Protein 6WGE (pdb70)

Secondary structure (DSSP, 8-state):
-EEEEEEEESBSS--SEEEPPPP-SEEE----TTS--HHHHHHHHHHT---GGGGT-STTTTTBTTTTTT----S--EEEEEEEETTTEEE-EEEEEETTEEEEEESS-EE-HHHHHHHHHHHT--TTT--SB--TTHHHHHHT--HHHHHHHHHHHTT-STTHHHHHHHHHHHHHHHHHHHHHHHHHHHHHHHHHH--HHHHHHHHHHHHHHHHHHHHHHHHHHHHHHHHHHHHHHHHHHHHHHHHHHHHHHTTSSS--EEEEESSTTSGGGS-EEEEE--SSS----TTTS-HHHHHHHHHHHHHHHHHHS--SEEEEE---SS--HHHHHHHHHHHHHHHTTS-EEEEE--SHHHHSS-SEEEEEEEE-SSS-EEEEEEEE-SSS--/--EEEEEEESSSS-SEE---PPP-SS-EEE---TTS-SHHHHHHHHHHH-GGGTT--HHHHHTSS---SSS----EEEEEEE--TT--SSS--SSEEEEEEE-SS-EEEEETTEE--SSHHHHHHHHHT--TT--TTEE-TT-SGGGTSS-HHHHHHHHHHHHT-SHHHHHHHHHHHHHHHHHHHHHHHHHHHHHHHHHHHHHHHHHHHHHHHHHHHHHHHHHHHHHHHHHHHHHT--HHHHHHHHHHHH-----TTTTT-----SSHHHHHHHHHHHHHHHTTT--BTHHHHHHHHHHHHHHHHHHHHHHHHHHHHHHHHHHHHHHHHHHHHHHHHHHHHHHHHHHHHHHSSS-EEEEEE-------EEEEEE-SSSSS----SSS--HHHHHHHHHHHHHHHHHHS--SEEEESSGGGSS-HHHHHHHHHHHHHHTTTSEEEEE-SSGGGGGS-S---EEEEETTEEEEE---HHHHHIIIII--S--/--STTHHHHHHHHT-SS--HHHHHHS--HHHHHHHHTT-TT--HHHHHHHHHHHHHHHHHHHHHHHHHHHHHHHHHT--B-----TTB-SSSTTS-PPPP--HHHHHHHHHHHHHTTT-SS-EEHHHHTTT--HHHHHHHHHHHHHHHHTTSEEEE--SSSS--EEEE-TT---/----TTHHHHHHHHHHHHHHHHH-----HHHHHHHHHIIIIIHHHHTSSS-HHHHHHHHHHHHHHHTTTTT-----HHHHHHHHHHHHHHHHHHHHHHHHSSS---TTSS-HHHHHHHHHHHHHHIIIIIHHHH-TTT--HHHHHHHHHHHHHHHHHHHHHHHS---HHHHHHHHHHHHGGGGSSS-HHHHHHHHHHHHHHHHH-TTSHHHHHHHHHTTSTTS---STTS--B-----B-SHHHHHHHHHHHTT----HHHHHHHHHHHHHHHHHHHHHHHHHHS--SS---HHHHHHHHHHHHHTSS-TT-TTHHHHHHHHHHHHHHHHSSSSS-SHHHHHHHHHHHHHHHHHHHHHHHHT--HHHHHHHHHHHHHHHHHHHSTTHHHHHHHHHHHHHHHHHHHHH--HHHHHHHHHHHHHHHHHHHT-----HHHHHHHHHHHHHHSTTGGGHHHHHHHHHHHTSSS-HHHHHHHHHHHHHHHHHSSTTTTSHHHHHHHHHHHTBSSHHHHHHHHHHHHHHHHHSSSS-TTTHHHHHGGG--SSSHHHHHHHHHHHHHHHHSTT-TTHHHHHHHHHHGGGS-SHHHHHHHHHHHHHT-S---SS-HHHHHHHHHHHHHHHHHHTTT-SHHHHHHHHHHHHT--S-TT-HHHHHHHHHHHHHHHHHHHH---HHHHHHHHHHHHHHHHH-SGGGSTTHHHHHHHHH---SSHHHHHHHHHHHHHHHHHGGGSSS--HHHHHHHHHHHHHHHTTS-HHHHHHHHHHHHHHHHHT---HHHHHHHHHHHHHHHHHHHHHHHS-TT-SSHHHHHHHHHHHHHHHHHHHHHS---SHHHH-SS---HHHHHHHHHHHHHS-SSSHHHHHHHHHHHHHHHH-GGGGGSHHHHHHHHHHSSS--S-SHHHHHHHHHHHHHHHHHHHHHHHHHS--TTTGGGS-SS----TTTTHHHHHHHHHHHHHHHTTS-SSSHHHHHHHHHHHHHHTTT-S-STTSSHHHHHTT--SSHHHHHHHHHHHHHHHHH-SSHHHHSSHHHHHHHHHHHHHH---TTHHHHHHH-S-HHHHHHHHHHHHHHHTSS----HHHHHHHHHHHHH----SSHHHHHHHHHHHHHHHHHHHHHHHHHHH--HHHHHHHHHHHHHHHHHHHHHHHHT--HHHHHH--TTS-SSSS-PPPP--TT---HHHHHHHHHHHHTT---SSHHHHHHHHHHHHHHHHHHT--

Structure (mmCIF, N/CA/C/O backbone):
data_6WGE
#
_entry.id   6WGE
#
_cell.length_a   1.00
_cell.length_b   1.00
_cell.length_c   1.00
_cell.angle_alpha   90.00
_cell.angle_beta   90.00
_cell.angle_gamma   90.00
#
_symmetry.space_group_name_H-M   'P 1'
#
loop_
_entity.id
_entity.type
_entity.pdbx_description
1 polymer 'Structural maintenance of chromosomes protein 1A'
2 polymer 'Structural maintenance of chromosomes protein 3'
3 polymer 'Double-strand-break repair protein rad21 homolog'
4 polymer 'Nipped-B-like protein'
5 polymer 'DNA (43-MER)'
6 polymer 'DNA (43-MER)'
7 non-polymer 'PHOSPHOAMINOPHOSPHONIC ACID-ADENYLATE ESTER'
8 non-polymer 'MAGNESIUM ION'
#
loop_
_atom_site.group_PDB
_atom_site.id
_atom_site.type_symbol
_atom_site.label_atom_id
_atom_site.label_alt_id
_atom_site.label_comp_id
_atom_site.label_asym_id
_atom_site.label_entity_id
_atom_site.label_seq_id
_atom_site.pdbx_PDB_ins_code
_atom_site.Cartn_x
_atom_site.Cartn_y
_atom_site.Cartn_z
_atom_site.occupancy
_atom_site.B_iso_or_equiv
_atom_site.auth_seq_id
_atom_site.auth_comp_id
_atom_site.auth_asym_id
_atom_site.auth_atom_id
_atom_site.pdbx_PDB_model_num
ATOM 1 N N . GLY A 1 2 ? 133.87500 176.96100 92.81500 1.000 66.87237 2 GLY A N 1
ATOM 2 C CA . GLY A 1 2 ? 133.17000 178.22800 92.84600 1.000 66.87237 2 GLY A CA 1
ATOM 3 C C . GLY A 1 2 ? 133.42500 179.00100 94.11900 1.000 66.87237 2 GLY A C 1
ATOM 4 O O . GLY A 1 2 ? 134.45800 178.81800 94.75600 1.000 66.87237 2 GLY A O 1
ATOM 5 N N . PHE A 1 3 ? 132.47800 179.85300 94.49800 1.000 62.31935 3 PHE A N 1
ATOM 6 C CA . PHE A 1 3 ? 132.62900 180.69000 95.68000 1.000 62.31935 3 PHE A CA 1
ATOM 7 C C . PHE A 1 3 ? 131.24800 181.18400 96.09800 1.000 62.31935 3 PHE A C 1
ATOM 8 O O . PHE A 1 3 ? 130.22600 180.76500 95.54600 1.000 62.31935 3 PHE A O 1
ATOM 16 N N . LEU A 1 4 ? 131.22300 182.08200 97.07700 1.000 54.90098 4 LEU A N 1
ATOM 17 C CA . LEU A 1 4 ? 130.00200 182.57600 97.71000 1.000 54.90098 4 LEU A CA 1
ATOM 18 C C . LEU A 1 4 ? 129.72600 183.98600 97.20800 1.000 54.90098 4 LEU A C 1
ATOM 19 O O . LEU A 1 4 ? 130.36700 184.94100 97.64800 1.000 54.90098 4 LEU A O 1
ATOM 24 N N . LYS A 1 5 ? 128.76800 184.11600 96.29000 1.000 60.57843 5 LYS A N 1
ATOM 25 C CA . LYS A 1 5 ? 128.55800 185.38900 95.60700 1.000 60.57843 5 LYS A CA 1
ATOM 26 C C . LYS A 1 5 ? 127.99300 186.44500 96.54800 1.000 60.57843 5 LYS A C 1
ATOM 27 O O . LYS A 1 5 ? 128.63900 187.46500 96.81200 1.000 60.57843 5 LYS A O 1
ATOM 33 N N . LEU A 1 6 ? 126.79300 186.21500 97.07200 1.000 57.22932 6 LEU A N 1
ATOM 34 C CA . LEU A 1 6 ? 126.15400 187.15100 97.98800 1.000 57.22932 6 LEU A CA 1
ATOM 35 C C . LEU A 1 6 ? 125.06200 186.41300 98.74000 1.000 57.22932 6 LEU A C 1
ATOM 36 O O . LEU A 1 6 ? 124.63000 185.33300 98.33500 1.000 57.22932 6 LEU A O 1
ATOM 41 N N . ILE A 1 7 ? 124.61600 187.00600 99.84400 1.000 51.90451 7 ILE A N 1
ATOM 42 C CA . ILE A 1 7 ? 123.54400 186.39200 100.61700 1.000 51.90451 7 ILE A CA 1
ATOM 43 C C . ILE A 1 7 ? 122.39900 187.37700 100.78000 1.000 51.90451 7 ILE A C 1
ATOM 44 O O . ILE A 1 7 ? 122.44500 188.49300 100.25400 1.000 51.90451 7 ILE A O 1
ATOM 49 N N . GLU A 1 8 ? 121.36000 186.96400 101.50000 1.000 57.32175 8 GLU A N 1
ATOM 50 C CA . GLU A 1 8 ? 120.15700 187.76900 101.64100 1.000 57.32175 8 GLU A CA 1
ATOM 51 C C . GLU A 1 8 ? 119.50400 187.46600 102.97600 1.000 57.32175 8 GLU A C 1
ATOM 52 O O . GLU A 1 8 ? 119.26000 186.30100 103.28800 1.000 57.32175 8 GLU A O 1
ATOM 58 N N . ILE A 1 9 ? 119.22200 188.50500 103.75600 1.000 51.30578 9 ILE A N 1
ATOM 59 C CA . ILE A 1 9 ? 118.67200 188.33200 105.09100 1.000 51.30578 9 ILE A CA 1
ATOM 60 C C . ILE A 1 9 ? 117.28000 188.94500 105.11200 1.000 51.30578 9 ILE A C 1
ATOM 61 O O . ILE A 1 9 ? 116.96100 189.84000 104.32900 1.000 51.30578 9 ILE A O 1
ATOM 66 N N . GLU A 1 10 ? 116.45300 188.46300 106.03600 1.000 55.21761 10 GLU A N 1
ATOM 67 C CA . GLU A 1 10 ? 115.13000 189.03700 106.26700 1.000 55.21761 10 GLU A CA 1
ATOM 68 C C . GLU A 1 10 ? 114.66500 188.63200 107.65500 1.000 55.21761 10 GLU A C 1
ATOM 69 O O . GLU A 1 10 ? 114.48900 187.43900 107.91900 1.000 55.21761 10 GLU A O 1
ATOM 75 N N . ASN A 1 11 ? 114.50100 189.61900 108.54200 1.000 51.98643 11 ASN A N 1
ATOM 76 C CA . ASN A 1 11 ? 113.98800 189.46600 109.90400 1.000 51.98643 11 ASN A CA 1
ATOM 77 C C . ASN A 1 11 ? 114.82900 188.56800 110.80200 1.000 51.98643 11 ASN A C 1
ATOM 78 O O . ASN A 1 11 ? 114.47000 188.34800 111.96100 1.000 51.98643 11 ASN A O 1
ATOM 83 N N . PHE A 1 12 ? 115.94300 188.05200 110.30200 1.000 47.28266 12 PHE A N 1
ATOM 84 C CA . PHE A 1 12 ? 116.71300 187.04500 111.01500 1.000 47.28266 12 PHE A CA 1
ATOM 85 C C . PHE A 1 12 ? 117.77200 187.72000 111.87300 1.000 47.28266 12 PHE A C 1
ATOM 86 O O . PHE A 1 12 ? 118.74000 188.27300 111.34300 1.000 47.28266 12 PHE A O 1
ATOM 94 N N . LYS A 1 13 ? 117.57000 187.68600 113.19200 1.000 47.00214 13 LYS A N 1
ATOM 95 C CA . LYS A 1 13 ? 118.59300 187.95900 114.20300 1.000 47.00214 13 LYS A CA 1
ATOM 96 C C . LYS A 1 13 ? 119.23700 189.33400 113.99900 1.000 47.00214 13 LYS A C 1
ATOM 97 O O . LYS A 1 13 ? 120.38000 189.46400 113.56600 1.000 47.00214 13 LYS A O 1
ATOM 103 N N . SER A 1 14 ? 118.41400 190.35600 114.23300 1.000 46.76766 14 SER A N 1
ATOM 104 C CA . SER A 1 14 ? 118.83000 191.75900 114.22700 1.000 46.76766 14 SER A CA 1
ATOM 105 C C . SER A 1 14 ? 119.26000 192.21900 112.84100 1.000 46.76766 14 SER A C 1
ATOM 106 O O . SER A 1 14 ? 120.22500 192.96600 112.69900 1.000 46.76766 14 SER A O 1
ATOM 109 N N . TYR A 1 15 ? 118.52700 191.79500 111.81600 1.000 46.08357 15 TYR A N 1
ATOM 110 C CA . TYR A 1 15 ? 118.64400 192.35700 110.47200 1.000 46.08357 15 TYR A CA 1
ATOM 111 C C . TYR A 1 15 ? 117.22800 192.59200 109.96200 1.000 46.08357 15 TYR A C 1
ATOM 112 O O . TYR A 1 15 ? 116.65700 191.72700 109.29700 1.000 46.08357 15 TYR A O 1
ATOM 121 N N . LYS A 1 16 ? 116.65500 193.74600 110.27100 1.000 51.03543 16 LYS A N 1
ATOM 122 C CA . LYS A 1 16 ? 115.28800 193.99400 109.85000 1.000 51.03543 16 LYS A CA 1
ATOM 123 C C . LYS A 1 16 ? 115.25100 194.30500 108.35900 1.000 51.03543 16 LYS A C 1
ATOM 124 O O . LYS A 1 16 ? 116.24900 194.70600 107.76300 1.000 51.03543 16 LYS A O 1
ATOM 130 N N . GLY A 1 17 ? 114.07700 194.12000 107.75900 1.000 53.54919 17 GLY A N 1
ATOM 131 C CA . GLY A 1 17 ? 113.88500 194.41900 106.35100 1.000 53.54919 17 GLY A CA 1
ATOM 132 C C . GLY A 1 17 ? 114.68500 193.57500 105.37700 1.000 53.54919 17 GLY A C 1
ATOM 133 O O . GLY A 1 17 ? 115.40200 192.65700 105.77900 1.000 53.54919 17 GLY A O 1
ATOM 134 N N . ARG A 1 18 ? 114.54600 193.85700 104.08500 1.000 57.50974 18 ARG A N 1
ATOM 135 C CA . ARG A 1 18 ? 115.29200 193.16800 103.04100 1.000 57.50974 18 ARG A CA 1
ATOM 136 C C . ARG A 1 18 ? 116.50100 194.00900 102.66500 1.000 57.50974 18 ARG A C 1
ATOM 137 O O . ARG A 1 18 ? 116.35600 195.17900 102.30200 1.000 57.50974 18 ARG A O 1
ATOM 145 N N . GLN A 1 19 ? 117.68700 193.41400 102.74000 1.000 52.47517 19 GLN A N 1
ATOM 146 C CA . GLN A 1 19 ? 118.87800 194.07700 102.24000 1.000 52.47517 19 GLN A CA 1
ATOM 147 C C . GLN A 1 19 ? 119.80700 193.02800 101.66400 1.000 52.47517 19 GLN A C 1
ATOM 148 O O . GLN A 1 19 ? 119.80700 191.87400 102.09400 1.000 52.47517 19 GLN A O 1
ATOM 154 N N . ILE A 1 20 ? 120.60600 193.44600 100.69500 1.000 51.74457 20 ILE A N 1
ATOM 155 C CA . ILE A 1 20 ? 121.53700 192.56300 100.01500 1.000 51.74457 20 ILE A CA 1
ATOM 156 C C . ILE A 1 20 ? 122.92100 192.84600 100.56800 1.000 51.74457 20 ILE A C 1
ATOM 157 O O . ILE A 1 20 ? 123.45100 193.94900 100.40400 1.000 51.74457 20 ILE A O 1
ATOM 162 N N . ILE A 1 21 ? 123.49500 191.86100 101.25700 1.000 54.18243 21 ILE A N 1
ATOM 163 C CA . ILE A 1 21 ? 124.92100 191.89800 101.53200 1.000 54.18243 21 ILE A CA 1
ATOM 164 C C . ILE A 1 21 ? 125.64900 191.90300 100.20300 1.000 54.18243 21 ILE A C 1
ATOM 165 O O . ILE A 1 21 ? 125.33000 191.11100 99.30900 1.000 54.18243 21 ILE A O 1
ATOM 170 N N . GLY A 1 22 ? 126.60300 192.81900 100.05100 1.000 60.07385 22 GLY A N 1
ATOM 171 C CA . GLY A 1 22 ? 127.32500 193.00200 98.81100 1.000 60.07385 22 GLY A CA 1
ATOM 172 C C . GLY A 1 22 ? 128.01900 191.75600 98.29800 1.000 60.07385 22 GLY A C 1
ATOM 173 O O . GLY A 1 22 ? 128.18600 190.77000 99.02000 1.000 60.07385 22 GLY A O 1
ATOM 174 N N . PRO A 1 23 ? 128.41500 191.77000 97.03000 1.000 61.59923 23 PRO A N 1
ATOM 175 C CA . PRO A 1 23 ? 129.14300 190.62400 96.48000 1.000 61.59923 23 PRO A CA 1
ATOM 176 C C . PRO A 1 23 ? 130.49100 190.46500 97.15800 1.000 61.59923 23 PRO A C 1
ATOM 177 O O . PRO A 1 23 ? 131.16800 191.44500 97.47100 1.000 61.59923 23 PRO A O 1
ATOM 181 N N . PHE A 1 24 ? 130.87000 189.21500 97.39300 1.000 54.09005 24 PHE A N 1
ATOM 182 C CA . PHE A 1 24 ? 132.12100 188.90900 98.07000 1.000 54.09005 24 PHE A CA 1
ATOM 183 C C . PHE A 1 24 ? 133.22700 188.70100 97.04900 1.000 54.09005 24 PHE A C 1
ATOM 184 O O . PHE A 1 24 ? 133.04000 187.99900 96.05200 1.000 54.09005 24 PHE A O 1
ATOM 192 N N . GLN A 1 25 ? 134.37800 189.29800 97.30900 1.000 56.90466 25 GLN A N 1
ATOM 193 C CA . GLN A 1 25 ? 135.55200 189.09800 96.48000 1.000 56.90466 25 GLN A CA 1
ATOM 194 C C . GLN A 1 25 ? 136.32500 187.89400 97.01200 1.000 56.90466 25 GLN A C 1
ATOM 195 O O . GLN A 1 25 ? 135.80100 187.09500 97.79200 1.000 56.90466 25 GLN A O 1
ATOM 201 N N . ARG A 1 26 ? 137.57800 187.73900 96.58000 1.000 50.83972 26 ARG A N 1
ATOM 202 C CA . ARG A 1 26 ? 138.35500 186.56800 96.97100 1.000 50.83972 26 ARG A CA 1
ATOM 203 C C . ARG A 1 26 ? 138.68700 186.56200 98.45600 1.000 50.83972 26 ARG A C 1
ATOM 204 O O . ARG A 1 26 ? 138.75900 185.49000 99.06300 1.000 50.83972 26 ARG A O 1
ATOM 212 N N . PHE A 1 27 ? 138.88500 187.73200 99.06400 1.000 45.80658 27 PHE A N 1
ATOM 213 C CA . PHE A 1 27 ? 139.32400 187.78300 100.45700 1.000 45.80658 27 PHE A CA 1
ATOM 214 C C . PHE A 1 27 ? 138.89400 189.13400 101.02400 1.000 45.80658 27 PHE A C 1
ATOM 215 O O . PHE A 1 27 ? 139.54000 190.14800 100.75400 1.000 45.80658 27 PHE A O 1
ATOM 223 N N . THR A 1 28 ? 137.79600 189.14000 101.77600 1.000 44.74243 28 THR A N 1
ATOM 224 C CA . THR A 1 28 ? 137.20000 190.36900 102.27400 1.000 44.74243 28 THR A CA 1
ATOM 225 C C . THR A 1 28 ? 137.40900 190.48000 103.77600 1.000 44.74243 28 THR A C 1
ATOM 226 O O . THR A 1 28 ? 138.09400 189.66300 104.38800 1.000 44.74243 28 THR A O 1
ATOM 230 N N . ALA A 1 29 ? 136.79600 191.49400 104.37600 1.000 41.20428 29 ALA A N 1
ATOM 231 C CA . ALA A 1 29 ? 136.86600 191.68300 105.81600 1.000 41.20428 29 ALA A CA 1
ATOM 232 C C . ALA A 1 29 ? 135.64500 192.47000 106.25600 1.000 41.20428 29 ALA A C 1
ATOM 233 O O . ALA A 1 29 ? 135.09100 193.25100 105.48400 1.000 41.20428 29 ALA A O 1
ATOM 235 N N . ILE A 1 30 ? 135.23300 192.26500 107.50300 1.000 36.80398 30 ILE A N 1
ATOM 236 C CA . ILE A 1 30 ? 133.95000 192.75800 107.99900 1.000 36.80398 30 ILE A CA 1
ATOM 237 C C . ILE A 1 30 ? 134.24200 193.55200 109.26900 1.000 36.80398 30 ILE A C 1
ATOM 238 O O . ILE A 1 30 ? 134.23300 193.00900 110.37500 1.000 36.80398 30 ILE A O 1
ATOM 243 N N . ILE A 1 31 ? 134.50700 194.83800 109.12100 1.000 39.59648 31 ILE A N 1
ATOM 244 C CA . ILE A 1 31 ? 134.90200 195.66400 110.25100 1.000 39.59648 31 ILE A CA 1
ATOM 245 C C . ILE A 1 31 ? 133.68100 196.36400 110.82500 1.000 39.59648 31 ILE A C 1
ATOM 246 O O . ILE A 1 31 ? 132.63100 196.45600 110.19000 1.000 39.59648 31 ILE A O 1
ATOM 251 N N . GLY A 1 32 ? 133.82300 196.87000 112.04400 1.000 43.25188 32 GLY A N 1
ATOM 252 C CA . GLY A 1 32 ? 132.75900 197.60900 112.67800 1.000 43.25188 32 GLY A CA 1
ATOM 253 C C . GLY A 1 32 ? 132.90000 197.68300 114.18400 1.000 43.25188 32 GLY A C 1
ATOM 254 O O . GLY A 1 32 ? 133.47500 196.79800 114.82100 1.000 43.25188 32 GLY A O 1
ATOM 255 N N . PRO A 1 33 ? 132.36800 198.74400 114.78000 1.000 46.63715 33 PRO A N 1
ATOM 256 C CA . PRO A 1 33 ? 132.50400 198.93800 116.22500 1.000 46.63715 33 PRO A CA 1
ATOM 257 C C . PRO A 1 33 ? 131.61600 197.97200 116.98600 1.000 46.63715 33 PRO A C 1
ATOM 258 O O . PRO A 1 33 ? 130.75200 197.31600 116.40800 1.000 46.63715 33 PRO A O 1
ATOM 262 N N . ASN A 1 34 ? 131.86900 197.86900 118.29500 1.000 49.21565 34 ASN A N 1
ATOM 263 C CA . ASN A 1 34 ? 131.21300 196.87200 119.13700 1.000 49.21565 34 ASN A CA 1
ATOM 264 C C . ASN A 1 34 ? 129.69800 196.99500 119.09300 1.000 49.21565 34 ASN A C 1
ATOM 265 O O . ASN A 1 34 ? 129.14300 198.07200 118.88100 1.000 49.21565 34 ASN A O 1
ATOM 270 N N . GLY A 1 35 ? 129.02900 195.86700 119.29500 1.000 45.25568 35 GLY A N 1
ATOM 271 C CA . GLY A 1 35 ? 127.58200 195.82100 119.30100 1.000 45.25568 35 GLY A CA 1
ATOM 272 C C . GLY A 1 35 ? 126.88200 196.15800 118.00100 1.000 45.25568 35 GLY A C 1
ATOM 273 O O . GLY A 1 35 ? 125.65000 196.17500 117.95300 1.000 45.25568 35 GLY A O 1
ATOM 274 N N . SER A 1 36 ? 127.63900 196.44700 116.94300 1.000 46.15956 36 SER A N 1
ATOM 275 C CA . SER A 1 36 ? 127.02600 196.72300 115.65400 1.000 46.15956 36 SER A CA 1
ATOM 276 C C . SER A 1 36 ? 126.35600 195.49900 115.06200 1.000 46.15956 36 SER A C 1
ATOM 277 O O . SER A 1 36 ? 125.51700 195.63900 114.17100 1.000 46.15956 36 SER A O 1
ATOM 280 N N . GLY A 1 37 ? 126.70300 194.30800 115.52200 1.000 44.32460 37 GLY A N 1
ATOM 281 C CA . GLY A 1 37 ? 126.09200 193.13300 114.95400 1.000 44.32460 37 GLY A CA 1
ATOM 282 C C . GLY A 1 37 ? 126.68200 192.70800 113.63100 1.000 44.32460 37 GLY A C 1
ATOM 283 O O . GLY A 1 37 ? 126.01000 192.79100 112.60000 1.000 44.32460 37 GLY A O 1
ATOM 284 N N . LYS A 1 38 ? 127.94600 192.28900 113.63100 1.000 42.39946 38 LYS A N 1
ATOM 285 C CA . LYS A 1 38 ? 128.53500 191.67800 112.44800 1.000 42.39946 38 LYS A CA 1
ATOM 286 C C . LYS A 1 38 ? 128.78500 190.18900 112.59200 1.000 42.39946 38 LYS A C 1
ATOM 287 O O . LYS A 1 38 ? 128.64400 189.46000 111.60900 1.000 42.39946 38 LYS A O 1
ATOM 293 N N . SER A 1 39 ? 129.10400 189.71800 113.79800 1.000 45.44755 39 SER A N 1
ATOM 294 C CA . SER A 1 39 ? 129.41600 188.30700 113.99000 1.000 45.44755 39 SER A CA 1
ATOM 295 C C . SER A 1 39 ? 128.21000 187.42200 113.74600 1.000 45.44755 39 SER A C 1
ATOM 296 O O . SER A 1 39 ? 128.36400 186.29200 113.27000 1.000 45.44755 39 SER A O 1
ATOM 299 N N . ASN A 1 40 ? 127.00600 187.94200 113.94800 1.000 44.36535 40 ASN A N 1
ATOM 300 C CA . ASN A 1 40 ? 125.84800 187.12300 113.64900 1.000 44.36535 40 ASN A CA 1
ATOM 301 C C . ASN A 1 40 ? 125.61200 186.99200 112.15900 1.000 44.36535 40 ASN A C 1
ATOM 302 O O . ASN A 1 40 ? 124.91400 186.06100 111.74400 1.000 44.36535 40 ASN A O 1
ATOM 307 N N . LEU A 1 41 ? 126.16800 187.90400 111.35800 1.000 41.82466 41 LEU A N 1
ATOM 308 C CA . LEU A 1 41 ? 126.18800 187.68100 109.91900 1.000 41.82466 41 LEU A CA 1
ATOM 309 C C . LEU A 1 41 ? 126.90400 186.37400 109.61600 1.000 41.82466 41 LEU A C 1
ATOM 310 O O . LEU A 1 41 ? 126.46200 185.60100 108.75700 1.000 41.82466 41 LEU A O 1
ATOM 315 N N . MET A 1 42 ? 128.01400 186.11600 110.32000 1.000 44.71324 42 MET A N 1
ATOM 316 C CA . MET A 1 42 ? 128.65200 184.80700 110.25700 1.000 44.71324 42 MET A CA 1
ATOM 317 C C . MET A 1 42 ? 127.67400 183.71000 110.64400 1.000 44.71324 42 MET A C 1
ATOM 318 O O . MET A 1 42 ? 127.60000 182.67600 109.97100 1.000 44.71324 42 MET A O 1
ATOM 323 N N . ASP A 1 43 ? 126.90800 183.93100 111.71900 1.000 46.39133 43 ASP A N 1
ATOM 324 C CA . ASP A 1 43 ? 125.81800 183.02900 112.08100 1.000 46.39133 43 ASP A CA 1
ATOM 325 C C . ASP A 1 43 ? 124.86200 182.80800 110.92200 1.000 46.39133 43 ASP A C 1
ATOM 326 O O . ASP A 1 43 ? 124.39900 181.68300 110.70400 1.000 46.39133 43 ASP A O 1
ATOM 331 N N . ALA A 1 44 ? 124.55500 183.87200 110.17500 1.000 42.43368 44 ALA A N 1
ATOM 332 C CA . ALA A 1 44 ? 123.73800 183.73800 108.97600 1.000 42.43368 44 ALA A CA 1
ATOM 333 C C . ALA A 1 44 ? 124.35600 182.74000 108.00900 1.000 42.43368 44 ALA A C 1
ATOM 334 O O . ALA A 1 44 ? 123.67500 181.83300 107.51900 1.000 42.43368 44 ALA A O 1
ATOM 336 N N . ILE A 1 45 ? 125.65900 182.87700 107.75100 1.000 40.62766 45 ILE A N 1
ATOM 337 C CA . ILE A 1 45 ? 126.36800 181.90400 106.92600 1.000 40.62766 45 ILE A CA 1
ATOM 338 C C . ILE A 1 45 ? 126.33200 180.53900 107.59300 1.000 40.62766 45 ILE A C 1
ATOM 339 O O . ILE A 1 45 ? 126.17400 179.50400 106.93400 1.000 40.62766 45 ILE A O 1
ATOM 344 N N . SER A 1 46 ? 126.42000 180.52100 108.91900 1.000 46.89310 46 SER A N 1
ATOM 345 C CA . SER A 1 46 ? 126.32300 179.28200 109.66600 1.000 46.89310 46 SER A CA 1
ATOM 346 C C . SER A 1 46 ? 124.90600 178.73500 109.72700 1.000 46.89310 46 SER A C 1
ATOM 347 O O . SER A 1 46 ? 124.71900 177.62000 110.21700 1.000 46.89310 46 SER A O 1
ATOM 350 N N . PHE A 1 47 ? 123.90900 179.47500 109.25000 1.000 48.66079 47 PHE A N 1
ATOM 351 C CA . PHE A 1 47 ? 122.52700 179.02000 109.32800 1.000 48.66079 47 PHE A CA 1
ATOM 352 C C . PHE A 1 47 ? 122.02300 178.46100 108.00800 1.000 48.66079 47 PHE A C 1
ATOM 353 O O . PHE A 1 47 ? 121.22700 177.52100 108.00700 1.000 48.66079 47 PHE A O 1
ATOM 361 N N . VAL A 1 48 ? 122.46000 179.03700 106.88800 1.000 47.46737 48 VAL A N 1
ATOM 362 C CA . VAL A 1 48 ? 122.15100 178.48100 105.57200 1.000 47.46737 48 VAL A CA 1
ATOM 363 C C . VAL A 1 48 ? 122.66600 177.05300 105.46300 1.000 47.46737 48 VAL A C 1
ATOM 364 O O . VAL A 1 48 ? 121.94000 176.13900 105.05800 1.000 47.46737 48 VAL A O 1
ATOM 368 N N . LEU A 1 49 ? 123.91800 176.83500 105.85300 1.000 50.40394 49 LEU A N 1
ATOM 369 C CA . LEU A 1 49 ? 124.56500 175.54000 105.71200 1.000 50.40394 49 LEU A CA 1
ATOM 370 C C . LEU A 1 49 ? 124.10800 174.52500 106.74400 1.000 50.40394 49 LEU A C 1
ATOM 371 O O . LEU A 1 49 ? 124.58800 173.38900 106.72400 1.000 50.40394 49 LEU A O 1
ATOM 376 N N . GLY A 1 50 ? 123.21500 174.90100 107.64800 1.000 64.53790 50 GLY A N 1
ATOM 377 C CA . GLY A 1 50 ? 122.73700 173.97500 108.64800 1.000 64.53790 50 GLY A CA 1
ATOM 378 C C . GLY A 1 50 ? 123.68500 173.89200 109.81800 1.000 64.53790 50 GLY A C 1
ATOM 379 O O . GLY A 1 50 ? 124.87000 173.60000 109.64200 1.000 64.53790 50 GLY A O 1
ATOM 380 N N . GLU A 1 51 ? 123.16500 174.13100 111.01700 1.000 74.92821 51 GLU A N 1
ATOM 381 C CA . GLU A 1 51 ? 123.93000 174.06500 112.25200 1.000 74.92821 51 GLU A CA 1
ATOM 382 C C . GLU A 1 51 ? 122.94700 173.93700 113.39700 1.000 74.92821 51 GLU A C 1
ATOM 383 O O . GLU A 1 51 ? 121.88800 174.56600 113.37300 1.000 74.92821 51 GLU A O 1
ATOM 389 N N . LYS A 1 52 ? 123.28000 173.07800 114.35500 1.000 82.64338 52 LYS A N 1
ATOM 390 C CA . LYS A 1 52 ? 122.44700 172.89200 115.53300 1.000 82.64338 52 LYS A CA 1
ATOM 391 C C . LYS A 1 52 ? 122.25900 174.21800 116.25500 1.000 82.64338 52 LYS A C 1
ATOM 392 O O . LYS A 1 52 ? 123.13900 175.08100 116.24500 1.000 82.64338 52 LYS A O 1
ATOM 398 N N . THR A 1 53 ? 121.08300 174.38700 116.86200 1.000 72.32956 53 THR A N 1
ATOM 399 C CA . THR A 1 53 ? 120.73200 175.67900 117.43900 1.000 72.32956 53 THR A CA 1
ATOM 400 C C . THR A 1 53 ? 121.61900 176.05100 118.62000 1.000 72.32956 53 THR A C 1
ATOM 401 O O . THR A 1 53 ? 121.83300 177.24100 118.86700 1.000 72.32956 53 THR A O 1
ATOM 405 N N . SER A 1 54 ? 122.15100 175.06200 119.34500 1.000 67.16649 54 SER A N 1
ATOM 406 C CA . SER A 1 54 ? 122.96300 175.35100 120.52200 1.000 67.16649 54 SER A CA 1
ATOM 407 C C . SER A 1 54 ? 124.23800 176.09700 120.15500 1.000 67.16649 54 SER A C 1
ATOM 408 O O . SER A 1 54 ? 124.75000 176.88000 120.96100 1.000 67.16649 54 SER A O 1
ATOM 411 N N . ASN A 1 55 ? 124.76100 175.87700 118.95000 1.000 63.14150 55 ASN A N 1
ATOM 412 C CA . ASN A 1 55 ? 125.93400 176.61300 118.50700 1.000 63.14150 55 ASN A CA 1
ATOM 413 C C . ASN A 1 55 ? 125.59700 178.00200 118.00100 1.000 63.14150 55 ASN A C 1
ATOM 414 O O . ASN A 1 55 ? 126.50500 178.82300 117.85200 1.000 63.14150 55 ASN A O 1
ATOM 419 N N . LEU A 1 56 ? 124.32900 178.29400 117.74300 1.000 54.45526 56 LEU A N 1
ATOM 420 C CA . LEU A 1 56 ? 123.92900 179.62900 117.33000 1.000 54.45526 56 LEU A CA 1
ATOM 421 C C . LEU A 1 56 ? 123.72600 180.56500 118.49600 1.000 54.45526 56 LEU A C 1
ATOM 422 O O . LEU A 1 56 ? 123.02700 181.56800 118.33400 1.000 54.45526 56 LEU A O 1
ATOM 427 N N . ARG A 1 57 ? 124.30600 180.23200 119.65300 1.000 53.37838 57 ARG A N 1
ATOM 428 C CA . ARG A 1 57 ? 124.23200 180.93000 120.93600 1.000 53.37838 57 ARG A CA 1
ATOM 429 C C . ARG A 1 57 ? 122.84600 181.46100 121.28000 1.000 53.37838 57 ARG A C 1
ATOM 430 O O . ARG A 1 57 ? 122.71200 182.50900 121.91800 1.000 53.37838 57 ARG A O 1
ATOM 438 N N . VAL A 1 58 ? 121.81000 180.71200 120.92800 1.000 55.62025 58 VAL A N 1
ATOM 439 C CA . VAL A 1 58 ? 120.47000 181.01700 121.40300 1.000 55.62025 58 VAL A CA 1
ATOM 440 C C . VAL A 1 58 ? 119.67500 179.72200 121.47300 1.000 55.62025 58 VAL A C 1
ATOM 441 O O . VAL A 1 58 ? 119.73600 178.88100 120.57200 1.000 55.62025 58 VAL A O 1
ATOM 445 N N . LYS A 1 59 ? 119.01700 179.51600 122.60300 1.000 69.01816 59 LYS A N 1
ATOM 446 C CA . LYS A 1 59 ? 118.19400 178.34000 122.81000 1.000 69.01816 59 LYS A CA 1
ATOM 447 C C . LYS A 1 59 ? 116.93700 178.42800 121.93200 1.000 69.01816 59 LYS A C 1
ATOM 448 O O . LYS A 1 59 ? 116.67900 179.43900 121.28100 1.000 69.01816 59 LYS A O 1
ATOM 454 N N . THR A 1 60 ? 116.22100 177.30300 121.83100 1.000 82.94122 60 THR A N 1
ATOM 455 C CA . THR A 1 60 ? 114.82200 177.11200 121.41900 1.000 82.94122 60 THR A CA 1
ATOM 456 C C . THR A 1 60 ? 114.47600 177.43200 119.96400 1.000 82.94122 60 THR A C 1
ATOM 457 O O . THR A 1 60 ? 113.34800 177.16000 119.54300 1.000 82.94122 60 THR A O 1
ATOM 461 N N . LEU A 1 61 ? 115.40700 178.00000 119.19100 1.000 73.91167 61 LEU A N 1
ATOM 462 C CA . LEU A 1 61 ? 115.26400 178.26100 117.75200 1.000 73.91167 61 LEU A CA 1
ATOM 463 C C . LEU A 1 61 ? 114.11400 179.21300 117.39800 1.000 73.91167 61 LEU A C 1
ATOM 464 O O . LEU A 1 61 ? 113.92600 179.55800 116.22900 1.000 73.91167 61 LEU A O 1
ATOM 469 N N . ARG A 1 62 ? 113.38700 179.72200 118.38400 1.000 61.45209 62 ARG A N 1
ATOM 470 C CA . ARG A 1 62 ? 112.36700 180.71400 118.09700 1.000 61.45209 62 ARG A CA 1
ATOM 471 C C . ARG A 1 62 ? 112.85500 182.12200 118.36300 1.000 61.45209 62 ARG A C 1
ATOM 472 O O . ARG A 1 62 ? 112.29900 183.07300 117.81000 1.000 61.45209 62 ARG A O 1
ATOM 480 N N . ASP A 1 63 ? 113.88500 182.27500 119.17900 1.000 59.52514 63 ASP A N 1
ATOM 481 C CA . ASP A 1 63 ? 114.47200 183.57900 119.42400 1.000 59.52514 63 ASP A CA 1
ATOM 482 C C . ASP A 1 63 ? 115.36800 184.05200 118.28300 1.000 59.52514 63 ASP A C 1
ATOM 483 O O . ASP A 1 63 ? 116.10300 185.02800 118.45300 1.000 59.52514 63 ASP A O 1
ATOM 488 N N . LEU A 1 64 ? 115.33800 183.38600 117.13300 1.000 51.57090 64 LEU A N 1
ATOM 489 C CA . LEU A 1 64 ? 116.06500 183.89000 115.98000 1.000 51.57090 64 LEU A CA 1
ATOM 490 C C . LEU A 1 64 ? 115.36500 185.09800 115.38400 1.000 51.57090 64 LEU A C 1
ATOM 491 O O . LEU A 1 64 ? 116.02800 186.05200 114.96600 1.000 51.57090 64 LEU A O 1
ATOM 496 N N . ILE A 1 65 ? 114.03400 185.04800 115.28900 1.000 52.14082 65 ILE A N 1
ATOM 497 C CA . ILE A 1 65 ? 113.27200 186.13000 114.67800 1.000 52.14082 65 ILE A CA 1
ATOM 498 C C . ILE A 1 65 ? 113.51800 187.42600 115.43800 1.000 52.14082 65 ILE A C 1
ATOM 499 O O . ILE A 1 65 ? 113.67300 187.42300 116.66400 1.000 52.14082 65 ILE A O 1
ATOM 504 N N . HIS A 1 66 ? 113.61500 188.52700 114.68800 1.000 52.71364 66 HIS A N 1
ATOM 505 C CA . HIS A 1 66 ? 113.99500 189.84100 115.20000 1.000 52.71364 66 HIS A CA 1
ATOM 506 C C . HIS A 1 66 ? 113.12800 190.25800 116.37800 1.000 52.71364 66 HIS A C 1
ATOM 507 O O . HIS A 1 66 ? 111.90000 190.23100 116.30300 1.000 52.71364 66 HIS A O 1
ATOM 514 N N . GLY A 1 67 ? 113.78100 190.65200 117.46600 1.000 56.09111 67 GLY A N 1
ATOM 515 C CA . GLY A 1 67 ? 113.10900 191.31700 118.55600 1.000 56.09111 67 GLY A CA 1
ATOM 516 C C . GLY A 1 67 ? 112.60100 190.41500 119.65100 1.000 56.09111 67 GLY A C 1
ATOM 517 O O . GLY A 1 67 ? 112.03900 190.91900 120.62900 1.000 56.09111 67 GLY A O 1
ATOM 518 N N . ALA A 1 68 ? 112.75900 189.10500 119.51500 1.000 57.09095 68 ALA A N 1
ATOM 519 C CA . ALA A 1 68 ? 112.39000 188.20700 120.60500 1.000 57.09095 68 ALA A CA 1
ATOM 520 C C . ALA A 1 68 ? 113.16000 188.43100 121.90800 1.000 57.09095 68 ALA A C 1
ATOM 521 O O . ALA A 1 68 ? 112.50900 188.39100 122.96600 1.000 57.09095 68 ALA A O 1
ATOM 523 N N . PRO A 1 69 ? 114.49200 188.62500 121.93800 1.000 61.95805 69 PRO A N 1
ATOM 524 C CA . PRO A 1 69 ? 115.15800 188.79100 123.24400 1.000 61.95805 69 PRO A CA 1
ATOM 525 C C . PRO A 1 69 ? 114.74600 190.03600 124.00000 1.000 61.95805 69 PRO A C 1
ATOM 526 O O . PRO A 1 69 ? 114.89400 190.07400 125.22600 1.000 61.95805 69 PRO A O 1
ATOM 530 N N . VAL A 1 70 ? 114.24300 191.05800 123.31600 1.000 65.85912 70 VAL A N 1
ATOM 531 C CA . VAL A 1 70 ? 113.74700 192.23400 124.01400 1.000 65.85912 70 VAL A CA 1
ATOM 532 C C . VAL A 1 70 ? 112.37700 191.95400 124.61600 1.000 65.85912 70 VAL A C 1
ATOM 533 O O . VAL A 1 70 ? 112.12800 192.24500 125.79100 1.000 65.85912 70 VAL A O 1
ATOM 537 N N . GLY A 1 71 ? 111.48000 191.35600 123.83800 1.000 65.45519 71 GLY A N 1
ATOM 538 C CA . GLY A 1 71 ? 110.17500 191.00100 124.35500 1.000 65.45519 71 GLY A CA 1
ATOM 539 C C . GLY A 1 71 ? 109.03700 191.09400 123.36200 1.000 65.45519 71 GLY A C 1
ATOM 540 O O . GLY A 1 71 ? 107.94800 190.58100 123.62500 1.000 65.45519 71 GLY A O 1
ATOM 541 N N . LYS A 1 72 ? 109.26400 191.73300 122.22100 1.000 63.88909 72 LYS A N 1
ATOM 542 C CA . LYS A 1 72 ? 108.23000 191.89600 121.20000 1.000 63.88909 72 LYS A CA 1
ATOM 543 C C . LYS A 1 72 ? 108.75700 191.47700 119.83600 1.000 63.88909 72 LYS A C 1
ATOM 544 O O . LYS A 1 72 ? 109.66700 192.13900 119.29700 1.000 63.88909 72 LYS A O 1
ATOM 550 N N . PRO A 1 73 ? 108.24000 190.40000 119.24700 1.000 63.76037 73 PRO A N 1
ATOM 551 C CA . PRO A 1 73 ? 108.72900 189.96900 117.93100 1.000 63.76037 73 PRO A CA 1
ATOM 552 C C . PRO A 1 73 ? 108.34000 190.92500 116.81800 1.000 63.76037 73 PRO A C 1
ATOM 553 O O . PRO A 1 73 ? 107.69900 191.95100 117.06100 1.000 63.76037 73 PRO A O 1
ATOM 557 N N . ALA A 1 74 ? 108.71400 190.59500 115.58900 1.000 68.09318 74 ALA A N 1
ATOM 558 C CA . ALA A 1 74 ? 108.38400 191.42000 114.43500 1.000 68.09318 74 ALA A CA 1
ATOM 559 C C . ALA A 1 74 ? 107.44900 190.73400 113.45900 1.000 68.09318 74 ALA A C 1
ATOM 560 O O . ALA A 1 74 ? 106.56200 191.38300 112.90300 1.000 68.09318 74 ALA A O 1
ATOM 562 N N . ALA A 1 75 ? 107.63100 189.43900 113.23900 1.000 71.22634 75 ALA A N 1
ATOM 563 C CA . ALA A 1 75 ? 106.74800 188.64900 112.39300 1.000 71.22634 75 ALA A CA 1
ATOM 564 C C . ALA A 1 75 ? 106.80400 187.21200 112.89200 1.000 71.22634 75 ALA A C 1
ATOM 565 O O . ALA A 1 75 ? 107.20400 186.95500 114.03100 1.000 71.22634 75 ALA A O 1
ATOM 567 N N . ASN A 1 76 ? 106.38900 186.27600 112.05000 1.000 72.76232 76 ASN A N 1
ATOM 568 C CA . ASN A 1 76 ? 106.53500 184.85200 112.32100 1.000 72.76232 76 ASN A CA 1
ATOM 569 C C . ASN A 1 76 ? 107.20700 184.15700 111.14400 1.000 72.76232 76 ASN A C 1
ATOM 570 O O . ASN A 1 76 ? 106.78500 183.09300 110.68800 1.000 72.76232 76 ASN A O 1
ATOM 575 N N . ARG A 1 77 ? 108.28400 184.76100 110.64500 1.000 70.08186 77 ARG A N 1
ATOM 576 C CA . ARG A 1 77 ? 109.05500 184.21100 109.54200 1.000 70.08186 77 ARG A CA 1
ATOM 577 C C . ARG A 1 77 ? 110.51300 184.61600 109.67800 1.000 70.08186 77 ARG A C 1
ATOM 578 O O . ARG A 1 77 ? 110.88700 185.40000 110.55300 1.000 70.08186 77 ARG A O 1
ATOM 586 N N . ALA A 1 78 ? 111.32900 184.06400 108.78200 1.000 63.24086 78 ALA A N 1
ATOM 587 C CA . ALA A 1 78 ? 112.70300 184.47800 108.53900 1.000 63.24086 78 ALA A CA 1
ATOM 588 C C . ALA A 1 78 ? 113.11800 183.88700 107.20400 1.000 63.24086 78 ALA A C 1
ATOM 589 O O . ALA A 1 78 ? 112.53500 182.90900 106.73500 1.000 63.24086 78 ALA A O 1
ATOM 591 N N . PHE A 1 79 ? 114.13400 184.48400 106.59700 1.000 58.95141 79 PHE A N 1
ATOM 592 C CA . PHE A 1 79 ? 114.46400 184.14600 105.21700 1.000 58.95141 79 PHE A CA 1
ATOM 593 C C . PHE A 1 79 ? 115.92900 184.45600 104.96800 1.000 58.95141 79 PHE A C 1
ATOM 594 O O . PHE A 1 79 ? 116.29500 185.62500 104.83400 1.000 58.95141 79 PHE A O 1
ATOM 602 N N . VAL A 1 80 ? 116.75600 183.41700 104.90100 1.000 53.00839 80 VAL A N 1
ATOM 603 C CA . VAL A 1 80 ? 118.18500 183.55800 104.66300 1.000 53.00839 80 VAL A CA 1
ATOM 604 C C . VAL A 1 80 ? 118.52700 182.72200 103.44200 1.000 53.00839 80 VAL A C 1
ATOM 605 O O . VAL A 1 80 ? 118.05600 181.58800 103.31600 1.000 53.00839 80 VAL A O 1
ATOM 609 N N . SER A 1 81 ? 119.35600 183.26500 102.55300 1.000 55.04818 81 SER A N 1
ATOM 610 C CA . SER A 1 81 ? 119.57700 182.61300 101.26800 1.000 55.04818 81 SER A CA 1
ATOM 611 C C . SER A 1 81 ? 120.83400 183.15000 100.61100 1.000 55.04818 81 SER A C 1
ATOM 612 O O . SER A 1 81 ? 120.99500 184.36500 100.50000 1.000 55.04818 81 SER A O 1
ATOM 615 N N . MET A 1 82 ? 121.68900 182.25000 100.13800 1.000 61.40326 82 MET A N 1
ATOM 616 C CA . MET A 1 82 ? 122.89000 182.60500 99.39600 1.000 61.40326 82 MET A CA 1
ATOM 617 C C . MET A 1 82 ? 122.71000 182.26100 97.92800 1.000 61.40326 82 MET A C 1
ATOM 618 O O . MET A 1 82 ? 121.69700 181.69500 97.51800 1.000 61.40326 82 MET A O 1
ATOM 623 N N . VAL A 1 83 ? 123.72000 182.60400 97.13200 1.000 64.47380 83 VAL A N 1
ATOM 624 C CA . VAL A 1 83 ? 123.75500 182.24000 95.72000 1.000 64.47380 83 VAL A CA 1
ATOM 625 C C . VAL A 1 83 ? 125.14500 181.71900 95.36500 1.000 64.47380 83 VAL A C 1
ATOM 626 O O . VAL A 1 83 ? 126.07900 182.48400 95.11400 1.000 64.47380 83 VAL A O 1
ATOM 630 N N . TYR A 1 84 ? 125.30200 180.40300 95.36800 1.000 70.14198 84 TYR A N 1
ATOM 631 C CA . TYR A 1 84 ? 126.59200 179.82300 95.03400 1.000 70.14198 84 TYR A CA 1
ATOM 632 C C . TYR A 1 84 ? 126.81800 179.92200 93.53400 1.000 70.14198 84 TYR A C 1
ATOM 633 O O . TYR A 1 84 ? 125.97700 179.48700 92.74500 1.000 70.14198 84 TYR A O 1
ATOM 642 N N . SER A 1 85 ? 127.94900 180.49900 93.13500 1.000 77.10717 85 SER A N 1
ATOM 643 C CA . SER A 1 85 ? 128.26300 180.70000 91.72600 1.000 77.10717 85 SER A CA 1
ATOM 644 C C . SER A 1 85 ? 129.59600 180.05400 91.39100 1.000 77.10717 85 SER A C 1
ATOM 645 O O . SER A 1 85 ? 130.63300 180.45200 91.92900 1.000 77.10717 85 SER A O 1
ATOM 648 N N . GLU A 1 86 ? 129.56700 179.07700 90.49100 1.000 96.66070 86 GLU A N 1
ATOM 649 C CA . GLU A 1 86 ? 130.76200 178.43400 89.97000 1.000 96.66070 86 GLU A CA 1
ATOM 650 C C . GLU A 1 86 ? 130.80400 178.61700 88.46100 1.000 96.66070 86 GLU A C 1
ATOM 651 O O . GLU A 1 86 ? 129.86000 179.12800 87.85300 1.000 96.66070 86 GLU A O 1
ATOM 657 N N . GLU A 1 87 ? 131.93000 178.22000 87.87000 1.000 107.05299 87 GLU A N 1
ATOM 658 C CA . GLU A 1 87 ? 132.13900 178.39100 86.43900 1.000 107.05299 87 GLU A CA 1
ATOM 659 C C . GLU A 1 87 ? 131.11000 177.60200 85.63600 1.000 107.05299 87 GLU A C 1
ATOM 660 O O . GLU A 1 87 ? 130.68100 176.51500 86.02800 1.000 107.05299 87 GLU A O 1
ATOM 666 N N . GLY A 1 88 ? 130.71300 178.16700 84.50000 1.000 112.10181 88 GLY A N 1
ATOM 667 C CA . GLY A 1 88 ? 129.68400 177.57700 83.66300 1.000 112.10181 88 GLY A CA 1
ATOM 668 C C . GLY A 1 88 ? 128.45900 178.44600 83.46300 1.000 112.10181 88 GLY A C 1
ATOM 669 O O . GLY A 1 88 ? 127.51700 178.00300 82.79000 1.000 112.10181 88 GLY A O 1
ATOM 670 N N . ALA A 1 89 ? 128.42400 179.64000 84.06500 1.000 112.26182 89 ALA A N 1
ATOM 671 C CA . ALA A 1 89 ? 127.38200 180.65200 83.84900 1.000 112.26182 89 ALA A CA 1
ATOM 672 C C . ALA A 1 89 ? 126.00300 180.17300 84.30200 1.000 112.26182 89 ALA A C 1
ATOM 673 O O . ALA A 1 89 ? 124.98300 180.49300 83.69100 1.000 112.26182 89 ALA A O 1
ATOM 675 N N . GLU A 1 90 ? 125.97000 179.40200 85.38300 1.000 103.43235 90 GLU A N 1
ATOM 676 C CA . GLU A 1 90 ? 124.73400 179.09300 86.08200 1.000 103.43235 90 GLU A CA 1
ATOM 677 C C . GLU A 1 90 ? 124.87900 179.54500 87.52600 1.000 103.43235 90 GLU A C 1
ATOM 678 O O . GLU A 1 90 ? 125.98500 179.81700 88.00100 1.000 103.43235 90 GLU A O 1
ATOM 684 N N . ASP A 1 91 ? 123.75100 179.65000 88.22400 1.000 90.03520 91 ASP A N 1
ATOM 685 C CA . ASP A 1 91 ? 123.75700 180.12500 89.60000 1.000 90.03520 91 ASP A CA 1
ATOM 686 C C . ASP A 1 91 ? 122.71300 179.37300 90.40300 1.000 90.03520 91 ASP A C 1
ATOM 687 O O . ASP A 1 91 ? 121.54400 179.32600 90.01500 1.000 90.03520 91 ASP A O 1
ATOM 692 N N . ARG A 1 92 ? 123.13600 178.79100 91.51600 1.000 69.65933 92 ARG A N 1
ATOM 693 C CA . ARG A 1 92 ? 122.24900 178.03300 92.38200 1.000 69.65933 92 ARG A CA 1
ATOM 694 C C . ARG A 1 92 ? 121.93200 178.86900 93.61100 1.000 69.65933 92 ARG A C 1
ATOM 695 O O . ARG A 1 92 ? 122.79300 179.59600 94.10800 1.000 69.65933 92 ARG A O 1
ATOM 703 N N . THR A 1 93 ? 120.69300 178.77500 94.09700 1.000 63.65504 93 THR A N 1
ATOM 704 C CA . THR A 1 93 ? 120.23500 179.58500 95.22400 1.000 63.65504 93 THR A CA 1
ATOM 705 C C . THR A 1 93 ? 119.68500 178.67200 96.30600 1.000 63.65504 93 THR A C 1
ATOM 706 O O . THR A 1 93 ? 118.57600 178.14500 96.17200 1.000 63.65504 93 THR A O 1
ATOM 710 N N . PHE A 1 94 ? 120.44200 178.50500 97.38200 1.000 58.75043 94 PHE A N 1
ATOM 711 C CA . PHE A 1 94 ? 119.98900 177.76500 98.54900 1.000 58.75043 94 PHE A CA 1
ATOM 712 C C . PHE A 1 94 ? 119.26000 178.71800 99.47900 1.000 58.75043 94 PHE A C 1
ATOM 713 O O . PHE A 1 94 ? 119.50800 179.92200 99.46600 1.000 58.75043 94 PHE A O 1
ATOM 721 N N . ALA A 1 95 ? 118.35400 178.17800 100.28800 1.000 55.40329 95 ALA A N 1
ATOM 722 C CA . ALA A 1 95 ? 117.69600 178.98800 101.30200 1.000 55.40329 95 ALA A CA 1
ATOM 723 C C . ALA A 1 95 ? 117.38400 178.11100 102.50300 1.000 55.40329 95 ALA A C 1
ATOM 724 O O . ALA A 1 95 ? 117.59500 176.89800 102.47600 1.000 55.40329 95 ALA A O 1
ATOM 726 N N . ARG A 1 96 ? 116.87000 178.73600 103.56300 1.000 53.21975 96 ARG A N 1
ATOM 727 C CA . ARG A 1 96 ? 116.33800 177.99500 104.70500 1.000 53.21975 96 ARG A CA 1
ATOM 728 C C . ARG A 1 96 ? 115.40800 178.91900 105.47400 1.000 53.21975 96 ARG A C 1
ATOM 729 O O . ARG A 1 96 ? 115.87900 179.84300 106.14100 1.000 53.21975 96 ARG A O 1
ATOM 737 N N . VAL A 1 97 ? 114.10500 178.67000 105.39200 1.000 64.52081 97 VAL A N 1
ATOM 738 C CA . VAL A 1 97 ? 113.09300 179.52100 106.00500 1.000 64.52081 97 VAL A CA 1
ATOM 739 C C . VAL A 1 97 ? 112.56100 178.80500 107.23600 1.000 64.52081 97 VAL A C 1
ATOM 740 O O . VAL A 1 97 ? 112.47500 177.57400 107.25200 1.000 64.52081 97 VAL A O 1
ATOM 744 N N . ILE A 1 98 ? 112.25500 179.56000 108.28800 1.000 65.07439 98 ILE A N 1
ATOM 745 C CA . ILE A 1 98 ? 111.69000 178.99800 109.50700 1.000 65.07439 98 ILE A CA 1
ATOM 746 C C . ILE A 1 98 ? 110.27000 179.51300 109.67800 1.000 65.07439 98 ILE A C 1
ATOM 747 O O . ILE A 1 98 ? 109.98700 180.69200 109.43400 1.000 65.07439 98 ILE A O 1
ATOM 752 N N . VAL A 1 99 ? 109.36400 178.61200 110.04500 1.000 68.22336 99 VAL A N 1
ATOM 753 C CA . VAL A 1 99 ? 107.96600 178.95400 110.28000 1.000 68.22336 99 VAL A CA 1
ATOM 754 C C . VAL A 1 99 ? 107.51900 178.28100 111.56900 1.000 68.22336 99 VAL A C 1
ATOM 755 O O . VAL A 1 99 ? 107.71200 177.07300 111.74600 1.000 68.22336 99 VAL A O 1
ATOM 759 N N . GLY A 1 100 ? 106.93500 179.06800 112.47100 1.000 66.05952 100 GLY A N 1
ATOM 760 C CA . GLY A 1 100 ? 106.50800 178.56500 113.76000 1.000 66.05952 100 GLY A CA 1
ATOM 761 C C . GLY A 1 100 ? 107.67600 178.01100 114.54200 1.000 66.05952 100 GLY A C 1
ATOM 762 O O . GLY A 1 100 ? 108.49500 178.76100 115.07800 1.000 66.05952 100 GLY A O 1
ATOM 763 N N . GLY A 1 101 ? 107.75000 176.68900 114.61900 1.000 73.05409 101 GLY A N 1
ATOM 764 C CA . GLY A 1 101 ? 108.91100 176.02800 115.16900 1.000 73.05409 101 GLY A CA 1
ATOM 765 C C . GLY A 1 101 ? 109.71300 175.33800 114.08700 1.000 73.05409 101 GLY A C 1
ATOM 766 O O . GLY A 1 101 ? 110.94100 175.26300 114.16500 1.000 73.05409 101 GLY A O 1
ATOM 767 N N . SER A 1 102 ? 109.02600 174.83100 113.06800 1.000 77.73000 102 SER A N 1
ATOM 768 C CA . SER A 1 102 ? 109.66900 174.01900 112.04700 1.000 77.73000 102 SER A CA 1
ATOM 769 C C . SER A 1 102 ? 110.51000 174.87600 111.10200 1.000 77.73000 102 SER A C 1
ATOM 770 O O . SER A 1 102 ? 110.46600 176.11000 111.11700 1.000 77.73000 102 SER A O 1
ATOM 773 N N . SER A 1 103 ? 111.26300 174.19100 110.24400 1.000 78.32181 103 SER A N 1
ATOM 774 C CA . SER A 1 103 ? 112.13500 174.83400 109.27200 1.000 78.32181 103 SER A CA 1
ATOM 775 C C . SER A 1 103 ? 112.08300 174.06800 107.96000 1.000 78.32181 103 SER A C 1
ATOM 776 O O . SER A 1 103 ? 112.18500 172.83900 107.95600 1.000 78.32181 103 SER A O 1
ATOM 779 N N . GLU A 1 104 ? 111.93200 174.79000 106.85400 1.000 73.14097 104 GLU A N 1
ATOM 780 C CA . GLU A 1 104 ? 111.82600 174.20100 105.52900 1.000 73.14097 104 GLU A CA 1
ATOM 781 C C . GLU A 1 104 ? 112.91900 174.75300 104.62400 1.000 73.14097 104 GLU A C 1
ATOM 782 O O . GLU A 1 104 ? 113.29700 175.92700 104.72100 1.000 73.14097 104 GLU A O 1
ATOM 788 N N . TYR A 1 105 ? 113.43900 173.89100 103.75700 1.000 63.29103 105 TYR A N 1
ATOM 789 C CA . TYR A 1 105 ? 114.57600 174.19900 102.90600 1.000 63.29103 105 TYR A CA 1
ATOM 790 C C . TYR A 1 105 ? 114.12400 174.36900 101.46500 1.000 63.29103 105 TYR A C 1
ATOM 791 O O . TYR A 1 105 ? 113.18800 173.71000 101.01100 1.000 63.29103 105 TYR A O 1
ATOM 800 N N . LYS A 1 106 ? 114.80600 175.25200 100.74500 1.000 63.33603 106 LYS A N 1
ATOM 801 C CA . LYS A 1 106 ? 114.45900 175.54000 99.36400 1.000 63.33603 106 LYS A CA 1
ATOM 802 C C . LYS A 1 106 ? 115.71100 175.59400 98.50900 1.000 63.33603 106 LYS A C 1
ATOM 803 O O . LYS A 1 106 ? 116.74100 176.13000 98.93000 1.000 63.33603 106 LYS A O 1
ATOM 809 N N . ILE A 1 107 ? 115.60900 175.04700 97.30400 1.000 60.23243 107 ILE A N 1
ATOM 810 C CA . ILE A 1 107 ? 116.63600 175.17700 96.28100 1.000 60.23243 107 ILE A CA 1
ATOM 811 C C . ILE A 1 107 ? 115.96700 175.74200 95.04400 1.000 60.23243 107 ILE A C 1
ATOM 812 O O . ILE A 1 107 ? 115.01400 175.14500 94.53100 1.000 60.23243 107 ILE A O 1
ATOM 817 N N . ASN A 1 108 ? 116.47200 176.88200 94.56600 1.000 65.46048 108 ASN A N 1
ATOM 818 C CA . ASN A 1 108 ? 115.98100 177.54900 93.35400 1.000 65.46048 108 ASN A CA 1
ATOM 819 C C . ASN A 1 108 ? 114.47500 177.80100 93.40200 1.000 65.46048 108 ASN A C 1
ATOM 820 O O . ASN A 1 108 ? 113.78400 177.70500 92.38600 1.000 65.46048 108 ASN A O 1
ATOM 825 N N . ASN A 1 109 ? 113.97200 178.10000 94.60400 1.000 65.99199 109 ASN A N 1
ATOM 826 C CA . ASN A 1 109 ? 112.54400 178.29500 94.87200 1.000 65.99199 109 ASN A CA 1
ATOM 827 C C . ASN A 1 109 ? 111.74600 177.04700 94.50500 1.000 65.99199 109 ASN A C 1
ATOM 828 O O . ASN A 1 109 ? 110.77800 177.09400 93.74500 1.000 65.99199 109 ASN A O 1
ATOM 833 N N . LYS A 1 110 ? 112.17900 175.91500 95.05200 1.000 65.37980 110 LYS A N 1
ATOM 834 C CA . LYS A 1 110 ? 111.46500 174.64600 94.96200 1.000 65.37980 110 LYS A CA 1
ATOM 835 C C . LYS A 1 110 ? 111.59400 173.98800 96.32200 1.000 65.37980 110 LYS A C 1
ATOM 836 O O . LYS A 1 110 ? 112.71300 173.82200 96.81000 1.000 65.37980 110 LYS A O 1
ATOM 842 N N . VAL A 1 111 ? 110.46600 173.67900 96.96100 1.000 62.67402 111 VAL A N 1
ATOM 843 C CA . VAL A 1 111 ? 110.51600 173.05700 98.27900 1.000 62.67402 111 VAL A CA 1
ATOM 844 C C . VAL A 1 111 ? 111.12300 171.66700 98.15100 1.000 62.67402 111 VAL A C 1
ATOM 845 O O . VAL A 1 111 ? 110.75300 170.89000 97.26200 1.000 62.67402 111 VAL A O 1
ATOM 849 N N . VAL A 1 112 ? 112.07500 171.35300 99.03200 1.000 65.28974 112 VAL A N 1
ATOM 850 C CA . VAL A 1 112 ? 112.76000 170.06900 99.04400 1.000 65.28974 112 VAL A CA 1
ATOM 851 C C . VAL A 1 112 ? 112.70900 169.58400 100.49200 1.000 65.28974 112 VAL A C 1
ATOM 852 O O . VAL A 1 112 ? 112.29400 170.31200 101.39200 1.000 65.28974 112 VAL A O 1
ATOM 856 N N . GLN A 1 113 ? 113.12600 168.34500 100.71300 1.000 80.58700 113 GLN A N 1
ATOM 857 C CA . GLN A 1 113 ? 113.23400 167.74800 102.03300 1.000 80.58700 113 GLN A CA 1
ATOM 858 C C . GLN A 1 113 ? 114.70800 167.71200 102.43500 1.000 80.58700 113 GLN A C 1
ATOM 859 O O . GLN A 1 113 ? 115.59400 167.78100 101.58000 1.000 80.58700 113 GLN A O 1
ATOM 865 N N . LEU A 1 114 ? 114.94900 167.63900 103.75500 1.000 77.36785 114 LEU A N 1
ATOM 866 C CA . LEU A 1 114 ? 116.27800 167.84100 104.34300 1.000 77.36785 114 LEU A CA 1
ATOM 867 C C . LEU A 1 114 ? 117.36100 166.98300 103.70100 1.000 77.36785 114 LEU A C 1
ATOM 868 O O . LEU A 1 114 ? 118.46700 167.47100 103.43800 1.000 77.36785 114 LEU A O 1
ATOM 873 N N . HIS A 1 115 ? 117.06500 165.70400 103.46100 1.000 83.24805 115 HIS A N 1
ATOM 874 C CA . HIS A 1 115 ? 118.08900 164.76400 103.01600 1.000 83.24805 115 HIS A CA 1
ATOM 875 C C . HIS A 1 115 ? 118.66700 165.15000 101.65800 1.000 83.24805 115 HIS A C 1
ATOM 876 O O . HIS A 1 115 ? 119.88700 165.08900 101.45800 1.000 83.24805 115 HIS A O 1
ATOM 883 N N . GLU A 1 116 ? 117.81200 165.55400 100.71600 1.000 82.78174 116 GLU A N 1
ATOM 884 C CA . GLU A 1 116 ? 118.30300 165.93700 99.39700 1.000 82.78174 116 GLU A CA 1
ATOM 885 C C . GLU A 1 116 ? 119.10300 167.23100 99.45900 1.000 82.78174 116 GLU A C 1
ATOM 886 O O . GLU A 1 116 ? 120.09600 167.38300 98.74200 1.000 82.78174 116 GLU A O 1
ATOM 892 N N . TYR A 1 117 ? 118.66800 168.17600 100.29400 1.000 70.42009 117 TYR A N 1
ATOM 893 C CA . TYR A 1 117 ? 119.42600 169.40100 100.54100 1.000 70.42009 117 TYR A CA 1
ATOM 894 C C . TYR A 1 117 ? 120.82900 169.08500 101.04700 1.000 70.42009 117 TYR A C 1
ATOM 895 O O . TYR A 1 117 ? 121.83000 169.60900 100.53100 1.000 70.42009 117 TYR A O 1
ATOM 904 N N . SER A 1 118 ? 120.90600 168.23600 102.07600 1.000 75.24509 118 SER A N 1
ATOM 905 C CA . SER A 1 118 ? 122.17900 167.77000 102.61200 1.000 75.24509 118 SER A CA 1
ATOM 906 C C . SER A 1 118 ? 123.04800 167.16500 101.52400 1.000 75.24509 118 SER A C 1
ATOM 907 O O . SER A 1 118 ? 124.20400 167.55700 101.35800 1.000 75.24509 118 SER A O 1
ATOM 910 N N . GLU A 1 119 ? 122.50200 166.19300 100.78700 1.000 80.71337 119 GLU A N 1
ATOM 911 C CA . GLU A 1 119 ? 123.26100 165.49300 99.75300 1.000 80.71337 119 GLU A CA 1
ATOM 912 C C . GLU A 1 119 ? 123.74600 166.44500 98.66700 1.000 80.71337 119 GLU A C 1
ATOM 913 O O . GLU A 1 119 ? 124.84700 166.27500 98.13300 1.000 80.71337 119 GLU A O 1
ATOM 919 N N . GLU A 1 120 ? 122.93800 167.45000 98.32700 1.000 74.91045 120 GLU A N 1
ATOM 920 C CA . GLU A 1 120 ? 123.36200 168.46400 97.36900 1.000 74.91045 120 GLU A CA 1
ATOM 921 C C . GLU A 1 120 ? 124.57600 169.22600 97.88400 1.000 74.91045 120 GLU A C 1
ATOM 922 O O . GLU A 1 120 ? 125.55200 169.44900 97.14900 1.000 74.91045 120 GLU A O 1
ATOM 928 N N . LEU A 1 121 ? 124.52400 169.64300 99.15200 1.000 71.79324 121 LEU A N 1
ATOM 929 C CA . LEU A 1 121 ? 125.67400 170.31600 99.74900 1.000 71.79324 121 LEU A CA 1
ATOM 930 C C . LEU A 1 121 ? 126.90200 169.41300 99.76200 1.000 71.79324 121 LEU A C 1
ATOM 931 O O . LEU A 1 121 ? 128.01000 169.86200 99.44900 1.000 71.79324 121 LEU A O 1
ATOM 936 N N . GLU A 1 122 ? 126.72800 168.14500 100.14700 1.000 73.96820 122 GLU A N 1
ATOM 937 C CA . GLU A 1 122 ? 127.84100 167.19600 100.15400 1.000 73.96820 122 GLU A CA 1
ATOM 938 C C . GLU A 1 122 ? 128.42000 167.00700 98.76100 1.000 73.96820 122 GLU A C 1
ATOM 939 O O . GLU A 1 122 ? 129.62000 166.75000 98.61700 1.000 73.96820 122 GLU A O 1
ATOM 945 N N . LYS A 1 123 ? 127.57500 167.09400 97.73500 1.000 71.54940 123 LYS A N 1
ATOM 946 C CA . LYS A 1 123 ? 128.07100 167.09500 96.36600 1.000 71.54940 123 LYS A CA 1
ATOM 947 C C . LYS A 1 123 ? 128.95300 168.30800 96.13800 1.000 71.54940 123 LYS A C 1
ATOM 948 O O . LYS A 1 123 ? 130.01500 168.20400 95.51500 1.000 71.54940 123 LYS A O 1
ATOM 954 N N . LEU A 1 124 ? 128.52000 169.47100 96.63200 1.000 65.12368 124 LEU A N 1
ATOM 955 C CA . LEU A 1 124 ? 129.35200 170.66800 96.52300 1.000 65.12368 124 LEU A CA 1
ATOM 956 C C . LEU A 1 124 ? 130.65400 170.52900 97.30300 1.000 65.12368 124 LEU A C 1
ATOM 957 O O . LEU A 1 124 ? 131.70800 170.98200 96.84300 1.000 65.12368 124 LEU A O 1
ATOM 962 N N . GLY A 1 125 ? 130.60100 169.94000 98.49700 1.000 66.57861 125 GLY A N 1
ATOM 963 C CA . GLY A 1 125 ? 131.80600 169.76000 99.28800 1.000 66.57861 125 GLY A CA 1
ATOM 964 C C . GLY A 1 125 ? 131.79600 170.38500 100.66900 1.000 66.57861 125 GLY A C 1
ATOM 965 O O . GLY A 1 125 ? 132.81900 170.90100 101.12300 1.000 66.57861 125 GLY A O 1
ATOM 966 N N . ILE A 1 126 ? 130.65500 170.34800 101.34800 1.000 61.02289 126 ILE A N 1
ATOM 967 C CA . ILE A 1 126 ? 130.50100 170.92800 102.67800 1.000 61.02289 126 ILE A CA 1
ATOM 968 C C . ILE A 1 126 ? 129.99700 169.84100 103.61600 1.000 61.02289 126 ILE A C 1
ATOM 969 O O . ILE A 1 126 ? 128.79100 169.59000 103.69800 1.000 61.02289 126 ILE A O 1
ATOM 974 N N . LEU A 1 127 ? 130.90900 169.19200 104.33200 1.000 66.00135 127 LEU A N 1
ATOM 975 C CA . LEU A 1 127 ? 130.53500 168.13200 105.26700 1.000 66.00135 127 LEU A CA 1
ATOM 976 C C . LEU A 1 127 ? 129.95600 168.80000 106.50800 1.000 66.00135 127 LEU A C 1
ATOM 977 O O . LEU A 1 127 ? 130.67800 169.14100 107.44600 1.000 66.00135 127 LEU A O 1
ATOM 982 N N . ILE A 1 128 ? 128.62400 168.94400 106.51600 1.000 66.71794 128 ILE A N 1
ATOM 983 C CA . ILE A 1 128 ? 127.94100 169.86500 107.43000 1.000 66.71794 128 ILE A CA 1
ATOM 984 C C . ILE A 1 128 ? 128.13600 169.46600 108.89200 1.000 66.71794 128 ILE A C 1
ATOM 985 O O . ILE A 1 128 ? 128.32900 170.32600 109.76000 1.000 66.71794 128 ILE A O 1
ATOM 990 N N . LYS A 1 129 ? 128.09000 168.17000 109.19200 1.000 69.33592 129 LYS A N 1
ATOM 991 C CA . LYS A 1 129 ? 128.26800 167.71800 110.56300 1.000 69.33592 129 LYS A CA 1
ATOM 992 C C . LYS A 1 129 ? 129.73300 167.73900 110.97100 1.000 69.33592 129 LYS A C 1
ATOM 993 O O . LYS A 1 129 ? 130.03600 167.81100 112.16800 1.000 69.33592 129 LYS A O 1
ATOM 999 N N . ALA A 1 130 ? 130.64400 167.71300 109.99600 1.000 69.27742 130 ALA A N 1
ATOM 1000 C CA . ALA A 1 130 ? 132.06900 167.69300 110.30100 1.000 69.27742 130 ALA A CA 1
ATOM 1001 C C . ALA A 1 130 ? 132.51000 168.99600 110.94800 1.000 69.27742 130 ALA A C 1
ATOM 1002 O O . ALA A 1 130 ? 133.17600 168.98100 111.99000 1.000 69.27742 130 ALA A O 1
ATOM 1004 N N . ARG A 1 131 ? 132.14100 170.13100 110.34300 1.000 66.16947 131 ARG A N 1
ATOM 1005 C CA . ARG A 1 131 ? 132.44500 171.47100 110.85300 1.000 66.16947 131 ARG A CA 1
ATOM 1006 C C . ARG A 1 131 ? 133.96200 171.66900 110.97300 1.000 66.16947 131 ARG A C 1
ATOM 1007 O O . ARG A 1 131 ? 134.55900 171.63600 112.05100 1.000 66.16947 131 ARG A O 1
ATOM 1015 N N . ASN A 1 132 ? 134.59300 171.75200 109.80600 1.000 51.62331 132 ASN A N 1
ATOM 1016 C CA . ASN A 1 132 ? 136.02600 171.98700 109.73700 1.000 51.62331 132 ASN A CA 1
ATOM 1017 C C . ASN A 1 132 ? 136.40700 173.35300 109.17800 1.000 51.62331 132 ASN A C 1
ATOM 1018 O O . ASN A 1 132 ? 137.57100 173.55700 108.83200 1.000 51.62331 132 ASN A O 1
ATOM 1023 N N . PHE A 1 133 ? 135.46500 174.28300 109.05700 1.000 45.78437 133 PHE A N 1
ATOM 1024 C CA . PHE A 1 133 ? 135.78000 175.56300 108.44200 1.000 45.78437 133 PHE A CA 1
ATOM 1025 C C . PHE A 1 133 ? 135.06700 176.75100 109.07000 1.000 45.78437 133 PHE A C 1
ATOM 1026 O O . PHE A 1 133 ? 135.30200 177.88100 108.63500 1.000 45.78437 133 PHE A O 1
ATOM 1034 N N . LEU A 1 134 ? 134.23500 176.54200 110.08600 1.000 42.49734 134 LEU A N 1
ATOM 1035 C CA . LEU A 1 134 ? 133.57700 177.61900 110.81300 1.000 42.49734 134 LEU A CA 1
ATOM 1036 C C . LEU A 1 134 ? 134.23400 177.79900 112.16600 1.000 42.49734 134 LEU A C 1
ATOM 1037 O O . LEU A 1 134 ? 134.24300 176.87400 112.98300 1.000 42.49734 134 LEU A O 1
ATOM 1042 N N . VAL A 1 135 ? 134.74600 178.99200 112.41800 1.000 42.93109 135 VAL A N 1
ATOM 1043 C CA . VAL A 1 135 ? 135.41500 179.28900 113.66900 1.000 42.93109 135 VAL A CA 1
ATOM 1044 C C . VAL A 1 135 ? 134.63400 180.37800 114.38100 1.000 42.93109 135 VAL A C 1
ATOM 1045 O O . VAL A 1 135 ? 134.43900 181.46700 113.83300 1.000 42.93109 135 VAL A O 1
ATOM 1049 N N . PHE A 1 136 ? 134.23100 180.10900 115.61000 1.000 46.72898 136 PHE A N 1
ATOM 1050 C CA . PHE A 1 136 ? 133.53600 181.08500 116.42900 1.000 46.72898 136 PHE A CA 1
ATOM 1051 C C . PHE A 1 136 ? 134.58200 181.90000 117.18600 1.000 46.72898 136 PHE A C 1
ATOM 1052 O O . PHE A 1 136 ? 135.78200 181.70500 116.99400 1.000 46.72898 136 PHE A O 1
ATOM 1060 N N . GLN A 1 137 ? 134.12800 182.86300 118.00100 1.000 47.88844 137 GLN A N 1
ATOM 1061 C CA . GLN A 1 137 ? 135.04400 183.77400 118.69400 1.000 47.88844 137 GLN A CA 1
ATOM 1062 C C . GLN A 1 137 ? 136.08800 183.03600 119.53000 1.000 47.88844 137 GLN A C 1
ATOM 1063 O O . GLN A 1 137 ? 137.28500 183.32200 119.42600 1.000 47.88844 137 GLN A O 1
ATOM 1069 N N . GLY A 1 138 ? 135.66800 182.09600 120.36500 1.000 44.24960 138 GLY A N 1
ATOM 1070 C CA . GLY A 1 138 ? 136.61100 181.41300 121.22500 1.000 44.24960 138 GLY A CA 1
ATOM 1071 C C . GLY A 1 138 ? 137.03500 180.03900 120.75900 1.000 44.24960 138 GLY A C 1
ATOM 1072 O O . GLY A 1 138 ? 137.85500 179.40100 121.42100 1.000 44.24960 138 GLY A O 1
ATOM 1073 N N . ALA A 1 139 ? 136.49100 179.56700 119.63900 1.000 48.12023 139 ALA A N 1
ATOM 1074 C CA . ALA A 1 139 ? 136.74800 178.21300 119.14900 1.000 48.12023 139 ALA A CA 1
ATOM 1075 C C . ALA A 1 139 ? 138.19900 177.96300 118.74000 1.000 48.12023 139 ALA A C 1
ATOM 1076 O O . ALA A 1 139 ? 138.69200 176.83400 118.87700 1.000 48.12023 139 ALA A O 1
ATOM 1078 N N . VAL A 1 140 ? 138.86800 178.97200 118.16800 1.000 40.34983 140 VAL A N 1
ATOM 1079 C CA . VAL A 1 140 ? 140.19800 178.76600 117.59000 1.000 40.34983 140 VAL A CA 1
ATOM 1080 C C . VAL A 1 140 ? 141.19200 178.27000 118.63200 1.000 40.34983 140 VAL A C 1
ATOM 1081 O O . VAL A 1 140 ? 141.95700 177.33700 118.37300 1.000 40.34983 140 VAL A O 1
ATOM 1085 N N . GLU A 1 141 ? 141.17800 178.85100 119.82700 1.000 45.03481 141 GLU A N 1
ATOM 1086 C CA . GLU A 1 141 ? 142.04800 178.35900 120.89000 1.000 45.03481 141 GLU A CA 1
ATOM 1087 C C . GLU A 1 141 ? 141.66400 176.93400 121.27300 1.000 45.03481 141 GLU A C 1
ATOM 1088 O O . GLU A 1 141 ? 142.52900 176.09500 121.53500 1.000 45.03481 141 GLU A O 1
ATOM 1094 N N . SER A 1 142 ? 140.36000 176.65900 121.31000 1.000 44.86927 142 SER A N 1
ATOM 1095 C CA . SER A 1 142 ? 139.82500 175.36500 121.72700 1.000 44.86927 142 SER A CA 1
ATOM 1096 C C . SER A 1 142 ? 140.26500 174.22700 120.81500 1.000 44.86927 142 SER A C 1
ATOM 1097 O O . SER A 1 142 ? 140.41900 173.09300 121.28000 1.000 44.86927 142 SER A O 1
ATOM 1100 N N . ILE A 1 143 ? 140.38400 174.48500 119.50900 1.000 41.00588 143 ILE A N 1
ATOM 1101 C CA . ILE A 1 143 ? 140.69200 173.42300 118.54400 1.000 41.00588 143 ILE A CA 1
ATOM 1102 C C . ILE A 1 143 ? 142.02000 172.74300 118.87800 1.000 41.00588 143 ILE A C 1
ATOM 1103 O O . ILE A 1 143 ? 142.14700 171.51600 118.78200 1.000 41.00588 143 ILE A O 1
ATOM 1108 N N . ALA A 1 144 ? 143.02200 173.52300 119.27400 1.000 38.39582 144 ALA A N 1
ATOM 1109 C CA . ALA A 1 144 ? 144.32500 172.96600 119.62700 1.000 38.39582 144 ALA A CA 1
ATOM 1110 C C . ALA A 1 144 ? 144.25300 172.05300 120.84900 1.000 38.39582 144 ALA A C 1
ATOM 1111 O O . ALA A 1 144 ? 144.92800 171.02200 120.89500 1.000 38.39582 144 ALA A O 1
ATOM 1113 N N . MET A 1 145 ? 143.43700 172.39300 121.84000 1.000 42.73900 145 MET A N 1
ATOM 1114 C CA . MET A 1 145 ? 143.40800 171.64800 123.09200 1.000 42.73900 145 MET A CA 1
ATOM 1115 C C . MET A 1 145 ? 142.31000 170.59800 123.16000 1.000 42.73900 145 MET A C 1
ATOM 1116 O O . MET A 1 145 ? 142.02300 170.09900 124.25100 1.000 42.73900 145 MET A O 1
ATOM 1121 N N . LYS A 1 146 ? 141.65800 170.30000 122.04100 1.000 48.42537 146 LYS A N 1
ATOM 1122 C CA . LYS A 1 146 ? 140.54900 169.35600 122.01400 1.000 48.42537 146 LYS A CA 1
ATOM 1123 C C . LYS A 1 146 ? 140.99800 167.97700 122.47700 1.000 48.42537 146 LYS A C 1
ATOM 1124 O O . LYS A 1 146 ? 142.11900 167.55400 122.18600 1.000 48.42537 146 LYS A O 1
ATOM 1130 N N . ASN A 1 147 ? 140.15300 167.30400 123.25400 1.000 52.20852 147 ASN A N 1
ATOM 1131 C CA . ASN A 1 147 ? 140.52100 165.98900 123.76000 1.000 52.20852 147 ASN A CA 1
ATOM 1132 C C . ASN A 1 147 ? 140.66800 165.01800 122.59000 1.000 52.20852 147 ASN A C 1
ATOM 1133 O O . ASN A 1 147 ? 139.91800 165.12300 121.61400 1.000 52.20852 147 ASN A O 1
ATOM 1138 N N . PRO A 1 148 ? 141.64700 164.10200 122.63800 1.000 45.32824 148 PRO A N 1
ATOM 1139 C CA . PRO A 1 148 ? 141.88900 163.15200 121.53200 1.000 45.32824 148 PRO A CA 1
ATOM 1140 C C . PRO A 1 148 ? 140.66500 162.42800 120.98800 1.000 45.32824 148 PRO A C 1
ATOM 1141 O O . PRO A 1 148 ? 140.61200 162.13100 119.78500 1.000 45.32824 148 PRO A O 1
ATOM 1145 N N . LYS A 1 149 ? 139.68200 162.14100 121.84100 1.000 51.97549 149 LYS A N 1
ATOM 1146 C CA . LYS A 1 149 ? 138.49200 161.41800 121.40800 1.000 51.97549 149 LYS A CA 1
ATOM 1147 C C . LYS A 1 149 ? 137.71300 162.22000 120.37400 1.000 51.97549 149 LYS A C 1
ATOM 1148 O O . LYS A 1 149 ? 137.31600 161.68600 119.33100 1.000 51.97549 149 LYS A O 1
ATOM 1154 N N . GLU A 1 150 ? 137.44900 163.49500 120.66800 1.000 52.62936 150 GLU A N 1
ATOM 1155 C CA . GLU A 1 150 ? 136.74500 164.34900 119.71700 1.000 52.62936 150 GLU A CA 1
ATOM 1156 C C . GLU A 1 150 ? 137.51200 164.47300 118.40700 1.000 52.62936 150 GLU A C 1
ATOM 1157 O O . GLU A 1 150 ? 136.90600 164.57200 117.33500 1.000 52.62936 150 GLU A O 1
ATOM 1163 N N . ARG A 1 151 ? 138.84500 164.49400 118.47100 1.000 43.72560 151 ARG A N 1
ATOM 1164 C CA . ARG A 1 151 ? 139.62100 164.59100 117.24200 1.000 43.72560 151 ARG A CA 1
ATOM 1165 C C . ARG A 1 151 ? 139.47100 163.32900 116.40500 1.000 43.72560 151 ARG A C 1
ATOM 1166 O O . ARG A 1 151 ? 139.36700 163.40500 115.17400 1.000 43.72560 151 ARG A O 1
ATOM 1174 N N . THR A 1 152 ? 139.45300 162.15900 117.05500 1.000 47.55876 152 THR A N 1
ATOM 1175 C CA . THR A 1 152 ? 139.16700 160.92100 116.33100 1.000 47.55876 152 THR A CA 1
ATOM 1176 C C . THR A 1 152 ? 137.78000 160.97000 115.71000 1.000 47.55876 152 THR A C 1
ATOM 1177 O O . THR A 1 152 ? 137.58700 160.54300 114.56600 1.000 47.55876 152 THR A O 1
ATOM 1181 N N . ALA A 1 153 ? 136.81300 161.51300 116.45100 1.000 47.01946 153 ALA A N 1
ATOM 1182 C CA . ALA A 1 153 ? 135.45100 161.66300 115.94300 1.000 47.01946 153 ALA A CA 1
ATOM 1183 C C . ALA A 1 153 ? 135.42400 162.50600 114.67500 1.000 47.01946 153 ALA A C 1
ATOM 1184 O O . ALA A 1 153 ? 134.80100 162.12600 113.67900 1.000 47.01946 153 ALA A O 1
ATOM 1186 N N . LEU A 1 154 ? 136.08100 163.66600 114.70900 1.000 50.00423 154 LEU A N 1
ATOM 1187 C CA . LEU A 1 154 ? 136.14900 164.53800 113.53900 1.000 50.00423 154 LEU A CA 1
ATOM 1188 C C . LEU A 1 154 ? 136.80500 163.83300 112.35700 1.000 50.00423 154 LEU A C 1
ATOM 1189 O O . LEU A 1 154 ? 136.29300 163.88200 111.23000 1.000 50.00423 154 LEU A O 1
ATOM 1194 N N . PHE A 1 155 ? 137.94900 163.18300 112.59400 1.000 49.61087 155 PHE A N 1
ATOM 1195 C CA . PHE A 1 155 ? 138.67100 162.52900 111.50700 1.000 49.61087 155 PHE A CA 1
ATOM 1196 C C . PHE A 1 155 ? 137.89200 161.36200 110.92900 1.000 49.61087 155 PHE A C 1
ATOM 1197 O O . PHE A 1 155 ? 138.06200 161.02600 109.75300 1.000 49.61087 155 PHE A O 1
ATOM 1205 N N . GLU A 1 156 ? 137.04500 160.73200 111.73500 1.000 57.77482 156 GLU A N 1
ATOM 1206 C CA . GLU A 1 156 ? 136.19300 159.67200 111.22700 1.000 57.77482 156 GLU A CA 1
ATOM 1207 C C . GLU A 1 156 ? 134.99600 160.23300 110.48500 1.000 57.77482 156 GLU A C 1
ATOM 1208 O O . GLU A 1 156 ? 134.50500 159.60600 109.54200 1.000 57.77482 156 GLU A O 1
ATOM 1214 N N . GLU A 1 157 ? 134.51600 161.40200 110.90000 1.000 58.62680 157 GLU A N 1
ATOM 1215 C CA . GLU A 1 157 ? 133.36400 162.00600 110.24500 1.000 58.62680 157 GLU A CA 1
ATOM 1216 C C . GLU A 1 157 ? 133.71700 162.49600 108.84900 1.000 58.62680 157 GLU A C 1
ATOM 1217 O O . GLU A 1 157 ? 133.00500 162.20000 107.88400 1.000 58.62680 157 GLU A O 1
ATOM 1223 N N . ILE A 1 158 ? 134.79900 163.27300 108.73000 1.000 54.45383 158 ILE A N 1
ATOM 1224 C CA . ILE A 1 158 ? 135.14700 163.90500 107.45600 1.000 54.45383 158 ILE A CA 1
ATOM 1225 C C . ILE A 1 158 ? 135.43600 162.86800 106.37300 1.000 54.45383 158 ILE A C 1
ATOM 1226 O O . ILE A 1 158 ? 135.19200 163.11100 105.18700 1.000 54.45383 158 ILE A O 1
ATOM 1231 N N . SER A 1 159 ? 135.89600 161.68400 106.75700 1.000 58.53076 159 SER A N 1
ATOM 1232 C CA . SER A 1 159 ? 136.47700 160.74600 105.81300 1.000 58.53076 159 SER A CA 1
ATOM 1233 C C . SER A 1 159 ? 135.51600 159.65300 105.37900 1.000 58.53076 159 SER A C 1
ATOM 1234 O O . SER A 1 159 ? 135.95900 158.67700 104.76800 1.000 58.53076 159 SER A O 1
ATOM 1237 N N . ARG A 1 160 ? 134.23100 159.77000 105.72600 1.000 63.74009 160 ARG A N 1
ATOM 1238 C CA . ARG A 1 160 ? 133.17100 158.82300 105.37400 1.000 63.74009 160 ARG A CA 1
ATOM 1239 C C . ARG A 1 160 ? 133.37400 157.44800 106.01800 1.000 63.74009 160 ARG A C 1
ATOM 1240 O O . ARG A 1 160 ? 132.79900 156.45200 105.57100 1.000 63.74009 160 ARG A O 1
ATOM 1248 N N . SER A 1 161 ? 134.18700 157.35200 107.06700 1.000 60.83387 161 SER A N 1
ATOM 1249 C CA . SER A 1 161 ? 134.39300 156.08700 107.75400 1.000 60.83387 161 SER A CA 1
ATOM 1250 C C . SER A 1 161 ? 133.67000 156.01700 109.08600 1.000 60.83387 161 SER A C 1
ATOM 1251 O O . SER A 1 161 ? 134.04800 155.21600 109.94400 1.000 60.83387 161 SER A O 1
ATOM 1254 N N . GLY A 1 162 ? 132.63400 156.81800 109.27300 1.000 64.79847 162 GLY A N 1
ATOM 1255 C CA . GLY A 1 162 ? 131.87000 156.75700 110.50000 1.000 64.79847 162 GLY A CA 1
ATOM 1256 C C . GLY A 1 162 ? 130.57300 156.01200 110.29700 1.000 64.79847 162 GLY A C 1
ATOM 1257 O O . GLY A 1 162 ? 129.98600 155.48500 111.24600 1.000 64.79847 162 GLY A O 1
ATOM 1258 N N . GLU A 1 163 ? 130.11800 155.97200 109.04300 1.000 72.45100 163 GLU A N 1
ATOM 1259 C CA . GLU A 1 163 ? 128.86400 155.30700 108.70800 1.000 72.45100 163 GLU A CA 1
ATOM 1260 C C . GLU A 1 163 ? 128.95200 153.80100 108.90800 1.000 72.45100 163 GLU A C 1
ATOM 1261 O O . GLU A 1 163 ? 127.93500 153.14900 109.16700 1.000 72.45100 163 GLU A O 1
ATOM 1267 N N . LEU A 1 164 ? 130.15300 153.23800 108.81000 1.000 66.90826 164 LEU A N 1
ATOM 1268 C CA . LEU A 1 164 ? 130.36400 151.79900 108.86400 1.000 66.90826 164 LEU A CA 1
ATOM 1269 C C . LEU A 1 164 ? 130.55700 151.28700 110.28300 1.000 66.90826 164 LEU A C 1
ATOM 1270 O O . LEU A 1 164 ? 131.24100 150.27800 110.48200 1.000 66.90826 164 LEU A O 1
ATOM 1275 N N . ALA A 1 165 ? 129.98000 151.95900 111.27700 1.000 73.65184 165 ALA A N 1
ATOM 1276 C CA . ALA A 1 165 ? 130.22700 151.60600 112.67200 1.000 73.65184 165 ALA A CA 1
ATOM 1277 C C . ALA A 1 165 ? 129.40500 150.39900 113.11600 1.000 73.65184 165 ALA A C 1
ATOM 1278 O O . ALA A 1 165 ? 129.96200 149.38300 113.55900 1.000 73.65184 165 ALA A O 1
ATOM 1280 N N . GLN A 1 166 ? 128.07400 150.52700 113.03800 1.000 77.22633 166 GLN A N 1
ATOM 1281 C CA . GLN A 1 166 ? 127.15700 149.51900 113.57000 1.000 77.22633 166 GLN A CA 1
ATOM 1282 C C . GLN A 1 166 ? 127.39700 148.15300 112.94500 1.000 77.22633 166 GLN A C 1
ATOM 1283 O O . GLN A 1 166 ? 127.40900 147.13200 113.64500 1.000 77.22633 166 GLN A O 1
ATOM 1289 N N . GLU A 1 167 ? 127.55100 148.12300 111.62100 1.000 80.19396 167 GLU A N 1
ATOM 1290 C CA . GLU A 1 167 ? 127.93600 146.91200 110.90600 1.000 80.19396 167 GLU A CA 1
ATOM 1291 C C . GLU A 1 167 ? 129.16500 146.26800 111.53500 1.000 80.19396 167 GLU A C 1
ATOM 1292 O O . GLU A 1 167 ? 129.16300 145.06900 111.85600 1.000 80.19396 167 GLU A O 1
ATOM 1298 N N . TYR A 1 168 ? 130.21500 147.07200 111.73700 1.000 73.03556 168 TYR A N 1
ATOM 1299 C CA . TYR A 1 168 ? 131.47600 146.58600 112.28600 1.000 73.03556 168 TYR A CA 1
ATOM 1300 C C . TYR A 1 168 ? 131.27100 145.93400 113.64900 1.000 73.03556 168 TYR A C 1
ATOM 1301 O O . TYR A 1 168 ? 131.57800 144.75000 113.82900 1.000 73.03556 168 TYR A O 1
ATOM 1310 N N . ASP A 1 169 ? 130.77500 146.69000 114.63500 1.000 79.06132 169 ASP A N 1
ATOM 1311 C CA . ASP A 1 169 ? 130.78200 146.10400 115.97600 1.000 79.06132 169 ASP A CA 1
ATOM 1312 C C . ASP A 1 169 ? 129.71200 145.02800 116.14500 1.000 79.06132 169 ASP A C 1
ATOM 1313 O O . ASP A 1 169 ? 129.87300 144.15000 117.00300 1.000 79.06132 169 ASP A O 1
ATOM 1318 N N . LYS A 1 170 ? 128.64000 145.05600 115.34500 1.000 79.40255 170 LYS A N 1
ATOM 1319 C CA . LYS A 1 170 ? 127.71400 143.92800 115.31900 1.000 79.40255 170 LYS A CA 1
ATOM 1320 C C . LYS A 1 170 ? 128.42500 142.65700 114.87200 1.000 79.40255 170 LYS A C 1
ATOM 1321 O O . LYS A 1 170 ? 128.28700 141.59600 115.50300 1.000 79.40255 170 LYS A O 1
ATOM 1327 N N . ARG A 1 171 ? 129.19300 142.75000 113.77900 1.000 78.95379 171 ARG A N 1
ATOM 1328 C CA . ARG A 1 171 ? 130.01200 141.62600 113.33600 1.000 78.95379 171 ARG A CA 1
ATOM 1329 C C . ARG A 1 171 ? 130.98400 141.17600 114.42100 1.000 78.95379 171 ARG A C 1
ATOM 1330 O O . ARG A 1 171 ? 131.22100 139.97300 114.59900 1.000 78.95379 171 ARG A O 1
ATOM 1338 N N . LYS A 1 172 ? 131.56000 142.13900 115.14200 1.000 76.12624 172 LYS A N 1
ATOM 1339 C CA . LYS A 1 172 ? 132.49300 141.83800 116.22500 1.000 76.12624 172 LYS A CA 1
ATOM 1340 C C . LYS A 1 172 ? 131.83500 140.98600 117.30700 1.000 76.12624 172 LYS A C 1
ATOM 1341 O O . LYS A 1 172 ? 132.39300 139.96600 117.73700 1.000 76.12624 172 LYS A O 1
ATOM 1347 N N . LYS A 1 173 ? 130.66300 141.41700 117.78000 1.000 77.34061 173 LYS A N 1
ATOM 1348 C CA . LYS A 1 173 ? 129.93200 140.65500 118.79100 1.000 77.34061 173 LYS A CA 1
ATOM 1349 C C . LYS A 1 173 ? 129.59400 139.25500 118.29800 1.000 77.34061 173 LYS A C 1
ATOM 1350 O O . LYS A 1 173 ? 129.71700 138.27700 119.05300 1.000 77.34061 173 LYS A O 1
ATOM 1356 N N . GLU A 1 174 ? 129.15200 139.14600 117.04000 1.000 77.17174 174 GLU A N 1
ATOM 1357 C CA . GLU A 1 174 ? 128.83500 137.84200 116.46000 1.000 77.17174 174 GLU A CA 1
ATOM 1358 C C . GLU A 1 174 ? 130.03100 136.89700 116.52100 1.000 77.17174 174 GLU A C 1
ATOM 1359 O O . GLU A 1 174 ? 129.91700 135.75400 116.99200 1.000 77.17174 174 GLU A O 1
ATOM 1365 N N . MET A 1 175 ? 131.19400 137.36700 116.06400 1.000 77.07541 175 MET A N 1
ATOM 1366 C CA . MET A 1 175 ? 132.35300 136.48300 116.02000 1.000 77.07541 175 MET A CA 1
ATOM 1367 C C . MET A 1 175 ? 132.85700 136.13800 117.42000 1.000 77.07541 175 MET A C 1
ATOM 1368 O O . MET A 1 175 ? 133.29700 135.00600 117.64900 1.000 77.07541 175 MET A O 1
ATOM 1373 N N . VAL A 1 176 ? 132.78200 137.07100 118.37800 1.000 77.48578 176 VAL A N 1
ATOM 1374 C CA . VAL A 1 176 ? 133.26100 136.73800 119.72000 1.000 77.48578 176 VAL A CA 1
ATOM 1375 C C . VAL A 1 176 ? 132.35200 135.69600 120.37400 1.000 77.48578 176 VAL A C 1
ATOM 1376 O O . VAL A 1 176 ? 132.83500 134.77800 121.05700 1.000 77.48578 176 VAL A O 1
ATOM 1380 N N . LYS A 1 177 ? 131.03400 135.79300 120.14100 1.000 78.82238 177 LYS A N 1
ATOM 1381 C CA . LYS A 1 177 ? 130.11300 134.78100 120.65000 1.000 78.82238 177 LYS A CA 1
ATOM 1382 C C . LYS A 1 177 ? 130.42400 133.41400 120.05500 1.000 78.82238 177 LYS A C 1
ATOM 1383 O O . LYS A 1 177 ? 130.48500 132.40500 120.77600 1.000 78.82238 177 LYS A O 1
ATOM 1389 N N . ALA A 1 178 ? 130.62300 133.37200 118.73200 1.000 83.54685 178 ALA A N 1
ATOM 1390 C CA . ALA A 1 178 ? 130.92100 132.10900 118.05900 1.000 83.54685 178 ALA A CA 1
ATOM 1391 C C . ALA A 1 178 ? 132.20600 131.47800 118.58700 1.000 83.54685 178 ALA A C 1
ATOM 1392 O O . ALA A 1 178 ? 132.26200 130.25900 118.80600 1.000 83.54685 178 ALA A O 1
ATOM 1394 N N . GLU A 1 179 ? 133.24500 132.29100 118.80400 1.000 88.50481 179 GLU A N 1
ATOM 1395 C CA . GLU A 1 179 ? 134.51200 131.75300 119.29600 1.000 88.50481 179 GLU A CA 1
ATOM 1396 C C . GLU A 1 179 ? 134.37400 131.18300 120.70200 1.000 88.50481 179 GLU A C 1
ATOM 1397 O O . GLU A 1 179 ? 134.88100 130.08400 120.98700 1.000 88.50481 179 GLU A O 1
ATOM 1403 N N . GLU A 1 180 ? 133.72600 131.93400 121.60200 1.000 94.08462 180 GLU A N 1
ATOM 1404 C CA . GLU A 1 180 ? 133.45400 131.42800 122.94600 1.000 94.08462 180 GLU A CA 1
ATOM 1405 C C . GLU A 1 180 ? 132.73400 130.08500 122.91000 1.000 94.08462 180 GLU A C 1
ATOM 1406 O O . GLU A 1 180 ? 133.10100 129.14800 123.63400 1.000 94.08462 180 GLU A O 1
ATOM 1412 N N . ASP A 1 181 ? 131.71700 129.96600 122.05000 1.000 95.32912 181 ASP A N 1
ATOM 1413 C CA . ASP A 1 181 ? 130.93800 128.73000 122.02200 1.000 95.32912 181 ASP A CA 1
ATOM 1414 C C . ASP A 1 181 ? 131.74800 127.56100 121.46700 1.000 95.32912 181 ASP A C 1
ATOM 1415 O O . ASP A 1 181 ? 131.59400 126.42200 121.93300 1.000 95.32912 181 ASP A O 1
ATOM 1420 N N . THR A 1 182 ? 132.59800 127.81700 120.46700 1.000 93.48855 182 THR A N 1
ATOM 1421 C CA . THR A 1 182 ? 133.47900 126.76400 119.96400 1.000 93.48855 182 THR A CA 1
ATOM 1422 C C . THR A 1 182 ? 134.40100 126.24700 121.05700 1.000 93.48855 182 THR A C 1
ATOM 1423 O O . THR A 1 182 ? 134.59800 125.03300 121.19200 1.000 93.48855 182 THR A O 1
ATOM 1427 N N . GLN A 1 183 ? 135.00000 127.16000 121.83000 1.000 94.19209 183 GLN A N 1
ATOM 1428 C CA . GLN A 1 183 ? 135.86800 126.72700 122.92400 1.000 94.19209 183 GLN A CA 1
ATOM 1429 C C . GLN A 1 183 ? 135.09700 125.90400 123.94700 1.000 94.19209 183 GLN A C 1
ATOM 1430 O O . GLN A 1 183 ? 135.60100 124.88400 124.44400 1.000 94.19209 183 GLN A O 1
ATOM 1436 N N . PHE A 1 184 ? 133.88700 126.35900 124.29300 1.000 96.43371 184 PHE A N 1
ATOM 1437 C CA . PHE A 1 184 ? 133.03300 125.64500 125.24200 1.000 96.43371 184 PHE A CA 1
ATOM 1438 C C . PHE A 1 184 ? 132.78700 124.21100 124.78700 1.000 96.43371 184 PHE A C 1
ATOM 1439 O O . PHE A 1 184 ? 132.97900 123.25600 125.55500 1.000 96.43371 184 PHE A O 1
ATOM 1447 N N . ASN A 1 185 ? 132.36600 124.04800 123.53200 1.000 99.63980 185 ASN A N 1
ATOM 1448 C CA . ASN A 1 185 ? 132.07500 122.71700 123.01300 1.000 99.63980 185 ASN A CA 1
ATOM 1449 C C . ASN A 1 185 ? 133.32300 121.84700 122.95000 1.000 99.63980 185 ASN A C 1
ATOM 1450 O O . ASN A 1 185 ? 133.25400 120.64800 123.24400 1.000 99.63980 185 ASN A O 1
ATOM 1455 N N . TYR A 1 186 ? 134.45900 122.42000 122.53500 1.000 100.03438 186 TYR A N 1
ATOM 1456 C CA . TYR A 1 186 ? 135.70700 121.66000 122.48900 1.000 100.03438 186 TYR A CA 1
ATOM 1457 C C . TYR A 1 186 ? 136.06100 121.10400 123.85700 1.000 100.03438 186 TYR A C 1
ATOM 1458 O O . TYR A 1 186 ? 136.38600 119.91700 123.99200 1.000 100.03438 186 TYR A O 1
ATOM 1467 N N . HIS A 1 187 ? 135.99200 121.94300 124.89000 1.000 99.37829 187 HIS A N 1
ATOM 1468 C CA . HIS A 1 187 ? 136.40000 121.46800 126.20500 1.000 99.37829 187 HIS A CA 1
ATOM 1469 C C . HIS A 1 187 ? 135.40400 120.45900 126.76600 1.000 99.37829 187 HIS A C 1
ATOM 1470 O O . HIS A 1 187 ? 135.80500 119.50200 127.44500 1.000 99.37829 187 HIS A O 1
ATOM 1477 N N . ARG A 1 188 ? 134.10600 120.64900 126.49700 1.000 101.82783 188 ARG A N 1
ATOM 1478 C CA . ARG A 1 188 ? 133.11200 119.67500 126.95100 1.000 101.82783 188 ARG A CA 1
ATOM 1479 C C . ARG A 1 188 ? 133.31900 118.31900 126.28900 1.000 101.82783 188 ARG A C 1
ATOM 1480 O O . ARG A 1 188 ? 133.24600 117.27800 126.95300 1.000 101.82783 188 ARG A O 1
ATOM 1488 N N . LYS A 1 189 ? 133.54500 118.31500 124.97200 1.000 103.68914 189 LYS A N 1
ATOM 1489 C CA . LYS A 1 189 ? 133.83400 117.07300 124.26400 1.000 103.68914 189 LYS A CA 1
ATOM 1490 C C . LYS A 1 189 ? 135.08800 116.40600 124.81200 1.000 103.68914 189 LYS A C 1
ATOM 1491 O O . LYS A 1 189 ? 135.13700 115.17600 124.94000 1.000 103.68914 189 LYS A O 1
ATOM 1497 N N . LYS A 1 190 ? 136.11000 117.20100 125.14200 1.000 107.48556 190 LYS A N 1
ATOM 1498 C CA . LYS A 1 190 ? 137.33400 116.64000 125.70700 1.000 107.48556 190 LYS A CA 1
ATOM 1499 C C . LYS A 1 190 ? 137.06700 115.97200 127.05000 1.000 107.48556 190 LYS A C 1
ATOM 1500 O O . LYS A 1 190 ? 137.54600 114.86100 127.31200 1.000 107.48556 190 LYS A O 1
ATOM 1506 N N . ASN A 1 191 ? 136.30000 116.63400 127.91600 1.000 106.35723 191 ASN A N 1
ATOM 1507 C CA . ASN A 1 191 ? 136.04200 116.05400 129.22900 1.000 106.35723 191 ASN A CA 1
ATOM 1508 C C . ASN A 1 191 ? 135.14600 114.82600 129.14100 1.000 106.35723 191 ASN A C 1
ATOM 1509 O O . ASN A 1 191 ? 135.30400 113.89100 129.93500 1.000 106.35723 191 ASN A O 1
ATOM 1514 N N . ILE A 1 192 ? 134.21400 114.80000 128.18500 1.000 113.01549 192 ILE A N 1
ATOM 1515 C CA . ILE A 1 192 ? 133.39500 113.60600 127.98200 1.000 113.01549 192 ILE A CA 1
ATOM 1516 C C . ILE A 1 192 ? 134.24900 112.45400 127.46600 1.000 113.01549 192 ILE A C 1
ATOM 1517 O O . ILE A 1 192 ? 134.07300 111.30400 127.88300 1.000 113.01549 192 ILE A O 1
ATOM 1522 N N . ALA A 1 193 ? 135.19100 112.74200 126.56200 1.000 114.10683 193 ALA A N 1
ATOM 1523 C CA . ALA A 1 193 ? 136.14300 111.72400 126.12400 1.000 114.10683 193 ALA A CA 1
ATOM 1524 C C . ALA A 1 193 ? 136.94700 111.17000 127.29500 1.000 114.10683 193 ALA A C 1
ATOM 1525 O O . ALA A 1 193 ? 137.17100 109.95500 127.38800 1.000 114.10683 193 ALA A O 1
ATOM 1527 N N . ALA A 1 194 ? 137.39100 112.04900 128.19800 1.000 116.19188 194 ALA A N 1
ATOM 1528 C CA . ALA A 1 194 ? 138.16000 111.60000 129.35700 1.000 116.19188 194 ALA A CA 1
ATOM 1529 C C . ALA A 1 194 ? 137.31400 110.74100 130.28800 1.000 116.19188 194 ALA A C 1
ATOM 1530 O O . ALA A 1 194 ? 137.78500 109.71300 130.79100 1.000 116.19188 194 ALA A O 1
ATOM 1532 N N . GLU A 1 195 ? 136.06300 111.14600 130.53200 1.000 116.78218 195 GLU A N 1
ATOM 1533 C CA . GLU A 1 195 ? 135.17500 110.33800 131.36400 1.000 116.78218 195 GLU A CA 1
ATOM 1534 C C . GLU A 1 195 ? 134.81200 109.01800 130.69200 1.000 116.78218 195 GLU A C 1
ATOM 1535 O O . GLU A 1 195 ? 134.50300 108.03800 131.37900 1.000 116.78218 195 GLU A O 1
ATOM 1541 N N . ARG A 1 196 ? 134.82700 108.97800 129.36000 1.000 114.50105 196 ARG A N 1
ATOM 1542 C CA . ARG A 1 196 ? 134.62600 107.72000 128.65300 1.000 114.50105 196 ARG A CA 1
ATOM 1543 C C . ARG A 1 196 ? 135.81500 106.79300 128.86600 1.000 114.50105 196 ARG A C 1
ATOM 1544 O O . ARG A 1 196 ? 135.64300 105.61200 129.18800 1.000 114.50105 196 ARG A O 1
ATOM 1552 N N . LYS A 1 197 ? 137.03100 107.31700 128.67000 1.000 117.81970 197 LYS A N 1
ATOM 1553 C CA . LYS A 1 197 ? 138.24400 106.51800 128.85400 1.000 117.81970 197 LYS A CA 1
ATOM 1554 C C . LYS A 1 197 ? 138.39700 106.05800 130.30100 1.000 117.81970 197 LYS A C 1
ATOM 1555 O O . LYS A 1 197 ? 138.98900 105.00300 130.55700 1.000 117.81970 197 LYS A O 1
ATOM 1561 N N . GLU A 1 198 ? 137.87000 106.83400 131.25400 1.000 119.51921 198 GLU A N 1
ATOM 1562 C CA . GLU A 1 198 ? 137.83600 106.40200 132.64900 1.000 119.51921 198 GLU A CA 1
ATOM 1563 C C . GLU A 1 198 ? 137.07300 105.08900 132.82100 1.000 119.51921 198 GLU A C 1
ATOM 1564 O O . GLU A 1 198 ? 137.43500 104.26500 133.67100 1.000 119.51921 198 GLU A O 1
ATOM 1570 N N . ALA A 1 199 ? 136.05000 104.85400 132.00400 1.000 117.59662 199 ALA A N 1
ATOM 1571 C CA . ALA A 1 199 ? 135.28400 103.61600 132.07800 1.000 117.59662 199 ALA A CA 1
ATOM 1572 C C . ALA A 1 199 ? 136.03800 102.46700 131.42100 1.000 117.59662 199 ALA A C 1
ATOM 1573 O O . ALA A 1 199 ? 135.58200 101.90300 130.42700 1.000 117.59662 199 ALA A O 1
ATOM 1575 N N . VAL A 1 1034 ? 126.64200 108.02900 127.70900 1.000 131.18012 1034 VAL A N 1
ATOM 1576 C CA . VAL A 1 1034 ? 128.02800 108.40100 127.47000 1.000 131.18012 1034 VAL A CA 1
ATOM 1577 C C . VAL A 1 1034 ? 128.27000 108.52300 125.97000 1.000 131.18012 1034 VAL A C 1
ATOM 1578 O O . VAL A 1 1034 ? 128.87100 109.48700 125.49600 1.000 131.18012 1034 VAL A O 1
ATOM 1582 N N . ARG A 1 1035 ? 127.77100 107.53400 125.22800 1.000 135.59244 1035 ARG A N 1
ATOM 1583 C CA . ARG A 1 1035 ? 127.92500 107.52000 123.77700 1.000 135.59244 1035 ARG A CA 1
ATOM 1584 C C . ARG A 1 1035 ? 127.08400 108.61200 123.11300 1.000 135.59244 1035 ARG A C 1
ATOM 1585 O O . ARG A 1 1035 ? 127.59300 109.38500 122.28500 1.000 135.59244 1035 ARG A O 1
ATOM 1593 N N . ASP A 1 1036 ? 125.79400 108.68300 123.46300 1.000 136.99694 1036 ASP A N 1
ATOM 1594 C CA . ASP A 1 1036 ? 124.88900 109.66800 122.87500 1.000 136.99694 1036 ASP A CA 1
ATOM 1595 C C . ASP A 1 1036 ? 125.32800 111.09100 123.19400 1.000 136.99694 1036 ASP A C 1
ATOM 1596 O O . ASP A 1 1036 ? 125.26200 111.97300 122.33100 1.000 136.99694 1036 ASP A O 1
ATOM 1601 N N . LYS A 1 1037 ? 125.76000 111.33400 124.43600 1.000 129.60526 1037 LYS A N 1
ATOM 1602 C CA . LYS A 1 1037 ? 126.23300 112.66000 124.82100 1.000 129.60526 1037 LYS A CA 1
ATOM 1603 C C . LYS A 1 1037 ? 127.49500 113.03600 124.05800 1.000 129.60526 1037 LYS A C 1
ATOM 1604 O O . LYS A 1 1037 ? 127.66800 114.19900 123.66800 1.000 129.60526 1037 LYS A O 1
ATOM 1610 N N . PHE A 1 1038 ? 128.40200 112.07100 123.87600 1.000 125.23957 1038 PHE A N 1
ATOM 1611 C CA . PHE A 1 1038 ? 129.59200 112.28900 123.06000 1.000 125.23957 1038 PHE A CA 1
ATOM 1612 C C . PHE A 1 1038 ? 129.21400 112.73300 121.65400 1.000 125.23957 1038 PHE A C 1
ATOM 1613 O O . PHE A 1 1038 ? 129.74100 113.73000 121.14600 1.000 125.23957 1038 PHE A O 1
ATOM 1621 N N . GLN A 1 1039 ? 128.28100 112.01600 121.01800 1.000 125.20174 1039 GLN A N 1
ATOM 1622 C CA . GLN A 1 1039 ? 127.90400 112.37100 119.65000 1.000 125.20174 1039 GLN A CA 1
ATOM 1623 C C . GLN A 1 1039 ? 127.17500 113.71200 119.59900 1.000 125.20174 1039 GLN A C 1
ATOM 1624 O O . GLN A 1 1039 ? 127.36600 114.49300 118.65400 1.000 125.20174 1039 GLN A O 1
ATOM 1630 N N . GLU A 1 1040 ? 126.33900 113.98500 120.60800 1.000 124.27656 1040 GLU A N 1
ATOM 1631 C CA . GLU A 1 1040 ? 125.68500 115.28100 120.77000 1.000 124.27656 1040 GLU A CA 1
ATOM 1632 C C . GLU A 1 1040 ? 126.69200 116.42300 120.75900 1.000 124.27656 1040 GLU A C 1
ATOM 1633 O O . GLU A 1 1040 ? 126.63300 117.31600 119.90300 1.000 124.27656 1040 GLU A O 1
ATOM 1639 N N . THR A 1 1041 ? 127.60600 116.41600 121.73600 1.000 117.41257 1041 THR A N 1
ATOM 1640 C CA . THR A 1 1041 ? 128.58500 117.48900 121.84900 1.000 117.41257 1041 THR A CA 1
ATOM 1641 C C . THR A 1 1041 ? 129.49000 117.55900 120.62800 1.000 117.41257 1041 THR A C 1
ATOM 1642 O O . THR A 1 1041 ? 129.91200 118.65300 120.24500 1.000 117.41257 1041 THR A O 1
ATOM 1646 N N . SER A 1 1042 ? 129.77100 116.41900 119.98600 1.000 117.37485 1042 SER A N 1
ATOM 1647 C CA . SER A 1 1042 ? 130.58100 116.42900 118.77000 1.000 117.37485 1042 SER A CA 1
ATOM 1648 C C . SER A 1 1042 ? 129.88900 117.19600 117.65100 1.000 117.37485 1042 SER A C 1
ATOM 1649 O O . SER A 1 1042 ? 130.48800 118.08400 117.02600 1.000 117.37485 1042 SER A O 1
ATOM 1652 N N . ASP A 1 1043 ? 128.62800 116.85200 117.37100 1.000 118.38784 1043 ASP A N 1
ATOM 1653 C CA . ASP A 1 1043 ? 127.88800 117.54400 116.31900 1.000 118.38784 1043 ASP A CA 1
ATOM 1654 C C . ASP A 1 1043 ? 127.72200 119.02800 116.63900 1.000 118.38784 1043 ASP A C 1
ATOM 1655 O O . ASP A 1 1043 ? 127.82100 119.88400 115.74300 1.000 118.38784 1043 ASP A O 1
ATOM 1660 N N . GLU A 1 1044 ? 127.47300 119.34600 117.91400 1.000 110.54394 1044 GLU A N 1
ATOM 1661 C CA . GLU A 1 1044 ? 127.34600 120.73800 118.33500 1.000 110.54394 1044 GLU A CA 1
ATOM 1662 C C . GLU A 1 1044 ? 128.63700 121.50500 118.09200 1.000 110.54394 1044 GLU A C 1
ATOM 1663 O O . GLU A 1 1044 ? 128.61400 122.64000 117.59600 1.000 110.54394 1044 GLU A O 1
ATOM 1669 N N . PHE A 1 1045 ? 129.77000 120.89500 118.44700 1.000 102.91178 1045 PHE A N 1
ATOM 1670 C CA . PHE A 1 1045 ? 131.07500 121.50300 118.22900 1.000 102.91178 1045 PHE A CA 1
ATOM 1671 C C . PHE A 1 1045 ? 131.32700 121.74200 116.74600 1.000 102.91178 1045 PHE A C 1
ATOM 1672 O O . PHE A 1 1045 ? 131.87200 122.78600 116.36000 1.000 102.91178 1045 PHE A O 1
ATOM 1680 N N . GLU A 1 1046 ? 130.90800 120.79600 115.90000 1.000 104.73565 1046 GLU A N 1
ATOM 1681 C CA . GLU A 1 1046 ? 131.06700 120.96600 114.45700 1.000 104.73565 1046 GLU A CA 1
ATOM 1682 C C . GLU A 1 1046 ? 130.27500 122.16700 113.94800 1.000 104.73565 1046 GLU A C 1
ATOM 1683 O O . GLU A 1 1046 ? 130.81400 123.02500 113.23000 1.000 104.73565 1046 GLU A O 1
ATOM 1689 N N . ALA A 1 1047 ? 128.99400 122.24800 114.32700 1.000 96.52472 1047 ALA A N 1
ATOM 1690 C CA . ALA A 1 1047 ? 128.15300 123.35500 113.87500 1.000 96.52472 1047 ALA A CA 1
ATOM 1691 C C . ALA A 1 1047 ? 128.69700 124.69800 114.34800 1.000 96.52472 1047 ALA A C 1
ATOM 1692 O O . ALA A 1 1047 ? 128.73800 125.66900 113.57500 1.000 96.52472 1047 ALA A O 1
ATOM 1694 N N . ALA A 1 1048 ? 129.14000 124.76100 115.60900 1.000 96.21358 1048 ALA A N 1
ATOM 1695 C CA . ALA A 1 1048 ? 129.70000 125.99600 116.14600 1.000 96.21358 1048 ALA A CA 1
ATOM 1696 C C . ALA A 1 1048 ? 130.94700 126.42000 115.38200 1.000 96.21358 1048 ALA A C 1
ATOM 1697 O O . ALA A 1 1048 ? 131.13700 127.61200 115.11100 1.000 96.21358 1048 ALA A O 1
ATOM 1699 N N . ARG A 1 1049 ? 131.81800 125.46200 115.04700 1.000 94.63460 1049 ARG A N 1
ATOM 1700 C CA . ARG A 1 1049 ? 133.00200 125.77500 114.24800 1.000 94.63460 1049 ARG A CA 1
ATOM 1701 C C . ARG A 1 1049 ? 132.63700 126.37300 112.89500 1.000 94.63460 1049 ARG A C 1
ATOM 1702 O O . ARG A 1 1049 ? 133.26900 127.34100 112.44400 1.000 94.63460 1049 ARG A O 1
ATOM 1710 N N . LYS A 1 1050 ? 131.66300 125.76700 112.20600 1.000 90.58442 1050 LYS A N 1
ATOM 1711 C CA . LYS A 1 1050 ? 131.23800 126.29700 110.90800 1.000 90.58442 1050 LYS A CA 1
ATOM 1712 C C . LYS A 1 1050 ? 130.74700 127.73900 111.03000 1.000 90.58442 1050 LYS A C 1
ATOM 1713 O O . LYS A 1 1050 ? 131.10700 128.60200 110.21600 1.000 90.58442 1050 LYS A O 1
ATOM 1719 N N . ARG A 1 1051 ? 129.92600 128.02000 112.05100 1.000 90.75862 1051 ARG A N 1
ATOM 1720 C CA . ARG A 1 1051 ? 129.44300 129.38900 112.25400 1.000 90.75862 1051 ARG A CA 1
ATOM 1721 C C . ARG A 1 1051 ? 130.58600 130.35900 112.56000 1.000 90.75862 1051 ARG A C 1
ATOM 1722 O O . ARG A 1 1051 ? 130.57900 131.51100 112.09700 1.000 90.75862 1051 ARG A O 1
ATOM 1730 N N . ALA A 1 1052 ? 131.57100 129.91300 113.34900 1.000 85.15596 1052 ALA A N 1
ATOM 1731 C CA . ALA A 1 1052 ? 132.72800 130.75100 113.66400 1.000 85.15596 1052 ALA A CA 1
ATOM 1732 C C . ALA A 1 1052 ? 133.49100 131.13600 112.40400 1.000 85.15596 1052 ALA A C 1
ATOM 1733 O O . ALA A 1 1052 ? 133.83700 132.31100 112.20100 1.000 85.15596 1052 ALA A O 1
ATOM 1735 N N . LYS A 1 1053 ? 133.78900 130.14200 111.56300 1.000 81.32047 1053 LYS A N 1
ATOM 1736 C CA . LYS A 1 1053 ? 134.48300 130.41400 110.30900 1.000 81.32047 1053 LYS A CA 1
ATOM 1737 C C . LYS A 1 1053 ? 133.66100 131.34100 109.41900 1.000 81.32047 1053 LYS A C 1
ATOM 1738 O O . LYS A 1 1053 ? 134.22000 132.19100 108.71600 1.000 81.32047 1053 LYS A O 1
ATOM 1744 N N . LYS A 1 1054 ? 132.33000 131.21100 109.45800 1.000 82.40126 1054 LYS A N 1
ATOM 1745 C CA . LYS A 1 1054 ? 131.48200 132.12500 108.69500 1.000 82.40126 1054 LYS A CA 1
ATOM 1746 C C . LYS A 1 1054 ? 131.59300 133.56300 109.20000 1.000 82.40126 1054 LYS A C 1
ATOM 1747 O O . LYS A 1 1054 ? 131.52200 134.50800 108.40700 1.000 82.40126 1054 LYS A O 1
ATOM 1753 N N . ALA A 1 1055 ? 131.76400 133.75200 110.50900 1.000 84.13842 1055 ALA A N 1
ATOM 1754 C CA . ALA A 1 1055 ? 131.88700 135.11200 111.03800 1.000 84.13842 1055 ALA A CA 1
ATOM 1755 C C . ALA A 1 1055 ? 133.24900 135.74400 110.75200 1.000 84.13842 1055 ALA A C 1
ATOM 1756 O O . ALA A 1 1055 ? 133.33300 136.97200 110.53700 1.000 84.13842 1055 ALA A O 1
ATOM 1758 N N . LYS A 1 1056 ? 134.30300 134.92000 110.74500 1.000 84.07245 1056 LYS A N 1
ATOM 1759 C CA . LYS A 1 1056 ? 135.68100 135.41600 110.76000 1.000 84.07245 1056 LYS A CA 1
ATOM 1760 C C . LYS A 1 1056 ? 136.00900 136.28000 109.54100 1.000 84.07245 1056 LYS A C 1
ATOM 1761 O O . LYS A 1 1056 ? 136.42100 137.44300 109.68300 1.000 84.07245 1056 LYS A O 1
ATOM 1767 N N . GLN A 1 1057 ? 135.87200 135.71800 108.33300 1.000 83.90012 1057 GLN A N 1
ATOM 1768 C CA . GLN A 1 1057 ? 136.34600 136.42300 107.14300 1.000 83.90012 1057 GLN A CA 1
ATOM 1769 C C . GLN A 1 1057 ? 135.52500 137.68100 106.88700 1.000 83.90012 1057 GLN A C 1
ATOM 1770 O O . GLN A 1 1057 ? 136.05600 138.67300 106.37500 1.000 83.90012 1057 GLN A O 1
ATOM 1776 N N . ALA A 1 1058 ? 134.24300 137.66900 107.25900 1.000 81.00162 1058 ALA A N 1
ATOM 1777 C CA . ALA A 1 1058 ? 133.40000 138.84000 107.06300 1.000 81.00162 1058 ALA A CA 1
ATOM 1778 C C . ALA A 1 1058 ? 133.84300 139.98700 107.96200 1.000 81.00162 1058 ALA A C 1
ATOM 1779 O O . ALA A 1 1058 ? 133.92300 141.14800 107.51600 1.000 81.00162 1058 ALA A O 1
ATOM 1781 N N . PHE A 1 1059 ? 134.11100 139.68300 109.24200 1.000 73.25579 1059 PHE A N 1
ATOM 1782 C CA . PHE A 1 1059 ? 134.66000 140.70600 110.13100 1.000 73.25579 1059 PHE A CA 1
ATOM 1783 C C . PHE A 1 1059 ? 135.97000 141.25900 109.59100 1.000 73.25579 1059 PHE A C 1
ATOM 1784 O O . PHE A 1 1059 ? 136.20400 142.47700 109.63500 1.000 73.25579 1059 PHE A O 1
ATOM 1792 N N . GLU A 1 1060 ? 136.84500 140.37400 109.10600 1.000 75.64777 1060 GLU A N 1
ATOM 1793 C CA . GLU A 1 1060 ? 138.11800 140.82100 108.55300 1.000 75.64777 1060 GLU A CA 1
ATOM 1794 C C . GLU A 1 1060 ? 137.91500 141.75300 107.36500 1.000 75.64777 1060 GLU A C 1
ATOM 1795 O O . GLU A 1 1060 ? 138.62400 142.76000 107.22800 1.000 75.64777 1060 GLU A O 1
ATOM 1801 N N . GLN A 1 1061 ? 136.92600 141.44900 106.52000 1.000 74.64775 1061 GLN A N 1
ATOM 1802 C CA . GLN A 1 1061 ? 136.62100 142.29000 105.36500 1.000 74.64775 1061 GLN A CA 1
ATOM 1803 C C . GLN A 1 1061 ? 136.22700 143.69900 105.78700 1.000 74.64775 1061 GLN A C 1
ATOM 1804 O O . GLN A 1 1061 ? 136.78500 144.69300 105.29200 1.000 74.64775 1061 GLN A O 1
ATOM 1810 N N . ILE A 1 1062 ? 135.25700 143.80500 106.69800 1.000 68.04742 1062 ILE A N 1
ATOM 1811 C CA . ILE A 1 1062 ? 134.74400 145.13000 107.03900 1.000 68.04742 1062 ILE A CA 1
ATOM 1812 C C . ILE A 1 1062 ? 135.80000 145.95300 107.78400 1.000 68.04742 1062 ILE A C 1
ATOM 1813 O O . ILE A 1 1062 ? 135.92600 147.17400 107.56700 1.000 68.04742 1062 ILE A O 1
ATOM 1818 N N . LYS A 1 1063 ? 136.60300 145.30100 108.63800 1.000 62.45376 1063 LYS A N 1
ATOM 1819 C CA . LYS A 1 1063 ? 137.65800 146.02600 109.33600 1.000 62.45376 1063 LYS A CA 1
ATOM 1820 C C . LYS A 1 1063 ? 138.71900 146.52100 108.36300 1.000 62.45376 1063 LYS A C 1
ATOM 1821 O O . LYS A 1 1063 ? 139.20400 147.65300 108.49700 1.000 62.45376 1063 LYS A O 1
ATOM 1827 N N . LYS A 1 1064 ? 139.07800 145.69700 107.37100 1.000 64.04819 1064 LYS A N 1
ATOM 1828 C CA . LYS A 1 1064 ? 140.01300 146.13900 106.34100 1.000 64.04819 1064 LYS A CA 1
ATOM 1829 C C . LYS A 1 1064 ? 139.49600 147.36500 105.60000 1.000 64.04819 1064 LYS A C 1
ATOM 1830 O O . LYS A 1 1064 ? 140.26700 148.29200 105.31200 1.000 64.04819 1064 LYS A O 1
ATOM 1836 N N . GLU A 1 1065 ? 138.19600 147.38600 105.29100 1.000 65.63064 1065 GLU A N 1
ATOM 1837 C CA . GLU A 1 1065 ? 137.59600 148.54500 104.62400 1.000 65.63064 1065 GLU A CA 1
ATOM 1838 C C . GLU A 1 1065 ? 137.78700 149.82500 105.43300 1.000 65.63064 1065 GLU A C 1
ATOM 1839 O O . GLU A 1 1065 ? 138.33300 150.82900 104.92700 1.000 65.63064 1065 GLU A O 1
ATOM 1845 N N . ARG A 1 1066 ? 137.28900 149.81500 106.67900 1.000 57.74653 1066 ARG A N 1
ATOM 1846 C CA . ARG A 1 1066 ? 137.39700 150.99400 107.53900 1.000 57.74653 1066 ARG A CA 1
ATOM 1847 C C . ARG A 1 1066 ? 138.84300 151.45100 107.68400 1.000 57.74653 1066 ARG A C 1
ATOM 1848 O O . ARG A 1 1066 ? 139.13300 152.65600 107.58900 1.000 57.74653 1066 ARG A O 1
ATOM 1856 N N . PHE A 1 1067 ? 139.75900 150.49900 107.90500 1.000 56.62016 1067 PHE A N 1
ATOM 1857 C CA . PHE A 1 1067 ? 141.16700 150.83400 108.08600 1.000 56.62016 1067 PHE A CA 1
ATOM 1858 C C . PHE A 1 1067 ? 141.72500 151.53600 106.86200 1.000 56.62016 1067 PHE A C 1
ATOM 1859 O O . PHE A 1 1067 ? 142.42100 152.54700 106.99400 1.000 56.62016 1067 PHE A O 1
ATOM 1867 N N . ASP A 1 1068 ? 141.49000 150.97700 105.66900 1.000 54.89027 1068 ASP A N 1
ATOM 1868 C CA . ASP A 1 1068 ? 142.06900 151.54700 104.45400 1.000 54.89027 1068 ASP A CA 1
ATOM 1869 C C . ASP A 1 1068 ? 141.62200 152.99100 104.25600 1.000 54.89027 1068 ASP A C 1
ATOM 1870 O O . ASP A 1 1068 ? 142.45000 153.87900 103.98800 1.000 54.89027 1068 ASP A O 1
ATOM 1875 N N . ARG A 1 1069 ? 140.31600 153.24200 104.39900 1.000 55.02569 1069 ARG A N 1
ATOM 1876 C CA . ARG A 1 1069 ? 139.80500 154.60000 104.20600 1.000 55.02569 1069 ARG A CA 1
ATOM 1877 C C . ARG A 1 1069 ? 140.42800 155.58200 105.19900 1.000 55.02569 1069 ARG A C 1
ATOM 1878 O O . ARG A 1 1069 ? 140.99400 156.62600 104.80500 1.000 55.02569 1069 ARG A O 1
ATOM 1886 N N . PHE A 1 1070 ? 140.29200 155.27300 106.49800 1.000 45.48794 1070 PHE A N 1
ATOM 1887 C CA . PHE A 1 1070 ? 140.83000 156.12600 107.55300 1.000 45.48794 1070 PHE A CA 1
ATOM 1888 C C . PHE A 1 1070 ? 142.31000 156.40900 107.33400 1.000 45.48794 1070 PHE A C 1
ATOM 1889 O O . PHE A 1 1070 ? 142.76400 157.54800 107.50200 1.000 45.48794 1070 PHE A O 1
ATOM 1897 N N . ASN A 1 1071 ? 143.07300 155.38300 106.96200 1.000 52.09017 1071 ASN A N 1
ATOM 1898 C CA . ASN A 1 1071 ? 144.51700 155.52500 106.87300 1.000 52.09017 1071 ASN A CA 1
ATOM 1899 C C . ASN A 1 1071 ? 144.91400 156.43100 105.72100 1.000 52.09017 1071 ASN A C 1
ATOM 1900 O O . ASN A 1 1071 ? 145.84900 157.23000 105.86000 1.000 52.09017 1071 ASN A O 1
ATOM 1905 N N . ALA A 1 1072 ? 144.22400 156.31400 104.57700 1.000 50.07735 1072 ALA A N 1
ATOM 1906 C CA . ALA A 1 1072 ? 144.44300 157.24000 103.46400 1.000 50.07735 1072 ALA A CA 1
ATOM 1907 C C . ALA A 1 1072 ? 144.28700 158.69400 103.90600 1.000 50.07735 1072 ALA A C 1
ATOM 1908 O O . ALA A 1 1072 ? 145.20300 159.52900 103.73000 1.000 50.07735 1072 ALA A O 1
ATOM 1910 N N . CYS A 1 1073 ? 143.12200 159.00000 104.49700 1.000 48.21908 1073 CYS A N 1
ATOM 1911 C CA . CYS A 1 1073 ? 142.85200 160.37000 104.94600 1.000 48.21908 1073 CYS A CA 1
ATOM 1912 C C . CYS A 1 1073 ? 143.91700 160.86400 105.92200 1.000 48.21908 1073 CYS A C 1
ATOM 1913 O O . CYS A 1 1073 ? 144.48000 161.96200 105.75900 1.000 48.21908 1073 CYS A O 1
ATOM 1916 N N . PHE A 1 1074 ? 144.22800 160.04100 106.92100 1.000 42.99071 1074 PHE A N 1
ATOM 1917 C CA . PHE A 1 1074 ? 145.12000 160.45800 107.99200 1.000 42.99071 1074 PHE A CA 1
ATOM 1918 C C . PHE A 1 1074 ? 146.54200 160.70700 107.49400 1.000 42.99071 1074 PHE A C 1
ATOM 1919 O O . PHE A 1 1074 ? 147.19300 161.66400 107.93600 1.000 42.99071 1074 PHE A O 1
ATOM 1927 N N . GLU A 1 1075 ? 147.05800 159.85200 106.59800 1.000 44.83158 1075 GLU A N 1
ATOM 1928 C CA . GLU A 1 1075 ? 148.42800 160.06000 106.13200 1.000 44.83158 1075 GLU A CA 1
ATOM 1929 C C . GLU A 1 1075 ? 148.54500 161.34600 105.32300 1.000 44.83158 1075 GLU A C 1
ATOM 1930 O O . GLU A 1 1075 ? 149.55400 162.07500 105.44300 1.000 44.83158 1075 GLU A O 1
ATOM 1936 N N . SER A 1 1076 ? 147.53300 161.63500 104.48600 1.000 41.51238 1076 SER A N 1
ATOM 1937 C CA . SER A 1 1076 ? 147.55000 162.89700 103.74600 1.000 41.51238 1076 SER A CA 1
ATOM 1938 C C . SER A 1 1076 ? 147.62500 164.08800 104.69700 1.000 41.51238 1076 SER A C 1
ATOM 1939 O O . SER A 1 1076 ? 148.46600 164.99500 104.52600 1.000 41.51238 1076 SER A O 1
ATOM 1942 N N . VAL A 1 1077 ? 146.77900 164.06700 105.73600 1.000 38.13000 1077 VAL A N 1
ATOM 1943 C CA . VAL A 1 1077 ? 146.76500 165.15700 106.71200 1.000 38.13000 1077 VAL A CA 1
ATOM 1944 C C . VAL A 1 1077 ? 148.12000 165.31200 107.39500 1.000 38.13000 1077 VAL A C 1
ATOM 1945 O O . VAL A 1 1077 ? 148.60000 166.43500 107.58000 1.000 38.13000 1077 VAL A O 1
ATOM 1949 N N . ALA A 1 1078 ? 148.75500 164.20000 107.78300 1.000 37.48995 1078 ALA A N 1
ATOM 1950 C CA . ALA A 1 1078 ? 150.00400 164.27800 108.55000 1.000 37.48995 1078 ALA A CA 1
ATOM 1951 C C . ALA A 1 1078 ? 151.13200 164.93200 107.75300 1.000 37.48995 1078 ALA A C 1
ATOM 1952 O O . ALA A 1 1078 ? 151.80800 165.86200 108.24000 1.000 37.48995 1078 ALA A O 1
ATOM 1954 N N . THR A 1 1079 ? 151.37600 164.43800 106.53400 1.000 38.17256 1079 THR A N 1
ATOM 1955 C CA . THR A 1 1079 ? 152.45200 165.02500 105.73300 1.000 38.17256 1079 THR A CA 1
ATOM 1956 C C . THR A 1 1079 ? 152.19700 166.50900 105.46000 1.000 38.17256 1079 THR A C 1
ATOM 1957 O O . THR A 1 1079 ? 153.10400 167.36200 105.61000 1.000 38.17256 1079 THR A O 1
ATOM 1961 N N . ASN A 1 1080 ? 150.95200 166.84700 105.11000 1.000 39.42991 1080 ASN A N 1
ATOM 1962 C CA . ASN A 1 1080 ? 150.69200 168.24100 104.79900 1.000 39.42991 1080 ASN A CA 1
ATOM 1963 C C . ASN A 1 1080 ? 150.76100 169.14600 106.02700 1.000 39.42991 1080 ASN A C 1
ATOM 1964 O O . ASN A 1 1080 ? 151.15500 170.30500 105.88400 1.000 39.42991 1080 ASN A O 1
ATOM 1969 N N . ILE A 1 1081 ? 150.42000 168.66200 107.23300 1.000 30.58855 1081 ILE A N 1
ATOM 1970 C CA . ILE A 1 1081 ? 150.52100 169.54600 108.39800 1.000 30.58855 1081 ILE A CA 1
ATOM 1971 C C . ILE A 1 1081 ? 151.97400 169.87400 108.68800 1.000 30.58855 1081 ILE A C 1
ATOM 1972 O O . ILE A 1 1081 ? 152.29100 171.01600 109.04600 1.000 30.58855 1081 ILE A O 1
ATOM 1977 N N . ASP A 1 1082 ? 152.88300 168.90200 108.53100 1.000 34.72209 1082 ASP A N 1
ATOM 1978 C CA . ASP A 1 1082 ? 154.29200 169.22200 108.77300 1.000 34.72209 1082 ASP A CA 1
ATOM 1979 C C . ASP A 1 1082 ? 154.78000 170.32500 107.83600 1.000 34.72209 1082 ASP A C 1
ATOM 1980 O O . ASP A 1 1082 ? 155.32100 171.35600 108.28900 1.000 34.72209 1082 ASP A O 1
ATOM 1985 N N . GLU A 1 1083 ? 154.54400 170.14900 106.52700 1.000 39.23118 1083 GLU A N 1
ATOM 1986 C CA . GLU A 1 1083 ? 154.97800 171.17700 105.57300 1.000 39.23118 1083 GLU A CA 1
ATOM 1987 C C . GLU A 1 1083 ? 154.30700 172.52800 105.83400 1.000 39.23118 1083 GLU A C 1
ATOM 1988 O O . GLU A 1 1083 ? 154.96900 173.57700 105.79700 1.000 39.23118 1083 GLU A O 1
ATOM 1994 N N . ILE A 1 1084 ? 152.99400 172.51900 106.09300 1.000 31.98690 1084 ILE A N 1
ATOM 1995 C CA . ILE A 1 1084 ? 152.22700 173.74900 106.26800 1.000 31.98690 1084 ILE A CA 1
ATOM 1996 C C . ILE A 1 1084 ? 152.71100 174.52700 107.47800 1.000 31.98690 1084 ILE A C 1
ATOM 1997 O O . ILE A 1 1084 ? 152.84100 175.75400 107.42400 1.000 31.98690 1084 ILE A O 1
ATOM 2002 N N . TYR A 1 1085 ? 152.96700 173.84000 108.59200 1.000 30.50537 1085 TYR A N 1
ATOM 2003 C CA . TYR A 1 1085 ? 153.40600 174.53900 109.79400 1.000 30.50537 1085 TYR A CA 1
ATOM 2004 C C . TYR A 1 1085 ? 154.76700 175.17900 109.58100 1.000 30.50537 1085 TYR A C 1
ATOM 2005 O O . TYR A 1 1085 ? 154.98300 176.33000 109.99500 1.000 30.50537 1085 TYR A O 1
ATOM 2014 N N . LYS A 1 1086 ? 155.68900 174.45900 108.91900 1.000 31.35356 1086 LYS A N 1
ATOM 2015 C CA . LYS A 1 1086 ? 156.97600 175.07700 108.59600 1.000 31.35356 1086 LYS A CA 1
ATOM 2016 C C . LYS A 1 1086 ? 156.79500 176.31700 107.73400 1.000 31.35356 1086 LYS A C 1
ATOM 2017 O O . LYS A 1 1086 ? 157.48500 177.32200 107.93100 1.000 31.35356 1086 LYS A O 1
ATOM 2023 N N . ALA A 1 1087 ? 155.87800 176.26500 106.76800 1.000 34.88792 1087 ALA A N 1
ATOM 2024 C CA . ALA A 1 1087 ? 155.69300 177.41600 105.88900 1.000 34.88792 1087 ALA A CA 1
ATOM 2025 C C . ALA A 1 1087 ? 155.03700 178.58400 106.61700 1.000 34.88792 1087 ALA A C 1
ATOM 2026 O O . ALA A 1 1087 ? 155.38400 179.74500 106.37700 1.000 34.88792 1087 ALA A O 1
ATOM 2028 N N . LEU A 1 1088 ? 154.09100 178.29900 107.50800 1.000 30.54269 1088 LEU A N 1
ATOM 2029 C CA . LEU A 1 1088 ? 153.29400 179.34900 108.13100 1.000 30.54269 1088 LEU A CA 1
ATOM 2030 C C . LEU A 1 1088 ? 154.07400 180.09200 109.19900 1.000 30.54269 1088 LEU A C 1
ATOM 2031 O O . LEU A 1 1088 ? 153.95000 181.31400 109.31800 1.000 30.54269 1088 LEU A O 1
ATOM 2036 N N . SER A 1 1089 ? 154.88800 179.39300 109.98100 1.000 35.71638 1089 SER A N 1
ATOM 2037 C CA . SER A 1 1089 ? 155.63700 180.13400 110.98700 1.000 35.71638 1089 SER A CA 1
ATOM 2038 C C . SER A 1 1089 ? 156.80000 180.93200 110.41200 1.000 35.71638 1089 SER A C 1
ATOM 2039 O O . SER A 1 1089 ? 157.46300 181.63200 111.18000 1.000 35.71638 1089 SER A O 1
ATOM 2042 N N . ARG A 1 1090 ? 157.02300 180.88500 109.09000 1.000 39.36399 1090 ARG A N 1
ATOM 2043 C CA . ARG A 1 1090 ? 158.15100 181.53500 108.40000 1.000 39.36399 1090 ARG A CA 1
ATOM 2044 C C . ARG A 1 1090 ? 159.48300 181.30600 109.09900 1.000 39.36399 1090 ARG A C 1
ATOM 2045 O O . ARG A 1 1090 ? 160.35900 182.17000 109.09900 1.000 39.36399 1090 ARG A O 1
ATOM 2053 N N . ASN A 1 1091 ? 159.63500 180.13000 109.69800 1.000 36.27287 1091 ASN A N 1
ATOM 2054 C CA . ASN A 1 1091 ? 160.88300 179.69900 110.29700 1.000 36.27287 1091 ASN A CA 1
ATOM 2055 C C . ASN A 1 1091 ? 161.24800 178.35800 109.68900 1.000 36.27287 1091 ASN A C 1
ATOM 2056 O O . ASN A 1 1091 ? 160.67400 177.96800 108.67100 1.000 36.27287 1091 ASN A O 1
ATOM 2061 N N . SER A 1 1092 ? 162.20100 177.64900 110.27900 1.000 30.23067 1092 SER A N 1
ATOM 2062 C CA . SER A 1 1092 ? 162.49900 176.30700 109.80100 1.000 30.23067 1092 SER A CA 1
ATOM 2063 C C . SER A 1 1092 ? 162.87900 175.37400 110.93800 1.000 30.23067 1092 SER A C 1
ATOM 2064 O O . SER A 1 1092 ? 163.49800 174.33700 110.69000 1.000 30.23067 1092 SER A O 1
ATOM 2067 N N . SER A 1 1093 ? 162.51700 175.70200 112.17200 1.000 27.67611 1093 SER A N 1
ATOM 2068 C CA . SER A 1 1093 ? 162.86300 174.86200 113.30700 1.000 27.67611 1093 SER A CA 1
ATOM 2069 C C . SER A 1 1093 ? 161.63200 174.36600 114.04000 1.000 27.67611 1093 SER A C 1
ATOM 2070 O O . SER A 1 1093 ? 161.73200 173.94100 115.19100 1.000 27.67611 1093 SER A O 1
ATOM 2073 N N . ALA A 1 1094 ? 160.47500 174.41400 113.40700 1.000 28.73593 1094 ALA A N 1
ATOM 2074 C CA . ALA A 1 1094 ? 159.24500 173.97400 114.03100 1.000 28.73593 1094 ALA A CA 1
ATOM 2075 C C . ALA A 1 1094 ? 158.86600 172.61200 113.48100 1.000 28.73593 1094 ALA A C 1
ATOM 2076 O O . ALA A 1 1094 ? 159.06900 172.33200 112.29900 1.000 28.73593 1094 ALA A O 1
ATOM 2078 N N . GLN A 1 1095 ? 158.33000 171.76100 114.33900 1.000 30.52124 1095 GLN A N 1
ATOM 2079 C CA . GLN A 1 1095 ? 157.76800 170.50000 113.90000 1.000 30.52124 1095 GLN A CA 1
ATOM 2080 C C . GLN A 1 1095 ? 156.36800 170.35900 114.46000 1.000 30.52124 1095 GLN A C 1
ATOM 2081 O O . GLN A 1 1095 ? 156.00200 170.99200 115.45100 1.000 30.52124 1095 GLN A O 1
ATOM 2087 N N . ALA A 1 1096 ? 155.59600 169.49200 113.82500 1.000 29.01048 1096 ALA A N 1
ATOM 2088 C CA . ALA A 1 1096 ? 154.27900 169.14700 114.32900 1.000 29.01048 1096 ALA A CA 1
ATOM 2089 C C . ALA A 1 1096 ? 154.02300 167.69800 113.97600 1.000 29.01048 1096 ALA A C 1
ATOM 2090 O O . ALA A 1 1096 ? 154.08600 167.32600 112.80500 1.000 29.01048 1096 ALA A O 1
ATOM 2092 N N . PHE A 1 1097 ? 153.75700 166.88400 114.97900 1.000 30.55869 1097 PHE A N 1
ATOM 2093 C CA . PHE A 1 1097 ? 153.53500 165.46600 114.78600 1.000 30.55869 1097 PHE A CA 1
ATOM 2094 C C . PHE A 1 1097 ? 152.09100 165.17500 115.13500 1.000 30.55869 1097 PHE A C 1
ATOM 2095 O O . PHE A 1 1097 ? 151.63100 165.51000 116.23400 1.000 30.55869 1097 PHE A O 1
ATOM 2103 N N . LEU A 1 1098 ? 151.38000 164.58300 114.19000 1.000 29.62495 1098 LEU A N 1
ATOM 2104 C CA . LEU A 1 1098 ? 149.97500 164.23600 114.33000 1.000 29.62495 1098 LEU A CA 1
ATOM 2105 C C . LEU A 1 1098 ? 149.92200 162.71600 114.37700 1.000 29.62495 1098 LEU A C 1
ATOM 2106 O O . LEU A 1 1098 ? 149.88900 162.05400 113.34300 1.000 29.62495 1098 LEU A O 1
ATOM 2111 N N . GLY A 1 1099 ? 149.94200 162.16000 115.58300 1.000 34.85137 1099 GLY A N 1
ATOM 2112 C CA . GLY A 1 1099 ? 150.15800 160.74200 115.73500 1.000 34.85137 1099 GLY A CA 1
ATOM 2113 C C . GLY A 1 1099 ? 149.02100 160.01100 116.41200 1.000 34.85137 1099 GLY A C 1
ATOM 2114 O O . GLY A 1 1099 ? 148.41100 160.50200 117.36400 1.000 34.85137 1099 GLY A O 1
ATOM 2115 N N . PRO A 1 1100 ? 148.72300 158.81000 115.93700 1.000 34.62711 1100 PRO A N 1
ATOM 2116 C CA . PRO A 1 1100 ? 147.66400 158.00800 116.54100 1.000 34.62711 1100 PRO A CA 1
ATOM 2117 C C . PRO A 1 1100 ? 148.18800 157.15100 117.67900 1.000 34.62711 1100 PRO A C 1
ATOM 2118 O O . PRO A 1 1100 ? 149.38700 156.92000 117.82500 1.000 34.62711 1100 PRO A O 1
ATOM 2122 N N . GLU A 1 1101 ? 147.25900 156.69200 118.49800 1.000 47.08630 1101 GLU A N 1
ATOM 2123 C CA . GLU A 1 1101 ? 147.52200 155.59500 119.40800 1.000 47.08630 1101 GLU A CA 1
ATOM 2124 C C . GLU A 1 1101 ? 146.89200 154.34100 118.83100 1.000 47.08630 1101 GLU A C 1
ATOM 2125 O O . GLU A 1 1101 ? 145.97700 154.41700 118.01200 1.000 47.08630 1101 GLU A O 1
ATOM 2131 N N . ASN A 1 1102 ? 147.40600 153.18800 119.26100 1.000 53.71515 1102 ASN A N 1
ATOM 2132 C CA . ASN A 1 1102 ? 146.97400 151.86300 118.82500 1.000 53.71515 1102 ASN A CA 1
ATOM 2133 C C . ASN A 1 1102 ? 147.12400 151.75700 117.31300 1.000 53.71515 1102 ASN A C 1
ATOM 2134 O O . ASN A 1 1102 ? 146.11700 151.66400 116.60700 1.000 53.71515 1102 ASN A O 1
ATOM 2139 N N . PRO A 1 1103 ? 148.34400 151.76000 116.77400 1.000 50.94962 1103 PRO A N 1
ATOM 2140 C CA . PRO A 1 1103 ? 148.51500 151.99100 115.33300 1.000 50.94962 1103 PRO A CA 1
ATOM 2141 C C . PRO A 1 1103 ? 148.11300 150.83100 114.43800 1.000 50.94962 1103 PRO A C 1
ATOM 2142 O O . PRO A 1 1103 ? 148.45800 150.82600 113.25500 1.000 50.94962 1103 PRO A O 1
ATOM 2146 N N . GLU A 1 1104 ? 147.40900 149.84100 114.97800 1.000 59.45885 1104 GLU A N 1
ATOM 2147 C CA . GLU A 1 1104 ? 146.82500 148.78900 114.15800 1.000 59.45885 1104 GLU A CA 1
ATOM 2148 C C . GLU A 1 1104 ? 145.38400 149.08600 113.78100 1.000 59.45885 1104 GLU A C 1
ATOM 2149 O O . GLU A 1 1104 ? 144.93500 148.68700 112.70200 1.000 59.45885 1104 GLU A O 1
ATOM 2155 N N . GLU A 1 1105 ? 144.64500 149.76000 114.65700 1.000 61.57958 1105 GLU A N 1
ATOM 2156 C CA . GLU A 1 1105 ? 143.28200 150.20900 114.37400 1.000 61.57958 1105 GLU A CA 1
ATOM 2157 C C . GLU A 1 1105 ? 143.17000 151.64400 114.84700 1.000 61.57958 1105 GLU A C 1
ATOM 2158 O O . GLU A 1 1105 ? 142.67600 151.91200 115.94700 1.000 61.57958 1105 GLU A O 1
ATOM 2164 N N . PRO A 1 1106 ? 143.66200 152.59900 114.05700 1.000 52.96465 1106 PRO A N 1
ATOM 2165 C CA . PRO A 1 1106 ? 143.67600 153.99400 114.51900 1.000 52.96465 1106 PRO A CA 1
ATOM 2166 C C . PRO A 1 1106 ? 142.30400 154.58100 114.76600 1.000 52.96465 1106 PRO A C 1
ATOM 2167 O O . PRO A 1 1106 ? 142.16800 155.46100 115.62200 1.000 52.96465 1106 PRO A O 1
ATOM 2171 N N . TYR A 1 1107 ? 141.27600 154.10000 114.06800 1.000 53.50130 1107 TYR A N 1
ATOM 2172 C CA . TYR A 1 1107 ? 139.93500 154.65100 114.21900 1.000 53.50130 1107 TYR A CA 1
ATOM 2173 C C . TYR A 1 1107 ? 139.30300 154.37200 115.57500 1.000 53.50130 1107 TYR A C 1
ATOM 2174 O O . TYR A 1 1107 ? 138.32800 155.03500 115.93200 1.000 53.50130 1107 TYR A O 1
ATOM 2183 N N . LEU A 1 1108 ? 139.82400 153.42400 116.33500 1.000 51.24955 1108 LEU A N 1
ATOM 2184 C CA . LEU A 1 1108 ? 139.18600 153.03600 117.58100 1.000 51.24955 1108 LEU A CA 1
ATOM 2185 C C . LEU A 1 1108 ? 139.73200 153.76600 118.79800 1.000 51.24955 1108 LEU A C 1
ATOM 2186 O O . LEU A 1 1108 ? 139.09500 153.73700 119.85400 1.000 51.24955 1108 LEU A O 1
ATOM 2191 N N . ASP A 1 1109 ? 140.83100 154.49500 118.66000 1.000 53.39709 1109 ASP A N 1
ATOM 2192 C CA . ASP A 1 1109 ? 141.45300 155.17700 119.78300 1.000 53.39709 1109 ASP A CA 1
ATOM 2193 C C . ASP A 1 1109 ? 141.78400 156.61400 119.41400 1.000 53.39709 1109 ASP A C 1
ATOM 2194 O O . ASP A 1 1109 ? 141.89100 156.97000 118.24000 1.000 53.39709 1109 ASP A O 1
ATOM 2199 N N . GLY A 1 1110 ? 141.91000 157.43800 120.44900 1.000 42.56980 1110 GLY A N 1
ATOM 2200 C CA . GLY A 1 1110 ? 142.18500 158.84500 120.24100 1.000 42.56980 1110 GLY A CA 1
ATOM 2201 C C . GLY A 1 1110 ? 143.51300 159.10100 119.55600 1.000 42.56980 1110 GLY A C 1
ATOM 2202 O O . GLY A 1 1110 ? 144.47100 158.34200 119.69200 1.000 42.56980 1110 GLY A O 1
ATOM 2203 N N . ILE A 1 1111 ? 143.54400 160.19100 118.79300 1.000 36.85128 1111 ILE A N 1
ATOM 2204 C CA . ILE A 1 1111 ? 144.72100 160.65900 118.07500 1.000 36.85128 1111 ILE A CA 1
ATOM 2205 C C . ILE A 1 1111 ? 145.18200 161.91500 118.78300 1.000 36.85128 1111 ILE A C 1
ATOM 2206 O O . ILE A 1 1111 ? 144.36200 162.66900 119.30900 1.000 36.85128 1111 ILE A O 1
ATOM 2211 N N . ASN A 1 1112 ? 146.48300 162.16600 118.79300 1.000 31.46526 1112 ASN A N 1
ATOM 2212 C CA . ASN A 1 1112 ? 146.95000 163.34700 119.49200 1.000 31.46526 1112 ASN A CA 1
ATOM 2213 C C . ASN A 1 1112 ? 147.90600 164.13000 118.61300 1.000 31.46526 1112 ASN A C 1
ATOM 2214 O O . ASN A 1 1112 ? 148.34900 163.67300 117.55600 1.000 31.46526 1112 ASN A O 1
ATOM 2219 N N . TYR A 1 1113 ? 148.22700 165.32200 119.09200 1.000 27.03384 1113 TYR A N 1
ATOM 2220 C CA . TYR A 1 1113 ? 148.81000 166.36700 118.27200 1.000 27.03384 1113 TYR A CA 1
ATOM 2221 C C . TYR A 1 1113 ? 149.82700 167.07100 119.14300 1.000 27.03384 1113 TYR A C 1
ATOM 2222 O O . TYR A 1 1113 ? 149.46200 167.65800 120.16200 1.000 27.03384 1113 TYR A O 1
ATOM 2231 N N . ASN A 1 1114 ? 151.09400 167.00500 118.76000 1.000 28.03568 1114 ASN A N 1
ATOM 2232 C CA . ASN A 1 1114 ? 152.13800 167.63900 119.54600 1.000 28.03568 1114 ASN A CA 1
ATOM 2233 C C . ASN A 1 1114 ? 152.97000 168.50800 118.63200 1.000 28.03568 1114 ASN A C 1
ATOM 2234 O O . ASN A 1 1114 ? 153.47000 168.03600 117.60800 1.000 28.03568 1114 ASN A O 1
ATOM 2239 N N . CYS A 1 1115 ? 153.12200 169.77000 118.99600 1.000 30.26529 1115 CYS A N 1
ATOM 2240 C CA . CYS A 1 1115 ? 153.86800 170.69900 118.17400 1.000 30.26529 1115 CYS A CA 1
ATOM 2241 C C . CYS A 1 1115 ? 155.00700 171.28700 118.98300 1.000 30.26529 1115 CYS A C 1
ATOM 2242 O O . CYS A 1 1115 ? 154.92300 171.41000 120.20500 1.000 30.26529 1115 CYS A O 1
ATOM 2245 N N . VAL A 1 1116 ? 156.06000 171.64700 118.29100 1.000 27.29246 1116 VAL A N 1
ATOM 2246 C CA . VAL A 1 1116 ? 157.19800 172.32100 118.89000 1.000 27.29246 1116 VAL A CA 1
ATOM 2247 C C . VAL A 1 1116 ? 157.09500 173.78800 118.52400 1.000 27.29246 1116 VAL A C 1
ATOM 2248 O O . VAL A 1 1116 ? 156.61300 174.14300 117.44800 1.000 27.29246 1116 VAL A O 1
ATOM 2252 N N . ALA A 1 1117 ? 157.52300 174.64800 119.42600 1.000 26.06129 1117 ALA A N 1
ATOM 2253 C CA . ALA A 1 1117 ? 157.48600 176.08900 119.22800 1.000 26.06129 1117 ALA A CA 1
ATOM 2254 C C . ALA A 1 1117 ? 158.40200 176.50000 118.07900 1.000 26.06129 1117 ALA A C 1
ATOM 2255 O O . ALA A 1 1117 ? 159.17100 175.67000 117.59100 1.000 26.06129 1117 ALA A O 1
ATOM 2257 N N . PRO A 1 1118 ? 158.36400 177.74900 117.61100 1.000 28.41574 1118 PRO A N 1
ATOM 2258 C CA . PRO A 1 1118 ? 159.33600 178.15500 116.58600 1.000 28.41574 1118 PRO A CA 1
ATOM 2259 C C . PRO A 1 1118 ? 160.78000 178.14000 117.04300 1.000 28.41574 1118 PRO A C 1
ATOM 2260 O O . PRO A 1 1118 ? 161.66600 177.90600 116.21700 1.000 28.41574 1118 PRO A O 1
ATOM 2264 N N . GLY A 1 1119 ? 161.06400 178.39500 118.31100 1.000 31.18633 1119 GLY A N 1
ATOM 2265 C CA . GLY A 1 1119 ? 162.45400 178.44800 118.71200 1.000 31.18633 1119 GLY A CA 1
ATOM 2266 C C . GLY A 1 1119 ? 162.77000 177.88200 120.07600 1.000 31.18633 1119 GLY A C 1
ATOM 2267 O O . GLY A 1 1119 ? 163.67900 178.37400 120.74300 1.000 31.18633 1119 GLY A O 1
ATOM 2268 N N . LYS A 1 1120 ? 162.03900 176.86600 120.52200 1.000 31.91673 1120 LYS A N 1
ATOM 2269 C CA . LYS A 1 1120 ? 162.11000 176.42700 121.91200 1.000 31.91673 1120 LYS A CA 1
ATOM 2270 C C . LYS A 1 1120 ? 162.18500 174.90600 121.95500 1.000 31.91673 1120 LYS A C 1
ATOM 2271 O O . LYS A 1 1120 ? 162.39700 174.24200 120.93900 1.000 31.91673 1120 LYS A O 1
ATOM 2277 N N . ARG A 1 1121 ? 162.02700 174.35700 123.15000 1.000 32.76364 1121 ARG A N 1
ATOM 2278 C CA . ARG A 1 1121 ? 162.13200 172.93000 123.39000 1.000 32.76364 1121 ARG A CA 1
ATOM 2279 C C . ARG A 1 1121 ? 160.78200 172.24900 123.20800 1.000 32.76364 1121 ARG A C 1
ATOM 2280 O O . ARG A 1 1121 ? 159.74600 172.89600 123.08800 1.000 32.76364 1121 ARG A O 1
ATOM 2288 N N . PHE A 1 1122 ? 160.79700 170.92200 123.20200 1.000 29.90028 1122 PHE A N 1
ATOM 2289 C CA . PHE A 1 1122 ? 159.56600 170.14500 123.12300 1.000 29.90028 1122 PHE A CA 1
ATOM 2290 C C . PHE A 1 1122 ? 158.86700 170.13200 124.46600 1.000 29.90028 1122 PHE A C 1
ATOM 2291 O O . PHE A 1 1122 ? 159.39400 169.56800 125.42700 1.000 29.90028 1122 PHE A O 1
ATOM 2299 N N . ARG A 1 1123 ? 157.66000 170.67800 124.51600 1.000 40.17453 1123 ARG A N 1
ATOM 2300 C CA . ARG A 1 1123 ? 156.83200 170.68300 125.71100 1.000 40.17453 1123 ARG A CA 1
ATOM 2301 C C . ARG A 1 1123 ? 155.44900 170.16900 125.35500 1.000 40.17453 1123 ARG A C 1
ATOM 2302 O O . ARG A 1 1123 ? 155.05400 170.19900 124.18600 1.000 40.17453 1123 ARG A O 1
ATOM 2310 N N . PRO A 1 1124 ? 154.69900 169.65500 126.33100 1.000 33.31954 1124 PRO A N 1
ATOM 2311 C CA . PRO A 1 1124 ? 153.33600 169.22100 126.03700 1.000 33.31954 1124 PRO A CA 1
ATOM 2312 C C . PRO A 1 1124 ? 152.46100 170.39400 125.65400 1.000 33.31954 1124 PRO A C 1
ATOM 2313 O O . PRO A 1 1124 ? 152.68500 171.53000 126.07900 1.000 33.31954 1124 PRO A O 1
ATOM 2317 N N . MET A 1 1125 ? 151.42800 170.07500 124.87300 1.000 35.21338 1125 MET A N 1
ATOM 2318 C CA . MET A 1 1125 ? 150.57500 171.07400 124.23900 1.000 35.21338 1125 MET A CA 1
ATOM 2319 C C . MET A 1 1125 ? 149.96200 172.03500 125.24400 1.000 35.21338 1125 MET A C 1
ATOM 2320 O O . MET A 1 1125 ? 149.77000 173.21500 124.94100 1.000 35.21338 1125 MET A O 1
ATOM 2325 N N . ASP A 1 1126 ? 149.63600 171.54400 126.43700 1.000 43.78889 1126 ASP A N 1
ATOM 2326 C CA . ASP A 1 1126 ? 149.02500 172.39000 127.45600 1.000 43.78889 1126 ASP A CA 1
ATOM 2327 C C . ASP A 1 1126 ? 149.95000 173.52200 127.89700 1.000 43.78889 1126 ASP A C 1
ATOM 2328 O O . ASP A 1 1126 ? 149.48800 174.63900 128.14900 1.000 43.78889 1126 ASP A O 1
ATOM 2333 N N . ASN A 1 1127 ? 151.25400 173.25500 128.00600 1.000 44.23080 1127 ASN A N 1
ATOM 2334 C CA . ASN A 1 1127 ? 152.17700 174.26300 128.52600 1.000 44.23080 1127 ASN A CA 1
ATOM 2335 C C . ASN A 1 1127 ? 152.31500 175.48900 127.63700 1.000 44.23080 1127 ASN A C 1
ATOM 2336 O O . ASN A 1 1127 ? 152.52700 176.58400 128.16000 1.000 44.23080 1127 ASN A O 1
ATOM 2341 N N . LEU A 1 1128 ? 152.22500 175.32900 126.31800 1.000 35.34809 1128 LEU A N 1
ATOM 2342 C CA . LEU A 1 1128 ? 152.49500 176.41500 125.38100 1.000 35.34809 1128 LEU A CA 1
ATOM 2343 C C . LEU A 1 1128 ? 151.59200 177.61800 125.62400 1.000 35.34809 1128 LEU A C 1
ATOM 2344 O O . LEU A 1 1128 ? 150.45400 177.49200 126.07400 1.000 35.34809 1128 LEU A O 1
ATOM 2349 N N . SER A 1 1129 ? 152.13100 178.79800 125.34800 1.000 43.19368 1129 SER A N 1
ATOM 2350 C CA . SER A 1 1129 ? 151.40400 180.04300 125.51500 1.000 43.19368 1129 SER A CA 1
ATOM 2351 C C . SER A 1 1129 ? 150.33000 180.19400 124.44100 1.000 43.19368 1129 SER A C 1
ATOM 2352 O O . SER A 1 1129 ? 150.29800 179.46000 123.45200 1.000 43.19368 1129 SER A O 1
ATOM 2355 N N . GLY A 1 1130 ? 149.42300 181.15000 124.66800 1.000 36.41629 1130 GLY A N 1
ATOM 2356 C CA . GLY A 1 1130 ? 148.30800 181.35800 123.75000 1.000 36.41629 1130 GLY A CA 1
ATOM 2357 C C . GLY A 1 1130 ? 148.73600 181.72200 122.33900 1.000 36.41629 1130 GLY A C 1
ATOM 2358 O O . GLY A 1 1130 ? 148.10300 181.30800 121.35800 1.000 36.41629 1130 GLY A O 1
ATOM 2359 N N . GLY A 1 1131 ? 149.80900 182.50300 122.22200 1.000 32.83626 1131 GLY A N 1
ATOM 2360 C CA . GLY A 1 1131 ? 150.27200 182.92800 120.91200 1.000 32.83626 1131 GLY A CA 1
ATOM 2361 C C . GLY A 1 1131 ? 150.67100 181.77400 120.01600 1.000 32.83626 1131 GLY A C 1
ATOM 2362 O O . GLY A 1 1131 ? 150.39000 181.78400 118.82000 1.000 32.83626 1131 GLY A O 1
ATOM 2363 N N . GLU A 1 1132 ? 151.34500 180.77300 120.57500 1.000 33.34107 1132 GLU A N 1
ATOM 2364 C CA . GLU A 1 1132 ? 151.64700 179.58200 119.79000 1.000 33.34107 1132 GLU A CA 1
ATOM 2365 C C . GLU A 1 1132 ? 150.40900 178.72100 119.57900 1.000 33.34107 1132 GLU A C 1
ATOM 2366 O O . GLU A 1 1132 ? 150.29500 178.05000 118.54600 1.000 33.34107 1132 GLU A O 1
ATOM 2372 N N . LYS A 1 1133 ? 149.52900 178.65000 120.58400 1.000 29.01085 1133 LYS A N 1
ATOM 2373 C CA . LYS A 1 1133 ? 148.32100 177.83400 120.47600 1.000 29.01085 1133 LYS A CA 1
ATOM 2374 C C . LYS A 1 1133 ? 147.47700 178.22600 119.27100 1.000 29.01085 1133 LYS A C 1
ATOM 2375 O O . LYS A 1 1133 ? 146.99800 177.35400 118.53100 1.000 29.01085 1133 LYS A O 1
ATOM 2381 N N . THR A 1 1134 ? 147.29200 179.52900 119.04600 1.000 24.66144 1134 THR A N 1
ATOM 2382 C CA . THR A 1 1134 ? 146.46000 179.92200 117.91200 1.000 24.66144 1134 THR A CA 1
ATOM 2383 C C . THR A 1 1134 ? 147.12300 179.61000 116.57100 1.000 24.66144 1134 THR A C 1
ATOM 2384 O O . THR A 1 1134 ? 146.42900 179.21800 115.62300 1.000 24.66144 1134 THR A O 1
ATOM 2388 N N . VAL A 1 1135 ? 148.44900 179.71700 116.47600 1.000 26.96014 1135 VAL A N 1
ATOM 2389 C CA . VAL A 1 1135 ? 149.11900 179.36800 115.22900 1.000 26.96014 1135 VAL A CA 1
ATOM 2390 C C . VAL A 1 1135 ? 149.04300 177.86600 114.98800 1.000 26.96014 1135 VAL A C 1
ATOM 2391 O O . VAL A 1 1135 ? 148.86800 177.41300 113.84900 1.000 26.96014 1135 VAL A O 1
ATOM 2395 N N . ALA A 1 1136 ? 149.11800 177.07400 116.05800 1.000 21.78036 1136 ALA A N 1
ATOM 2396 C CA . ALA A 1 1136 ? 148.99200 175.62600 115.92400 1.000 21.78036 1136 ALA A CA 1
ATOM 2397 C C . ALA A 1 1136 ? 147.61800 175.24000 115.40100 1.000 21.78036 1136 ALA A C 1
ATOM 2398 O O . ALA A 1 1136 ? 147.49200 174.39500 114.50400 1.000 21.78036 1136 ALA A O 1
ATOM 2400 N N . ALA A 1 1137 ? 146.57200 175.83300 115.97400 1.000 28.81498 1137 ALA A N 1
ATOM 2401 C CA . ALA A 1 1137 ? 145.22000 175.53800 115.51400 1.000 28.81498 1137 ALA A CA 1
ATOM 2402 C C . ALA A 1 1137 ? 145.01800 175.94800 114.06300 1.000 28.81498 1137 ALA A C 1
ATOM 2403 O O . ALA A 1 1137 ? 144.36200 175.22800 113.29700 1.000 28.81498 1137 ALA A O 1
ATOM 2405 N N . LEU A 1 1138 ? 145.56200 177.10400 113.66800 1.000 21.38851 1138 LEU A N 1
ATOM 2406 C CA . LEU A 1 1138 ? 145.47900 177.50900 112.26800 1.000 21.38851 1138 LEU A CA 1
ATOM 2407 C C . LEU A 1 1138 ? 146.17300 176.50900 111.35500 1.000 21.38851 1138 LEU A C 1
ATOM 2408 O O . LEU A 1 1138 ? 145.67500 176.20700 110.26100 1.000 21.38851 1138 LEU A O 1
ATOM 2413 N N . ALA A 1 1139 ? 147.32500 175.99200 111.78600 1.000 24.60703 1139 ALA A N 1
ATOM 2414 C CA . ALA A 1 1139 ? 148.02700 174.97300 111.01300 1.000 24.60703 1139 ALA A CA 1
ATOM 2415 C C . ALA A 1 1139 ? 147.16700 173.73400 110.81700 1.000 24.60703 1139 ALA A C 1
ATOM 2416 O O . ALA A 1 1139 ? 147.06700 173.20700 109.70100 1.000 24.60703 1139 ALA A O 1
ATOM 2418 N N . LEU A 1 1140 ? 146.55200 173.24800 111.89600 1.000 22.12237 1140 LEU A N 1
ATOM 2419 C CA . LEU A 1 1140 ? 145.71900 172.05100 111.79000 1.000 22.12237 1140 LEU A CA 1
ATOM 2420 C C . LEU A 1 1140 ? 144.54200 172.27000 110.85000 1.000 22.12237 1140 LEU A C 1
ATOM 2421 O O . LEU A 1 1140 ? 144.23000 171.39800 110.02300 1.000 22.12237 1140 LEU A O 1
ATOM 2426 N N . LEU A 1 1141 ? 143.87300 173.42400 110.96900 1.000 24.87240 1141 LEU A N 1
ATOM 2427 C CA . LEU A 1 1141 ? 142.75800 173.74500 110.07900 1.000 24.87240 1141 LEU A CA 1
ATOM 2428 C C . LEU A 1 1141 ? 143.19200 173.72900 108.62400 1.000 24.87240 1141 LEU A C 1
ATOM 2429 O O . LEU A 1 1141 ? 142.53800 173.10700 107.77700 1.000 24.87240 1141 LEU A O 1
ATOM 2434 N N . PHE A 1 1142 ? 144.28200 174.43300 108.31400 1.000 26.78560 1142 PHE A N 1
ATOM 2435 C CA . PHE A 1 1142 ? 144.72000 174.54000 106.92900 1.000 26.78560 1142 PHE A CA 1
ATOM 2436 C C . PHE A 1 1142 ? 145.13900 173.19300 106.36700 1.000 26.78560 1142 PHE A C 1
ATOM 2437 O O . PHE A 1 1142 ? 144.90400 172.92200 105.18900 1.000 26.78560 1142 PHE A O 1
ATOM 2445 N N . ALA A 1 1143 ? 145.72200 172.32500 107.19300 1.000 30.17842 1143 ALA A N 1
ATOM 2446 C CA . ALA A 1 1143 ? 146.07300 170.99000 106.71500 1.000 30.17842 1143 ALA A CA 1
ATOM 2447 C C . ALA A 1 1143 ? 144.83200 170.18000 106.36900 1.000 30.17842 1143 ALA A C 1
ATOM 2448 O O . ALA A 1 1143 ? 144.74100 169.60800 105.26800 1.000 30.17842 1143 ALA A O 1
ATOM 2450 N N . ILE A 1 1144 ? 143.89900 170.07000 107.32800 1.000 32.74175 1144 ILE A N 1
ATOM 2451 C CA . ILE A 1 1144 ? 142.65600 169.32300 107.11800 1.000 32.74175 1144 ILE A CA 1
ATOM 2452 C C . ILE A 1 1144 ? 141.94900 169.79800 105.86100 1.000 32.74175 1144 ILE A C 1
ATOM 2453 O O . ILE A 1 1144 ? 141.48900 168.98800 105.04800 1.000 32.74175 1144 ILE A O 1
ATOM 2458 N N . HIS A 1 1145 ? 141.87500 171.11600 105.66500 1.000 36.43156 1145 HIS A N 1
ATOM 2459 C CA . HIS A 1 1145 ? 141.31400 171.63500 104.42200 1.000 36.43156 1145 HIS A CA 1
ATOM 2460 C C . HIS A 1 1145 ? 142.14500 171.21600 103.21600 1.000 36.43156 1145 HIS A C 1
ATOM 2461 O O . HIS A 1 1145 ? 141.59500 170.89800 102.15700 1.000 36.43156 1145 HIS A O 1
ATOM 2468 N N . SER A 1 1146 ? 143.47300 171.21900 103.35000 1.000 35.30849 1146 SER A N 1
ATOM 2469 C CA . SER A 1 1146 ? 144.34100 170.88800 102.22800 1.000 35.30849 1146 SER A CA 1
ATOM 2470 C C . SER A 1 1146 ? 144.25100 169.43300 101.80700 1.000 35.30849 1146 SER A C 1
ATOM 2471 O O . SER A 1 1146 ? 144.73100 169.09700 100.72200 1.000 35.30849 1146 SER A O 1
ATOM 2474 N N . TYR A 1 1147 ? 143.66600 168.55700 102.61800 1.000 40.75721 1147 TYR A N 1
ATOM 2475 C CA . TYR A 1 1147 ? 143.37700 167.22500 102.09500 1.000 40.75721 1147 TYR A CA 1
ATOM 2476 C C . TYR A 1 1147 ? 142.18400 167.26300 101.14600 1.000 40.75721 1147 TYR A C 1
ATOM 2477 O O . TYR A 1 1147 ? 142.30800 166.93700 99.96100 1.000 40.75721 1147 TYR A O 1
ATOM 2486 N N . LYS A 1 1148 ? 141.01300 167.64600 101.65300 1.000 43.29624 1148 LYS A N 1
ATOM 2487 C CA . LYS A 1 1148 ? 139.78800 167.70300 100.86200 1.000 43.29624 1148 LYS A CA 1
ATOM 2488 C C . LYS A 1 1148 ? 139.29600 169.13900 100.81300 1.000 43.29624 1148 LYS A C 1
ATOM 2489 O O . LYS A 1 1148 ? 138.98800 169.71300 101.87100 1.000 43.29624 1148 LYS A O 1
ATOM 2495 N N . PRO A 1 1149 ? 139.19600 169.74500 99.63500 1.000 44.02438 1149 PRO A N 1
ATOM 2496 C CA . PRO A 1 1149 ? 138.92600 171.18300 99.55000 1.000 44.02438 1149 PRO A CA 1
ATOM 2497 C C . PRO A 1 1149 ? 137.55500 171.56300 100.08400 1.000 44.02438 1149 PRO A C 1
ATOM 2498 O O . PRO A 1 1149 ? 136.63300 170.75300 100.16900 1.000 44.02438 1149 PRO A O 1
ATOM 2502 N N . ALA A 1 1150 ? 137.44700 172.83600 100.45900 1.000 42.48788 1150 ALA A N 1
ATOM 2503 C CA . ALA A 1 1150 ? 136.21700 173.44200 100.90400 1.000 42.48788 1150 ALA A CA 1
ATOM 2504 C C . ALA A 1 1150 ? 136.25600 174.84800 100.32100 1.000 42.48788 1150 ALA A C 1
ATOM 2505 O O . ALA A 1 1150 ? 137.28800 175.52800 100.43500 1.000 42.48788 1150 ALA A O 1
ATOM 2507 N N . PRO A 1 1151 ? 135.17000 175.30200 99.69500 1.000 40.66473 1151 PRO A N 1
ATOM 2508 C CA . PRO A 1 1151 ? 135.23100 176.52500 98.88100 1.000 40.66473 1151 PRO A CA 1
ATOM 2509 C C . PRO A 1 1151 ? 135.54600 177.79700 99.64300 1.000 40.66473 1151 PRO A C 1
ATOM 2510 O O . PRO A 1 1151 ? 135.97800 178.76800 99.01400 1.000 40.66473 1151 PRO A O 1
ATOM 2514 N N . PHE A 1 1152 ? 135.38300 177.82700 100.96200 1.000 42.38622 1152 PHE A N 1
ATOM 2515 C CA . PHE A 1 1152 ? 135.61000 179.06300 101.69700 1.000 42.38622 1152 PHE A CA 1
ATOM 2516 C C . PHE A 1 1152 ? 135.74700 178.76100 103.17900 1.000 42.38622 1152 PHE A C 1
ATOM 2517 O O . PHE A 1 1152 ? 135.33600 177.70500 103.66100 1.000 42.38622 1152 PHE A O 1
ATOM 2525 N N . PHE A 1 1153 ? 136.34600 179.70300 103.88600 1.000 38.66269 1153 PHE A N 1
ATOM 2526 C CA . PHE A 1 1153 ? 136.39500 179.71100 105.34000 1.000 38.66269 1153 PHE A CA 1
ATOM 2527 C C . PHE A 1 1153 ? 135.46100 180.79600 105.85900 1.000 38.66269 1153 PHE A C 1
ATOM 2528 O O . PHE A 1 1153 ? 134.89200 181.56500 105.08800 1.000 38.66269 1153 PHE A O 1
ATOM 2536 N N . VAL A 1 1154 ? 135.32200 180.85800 107.18200 1.000 37.70876 1154 VAL A N 1
ATOM 2537 C CA . VAL A 1 1154 ? 134.78400 182.02100 107.88400 1.000 37.70876 1154 VAL A CA 1
ATOM 2538 C C . VAL A 1 1154 ? 135.58200 182.22000 109.16600 1.000 37.70876 1154 VAL A C 1
ATOM 2539 O O . VAL A 1 1154 ? 135.31100 181.59400 110.19300 1.000 37.70876 1154 VAL A O 1
ATOM 2543 N N . LEU A 1 1155 ? 136.57300 183.09400 109.13100 1.000 40.22646 1155 LEU A N 1
ATOM 2544 C CA . LEU A 1 1155 ? 137.42000 183.28400 110.29500 1.000 40.22646 1155 LEU A CA 1
ATOM 2545 C C . LEU A 1 1155 ? 136.87900 184.44400 111.10800 1.000 40.22646 1155 LEU A C 1
ATOM 2546 O O . LEU A 1 1155 ? 136.66900 185.53700 110.57500 1.000 40.22646 1155 LEU A O 1
ATOM 2551 N N . ASP A 1 1156 ? 136.65800 184.21400 112.39100 1.000 41.29380 1156 ASP A N 1
ATOM 2552 C CA . ASP A 1 1156 ? 136.00700 185.20200 113.24000 1.000 41.29380 1156 ASP A CA 1
ATOM 2553 C C . ASP A 1 1156 ? 136.91300 185.53100 114.41500 1.000 41.29380 1156 ASP A C 1
ATOM 2554 O O . ASP A 1 1156 ? 136.88700 184.83100 115.43100 1.000 41.29380 1156 ASP A O 1
ATOM 2559 N N . GLN A 1 1157 ? 137.68100 186.60900 114.27100 1.000 43.96145 1157 GLN A N 1
ATOM 2560 C CA . GLN A 1 1157 ? 138.62100 187.09300 115.27800 1.000 43.96145 1157 GLN A CA 1
ATOM 2561 C C . GLN A 1 1157 ? 139.58300 185.98800 115.70800 1.000 43.96145 1157 GLN A C 1
ATOM 2562 O O . GLN A 1 1157 ? 139.57900 185.51400 116.84100 1.000 43.96145 1157 GLN A O 1
ATOM 2568 N N . ILE A 1 1158 ? 140.40000 185.57100 114.74400 1.000 39.49669 1158 ILE A N 1
ATOM 2569 C CA . ILE A 1 1158 ? 141.51500 184.70700 115.08400 1.000 39.49669 1158 ILE A CA 1
ATOM 2570 C C . ILE A 1 1158 ? 142.65200 185.49300 115.69900 1.000 39.49669 1158 ILE A C 1
ATOM 2571 O O . ILE A 1 1158 ? 143.44000 184.93000 116.46300 1.000 39.49669 1158 ILE A O 1
ATOM 2576 N N . ASP A 1 1159 ? 142.75400 186.78300 115.40900 1.000 42.98400 1159 ASP A N 1
ATOM 2577 C CA . ASP A 1 1159 ? 143.79000 187.60300 116.01400 1.000 42.98400 1159 ASP A CA 1
ATOM 2578 C C . ASP A 1 1159 ? 143.40400 188.11600 117.39700 1.000 42.98400 1159 ASP A C 1
ATOM 2579 O O . ASP A 1 1159 ? 143.53700 189.30200 117.70200 1.000 42.98400 1159 ASP A O 1
ATOM 2584 N N . ALA A 1 1160 ? 142.97800 187.20500 118.26700 1.000 42.25909 1160 ALA A N 1
ATOM 2585 C CA . ALA A 1 1160 ? 142.59000 187.60200 119.61200 1.000 42.25909 1160 ALA A CA 1
ATOM 2586 C C . ALA A 1 1160 ? 143.80200 188.03300 120.42300 1.000 42.25909 1160 ALA A C 1
ATOM 2587 O O . ALA A 1 1160 ? 143.75600 189.04500 121.12700 1.000 42.25909 1160 ALA A O 1
ATOM 2589 N N . ALA A 1 1161 ? 144.89600 187.28600 120.32700 1.000 42.10025 1161 ALA A N 1
ATOM 2590 C CA . ALA A 1 1161 ? 146.04000 187.49600 121.19000 1.000 42.10025 1161 ALA A CA 1
ATOM 2591 C C . ALA A 1 1161 ? 147.34100 187.70900 120.43600 1.000 42.10025 1161 ALA A C 1
ATOM 2592 O O . ALA A 1 1161 ? 148.38100 187.88500 121.07500 1.000 42.10025 1161 ALA A O 1
ATOM 2594 N N . LEU A 1 1162 ? 147.32500 187.68500 119.11400 1.000 41.15394 1162 LEU A N 1
ATOM 2595 C CA . LEU A 1 1162 ? 148.55900 187.73300 118.35300 1.000 41.15394 1162 LEU A CA 1
ATOM 2596 C C . LEU A 1 1162 ? 149.11400 189.15300 118.33100 1.000 41.15394 1162 LEU A C 1
ATOM 2597 O O . LEU A 1 1162 ? 148.36400 190.12400 118.23500 1.000 41.15394 1162 LEU A O 1
ATOM 2602 N N . ASP A 1 1163 ? 150.43400 189.27000 118.41500 1.000 51.92925 1163 ASP A N 1
ATOM 2603 C CA . ASP A 1 1163 ? 151.11100 190.55300 118.29400 1.000 51.92925 1163 ASP A CA 1
ATOM 2604 C C . ASP A 1 1163 ? 151.17800 191.00500 116.83500 1.000 51.92925 1163 ASP A C 1
ATOM 2605 O O . ASP A 1 1163 ? 150.82900 190.26200 115.91600 1.000 51.92925 1163 ASP A O 1
ATOM 2610 N N . ASN A 1 1164 ? 151.61500 192.25400 116.63600 1.000 54.49081 1164 ASN A N 1
ATOM 2611 C CA . ASN A 1 1164 ? 151.66600 192.84500 115.29900 1.000 54.49081 1164 ASN A CA 1
ATOM 2612 C C . ASN A 1 1164 ? 152.54300 192.04600 114.33400 1.000 54.49081 1164 ASN A C 1
ATOM 2613 O O . ASN A 1 1164 ? 152.21400 191.92100 113.14800 1.000 54.49081 1164 ASN A O 1
ATOM 2618 N N . THR A 1 1165 ? 153.65200 191.48700 114.81100 1.000 46.98862 1165 THR A N 1
ATOM 2619 C CA . THR A 1 1165 ? 154.50400 190.70400 113.92000 1.000 46.98862 1165 THR A CA 1
ATOM 2620 C C . THR A 1 1165 ? 153.82600 189.41100 113.48900 1.000 46.98862 1165 THR A C 1
ATOM 2621 O O . THR A 1 1165 ? 153.78100 189.08800 112.29300 1.000 46.98862 1165 THR A O 1
ATOM 2625 N N . ASN A 1 1166 ? 153.32700 188.63900 114.45200 1.000 44.35963 1166 ASN A N 1
ATOM 2626 C CA . ASN A 1 1166 ? 152.66800 187.38200 114.12000 1.000 44.35963 1166 ASN A CA 1
ATOM 2627 C C . ASN A 1 1166 ? 151.42000 187.60800 113.28600 1.000 44.35963 1166 ASN A C 1
ATOM 2628 O O . ASN A 1 1166 ? 151.12000 186.80800 112.38900 1.000 44.35963 1166 ASN A O 1
ATOM 2633 N N . ILE A 1 1167 ? 150.64700 188.65300 113.59800 1.000 42.21065 1167 ILE A N 1
ATOM 2634 C CA . ILE A 1 1167 ? 149.46800 188.94000 112.78800 1.000 42.21065 1167 ILE A CA 1
ATOM 2635 C C . ILE A 1 1167 ? 149.90300 189.25600 111.36500 1.000 42.21065 1167 ILE A C 1
ATOM 2636 O O . ILE A 1 1167 ? 149.23200 188.87200 110.40300 1.000 42.21065 1167 ILE A O 1
ATOM 2641 N N . GLY A 1 1168 ? 151.02300 189.97400 111.20800 1.000 39.44917 1168 GLY A N 1
ATOM 2642 C CA . GLY A 1 1168 ? 151.52200 190.25000 109.87400 1.000 39.44917 1168 GLY A CA 1
ATOM 2643 C C . GLY A 1 1168 ? 151.87200 188.98000 109.12400 1.000 39.44917 1168 GLY A C 1
ATOM 2644 O O . GLY A 1 1168 ? 151.55100 188.84000 107.94300 1.000 39.44917 1168 GLY A O 1
ATOM 2645 N N . LYS A 1 1169 ? 152.52300 188.03400 109.80800 1.000 37.32644 1169 LYS A N 1
ATOM 2646 C CA . LYS A 1 1169 ? 152.88200 186.76900 109.16500 1.000 37.32644 1169 LYS A CA 1
ATOM 2647 C C . LYS A 1 1169 ? 151.64800 185.98000 108.74500 1.000 37.32644 1169 LYS A C 1
ATOM 2648 O O . LYS A 1 1169 ? 151.58300 185.45600 107.62100 1.000 37.32644 1169 LYS A O 1
ATOM 2654 N N . VAL A 1 1170 ? 150.65300 185.89400 109.63100 1.000 36.81479 1170 VAL A N 1
ATOM 2655 C CA . VAL A 1 1170 ? 149.43700 185.14800 109.31800 1.000 36.81479 1170 VAL A CA 1
ATOM 2656 C C . VAL A 1 1170 ? 148.69200 185.80700 108.16100 1.000 36.81479 1170 VAL A C 1
ATOM 2657 O O . VAL A 1 1170 ? 148.22300 185.12500 107.24000 1.000 36.81479 1170 VAL A O 1
ATOM 2661 N N . ALA A 1 1171 ? 148.60800 187.14200 108.17100 1.000 40.30528 1171 ALA A N 1
ATOM 2662 C CA . ALA A 1 1171 ? 147.93200 187.86800 107.10000 1.000 40.30528 1171 ALA A CA 1
ATOM 2663 C C . ALA A 1 1171 ? 148.63800 187.66300 105.76900 1.000 40.30528 1171 ALA A C 1
ATOM 2664 O O . ALA A 1 1171 ? 147.98500 187.53600 104.72500 1.000 40.30528 1171 ALA A O 1
ATOM 2666 N N . ASN A 1 1172 ? 149.97500 187.67000 105.78300 1.000 41.07097 1172 ASN A N 1
ATOM 2667 C CA . ASN A 1 1172 ? 150.72900 187.43300 104.56000 1.000 41.07097 1172 ASN A CA 1
ATOM 2668 C C . ASN A 1 1172 ? 150.42000 186.05400 104.01100 1.000 41.07097 1172 ASN A C 1
ATOM 2669 O O . ASN A 1 1172 ? 150.26400 185.88800 102.79700 1.000 41.07097 1172 ASN A O 1
ATOM 2674 N N . TYR A 1 1173 ? 150.34800 185.04600 104.89000 1.000 36.70987 1173 TYR A N 1
ATOM 2675 C CA . TYR A 1 1173 ? 150.03200 183.70400 104.41000 1.000 36.70987 1173 TYR A CA 1
ATOM 2676 C C . TYR A 1 1173 ? 148.62500 183.64700 103.82000 1.000 36.70987 1173 TYR A C 1
ATOM 2677 O O . TYR A 1 1173 ? 148.40900 182.99400 102.79000 1.000 36.70987 1173 TYR A O 1
ATOM 2686 N N . ILE A 1 1174 ? 147.65200 184.30000 104.46700 1.000 40.78489 1174 ILE A N 1
ATOM 2687 C CA . ILE A 1 1174 ? 146.28400 184.28000 103.94300 1.000 40.78489 1174 ILE A CA 1
ATOM 2688 C C . ILE A 1 1174 ? 146.23700 184.92800 102.56900 1.000 40.78489 1174 ILE A C 1
ATOM 2689 O O . ILE A 1 1174 ? 145.57400 184.42800 101.65500 1.000 40.78489 1174 ILE A O 1
ATOM 2694 N N . LYS A 1 1175 ? 146.94000 186.04700 102.39900 1.000 45.47779 1175 LYS A N 1
ATOM 2695 C CA . LYS A 1 1175 ? 146.95500 186.70800 101.09800 1.000 45.47779 1175 LYS A CA 1
ATOM 2696 C C . LYS A 1 1175 ? 147.64600 185.84800 100.04800 1.000 45.47779 1175 LYS A C 1
ATOM 2697 O O . LYS A 1 1175 ? 147.17100 185.75100 98.91200 1.000 45.47779 1175 LYS A O 1
ATOM 2703 N N . GLU A 1 1176 ? 148.75400 185.19800 100.41000 1.000 47.31506 1176 GLU A N 1
ATOM 2704 C CA . GLU A 1 1176 ? 149.49000 184.37100 99.46000 1.000 47.31506 1176 GLU A CA 1
ATOM 2705 C C . GLU A 1 1176 ? 148.77900 183.06600 99.14400 1.000 47.31506 1176 GLU A C 1
ATOM 2706 O O . GLU A 1 1176 ? 149.17900 182.37700 98.20200 1.000 47.31506 1176 GLU A O 1
ATOM 2712 N N . GLN A 1 1177 ? 147.74500 182.71000 99.90400 1.000 49.37974 1177 GLN A N 1
ATOM 2713 C CA . GLN A 1 1177 ? 147.01300 181.47400 99.67500 1.000 49.37974 1177 GLN A CA 1
ATOM 2714 C C . GLN A 1 1177 ? 145.61300 181.70700 99.13000 1.000 49.37974 1177 GLN A C 1
ATOM 2715 O O . GLN A 1 1177 ? 145.03600 180.79300 98.53500 1.000 49.37974 1177 GLN A O 1
ATOM 2721 N N . SER A 1 1178 ? 145.07900 182.91700 99.27100 1.000 51.34774 1178 SER A N 1
ATOM 2722 C CA . SER A 1 1178 ? 143.65700 183.16000 99.08500 1.000 51.34774 1178 SER A CA 1
ATOM 2723 C C . SER A 1 1178 ? 143.25100 183.16800 97.62300 1.000 51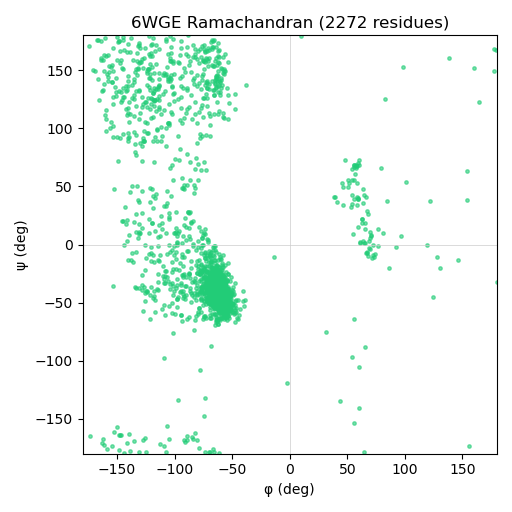.34774 1178 SER A C 1
ATOM 2724 O O . SER A 1 1178 ? 142.07700 182.93400 97.31800 1.000 51.34774 1178 SER A O 1
ATOM 2727 N N . THR A 1 1179 ? 144.18500 183.48700 96.72800 1.000 53.94503 1179 THR A N 1
ATOM 2728 C CA . THR A 1 1179 ? 143.85800 183.68900 95.32000 1.000 53.94503 1179 THR A CA 1
ATOM 2729 C C . THR A 1 1179 ? 143.25800 182.43800 94.67900 1.000 53.94503 1179 THR A C 1
ATOM 2730 O O . THR A 1 1179 ? 142.12800 182.46900 94.18100 1.000 53.94503 1179 THR A O 1
ATOM 2734 N N . CYS A 1 1180 ? 143.98300 181.31800 94.70000 1.000 57.08317 1180 CYS A N 1
ATOM 2735 C CA . CYS A 1 1180 ? 143.62000 180.15700 93.89600 1.000 57.08317 1180 CYS A CA 1
ATOM 2736 C C . CYS A 1 1180 ? 143.34800 178.91700 94.73500 1.000 57.08317 1180 CYS A C 1
ATOM 2737 O O . CYS A 1 1180 ? 143.38300 177.80500 94.20500 1.000 57.08317 1180 CYS A O 1
ATOM 2740 N N . ASN A 1 1181 ? 143.08500 179.06600 96.02400 1.000 54.50736 1181 ASN A N 1
ATOM 2741 C CA . ASN A 1 1181 ? 142.87400 177.88900 96.85400 1.000 54.50736 1181 ASN A CA 1
ATOM 2742 C C . ASN A 1 1181 ? 141.54400 177.88000 97.58700 1.000 54.50736 1181 ASN A C 1
ATOM 2743 O O . ASN A 1 1181 ? 140.89400 176.83200 97.63500 1.000 54.50736 1181 ASN A O 1
ATOM 2748 N N . PHE A 1 1182 ? 141.10600 179.01700 98.12900 1.000 47.79060 1182 PHE A N 1
ATOM 2749 C CA . PHE A 1 1182 ? 139.83300 179.12000 98.83300 1.000 47.79060 1182 PHE A CA 1
ATOM 2750 C C . PHE A 1 1182 ? 139.52100 180.58100 99.09500 1.000 47.79060 1182 PHE A C 1
ATOM 2751 O O . PHE A 1 1182 ? 140.42600 181.39700 99.27100 1.000 47.79060 1182 PHE A O 1
ATOM 2759 N N . GLN A 1 1183 ? 138.23200 180.89600 99.11600 1.000 47.57100 1183 GLN A N 1
ATOM 2760 C CA . GLN A 1 1183 ? 137.77600 182.21300 99.52900 1.000 47.57100 1183 GLN A CA 1
ATOM 2761 C C . GLN A 1 1183 ? 137.80400 182.29400 101.04700 1.000 47.57100 1183 GLN A C 1
ATOM 2762 O O . GLN A 1 1183 ? 137.45900 181.33200 101.73600 1.000 47.57100 1183 GLN A O 1
ATOM 2768 N N . ALA A 1 1184 ? 138.23700 183.43300 101.57700 1.000 41.97187 1184 ALA A N 1
ATOM 2769 C CA . ALA A 1 1184 ? 138.37600 183.58000 103.02000 1.000 41.97187 1184 ALA A CA 1
ATOM 2770 C C . ALA A 1 1184 ? 137.79700 184.91400 103.43700 1.000 41.97187 1184 ALA A C 1
ATOM 2771 O O . ALA A 1 1184 ? 138.21300 185.95100 102.92100 1.000 41.97187 1184 ALA A O 1
ATOM 2773 N N . ILE A 1 1185 ? 136.85500 184.89500 104.37200 1.000 35.37262 1185 ILE A N 1
ATOM 2774 C CA . ILE A 1 1185 ? 136.23700 186.10900 104.88100 1.000 35.37262 1185 ILE A CA 1
ATOM 2775 C C . ILE A 1 1185 ? 136.49400 186.17600 106.37800 1.000 35.37262 1185 ILE A C 1
ATOM 2776 O O . ILE A 1 1185 ? 136.23300 185.21400 107.11000 1.000 35.37262 1185 ILE A O 1
ATOM 2781 N N . VAL A 1 1186 ? 137.05200 187.28900 106.82100 1.000 37.57700 1186 VAL A N 1
ATOM 2782 C CA . VAL A 1 1186 ? 137.52900 187.41800 108.18500 1.000 37.57700 1186 VAL A CA 1
ATOM 2783 C C . VAL A 1 1186 ? 136.78800 188.54700 108.87300 1.000 37.57700 1186 VAL A C 1
ATOM 2784 O O . VAL A 1 1186 ? 136.31100 189.48900 108.23600 1.000 37.57700 1186 VAL A O 1
ATOM 2788 N N . ILE A 1 1187 ? 136.68200 188.43600 110.18700 1.000 37.45554 1187 ILE A N 1
ATOM 2789 C CA . ILE A 1 1187 ? 136.20000 189.51400 111.03700 1.000 37.45554 1187 ILE A CA 1
ATOM 2790 C C . ILE A 1 1187 ? 137.33700 189.88600 111.96900 1.000 37.45554 1187 ILE A C 1
ATOM 2791 O O . ILE A 1 1187 ? 137.84900 189.02700 112.69400 1.000 37.45554 1187 ILE A O 1
ATOM 2796 N N . SER A 1 1188 ? 137.73900 191.15000 111.95700 1.000 40.23928 1188 SER A N 1
ATOM 2797 C CA . SER A 1 1188 ? 138.82500 191.55000 112.83200 1.000 40.23928 1188 SER A CA 1
ATOM 2798 C C . SER A 1 1188 ? 138.71600 193.02100 113.18000 1.000 40.23928 1188 SER A C 1
ATOM 2799 O O . SER A 1 1188 ? 137.93800 193.77100 112.59200 1.000 40.23928 1188 SER A O 1
ATOM 2802 N N . LEU A 1 1189 ? 139.52700 193.41900 114.14900 1.000 43.26148 1189 LEU A N 1
ATOM 2803 C CA . LEU A 1 1189 ? 139.59600 194.78100 114.65100 1.000 43.26148 1189 LEU A CA 1
ATOM 2804 C C . LEU A 1 1189 ? 140.95600 195.42300 114.44500 1.000 43.26148 1189 LEU A C 1
ATOM 2805 O O . LEU A 1 1189 ? 141.02700 196.61600 114.14900 1.000 43.26148 1189 LEU A O 1
ATOM 2810 N N . LYS A 1 1190 ? 142.03800 194.67400 114.64000 1.000 44.84582 1190 LYS A N 1
ATOM 2811 C CA . LYS A 1 1190 ? 143.38000 195.19800 114.42400 1.000 44.84582 1190 LYS A CA 1
ATOM 2812 C C . LYS A 1 1190 ? 143.57400 195.56500 112.96100 1.000 44.84582 1190 LYS A C 1
ATOM 2813 O O . LYS A 1 1190 ? 143.39100 194.72300 112.07800 1.000 44.84582 1190 LYS A O 1
ATOM 2819 N N . GLU A 1 1191 ? 143.92800 196.82900 112.70600 1.000 53.93114 1191 GLU A N 1
ATOM 2820 C CA . GLU A 1 1191 ? 144.02000 197.33000 111.33800 1.000 53.93114 1191 GLU A CA 1
ATOM 2821 C C . GLU A 1 1191 ? 145.08800 196.62600 110.51600 1.000 53.93114 1191 GLU A C 1
ATOM 2822 O O . GLU A 1 1191 ? 145.01300 196.64400 109.28200 1.000 53.93114 1191 GLU A O 1
ATOM 2828 N N . GLU A 1 1192 ? 146.06100 195.98400 111.16000 1.000 52.13345 1192 GLU A N 1
ATOM 2829 C CA . GLU A 1 1192 ? 147.06600 195.23200 110.42600 1.000 52.13345 1192 GLU A CA 1
ATOM 2830 C C . GLU A 1 1192 ? 146.51000 193.96700 109.79400 1.000 52.13345 1192 GLU A C 1
ATOM 2831 O O . GLU A 1 1192 ? 147.22000 193.33000 109.01400 1.000 52.13345 1192 GLU A O 1
ATOM 2837 N N . PHE A 1 1193 ? 145.27500 193.58500 110.10300 1.000 43.46608 1193 PHE A N 1
ATOM 2838 C CA . PHE A 1 1193 ? 144.69900 192.38800 109.51700 1.000 43.46608 1193 PHE A CA 1
ATOM 2839 C C . PHE A 1 1193 ? 143.69800 192.68800 108.41900 1.000 43.46608 1193 PHE A C 1
ATOM 2840 O O . PHE A 1 1193 ? 143.59700 191.91100 107.46900 1.000 43.46608 1193 PHE A O 1
ATOM 2848 N N . TYR A 1 1194 ? 142.94200 193.77700 108.52900 1.000 41.65624 1194 TYR A N 1
ATOM 2849 C CA . TYR A 1 1194 ? 142.04400 194.19100 107.46200 1.000 41.65624 1194 TYR A CA 1
ATOM 2850 C C . TYR A 1 1194 ? 142.65000 195.27000 106.57800 1.000 41.65624 1194 TYR A C 1
ATOM 2851 O O . TYR A 1 1194 ? 141.95600 195.81000 105.71600 1.000 41.65624 1194 TYR A O 1
ATOM 2860 N N . THR A 1 1195 ? 143.92400 195.59700 106.76900 1.000 51.25168 1195 THR A N 1
ATOM 2861 C CA . THR A 1 1195 ? 144.58500 196.48800 105.82900 1.000 51.25168 1195 THR A CA 1
ATOM 2862 C C . THR A 1 1195 ? 145.03700 195.72600 104.59200 1.000 51.25168 1195 THR A C 1
ATOM 2863 O O . THR A 1 1195 ? 144.85100 196.19600 103.46500 1.000 51.25168 1195 THR A O 1
ATOM 2867 N N . LYS A 1 1196 ? 145.59200 194.52700 104.78200 1.000 53.24024 1196 LYS A N 1
ATOM 2868 C CA . LYS A 1 1196 ? 145.94100 193.66200 103.66000 1.000 53.24024 1196 LYS A CA 1
ATOM 2869 C C . LYS A 1 1196 ? 144.72800 193.23000 102.85100 1.000 53.24024 1196 LYS A C 1
ATOM 2870 O O . LYS A 1 1196 ? 144.89500 192.75700 101.72400 1.000 53.24024 1196 LYS A O 1
ATOM 2876 N N . ALA A 1 1197 ? 143.52300 193.35000 103.40600 1.000 53.91331 1197 ALA A N 1
ATOM 2877 C CA . ALA A 1 1197 ? 142.31000 192.95700 102.71000 1.000 53.91331 1197 ALA A CA 1
ATOM 2878 C C . ALA A 1 1197 ? 142.10800 193.78500 101.44500 1.000 53.91331 1197 ALA A C 1
ATOM 2879 O O . ALA A 1 1197 ? 142.73800 194.82000 101.23200 1.000 53.91331 1197 ALA A O 1
ATOM 2881 N N . GLU A 1 1198 ? 141.19100 193.32000 100.60500 1.000 61.53098 1198 GLU A N 1
ATOM 2882 C CA . GLU A 1 1198 ? 140.95500 193.94900 99.32000 1.000 61.53098 1198 GLU A CA 1
ATOM 2883 C C . GLU A 1 1198 ? 139.55800 194.51800 99.15200 1.000 61.53098 1198 GLU A C 1
ATOM 2884 O O . GLU A 1 1198 ? 139.34400 195.30600 98.22600 1.000 61.53098 1198 GLU A O 1
ATOM 2890 N N . SER A 1 1199 ? 138.60900 194.15600 100.00500 1.000 52.85398 1199 SER A N 1
ATOM 2891 C CA . SER A 1 1199 ? 137.27700 194.73600 99.94000 1.000 52.85398 1199 SER A CA 1
ATOM 2892 C C . SER A 1 1199 ? 136.66600 194.67800 101.32500 1.000 52.85398 1199 SER A C 1
ATOM 2893 O O . SER A 1 1199 ? 136.63100 193.61200 101.94100 1.000 52.85398 1199 SER A O 1
ATOM 2896 N N . LEU A 1 1200 ? 136.19200 195.81400 101.81100 1.000 47.35413 1200 LEU A N 1
ATOM 2897 C CA . LEU A 1 1200 ? 135.71200 195.91900 103.17700 1.000 47.35413 1200 LEU A CA 1
ATOM 2898 C C . LEU A 1 1200 ? 134.19600 196.01200 103.18000 1.000 47.35413 1200 LEU A C 1
ATOM 2899 O O . LEU A 1 1200 ? 133.58600 196.48600 102.21900 1.000 47.35413 1200 LEU A O 1
ATOM 2904 N N . ILE A 1 1201 ? 133.58900 195.56300 104.27400 1.000 40.18089 1201 ILE A N 1
ATOM 2905 C CA . ILE A 1 1201 ? 132.13700 195.54200 104.42200 1.000 40.18089 1201 ILE A CA 1
ATOM 2906 C C . ILE A 1 1201 ? 131.82600 196.10500 105.80500 1.000 40.18089 1201 ILE A C 1
ATOM 2907 O O . ILE A 1 1201 ? 131.88000 195.39400 106.81100 1.000 40.18089 1201 ILE A O 1
ATOM 2912 N N . GLY A 1 1202 ? 131.55100 197.40200 105.87100 1.000 46.41384 1202 GLY A N 1
ATOM 2913 C CA . GLY A 1 1202 ? 131.23900 198.02200 107.13700 1.000 46.41384 1202 GLY A CA 1
ATOM 2914 C C . GLY A 1 1202 ? 129.82500 197.69300 107.58700 1.000 46.41384 1202 GLY A C 1
ATOM 2915 O O . GLY A 1 1202 ? 128.90000 197.58200 106.78100 1.000 46.41384 1202 GLY A O 1
ATOM 2916 N N . VAL A 1 1203 ? 129.66800 197.54900 108.90000 1.000 43.02395 1203 VAL A N 1
ATOM 2917 C CA . VAL A 1 1203 ? 128.41800 197.14200 109.53000 1.000 43.02395 1203 VAL A CA 1
ATOM 2918 C C . VAL A 1 1203 ? 128.15700 198.07600 110.70000 1.000 43.02395 1203 VAL A C 1
ATOM 2919 O O . VAL A 1 1203 ? 128.95600 198.12800 111.63900 1.000 43.02395 1203 VAL A O 1
ATOM 2923 N N . TYR A 1 1204 ? 127.04400 198.80300 110.65500 1.000 48.98065 1204 TYR A N 1
ATOM 2924 C CA . TYR A 1 1204 ? 126.79800 199.85900 111.62600 1.000 48.98065 1204 TYR A CA 1
ATOM 2925 C C . TYR A 1 1204 ? 125.40300 199.75900 112.22100 1.000 48.98065 1204 TYR A C 1
ATOM 2926 O O . TYR A 1 1204 ? 124.47400 199.29600 111.55600 1.000 48.98065 1204 TYR A O 1
ATOM 2935 N N . PRO A 1 1205 ? 125.21700 200.21200 113.45800 1.000 51.37604 1205 PRO A N 1
ATOM 2936 C CA . PRO A 1 1205 ? 123.92000 200.07200 114.11500 1.000 51.37604 1205 PRO A CA 1
ATOM 2937 C C . PRO A 1 1205 ? 123.04800 201.30800 113.94500 1.000 51.37604 1205 PRO A C 1
ATOM 2938 O O . PRO A 1 1205 ? 123.49500 202.36500 113.50200 1.000 51.37604 1205 PRO A O 1
ATOM 2942 N N . GLU A 1 1206 ? 121.78400 201.15200 114.32900 1.000 59.47956 1206 GLU A N 1
ATOM 2943 C CA . GLU A 1 1206 ? 120.81600 202.23500 114.39100 1.000 59.47956 1206 GLU A CA 1
ATOM 2944 C C . GLU A 1 1206 ? 119.89600 201.98700 115.57200 1.000 59.47956 1206 GLU A C 1
ATOM 2945 O O . GLU A 1 1206 ? 119.43300 200.85700 115.77700 1.000 59.47956 1206 GLU A O 1
ATOM 2951 N N . GLN A 1 1207 ? 119.65900 203.04300 116.34800 1.000 74.13393 1207 GLN A N 1
ATOM 2952 C CA . GLN A 1 1207 ? 118.77300 202.98400 117.50100 1.000 74.13393 1207 GLN A CA 1
ATOM 2953 C C . GLN A 1 1207 ? 117.34300 202.67200 117.07700 1.000 74.13393 1207 GLN A C 1
ATOM 2954 O O . GLN A 1 1207 ? 116.88100 203.07100 116.00600 1.000 74.13393 1207 GLN A O 1
ATOM 2960 N N . GLY A 1 1208 ? 116.65100 201.93100 117.92700 1.000 83.09776 1208 GLY A N 1
ATOM 2961 C CA . GLY A 1 1208 ? 115.28600 201.53900 117.65400 1.000 83.09776 1208 GLY A CA 1
ATOM 2962 C C . GLY A 1 1208 ? 114.70800 200.83300 118.85700 1.000 83.09776 1208 GLY A C 1
ATOM 2963 O O . GLY A 1 1208 ? 115.23000 200.94100 119.96900 1.000 83.09776 1208 GLY A O 1
ATOM 2964 N N . ASP A 1 1209 ? 113.57700 200.15200 118.63300 1.000 85.77083 1209 ASP A N 1
ATOM 2965 C CA . ASP A 1 1209 ? 113.03000 199.27200 119.66400 1.000 85.77083 1209 ASP A CA 1
ATOM 2966 C C . ASP A 1 1209 ? 114.06000 198.22700 120.08400 1.000 85.77083 1209 ASP A C 1
ATOM 2967 O O . ASP A 1 1209 ? 114.14400 197.86200 121.26000 1.000 85.77083 1209 ASP A O 1
ATOM 2972 N N . CYS A 1 1210 ? 114.83400 197.72100 119.12700 1.000 72.82608 1210 CYS A N 1
ATOM 2973 C CA . CYS A 1 1210 ? 116.06900 197.00500 119.38700 1.000 72.82608 1210 CYS A CA 1
ATOM 2974 C C . CYS A 1 1210 ? 117.08800 197.46300 118.35800 1.000 72.82608 1210 CYS A C 1
ATOM 2975 O O . CYS A 1 1210 ? 116.74000 198.10400 117.36500 1.000 72.82608 1210 CYS A O 1
ATOM 2978 N N . VAL A 1 1211 ? 118.35600 197.15100 118.61400 1.000 57.39618 1211 VAL A N 1
ATOM 2979 C CA . VAL A 1 1211 ? 119.44500 197.65300 117.78100 1.000 57.39618 1211 VAL A CA 1
ATOM 2980 C C . VAL A 1 1211 ? 119.32700 197.06000 116.37500 1.000 57.39618 1211 VAL A C 1
ATOM 2981 O O . VAL A 1 1211 ? 119.43400 195.84800 116.17400 1.000 57.39618 1211 VAL A O 1
ATOM 2985 N N . ILE A 1 1212 ? 119.02800 197.91300 115.40100 1.000 54.00174 1212 ILE A N 1
ATOM 2986 C CA . ILE A 1 1212 ? 118.81600 197.47800 114.02400 1.000 54.00174 1212 ILE A CA 1
ATOM 2987 C C . ILE A 1 1212 ? 120.08100 197.76100 113.23200 1.000 54.00174 1212 ILE A C 1
ATOM 2988 O O . ILE A 1 1212 ? 120.53300 198.90700 113.16700 1.000 54.00174 1212 ILE A O 1
ATOM 2993 N N . SER A 1 1213 ? 120.65300 196.73800 112.61600 1.000 46.75880 1213 SER A N 1
ATOM 2994 C CA . SER A 1 1213 ? 121.94900 196.88700 111.97800 1.000 46.75880 1213 SER A CA 1
ATOM 2995 C C . SER A 1 1213 ? 121.78500 197.02600 110.47600 1.000 46.75880 1213 SER A C 1
ATOM 2996 O O . SER A 1 1213 ? 120.79200 196.59200 109.89600 1.000 46.75880 1213 SER A O 1
ATOM 2999 N N . LYS A 1 1214 ? 122.78400 197.63700 109.84600 1.000 49.69639 1214 LYS A N 1
ATOM 3000 C CA . LYS A 1 1214 ? 122.78700 197.83300 108.40400 1.000 49.69639 1214 LYS A CA 1
ATOM 3001 C C . LYS A 1 1214 ? 124.21600 197.69800 107.89500 1.000 49.69639 1214 LYS A C 1
ATOM 3002 O O . LYS A 1 1214 ? 125.17900 197.71000 108.66600 1.000 49.69639 1214 LYS A O 1
ATOM 3008 N N . VAL A 1 1215 ? 124.34400 197.59000 106.57600 1.000 49.14117 1215 VAL A N 1
ATOM 3009 C CA . VAL A 1 1215 ? 125.58200 197.19200 105.92300 1.000 49.14117 1215 VAL A CA 1
ATOM 3010 C C . VAL A 1 1215 ? 125.88300 198.13600 104.76400 1.000 49.14117 1215 VAL A C 1
ATOM 3011 O O . VAL A 1 1215 ? 124.96900 198.65600 104.11700 1.000 49.14117 1215 VAL A O 1
ATOM 3015 N N . LEU A 1 1216 ? 127.17200 198.38900 104.52000 1.000 50.01457 1216 LEU A N 1
ATOM 3016 C CA . LEU A 1 1216 ? 127.58200 199.11200 103.32000 1.000 50.01457 1216 LEU A CA 1
ATOM 3017 C C . LEU A 1 1216 ? 129.03600 198.79500 103.00200 1.000 50.01457 1216 LEU A C 1
ATOM 3018 O O . LEU A 1 1216 ? 129.85200 198.64200 103.90800 1.000 50.01457 1216 LEU A O 1
ATOM 3023 N N . THR A 1 1217 ? 129.35200 198.70800 101.71200 1.000 58.29497 1217 THR A N 1
ATOM 3024 C CA . THR A 1 1217 ? 130.59700 198.11600 101.25000 1.000 58.29497 1217 THR A CA 1
ATOM 3025 C C . THR A 1 1217 ? 131.61500 199.19000 100.86900 1.000 58.29497 1217 THR A C 1
ATOM 3026 O O . THR A 1 1217 ? 131.33200 200.38800 100.88800 1.000 58.29497 1217 THR A O 1
ATOM 3030 N N . PHE A 1 1218 ? 132.81700 198.74300 100.50100 1.000 58.55164 1218 PHE A N 1
ATOM 3031 C CA . PHE A 1 1218 ? 133.90600 199.65000 100.15700 1.000 58.55164 1218 PHE A CA 1
ATOM 3032 C C . PHE A 1 1218 ? 134.95500 198.86500 99.38300 1.000 58.55164 1218 PHE A C 1
ATOM 3033 O O . PHE A 1 1218 ? 135.33600 197.76700 99.79900 1.000 58.55164 1218 PHE A O 1
ATOM 3041 N N . ASP A 1 1219 ? 135.41900 199.42900 98.27300 1.000 67.43849 1219 ASP A N 1
ATOM 3042 C CA . ASP A 1 1219 ? 136.45100 198.81100 97.45500 1.000 67.43849 1219 ASP A CA 1
ATOM 3043 C C . ASP A 1 1219 ? 137.82600 199.29300 97.89600 1.000 67.43849 1219 ASP A C 1
ATOM 3044 O O . ASP A 1 1219 ? 137.97500 200.39900 98.41800 1.000 67.43849 1219 ASP A O 1
ATOM 3049 N N . LEU A 1 1220 ? 138.83700 198.44400 97.69200 1.000 67.45646 1220 LEU A N 1
ATOM 3050 C CA . LEU A 1 1220 ? 140.17000 198.78700 98.17200 1.000 67.45646 1220 LEU A CA 1
ATOM 3051 C C . LEU A 1 1220 ? 141.27400 198.36400 97.20300 1.000 67.45646 1220 LEU A C 1
ATOM 3052 O O . LEU A 1 1220 ? 142.43400 198.23800 97.61200 1.000 67.45646 1220 LEU A O 1
ATOM 3057 N N . THR A 1 1221 ? 140.96700 198.15400 95.93100 1.000 67.89187 1221 THR A N 1
ATOM 3058 C CA . THR A 1 1221 ? 141.98900 197.80000 94.95700 1.000 67.89187 1221 THR A CA 1
ATOM 3059 C C . THR A 1 1221 ? 142.08500 198.92100 93.91900 1.000 67.89187 1221 THR A C 1
ATOM 3060 O O . THR A 1 1221 ? 142.09500 198.71000 92.70600 1.000 67.89187 1221 THR A O 1
ATOM 3064 N N . LYS A 1 1222 ? 142.06600 200.15500 94.40400 1.000 70.95760 1222 LYS A N 1
ATOM 3065 C CA . LYS A 1 1222 ? 142.42000 201.31300 93.59500 1.000 70.95760 1222 LYS A CA 1
ATOM 3066 C C . LYS A 1 1222 ? 143.26700 202.26500 94.42900 1.000 70.95760 1222 LYS A C 1
ATOM 3067 O O . LYS A 1 1222 ? 143.06000 203.47800 94.44100 1.000 70.95760 1222 LYS A O 1
ATOM 3073 N N . TYR A 1 1223 ? 144.24000 201.71500 95.14600 1.000 75.59060 1223 TYR A N 1
ATOM 3074 C CA . TYR A 1 1223 ? 145.05200 202.50000 96.06100 1.000 75.59060 1223 TYR A CA 1
ATOM 3075 C C . TYR A 1 1223 ? 146.45600 201.92000 96.08900 1.000 75.59060 1223 TYR A C 1
ATOM 3076 O O . TYR A 1 1223 ? 146.65100 200.74400 95.76600 1.000 75.59060 1223 TYR A O 1
ATOM 3085 N N . PRO A 1 1224 ? 147.45300 202.71500 96.45900 1.000 79.62016 1224 PRO A N 1
ATOM 3086 C CA . PRO A 1 1224 ? 148.80600 202.18000 96.61900 1.000 79.62016 1224 PRO A CA 1
ATOM 3087 C C . PRO A 1 1224 ? 148.97900 201.52600 97.98400 1.000 79.62016 1224 PRO A C 1
ATOM 3088 O O . PRO A 1 1224 ? 148.15500 201.69000 98.88300 1.000 79.62016 1224 PRO A O 1
ATOM 3092 N N . ASP A 1 1225 ? 150.10200 200.80900 98.11200 1.000 83.99362 1225 ASP A N 1
ATOM 3093 C CA . ASP A 1 1225 ? 150.53900 199.96900 99.25300 1.000 83.99362 1225 ASP A CA 1
ATOM 3094 C C . ASP A 1 1225 ? 149.58400 199.70900 100.41800 1.000 83.99362 1225 ASP A C 1
ATOM 3095 O O . ASP A 1 1225 ? 150.02400 199.51000 101.54900 1.000 83.99362 1225 ASP A O 1
ATOM 3100 N N . MET B 2 1 ? 148.28300 194.00900 149.88600 1.000 68.83157 1 MET B N 1
ATOM 3101 C CA . MET B 2 1 ? 148.21400 195.40400 150.28600 1.000 68.83157 1 MET B CA 1
ATOM 3102 C C . MET B 2 1 ? 148.87200 196.29100 149.25500 1.000 68.83157 1 MET B C 1
ATOM 3103 O O . MET B 2 1 ? 148.22800 197.13400 148.63900 1.000 68.83157 1 MET B O 1
ATOM 3108 N N . TYR B 2 2 ? 150.17800 196.09900 149.09200 1.000 62.63259 2 TYR B N 1
ATOM 3109 C CA . TYR B 2 2 ? 150.96100 196.90000 148.16000 1.000 62.63259 2 TYR B CA 1
ATOM 3110 C C . TYR B 2 2 ? 152.22100 196.08600 147.87400 1.000 62.63259 2 TYR B C 1
ATOM 3111 O O . TYR B 2 2 ? 153.15400 196.10500 148.67500 1.000 62.63259 2 TYR B O 1
ATOM 3120 N N . ILE B 2 3 ? 152.22300 195.35600 146.76100 1.000 57.61291 3 ILE B N 1
ATOM 3121 C CA . ILE B 2 3 ? 153.25300 194.34900 146.50800 1.000 57.61291 3 ILE B CA 1
ATOM 3122 C C . ILE B 2 3 ? 154.57700 195.06100 146.26000 1.000 57.61291 3 ILE B C 1
ATOM 3123 O O . ILE B 2 3 ? 154.74200 195.73100 145.23900 1.000 57.61291 3 ILE B O 1
ATOM 3128 N N . LYS B 2 4 ? 155.51600 194.94000 147.20000 1.000 61.47760 4 LYS B N 1
ATOM 3129 C CA . LYS B 2 4 ? 156.78100 195.64800 147.04700 1.000 61.47760 4 LYS B CA 1
ATOM 3130 C C . LYS B 2 4 ? 157.60000 195.05100 145.91700 1.000 61.47760 4 LYS B C 1
ATOM 3131 O O . LYS B 2 4 ? 157.92800 195.75300 144.95500 1.000 61.47760 4 LYS B O 1
ATOM 3137 N N . GLN B 2 5 ? 157.88500 193.74400 145.97900 1.000 61.07975 5 GLN B N 1
ATOM 3138 C CA . GLN B 2 5 ? 158.54500 193.07700 144.84900 1.000 61.07975 5 GLN B CA 1
ATOM 3139 C C . GLN B 2 5 ? 158.46300 191.56100 145.00300 1.000 61.07975 5 GLN B C 1
ATOM 3140 O O . GLN B 2 5 ? 157.97600 191.03400 146.01000 1.000 61.07975 5 GLN B O 1
ATOM 3146 N N . VAL B 2 6 ? 158.96300 190.86600 143.97800 1.000 48.56933 6 VAL B N 1
ATOM 3147 C CA . VAL B 2 6 ? 158.86800 189.42000 143.85500 1.000 48.56933 6 VAL B CA 1
ATOM 3148 C C . VAL B 2 6 ? 160.23100 188.86100 143.45700 1.000 48.56933 6 VAL B C 1
ATOM 3149 O O . VAL B 2 6 ? 161.05000 189.54100 142.83200 1.000 48.56933 6 VAL B O 1
ATOM 3153 N N . ILE B 2 7 ? 160.48500 187.61800 143.86800 1.000 49.21665 7 ILE B N 1
ATOM 3154 C CA . ILE B 2 7 ? 161.74400 186.91300 143.66700 1.000 49.21665 7 ILE B CA 1
ATOM 3155 C C . ILE B 2 7 ? 161.39600 185.52000 143.17200 1.000 49.21665 7 ILE B C 1
ATOM 3156 O O . ILE B 2 7 ? 160.53400 184.85800 143.75300 1.000 49.21665 7 ILE B O 1
ATOM 3161 N N . ILE B 2 8 ? 162.05300 185.06800 142.10700 1.000 44.59472 8 ILE B N 1
ATOM 3162 C CA . ILE B 2 8 ? 161.71200 183.80100 141.47100 1.000 44.59472 8 ILE B CA 1
ATOM 3163 C C . ILE B 2 8 ? 163.00200 183.06700 141.14900 1.000 44.59472 8 ILE B C 1
ATOM 3164 O O . ILE B 2 8 ? 163.96900 183.67900 140.68800 1.000 44.59472 8 ILE B O 1
ATOM 3169 N N . GLN B 2 9 ? 163.03000 181.75900 141.40500 1.000 49.00807 9 GLN B N 1
ATOM 3170 C CA . GLN B 2 9 ? 164.14800 180.92400 140.98100 1.000 49.00807 9 GLN B CA 1
ATOM 3171 C C . GLN B 2 9 ? 163.63200 179.58800 140.48600 1.000 49.00807 9 GLN B C 1
ATOM 3172 O O . GLN B 2 9 ? 163.03800 178.82300 141.25600 1.000 49.00807 9 GLN B O 1
ATOM 3178 N N . GLY B 2 10 ? 163.88100 179.31800 139.20800 1.000 45.93761 10 GLY B N 1
ATOM 3179 C CA . GLY B 2 10 ? 163.62600 178.02600 138.61000 1.000 45.93761 10 GLY B CA 1
ATOM 3180 C C . GLY B 2 10 ? 162.17400 177.64400 138.49600 1.000 45.93761 10 GLY B C 1
ATOM 3181 O O . GLY B 2 10 ? 161.86100 176.45200 138.49100 1.000 45.93761 10 GLY B O 1
ATOM 3182 N N . PHE B 2 11 ? 161.27200 178.61500 138.36500 1.000 56.69467 11 PHE B N 1
ATOM 3183 C CA . PHE B 2 11 ? 159.85300 178.28000 138.45300 1.000 56.69467 11 PHE B CA 1
ATOM 3184 C C . PHE B 2 11 ? 159.31600 177.76100 137.12600 1.000 56.69467 11 PHE B C 1
ATOM 3185 O O . PHE B 2 11 ? 159.08600 176.56000 136.96700 1.000 56.69467 11 PHE B O 1
ATOM 3193 N N . ARG B 2 12 ? 159.13600 178.64200 136.15300 1.000 38.13310 12 ARG B N 1
ATOM 3194 C CA . ARG B 2 12 ? 158.57900 178.17100 134.89600 1.000 38.13310 12 ARG B CA 1
ATOM 3195 C C . ARG B 2 12 ? 159.44800 178.52900 133.70800 1.000 38.13310 12 ARG B C 1
ATOM 3196 O O . ARG B 2 12 ? 159.72300 177.68100 132.86900 1.000 38.13310 12 ARG B O 1
ATOM 3204 N N . SER B 2 13 ? 159.87500 179.76900 133.60200 1.000 65.94651 13 SER B N 1
ATOM 3205 C CA . SER B 2 13 ? 160.92200 180.05800 132.63300 1.000 65.94651 13 SER B CA 1
ATOM 3206 C C . SER B 2 13 ? 161.88700 181.09100 133.17800 1.000 65.94651 13 SER B C 1
ATOM 3207 O O . SER B 2 13 ? 162.61000 181.71900 132.40300 1.000 65.94651 13 SER B O 1
ATOM 3210 N N . TYR B 2 14 ? 161.88600 181.30000 134.48100 1.000 41.26722 14 TYR B N 1
ATOM 3211 C CA . TYR B 2 14 ? 162.78200 182.22600 135.15100 1.000 41.26722 14 TYR B CA 1
ATOM 3212 C C . TYR B 2 14 ? 163.82800 181.39100 135.87400 1.000 41.26722 14 TYR B C 1
ATOM 3213 O O . TYR B 2 14 ? 163.53100 180.78400 136.90400 1.000 41.26722 14 TYR B O 1
ATOM 3222 N N . ARG B 2 15 ? 165.04000 181.33100 135.32400 1.000 52.48560 15 ARG B N 1
ATOM 3223 C CA . ARG B 2 15 ? 166.11500 180.59200 135.97600 1.000 52.48560 15 ARG B CA 1
ATOM 3224 C C . ARG B 2 15 ? 166.45300 181.20600 137.31900 1.000 52.48560 15 ARG B C 1
ATOM 3225 O O . ARG B 2 15 ? 166.21000 180.60600 138.36800 1.000 52.48560 15 ARG B O 1
ATOM 3233 N N . ASP B 2 16 ? 166.97500 182.42400 137.28800 1.000 60.74292 16 ASP B N 1
ATOM 3234 C CA . ASP B 2 16 ? 167.42100 183.11500 138.48800 1.000 60.74292 16 ASP B CA 1
ATOM 3235 C C . ASP B 2 16 ? 166.99200 184.56100 138.33100 1.000 60.74292 16 ASP B C 1
ATOM 3236 O O . ASP B 2 16 ? 167.59500 185.30500 137.55600 1.000 60.74292 16 ASP B O 1
ATOM 3241 N N . GLN B 2 17 ? 165.95300 184.95400 139.05100 1.000 56.20515 17 GLN B N 1
ATOM 3242 C CA . GLN B 2 17 ? 165.38600 186.28900 138.92100 1.000 56.20515 17 GLN B CA 1
ATOM 3243 C C . GLN B 2 17 ? 165.59300 187.01500 140.23900 1.000 56.20515 17 GLN B C 1
ATOM 3244 O O . GLN B 2 17 ? 164.83000 186.82200 141.18900 1.000 56.20515 17 GLN B O 1
ATOM 3250 N N . THR B 2 18 ? 166.61500 187.86000 140.28900 1.000 61.26504 18 THR B N 1
ATOM 3251 C CA . THR B 2 18 ? 166.90800 188.64400 141.47800 1.000 61.26504 18 THR B CA 1
ATOM 3252 C C . THR B 2 18 ? 165.98100 189.85500 141.52000 1.000 61.26504 18 THR B C 1
ATOM 3253 O O . THR B 2 18 ? 164.99800 189.94100 140.78100 1.000 61.26504 18 THR B O 1
ATOM 3257 N N . ILE B 2 19 ? 166.28100 190.80100 142.40700 1.000 60.16200 19 ILE B N 1
ATOM 3258 C CA . ILE B 2 19 ? 165.31700 191.83800 142.73700 1.000 60.16200 19 ILE B CA 1
ATOM 3259 C C . ILE B 2 19 ? 165.14600 192.80300 141.57100 1.000 60.16200 19 ILE B C 1
ATOM 3260 O O . ILE B 2 19 ? 166.02300 192.95600 140.71000 1.000 60.16200 19 ILE B O 1
ATOM 3265 N N . VAL B 2 20 ? 163.97200 193.40900 141.52000 1.000 63.24381 20 VAL B N 1
ATOM 3266 C CA . VAL B 2 20 ? 163.58900 194.39800 140.52800 1.000 63.24381 20 VAL B CA 1
ATOM 3267 C C . VAL B 2 20 ? 163.17800 195.64500 141.29700 1.000 63.24381 20 VAL B C 1
ATOM 3268 O O . VAL B 2 20 ? 162.78000 195.54900 142.46400 1.000 63.24381 20 VAL B O 1
ATOM 3272 N N . ASP B 2 21 ? 163.36300 196.81600 140.68100 1.000 64.07033 21 ASP B N 1
ATOM 3273 C CA . ASP B 2 21 ? 162.94400 198.07100 141.28500 1.000 64.07033 21 ASP B CA 1
ATOM 3274 C C . ASP B 2 21 ? 161.46400 197.99500 141.65100 1.000 64.07033 21 ASP B C 1
ATOM 3275 O O . ASP B 2 21 ? 160.66100 197.51400 140.84200 1.000 64.07033 21 ASP B O 1
ATOM 3280 N N . PRO B 2 22 ? 161.07900 198.42900 142.85000 1.000 60.21718 22 PRO B N 1
ATOM 3281 C CA . PRO B 2 22 ? 159.77300 198.05600 143.40300 1.000 60.21718 22 PRO B CA 1
ATOM 3282 C C . PRO B 2 22 ? 158.60700 198.57900 142.58700 1.000 60.21718 22 PRO B C 1
ATOM 3283 O O . PRO B 2 22 ? 158.71500 199.58000 141.87800 1.000 60.21718 22 PRO B O 1
ATOM 3287 N N . PHE B 2 23 ? 157.48400 197.87600 142.69300 1.000 53.76740 23 PHE B N 1
ATOM 3288 C CA . PHE B 2 23 ? 156.26400 198.28700 142.02500 1.000 53.76740 23 PHE B CA 1
ATOM 3289 C C . PHE B 2 23 ? 155.74400 199.59200 142.61900 1.000 53.76740 23 PHE B C 1
ATOM 3290 O O . PHE B 2 23 ? 156.20700 200.06900 143.65600 1.000 53.76740 23 PHE B O 1
ATOM 3298 N N . SER B 2 24 ? 154.75600 200.16600 141.95700 1.000 50.68085 24 SER B N 1
ATOM 3299 C CA . SER B 2 24 ? 154.11600 201.36100 142.46500 1.000 50.68085 24 SER B CA 1
ATOM 3300 C C . SER B 2 24 ? 152.76000 201.00000 143.04700 1.000 50.68085 24 SER B C 1
ATOM 3301 O O . SER B 2 24 ? 152.33700 199.84500 143.03400 1.000 50.68085 24 SER B O 1
ATOM 3304 N N . SER B 2 25 ? 152.06800 202.00700 143.56400 1.000 54.49957 25 SER B N 1
ATOM 3305 C CA . SER B 2 25 ? 150.74800 201.78000 144.12800 1.000 54.49957 25 SER B CA 1
ATOM 3306 C C . SER B 2 25 ? 149.64600 201.85900 143.09200 1.000 54.49957 25 SER B C 1
ATOM 3307 O O . SER B 2 25 ? 148.61600 201.19900 143.24900 1.000 54.49957 25 SER B O 1
ATOM 3310 N N . LYS B 2 26 ? 149.83200 202.64300 142.03600 1.000 53.19825 26 LYS B N 1
ATOM 3311 C CA . LYS B 2 26 ? 148.69300 203.00500 141.20200 1.000 53.19825 26 LYS B CA 1
ATOM 3312 C C . LYS B 2 26 ? 148.45100 202.00900 140.07200 1.000 53.19825 26 LYS B C 1
ATOM 3313 O O . LYS B 2 26 ? 147.42000 201.33300 140.05300 1.000 53.19825 26 LYS B O 1
ATOM 3319 N N . HIS B 2 27 ? 149.39200 201.88400 139.14000 1.000 47.12439 27 HIS B N 1
ATOM 3320 C CA . HIS B 2 27 ? 149.10900 201.12200 137.92500 1.000 47.12439 27 HIS B CA 1
ATOM 3321 C C . HIS B 2 27 ? 150.42000 200.71500 137.26900 1.000 47.12439 27 HIS B C 1
ATOM 3322 O O . HIS B 2 27 ? 151.12900 201.57000 136.73300 1.000 47.12439 27 HIS B O 1
ATOM 3329 N N . ASN B 2 28 ? 150.72400 199.42200 137.28400 1.000 45.28281 28 ASN B N 1
ATOM 3330 C CA . ASN B 2 28 ? 151.97400 198.89900 136.73900 1.000 45.28281 28 ASN B CA 1
ATOM 3331 C C . ASN B 2 28 ? 151.65800 198.00400 135.55100 1.000 45.28281 28 ASN B C 1
ATOM 3332 O O . ASN B 2 28 ? 151.32200 196.83100 135.72900 1.000 45.28281 28 ASN B O 1
ATOM 3337 N N . VAL B 2 29 ? 151.78100 198.53400 134.35200 1.000 37.48073 29 VAL B N 1
ATOM 3338 C CA . VAL B 2 29 ? 151.47500 197.79100 133.13800 1.000 37.48073 29 VAL B CA 1
ATOM 3339 C C . VAL B 2 29 ? 152.72200 197.06100 132.66000 1.000 37.48073 29 VAL B C 1
ATOM 3340 O O . VAL B 2 29 ? 153.82300 197.61500 132.65900 1.000 37.48073 29 VAL B O 1
ATOM 3344 N N . ILE B 2 30 ? 152.55300 195.79500 132.28600 1.000 32.55597 30 ILE B N 1
ATOM 3345 C CA . ILE B 2 30 ? 153.62100 194.95200 131.76500 1.000 32.55597 30 ILE B CA 1
ATOM 3346 C C . ILE B 2 30 ? 153.37000 194.74700 130.28100 1.000 32.55597 30 ILE B C 1
ATOM 3347 O O . ILE B 2 30 ? 152.25000 194.42200 129.88300 1.000 32.55597 30 ILE B O 1
ATOM 3352 N N . VAL B 2 31 ? 154.40400 194.92800 129.46100 1.000 34.25254 31 VAL B N 1
ATOM 3353 C CA . VAL B 2 31 ? 154.32500 194.60100 128.04600 1.000 34.25254 31 VAL B CA 1
ATOM 3354 C C . VAL B 2 31 ? 155.48100 193.67900 127.70200 1.000 34.25254 31 VAL B C 1
ATOM 3355 O O . VAL B 2 31 ? 156.47000 193.58700 128.42900 1.000 34.25254 31 VAL B O 1
ATOM 3359 N N . GLY B 2 32 ? 155.33700 192.97900 126.58300 1.000 39.57014 32 GLY B N 1
ATOM 3360 C CA . GLY B 2 32 ? 156.34700 192.03600 126.14900 1.000 39.57014 32 GLY B CA 1
ATOM 3361 C C . GLY B 2 32 ? 155.95200 191.30300 124.88800 1.000 39.57014 32 GLY B C 1
ATOM 3362 O O . GLY B 2 32 ? 154.76300 191.09400 124.64300 1.000 39.57014 32 GLY B O 1
ATOM 3363 N N . ARG B 2 33 ? 156.94600 190.93100 124.08300 1.000 41.68804 33 ARG B N 1
ATOM 3364 C CA . ARG B 2 33 ? 156.72700 190.28800 122.79400 1.000 41.68804 33 ARG B CA 1
ATOM 3365 C C . ARG B 2 33 ? 155.95300 188.98200 122.95600 1.000 41.68804 33 ARG B C 1
ATOM 3366 O O . ARG B 2 33 ? 156.01600 188.32600 123.99400 1.000 41.68804 33 ARG B O 1
ATOM 3374 N N . ASN B 2 34 ? 155.20000 188.62000 121.92000 1.000 43.86029 34 ASN B N 1
ATOM 3375 C CA . ASN B 2 34 ? 154.30700 187.47000 121.93600 1.000 43.86029 34 ASN B CA 1
ATOM 3376 C C . ASN B 2 34 ? 155.05900 186.16600 122.13800 1.000 43.86029 34 ASN B C 1
ATOM 3377 O O . ASN B 2 34 ? 155.79300 185.72300 121.25500 1.000 43.86029 34 ASN B O 1
ATOM 3382 N N . GLY B 2 35 ? 154.85200 185.52600 123.27900 1.000 42.79396 35 GLY B N 1
ATOM 3383 C CA . GLY B 2 35 ? 155.60600 184.34900 123.64000 1.000 42.79396 35 GLY B CA 1
ATOM 3384 C C . GLY B 2 35 ? 156.79400 184.58500 124.54500 1.000 42.79396 35 GLY B C 1
ATOM 3385 O O . GLY B 2 35 ? 157.56400 183.65000 124.77200 1.000 42.79396 35 GLY B O 1
ATOM 3386 N N . SER B 2 36 ? 156.97300 185.80000 125.06200 1.000 39.78709 36 SER B N 1
ATOM 3387 C CA . SER B 2 36 ? 158.12000 186.08100 125.91500 1.000 39.78709 36 SER B CA 1
ATOM 3388 C C . SER B 2 36 ? 158.00100 185.42100 127.27000 1.000 39.78709 36 SER B C 1
ATOM 3389 O O . SER B 2 36 ? 159.01600 185.08200 127.88200 1.000 39.78709 36 SER B O 1
ATOM 3392 N N . GLY B 2 37 ? 156.78900 185.23900 127.76500 1.000 42.68933 37 GLY B N 1
ATOM 3393 C CA . GLY B 2 37 ? 156.66500 184.81400 129.13700 1.000 42.68933 37 GLY B CA 1
ATOM 3394 C C . GLY B 2 37 ? 156.32300 185.92000 130.11100 1.000 42.68933 37 GLY B C 1
ATOM 3395 O O . GLY B 2 37 ? 157.04400 186.12700 131.08900 1.000 42.68933 37 GLY B O 1
ATOM 3396 N N . LYS B 2 38 ? 155.25000 186.66300 129.85200 1.000 31.77323 38 LYS B N 1
ATOM 3397 C CA . LYS B 2 38 ? 154.76000 187.52900 130.91100 1.000 31.77323 38 LYS B CA 1
ATOM 3398 C C . LYS B 2 38 ? 153.80900 186.78000 131.83200 1.000 31.77323 38 LYS B C 1
ATOM 3399 O O . LYS B 2 38 ? 153.87500 186.96900 133.04300 1.000 31.77323 38 LYS B O 1
ATOM 3405 N N . SER B 2 39 ? 152.91600 185.94900 131.28700 1.000 35.70622 39 SER B N 1
ATOM 3406 C CA . SER B 2 39 ? 151.93400 185.21900 132.09100 1.000 35.70622 39 SER B CA 1
ATOM 3407 C C . SER B 2 39 ? 152.54700 184.40100 133.22100 1.000 35.70622 39 SER B C 1
ATOM 3408 O O . SER B 2 39 ? 151.86600 184.11900 134.21200 1.000 35.70622 39 SER B O 1
ATOM 3411 N N . ASN B 2 40 ? 153.81100 183.99100 133.09700 1.000 41.56603 40 ASN B N 1
ATOM 3412 C CA . ASN B 2 40 ? 154.42000 183.21200 134.17100 1.000 41.56603 40 ASN B CA 1
ATOM 3413 C C . ASN B 2 40 ? 154.64200 184.04900 135.41600 1.000 41.56603 40 ASN B C 1
ATOM 3414 O O . ASN B 2 40 ? 154.68600 183.50400 136.52300 1.000 41.56603 40 ASN B O 1
ATOM 3419 N N . PHE B 2 41 ? 154.80500 185.35800 135.25100 1.000 30.97010 41 PHE B N 1
ATOM 3420 C CA . PHE B 2 41 ? 154.80600 186.26700 136.38700 1.000 30.97010 41 PHE B CA 1
ATOM 3421 C C . PHE B 2 41 ? 153.53600 186.09500 137.21300 1.000 30.97010 41 PHE B C 1
ATOM 3422 O O . PHE B 2 41 ? 153.59000 185.80900 138.41600 1.000 30.97010 41 PHE B O 1
ATOM 3430 N N . PHE B 2 42 ? 152.37900 186.26300 136.57300 1.000 27.07293 42 PHE B N 1
ATOM 3431 C CA . PHE B 2 42 ? 151.11400 186.11900 137.28100 1.000 27.07293 42 PHE B CA 1
ATOM 3432 C C . PHE B 2 42 ? 150.91000 184.69900 137.77700 1.000 27.07293 42 PHE B C 1
ATOM 3433 O O . PHE B 2 42 ? 150.29000 184.49900 138.82400 1.000 27.07293 42 PHE B O 1
ATOM 3441 N N . TYR B 2 43 ? 151.42700 183.70100 137.06100 1.000 38.12498 43 TYR B N 1
ATOM 3442 C CA . TYR B 2 43 ? 151.35300 182.34400 137.59200 1.000 38.12498 43 TYR B CA 1
ATOM 3443 C C . TYR B 2 43 ? 152.18900 182.17600 138.84700 1.000 38.12498 43 TYR B C 1
ATOM 3444 O O . TYR B 2 43 ? 151.80800 181.40600 139.72300 1.000 38.12498 43 TYR B O 1
ATOM 3453 N N . ALA B 2 44 ? 153.30000 182.89500 138.97500 1.000 33.83788 44 ALA B N 1
ATOM 3454 C CA . ALA B 2 44 ? 154.04200 182.87600 140.23400 1.000 33.83788 44 ALA B CA 1
ATOM 3455 C C . ALA B 2 44 ? 153.22500 183.51600 141.35100 1.000 33.83788 44 ALA B C 1
ATOM 3456 O O . ALA B 2 44 ? 152.99700 182.90300 142.40900 1.000 33.83788 44 ALA B O 1
ATOM 3458 N N . ILE B 2 45 ? 152.79500 184.76500 141.12300 1.000 28.05681 45 ILE B N 1
ATOM 3459 C CA . ILE B 2 45 ? 151.98700 185.53400 142.07500 1.000 28.05681 45 ILE B CA 1
ATOM 3460 C C . ILE B 2 45 ? 150.76800 184.74800 142.53800 1.000 28.05681 45 ILE B C 1
ATOM 3461 O O . ILE B 2 45 ? 150.33900 184.86700 143.68900 1.000 28.05681 45 ILE B O 1
ATOM 3466 N N . GLN B 2 46 ? 150.22600 183.89900 141.67700 1.000 35.90237 46 GLN B N 1
ATOM 3467 C CA . GLN B 2 46 ? 149.06900 183.09700 142.02700 1.000 35.90237 46 GLN B CA 1
ATOM 3468 C C . GLN B 2 46 ? 149.46300 181.74600 142.60300 1.000 35.90237 46 GLN B C 1
ATOM 3469 O O . GLN B 2 46 ? 148.71900 181.18000 143.40900 1.000 35.90237 46 GLN B O 1
ATOM 3475 N N . PHE B 2 47 ? 150.64400 181.24200 142.25700 1.000 37.25433 47 PHE B N 1
ATOM 3476 C CA . PHE B 2 47 ? 151.09900 179.97300 142.80200 1.000 37.25433 47 PHE B CA 1
ATOM 3477 C C . PHE B 2 47 ? 151.40000 180.09100 144.27800 1.000 37.25433 47 PHE B C 1
ATOM 3478 O O . PHE B 2 47 ? 151.21800 179.12600 145.02500 1.000 37.25433 47 PHE B O 1
ATOM 3486 N N . VAL B 2 48 ? 151.82800 181.26400 144.72800 1.000 36.85688 48 VAL B N 1
ATOM 3487 C CA . VAL B 2 48 ? 152.06900 181.43100 146.15700 1.000 36.85688 48 VAL B CA 1
ATOM 3488 C C . VAL B 2 48 ? 150.76600 181.71200 146.89900 1.000 36.85688 48 VAL B C 1
ATOM 3489 O O . VAL B 2 48 ? 150.35000 180.93900 147.76800 1.000 36.85688 48 VAL B O 1
ATOM 3493 N N . LEU B 2 49 ? 150.09500 182.81400 146.55800 1.000 38.14023 49 LEU B N 1
ATOM 3494 C CA . LEU B 2 49 ? 149.00300 183.32000 147.37900 1.000 38.14023 49 LEU B CA 1
ATOM 3495 C C . LEU B 2 49 ? 147.69800 182.55800 147.22200 1.000 38.14023 49 LEU B C 1
ATOM 3496 O O . LEU B 2 49 ? 146.83200 182.67300 148.09100 1.000 38.14023 49 LEU B O 1
ATOM 3501 N N . SER B 2 50 ? 147.52600 181.78500 146.15900 1.000 53.09138 50 SER B N 1
ATOM 3502 C CA . SER B 2 50 ? 146.25800 181.12100 145.89200 1.000 53.09138 50 SER B CA 1
ATOM 3503 C C . SER B 2 50 ? 146.45200 179.61800 145.97000 1.000 53.09138 50 SER B C 1
ATOM 3504 O O . SER B 2 50 ? 147.29900 179.05900 145.26900 1.000 53.09138 50 SER B O 1
ATOM 3507 N N . ASP B 2 51 ? 145.64600 178.97000 146.80700 1.000 74.41577 51 ASP B N 1
ATOM 3508 C CA . ASP B 2 51 ? 145.73800 177.53000 147.00900 1.000 74.41577 51 ASP B CA 1
ATOM 3509 C C . ASP B 2 51 ? 145.33400 176.71300 145.78500 1.000 74.41577 51 ASP B C 1
ATOM 3510 O O . ASP B 2 51 ? 145.83200 175.59400 145.62200 1.000 74.41577 51 ASP B O 1
ATOM 3515 N N . GLU B 2 52 ? 144.44000 177.23400 144.93200 1.000 73.59524 52 GLU B N 1
ATOM 3516 C CA . GLU B 2 52 ? 143.83900 176.42500 143.86400 1.000 73.59524 52 GLU B CA 1
ATOM 3517 C C . GLU B 2 52 ? 144.86600 175.81700 142.91200 1.000 73.59524 52 GLU B C 1
ATOM 3518 O O . GLU B 2 52 ? 144.62300 174.73800 142.36200 1.000 73.59524 52 GLU B O 1
ATOM 3524 N N . PHE B 2 53 ? 145.97600 176.51400 142.65600 1.000 69.92193 53 PHE B N 1
ATOM 3525 C CA . PHE B 2 53 ? 146.95800 176.03000 141.69000 1.000 69.92193 53 PHE B CA 1
ATOM 3526 C C . PHE B 2 53 ? 147.55300 174.68900 142.12400 1.000 69.92193 53 PHE B C 1
ATOM 3527 O O . PHE B 2 53 ? 147.76600 173.80100 141.29200 1.000 69.92193 53 PHE B O 1
ATOM 3535 N N . SER B 2 54 ? 147.80600 174.51200 143.41900 1.000 75.68163 54 SER B N 1
ATOM 3536 C CA . SER B 2 54 ? 148.47800 173.30800 143.91500 1.000 75.68163 54 SER B CA 1
ATOM 3537 C C . SER B 2 54 ? 147.49300 172.16700 144.19200 1.000 75.68163 54 SER B C 1
ATOM 3538 O O . SER B 2 54 ? 147.42100 171.61700 145.28900 1.000 75.68163 54 SER B O 1
ATOM 3541 N N . HIS B 2 55 ? 146.71600 171.82200 143.16400 1.000 83.75438 55 HIS B N 1
ATOM 3542 C CA . HIS B 2 55 ? 145.83500 170.65800 143.17700 1.000 83.75438 55 HIS B CA 1
ATOM 3543 C C . HIS B 2 55 ? 146.14000 169.69200 142.03900 1.000 83.75438 55 HIS B C 1
ATOM 3544 O O . HIS B 2 55 ? 145.36800 168.75500 141.80600 1.000 83.75438 55 HIS B O 1
ATOM 3551 N N . LEU B 2 56 ? 147.24900 169.89600 141.33600 1.000 83.78737 56 LEU B N 1
ATOM 3552 C CA . LEU B 2 56 ? 147.64100 169.15500 140.14800 1.000 83.78737 56 LEU B CA 1
ATOM 3553 C C . LEU B 2 56 ? 148.22100 167.77600 140.46000 1.000 83.78737 56 LEU B C 1
ATOM 3554 O O . LEU B 2 56 ? 148.54800 167.43100 141.59800 1.000 83.78737 56 LEU B O 1
ATOM 3559 N N . ARG B 2 57 ? 148.35800 166.99600 139.38800 1.000 84.46895 57 ARG B N 1
ATOM 3560 C CA . ARG B 2 57 ? 148.92600 165.66400 139.41100 1.000 84.46895 57 ARG B CA 1
ATOM 3561 C C . ARG B 2 57 ? 150.43300 165.77300 139.63800 1.000 84.46895 57 ARG B C 1
ATOM 3562 O O . ARG B 2 57 ? 151.01000 166.84200 139.43200 1.000 84.46895 57 ARG B O 1
ATOM 3570 N N . PRO B 2 58 ? 151.08900 164.70200 140.10800 1.000 81.72948 58 PRO B N 1
ATOM 3571 C CA . PRO B 2 58 ? 152.55100 164.77400 140.30100 1.000 81.72948 58 PRO B CA 1
ATOM 3572 C C . PRO B 2 58 ? 153.32200 165.06100 139.02400 1.000 81.72948 58 PRO B C 1
ATOM 3573 O O . PRO B 2 58 ? 154.40000 165.67200 139.08900 1.000 81.72948 58 PRO B O 1
ATOM 3577 N N . GLU B 2 59 ? 152.80000 164.63100 137.87100 1.000 72.28352 59 GLU B N 1
ATOM 3578 C CA . GLU B 2 59 ? 153.44200 164.93800 136.59700 1.000 72.28352 59 GLU B CA 1
ATOM 3579 C C . GLU B 2 59 ? 153.53800 166.43900 136.39100 1.000 72.28352 59 GLU B C 1
ATOM 3580 O O . GLU B 2 59 ? 154.57200 166.93900 135.94000 1.000 72.28352 59 GLU B O 1
ATOM 3586 N N . GLN B 2 60 ? 152.46000 167.16700 136.68900 1.000 71.17371 60 GLN B N 1
ATOM 3587 C CA . GLN B 2 60 ? 152.47400 168.61500 136.51300 1.000 71.17371 60 GLN B CA 1
ATOM 3588 C C . GLN B 2 60 ? 153.50900 169.27200 137.41900 1.000 71.17371 60 GLN B C 1
ATOM 3589 O O . GLN B 2 60 ? 154.18500 170.21900 137.00200 1.000 71.17371 60 GLN B O 1
ATOM 3595 N N . ARG B 2 61 ? 153.64500 168.79000 138.66200 1.000 70.57336 61 ARG B N 1
ATOM 3596 C CA . ARG B 2 61 ? 154.67900 169.31900 139.55000 1.000 70.57336 61 ARG B CA 1
ATOM 3597 C C . ARG B 2 61 ? 156.05900 169.05900 138.97700 1.000 70.57336 61 ARG B C 1
ATOM 3598 O O . ARG B 2 61 ? 156.96000 169.89700 139.09900 1.000 70.57336 61 ARG B O 1
ATOM 3606 N N . LEU B 2 62 ? 156.26100 167.87100 138.41400 1.000 62.63472 62 LEU B N 1
ATOM 3607 C CA . LEU B 2 62 ? 157.53600 167.56400 137.78200 1.000 62.63472 62 LEU B CA 1
ATOM 3608 C C . LEU B 2 62 ? 157.78500 168.49100 136.59700 1.000 62.63472 62 LEU B C 1
ATOM 3609 O O . LEU B 2 62 ? 158.93000 168.85100 136.30900 1.000 62.63472 62 LEU B O 1
ATOM 3614 N N . ALA B 2 63 ? 156.73100 168.84800 135.87700 1.000 56.97771 63 ALA B N 1
ATOM 3615 C CA . ALA B 2 63 ? 156.82600 169.70000 134.70400 1.000 56.97771 63 ALA B CA 1
ATOM 3616 C C . ALA B 2 63 ? 156.78200 171.18300 135.03800 1.000 56.97771 63 ALA B C 1
ATOM 3617 O O . ALA B 2 63 ? 156.75500 172.00400 134.12000 1.000 56.97771 63 ALA B O 1
ATOM 3619 N N . LEU B 2 64 ? 156.76800 171.55100 136.31400 1.000 47.29982 64 LEU B N 1
ATOM 3620 C CA . LEU B 2 64 ? 156.68000 172.95700 136.68000 1.000 47.29982 64 LEU B CA 1
ATOM 3621 C C . LEU B 2 64 ? 158.04000 173.42000 137.19100 1.000 47.29982 64 LEU B C 1
ATOM 3622 O O . LEU B 2 64 ? 158.14900 174.08700 138.22100 1.000 47.29982 64 LEU B O 1
ATOM 3627 N N . LEU B 2 65 ? 159.10000 173.06500 136.47800 1.000 43.57827 65 LEU B N 1
ATOM 3628 C CA . LEU B 2 65 ? 160.44800 173.46000 136.85200 1.000 43.57827 65 LEU B CA 1
ATOM 3629 C C . LEU B 2 65 ? 161.21400 173.80900 135.59100 1.000 43.57827 65 LEU B C 1
ATOM 3630 O O . LEU B 2 65 ? 161.03100 173.16000 134.55900 1.000 43.57827 65 LEU B O 1
ATOM 3635 N N . HIS B 2 66 ? 162.03600 174.85600 135.66900 1.000 42.26688 66 HIS B N 1
ATOM 3636 C CA . HIS B 2 66 ? 162.84700 175.30600 134.54400 1.000 42.26688 66 HIS B CA 1
ATOM 3637 C C . HIS B 2 66 ? 163.72500 174.16800 134.05200 1.000 42.26688 66 HIS B C 1
ATOM 3638 O O . HIS B 2 66 ? 164.67700 173.78600 134.73200 1.000 42.26688 66 HIS B O 1
ATOM 3645 N N . GLU B 2 67 ? 163.42500 173.62200 132.88000 1.000 46.36796 67 GLU B N 1
ATOM 3646 C CA . GLU B 2 67 ? 164.20200 172.52800 132.31700 1.000 46.36796 67 GLU B CA 1
ATOM 3647 C C . GLU B 2 67 ? 165.05700 172.97300 131.13600 1.000 46.36796 67 GLU B C 1
ATOM 3648 O O . GLU B 2 67 ? 165.34100 172.18500 130.23500 1.000 46.36796 67 GLU B O 1
ATOM 3654 N N . GLY B 2 68 ? 165.53500 174.21200 131.16600 1.000 52.72279 68 GLY B N 1
ATOM 3655 C CA . GLY B 2 68 ? 166.15700 174.83400 130.01200 1.000 52.72279 68 GLY B CA 1
ATOM 3656 C C . GLY B 2 68 ? 167.45500 174.24500 129.50000 1.000 52.72279 68 GLY B C 1
ATOM 3657 O O . GLY B 2 68 ? 167.48100 173.65500 128.41700 1.000 52.72279 68 GLY B O 1
ATOM 3658 N N . THR B 2 69 ? 168.53500 174.38600 130.26400 1.000 59.02518 69 THR B N 1
ATOM 3659 C CA . THR B 2 69 ? 169.86400 173.99000 129.82000 1.000 59.02518 69 THR B CA 1
ATOM 3660 C C . THR B 2 69 ? 170.65600 173.52900 131.03100 1.000 59.02518 69 THR B C 1
ATOM 3661 O O . THR B 2 69 ? 170.20500 173.65300 132.17200 1.000 59.02518 69 THR B O 1
ATOM 3665 N N . GLY B 2 70 ? 171.86800 173.03900 130.77200 1.000 67.13462 70 GLY B N 1
ATOM 3666 C CA . GLY B 2 70 ? 172.76200 172.59000 131.81400 1.000 67.13462 70 GLY B CA 1
ATOM 3667 C C . GLY B 2 70 ? 172.16500 171.45500 132.61800 1.000 67.13462 70 GLY B C 1
ATOM 3668 O O . GLY B 2 70 ? 171.51500 170.55600 132.07700 1.000 67.13462 70 GLY B O 1
ATOM 3669 N N . PRO B 2 71 ? 172.37600 171.47400 133.92900 1.000 78.74990 71 PRO B N 1
ATOM 3670 C CA . PRO B 2 71 ? 171.71000 170.49600 134.80200 1.000 78.74990 71 PRO B CA 1
ATOM 3671 C C . PRO B 2 71 ? 170.20300 170.70800 134.86700 1.000 78.74990 71 PRO B C 1
ATOM 3672 O O . PRO B 2 71 ? 169.68400 171.67600 134.30300 1.000 78.74990 71 PRO B O 1
ATOM 3676 N N . ARG B 2 72 ? 169.48500 169.83000 135.56000 1.000 69.69294 72 ARG B N 1
ATOM 3677 C CA . ARG B 2 72 ? 168.05100 169.99000 135.76900 1.000 69.69294 72 ARG B CA 1
ATOM 3678 C C . ARG B 2 72 ? 167.78200 170.23800 137.24700 1.000 69.69294 72 ARG B C 1
ATOM 3679 O O . ARG B 2 72 ? 168.23100 169.46700 138.10100 1.000 69.69294 72 ARG B O 1
ATOM 3687 N N . VAL B 2 73 ? 167.04600 171.31000 137.53900 1.000 63.84149 73 VAL B N 1
ATOM 3688 C CA . VAL B 2 73 ? 166.89200 171.82200 138.89800 1.000 63.84149 73 VAL B CA 1
ATOM 3689 C C . VAL B 2 73 ? 165.96700 170.87800 139.66300 1.000 63.84149 73 VAL B C 1
ATOM 3690 O O . VAL B 2 73 ? 165.30500 170.02700 139.06000 1.000 63.84149 73 VAL B O 1
ATOM 3694 N N . ILE B 2 74 ? 165.92100 170.99500 140.99100 1.000 66.18255 74 ILE B N 1
ATOM 3695 C CA . ILE B 2 74 ? 165.02000 170.17800 141.79400 1.000 66.18255 74 ILE B CA 1
ATOM 3696 C C . ILE B 2 74 ? 164.32000 171.01900 142.85900 1.000 66.18255 74 ILE B C 1
ATOM 3697 O O . ILE B 2 74 ? 163.30600 170.60000 143.42700 1.000 66.18255 74 ILE B O 1
ATOM 3702 N N . SER B 2 75 ? 164.82000 172.22700 143.12000 1.000 61.66495 75 SER B N 1
ATOM 3703 C CA . SER B 2 75 ? 164.31600 173.05000 144.22400 1.000 61.66495 75 SER B CA 1
ATOM 3704 C C . SER B 2 75 ? 163.99800 174.45200 143.72500 1.000 61.66495 75 SER B C 1
ATOM 3705 O O . SER B 2 75 ? 164.83600 175.35200 143.81600 1.000 61.66495 75 SER B O 1
ATOM 3708 N N . ALA B 2 76 ? 162.79100 174.64800 143.22100 1.000 49.82830 76 ALA B N 1
ATOM 3709 C CA . ALA B 2 76 ? 162.40100 175.98800 142.81900 1.000 49.82830 76 ALA B CA 1
ATOM 3710 C C . ALA B 2 76 ? 161.83700 176.74200 144.01100 1.000 49.82830 76 ALA B C 1
ATOM 3711 O O . ALA B 2 76 ? 161.39500 176.14500 144.99500 1.000 49.82830 76 ALA B O 1
ATOM 3713 N N . PHE B 2 77 ? 161.86300 178.07000 143.92900 1.000 43.12873 77 PHE B N 1
ATOM 3714 C CA . PHE B 2 77 ? 161.27900 178.83600 145.02200 1.000 43.12873 77 PHE B CA 1
ATOM 3715 C C . PHE B 2 77 ? 160.81800 180.20100 144.54600 1.000 43.12873 77 PHE B C 1
ATOM 3716 O O . PHE B 2 77 ? 161.48700 180.85800 143.74400 1.000 43.12873 77 PHE B O 1
ATOM 3724 N N . VAL B 2 78 ? 159.66300 180.61600 145.06100 1.000 43.77047 78 VAL B N 1
ATOM 3725 C CA . VAL B 2 78 ? 159.04500 181.89600 144.75100 1.000 43.77047 78 VAL B CA 1
ATOM 3726 C C . VAL B 2 78 ? 158.83500 182.63900 146.05900 1.000 43.77047 78 VAL B C 1
ATOM 3727 O O . VAL B 2 78 ? 158.21000 182.10700 146.98300 1.000 43.77047 78 VAL B O 1
ATOM 3731 N N . GLU B 2 79 ? 159.34400 183.86400 146.13200 1.000 50.48120 79 GLU B N 1
ATOM 3732 C CA . GLU B 2 79 ? 159.22600 184.71400 147.30500 1.000 50.48120 79 GLU B CA 1
ATOM 3733 C C . GLU B 2 79 ? 158.51400 185.99700 146.91200 1.000 50.48120 79 GLU B C 1
ATOM 3734 O O . GLU B 2 79 ? 158.70400 186.50300 145.80800 1.000 50.48120 79 GLU B O 1
ATOM 3740 N N . ILE B 2 80 ? 157.68800 186.51700 147.81300 1.000 53.50917 80 ILE B N 1
ATOM 3741 C CA . ILE B 2 80 ? 157.00400 187.78800 147.62500 1.000 53.50917 80 ILE B CA 1
ATOM 3742 C C . ILE B 2 80 ? 157.21900 188.60300 148.88300 1.000 53.50917 80 ILE B C 1
ATOM 3743 O O . ILE B 2 80 ? 157.02100 188.09200 149.99200 1.000 53.50917 80 ILE B O 1
ATOM 3748 N N . ILE B 2 81 ? 157.61100 189.86400 148.73000 1.000 58.50371 81 ILE B N 1
ATOM 3749 C CA . ILE B 2 81 ? 157.74400 190.74900 149.87400 1.000 58.50371 81 ILE B CA 1
ATOM 3750 C C . ILE B 2 81 ? 156.81100 191.93200 149.66600 1.000 58.50371 81 ILE B C 1
ATOM 3751 O O . ILE B 2 81 ? 156.86700 192.60300 148.62300 1.000 58.50371 81 ILE B O 1
ATOM 3756 N N . PHE B 2 82 ? 155.88000 192.11400 150.60900 1.000 61.90032 82 PHE B N 1
ATOM 3757 C CA . PHE B 2 82 ? 154.96900 193.25200 150.58200 1.000 61.90032 82 PHE B CA 1
ATOM 3758 C C . PHE B 2 82 ? 154.84300 193.85000 151.97400 1.000 61.90032 82 PHE B C 1
ATOM 3759 O O . PHE B 2 82 ? 155.09700 193.18600 152.97800 1.000 61.90032 82 PHE B O 1
ATOM 3767 N N . ASP B 2 83 ? 154.42600 195.11200 152.02100 1.000 74.77239 83 ASP B N 1
ATOM 3768 C CA . ASP B 2 83 ? 154.51000 195.93300 153.22400 1.000 74.77239 83 ASP B CA 1
ATOM 3769 C C . ASP B 2 83 ? 153.12200 196.27600 153.74900 1.000 74.77239 83 ASP B C 1
ATOM 3770 O O . ASP B 2 83 ? 152.35000 196.97400 153.08500 1.000 74.77239 83 ASP B O 1
ATOM 3775 N N . ASN B 2 84 ? 152.80900 195.80000 154.94800 1.000 87.54739 84 ASN B N 1
ATOM 3776 C CA . ASN B 2 84 ? 151.54600 196.15000 155.58900 1.000 87.54739 84 ASN B CA 1
ATOM 3777 C C . ASN B 2 84 ? 151.73700 197.36000 156.51000 1.000 87.54739 84 ASN B C 1
ATOM 3778 O O . ASN B 2 84 ? 151.48200 197.33000 157.71400 1.000 87.54739 84 ASN B O 1
ATOM 3783 N N . SER B 2 85 ? 152.22100 198.44600 155.89400 1.000 89.15638 85 SER B N 1
ATOM 3784 C CA . SER B 2 85 ? 152.36400 199.72100 156.59700 1.000 89.15638 85 SER B CA 1
ATOM 3785 C C . SER B 2 85 ? 151.04500 200.17700 157.20300 1.000 89.15638 85 SER B C 1
ATOM 3786 O O . SER B 2 85 ? 151.02400 200.76500 158.29000 1.000 89.15638 85 SER B O 1
ATOM 3789 N N . ASP B 2 86 ? 149.93400 199.91000 156.52000 1.000 92.83469 86 ASP B N 1
ATOM 3790 C CA . ASP B 2 86 ? 148.60700 200.21800 157.03300 1.000 92.83469 86 ASP B CA 1
ATOM 3791 C C . ASP B 2 86 ? 148.11300 199.19500 158.04400 1.000 92.83469 86 ASP B C 1
ATOM 3792 O O . ASP B 2 86 ? 146.97900 199.32400 158.51900 1.000 92.83469 86 ASP B O 1
ATOM 3797 N N . ASN B 2 87 ? 148.94200 198.20300 158.37900 1.000 91.69300 87 ASN B N 1
ATOM 3798 C CA . ASN B 2 87 ? 148.60100 197.09900 159.28100 1.000 91.69300 87 ASN B CA 1
ATOM 3799 C C . ASN B 2 87 ? 147.32500 196.37500 158.86300 1.000 91.69300 87 ASN B C 1
ATOM 3800 O O . ASN B 2 87 ? 146.56100 195.90200 159.70700 1.000 91.69300 87 ASN B O 1
ATOM 3805 N N . ARG B 2 88 ? 147.06100 196.31500 157.55600 1.000 80.75443 88 ARG B N 1
ATOM 3806 C CA . ARG B 2 88 ? 145.99600 195.44800 157.06800 1.000 80.75443 88 ARG B CA 1
ATOM 3807 C C . ARG B 2 88 ? 146.30500 193.99200 157.39100 1.000 80.75443 88 ARG B C 1
ATOM 3808 O O . ARG B 2 88 ? 145.46300 193.27200 157.93700 1.000 80.75443 88 ARG B O 1
ATOM 3816 N N . LEU B 2 89 ? 147.51300 193.54900 157.07800 1.000 88.21150 89 LEU B N 1
ATOM 3817 C CA . LEU B 2 89 ? 147.97400 192.24800 157.54400 1.000 88.21150 89 LEU B CA 1
ATOM 3818 C C . LEU B 2 89 ? 148.36500 192.36000 159.01500 1.000 88.21150 89 LEU B C 1
ATOM 3819 O O . LEU B 2 89 ? 149.05600 193.31100 159.39100 1.000 88.21150 89 LEU B O 1
ATOM 3824 N N . PRO B 2 90 ? 147.94400 191.42100 159.86900 1.000 97.02441 90 PRO B N 1
ATOM 3825 C CA . PRO B 2 90 ? 148.02600 191.67200 161.32000 1.000 97.02441 90 PRO B CA 1
ATOM 3826 C C . PRO B 2 90 ? 149.42300 191.58400 161.91300 1.000 97.02441 90 PRO B C 1
ATOM 3827 O O . PRO B 2 90 ? 149.74800 192.40100 162.78300 1.000 97.02441 90 PRO B O 1
ATOM 3831 N N . ILE B 2 91 ? 150.22700 190.58700 161.52700 1.000 93.37543 91 ILE B N 1
ATOM 3832 C CA . ILE B 2 91 ? 151.54300 190.39000 162.13400 1.000 93.37543 91 ILE B CA 1
ATOM 3833 C C . ILE B 2 91 ? 152.40400 191.61800 161.87600 1.000 93.37543 91 ILE B C 1
ATOM 3834 O O . ILE B 2 91 ? 152.70900 191.95700 160.72600 1.000 93.37543 91 ILE B O 1
ATOM 3839 N N . ASP B 2 92 ? 152.76300 192.31600 162.95000 1.000 97.70060 92 ASP B N 1
ATOM 3840 C CA . ASP B 2 92 ? 153.37400 193.63500 162.83400 1.000 97.70060 92 ASP B CA 1
ATOM 3841 C C . ASP B 2 92 ? 154.81900 193.49600 162.38600 1.000 97.70060 92 ASP B C 1
ATOM 3842 O O . ASP B 2 92 ? 155.67700 193.04400 163.14900 1.000 97.70060 92 ASP B O 1
ATOM 3847 N N . LYS B 2 93 ? 155.07600 193.89600 161.14800 1.000 88.61034 93 LYS B N 1
ATOM 3848 C CA . LYS B 2 93 ? 156.41000 194.17900 160.65100 1.000 88.61034 93 LYS B CA 1
ATOM 3849 C C . LYS B 2 93 ? 156.26500 195.27800 159.61500 1.000 88.61034 93 LYS B C 1
ATOM 3850 O O . LYS B 2 93 ? 155.16900 195.79400 159.38300 1.000 88.61034 93 LYS B O 1
ATOM 3856 N N . GLU B 2 94 ? 157.37700 195.64600 158.98900 1.000 87.60124 94 GLU B N 1
ATOM 3857 C CA . GLU B 2 94 ? 157.30900 196.64800 157.93900 1.000 87.60124 94 GLU B CA 1
ATOM 3858 C C . GLU B 2 94 ? 157.36400 196.07100 156.53800 1.000 87.60124 94 GLU B C 1
ATOM 3859 O O . GLU B 2 94 ? 156.91500 196.73800 155.60800 1.000 87.60124 94 GLU B O 1
ATOM 3865 N N . GLU B 2 95 ? 157.88800 194.85600 156.36700 1.000 72.25856 95 GLU B N 1
ATOM 3866 C CA . GLU B 2 95 ? 157.94000 194.20200 155.05800 1.000 72.25856 95 GLU B CA 1
ATOM 3867 C C . GLU B 2 95 ? 157.80100 192.70200 155.30700 1.000 72.25856 95 GLU B C 1
ATOM 3868 O O . GLU B 2 95 ? 158.79200 192.00000 155.51200 1.000 72.25856 95 GLU B O 1
ATOM 3874 N N . VAL B 2 96 ? 156.56100 192.22300 155.26800 1.000 62.46897 96 VAL B N 1
ATOM 3875 C CA . VAL B 2 96 ? 156.30400 190.80200 155.43300 1.000 62.46897 96 VAL B CA 1
ATOM 3876 C C . VAL B 2 96 ? 156.76600 190.05200 154.19200 1.000 62.46897 96 VAL B C 1
ATOM 3877 O O . VAL B 2 96 ? 156.50100 190.46700 153.05100 1.000 62.46897 96 VAL B O 1
ATOM 3881 N N . SER B 2 97 ? 157.46100 188.94000 154.41600 1.000 57.65250 97 SER B N 1
ATOM 3882 C CA . SER B 2 97 ? 158.02700 188.10400 153.37000 1.000 57.65250 97 SER B CA 1
ATOM 3883 C C . SER B 2 97 ? 157.36100 186.74000 153.42600 1.000 57.65250 97 SER B C 1
ATOM 3884 O O . SER B 2 97 ? 157.23000 186.16000 154.50500 1.000 57.65250 97 SER B O 1
ATOM 3887 N N . LEU B 2 98 ? 156.95200 186.22500 152.27300 1.000 49.47548 98 LEU B N 1
ATOM 3888 C CA . LEU B 2 98 ? 156.38800 184.88500 152.21500 1.000 49.47548 98 LEU B CA 1
ATOM 3889 C C . LEU B 2 98 ? 156.95800 184.17100 151.00300 1.000 49.47548 98 LEU B C 1
ATOM 3890 O O . LEU B 2 98 ? 156.87600 184.69700 149.89200 1.000 49.47548 98 LEU B O 1
ATOM 3895 N N . ARG B 2 99 ? 157.54400 182.99100 151.20300 1.000 48.79426 99 ARG B N 1
ATOM 3896 C CA . ARG B 2 99 ? 158.05200 182.21100 150.08000 1.000 48.79426 99 ARG B CA 1
ATOM 3897 C C . ARG B 2 99 ? 157.56700 180.77400 150.17600 1.000 48.79426 99 ARG B C 1
ATOM 3898 O O . ARG B 2 99 ? 157.23200 180.28000 151.25300 1.000 48.79426 99 ARG B O 1
ATOM 3906 N N . ARG B 2 100 ? 157.52100 180.10400 149.02700 1.000 48.22819 100 ARG B N 1
ATOM 3907 C CA . ARG B 2 100 ? 157.05400 178.71700 148.94500 1.000 48.22819 100 ARG B CA 1
ATOM 3908 C C . ARG B 2 100 ? 158.08400 177.85500 148.23500 1.000 48.22819 100 ARG B C 1
ATOM 3909 O O . ARG B 2 100 ? 158.07700 177.76500 147.00600 1.000 48.22819 100 ARG B O 1
ATOM 3917 N N . VAL B 2 101 ? 158.99200 177.25600 149.00000 1.000 52.33003 101 VAL B N 1
ATOM 3918 C CA . VAL B 2 101 ? 159.94400 176.32700 148.40800 1.000 52.33003 101 VAL B CA 1
ATOM 3919 C C . VAL B 2 101 ? 159.20300 175.10100 147.89400 1.000 52.33003 101 VAL B C 1
ATOM 3920 O O . VAL B 2 101 ? 158.41300 174.48100 148.62200 1.000 52.33003 101 VAL B O 1
ATOM 3924 N N . ILE B 2 102 ? 159.45700 174.74800 146.63500 1.000 53.35360 102 ILE B N 1
ATOM 3925 C CA . ILE B 2 102 ? 158.82900 173.61600 145.97000 1.000 53.35360 102 ILE B CA 1
ATOM 3926 C C . ILE B 2 102 ? 159.91600 172.66200 145.49200 1.000 53.35360 102 ILE B C 1
ATOM 3927 O O . ILE B 2 102 ? 160.95400 173.08500 144.96400 1.000 53.35360 102 ILE B O 1
ATOM 3932 N N . GLY B 2 103 ? 159.68400 171.37300 145.72200 1.000 64.84862 103 GLY B N 1
ATOM 3933 C CA . GLY B 2 103 ? 160.49000 170.30600 145.17400 1.000 64.84862 103 GLY B CA 1
ATOM 3934 C C . GLY B 2 103 ? 159.56100 169.19700 144.72600 1.000 64.84862 103 GLY B C 1
ATOM 3935 O O . GLY B 2 103 ? 158.34000 169.33500 144.79200 1.000 64.84862 103 GLY B O 1
ATOM 3936 N N . ALA B 2 104 ? 160.15200 168.11000 144.23700 1.000 70.30150 104 ALA B N 1
ATOM 3937 C CA . ALA B 2 104 ? 159.33400 166.98600 143.79900 1.000 70.30150 104 ALA B CA 1
ATOM 3938 C C . ALA B 2 104 ? 158.56600 166.33500 144.94400 1.000 70.30150 104 ALA B C 1
ATOM 3939 O O . ALA B 2 104 ? 157.53800 165.69900 144.69300 1.000 70.30150 104 ALA B O 1
ATOM 3941 N N . LYS B 2 105 ? 159.04000 166.46100 146.18600 1.000 72.32516 105 LYS B N 1
ATOM 3942 C CA . LYS B 2 105 ? 158.36300 165.83400 147.31700 1.000 72.32516 105 LYS B CA 1
ATOM 3943 C C . LYS B 2 105 ? 158.07600 166.80500 148.46000 1.000 72.32516 105 LYS B C 1
ATOM 3944 O O . LYS B 2 105 ? 157.13100 166.59600 149.22400 1.000 72.32516 105 LYS B O 1
ATOM 3950 N N . LYS B 2 106 ? 158.87200 167.86300 148.59100 1.000 73.22136 106 LYS B N 1
ATOM 3951 C CA . LYS B 2 106 ? 158.72800 168.83000 149.67400 1.000 73.22136 106 LYS B CA 1
ATOM 3952 C C . LYS B 2 106 ? 158.01800 170.09100 149.19400 1.000 73.22136 106 LYS B C 1
ATOM 3953 O O . LYS B 2 106 ? 158.40600 170.67800 148.18100 1.000 73.22136 106 LYS B O 1
ATOM 3959 N N . ASP B 2 107 ? 156.98400 170.51100 149.92200 1.000 74.66248 107 ASP B N 1
ATOM 3960 C CA . ASP B 2 107 ? 156.28600 171.76700 149.64800 1.000 74.66248 107 ASP B CA 1
ATOM 3961 C C . ASP B 2 107 ? 156.13100 172.57400 150.93200 1.000 74.66248 107 ASP B C 1
ATOM 3962 O O . ASP B 2 107 ? 155.33400 172.21200 151.80100 1.000 74.66248 107 ASP B O 1
ATOM 3967 N N . GLN B 2 108 ? 156.88100 173.66500 151.06600 1.000 65.99704 108 GLN B N 1
ATOM 3968 C CA . GLN B 2 108 ? 156.96000 174.34500 152.35100 1.000 65.99704 108 GLN B CA 1
ATOM 3969 C C . GLN B 2 108 ? 156.81400 175.85200 152.20700 1.000 65.99704 108 GLN B C 1
ATOM 3970 O O . GLN B 2 108 ? 157.24400 176.44900 151.21500 1.000 65.99704 108 GLN B O 1
ATOM 3976 N N . TYR B 2 109 ? 156.22600 176.45200 153.23900 1.000 62.99483 109 TYR B N 1
ATOM 3977 C CA . TYR B 2 109 ? 155.97400 177.88300 153.36200 1.000 62.99483 109 TYR B CA 1
ATOM 3978 C C . TYR B 2 109 ? 156.88400 178.49400 154.40600 1.000 62.99483 109 TYR B C 1
ATOM 3979 O O . TYR B 2 109 ? 156.78000 178.16500 155.58900 1.000 62.99483 109 TYR B O 1
ATOM 3988 N N . PHE B 2 110 ? 157.76200 179.38200 153.97800 1.000 57.82801 110 PHE B N 1
ATOM 3989 C CA . PHE B 2 110 ? 158.61300 180.12300 154.89800 1.000 57.82801 110 PHE B CA 1
ATOM 3990 C C . PHE B 2 110 ? 158.02300 181.52200 155.03400 1.000 57.82801 110 PHE B C 1
ATOM 3991 O O . PHE B 2 110 ? 158.01700 182.29600 154.06800 1.000 57.82801 110 PHE B O 1
ATOM 3999 N N . LEU B 2 111 ? 157.50400 181.83200 156.22200 1.000 62.64048 111 LEU B N 1
ATOM 4000 C CA . LEU B 2 111 ? 156.98900 183.15700 156.56300 1.000 62.64048 111 LEU B CA 1
ATOM 4001 C C . LEU B 2 111 ? 157.99700 183.82700 157.48600 1.000 62.64048 111 LEU B C 1
ATOM 4002 O O . LEU B 2 111 ? 158.05700 183.50800 158.67700 1.000 62.64048 111 LEU B O 1
ATOM 4007 N N . ASP B 2 112 ? 158.75700 184.77100 156.92900 1.000 70.89162 112 ASP B N 1
ATOM 4008 C CA . ASP B 2 112 ? 159.84800 185.46400 157.62000 1.000 70.89162 112 ASP B CA 1
ATOM 4009 C C . ASP B 2 112 ? 160.80800 184.47300 158.27400 1.000 70.89162 112 ASP B C 1
ATOM 4010 O O . ASP B 2 112 ? 161.06400 184.51300 159.47800 1.000 70.89162 112 ASP B O 1
ATOM 4015 N N . LYS B 2 113 ? 161.28000 183.53100 157.46100 1.000 67.10332 113 LYS B N 1
ATOM 4016 C CA . LYS B 2 113 ? 162.37300 182.60400 157.73500 1.000 67.10332 113 LYS B CA 1
ATOM 4017 C C . LYS B 2 113 ? 162.04100 181.55200 158.78700 1.000 67.10332 113 LYS B C 1
ATOM 4018 O O . LYS B 2 113 ? 162.91800 180.76600 159.15500 1.000 67.10332 113 LYS B O 1
ATOM 4024 N N . LYS B 2 114 ? 160.80600 181.49400 159.27100 1.000 62.57239 114 LYS B N 1
ATOM 4025 C CA . LYS B 2 114 ? 160.36500 180.42500 160.15500 1.000 62.57239 114 LYS B CA 1
ATOM 4026 C C . LYS B 2 114 ? 159.30000 179.60400 159.44600 1.000 62.57239 114 LYS B C 1
ATOM 4027 O O . LYS B 2 114 ? 158.38700 180.17000 158.83900 1.000 62.57239 114 LYS B O 1
ATOM 4033 N N . MET B 2 115 ? 159.43300 178.28000 159.50600 1.000 65.33021 115 MET B N 1
ATOM 4034 C CA . MET B 2 115 ? 158.49400 177.37900 158.85200 1.000 65.33021 115 MET B CA 1
ATOM 4035 C C . MET B 2 115 ? 157.08100 177.55600 159.41500 1.000 65.33021 115 MET B C 1
ATOM 4036 O O . MET B 2 115 ? 156.88100 178.02400 160.53600 1.000 65.33021 115 MET B O 1
ATOM 4041 N N . VAL B 2 116 ? 156.08600 177.18200 158.60300 1.000 66.38869 116 VAL B N 1
ATOM 4042 C CA . VAL B 2 116 ? 154.67000 177.25100 158.93800 1.000 66.38869 116 VAL B CA 1
ATOM 4043 C C . VAL B 2 116 ? 154.09100 175.87800 158.57400 1.000 66.38869 116 VAL B C 1
ATOM 4044 O O . VAL B 2 116 ? 154.81900 174.99800 158.12100 1.000 66.38869 116 VAL B O 1
ATOM 4048 N N . THR B 2 117 ? 152.78400 175.68800 158.76300 1.000 76.70095 117 THR B N 1
ATOM 4049 C CA . THR B 2 117 ? 152.16300 174.37200 158.68600 1.000 76.70095 117 THR B CA 1
ATOM 4050 C C . THR B 2 117 ? 151.04400 174.29400 157.65300 1.000 76.70095 117 THR B C 1
ATOM 4051 O O . THR B 2 117 ? 150.16300 173.43800 157.77700 1.000 76.70095 117 THR B O 1
ATOM 4055 N N . LYS B 2 118 ? 151.03400 175.18900 156.66300 1.000 77.05225 118 LYS B N 1
ATOM 4056 C CA . LYS B 2 118 ? 150.11900 175.22600 155.51700 1.000 77.05225 118 LYS B CA 1
ATOM 4057 C C . LYS B 2 118 ? 148.66200 175.49600 155.90700 1.000 77.05225 118 LYS B C 1
ATOM 4058 O O . LYS B 2 118 ? 147.79800 175.53900 155.02700 1.000 77.05225 118 LYS B O 1
ATOM 4064 N N . ASN B 2 119 ? 148.35700 175.70000 157.18300 1.000 79.05180 119 ASN B N 1
ATOM 4065 C CA . ASN B 2 119 ? 147.01400 176.09100 157.58800 1.000 79.05180 119 ASN B CA 1
ATOM 4066 C C . ASN B 2 119 ? 146.98800 177.44000 158.28200 1.000 79.05180 119 ASN B C 1
ATOM 4067 O O . ASN B 2 119 ? 146.09500 178.25500 158.00600 1.000 79.05180 119 ASN B O 1
ATOM 4072 N N . ASP B 2 120 ? 147.91500 177.66200 159.22200 1.000 82.31326 120 ASP B N 1
ATOM 4073 C CA . ASP B 2 120 ? 148.09600 178.97200 159.83800 1.000 82.31326 120 ASP B CA 1
ATOM 4074 C C . ASP B 2 120 ? 148.24200 180.06200 158.78900 1.000 82.31326 120 ASP B C 1
ATOM 4075 O O . ASP B 2 120 ? 147.66300 181.14500 158.92200 1.000 82.31326 120 ASP B O 1
ATOM 4080 N N . VAL B 2 121 ? 148.98700 179.77700 157.72200 1.000 77.80532 121 VAL B N 1
ATOM 4081 C CA . VAL B 2 121 ? 149.15900 180.74700 156.64800 1.000 77.80532 121 VAL B CA 1
ATOM 4082 C C . VAL B 2 121 ? 147.83500 181.00300 155.93300 1.000 77.80532 121 VAL B C 1
ATOM 4083 O O . VAL B 2 121 ? 147.53400 182.14200 155.55700 1.000 77.80532 121 VAL B O 1
ATOM 4087 N N . MET B 2 122 ? 147.01400 179.96200 155.75600 1.000 81.82869 122 MET B N 1
ATOM 4088 C CA . MET B 2 122 ? 145.72900 180.13700 155.08800 1.000 81.82869 122 MET B CA 1
ATOM 4089 C C . MET B 2 122 ? 144.80500 181.01800 155.91200 1.000 81.82869 122 MET B C 1
ATOM 4090 O O . MET B 2 122 ? 144.18600 181.94600 155.38100 1.000 81.82869 122 MET B O 1
ATOM 4095 N N . ASN B 2 123 ? 144.70400 180.74300 157.21600 1.000 80.26406 123 ASN B N 1
ATOM 4096 C CA . ASN B 2 123 ? 143.87500 181.58000 158.07800 1.000 80.26406 123 ASN B CA 1
ATOM 4097 C C . ASN B 2 123 ? 144.41800 182.99700 158.16200 1.000 80.26406 123 ASN B C 1
ATOM 4098 O O . ASN B 2 123 ? 143.64100 183.95700 158.24900 1.000 80.26406 123 ASN B O 1
ATOM 4103 N N . LEU B 2 124 ? 145.74400 183.14600 158.12000 1.000 77.30128 124 LEU B N 1
ATOM 4104 C CA . LEU B 2 124 ? 146.35500 184.46700 158.08600 1.000 77.30128 124 LEU B CA 1
ATOM 4105 C C . LEU B 2 124 ? 145.91000 185.23900 156.85300 1.000 77.30128 124 LEU B C 1
ATOM 4106 O O . LEU B 2 124 ? 145.45600 186.38500 156.95400 1.000 77.30128 124 LEU B O 1
ATOM 4111 N N . LEU B 2 125 ? 146.05900 184.62700 155.67600 1.000 74.27216 125 LEU B N 1
ATOM 4112 C CA . LEU B 2 125 ? 145.66400 185.27600 154.43000 1.000 74.27216 125 LEU B CA 1
ATOM 4113 C C . LEU B 2 125 ? 144.17300 185.59000 154.41700 1.000 74.27216 125 LEU B C 1
ATOM 4114 O O . LEU B 2 125 ? 143.75700 186.61200 153.86000 1.000 74.27216 125 LEU B O 1
ATOM 4119 N N . GLU B 2 126 ? 143.35500 184.70000 154.98700 1.000 74.57392 126 GLU B N 1
ATOM 4120 C CA . GLU B 2 126 ? 141.93300 184.98500 155.17100 1.000 74.57392 126 GLU B CA 1
ATOM 4121 C C . GLU B 2 126 ? 141.72900 186.27700 155.95100 1.000 74.57392 126 GLU B C 1
ATOM 4122 O O . GLU B 2 126 ? 140.96900 187.15500 155.52900 1.000 74.57392 126 GLU B O 1
ATOM 4128 N N . SER B 2 127 ? 142.36900 186.37900 157.12100 1.000 76.85056 127 SER B N 1
ATOM 4129 C CA . SER B 2 127 ? 142.29100 187.59300 157.93000 1.000 76.85056 127 SER B CA 1
ATOM 4130 C C . SER B 2 127 ? 142.73700 188.82400 157.15200 1.000 76.85056 127 SER B C 1
ATOM 4131 O O . SER B 2 127 ? 142.19400 189.91600 157.34400 1.000 76.85056 127 SER B O 1
ATOM 4134 N N . ALA B 2 128 ? 143.75100 188.67200 156.29800 1.000 76.39927 128 ALA B N 1
ATOM 4135 C CA . ALA B 2 128 ? 144.22200 189.79100 155.48500 1.000 76.39927 128 ALA B CA 1
ATOM 4136 C C . ALA B 2 128 ? 143.15800 190.26700 154.50400 1.000 76.39927 128 ALA B C 1
ATOM 4137 O O . ALA B 2 128 ? 143.04000 191.46900 154.23900 1.000 76.39927 128 ALA B O 1
ATOM 4139 N N . GLY B 2 129 ? 142.38000 189.34100 153.95300 1.000 69.47259 129 GLY B N 1
ATOM 4140 C CA . GLY B 2 129 ? 141.36200 189.68100 152.98000 1.000 69.47259 129 GLY B CA 1
ATOM 4141 C C . GLY B 2 129 ? 141.47200 188.85100 151.72000 1.000 69.47259 129 GLY B C 1
ATOM 4142 O O . GLY B 2 129 ? 140.58000 188.88200 150.87000 1.000 69.47259 129 GLY B O 1
ATOM 4143 N N . PHE B 2 130 ? 142.56800 188.11200 151.58900 1.000 65.53789 130 PHE B N 1
ATOM 4144 C CA . PHE B 2 130 ? 142.73500 187.21100 150.45900 1.000 65.53789 130 PHE B CA 1
ATOM 4145 C C . PHE B 2 130 ? 141.77300 186.04700 150.59200 1.000 65.53789 130 PHE B C 1
ATOM 4146 O O . PHE B 2 130 ? 141.58700 185.50300 151.68200 1.000 65.53789 130 PHE B O 1
ATOM 4154 N N . SER B 2 131 ? 141.15400 185.66300 149.49500 1.000 66.40837 131 SER B N 1
ATOM 4155 C CA . SER B 2 131 ? 140.34200 184.45800 149.48700 1.000 66.40837 131 SER B CA 1
ATOM 4156 C C . SER B 2 131 ? 141.17800 183.42800 148.74600 1.000 66.40837 131 SER B C 1
ATOM 4157 O O . SER B 2 131 ? 141.31400 183.49700 147.52400 1.000 66.40837 131 SER B O 1
ATOM 4160 N N . ARG B 2 132 ? 141.76000 182.49700 149.50300 1.000 75.79509 132 ARG B N 1
ATOM 4161 C CA . ARG B 2 132 ? 142.70200 181.51700 148.96400 1.000 75.79509 132 ARG B CA 1
ATOM 4162 C C . ARG B 2 132 ? 142.14000 180.68400 147.81300 1.000 75.79509 132 ARG B C 1
ATOM 4163 O O . ARG B 2 132 ? 142.90900 180.21900 146.96500 1.000 75.79509 132 ARG B O 1
ATOM 4171 N N . SER B 2 133 ? 140.82600 180.47500 147.75200 1.000 68.59118 133 SER B N 1
ATOM 4172 C CA . SER B 2 133 ? 140.27100 179.61400 146.71800 1.000 68.59118 133 SER B CA 1
ATOM 4173 C C . SER B 2 133 ? 139.54100 180.34200 145.60000 1.000 68.59118 133 SER B C 1
ATOM 4174 O O . SER B 2 133 ? 139.17300 179.69500 144.61500 1.000 68.59118 133 SER B O 1
ATOM 4177 N N . ASN B 2 134 ? 139.31500 181.64600 145.71500 1.000 66.42833 134 ASN B N 1
ATOM 4178 C CA . ASN B 2 134 ? 138.45400 182.34600 144.76100 1.000 66.42833 134 ASN B CA 1
ATOM 4179 C C . ASN B 2 134 ? 139.18900 182.72600 143.48700 1.000 66.42833 134 ASN B C 1
ATOM 4180 O O . ASN B 2 134 ? 140.21000 183.42200 143.55200 1.000 66.42833 134 ASN B O 1
ATOM 4185 N N . PRO B 2 135 ? 138.71400 182.29200 142.32400 1.000 59.67428 135 PRO B N 1
ATOM 4186 C CA . PRO B 2 135 ? 139.21600 182.85900 141.07300 1.000 59.67428 135 PRO B CA 1
ATOM 4187 C C . PRO B 2 135 ? 139.00700 184.36300 140.94700 1.000 59.67428 135 PRO B C 1
ATOM 4188 O O . PRO B 2 135 ? 139.69700 184.97300 140.13000 1.000 59.67428 135 PRO B O 1
ATOM 4192 N N . TYR B 2 136 ? 138.06400 184.96500 141.68200 1.000 47.92383 136 TYR B N 1
ATOM 4193 C CA . TYR B 2 136 ? 137.78100 186.39800 141.58200 1.000 47.92383 136 TYR B CA 1
ATOM 4194 C C . TYR B 2 136 ? 139.04400 187.22500 141.83200 1.000 47.92383 136 TYR B C 1
ATOM 4195 O O . TYR B 2 136 ? 139.97000 186.78600 142.51400 1.000 47.92383 136 TYR B O 1
ATOM 4204 N N . TYR B 2 137 ? 139.09800 188.39600 141.18800 1.000 44.87311 137 TYR B N 1
ATOM 4205 C CA . TYR B 2 137 ? 140.20000 189.36400 141.15400 1.000 44.87311 137 TYR B CA 1
ATOM 4206 C C . TYR B 2 137 ? 141.50200 188.79800 140.60200 1.000 44.87311 137 TYR B C 1
ATOM 4207 O O . TYR B 2 137 ? 142.54100 189.44800 140.69900 1.000 44.87311 137 TYR B O 1
ATOM 4216 N N . ILE B 2 138 ? 141.46600 187.64300 139.94500 1.000 38.10657 138 ILE B N 1
ATOM 4217 C CA . ILE B 2 138 ? 142.60600 187.11900 139.20200 1.000 38.10657 138 ILE B CA 1
ATOM 4218 C C . ILE B 2 138 ? 142.02600 186.48200 137.94800 1.000 38.10657 138 ILE B C 1
ATOM 4219 O O . ILE B 2 138 ? 141.33700 185.46200 138.02800 1.000 38.10657 138 ILE B O 1
ATOM 4224 N N . VAL B 2 139 ? 142.28100 187.08100 136.79700 1.000 32.85909 139 VAL B N 1
ATOM 4225 C CA . VAL B 2 139 ? 141.55600 186.74200 135.58400 1.000 32.85909 139 VAL B CA 1
ATOM 4226 C C . VAL B 2 139 ? 142.54700 186.25300 134.53500 1.000 32.85909 139 VAL B C 1
ATOM 4227 O O . VAL B 2 139 ? 143.36100 187.02300 134.01200 1.000 32.85909 139 VAL B O 1
ATOM 4231 N N . LYS B 2 140 ? 142.50500 184.95500 134.26200 1.000 37.47727 140 LYS B N 1
ATOM 4232 C CA . LYS B 2 140 ? 143.40400 184.35400 133.29400 1.000 37.47727 140 LYS B CA 1
ATOM 4233 C C . LYS B 2 140 ? 143.11900 184.85000 131.89000 1.000 37.47727 140 LYS B C 1
ATOM 4234 O O . LYS B 2 140 ? 142.01400 185.29400 131.57600 1.000 37.47727 140 LYS B O 1
ATOM 4240 N N . GLN B 2 141 ? 144.16500 184.81900 131.07400 1.000 39.10852 141 GLN B N 1
ATOM 4241 C CA . GLN B 2 141 ? 144.14700 185.27500 129.69400 1.000 39.10852 141 GLN B CA 1
ATOM 4242 C C . GLN B 2 141 ? 143.01500 184.62900 128.91300 1.000 39.10852 141 GLN B C 1
ATOM 4243 O O . GLN B 2 141 ? 142.94600 183.40400 128.79800 1.000 39.10852 141 GLN B O 1
ATOM 4249 N N . GLY B 2 142 ? 142.13700 185.46400 128.36400 1.000 41.45909 142 GLY B N 1
ATOM 4250 C CA . GLY B 2 142 ? 141.00400 184.99500 127.58600 1.000 41.45909 142 GLY B CA 1
ATOM 4251 C C . GLY B 2 142 ? 139.93500 184.24200 128.34900 1.000 41.45909 142 GLY B C 1
ATOM 4252 O O . GLY B 2 142 ? 139.22200 183.43300 127.75400 1.000 41.45909 142 GLY B O 1
ATOM 4253 N N . LYS B 2 143 ? 139.78800 184.49100 129.64600 1.000 39.47390 143 LYS B N 1
ATOM 4254 C CA . LYS B 2 143 ? 138.78700 183.80100 130.45300 1.000 39.47390 143 LYS B CA 1
ATOM 4255 C C . LYS B 2 143 ? 137.91600 184.77100 131.23700 1.000 39.47390 143 LYS B C 1
ATOM 4256 O O . LYS B 2 143 ? 137.39800 184.42300 132.29900 1.000 39.47390 143 LYS B O 1
ATOM 4262 N N . ILE B 2 144 ? 137.75000 185.98900 130.74300 1.000 38.43504 144 ILE B N 1
ATOM 4263 C CA . ILE B 2 144 ? 136.94400 186.97400 131.45200 1.000 38.43504 144 ILE B CA 1
ATOM 4264 C C . ILE B 2 144 ? 135.46700 186.85500 131.09000 1.000 38.43504 144 ILE B C 1
ATOM 4265 O O . ILE B 2 144 ? 134.60700 187.00100 131.96400 1.000 38.43504 144 ILE B O 1
ATOM 4270 N N . ASN B 2 145 ? 135.17600 186.56200 129.81400 1.000 41.44186 145 ASN B N 1
ATOM 4271 C CA . ASN B 2 145 ? 133.80800 186.44500 129.31000 1.000 41.44186 145 ASN B CA 1
ATOM 4272 C C . ASN B 2 145 ? 132.94400 185.53200 130.16500 1.000 41.44186 145 ASN B C 1
ATOM 4273 O O . ASN B 2 145 ? 131.76700 185.82500 130.40100 1.000 41.44186 145 ASN B O 1
ATOM 4278 N N . GLN B 2 146 ? 133.51700 184.42700 130.65200 1.000 45.29218 146 GLN B N 1
ATOM 4279 C CA . GLN B 2 146 ? 132.75000 183.43600 131.39900 1.000 45.29218 146 GLN B CA 1
ATOM 4280 C C . GLN B 2 146 ? 132.17400 183.98700 132.69500 1.000 45.29218 146 GLN B C 1
ATOM 4281 O O . GLN B 2 146 ? 131.19900 183.42800 133.20300 1.000 45.29218 146 GLN B O 1
ATOM 4287 N N . MET B 2 147 ? 132.75100 185.05700 133.25000 1.000 45.72751 147 MET B N 1
ATOM 4288 C CA . MET B 2 147 ? 132.17400 185.62700 134.46200 1.000 45.72751 147 MET B CA 1
ATOM 4289 C C . MET B 2 147 ? 130.82400 186.28200 134.19600 1.000 45.72751 147 MET B C 1
ATOM 4290 O O . MET B 2 147 ? 130.03500 186.44700 135.12900 1.000 45.72751 147 MET B O 1
ATOM 4295 N N . ALA B 2 148 ? 130.51900 186.61600 132.94400 1.000 48.35762 148 ALA B N 1
ATOM 4296 C CA . ALA B 2 148 ? 129.22000 187.19600 132.63700 1.000 48.35762 148 ALA B CA 1
ATOM 4297 C C . ALA B 2 148 ? 128.20200 186.14500 132.23300 1.000 48.35762 148 ALA B C 1
ATOM 4298 O O . ALA B 2 148 ? 127.04900 186.21000 132.66200 1.000 48.35762 148 ALA B O 1
ATOM 4300 N N . THR B 2 149 ? 128.59400 185.17700 131.41000 1.000 50.82835 149 THR B N 1
ATOM 4301 C CA . THR B 2 149 ? 127.70300 184.09900 131.01100 1.000 50.82835 149 THR B CA 1
ATOM 4302 C C . THR B 2 149 ? 127.68700 182.94900 132.00900 1.000 50.82835 149 THR B C 1
ATOM 4303 O O . THR B 2 149 ? 127.28700 181.83600 131.65200 1.000 50.82835 149 THR B O 1
ATOM 4307 N N . ALA B 2 150 ? 128.11900 183.18700 133.24200 1.000 53.63012 150 ALA B N 1
ATOM 4308 C CA . ALA B 2 150 ? 128.09500 182.14900 134.25300 1.000 53.63012 150 ALA B CA 1
ATOM 4309 C C . ALA B 2 150 ? 126.66700 181.92400 134.74500 1.000 53.63012 150 ALA B C 1
ATOM 4310 O O . ALA B 2 150 ? 125.86700 182.86000 134.78900 1.000 53.63012 150 ALA B O 1
ATOM 4312 N N . PRO B 2 151 ? 126.31700 180.68900 135.09700 1.000 56.13438 151 PRO B N 1
ATOM 4313 C CA . PRO B 2 151 ? 124.98500 180.43500 135.64500 1.000 56.13438 151 PRO B CA 1
ATOM 4314 C C . PRO B 2 151 ? 124.83500 181.08000 137.01100 1.000 56.13438 151 PRO B C 1
ATOM 4315 O O . PRO B 2 151 ? 125.81700 181.31200 137.71900 1.000 56.13438 151 PRO B O 1
ATOM 4319 N N . ASP B 2 152 ? 123.57700 181.37000 137.36000 1.000 62.00553 152 ASP B N 1
ATOM 4320 C CA . ASP B 2 152 ? 123.25000 182.26900 138.46600 1.000 62.00553 152 ASP B CA 1
ATOM 4321 C C . ASP B 2 152 ? 123.82200 181.79600 139.79500 1.000 62.00553 152 ASP B C 1
ATOM 4322 O O . ASP B 2 152 ? 124.32800 182.60800 140.58000 1.000 62.00553 152 ASP B O 1
ATOM 4327 N N . SER B 2 153 ? 123.70800 180.49600 140.07400 1.000 63.67739 153 SER B N 1
ATOM 4328 C CA . SER B 2 153 ? 124.10000 179.94000 141.36600 1.000 63.67739 153 SER B CA 1
ATOM 4329 C C . SER B 2 153 ? 125.55800 180.23500 141.69700 1.000 63.67739 153 SER B C 1
ATOM 4330 O O . SER B 2 153 ? 125.89300 180.54100 142.85000 1.000 63.67739 153 SER B O 1
ATOM 4333 N N . GLN B 2 154 ? 126.43900 180.14300 140.70000 1.000 62.26583 154 GLN B N 1
ATOM 4334 C CA . GLN B 2 154 ? 127.84400 180.45900 140.92500 1.000 62.26583 154 GLN B CA 1
ATOM 4335 C C . GLN B 2 154 ? 128.02300 181.91900 141.30800 1.000 62.26583 154 GLN B C 1
ATOM 4336 O O . GLN B 2 154 ? 128.83800 182.24800 142.17900 1.000 62.26583 154 GLN B O 1
ATOM 4342 N N . ARG B 2 155 ? 127.26200 182.80900 140.67400 1.000 51.93440 155 ARG B N 1
ATOM 4343 C CA . ARG B 2 155 ? 127.35300 184.21800 141.01900 1.000 51.93440 155 ARG B CA 1
ATOM 4344 C C . ARG B 2 155 ? 126.81800 184.47300 142.41900 1.000 51.93440 155 ARG B C 1
ATOM 4345 O O . ARG B 2 155 ? 127.33200 185.34700 143.12600 1.000 51.93440 155 ARG B O 1
ATOM 4353 N N . LEU B 2 156 ? 125.81500 183.70400 142.84700 1.000 58.73255 156 LEU B N 1
ATOM 4354 C CA . LEU B 2 156 ? 125.34200 183.82400 144.22300 1.000 58.73255 156 LEU B CA 1
ATOM 4355 C C . LEU B 2 156 ? 126.41300 183.38900 145.21000 1.000 58.73255 156 LEU B C 1
ATOM 4356 O O . LEU B 2 156 ? 126.60400 184.03500 146.24400 1.000 58.73255 156 LEU B O 1
ATOM 4361 N N . LYS B 2 157 ? 127.10200 182.28600 144.91600 1.000 55.10837 157 LYS B N 1
ATOM 4362 C CA . LYS B 2 157 ? 128.19400 181.84800 145.78200 1.000 55.10837 157 LYS B CA 1
ATOM 4363 C C . LYS B 2 157 ? 129.29300 182.90000 145.85800 1.000 55.10837 157 LYS B C 1
ATOM 4364 O O . LYS B 2 157 ? 129.84400 183.16300 146.93800 1.000 55.10837 157 LYS B O 1
ATOM 4370 N N . LEU B 2 158 ? 129.61400 183.51700 144.71800 1.000 53.26370 158 LEU B N 1
ATOM 4371 C CA . LEU B 2 158 ? 130.59000 184.60200 144.69200 1.000 53.26370 158 LEU B CA 1
ATOM 4372 C C . LEU B 2 158 ? 130.15600 185.75700 145.58500 1.000 53.26370 158 LEU B C 1
ATOM 4373 O O . LEU B 2 158 ? 130.94900 186.27400 146.37900 1.000 53.26370 158 LEU B O 1
ATOM 4378 N N . LEU B 2 159 ? 128.89000 186.16100 145.47900 1.000 52.65864 159 LEU B N 1
ATOM 4379 C CA . LEU B 2 159 ? 128.39500 187.27700 146.28000 1.000 52.65864 159 LEU B CA 1
ATOM 4380 C C . LEU B 2 159 ? 128.37200 186.93600 147.76600 1.000 52.65864 159 LEU B C 1
ATOM 4381 O O . LEU B 2 159 ? 128.67900 187.78900 148.61000 1.000 52.65864 159 LEU B O 1
ATOM 4386 N N . ARG B 2 160 ? 127.97400 185.70600 148.09900 1.000 53.04483 160 ARG B N 1
ATOM 4387 C CA . ARG B 2 160 ? 127.97600 185.25700 149.48600 1.000 53.04483 160 ARG B CA 1
ATOM 4388 C C . ARG B 2 160 ? 129.37400 185.31600 150.07900 1.000 53.04483 160 ARG B C 1
ATOM 4389 O O . ARG B 2 160 ? 129.54800 185.74400 151.22500 1.000 53.04483 160 ARG B O 1
ATOM 4397 N N . GLU B 2 161 ? 130.38100 184.88700 149.31600 1.000 58.19190 161 GLU B N 1
ATOM 4398 C CA . GLU B 2 161 ? 131.75700 185.02900 149.78300 1.000 58.19190 161 GLU B CA 1
ATOM 4399 C C . GLU B 2 161 ? 132.12900 186.49600 149.95000 1.000 58.19190 161 GLU B C 1
ATOM 4400 O O . GLU B 2 161 ? 132.81400 186.85700 150.91300 1.000 58.19190 161 GLU B O 1
ATOM 4406 N N . VAL B 2 162 ? 131.73900 187.34100 148.98600 1.000 52.39517 162 VAL B N 1
ATOM 4407 C CA . VAL B 2 162 ? 132.00200 188.78000 149.06300 1.000 52.39517 162 VAL B CA 1
ATOM 4408 C C . VAL B 2 162 ? 131.47200 189.35400 150.37000 1.000 52.39517 162 VAL B C 1
ATOM 4409 O O . VAL B 2 162 ? 132.11600 190.19900 151.00500 1.000 52.39517 162 VAL B O 1
ATOM 4413 N N . ALA B 2 163 ? 130.31500 188.86200 150.81900 1.000 60.23322 163 ALA B N 1
ATOM 4414 C CA . ALA B 2 163 ? 129.78200 189.25900 152.11800 1.000 60.23322 163 ALA B CA 1
ATOM 4415 C C . ALA B 2 163 ? 130.67600 188.84800 153.28000 1.000 60.23322 163 ALA B C 1
ATOM 4416 O O . ALA B 2 163 ? 130.57900 189.43800 154.36000 1.000 60.23322 163 ALA B O 1
ATOM 4418 N N . GLY B 2 164 ? 131.53300 187.85100 153.08900 1.000 60.28795 164 GLY B N 1
ATOM 4419 C CA . GLY B 2 164 ? 132.38900 187.37900 154.15900 1.000 60.28795 164 GLY B CA 1
ATOM 4420 C C . GLY B 2 164 ? 131.72100 186.36700 155.05800 1.000 60.28795 164 GLY B C 1
ATOM 4421 O O . GLY B 2 164 ? 131.93500 186.38700 156.27300 1.000 60.28795 164 GLY B O 1
ATOM 4422 N N . THR B 2 165 ? 130.90300 185.48200 154.49700 1.000 59.43115 165 THR B N 1
ATOM 4423 C CA . THR B 2 165 ? 130.11700 184.52600 155.26400 1.000 59.43115 165 THR B CA 1
ATOM 4424 C C . THR B 2 165 ? 130.26000 183.13300 154.68300 1.000 59.43115 165 THR B C 1
ATOM 4425 O O . THR B 2 165 ? 129.30000 182.36300 154.63000 1.000 59.43115 165 THR B O 1
ATOM 4429 N N . ARG B 2 166 ? 131.45800 182.78500 154.22500 1.000 64.69650 166 ARG B N 1
ATOM 4430 C CA . ARG B 2 166 ? 131.71200 181.47000 153.65400 1.000 64.69650 166 ARG B CA 1
ATOM 4431 C C . ARG B 2 166 ? 132.34000 180.52700 154.67000 1.000 64.69650 166 ARG B C 1
ATOM 4432 O O . ARG B 2 166 ? 131.90400 179.37300 154.82000 1.000 64.69650 166 ARG B O 1
ATOM 4440 N N . VAL B 2 167 ? 133.36300 181.02000 155.37600 1.000 64.06419 167 VAL B N 1
ATOM 4441 C CA . VAL B 2 167 ? 134.03700 180.23900 156.40500 1.000 64.06419 167 VAL B CA 1
ATOM 4442 C C . VAL B 2 167 ? 133.06500 179.86600 157.51500 1.000 64.06419 167 VAL B C 1
ATOM 4443 O O . VAL B 2 167 ? 133.06200 178.72500 157.99400 1.000 64.06419 167 VAL B O 1
ATOM 4447 N N . TYR B 2 168 ? 132.21600 180.81500 157.92300 1.000 66.95200 168 TYR B N 1
ATOM 4448 C CA . TYR B 2 168 ? 131.20400 180.53400 158.93600 1.000 66.95200 168 TYR B CA 1
ATOM 4449 C C . TYR B 2 168 ? 130.26900 179.42100 158.49000 1.000 66.95200 168 TYR B C 1
ATOM 4450 O O . TYR B 2 168 ? 129.90500 178.54800 159.28800 1.000 66.95200 168 TYR B O 1
ATOM 4459 N N . ASP B 2 169 ? 129.86200 179.44500 157.22000 1.000 70.03381 169 ASP B N 1
ATOM 4460 C CA . ASP B 2 169 ? 128.98600 178.40500 156.69600 1.000 70.03381 169 ASP B CA 1
ATOM 4461 C C . ASP B 2 169 ? 129.64800 177.03900 156.76600 1.000 70.03381 169 ASP B C 1
ATOM 4462 O O . ASP B 2 169 ? 129.02100 176.05600 157.18200 1.000 70.03381 169 ASP B O 1
ATOM 4467 N N . GLU B 2 170 ? 130.91100 176.95700 156.33900 1.000 68.35145 170 GLU B N 1
ATOM 4468 C CA . GLU B 2 170 ? 131.61100 175.67500 156.37900 1.000 68.35145 170 GLU B CA 1
ATOM 4469 C C . GLU B 2 170 ? 131.74000 175.14900 157.80500 1.000 68.35145 170 GLU B C 1
ATOM 4470 O O . GLU B 2 170 ? 131.50400 173.95900 158.05900 1.000 68.35145 170 GLU B O 1
ATOM 4476 N N . ARG B 2 171 ? 132.08800 176.02600 158.75400 1.000 65.84596 171 ARG B N 1
ATOM 4477 C CA . ARG B 2 171 ? 132.25600 175.57900 160.13500 1.000 65.84596 171 ARG B CA 1
ATOM 4478 C C . ARG B 2 171 ? 130.93300 175.12800 160.74700 1.000 65.84596 171 ARG B C 1
ATOM 4479 O O . ARG B 2 171 ? 130.89600 174.13600 161.48300 1.000 65.84596 171 ARG B O 1
ATOM 4487 N N . LYS B 2 172 ? 129.84300 175.84700 160.47000 1.000 69.78117 172 LYS B N 1
ATOM 4488 C CA . LYS B 2 172 ? 128.53500 175.44100 160.97700 1.000 69.78117 172 LYS B CA 1
ATOM 4489 C C . LYS B 2 172 ? 128.11300 174.09000 160.40800 1.000 69.78117 172 LYS B C 1
ATOM 4490 O O . LYS B 2 172 ? 127.61300 173.21600 161.14300 1.000 69.78117 172 LYS B O 1
ATOM 4496 N N . GLU B 2 173 ? 128.32100 173.90100 159.09900 1.000 74.26486 173 GLU B N 1
ATOM 4497 C CA . GLU B 2 173 ? 128.00400 172.63000 158.45600 1.000 74.26486 173 GLU B CA 1
ATOM 4498 C C . GLU B 2 173 ? 128.81500 171.49300 159.05900 1.000 74.26486 173 GLU B C 1
ATOM 4499 O O . GLU B 2 173 ? 128.31800 170.37000 159.19000 1.000 74.26486 173 GLU B O 1
ATOM 4505 N N . GLU B 2 174 ? 130.06800 171.76300 159.42600 1.000 74.47086 174 GLU B N 1
ATOM 4506 C CA . GLU B 2 174 ? 130.86400 170.73700 160.09300 1.000 74.47086 174 GLU B CA 1
ATOM 4507 C C . GLU B 2 174 ? 130.33900 170.44900 161.49700 1.000 74.47086 174 GLU B C 1
ATOM 4508 O O . GLU B 2 174 ? 130.27200 169.28700 161.91200 1.000 74.47086 174 GLU B O 1
ATOM 4514 N N . SER B 2 175 ? 129.95400 171.49500 162.23300 1.000 64.58280 175 SER B N 1
ATOM 4515 C CA . SER B 2 175 ? 129.56700 171.34400 163.63300 1.000 64.58280 175 SER B CA 1
ATOM 4516 C C . SER B 2 175 ? 128.27800 170.55200 163.81100 1.000 64.58280 175 SER B C 1
ATOM 4517 O O . SER B 2 175 ? 128.07800 169.93900 164.87200 1.000 64.58280 175 SER B O 1
ATOM 4520 N N . ILE B 2 176 ? 127.38000 170.59400 162.82100 1.000 64.56211 176 ILE B N 1
ATOM 4521 C CA . ILE B 2 176 ? 126.07800 169.93100 162.97500 1.000 64.56211 176 ILE B CA 1
ATOM 4522 C C . ILE B 2 176 ? 126.23000 168.42200 163.19800 1.000 64.56211 176 ILE B C 1
ATOM 4523 O O . ILE B 2 176 ? 125.51500 167.82300 164.02100 1.000 64.56211 176 ILE B O 1
ATOM 4528 N N . SER B 2 177 ? 127.16800 167.78900 162.48700 1.000 65.22793 177 SER B N 1
ATOM 4529 C CA . SER B 2 177 ? 127.39900 166.35200 162.63900 1.000 65.22793 177 SER B CA 1
ATOM 4530 C C . SER B 2 177 ? 127.82100 165.99900 164.06400 1.000 65.22793 177 SER B C 1
ATOM 4531 O O . SER B 2 177 ? 127.29100 165.05300 164.67200 1.000 65.22793 177 SER B O 1
ATOM 4534 N N . LEU B 2 178 ? 128.81100 166.72800 164.58900 1.000 62.52547 178 LEU B N 1
ATOM 4535 C CA . LEU B 2 178 ? 129.23800 166.55600 165.97200 1.000 62.52547 178 LEU B CA 1
ATOM 4536 C C . LEU B 2 178 ? 128.07400 166.71000 166.93500 1.000 62.52547 178 LEU B C 1
ATOM 4537 O O . LEU B 2 178 ? 127.94900 165.93200 167.88700 1.000 62.52547 178 LEU B O 1
ATOM 4542 N N . MET B 2 179 ? 127.22500 167.71700 166.70700 1.000 65.57672 179 MET B N 1
ATOM 4543 C CA . MET B 2 179 ? 126.05500 167.92800 167.55900 1.000 65.57672 179 MET B CA 1
ATOM 4544 C C . MET B 2 179 ? 125.16400 166.68900 167.59900 1.000 65.57672 179 MET B C 1
ATOM 4545 O O . MET B 2 179 ? 124.74400 166.23400 168.67600 1.000 65.57672 179 MET B O 1
ATOM 4550 N N . LYS B 2 180 ? 124.86800 166.13100 166.42300 1.000 68.65427 180 LYS B N 1
ATOM 4551 C CA . LYS B 2 180 ? 124.04800 164.92200 166.34600 1.000 68.65427 180 LYS B CA 1
ATOM 4552 C C . LYS B 2 180 ? 124.69000 163.75500 167.10300 1.000 68.65427 180 LYS B C 1
ATOM 4553 O O . LYS B 2 180 ? 124.00000 162.97900 167.79300 1.000 68.65427 180 LYS B O 1
ATOM 4559 N N . GLU B 2 181 ? 126.01300 163.62100 167.00300 1.000 67.24855 181 GLU B N 1
ATOM 4560 C CA . GLU B 2 181 ? 126.66000 162.50200 167.68300 1.000 67.24855 181 GLU B CA 1
ATOM 4561 C C . GLU B 2 181 ? 126.63400 162.66500 169.19900 1.000 67.24855 181 GLU B C 1
ATOM 4562 O O . GLU B 2 181 ? 126.46200 161.67700 169.93000 1.000 67.24855 181 GLU B O 1
ATOM 4568 N N . THR B 2 182 ? 126.79000 163.89500 169.69400 1.000 64.96257 182 THR B N 1
ATOM 4569 C CA . THR B 2 182 ? 126.59000 164.10300 171.12500 1.000 64.96257 182 THR B CA 1
ATOM 4570 C C . THR B 2 182 ? 125.16700 163.79200 171.54900 1.000 64.96257 182 THR B C 1
ATOM 4571 O O . THR B 2 182 ? 124.95100 163.36400 172.68800 1.000 64.96257 182 THR B O 1
ATOM 4575 N N . GLU B 2 183 ? 124.18500 164.00500 170.66700 1.000 72.44900 183 GLU B N 1
ATOM 4576 C CA . GLU B 2 183 ? 122.81500 163.61400 171.00600 1.000 72.44900 183 GLU B CA 1
ATOM 4577 C C . GLU B 2 183 ? 122.71400 162.11100 171.24800 1.000 72.44900 183 GLU B C 1
ATOM 4578 O O . GLU B 2 183 ? 122.11300 161.66200 172.24300 1.000 72.44900 183 GLU B O 1
ATOM 4584 N N . GLY B 2 184 ? 123.27200 161.32000 170.32400 1.000 66.86878 184 GLY B N 1
ATOM 4585 C CA . GLY B 2 184 ? 123.35900 159.87600 170.54800 1.000 66.86878 184 GLY B CA 1
ATOM 4586 C C . GLY B 2 184 ? 124.03300 159.51200 171.86400 1.000 66.86878 184 GLY B C 1
ATOM 4587 O O . GLY B 2 184 ? 123.55600 158.64000 172.61400 1.000 66.86878 184 GLY B O 1
ATOM 4588 N N . LYS B 2 185 ? 125.14500 160.18900 172.16800 1.000 62.54525 185 LYS B N 1
ATOM 4589 C CA . LYS B 2 185 ? 125.86600 159.94300 173.41600 1.000 62.54525 185 LYS B CA 1
ATOM 4590 C C . LYS B 2 185 ? 124.99300 160.22100 174.63800 1.000 62.54525 185 LYS B C 1
ATOM 4591 O O . LYS B 2 185 ? 125.02300 159.46500 175.62000 1.000 62.54525 185 LYS B O 1
ATOM 4597 N N . ARG B 2 186 ? 124.22000 161.30700 174.60100 1.000 68.23869 186 ARG B N 1
ATOM 4598 C CA . ARG B 2 186 ? 123.39000 161.66700 175.74700 1.000 68.23869 186 ARG B CA 1
ATOM 4599 C C . ARG B 2 186 ? 122.29000 160.64000 175.98100 1.000 68.23869 186 ARG B C 1
ATOM 4600 O O . ARG B 2 186 ? 121.95900 160.32100 177.13800 1.000 68.23869 186 ARG B O 1
ATOM 4608 N N . GLU B 2 187 ? 121.70200 160.13200 174.89400 1.000 72.50024 187 GLU B N 1
ATOM 4609 C CA . GLU B 2 187 ? 120.74500 159.03100 175.00900 1.000 72.50024 187 GLU B CA 1
ATOM 4610 C C . GLU B 2 187 ? 121.35500 157.83800 175.74800 1.000 72.50024 187 GLU B C 1
ATOM 4611 O O . GLU B 2 187 ? 120.75000 157.28600 176.69000 1.000 72.50024 187 GLU B O 1
ATOM 4617 N N . LYS B 2 188 ? 122.56000 157.42900 175.32800 1.000 69.93121 188 LYS B N 1
ATOM 4618 C CA . LYS B 2 188 ? 123.23500 156.30400 175.98200 1.000 69.93121 188 LYS B CA 1
ATOM 4619 C C . LYS B 2 188 ? 123.47700 156.57000 177.47100 1.000 69.93121 188 LYS B C 1
ATOM 4620 O O . LYS B 2 188 ? 123.30800 155.67000 178.31300 1.000 69.93121 188 LYS B O 1
ATOM 4626 N N . ILE B 2 189 ? 123.87800 157.79900 177.80700 1.000 66.79862 189 ILE B N 1
ATOM 4627 C CA . ILE B 2 189 ? 124.15000 158.15800 179.19900 1.000 66.79862 189 ILE B CA 1
ATOM 4628 C C . ILE B 2 189 ? 122.90000 157.98600 180.05900 1.000 66.79862 189 ILE B C 1
ATOM 4629 O O . ILE B 2 189 ? 122.96100 157.42900 181.16700 1.000 66.79862 189 ILE B O 1
ATOM 4634 N N . ASN B 2 190 ? 121.75300 158.47300 179.56800 1.000 72.53368 190 ASN B N 1
ATOM 4635 C CA . ASN B 2 190 ? 120.51000 158.34100 180.33400 1.000 72.53368 190 ASN B CA 1
ATOM 4636 C C . ASN B 2 190 ? 120.14100 156.87800 180.57400 1.000 72.53368 190 ASN B C 1
ATOM 4637 O O . ASN B 2 190 ? 119.71400 156.50700 181.68600 1.000 72.53368 190 ASN B O 1
ATOM 4642 N N . GLU B 2 191 ? 120.28200 156.04500 179.53300 1.000 76.18343 191 GLU B N 1
ATOM 4643 C CA . GLU B 2 191 ? 120.10100 154.59800 179.68000 1.000 76.18343 191 GLU B CA 1
ATOM 4644 C C . GLU B 2 191 ? 120.91600 154.03800 180.84500 1.000 76.18343 191 GLU B C 1
ATOM 4645 O O . GLU B 2 191 ? 120.39800 153.32300 181.72600 1.000 76.18343 191 GLU B O 1
ATOM 4651 N N . LEU B 2 192 ? 122.20700 154.35600 180.85100 1.000 71.32581 192 LEU B N 1
ATOM 4652 C CA . LEU B 2 192 ? 123.10100 153.77500 181.84400 1.000 71.32581 192 LEU B CA 1
ATOM 4653 C C . LEU B 2 192 ? 122.76400 154.25500 183.25600 1.000 71.32581 192 LEU B C 1
ATOM 4654 O O . LEU B 2 192 ? 122.89600 153.49200 184.22800 1.000 71.32581 192 LEU B O 1
ATOM 4659 N N . LEU B 2 193 ? 122.34500 155.51900 183.38800 1.000 75.08789 193 LEU B N 1
ATOM 4660 C CA . LEU B 2 193 ? 121.91000 156.02800 184.69000 1.000 75.08789 193 LEU B CA 1
ATOM 4661 C C . LEU B 2 193 ? 120.74300 155.22100 185.24200 1.000 75.08789 193 LEU B C 1
ATOM 4662 O O . LEU B 2 193 ? 120.70800 154.89300 186.43900 1.000 75.08789 193 LEU B O 1
ATOM 4667 N N . LYS B 2 194 ? 119.75600 154.93000 184.38800 1.000 82.91975 194 LYS B N 1
ATOM 4668 C CA . LYS B 2 194 ? 118.62300 154.10800 184.82200 1.000 82.91975 194 LYS B CA 1
ATOM 4669 C C . LYS B 2 194 ? 119.08400 152.74200 185.33700 1.000 82.91975 194 LYS B C 1
ATOM 4670 O O . LYS B 2 194 ? 118.59600 152.25800 186.38000 1.000 82.91975 194 LYS B O 1
ATOM 4676 N N . TYR B 2 195 ? 120.00700 152.10100 184.60400 1.000 84.00471 195 TYR B N 1
ATOM 4677 C CA . TYR B 2 195 ? 120.58800 150.83500 185.07100 1.000 84.00471 195 TYR B CA 1
ATOM 4678 C C . TYR B 2 195 ? 121.17700 150.95400 186.47500 1.000 84.00471 195 TYR B C 1
ATOM 4679 O O . TYR B 2 195 ? 120.92700 150.10200 187.34800 1.000 84.00471 195 TYR B O 1
ATOM 4688 N N . ILE B 2 196 ? 122.00200 151.98700 186.68500 1.000 77.64388 196 ILE B N 1
ATOM 4689 C CA . ILE B 2 196 ? 122.64600 152.20000 187.98200 1.000 77.64388 196 ILE B CA 1
ATOM 4690 C C . ILE B 2 196 ? 121.60200 152.34400 189.08500 1.000 77.64388 196 ILE B C 1
ATOM 4691 O O . ILE B 2 196 ? 121.77900 151.82800 190.19800 1.000 77.64388 196 ILE B O 1
ATOM 4696 N N . GLU B 2 197 ? 120.47800 152.99900 188.77700 1.000 83.38405 197 GLU B N 1
ATOM 4697 C CA . GLU B 2 197 ? 119.40800 153.15400 189.76600 1.000 83.38405 197 GLU B CA 1
ATOM 4698 C C . GLU B 2 197 ? 118.83000 151.81100 190.19700 1.000 83.38405 197 GLU B C 1
ATOM 4699 O O . GLU B 2 197 ? 118.65700 151.55000 191.40300 1.000 83.38405 197 GLU B O 1
ATOM 4705 N N . GLU B 2 198 ? 118.49400 150.96300 189.22000 1.000 86.33856 198 GLU B N 1
ATOM 4706 C CA . GLU B 2 198 ? 117.95000 149.64100 189.54700 1.000 86.33856 198 GLU B CA 1
ATOM 4707 C C . GLU B 2 198 ? 118.91000 148.84400 190.43400 1.000 86.33856 198 GLU B C 1
ATOM 4708 O O . GLU B 2 198 ? 118.50700 148.26000 191.46300 1.000 86.33856 198 GLU B O 1
ATOM 4714 N N . ARG B 2 199 ? 120.19000 148.81800 190.05000 1.000 83.45410 199 ARG B N 1
ATOM 4715 C CA . ARG B 2 199 ? 121.15700 148.04900 190.82700 1.000 83.45410 199 ARG B CA 1
ATOM 4716 C C . ARG B 2 199 ? 121.33400 148.61600 192.22900 1.000 83.45410 199 ARG B C 1
ATOM 4717 O O . ARG B 2 199 ? 121.52600 147.85200 193.18300 1.000 83.45410 199 ARG B O 1
ATOM 4725 N N . LEU B 2 200 ? 121.25000 149.94100 192.37700 1.000 83.80001 200 LEU B N 1
ATOM 4726 C CA . LEU B 2 200 ? 121.36500 150.55500 193.69700 1.000 83.80001 200 LEU B CA 1
ATOM 4727 C C . LEU B 2 200 ? 120.22400 150.12200 194.61000 1.000 83.80001 200 LEU B C 1
ATOM 4728 O O . LEU B 2 200 ? 120.43200 149.86000 195.80700 1.000 83.80001 200 LEU B O 1
ATOM 4733 N N . HIS B 2 201 ? 119.01200 150.03100 194.05700 1.000 88.14838 201 HIS B N 1
ATOM 4734 C CA . HIS B 2 201 ? 117.86900 149.55900 194.84100 1.000 88.14838 201 HIS B CA 1
ATOM 4735 C C . HIS B 2 201 ? 118.07800 148.13100 195.36100 1.000 88.14838 201 HIS B C 1
ATOM 4736 O O . HIS B 2 201 ? 117.91800 147.85500 196.57000 1.000 88.14838 201 HIS B O 1
ATOM 4743 N N . THR B 2 202 ? 118.41500 147.20600 194.44900 1.000 85.15016 202 THR B N 1
ATOM 4744 C CA . THR B 2 202 ? 118.66100 145.82000 194.86500 1.000 85.15016 202 THR B CA 1
ATOM 4745 C C . THR B 2 202 ? 119.78100 145.72900 195.90000 1.000 85.15016 202 THR B C 1
ATOM 4746 O O . THR B 2 202 ? 119.71500 144.91800 196.84100 1.000 85.15016 202 THR B O 1
ATOM 4750 N N . LEU B 2 203 ? 120.81200 146.56100 195.73800 1.000 83.35839 203 LEU B N 1
ATOM 4751 C CA . LEU B 2 203 ? 121.89800 146.63600 196.70700 1.000 83.35839 203 LEU B CA 1
ATOM 4752 C C . LEU B 2 203 ? 121.38600 147.00300 198.09500 1.000 83.35839 203 LEU B C 1
ATOM 4753 O O . LEU B 2 203 ? 121.84100 146.43700 199.09700 1.000 83.35839 203 LEU B O 1
ATOM 4758 N N . GLU B 2 204 ? 120.48000 147.98400 198.17600 1.000 84.23146 204 GLU B N 1
ATOM 4759 C CA . GLU B 2 204 ? 119.93900 148.38500 199.47900 1.000 84.23146 204 GLU B CA 1
ATOM 4760 C C . GLU B 2 204 ? 119.21100 147.23200 200.16800 1.000 84.23146 204 GLU B C 1
ATOM 4761 O O . GLU B 2 204 ? 119.35900 147.01500 201.39100 1.000 84.23146 204 GLU B O 1
ATOM 4767 N N . GLU B 2 205 ? 118.40300 146.49800 199.39500 1.000 88.45139 205 GLU B N 1
ATOM 4768 C CA . GLU B 2 205 ? 117.73100 145.30800 199.92900 1.000 88.45139 205 GLU B CA 1
ATOM 4769 C C . GLU B 2 205 ? 118.73800 144.31500 200.52600 1.000 88.45139 205 GLU B C 1
ATOM 4770 O O . GLU B 2 205 ? 118.57300 143.83000 201.66600 1.000 88.45139 205 GLU B O 1
ATOM 4776 N N . GLU B 2 206 ? 119.79200 144.00400 199.76200 1.000 84.68980 206 GLU B N 1
ATOM 4777 C CA . GLU B 2 206 ? 120.81400 143.08300 200.25800 1.000 84.68980 206 GLU B CA 1
ATOM 4778 C C . GLU B 2 206 ? 121.52600 143.62200 201.49500 1.000 84.68980 206 GLU B C 1
ATOM 4779 O O . GLU B 2 206 ? 121.94000 142.83700 202.35700 1.000 84.68980 206 GLU B O 1
ATOM 4785 N N . LYS B 2 207 ? 121.67400 144.94700 201.60000 1.000 80.31146 207 LYS B N 1
ATOM 4786 C CA . LYS B 2 207 ? 122.26200 145.55400 202.79400 1.000 80.31146 207 LYS B CA 1
ATOM 4787 C C . LYS B 2 207 ? 121.46600 145.20100 204.04600 1.000 80.31146 207 LYS B C 1
ATOM 4788 O O . LYS B 2 207 ? 122.03900 144.81300 205.08000 1.000 80.31146 207 LYS B O 1
ATOM 4794 N N . GLU B 2 208 ? 120.13900 145.35600 203.97700 1.000 82.94469 208 GLU B N 1
ATOM 4795 C CA . GLU B 2 208 ? 119.31300 145.04600 205.14800 1.000 82.94469 208 GLU B CA 1
ATOM 4796 C C . GLU B 2 208 ? 119.42100 143.56900 205.53100 1.000 82.94469 208 GLU B C 1
ATOM 4797 O O . GLU B 2 208 ? 119.56400 143.21800 206.72400 1.000 82.94469 208 GLU B O 1
ATOM 4803 N N . GLU B 2 209 ? 119.34800 142.69000 204.52000 1.000 80.10904 209 GLU B N 1
ATOM 4804 C CA . GLU B 2 209 ? 119.52300 141.25600 204.76600 1.000 80.10904 209 GLU B CA 1
ATOM 4805 C C . GLU B 2 209 ? 120.84800 140.95800 205.47100 1.000 80.10904 209 GLU B C 1
ATOM 4806 O O . GLU B 2 209 ? 120.90500 140.13000 206.39700 1.000 80.10904 209 GLU B O 1
ATOM 4812 N N . LEU B 2 210 ? 121.92000 141.64400 205.05400 1.000 75.01957 210 LEU B N 1
ATOM 4813 C CA . LEU B 2 210 ? 123.23000 141.45200 205.67100 1.000 75.01957 210 LEU B CA 1
ATOM 4814 C C . LEU B 2 210 ? 123.23000 141.85000 207.13500 1.000 75.01957 210 LEU B C 1
ATOM 4815 O O . LEU B 2 210 ? 123.86200 141.17900 207.96100 1.000 75.01957 210 LEU B O 1
ATOM 4820 N N . ALA B 2 211 ? 122.59900 142.98300 207.45600 1.000 80.59046 211 ALA B N 1
ATOM 4821 C CA . ALA B 2 211 ? 122.50700 143.40900 208.85100 1.000 80.59046 211 ALA B CA 1
ATOM 4822 C C . ALA B 2 211 ? 121.89600 142.32000 209.72500 1.000 80.59046 211 ALA B C 1
ATOM 4823 O O . ALA B 2 211 ? 122.41900 141.99800 210.81100 1.000 80.59046 211 ALA B O 1
ATOM 4825 N N . GLN B 2 212 ? 120.81700 141.70400 209.23600 1.000 86.73314 212 GLN B N 1
ATOM 4826 C CA . GLN B 2 212 ? 120.15700 140.67000 210.03500 1.000 86.73314 212 GLN B CA 1
ATOM 4827 C C . GLN B 2 212 ? 121.05400 139.44000 210.22100 1.000 86.73314 212 GLN B C 1
ATOM 4828 O O . GLN B 2 212 ? 121.17400 138.90300 211.34100 1.000 86.73314 212 GLN B O 1
ATOM 4834 N N . TYR B 2 213 ? 121.67100 138.96900 209.12600 1.000 83.57212 213 TYR B N 1
ATOM 4835 C CA . TYR B 2 213 ? 122.58300 137.82400 209.21000 1.000 83.57212 213 TYR B CA 1
ATOM 4836 C C . TYR B 2 213 ? 123.73100 138.08200 210.18000 1.000 83.57212 213 TYR B C 1
ATOM 4837 O O . TYR B 2 213 ? 124.13600 137.18200 210.93100 1.000 83.57212 213 TYR B O 1
ATOM 4846 N N . GLN B 2 214 ? 124.29600 139.29100 210.13300 1.000 85.17669 214 GLN B N 1
ATOM 4847 C CA . GLN B 2 214 ? 125.37500 139.68000 211.03500 1.000 85.17669 214 GLN B CA 1
ATOM 4848 C C . GLN B 2 214 ? 124.95900 139.53900 212.49300 1.000 85.17669 214 GLN B C 1
ATOM 4849 O O . GLN B 2 214 ? 125.71300 138.99200 213.31800 1.000 85.17669 214 GLN B O 1
ATOM 4855 N N . LYS B 2 215 ? 123.76600 140.05000 212.83000 1.000 87.49808 215 LYS B N 1
ATOM 4856 C CA . LYS B 2 215 ? 123.24300 139.89800 214.19100 1.000 87.49808 215 LYS B CA 1
ATOM 4857 C C . LYS B 2 215 ? 123.20400 138.43200 214.62300 1.000 87.49808 215 LYS B C 1
ATOM 4858 O O . LYS B 2 215 ? 123.71400 138.06700 215.70100 1.000 87.49808 215 LYS B O 1
ATOM 4864 N N . TRP B 2 216 ? 122.58500 137.58100 213.79400 1.000 91.71768 216 TRP B N 1
ATOM 4865 C CA . TRP B 2 216 ? 122.44100 136.17200 214.16500 1.000 91.71768 216 TRP B CA 1
ATOM 4866 C C . TRP B 2 216 ? 123.79600 135.48900 214.34800 1.000 91.71768 216 TRP B C 1
ATOM 4867 O O . TRP B 2 216 ? 123.97100 134.66600 215.26100 1.000 91.71768 216 TRP B O 1
ATOM 4878 N N . ASP B 2 217 ? 124.76300 135.81300 213.48500 1.000 96.31868 217 ASP B N 1
ATOM 4879 C CA . ASP B 2 217 ? 126.08800 135.20800 213.60000 1.000 96.31868 217 ASP B CA 1
ATOM 4880 C C . ASP B 2 217 ? 126.76900 135.60000 214.90600 1.000 96.31868 217 ASP B C 1
ATOM 4881 O O . ASP B 2 217 ? 127.44400 134.76900 215.53600 1.000 96.31868 217 ASP B O 1
ATOM 4886 N N . LYS B 2 218 ? 126.63000 136.87000 215.30700 1.000 99.07783 218 LYS B N 1
ATOM 4887 C CA . LYS B 2 218 ? 127.16100 137.30200 216.60000 1.000 99.07783 218 LYS B CA 1
ATOM 4888 C C . LYS B 2 218 ? 126.57700 136.47600 217.73900 1.000 99.07783 218 LYS B C 1
ATOM 4889 O O . LYS B 2 218 ? 127.30300 136.04100 218.65400 1.000 99.07783 218 LYS B O 1
ATOM 4895 N N . MET B 2 219 ? 125.25600 136.26100 217.69500 1.000 103.38626 219 MET B N 1
ATOM 4896 C CA . MET B 2 219 ? 124.59500 135.42700 218.70100 1.000 103.38626 219 MET B CA 1
ATOM 4897 C C . MET B 2 219 ? 125.21200 134.03100 218.76500 1.000 103.38626 219 MET B C 1
ATOM 4898 O O . MET B 2 219 ? 125.50700 133.51600 219.85800 1.000 103.38626 219 MET B O 1
ATOM 4903 N N . ARG B 2 220 ? 125.40900 133.40600 217.59600 1.000 101.48302 220 ARG B N 1
ATOM 4904 C CA . ARG B 2 220 ? 125.95200 132.04700 217.56200 1.000 101.48302 220 ARG B CA 1
ATOM 4905 C C . ARG B 2 220 ? 127.34700 131.98600 218.17000 1.000 101.48302 220 ARG B C 1
ATOM 4906 O O . ARG B 2 220 ? 127.66000 131.06200 218.93500 1.000 101.48302 220 ARG B O 1
ATOM 4914 N N . ARG B 2 221 ? 128.20200 132.95000 217.82100 1.000 103.55186 221 ARG B N 1
ATOM 4915 C CA . ARG B 2 221 ? 129.57400 132.92900 218.32200 1.000 103.55186 221 ARG B CA 1
ATOM 4916 C C . ARG B 2 221 ? 129.61600 133.07100 219.83800 1.000 103.55186 221 ARG B C 1
ATOM 4917 O O . ARG B 2 221 ? 130.37000 132.35200 220.51600 1.000 103.55186 221 ARG B O 1
ATOM 4925 N N . ALA B 2 222 ? 128.80400 133.98500 220.38600 1.000 110.34845 222 ALA B N 1
ATOM 4926 C CA . ALA B 2 222 ? 128.73600 134.13700 221.84000 1.000 110.34845 222 ALA B CA 1
ATOM 4927 C C . ALA B 2 222 ? 128.29600 132.84100 222.52100 1.000 110.34845 222 ALA B C 1
ATOM 4928 O O . ALA B 2 222 ? 128.89300 132.41600 223.52600 1.000 110.34845 222 ALA B O 1
ATOM 4930 N N . LEU B 2 223 ? 127.25100 132.19700 221.98100 1.000 113.23206 223 LEU B N 1
ATOM 4931 C CA . LEU B 2 223 ? 126.74900 130.95400 222.56900 1.000 113.23206 223 LEU B CA 1
ATOM 4932 C C . LEU B 2 223 ? 127.80200 129.85000 222.55700 1.000 113.23206 223 LEU B C 1
ATOM 4933 O O . LEU B 2 223 ? 127.97800 129.13100 223.55400 1.000 113.23206 223 LEU B O 1
ATOM 4938 N N . GLU B 2 224 ? 128.47000 129.67200 221.41300 1.000 119.59719 224 GLU B N 1
ATOM 4939 C CA . GLU B 2 224 ? 129.51900 128.66200 221.29000 1.000 119.59719 224 GLU B CA 1
ATOM 4940 C C . GLU B 2 224 ? 130.61700 128.87900 222.32000 1.000 119.59719 224 GLU B C 1
ATOM 4941 O O . GLU B 2 224 ? 131.05200 127.93300 222.99700 1.000 119.59719 224 GLU B O 1
ATOM 4947 N N . TYR B 2 225 ? 131.08900 130.12600 222.43900 1.000 118.17788 225 TYR B N 1
ATOM 4948 C CA . TYR B 2 225 ? 132.13700 130.42400 223.41000 1.000 118.17788 225 TYR B CA 1
ATOM 4949 C C . TYR B 2 225 ? 131.69600 130.08500 224.82900 1.000 118.17788 225 TYR B C 1
ATOM 4950 O O . TYR B 2 225 ? 132.46800 129.49500 225.59900 1.000 118.17788 225 TYR B O 1
ATOM 4959 N N . THR B 2 226 ? 130.45900 130.44100 225.19000 1.000 117.85385 226 THR B N 1
ATOM 4960 C CA . THR B 2 226 ? 129.99000 130.20200 226.55600 1.000 117.85385 226 THR B CA 1
ATOM 4961 C C . THR B 2 226 ? 129.90600 128.71000 226.87300 1.000 117.85385 226 THR B C 1
ATOM 4962 O O . THR B 2 226 ? 130.33800 128.26400 227.94900 1.000 117.85385 226 THR B O 1
ATOM 4966 N N . ILE B 2 227 ? 129.33300 127.92400 225.95500 1.000 117.42063 227 ILE B N 1
ATOM 4967 C CA . ILE B 2 227 ? 129.19300 126.49600 226.23800 1.000 117.42063 227 ILE B CA 1
ATOM 4968 C C . ILE B 2 227 ? 130.55600 125.81600 226.29700 1.000 117.42063 227 ILE B C 1
ATOM 4969 O O . ILE B 2 227 ? 130.76300 124.89600 227.10000 1.000 117.42063 227 ILE B O 1
ATOM 4974 N N . TYR B 2 228 ? 131.52300 126.26300 225.49100 1.000 120.63070 228 TYR B N 1
ATOM 4975 C CA . TYR B 2 228 ? 132.83800 125.64400 225.61000 1.000 120.63070 228 TYR B CA 1
ATOM 4976 C C . TYR B 2 228 ? 133.56500 126.08800 226.87800 1.000 120.63070 228 TYR B C 1
ATOM 4977 O O . TYR B 2 228 ? 134.39500 125.33600 227.40300 1.000 120.63070 228 TYR B O 1
ATOM 4986 N N . ASN B 2 229 ? 133.26800 127.28400 227.39700 1.000 120.49735 229 ASN B N 1
ATOM 4987 C CA . ASN B 2 229 ? 133.79200 127.64400 228.71500 1.000 120.49735 229 ASN B CA 1
ATOM 4988 C C . ASN B 2 229 ? 133.24300 126.72000 229.79200 1.000 120.49735 229 ASN B C 1
ATOM 4989 O O . ASN B 2 229 ? 133.97000 126.31500 230.71100 1.000 120.49735 229 ASN B O 1
ATOM 4994 N N . GLN B 2 230 ? 131.94500 126.41400 229.71600 1.000 121.66691 230 GLN B N 1
ATOM 4995 C CA . GLN B 2 230 ? 131.36800 125.44000 230.64100 1.000 121.66691 230 GLN B CA 1
ATOM 4996 C C . GLN B 2 230 ? 132.03600 124.07700 230.48900 1.000 121.66691 230 GLN B C 1
ATOM 4997 O O . GLN B 2 230 ? 132.23700 123.35600 231.47400 1.000 121.66691 230 GLN B O 1
ATOM 5003 N N . GLU B 2 231 ? 132.40200 123.71500 229.26100 1.000 125.54276 231 GLU B N 1
ATOM 5004 C CA . GLU B 2 231 ? 133.10900 122.45400 229.06100 1.000 125.54276 231 GLU B CA 1
ATOM 5005 C C . GLU B 2 231 ? 134.52900 122.50300 229.61900 1.000 125.54276 231 GLU B C 1
ATOM 5006 O O . GLU B 2 231 ? 135.07300 121.46900 230.01400 1.000 125.54276 231 GLU B O 1
ATOM 5012 N N . LEU B 2 232 ? 135.14300 123.68500 229.67200 1.000 125.82314 232 LEU B N 1
ATOM 5013 C CA . LEU B 2 232 ? 136.43000 123.80600 230.36000 1.000 125.82314 232 LEU B CA 1
ATOM 5014 C C . LEU B 2 232 ? 136.25300 123.66600 231.86900 1.000 125.82314 232 LEU B C 1
ATOM 5015 O O . LEU B 2 232 ? 137.11600 123.10600 232.55900 1.000 125.82314 232 LEU B O 1
ATOM 5020 N N . ASN B 2 233 ? 135.17300 124.22700 232.40900 1.000 126.98876 233 ASN B N 1
ATOM 5021 C CA . ASN B 2 233 ? 134.85200 123.97700 233.81200 1.000 126.98876 233 ASN B CA 1
ATOM 5022 C C . ASN B 2 233 ? 134.64500 122.48700 234.06900 1.000 126.98876 233 ASN B C 1
ATOM 5023 O O . ASN B 2 233 ? 135.00400 121.97500 235.13600 1.000 126.98876 233 ASN B O 1
ATOM 5028 N N . GLU B 2 234 ? 134.06900 121.77800 233.09400 1.000 127.11283 234 GLU B N 1
ATOM 5029 C CA . GLU B 2 234 ? 133.98000 120.32100 233.17100 1.000 127.11283 234 GLU B CA 1
ATOM 5030 C C . GLU B 2 234 ? 135.36600 119.68300 233.15400 1.000 127.11283 234 GLU B C 1
ATOM 5031 O O . GLU B 2 234 ? 135.63300 118.74800 233.91800 1.000 127.11283 234 GLU B O 1
ATOM 5037 N N . THR B 2 235 ? 136.24800 120.15700 232.26200 1.000 129.06313 235 THR B N 1
ATOM 5038 C CA . THR B 2 235 ? 137.66600 119.78100 232.27700 1.000 129.06313 235 THR B CA 1
ATOM 5039 C C . THR B 2 235 ? 138.29800 119.96700 233.65500 1.000 129.06313 235 THR B C 1
ATOM 5040 O O . THR B 2 235 ? 139.23400 119.24400 234.01600 1.000 129.06313 235 THR B O 1
ATOM 5044 N N . ARG B 2 236 ? 137.77500 120.89900 234.45600 1.000 128.82359 236 ARG B N 1
ATOM 5045 C CA . ARG B 2 236 ? 138.20400 121.04500 235.84100 1.000 128.82359 236 ARG B CA 1
ATOM 5046 C C . ARG B 2 236 ? 137.42300 120.15400 236.80500 1.000 128.82359 236 ARG B C 1
ATOM 5047 O O . ARG B 2 236 ? 137.29000 120.49500 237.98700 1.000 128.82359 236 ARG B O 1
ATOM 5055 N N . ALA B 2 237 ? 136.90100 119.02400 236.33700 1.000 122.67705 237 ALA B N 1
ATOM 5056 C CA . ALA B 2 237 ? 136.27800 118.04800 237.22700 1.000 122.67705 237 ALA B CA 1
ATOM 5057 C C . ALA B 2 237 ? 136.89700 116.66700 237.04200 1.000 122.67705 237 ALA B C 1
ATOM 5058 O O . ALA B 2 237 ? 136.18700 115.67600 236.87300 1.000 122.67705 237 ALA B O 1
ATOM 5060 N N . LYS B 2 934 ? 142.14500 113.53300 228.25600 1.000 124.31552 934 LYS B N 1
ATOM 5061 C CA . LYS B 2 934 ? 142.13400 113.17800 226.84300 1.000 124.31552 934 LYS B CA 1
ATOM 5062 C C . LYS B 2 934 ? 141.05200 113.96500 226.10900 1.000 124.31552 934 LYS B C 1
ATOM 5063 O O . LYS B 2 934 ? 141.35200 114.90300 225.36900 1.000 124.31552 934 LYS B O 1
ATOM 5069 N N . LYS B 2 935 ? 139.79500 113.56100 226.31600 1.000 126.97922 935 LYS B N 1
ATOM 5070 C CA . LYS B 2 935 ? 138.67700 114.19500 225.62400 1.000 126.97922 935 LYS B CA 1
ATOM 5071 C C . LYS B 2 935 ? 138.51800 115.65000 226.04300 1.000 126.97922 935 LYS B C 1
ATOM 5072 O O . LYS B 2 935 ? 138.19400 116.51500 225.22000 1.000 126.97922 935 LYS B O 1
ATOM 5078 N N . LYS B 2 936 ? 138.75400 115.94300 227.31800 1.000 131.13569 936 LYS B N 1
ATOM 5079 C CA . LYS B 2 936 ? 138.51800 117.29000 227.81900 1.000 131.13569 936 LYS B CA 1
ATOM 5080 C C . LYS B 2 936 ? 139.64000 118.24400 227.41100 1.000 131.13569 936 LYS B C 1
ATOM 5081 O O . LYS B 2 936 ? 139.38400 119.40600 227.07300 1.000 131.13569 936 LYS B O 1
ATOM 5087 N N . GLU B 2 937 ? 140.88800 117.77400 227.40600 1.000 129.21189 937 GLU B N 1
ATOM 5088 C CA . GLU B 2 937 ? 141.95100 118.55700 226.78200 1.000 129.21189 937 GLU B CA 1
ATOM 5089 C C . GLU B 2 937 ? 141.71900 118.71600 225.28100 1.000 129.21189 937 GLU B C 1
ATOM 5090 O O . GLU B 2 937 ? 142.12300 119.72600 224.69200 1.000 129.21189 937 GLU B O 1
ATOM 5096 N N . GLU B 2 938 ? 141.05900 117.74200 224.64800 1.000 132.90833 938 GLU B N 1
ATOM 5097 C CA . GLU B 2 938 ? 140.69100 117.88900 223.24200 1.000 132.90833 938 GLU B CA 1
ATOM 5098 C C . GLU B 2 938 ? 139.66900 119.00700 223.04600 1.000 132.90833 938 GLU B C 1
ATOM 5099 O O . GLU B 2 938 ? 139.76500 119.77500 222.08300 1.000 132.90833 938 GLU B O 1
ATOM 5105 N N . CYS B 2 939 ? 138.65600 119.09600 223.91500 1.000 134.07873 939 CYS B N 1
ATOM 5106 C CA . CYS B 2 939 ? 137.71700 120.21200 223.79000 1.000 134.07873 939 CYS B CA 1
ATOM 5107 C C . CYS B 2 939 ? 138.39300 121.54000 224.12100 1.000 134.07873 939 CYS B C 1
ATOM 5108 O O . CYS B 2 939 ? 137.97900 122.58800 223.60900 1.000 134.07873 939 CYS B O 1
ATOM 5111 N N . MET B 2 940 ? 139.40200 121.52100 224.99600 1.000 133.86561 940 MET B N 1
ATOM 5112 C CA . MET B 2 940 ? 140.24900 122.70000 225.17000 1.000 133.86561 940 MET B CA 1
ATOM 5113 C C . MET B 2 940 ? 140.91200 123.09100 223.85400 1.000 133.86561 940 MET B C 1
ATOM 5114 O O . MET B 2 940 ? 140.96300 124.27500 223.49300 1.000 133.86561 940 MET B O 1
ATOM 5119 N N . LYS B 2 941 ? 141.46800 122.10200 223.14700 1.000 129.18521 941 LYS B N 1
ATOM 5120 C CA . LYS B 2 941 ? 142.02700 122.34500 221.81800 1.000 129.18521 941 LYS B CA 1
ATOM 5121 C C . LYS B 2 941 ? 140.98200 122.95500 220.89300 1.000 129.18521 941 LYS B C 1
ATOM 5122 O O . LYS B 2 941 ? 141.28800 123.86800 220.12200 1.000 129.18521 941 LYS B O 1
ATOM 5128 N N . LYS B 2 942 ? 139.75500 122.43400 220.94200 1.000 128.76731 942 LYS B N 1
ATOM 5129 C CA . LYS B 2 942 ? 138.64200 122.98100 220.16800 1.000 128.76731 942 LYS B CA 1
ATOM 5130 C C . LYS B 2 942 ? 138.43200 124.46600 220.44900 1.000 128.76731 942 LYS B C 1
ATOM 5131 O O . LYS B 2 942 ? 138.44600 125.29000 219.52500 1.000 128.76731 942 LYS B O 1
ATOM 5137 N N . ILE B 2 943 ? 138.17900 124.81500 221.71800 1.000 126.21194 943 ILE B N 1
ATOM 5138 C CA . ILE B 2 943 ? 137.82800 126.19400 222.07300 1.000 126.21194 943 ILE B CA 1
ATOM 5139 C C . ILE B 2 943 ? 138.97000 127.15500 221.74000 1.000 126.21194 943 ILE B C 1
ATOM 5140 O O . ILE B 2 943 ? 138.73400 128.29200 221.31200 1.000 126.21194 943 ILE B O 1
ATOM 5145 N N . ARG B 2 944 ? 140.22300 126.71300 221.88600 1.000 129.13491 944 ARG B N 1
ATOM 5146 C CA . ARG B 2 944 ? 141.31400 127.58700 221.46800 1.000 129.13491 944 ARG B CA 1
ATOM 5147 C C . ARG B 2 944 ? 141.51100 127.60100 219.95800 1.000 129.13491 944 ARG B C 1
ATOM 5148 O O . ARG B 2 944 ? 142.07400 128.56300 219.42800 1.000 129.13491 944 ARG B O 1
ATOM 5156 N N . GLU B 2 945 ? 141.05200 126.56500 219.25800 1.000 126.57008 945 GLU B N 1
ATOM 5157 C CA . GLU B 2 945 ? 141.14300 126.53500 217.80500 1.000 126.57008 945 GLU B CA 1
ATOM 5158 C C . GLU B 2 945 ? 140.17200 127.51200 217.16300 1.000 126.57008 945 GLU B C 1
ATOM 5159 O O . GLU B 2 945 ? 140.55800 128.27800 216.27400 1.000 126.57008 945 GLU B O 1
ATOM 5165 N N . LEU B 2 946 ? 138.90200 127.47400 217.59700 1.000 124.09522 946 LEU B N 1
ATOM 5166 C CA . LEU B 2 946 ? 137.80700 128.11200 216.86300 1.000 124.09522 946 LEU B CA 1
ATOM 5167 C C . LEU B 2 946 ? 138.03400 129.59900 216.64200 1.000 124.09522 946 LEU B C 1
ATOM 5168 O O . LEU B 2 946 ? 137.83600 130.09900 215.53100 1.000 124.09522 946 LEU B O 1
ATOM 5173 N N . GLY B 2 947 ? 138.48000 130.31100 217.67000 1.000 114.80824 947 GLY B N 1
ATOM 5174 C CA . GLY B 2 947 ? 138.60200 131.74900 217.55600 1.000 114.80824 947 GLY B CA 1
ATOM 5175 C C . GLY B 2 947 ? 137.24900 132.39100 217.35200 1.000 114.80824 947 GLY B C 1
ATOM 5176 O O . GLY B 2 947 ? 137.06100 133.20600 216.44800 1.000 114.80824 947 GLY B O 1
ATOM 5177 N N . SER B 2 948 ? 136.28400 131.99500 218.16900 1.000 116.16511 948 SER B N 1
ATOM 5178 C CA . SER B 2 948 ? 134.93200 132.53300 218.07200 1.000 116.16511 948 SER B CA 1
ATOM 5179 C C . SER B 2 948 ? 134.94500 133.91200 218.71000 1.000 116.16511 948 SER B C 1
ATOM 5180 O O . SER B 2 948 ? 134.75100 134.05500 219.91700 1.000 116.16511 948 SER B O 1
ATOM 5183 N N . LEU B 2 949 ? 135.19100 134.94000 217.87400 1.000 105.21356 949 LEU B N 1
ATOM 5184 C CA . LEU B 2 949 ? 135.39400 136.32600 218.29000 1.000 105.21356 949 LEU B CA 1
ATOM 5185 C C . LEU B 2 949 ? 134.25900 136.85100 219.15200 1.000 105.21356 949 LEU B C 1
ATOM 5186 O O . LEU B 2 949 ? 133.15400 137.10700 218.65700 1.000 105.21356 949 LEU B O 1
ATOM 5191 N N . PRO B 2 950 ? 134.50800 137.03000 220.44200 1.000 106.67179 950 PRO B N 1
ATOM 5192 C CA . PRO B 2 950 ? 133.44400 137.42900 221.35700 1.000 106.67179 950 PRO B CA 1
ATOM 5193 C C . PRO B 2 950 ? 133.10100 138.89700 221.19900 1.000 106.67179 950 PRO B C 1
ATOM 5194 O O . PRO B 2 950 ? 133.89200 139.71200 220.72400 1.000 106.67179 950 PRO B O 1
ATOM 5198 N N . GLN B 2 951 ? 131.89000 139.21800 221.62000 1.000 108.65826 951 GLN B N 1
ATOM 5199 C CA . GLN B 2 951 ? 131.33400 140.54800 221.49200 1.000 108.65826 951 GLN B CA 1
ATOM 5200 C C . GLN B 2 951 ? 130.79300 140.95000 222.85200 1.000 108.65826 951 GLN B C 1
ATOM 5201 O O . GLN B 2 951 ? 130.73000 140.13700 223.77700 1.000 108.65826 951 GLN B O 1
ATOM 5207 N N . GLU B 2 952 ? 130.43900 142.23000 222.97500 1.000 113.44709 952 GLU B N 1
ATOM 5208 C CA . GLU B 2 952 ? 129.97000 142.75900 224.25100 1.000 113.44709 952 GLU B CA 1
ATOM 5209 C C . GLU B 2 952 ? 128.71000 142.05300 224.74100 1.000 113.44709 952 GLU B C 1
ATOM 5210 O O . GLU B 2 952 ? 128.47100 141.98700 225.95200 1.000 113.44709 952 GLU B O 1
ATOM 5216 N N . ALA B 2 953 ? 127.90000 141.51600 223.82700 1.000 119.50054 953 ALA B N 1
ATOM 5217 C CA . ALA B 2 953 ? 126.66500 140.81100 224.16000 1.000 119.50054 953 ALA B CA 1
ATOM 5218 C C . ALA B 2 953 ? 126.88700 139.45400 224.82700 1.000 119.50054 953 ALA B C 1
ATOM 5219 O O . ALA B 2 953 ? 125.89700 138.76300 225.09200 1.000 119.50054 953 ALA B O 1
ATOM 5221 N N . PHE B 2 954 ? 128.13400 139.05200 225.08300 1.000 127.16134 954 PHE B N 1
ATOM 5222 C CA . PHE B 2 954 ? 128.46900 137.72100 225.58100 1.000 127.16134 954 PHE B CA 1
ATOM 5223 C C . PHE B 2 954 ? 127.88300 137.46200 226.96800 1.000 127.16134 954 PHE B C 1
ATOM 5224 O O . PHE B 2 954 ? 126.96900 136.63800 227.10900 1.000 127.16134 954 PHE B O 1
ATOM 5232 N N . GLU B 2 955 ? 128.37100 138.18900 227.98200 1.000 129.21069 955 GLU B N 1
ATOM 5233 C CA . GLU B 2 955 ? 128.08600 137.86700 229.37900 1.000 129.21069 955 GLU B CA 1
ATOM 5234 C C . GLU B 2 955 ? 126.60500 137.95200 229.71600 1.000 129.21069 955 GLU B C 1
ATOM 5235 O O . GLU B 2 955 ? 126.16700 137.34300 230.69800 1.000 129.21069 955 GLU B O 1
ATOM 5241 N N . LYS B 2 956 ? 125.83400 138.69900 228.92800 1.000 123.07903 956 LYS B N 1
ATOM 5242 C CA . LYS B 2 956 ? 124.40400 138.82200 229.17500 1.000 123.07903 956 LYS B CA 1
ATOM 5243 C C . LYS B 2 956 ? 123.68100 137.51000 228.90200 1.000 123.07903 956 LYS B C 1
ATOM 5244 O O . LYS B 2 956 ? 122.73400 137.15800 229.61500 1.000 123.07903 956 LYS B O 1
ATOM 5250 N N . TYR B 2 957 ? 124.10800 136.76600 227.88200 1.000 118.70155 957 TYR B N 1
ATOM 5251 C CA . TYR B 2 957 ? 123.40700 135.53800 227.51400 1.000 118.70155 957 TYR B CA 1
ATOM 5252 C C . TYR B 2 957 ? 124.00700 134.37600 228.29700 1.000 118.70155 957 TYR B C 1
ATOM 5253 O O . TYR B 2 957 ? 124.78600 133.57000 227.78700 1.000 118.70155 957 TYR B O 1
ATOM 5262 N N . GLN B 2 958 ? 123.61400 134.28400 229.56400 1.000 118.81976 958 GLN B N 1
ATOM 5263 C CA . GLN B 2 958 ? 124.10000 133.25000 230.47400 1.000 118.81976 958 GLN B CA 1
ATOM 5264 C C . GLN B 2 958 ? 122.92400 132.35600 230.86800 1.000 118.81976 958 GLN B C 1
ATOM 5265 O O . GLN B 2 958 ? 122.22100 132.61600 231.84800 1.000 118.81976 958 GLN B O 1
ATOM 5271 N N . THR B 2 959 ? 122.69900 131.31100 230.07600 1.000 118.59526 959 THR B N 1
ATOM 5272 C CA . THR B 2 959 ? 121.76700 130.24100 230.39300 1.000 118.59526 959 THR B CA 1
ATOM 5273 C C . THR B 2 959 ? 122.59500 129.00600 230.73700 1.000 118.59526 959 THR B C 1
ATOM 5274 O O . THR B 2 959 ? 123.68100 128.80500 230.18800 1.000 118.59526 959 THR B O 1
ATOM 5278 N N . LEU B 2 960 ? 122.10400 128.19500 231.67600 1.000 117.89601 960 LEU B N 1
ATOM 5279 C CA . LEU B 2 960 ? 122.92300 127.16000 232.29600 1.000 117.89601 960 LEU B CA 1
ATOM 5280 C C . LEU B 2 960 ? 122.42500 125.74300 232.03100 1.000 117.89601 960 LEU B C 1
ATOM 5281 O O . LEU B 2 960 ? 122.90500 124.80500 232.67700 1.000 117.89601 960 LEU B O 1
ATOM 5286 N N . SER B 2 961 ? 121.48000 125.56200 231.10700 1.000 116.39959 961 SER B N 1
ATOM 5287 C CA . SER B 2 961 ? 120.84600 124.25900 230.91200 1.000 116.39959 961 SER B CA 1
ATOM 5288 C C . SER B 2 961 ? 121.81000 123.23400 230.32800 1.000 116.39959 961 SER B C 1
ATOM 5289 O O . SER B 2 961 ? 121.90700 122.10800 230.83100 1.000 116.39959 961 SER B O 1
ATOM 5292 N N . LEU B 2 962 ? 122.49800 123.60900 229.24400 1.000 114.78997 962 LEU B N 1
ATOM 5293 C CA . LEU B 2 962 ? 123.35100 122.84400 228.31700 1.000 114.78997 962 LEU B CA 1
ATOM 5294 C C . LEU B 2 962 ? 122.49500 122.01800 227.34900 1.000 114.78997 962 LEU B C 1
ATOM 5295 O O . LEU B 2 962 ? 123.05000 121.34300 226.47300 1.000 114.78997 962 LEU B O 1
ATOM 5300 N N . LYS B 2 963 ? 121.16600 122.06200 227.45500 1.000 114.76659 963 LYS B N 1
ATOM 5301 C CA . LYS B 2 963 ? 120.27700 121.44700 226.47100 1.000 114.76659 963 LYS B CA 1
ATOM 5302 C C . LYS B 2 963 ? 119.40900 122.47700 225.76700 1.000 114.76659 963 LYS B C 1
ATOM 5303 O O . LYS B 2 963 ? 119.28900 122.45000 224.53300 1.000 114.76659 963 LYS B O 1
ATOM 5309 N N . GLN B 2 964 ? 118.78400 123.38000 226.52900 1.000 116.76515 964 GLN B N 1
ATOM 5310 C CA . GLN B 2 964 ? 118.25400 124.61800 225.96400 1.000 116.76515 964 GLN B CA 1
ATOM 5311 C C . GLN B 2 964 ? 119.34300 125.38700 225.22200 1.000 116.76515 964 GLN B C 1
ATOM 5312 O O . GLN B 2 964 ? 119.07600 126.02300 224.19500 1.000 116.76515 964 GLN B O 1
ATOM 5318 N N . LEU B 2 965 ? 120.58100 125.32400 225.72600 1.000 111.37882 965 LEU B N 1
ATOM 5319 C CA . LEU B 2 965 ? 121.73000 125.86000 225.00100 1.000 111.37882 965 LEU B CA 1
ATOM 5320 C C . LEU B 2 965 ? 121.85700 125.21300 223.63000 1.000 111.37882 965 LEU B C 1
ATOM 5321 O O . LEU B 2 965 ? 122.03600 125.90200 222.61900 1.000 111.37882 965 LEU B O 1
ATOM 5326 N N . PHE B 2 966 ? 121.77800 123.88200 223.58400 1.000 110.83236 966 PHE B N 1
ATOM 5327 C CA . PHE B 2 966 ? 121.92700 123.17200 222.32000 1.000 110.83236 966 PHE B CA 1
ATOM 5328 C C . PHE B 2 966 ? 120.79400 123.48700 221.35200 1.000 110.83236 966 PHE B C 1
ATOM 5329 O O . PHE B 2 966 ? 121.03300 123.61600 220.14800 1.000 110.83236 966 PHE B O 1
ATOM 5337 N N . ARG B 2 967 ? 119.55900 123.62800 221.84500 1.000 115.21697 967 ARG B N 1
ATOM 5338 C CA . ARG B 2 967 ? 118.47800 123.95200 220.91400 1.000 115.21697 967 ARG B CA 1
ATOM 5339 C C . ARG B 2 967 ? 118.60200 125.38300 220.39800 1.000 115.21697 967 ARG B C 1
ATOM 5340 O O . ARG B 2 967 ? 118.34200 125.63800 219.21400 1.000 115.21697 967 ARG B O 1
ATOM 5348 N N . LYS B 2 968 ? 119.00900 126.32600 221.26200 1.000 114.00462 968 LYS B N 1
ATOM 5349 C CA . LYS B 2 968 ? 119.29500 127.68100 220.79600 1.000 114.00462 968 LYS B CA 1
ATOM 5350 C C . LYS B 2 968 ? 120.39400 127.68000 219.74200 1.000 114.00462 968 LYS B C 1
ATOM 5351 O O . LYS B 2 968 ? 120.30200 128.40000 218.74100 1.000 114.00462 968 LYS B O 1
ATOM 5357 N N . LEU B 2 969 ? 121.43900 126.87400 219.95000 1.000 110.99184 969 LEU B N 1
ATOM 5358 C CA . LEU B 2 969 ? 122.51800 126.78900 218.97200 1.000 110.99184 969 LEU B CA 1
ATOM 5359 C C . LEU B 2 969 ? 122.03100 126.19800 217.65400 1.000 110.99184 969 LEU B C 1
ATOM 5360 O O . LEU B 2 969 ? 122.41800 126.67100 216.58000 1.000 110.99184 969 LEU B O 1
ATOM 5365 N N . GLU B 2 970 ? 121.18100 125.16800 217.71600 1.000 111.09656 970 GLU B N 1
ATOM 5366 C CA . GLU B 2 970 ? 120.63800 124.57500 216.49600 1.000 111.09656 970 GLU B CA 1
ATOM 5367 C C . GLU B 2 970 ? 119.78600 125.57400 215.72200 1.000 111.09656 970 GLU B C 1
ATOM 5368 O O . GLU B 2 970 ? 119.88800 125.67000 214.49000 1.000 111.09656 970 GLU B O 1
ATOM 5374 N N . GLN B 2 971 ? 118.94100 126.33100 216.42800 1.000 109.31414 971 GLN B N 1
ATOM 5375 C CA . GLN B 2 971 ? 118.11900 127.32700 215.74900 1.000 109.31414 971 GLN B CA 1
ATOM 5376 C C . GLN B 2 971 ? 118.97100 128.43400 215.14600 1.000 109.31414 971 GLN B C 1
ATOM 5377 O O . GLN B 2 971 ? 118.71300 128.86700 214.01700 1.000 109.31414 971 GLN B O 1
ATOM 5383 N N . CYS B 2 972 ? 119.95800 128.92900 215.90200 1.000 107.02357 972 CYS B N 1
ATOM 5384 C CA . CYS B 2 972 ? 120.89500 129.91600 215.37900 1.000 107.02357 972 CYS B CA 1
ATOM 5385 C C . CYS B 2 972 ? 121.56800 129.41400 214.11000 1.000 107.02357 972 CYS B C 1
ATOM 5386 O O . CYS B 2 972 ? 121.65500 130.14100 213.11500 1.000 107.02357 972 CYS B O 1
ATOM 5389 N N . ASN B 2 973 ? 122.02400 128.15600 214.12800 1.000 102.99858 973 ASN B N 1
ATOM 5390 C CA . ASN B 2 973 ? 122.65000 127.55500 212.95500 1.000 102.99858 973 ASN B CA 1
ATOM 5391 C C . ASN B 2 973 ? 121.69600 127.52100 211.76600 1.000 102.99858 973 ASN B C 1
ATOM 5392 O O . ASN B 2 973 ? 122.10000 127.80500 210.63300 1.000 102.99858 973 ASN B O 1
ATOM 5397 N N . THR B 2 974 ? 120.42600 127.18100 212.00500 1.000 99.81862 974 THR B N 1
ATOM 5398 C CA . THR B 2 974 ? 119.46600 127.13600 210.90300 1.000 99.81862 974 THR B CA 1
ATOM 5399 C C . THR B 2 974 ? 119.21200 128.52700 210.32700 1.000 99.81862 974 THR B C 1
ATOM 5400 O O . THR B 2 974 ? 119.13600 128.69100 209.10100 1.000 99.81862 974 THR B O 1
ATOM 5404 N N . GLU B 2 975 ? 119.05700 129.53200 211.19900 1.000 96.75664 975 GLU B N 1
ATOM 5405 C CA . GLU B 2 975 ? 118.88500 130.90900 210.73700 1.000 96.75664 975 GLU B CA 1
ATOM 5406 C C . GLU B 2 975 ? 120.08100 131.37600 209.91500 1.000 96.75664 975 GLU B C 1
ATOM 5407 O O . GLU B 2 975 ? 119.91800 132.11500 208.93700 1.000 96.75664 975 GLU B O 1
ATOM 5413 N N . LEU B 2 976 ? 121.29100 130.98200 210.31700 1.000 96.40209 976 LEU B N 1
ATOM 5414 C CA . LEU B 2 976 ? 122.46500 131.21400 209.47900 1.000 96.40209 976 LEU B CA 1
ATOM 5415 C C . LEU B 2 976 ? 122.32400 130.53200 208.12500 1.000 96.40209 976 LEU B C 1
ATOM 5416 O O . LEU B 2 976 ? 122.62400 131.13100 207.08600 1.000 96.40209 976 LEU B O 1
ATOM 5421 N N . LYS B 2 977 ? 121.90200 129.26200 208.12500 1.000 97.68519 977 LYS B N 1
ATOM 5422 C CA . LYS B 2 977 ? 121.75300 128.51800 206.87400 1.000 97.68519 977 LYS B CA 1
ATOM 5423 C C . LYS B 2 977 ? 120.74900 129.17000 205.93300 1.000 97.68519 977 LYS B C 1
ATOM 5424 O O . LYS B 2 977 ? 120.85100 129.00700 204.71300 1.000 97.68519 977 LYS B O 1
ATOM 5430 N N . LYS B 2 978 ? 119.77100 129.90100 206.47100 1.000 93.72688 978 LYS B N 1
ATOM 5431 C CA . LYS B 2 978 ? 118.83800 130.60700 205.59700 1.000 93.72688 978 LYS B CA 1
ATOM 5432 C C . LYS B 2 978 ? 119.50300 131.80400 204.92600 1.000 93.72688 978 LYS B C 1
ATOM 5433 O O . LYS B 2 978 ? 119.21400 132.11300 203.76500 1.000 93.72688 978 LYS B O 1
ATOM 5439 N N . TYR B 2 979 ? 120.40200 132.48200 205.63400 1.000 87.56832 979 TYR B N 1
ATOM 5440 C CA . TYR B 2 979 ? 121.07600 133.67900 205.13300 1.000 87.56832 979 TYR B CA 1
ATOM 5441 C C . TYR B 2 979 ? 122.50000 133.37600 204.69100 1.000 87.56832 979 TYR B C 1
ATOM 5442 O O . TYR B 2 979 ? 123.42600 134.12800 204.99600 1.000 87.56832 979 TYR B O 1
ATOM 5451 N N . SER B 2 980 ? 122.69300 132.24400 204.00900 1.000 86.85410 980 SER B N 1
ATOM 5452 C CA . SER B 2 980 ? 124.02900 131.78900 203.62700 1.000 86.85410 980 SER B CA 1
ATOM 5453 C C . SER B 2 980 ? 124.68200 132.71700 202.61000 1.000 86.85410 980 SER B C 1
ATOM 5454 O O . SER B 2 980 ? 125.81000 133.17900 202.81100 1.000 86.85410 980 SER B O 1
ATOM 5457 N N . HIS B 2 981 ? 123.99100 132.99700 201.50600 1.000 78.11911 981 HIS B N 1
ATOM 5458 C CA . HIS B 2 981 ? 124.59600 133.59300 200.32100 1.000 78.11911 981 HIS B CA 1
ATOM 5459 C C . HIS B 2 981 ? 124.59300 135.12000 200.34800 1.000 78.11911 981 HIS B C 1
ATOM 5460 O O . HIS B 2 981 ? 124.60700 135.75600 199.28400 1.000 78.11911 981 HIS B O 1
ATOM 5467 N N . VAL B 2 982 ? 124.62100 135.71700 201.54200 1.000 73.20673 982 VAL B N 1
ATOM 5468 C CA . VAL B 2 982 ? 124.51500 137.16400 201.69400 1.000 73.20673 982 VAL B CA 1
ATOM 5469 C C . VAL B 2 982 ? 125.67400 137.87700 201.00500 1.000 73.20673 982 VAL B C 1
ATOM 5470 O O . VAL B 2 982 ? 126.82200 137.42300 201.03900 1.000 73.20673 982 VAL B O 1
ATOM 5474 N N . ASN B 2 983 ? 125.36300 139.00200 200.36200 1.000 71.65435 983 ASN B N 1
ATOM 5475 C CA . ASN B 2 983 ? 126.33600 139.86400 199.69700 1.000 71.65435 983 ASN B CA 1
ATOM 5476 C C . ASN B 2 983 ? 127.05900 140.70100 200.74400 1.000 71.65435 983 ASN B C 1
ATOM 5477 O O . ASN B 2 983 ? 126.59000 141.76500 201.14500 1.000 71.65435 983 ASN B O 1
ATOM 5482 N N . LYS B 2 984 ? 128.22100 140.22400 201.19000 1.000 64.82423 984 LYS B N 1
ATOM 5483 C CA . LYS B 2 984 ? 129.11800 141.04500 201.99400 1.000 64.82423 984 LYS B CA 1
ATOM 5484 C C . LYS B 2 984 ? 129.58000 142.26900 201.20400 1.000 64.82423 984 LYS B C 1
ATOM 5485 O O . LYS B 2 984 ? 129.36100 142.37800 199.99800 1.000 64.82423 984 LYS B O 1
ATOM 5491 N N . LYS B 2 985 ? 130.18400 143.22000 201.92300 1.000 64.34037 985 LYS B N 1
ATOM 5492 C CA . LYS B 2 985 ? 130.74900 144.46800 201.40200 1.000 64.34037 985 LYS B CA 1
ATOM 5493 C C . LYS B 2 985 ? 129.64500 145.42900 200.94700 1.000 64.34037 985 LYS B C 1
ATOM 5494 O O . LYS B 2 985 ? 129.93900 146.50000 200.41000 1.000 64.34037 985 LYS B O 1
ATOM 5500 N N . ALA B 2 986 ? 128.37600 145.10300 201.22900 1.000 67.97581 986 ALA B N 1
ATOM 5501 C CA . ALA B 2 986 ? 127.23800 145.87000 200.72200 1.000 67.97581 986 ALA B CA 1
ATOM 5502 C C . ALA B 2 986 ? 127.26500 147.32800 201.16000 1.000 67.97581 986 ALA B C 1
ATOM 5503 O O . ALA B 2 986 ? 126.86400 148.21500 200.39700 1.000 67.97581 986 ALA B O 1
ATOM 5505 N N . LEU B 2 987 ? 127.71300 147.59200 202.38600 1.000 70.60736 987 LEU B N 1
ATOM 5506 C CA . LEU B 2 987 ? 127.61900 148.93700 202.94400 1.000 70.60736 987 LEU B CA 1
ATOM 5507 C C . LEU B 2 987 ? 128.50200 149.92500 202.18600 1.000 70.60736 987 LEU B C 1
ATOM 5508 O O . LEU B 2 987 ? 128.06300 151.03600 201.84400 1.000 70.60736 987 LEU B O 1
ATOM 5513 N N . ASP B 2 988 ? 129.76200 149.54600 201.94700 1.000 74.27898 988 ASP B N 1
ATOM 5514 C CA . ASP B 2 988 ? 130.68400 150.39900 201.20400 1.000 74.27898 988 ASP B CA 1
ATOM 5515 C C . ASP B 2 988 ? 130.17500 150.66100 199.79700 1.000 74.27898 988 ASP B C 1
ATOM 5516 O O . ASP B 2 988 ? 130.25600 151.79500 199.30100 1.000 74.27898 988 ASP B O 1
ATOM 5521 N N . GLN B 2 989 ? 129.70100 149.60200 199.13200 1.000 70.62861 989 GLN B N 1
ATOM 5522 C CA . GLN B 2 989 ? 129.00800 149.71500 197.85400 1.000 70.62861 989 GLN B CA 1
ATOM 5523 C C . GLN B 2 989 ? 127.95500 150.80900 197.89500 1.000 70.62861 989 GLN B C 1
ATOM 5524 O O . GLN B 2 989 ? 127.97300 151.73300 197.07300 1.000 70.62861 989 GLN B O 1
ATOM 5530 N N . PHE B 2 990 ? 127.04600 150.72500 198.87300 1.000 71.60568 990 PHE B N 1
ATOM 5531 C CA . PHE B 2 990 ? 125.93800 151.67100 198.97900 1.000 71.60568 990 PHE B CA 1
ATOM 5532 C C . PHE B 2 990 ? 126.43000 153.10500 199.10100 1.000 71.60568 990 PHE B C 1
ATOM 5533 O O . PHE B 2 990 ? 126.05300 153.97100 198.30000 1.000 71.60568 990 PHE B O 1
ATOM 5541 N N . VAL B 2 991 ? 127.27300 153.36700 200.10400 1.000 70.93938 991 VAL B N 1
ATOM 5542 C CA . VAL B 2 991 ? 127.70900 154.73700 200.38200 1.000 70.93938 991 VAL B CA 1
ATOM 5543 C C . VAL B 2 991 ? 128.46000 155.32600 199.19000 1.000 70.93938 991 VAL B C 1
ATOM 5544 O O . VAL B 2 991 ? 128.11500 156.41200 198.68500 1.000 70.93938 991 VAL B O 1
ATOM 5548 N N . ASN B 2 992 ? 129.49100 154.61300 198.71900 1.000 71.39630 992 ASN B N 1
ATOM 5549 C CA . ASN B 2 992 ? 130.32900 155.12300 197.64200 1.000 71.39630 992 ASN B CA 1
ATOM 5550 C C . ASN B 2 992 ? 129.52300 155.34300 196.36900 1.000 71.39630 992 ASN B C 1
ATOM 5551 O O . ASN B 2 992 ? 129.64100 156.39200 195.72100 1.000 71.39630 992 ASN B O 1
ATOM 5556 N N . PHE B 2 993 ? 128.69700 154.36800 195.98900 1.000 69.90010 993 PHE B N 1
ATOM 5557 C CA . PHE B 2 993 ? 128.00900 154.48800 194.71500 1.000 69.90010 993 PHE B CA 1
ATOM 5558 C C . PHE B 2 993 ? 126.89300 155.52000 194.76600 1.000 69.90010 993 PHE B C 1
ATOM 5559 O O . PHE B 2 993 ? 126.61500 156.15900 193.74800 1.000 69.90010 993 PHE B O 1
ATOM 5567 N N . SER B 2 994 ? 126.27500 155.74000 195.93100 1.000 73.05131 994 SER B N 1
ATOM 5568 C CA . SER B 2 994 ? 125.30800 156.82900 196.02300 1.000 73.05131 994 SER B CA 1
ATOM 5569 C C . SER B 2 994 ? 125.98600 158.18500 195.86400 1.000 73.05131 994 SER B C 1
ATOM 5570 O O . SER B 2 994 ? 125.47100 159.06400 195.15200 1.000 73.05131 994 SER B O 1
ATOM 5573 N N . GLU B 2 995 ? 127.14300 158.37200 196.51200 1.000 71.85892 995 GLU B N 1
ATOM 5574 C CA . GLU B 2 995 ? 127.89700 159.61500 196.33800 1.000 71.85892 995 GLU B CA 1
ATOM 5575 C C . GLU B 2 995 ? 128.27400 159.84200 194.86900 1.000 71.85892 995 GLU B C 1
ATOM 5576 O O . GLU B 2 995 ? 128.10600 160.94800 194.32100 1.000 71.85892 995 GLU B O 1
ATOM 5582 N N . GLN B 2 996 ? 128.76700 158.79100 194.21100 1.000 69.98138 996 GLN B N 1
ATOM 5583 C CA . GLN B 2 996 ? 129.18900 158.92500 192.82100 1.000 69.98138 996 GLN B CA 1
ATOM 5584 C C . GLN B 2 996 ? 128.00200 159.18800 191.90000 1.000 69.98138 996 GLN B C 1
ATOM 5585 O O . GLN B 2 996 ? 128.12500 159.93000 190.91600 1.000 69.98138 996 GLN B O 1
ATOM 5591 N N . LYS B 2 997 ? 126.85000 158.58400 192.20000 1.000 73.18615 997 LYS B N 1
ATOM 5592 C CA . LYS B 2 997 ? 125.63900 158.86400 191.43800 1.000 73.18615 997 LYS B CA 1
ATOM 5593 C C . LYS B 2 997 ? 125.24800 160.33100 191.54600 1.000 73.18615 997 LYS B C 1
ATOM 5594 O O . LYS B 2 997 ? 124.80900 160.93500 190.55700 1.000 73.18615 997 LYS B O 1
ATOM 5600 N N . GLU B 2 998 ? 125.35900 160.90300 192.75000 1.000 77.20825 998 GLU B N 1
ATOM 5601 C CA . GLU B 2 998 ? 125.11600 162.33600 192.92300 1.000 77.20825 998 GLU B CA 1
ATOM 5602 C C . GLU B 2 998 ? 126.00500 163.16100 191.99700 1.000 77.20825 998 GLU B C 1
ATOM 5603 O O . GLU B 2 998 ? 125.52600 164.06800 191.28800 1.000 77.20825 998 GLU B O 1
ATOM 5609 N N . LYS B 2 999 ? 127.31100 162.86000 192.00600 1.000 73.42768 999 LYS B N 1
ATOM 5610 C CA . LYS B 2 999 ? 128.25400 163.55900 191.12800 1.000 73.42768 999 LYS B CA 1
ATOM 5611 C C . LYS B 2 999 ? 127.84200 163.46100 189.65900 1.000 73.42768 999 LYS B C 1
ATOM 5612 O O . LYS B 2 999 ? 127.85200 164.46300 188.92400 1.000 73.42768 999 LYS B O 1
ATOM 5618 N N . LEU B 2 1000 ? 127.46600 162.25600 189.21800 1.000 66.75693 1000 LEU B N 1
ATOM 5619 C CA . LEU B 2 1000 ? 127.14500 162.05800 187.80700 1.000 66.75693 1000 LEU B CA 1
ATOM 5620 C C . LEU B 2 1000 ? 125.88500 162.81400 187.40600 1.000 66.75693 1000 LEU B C 1
ATOM 5621 O O . LEU B 2 1000 ? 125.81600 163.36500 186.29800 1.000 66.75693 1000 LEU B O 1
ATOM 5626 N N . ILE B 2 1001 ? 124.87400 162.82700 188.27800 1.000 68.56807 1001 ILE B N 1
ATOM 5627 C CA . ILE B 2 1001 ? 123.65400 163.58000 187.99400 1.000 68.56807 1001 ILE B CA 1
ATOM 5628 C C . ILE B 2 1001 ? 123.96500 165.05900 187.80700 1.000 68.56807 1001 ILE B C 1
ATOM 5629 O O . ILE B 2 1001 ? 123.47200 165.69800 186.86300 1.000 68.56807 1001 ILE B O 1
ATOM 5634 N N . LYS B 2 1002 ? 124.80100 165.62300 188.68700 1.000 69.15580 1002 LYS B N 1
ATOM 5635 C CA . LYS B 2 1002 ? 125.14000 167.04100 188.55100 1.000 69.15580 1002 LYS B CA 1
ATOM 5636 C C . LYS B 2 1002 ? 125.87000 167.32500 187.23800 1.000 69.15580 1002 LYS B C 1
ATOM 5637 O O . LYS B 2 1002 ? 125.57200 168.32000 186.55100 1.000 69.15580 1002 LYS B O 1
ATOM 5643 N N . ARG B 2 1003 ? 126.82300 166.45800 186.87600 1.000 67.05484 1003 ARG B N 1
ATOM 5644 C CA . ARG B 2 1003 ? 127.53900 166.61100 185.60800 1.000 67.05484 1003 ARG B CA 1
ATOM 5645 C C . ARG B 2 1003 ? 126.58200 166.60100 184.41800 1.000 67.05484 1003 ARG B C 1
ATOM 5646 O O . ARG B 2 1003 ? 126.69100 167.43300 183.50200 1.000 67.05484 1003 ARG B O 1
ATOM 5654 N N . GLN B 2 1004 ? 125.64300 165.65400 184.41700 1.000 62.04255 1004 GLN B N 1
ATOM 5655 C CA . GLN B 2 1004 ? 124.70300 165.53100 183.30800 1.000 62.04255 1004 GLN B CA 1
ATOM 5656 C C . GLN B 2 1004 ? 123.83100 166.77500 183.17400 1.000 62.04255 1004 GLN B C 1
ATOM 5657 O O . GLN B 2 1004 ? 123.58500 167.25300 182.05600 1.000 62.04255 1004 GLN B O 1
ATOM 5663 N N . GLU B 2 1005 ? 123.35100 167.31100 184.30300 1.000 66.29226 1005 GLU B N 1
ATOM 5664 C CA . GLU B 2 1005 ? 122.52200 168.51800 184.25500 1.000 66.29226 1005 GLU B CA 1
ATOM 5665 C C . GLU B 2 1005 ? 123.28600 169.70500 183.67800 1.000 66.29226 1005 GLU B C 1
ATOM 5666 O O . GLU B 2 1005 ? 122.73400 170.48800 182.88100 1.000 66.29226 1005 GLU B O 1
ATOM 5672 N N . GLU B 2 1006 ? 124.54700 169.87100 184.09400 1.000 65.48859 1006 GLU B N 1
ATOM 5673 C CA . GLU B 2 1006 ? 125.37400 170.94500 183.54400 1.000 65.48859 1006 GLU B CA 1
ATOM 5674 C C . GLU B 2 1006 ? 125.51900 170.81000 182.03000 1.000 65.48859 1006 GLU B C 1
ATOM 5675 O O . GLU B 2 1006 ? 125.41400 171.80200 181.29200 1.000 65.48859 1006 GLU B O 1
ATOM 5681 N N . LEU B 2 1007 ? 125.79700 169.59000 181.55800 1.000 61.17086 1007 LEU B N 1
ATOM 5682 C CA . LEU B 2 1007 ? 125.91300 169.35200 180.11900 1.000 61.17086 1007 LEU B CA 1
ATOM 5683 C C . LEU B 2 1007 ? 124.62600 169.71800 179.37700 1.000 61.17086 1007 LEU B C 1
ATOM 5684 O O . LEU B 2 1007 ? 124.67100 170.27500 178.26900 1.000 61.17086 1007 LEU B O 1
ATOM 5689 N N . ASP B 2 1008 ? 123.47200 169.42400 179.97800 1.000 66.64111 1008 ASP B N 1
ATOM 5690 C CA . ASP B 2 1008 ? 122.19500 169.74900 179.34100 1.000 66.64111 1008 ASP B CA 1
ATOM 5691 C C . ASP B 2 1008 ? 122.01500 171.25800 179.17200 1.000 66.64111 1008 ASP B C 1
ATOM 5692 O O . ASP B 2 1008 ? 121.64700 171.74000 178.08100 1.000 66.64111 1008 ASP B O 1
ATOM 5697 N N . ARG B 2 1009 ? 122.22200 172.01300 180.26100 1.000 65.76119 1009 ARG B N 1
ATOM 5698 C CA . ARG B 2 1009 ? 122.15400 173.47600 180.18600 1.000 65.76119 1009 ARG B CA 1
ATOM 5699 C C . ARG B 2 1009 ? 123.09200 174.02900 179.11600 1.000 65.76119 1009 ARG B C 1
ATOM 5700 O O . ARG B 2 1009 ? 122.72800 174.94900 178.36200 1.000 65.76119 1009 ARG B O 1
ATOM 5708 N N . GLY B 2 1010 ? 124.30400 173.46900 179.03400 1.000 64.66780 1010 GLY B N 1
ATOM 5709 C CA . GLY B 2 1010 ? 125.23700 173.87800 177.99500 1.000 64.66780 1010 GLY B CA 1
ATOM 5710 C C . GLY B 2 1010 ? 124.70200 173.66000 176.59100 1.000 64.66780 1010 GLY B C 1
ATOM 5711 O O . GLY B 2 1010 ? 124.89800 174.50200 175.70700 1.000 64.66780 1010 GLY B O 1
ATOM 5712 N N . TYR B 2 1011 ? 124.05800 172.51100 176.36000 1.000 59.64677 1011 TYR B N 1
ATOM 5713 C CA . TYR B 2 1011 ? 123.46000 172.23800 175.05200 1.000 59.64677 1011 TYR B CA 1
ATOM 5714 C C . TYR B 2 1011 ? 122.44800 173.30700 174.66100 1.000 59.64677 1011 TYR B C 1
ATOM 5715 O O . TYR B 2 1011 ? 122.44600 173.79800 173.51600 1.000 59.64677 1011 TYR B O 1
ATOM 5724 N N . LYS B 2 1012 ? 121.55300 173.64000 175.59500 1.000 64.41972 1012 LYS B N 1
ATOM 5725 C CA . LYS B 2 1012 ? 120.56300 174.69200 175.34600 1.000 64.41972 1012 LYS B CA 1
ATOM 5726 C C . LYS B 2 1012 ? 121.24600 175.99900 174.94800 1.000 64.41972 1012 LYS B C 1
ATOM 5727 O O . LYS B 2 1012 ? 120.84600 176.66900 173.97600 1.000 64.41972 1012 LYS B O 1
ATOM 5733 N N . SER B 2 1013 ? 122.28400 176.36900 175.70000 1.000 66.44346 1013 SER B N 1
ATOM 5734 C CA . SER B 2 1013 ? 123.01900 177.60200 175.43800 1.000 66.44346 1013 SER B CA 1
ATOM 5735 C C . SER B 2 1013 ? 123.63000 177.62100 174.03500 1.000 66.44346 1013 SER B C 1
ATOM 5736 O O . SER B 2 1013 ? 123.59000 178.65100 173.33700 1.000 66.44346 1013 SER B O 1
ATOM 5739 N N . ILE B 2 1014 ? 124.20500 176.48900 173.61400 1.000 61.61945 1014 ILE B N 1
ATOM 5740 C CA . ILE B 2 1014 ? 124.81400 176.39100 172.28700 1.000 61.61945 1014 ILE B CA 1
ATOM 5741 C C . ILE B 2 1014 ? 123.77600 176.62800 171.19900 1.000 61.61945 1014 ILE B C 1
ATOM 5742 O O . ILE B 2 1014 ? 124.03200 177.35500 170.22500 1.000 61.61945 1014 ILE B O 1
ATOM 5747 N N . MET B 2 1015 ? 122.59600 176.01000 171.34000 1.000 61.22943 1015 MET B N 1
ATOM 5748 C CA . MET B 2 1015 ? 121.54800 176.20200 170.33400 1.000 61.22943 1015 MET B CA 1
ATOM 5749 C C . MET B 2 1015 ? 121.13600 177.66700 170.22800 1.000 61.22943 1015 MET B C 1
ATOM 5750 O O . MET B 2 1015 ? 120.91700 178.18600 169.11700 1.000 61.22943 1015 MET B O 1
ATOM 5755 N N . GLU B 2 1016 ? 121.03000 178.34900 171.37400 1.000 64.66456 1016 GLU B N 1
ATOM 5756 C CA . GLU B 2 1016 ? 120.70900 179.77800 171.36100 1.000 64.66456 1016 GLU B CA 1
ATOM 5757 C C . GLU B 2 1016 ? 121.73800 180.57900 170.55800 1.000 64.66456 1016 GLU B C 1
ATOM 5758 O O . GLU B 2 1016 ? 121.37400 181.41700 169.70900 1.000 64.66456 1016 GLU B O 1
ATOM 5764 N N . LEU B 2 1017 ? 123.03100 180.34600 170.82800 1.000 62.06456 1017 LEU B N 1
ATOM 5765 C CA . LEU B 2 1017 ? 124.07700 181.07400 170.10300 1.000 62.06456 1017 LEU B CA 1
ATOM 5766 C C . LEU B 2 1017 ? 124.00900 180.80900 168.60500 1.000 62.06456 1017 LEU B C 1
ATOM 5767 O O . LEU B 2 1017 ? 124.24500 181.71700 167.79300 1.000 62.06456 1017 LEU B O 1
ATOM 5772 N N . MET B 2 1018 ? 123.71800 179.56300 168.22500 1.000 64.27851 1018 MET B N 1
ATOM 5773 C CA . MET B 2 1018 ? 123.63200 179.22900 166.80700 1.000 64.27851 1018 MET B CA 1
ATOM 5774 C C . MET B 2 1018 ? 122.52500 180.01600 166.11800 1.000 64.27851 1018 MET B C 1
ATOM 5775 O O . MET B 2 1018 ? 122.71000 180.51300 164.99500 1.000 64.27851 1018 MET B O 1
ATOM 5780 N N . ASN B 2 1019 ? 121.38000 180.16900 166.78900 1.000 65.17287 1019 ASN B N 1
ATOM 5781 C CA . ASN B 2 1019 ? 120.30400 180.97600 166.21100 1.000 65.17287 1019 ASN B CA 1
ATOM 5782 C C . ASN B 2 1019 ? 120.72400 182.43400 166.02000 1.000 65.17287 1019 ASN B C 1
ATOM 5783 O O . ASN B 2 1019 ? 120.45000 183.03800 164.96400 1.000 65.17287 1019 ASN B O 1
ATOM 5788 N N . VAL B 2 1020 ? 121.38200 183.01400 167.03300 1.000 65.17097 1020 VAL B N 1
ATOM 5789 C CA . VAL B 2 1020 ? 121.83600 184.40600 166.93200 1.000 65.17097 1020 VAL B CA 1
ATOM 5790 C C . VAL B 2 1020 ? 122.77200 184.59100 165.73700 1.000 65.17097 1020 VAL B C 1
ATOM 5791 O O . VAL B 2 1020 ? 122.62500 185.53800 164.94400 1.000 65.17097 1020 VAL B O 1
ATOM 5795 N N . LEU B 2 1021 ? 123.74200 183.68000 165.58900 1.000 61.30021 1021 LEU B N 1
ATOM 5796 C CA . LEU B 2 1021 ? 124.69400 183.77500 164.48200 1.000 61.30021 1021 LEU B CA 1
ATOM 5797 C C . LEU B 2 1021 ? 124.01200 183.68400 163.12700 1.000 61.30021 1021 LEU B C 1
ATOM 5798 O O . LEU B 2 1021 ? 124.36700 184.43000 162.20300 1.000 61.30021 1021 LEU B O 1
ATOM 5803 N N . GLU B 2 1022 ? 123.06600 182.74900 162.97700 1.000 62.50228 1022 GLU B N 1
ATOM 5804 C CA . GLU B 2 1022 ? 122.32500 182.62400 161.72200 1.000 62.50228 1022 GLU B CA 1
ATOM 5805 C C . GLU B 2 1022 ? 121.66000 183.94200 161.33400 1.000 62.50228 1022 GLU B C 1
ATOM 5806 O O . GLU B 2 1022 ? 121.75200 184.39100 160.17500 1.000 62.50228 1022 GLU B O 1
ATOM 5812 N N . LEU B 2 1023 ? 120.98800 184.57800 162.29900 1.000 61.03503 1023 LEU B N 1
ATOM 5813 C CA . LEU B 2 1023 ? 120.29200 185.82800 161.99900 1.000 61.03503 1023 LEU B CA 1
ATOM 5814 C C . LEU B 2 1023 ? 121.26400 186.92900 161.58100 1.000 61.03503 1023 LEU B C 1
ATOM 5815 O O . LEU B 2 1023 ? 120.99700 187.67300 160.61900 1.000 61.03503 1023 LEU B O 1
ATOM 5820 N N . ARG B 2 1024 ? 122.39800 187.04600 162.28400 1.000 61.98636 1024 ARG B N 1
ATOM 5821 C CA . ARG B 2 1024 ? 123.37200 188.07400 161.91600 1.000 61.98636 1024 ARG B CA 1
ATOM 5822 C C . ARG B 2 1024 ? 123.92800 187.84400 160.51200 1.000 61.98636 1024 ARG B C 1
ATOM 5823 O O . ARG B 2 1024 ? 124.15300 188.80300 159.75500 1.000 61.98636 1024 ARG B O 1
ATOM 5831 N N . LYS B 2 1025 ? 124.12500 186.57500 160.13800 1.000 61.67436 1025 LYS B N 1
ATOM 5832 C CA . LYS B 2 1025 ? 124.62000 186.25900 158.79900 1.000 61.67436 1025 LYS B CA 1
ATOM 5833 C C . LYS B 2 1025 ? 123.64800 186.73000 157.72500 1.000 61.67436 1025 LYS B C 1
ATOM 5834 O O . LYS B 2 1025 ? 124.05600 187.35200 156.72800 1.000 61.67436 1025 LYS B O 1
ATOM 5840 N N . TYR B 2 1026 ? 122.35800 186.41800 157.90200 1.000 59.58081 1026 TYR B N 1
ATOM 5841 C CA . TYR B 2 1026 ? 121.35800 186.85000 156.92300 1.000 59.58081 1026 TYR B CA 1
ATOM 5842 C C . TYR B 2 1026 ? 121.32400 188.37100 156.78000 1.000 59.58081 1026 TYR B C 1
ATOM 5843 O O . TYR B 2 1026 ? 121.22900 188.90100 155.65800 1.000 59.58081 1026 TYR B O 1
ATOM 5852 N N . GLU B 2 1027 ? 121.38700 189.08600 157.90700 1.000 59.23324 1027 GLU B N 1
ATOM 5853 C CA . GLU B 2 1027 ? 121.36400 190.54700 157.85100 1.000 59.23324 1027 GLU B CA 1
ATOM 5854 C C . GLU B 2 1027 ? 122.55800 191.10000 157.07000 1.000 59.23324 1027 GLU B C 1
ATOM 5855 O O . GLU B 2 1027 ? 122.41000 192.03800 156.26100 1.000 59.23324 1027 GLU B O 1
ATOM 5861 N N . ALA B 2 1028 ? 123.75100 190.54000 157.31000 1.000 55.29085 1028 ALA B N 1
ATOM 5862 C CA . ALA B 2 1028 ? 124.94200 190.99700 156.59600 1.000 55.29085 1028 ALA B CA 1
ATOM 5863 C C . ALA B 2 1028 ? 124.80800 190.78600 155.09200 1.000 55.29085 1028 ALA B C 1
ATOM 5864 O O . ALA B 2 1028 ? 125.17400 191.67200 154.29800 1.000 55.29085 1028 ALA B O 1
ATOM 5866 N N . ILE B 2 1029 ? 124.30900 189.60600 154.69200 1.000 54.61621 1029 ILE B N 1
ATOM 5867 C CA . ILE B 2 1029 ? 124.05200 189.31100 153.27900 1.000 54.61621 1029 ILE B CA 1
ATOM 5868 C C . ILE B 2 1029 ? 123.18700 190.39700 152.65000 1.000 54.61621 1029 ILE B C 1
ATOM 5869 O O . ILE B 2 1029 ? 123.51800 190.93900 151.58200 1.000 54.61621 1029 ILE B O 1
ATOM 5874 N N . GLN B 2 1030 ? 122.06800 190.72400 153.31400 1.000 58.50501 1030 GLN B N 1
ATOM 5875 C CA . GLN B 2 1030 ? 121.14000 191.73600 152.80200 1.000 58.50501 1030 GLN B CA 1
ATOM 5876 C C . GLN B 2 1030 ? 121.83200 193.06900 152.54200 1.000 58.50501 1030 GLN B C 1
ATOM 5877 O O . GLN B 2 1030 ? 121.74000 193.62600 151.43300 1.000 58.50501 1030 GLN B O 1
ATOM 5883 N N . LEU B 2 1031 ? 122.52300 193.60000 153.55900 1.000 55.41324 1031 LEU B N 1
ATOM 5884 C CA . LEU B 2 1031 ? 123.08000 194.94900 153.42900 1.000 55.41324 1031 LEU B CA 1
ATOM 5885 C C . LEU B 2 1031 ? 124.14700 195.01400 152.33700 1.000 55.41324 1031 LEU B C 1
ATOM 5886 O O . LEU B 2 1031 ? 124.17300 195.96500 151.53100 1.000 55.41324 1031 LEU B O 1
ATOM 5891 N N . THR B 2 1032 ? 125.02500 194.00500 152.27500 1.000 54.89986 1032 THR B N 1
ATOM 5892 C CA . THR B 2 1032 ? 126.09200 194.08700 151.28700 1.000 54.89986 1032 THR B CA 1
ATOM 5893 C C . THR B 2 1032 ? 125.56200 193.89300 149.87100 1.000 54.89986 1032 THR B C 1
ATOM 5894 O O . THR B 2 1032 ? 126.08600 194.51500 148.93600 1.000 54.89986 1032 THR B O 1
ATOM 5898 N N . PHE B 2 1033 ? 124.52100 193.06600 149.68700 1.000 52.15495 1033 PHE B N 1
ATOM 5899 C CA . PHE B 2 1033 ? 123.93000 192.94700 148.36000 1.000 52.15495 1033 PHE B CA 1
ATOM 5900 C C . PHE B 2 1033 ? 123.33800 194.27000 147.90300 1.000 52.15495 1033 PHE B C 1
ATOM 5901 O O . PHE B 2 1033 ? 123.46200 194.63500 146.72600 1.000 52.15495 1033 PHE B O 1
ATOM 5909 N N . LYS B 2 1034 ? 122.65600 194.98000 148.81100 1.000 51.75023 1034 LYS B N 1
ATOM 5910 C CA . LYS B 2 1034 ? 122.09900 196.28700 148.46300 1.000 51.75023 1034 LYS B CA 1
ATOM 5911 C C . LYS B 2 1034 ? 123.18800 197.23500 147.97100 1.000 51.75023 1034 LYS B C 1
ATOM 5912 O O . LYS B 2 1034 ? 123.05700 197.85700 146.89800 1.000 51.75023 1034 LYS B O 1
ATOM 5918 N N . GLN B 2 1035 ? 124.26200 197.36700 148.75700 1.000 51.31416 1035 GLN B N 1
ATOM 5919 C CA . GLN B 2 1035 ? 125.33800 198.28900 148.39000 1.000 51.31416 1035 GLN B CA 1
ATOM 5920 C C . GLN B 2 1035 ? 125.96600 197.92100 147.04600 1.000 51.31416 1035 GLN B C 1
ATOM 5921 O O . GLN B 2 1035 ? 126.23900 198.80300 146.21400 1.000 51.31416 1035 GLN B O 1
ATOM 5927 N N . VAL B 2 1036 ? 126.18200 196.62200 146.81000 1.000 48.10770 1036 VAL B N 1
ATOM 5928 C CA . VAL B 2 1036 ? 126.81200 196.18500 145.56700 1.000 48.10770 1036 VAL B CA 1
ATOM 5929 C C . VAL B 2 1036 ? 125.90300 196.45400 144.37300 1.000 48.10770 1036 VAL B C 1
ATOM 5930 O O . VAL B 2 1036 ? 126.37600 196.86500 143.30600 1.000 48.10770 1036 VAL B O 1
ATOM 5934 N N . SER B 2 1037 ? 124.59200 196.25100 144.53700 1.000 46.34766 1037 SER B N 1
ATOM 5935 C CA . SER B 2 1037 ? 123.63600 196.57200 143.47700 1.000 46.34766 1037 SER B CA 1
ATOM 5936 C C . SER B 2 1037 ? 123.72300 198.03200 143.05800 1.000 46.34766 1037 SER B C 1
ATOM 5937 O O . SER B 2 1037 ? 123.80100 198.34600 141.85700 1.000 46.34766 1037 SER B O 1
ATOM 5940 N N . LYS B 2 1038 ? 123.68700 198.93800 144.03900 1.000 46.27654 1038 LYS B N 1
ATOM 5941 C CA . LYS B 2 1038 ? 123.74200 200.36500 143.71700 1.000 46.27654 1038 LYS B CA 1
ATOM 5942 C C . LYS B 2 1038 ? 125.04600 200.71600 143.00400 1.000 46.27654 1038 LYS B C 1
ATOM 5943 O O . LYS B 2 1038 ? 125.03900 201.39900 141.96500 1.000 46.27654 1038 LYS B O 1
ATOM 5949 N N . ASN B 2 1039 ? 126.17500 200.26100 143.55500 1.000 45.66474 1039 ASN B N 1
ATOM 5950 C CA . ASN B 2 1039 ? 127.46900 200.58200 142.95900 1.000 45.66474 1039 ASN B CA 1
ATOM 5951 C C . ASN B 2 1039 ? 127.58700 200.04200 141.53700 1.000 45.66474 1039 ASN B C 1
ATOM 5952 O O . ASN B 2 1039 ? 128.18200 200.69200 140.66800 1.000 45.66474 1039 ASN B O 1
ATOM 5957 N N . PHE B 2 1040 ? 127.03200 198.85500 141.28000 1.000 38.97031 1040 PHE B N 1
ATOM 5958 C CA . PHE B 2 1040 ? 127.11100 198.28000 139.94300 1.000 38.97031 1040 PHE B CA 1
ATOM 5959 C C . PHE B 2 1040 ? 126.32200 199.10500 138.94900 1.000 38.97031 1040 PHE B C 1
ATOM 5960 O O . PHE B 2 1040 ? 126.78600 199.33400 137.82600 1.000 38.97031 1040 PHE B O 1
ATOM 5968 N N . SER B 2 1041 ? 125.09800 199.49900 139.31700 1.000 43.69189 1041 SER B N 1
ATOM 5969 C CA . SER B 2 1041 ? 124.31900 200.35000 138.42000 1.000 43.69189 1041 SER B CA 1
ATOM 5970 C C . SER B 2 1041 ? 125.07200 201.63000 138.08900 1.000 43.69189 1041 SER B C 1
ATOM 5971 O O . SER B 2 1041 ? 125.11300 202.04900 136.92400 1.000 43.69189 1041 SER B O 1
ATOM 5974 N N . GLU B 2 1042 ? 125.73500 202.21700 139.09000 1.000 47.36398 1042 GLU B N 1
ATOM 5975 C CA . GLU B 2 1042 ? 126.51500 203.43800 138.87600 1.000 47.36398 1042 GLU B CA 1
ATOM 5976 C C . GLU B 2 1042 ? 127.65700 203.22000 137.88400 1.000 47.36398 1042 GLU B C 1
ATOM 5977 O O . GLU B 2 1042 ? 127.78600 203.94900 136.88700 1.000 47.36398 1042 GLU B O 1
ATOM 5983 N N . VAL B 2 1043 ? 128.52500 202.24700 138.17800 1.000 39.14597 1043 VAL B N 1
ATOM 5984 C CA . VAL B 2 1043 ? 129.69500 201.98500 137.34100 1.000 39.14597 1043 VAL B CA 1
ATOM 5985 C C . VAL B 2 1043 ? 129.28000 201.67600 135.91200 1.000 39.14597 1043 VAL B C 1
ATOM 5986 O O . VAL B 2 1043 ? 129.81200 202.25900 134.96200 1.000 39.14597 1043 VAL B O 1
ATOM 5990 N N . PHE B 2 1044 ? 128.32600 200.75900 135.73300 1.000 41.84023 1044 PHE B N 1
ATOM 5991 C CA . PHE B 2 1044 ? 127.95800 200.36600 134.37900 1.000 41.84023 1044 PHE B CA 1
ATOM 5992 C C . PHE B 2 1044 ? 127.28600 201.49900 133.62700 1.000 41.84023 1044 PHE B C 1
ATOM 5993 O O . PHE B 2 1044 ? 127.43000 201.58800 132.40500 1.000 41.84023 1044 PHE B O 1
ATOM 6001 N N . GLN B 2 1045 ? 126.53500 202.36100 134.31400 1.000 44.44247 1045 GLN B N 1
ATOM 6002 C CA . GLN B 2 1045 ? 126.02000 203.53200 133.62300 1.000 44.44247 1045 GLN B CA 1
ATOM 6003 C C . GLN B 2 1045 ? 127.15300 204.45800 133.20400 1.000 44.44247 1045 GLN B C 1
ATOM 6004 O O . GLN B 2 1045 ? 127.03100 205.17000 132.20300 1.000 44.44247 1045 GLN B O 1
ATOM 6010 N N . LYS B 2 1046 ? 128.27200 204.44300 133.93200 1.000 44.37094 1046 LYS B N 1
ATOM 6011 C CA . LYS B 2 1046 ? 129.38400 205.30400 133.53600 1.000 44.37094 1046 LYS B CA 1
ATOM 6012 C C . LYS B 2 1046 ? 130.18900 204.72300 132.37500 1.000 44.37094 1046 LYS B C 1
ATOM 6013 O O . LYS B 2 1046 ? 130.57100 205.46100 131.46100 1.000 44.37094 1046 LYS B O 1
ATOM 6019 N N . LEU B 2 1047 ? 130.46900 203.41600 132.40300 1.000 42.73127 1047 LEU B N 1
ATOM 6020 C CA . LEU B 2 1047 ? 131.33800 202.79000 131.40500 1.000 42.73127 1047 LEU B CA 1
ATOM 6021 C C . LEU B 2 1047 ? 130.74800 202.88700 130.00800 1.000 42.73127 1047 LEU B C 1
ATOM 6022 O O . LEU B 2 1047 ? 131.32100 203.52100 129.11800 1.000 42.73127 1047 LEU B O 1
ATOM 6027 N N . VAL B 2 1048 ? 129.61500 202.24200 129.79300 1.000 47.15390 1048 VAL B N 1
ATOM 6028 C CA . VAL B 2 1048 ? 128.86200 202.45200 128.55500 1.000 47.15390 1048 VAL B CA 1
ATOM 6029 C C . VAL B 2 1048 ? 128.34000 203.88400 128.54000 1.000 47.15390 1048 VAL B C 1
ATOM 6030 O O . VAL B 2 1048 ? 127.83300 204.35900 129.57000 1.000 47.15390 1048 VAL B O 1
ATOM 6034 N N . PRO B 2 1049 ? 128.48800 204.62700 127.43800 1.000 55.38979 1049 PRO B N 1
ATOM 6035 C CA . PRO B 2 1049 ? 127.95600 205.99800 127.40700 1.000 55.38979 1049 PRO B CA 1
ATOM 6036 C C . PRO B 2 1049 ? 126.45200 206.07100 127.59000 1.000 55.38979 1049 PRO B C 1
ATOM 6037 O O . PRO B 2 1049 ? 125.95400 207.05400 128.15000 1.000 55.38979 1049 PRO B O 1
ATOM 6041 N N . GLY B 2 1050 ? 125.71200 205.05900 127.15200 1.000 62.49007 1050 GLY B N 1
ATOM 6042 C CA . GLY B 2 1050 ? 124.27500 205.08300 127.31700 1.000 62.49007 1050 GLY B CA 1
ATOM 6043 C C . GLY B 2 1050 ? 123.68300 203.71100 127.55600 1.000 62.49007 1050 GLY B C 1
ATOM 6044 O O . GLY B 2 1050 ? 123.87200 202.80100 126.74800 1.000 62.49007 1050 GLY B O 1
ATOM 6045 N N . GLY B 2 1051 ? 122.94800 203.55900 128.64600 1.000 62.28408 1051 GLY B N 1
ATOM 6046 C CA . GLY B 2 1051 ? 122.40300 202.27100 129.02100 1.000 62.28408 1051 GLY B CA 1
ATOM 6047 C C . GLY B 2 1051 ? 122.15400 202.23600 130.51500 1.000 62.28408 1051 GLY B C 1
ATOM 6048 O O . GLY B 2 1051 ? 122.32900 203.23300 131.21200 1.000 62.28408 1051 GLY B O 1
ATOM 6049 N N . LYS B 2 1052 ? 121.77900 201.05200 130.99200 1.000 53.90516 1052 LYS B N 1
ATOM 6050 C CA . LYS B 2 1052 ? 121.47500 200.84100 132.40100 1.000 53.90516 1052 LYS B CA 1
ATOM 6051 C C . LYS B 2 1052 ? 121.30700 199.35500 132.65600 1.000 53.90516 1052 LYS B C 1
ATOM 6052 O O . LYS B 2 1052 ? 120.85600 198.61100 131.78200 1.000 53.90516 1052 LYS B O 1
ATOM 6058 N N . ALA B 2 1053 ? 121.64300 198.93900 133.87200 1.000 51.00093 1053 ALA B N 1
ATOM 6059 C CA . ALA B 2 1053 ? 121.57700 197.53300 134.23100 1.000 51.00093 1053 ALA B CA 1
ATOM 6060 C C . ALA B 2 1053 ? 121.45800 197.41100 135.73700 1.000 51.00093 1053 ALA B C 1
ATOM 6061 O O . ALA B 2 1053 ? 121.90000 198.28900 136.48000 1.000 51.00093 1053 ALA B O 1
ATOM 6063 N N . THR B 2 1054 ? 120.86400 196.30600 136.17600 1.000 49.59479 1054 THR B N 1
ATOM 6064 C CA . THR B 2 1054 ? 120.60900 196.09700 137.59100 1.000 49.59479 1054 THR B CA 1
ATOM 6065 C C . THR B 2 1054 ? 120.69200 194.61500 137.91900 1.000 49.59479 1054 THR B C 1
ATOM 6066 O O . THR B 2 1054 ? 120.70500 193.75300 137.03600 1.000 49.59479 1054 THR B O 1
ATOM 6070 N N . LEU B 2 1055 ? 120.74600 194.33500 139.21500 1.000 47.34266 1055 LEU B N 1
ATOM 6071 C CA . LEU B 2 1055 ? 120.89100 192.98900 139.75200 1.000 47.34266 1055 LEU B CA 1
ATOM 6072 C C . LEU B 2 1055 ? 119.62500 192.61600 140.50000 1.000 47.34266 1055 LEU B C 1
ATOM 6073 O O . LEU B 2 1055 ? 119.28100 193.25700 141.49500 1.000 47.34266 1055 LEU B O 1
ATOM 6078 N N . VAL B 2 1056 ? 118.94200 191.58100 140.03900 1.000 51.07654 1056 VAL B N 1
ATOM 6079 C CA . VAL B 2 1056 ? 117.73900 191.10800 140.70200 1.000 51.07654 1056 VAL B CA 1
ATOM 6080 C C . VAL B 2 1056 ? 118.07100 189.82200 141.44000 1.000 51.07654 1056 VAL B C 1
ATOM 6081 O O . VAL B 2 1056 ? 118.90400 189.02700 140.98900 1.000 51.07654 1056 VAL B O 1
ATOM 6085 N N . MET B 2 1057 ? 117.50200 189.67200 142.62700 1.000 61.95390 1057 MET B N 1
ATOM 6086 C CA . MET B 2 1057 ? 117.62600 188.42100 143.35100 1.000 61.95390 1057 MET B CA 1
ATOM 6087 C C . MET B 2 1057 ? 116.58900 187.43400 142.82300 1.000 61.95390 1057 MET B C 1
ATOM 6088 O O . MET B 2 1057 ? 115.63800 187.80700 142.13500 1.000 61.95390 1057 MET B O 1
ATOM 6093 N N . LYS B 2 1058 ? 116.78800 186.16100 143.13500 1.000 76.37955 1058 LYS B N 1
ATOM 6094 C CA . LYS B 2 1058 ? 115.86100 185.12800 142.71200 1.000 76.37955 1058 LYS B CA 1
ATOM 6095 C C . LYS B 2 1058 ? 114.82500 184.93800 143.81700 1.000 76.37955 1058 LYS B C 1
ATOM 6096 O O . LYS B 2 1058 ? 114.75000 185.74800 144.74500 1.000 76.37955 1058 LYS B O 1
ATOM 6102 N N . LYS B 2 1059 ? 114.03900 183.85200 143.71500 1.000 82.48744 1059 LYS B N 1
ATOM 6103 C CA . LYS B 2 1059 ? 112.75300 183.66300 144.40300 1.000 82.48744 1059 LYS B CA 1
ATOM 6104 C C . LYS B 2 1059 ? 112.69200 184.14800 145.85200 1.000 82.48744 1059 LYS B C 1
ATOM 6105 O O . LYS B 2 1059 ? 111.77000 184.87500 146.23400 1.000 82.48744 1059 LYS B O 1
ATOM 6111 N N . GLY B 2 1060 ? 113.67300 183.77500 146.66600 1.000 88.89797 1060 GLY B N 1
ATOM 6112 C CA . GLY B 2 1060 ? 113.65600 184.11800 148.07500 1.000 88.89797 1060 GLY B CA 1
ATOM 6113 C C . GLY B 2 1060 ? 113.97400 185.57200 148.37100 1.000 88.89797 1060 GLY B C 1
ATOM 6114 O O . GLY B 2 1060 ? 113.88800 186.43900 147.50200 1.000 88.89797 1060 GLY B O 1
ATOM 6115 N N . GLN B 2 1092 ? 114.95700 180.20900 151.32900 1.000 89.24064 1092 GLN B N 1
ATOM 6116 C CA . GLN B 2 1092 ? 116.05800 181.15900 151.22400 1.000 89.24064 1092 GLN B CA 1
ATOM 6117 C C . GLN B 2 1092 ? 116.42200 181.42800 149.76500 1.000 89.24064 1092 GLN B C 1
ATOM 6118 O O . GLN B 2 1092 ? 115.80100 180.88500 148.85600 1.000 89.24064 1092 GLN B O 1
ATOM 6124 N N . PHE B 2 1093 ? 117.42400 182.28000 149.55400 1.000 80.09193 1093 PHE B N 1
ATOM 6125 C CA . PHE B 2 1093 ? 117.80000 182.70900 148.21700 1.000 80.09193 1093 PHE B CA 1
ATOM 6126 C C . PHE B 2 1093 ? 118.44800 181.56600 147.44300 1.000 80.09193 1093 PHE B C 1
ATOM 6127 O O . PHE B 2 1093 ? 118.93700 180.59200 148.01700 1.000 80.09193 1093 PHE B O 1
ATOM 6135 N N . THR B 2 1094 ? 118.46100 181.70000 146.11700 1.000 73.67483 1094 THR B N 1
ATOM 6136 C CA . THR B 2 1094 ? 119.02200 180.64800 145.27900 1.000 73.67483 1094 THR B CA 1
ATOM 6137 C C . THR B 2 1094 ? 119.88500 181.13800 144.12800 1.000 73.67483 1094 THR B C 1
ATOM 6138 O O . THR B 2 1094 ? 120.57800 180.31300 143.52800 1.000 73.67483 1094 THR B O 1
ATOM 6142 N N . GLY B 2 1095 ? 119.87200 182.41800 143.78700 1.000 68.48641 1095 GLY B N 1
ATOM 6143 C CA . GLY B 2 1095 ? 120.69600 182.90000 142.69200 1.000 68.48641 1095 GLY B CA 1
ATOM 6144 C C . GLY B 2 1095 ? 120.49100 184.38400 142.50100 1.000 68.48641 1095 GLY B C 1
ATOM 6145 O O . GLY B 2 1095 ? 119.56700 184.98500 143.05600 1.000 68.48641 1095 GLY B O 1
ATOM 6146 N N . VAL B 2 1096 ? 121.37700 184.97500 141.70600 1.000 52.77734 1096 VAL B N 1
ATOM 6147 C CA . VAL B 2 1096 ? 121.29400 186.38500 141.35100 1.000 52.77734 1096 VAL B CA 1
ATOM 6148 C C . VAL B 2 1096 ? 121.31400 186.49800 139.83600 1.000 52.77734 1096 VAL B C 1
ATOM 6149 O O . VAL B 2 1096 ? 122.22400 185.98200 139.17900 1.000 52.77734 1096 VAL B O 1
ATOM 6153 N N . GLY B 2 1097 ? 120.28600 187.11300 139.27700 1.000 50.11242 1097 GLY B N 1
ATOM 6154 C CA . GLY B 2 1097 ? 120.23300 187.36400 137.85900 1.000 50.11242 1097 GLY B CA 1
ATOM 6155 C C . GLY B 2 1097 ? 120.53900 188.81400 137.57400 1.000 50.11242 1097 GLY B C 1
ATOM 6156 O O . GLY B 2 1097 ? 120.50100 189.66300 138.46200 1.000 50.11242 1097 GLY B O 1
ATOM 6157 N N . ILE B 2 1098 ? 120.82600 189.10000 136.31200 1.000 46.36879 1098 ILE B N 1
ATOM 6158 C CA . ILE B 2 1098 ? 121.25700 190.42400 135.89600 1.000 46.36879 1098 ILE B CA 1
ATOM 6159 C C . ILE B 2 1098 ? 120.43100 190.86100 134.69800 1.000 46.36879 1098 ILE B C 1
ATOM 6160 O O . ILE B 2 1098 ? 120.20000 190.07300 133.77600 1.000 46.36879 1098 ILE B O 1
ATOM 6165 N N . ARG B 2 1099 ? 119.92500 192.09000 134.74000 1.000 54.25050 1099 ARG B N 1
ATOM 6166 C CA . ARG B 2 1099 ? 119.10000 192.62700 133.66600 1.000 54.25050 1099 ARG B CA 1
ATOM 6167 C C . ARG B 2 1099 ? 119.76300 193.87800 133.11900 1.000 54.25050 1099 ARG B C 1
ATOM 6168 O O . ARG B 2 1099 ? 119.91300 194.86900 133.84000 1.000 54.25050 1099 ARG B O 1
ATOM 6176 N N . VAL B 2 1100 ? 120.15200 193.83000 131.85300 1.000 55.47263 1100 VAL B N 1
ATOM 6177 C CA . VAL B 2 1100 ? 120.95400 194.86800 131.22700 1.000 55.47263 1100 VAL B CA 1
ATOM 6178 C C . VAL B 2 1100 ? 120.19500 195.38400 130.01500 1.000 55.47263 1100 VAL B C 1
ATOM 6179 O O . VAL B 2 1100 ? 119.40500 194.65600 129.40700 1.000 55.47263 1100 VAL B O 1
ATOM 6183 N N . SER B 2 1101 ? 120.41100 196.65500 129.67600 1.000 62.45626 1101 SER B N 1
ATOM 6184 C CA . SER B 2 1101 ? 119.76500 197.24700 128.51700 1.000 62.45626 1101 SER B CA 1
ATOM 6185 C C . SER B 2 1101 ? 120.57600 198.44300 128.06200 1.000 62.45626 1101 SER B C 1
ATOM 6186 O O . SER B 2 1101 ? 121.06400 199.21300 128.89000 1.000 62.45626 1101 SER B O 1
ATOM 6189 N N . PHE B 2 1102 ? 120.70000 198.60700 126.75000 1.000 63.91175 1102 PHE B N 1
ATOM 6190 C CA . PHE B 2 1102 ? 121.28600 199.82900 126.23000 1.000 63.91175 1102 PHE B CA 1
ATOM 6191 C C . PHE B 2 1102 ? 120.69400 200.15400 124.87100 1.000 63.91175 1102 PHE B C 1
ATOM 6192 O O . PHE B 2 1102 ? 120.08600 199.30500 124.21300 1.000 63.91175 1102 PHE B O 1
ATOM 6200 N N . THR B 2 1103 ? 120.81600 201.43700 124.51400 1.000 80.24726 1103 THR B N 1
ATOM 6201 C CA . THR B 2 1103 ? 120.57400 202.03000 123.19900 1.000 80.24726 1103 THR B CA 1
ATOM 6202 C C . THR B 2 1103 ? 119.08000 202.09300 122.86900 1.000 80.24726 1103 THR B C 1
ATOM 6203 O O . THR B 2 1103 ? 118.67800 202.74000 121.89700 1.000 80.24726 1103 THR B O 1
ATOM 6207 N N . GLY B 2 1104 ? 118.23700 201.47100 123.68700 1.000 92.74300 1104 GLY B N 1
ATOM 6208 C CA . GLY B 2 1104 ? 116.82600 201.80300 123.68100 1.000 92.74300 1104 GLY B CA 1
ATOM 6209 C C . GLY B 2 1104 ? 116.40500 202.41100 124.99900 1.000 92.74300 1104 GLY B C 1
ATOM 6210 O O . GLY B 2 1104 ? 115.54200 203.29300 125.05000 1.000 92.74300 1104 GLY B O 1
ATOM 6211 N N . LYS B 2 1105 ? 116.98200 201.87000 126.07400 1.000 90.44679 1105 LYS B N 1
ATOM 6212 C CA . LYS B 2 1105 ? 116.96900 202.37200 127.44700 1.000 90.44679 1105 LYS B CA 1
ATOM 6213 C C . LYS B 2 1105 ? 115.62700 202.24000 128.15900 1.000 90.44679 1105 LYS B C 1
ATOM 6214 O O . LYS B 2 1105 ? 115.56500 202.42200 129.37900 1.000 90.44679 1105 LYS B O 1
ATOM 6220 N N . GLN B 2 1106 ? 114.55600 201.92200 127.44500 1.000 96.11763 1106 GLN B N 1
ATOM 6221 C CA . GLN B 2 1106 ? 113.34600 201.53800 128.16600 1.000 96.11763 1106 GLN B CA 1
ATOM 6222 C C . GLN B 2 1106 ? 112.67600 200.29400 127.60700 1.000 96.11763 1106 GLN B C 1
ATOM 6223 O O . GLN B 2 1106 ? 112.14700 199.49400 128.38000 1.000 96.11763 1106 GLN B O 1
ATOM 6229 N N . GLY B 2 1107 ? 112.68400 200.10500 126.29300 1.000 85.18246 1107 GLY B N 1
ATOM 6230 C CA . GLY B 2 1107 ? 112.05100 198.93400 125.72900 1.000 85.18246 1107 GLY B CA 1
ATOM 6231 C C . GLY B 2 1107 ? 112.88700 197.69700 125.94700 1.000 85.18246 1107 GLY B C 1
ATOM 6232 O O . GLY B 2 1107 ? 112.35800 196.61300 126.20600 1.000 85.18246 1107 GLY B O 1
ATOM 6233 N N . GLU B 2 1108 ? 114.20200 197.85900 125.85300 1.000 82.20743 1108 GLU B N 1
ATOM 6234 C CA . GLU B 2 1108 ? 115.12000 196.73700 125.97800 1.000 82.20743 1108 GLU B CA 1
ATOM 6235 C C . GLU B 2 1108 ? 115.15600 196.22900 127.41100 1.000 82.20743 1108 GLU B C 1
ATOM 6236 O O . GLU B 2 1108 ? 115.26000 197.01700 128.35200 1.000 82.20743 1108 GLU B O 1
ATOM 6242 N N . MET B 2 1109 ? 115.08000 194.91000 127.56900 1.000 78.65918 1109 MET B N 1
ATOM 6243 C CA . MET B 2 1109 ? 115.34000 194.24600 128.84600 1.000 78.65918 1109 MET B CA 1
ATOM 6244 C C . MET B 2 1109 ? 115.80900 192.83700 128.50500 1.000 78.65918 1109 MET B C 1
ATOM 6245 O O . MET B 2 1109 ? 114.99200 191.97400 128.17700 1.000 78.65918 1109 MET B O 1
ATOM 6250 N N . ARG B 2 1110 ? 117.11300 192.61200 128.58800 1.000 68.20093 1110 ARG B N 1
ATOM 6251 C CA . ARG B 2 1110 ? 117.73700 191.46700 127.94700 1.000 68.20093 1110 ARG B CA 1
ATOM 6252 C C . ARG B 2 1110 ? 118.07100 190.36500 128.94200 1.000 68.20093 1110 ARG B C 1
ATOM 6253 O O . ARG B 2 1110 ? 118.02000 190.54500 130.15800 1.000 68.20093 1110 ARG B O 1
ATOM 6261 N N . GLU B 2 1111 ? 118.44900 189.21800 128.38700 1.000 68.72505 1111 GLU B N 1
ATOM 6262 C CA . GLU B 2 1111 ? 119.10100 188.11700 129.08200 1.000 68.72505 1111 GLU B CA 1
ATOM 6263 C C . GLU B 2 1111 ? 120.47700 187.87800 128.46500 1.000 68.72505 1111 GLU B C 1
ATOM 6264 O O . GLU B 2 1111 ? 120.86800 188.52700 127.49400 1.000 68.72505 1111 GLU B O 1
ATOM 6270 N N . MET B 2 1112 ? 121.21600 186.92700 129.02700 1.000 59.49662 1112 MET B N 1
ATOM 6271 C CA . MET B 2 1112 ? 122.66900 187.01200 128.95300 1.000 59.49662 1112 MET B CA 1
ATOM 6272 C C . MET B 2 1112 ? 123.29900 186.32500 127.75300 1.000 59.49662 1112 MET B C 1
ATOM 6273 O O . MET B 2 1112 ? 124.30600 186.81800 127.23900 1.000 59.49662 1112 MET B O 1
ATOM 6278 N N . GLN B 2 1113 ? 122.75600 185.19600 127.30300 1.000 50.02205 1113 GLN B N 1
ATOM 6279 C CA . GLN B 2 1113 ? 123.49700 184.33900 126.38300 1.000 50.02205 1113 GLN B CA 1
ATOM 6280 C C . GLN B 2 1113 ? 123.68100 184.95500 125.00100 1.000 50.02205 1113 GLN B C 1
ATOM 6281 O O . GLN B 2 1113 ? 124.61700 184.58000 124.29100 1.000 50.02205 1113 GLN B O 1
ATOM 6287 N N . GLN B 2 1114 ? 122.85000 185.91300 124.61900 1.000 56.09116 1114 GLN B N 1
ATOM 6288 C CA . GLN B 2 1114 ? 122.88300 186.49300 123.27900 1.000 56.09116 1114 GLN B CA 1
ATOM 6289 C C . GLN B 2 1114 ? 123.45300 187.91000 123.33500 1.000 56.09116 1114 GLN B C 1
ATOM 6290 O O . GLN B 2 1114 ? 122.73000 188.90100 123.34700 1.000 56.09116 1114 GLN B O 1
ATOM 6296 N N . LEU B 2 1115 ? 124.77200 188.00700 123.29900 1.000 52.27648 1115 LEU B N 1
ATOM 6297 C CA . LEU B 2 1115 ? 125.40900 189.31100 123.36400 1.000 52.27648 1115 LEU B CA 1
ATOM 6298 C C . LEU B 2 1115 ? 126.67400 189.24600 122.52100 1.000 52.27648 1115 LEU B C 1
ATOM 6299 O O . LEU B 2 1115 ? 126.83900 188.34000 121.70000 1.000 52.27648 1115 LEU B O 1
ATOM 6304 N N . SER B 2 1116 ? 127.56300 190.20800 122.70700 1.000 51.66039 1116 SER B N 1
ATOM 6305 C CA . SER B 2 1116 ? 128.79200 190.26800 121.94000 1.000 51.66039 1116 SER B CA 1
ATOM 6306 C C . SER B 2 1116 ? 129.97700 190.09100 122.87000 1.000 51.66039 1116 SER B C 1
ATOM 6307 O O . SER B 2 1116 ? 129.83100 190.06900 124.09200 1.000 51.66039 1116 SER B O 1
ATOM 6310 N N . GLY B 2 1117 ? 131.15800 189.95100 122.26900 1.000 48.92877 1117 GLY B N 1
ATOM 6311 C CA . GLY B 2 1117 ? 132.37800 189.91900 123.05800 1.000 48.92877 1117 GLY B CA 1
ATOM 6312 C C . GLY B 2 1117 ? 132.55200 191.17700 123.88500 1.000 48.92877 1117 GLY B C 1
ATOM 6313 O O . GLY B 2 1117 ? 132.76400 191.11300 125.10200 1.000 48.92877 1117 GLY B O 1
ATOM 6314 N N . GLY B 2 1118 ? 132.47300 192.33600 123.22600 1.000 48.58539 1118 GLY B N 1
ATOM 6315 C CA . GLY B 2 1118 ? 132.58000 193.60200 123.92800 1.000 48.58539 1118 GLY B CA 1
ATOM 6316 C C . GLY B 2 1118 ? 131.55400 193.76200 125.03300 1.000 48.58539 1118 GLY B C 1
ATOM 6317 O O . GLY B 2 1118 ? 131.88900 194.18300 126.13900 1.000 48.58539 1118 GLY B O 1
ATOM 6318 N N . GLN B 2 1119 ? 130.29800 193.40600 124.76000 1.000 47.71833 1119 GLN B N 1
ATOM 6319 C CA . GLN B 2 1119 ? 129.24500 193.59800 125.75200 1.000 47.71833 1119 GLN B CA 1
ATOM 6320 C C . GLN B 2 1119 ? 129.44700 192.70600 126.97000 1.000 47.71833 1119 GLN B C 1
ATOM 6321 O O . GLN B 2 1119 ? 129.30000 193.16100 128.11000 1.000 47.71833 1119 GLN B O 1
ATOM 6327 N N . LYS B 2 1120 ? 129.74000 191.42300 126.74400 1.000 45.82204 1120 LYS B N 1
ATOM 6328 C CA . LYS B 2 1120 ? 129.99700 190.51500 127.85400 1.000 45.82204 1120 LYS B CA 1
ATOM 6329 C C . LYS B 2 1120 ? 131.18200 190.98700 128.68000 1.000 45.82204 1120 LYS B C 1
ATOM 6330 O O . LYS B 2 1120 ? 131.13100 190.97300 129.91900 1.000 45.82204 1120 LYS B O 1
ATOM 6336 N N . SER B 2 1121 ? 132.25900 191.41100 128.01300 1.000 41.45170 1121 SER B N 1
ATOM 6337 C CA . SER B 2 1121 ? 133.43200 191.87200 128.74400 1.000 41.45170 1121 SER B CA 1
ATOM 6338 C C . SER B 2 1121 ? 133.12500 193.12700 129.54900 1.000 41.45170 1121 SER B C 1
ATOM 6339 O O . SER B 2 1121 ? 133.61100 193.28200 130.67500 1.000 41.45170 1121 SER B O 1
ATOM 6342 N N . LEU B 2 1122 ? 132.29900 194.02000 129.00000 1.000 40.34915 1122 LEU B N 1
ATOM 6343 C CA . LEU B 2 1122 ? 131.88000 195.20700 129.74000 1.000 40.34915 1122 LEU B CA 1
ATOM 6344 C C . LEU B 2 1122 ? 131.05900 194.85500 130.96900 1.000 40.34915 1122 LEU B C 1
ATOM 6345 O O . LEU B 2 1122 ? 131.24900 195.45700 132.03000 1.000 40.34915 1122 LEU B O 1
ATOM 6350 N N . VAL B 2 1123 ? 130.11900 193.91800 130.83700 1.000 33.99930 1123 VAL B N 1
ATOM 6351 C CA . VAL B 2 1123 ? 129.32100 193.48400 131.98500 1.000 33.99930 1123 VAL B CA 1
ATOM 6352 C C . VAL B 2 1123 ? 130.22000 192.94100 133.08900 1.000 33.99930 1123 VAL B C 1
ATOM 6353 O O . VAL B 2 1123 ? 130.09900 193.32400 134.26200 1.000 33.99930 1123 VAL B O 1
ATOM 6357 N N . ALA B 2 1124 ? 131.13700 192.04300 132.72500 1.000 37.49953 1124 ALA B N 1
ATOM 6358 C CA . ALA B 2 1124 ? 132.02700 191.44100 133.71500 1.000 37.49953 1124 ALA B CA 1
ATOM 6359 C C . ALA B 2 1124 ? 132.90200 192.49000 134.39400 1.000 37.49953 1124 ALA B C 1
ATOM 6360 O O . ALA B 2 1124 ? 133.06700 192.48200 135.62500 1.000 37.49953 1124 ALA B O 1
ATOM 6362 N N . LEU B 2 1125 ? 133.48300 193.39500 133.60200 1.000 35.66719 1125 LEU B N 1
ATOM 6363 C CA . LEU B 2 1125 ? 134.31500 194.44900 134.16600 1.000 35.66719 1125 LEU B CA 1
ATOM 6364 C C . LEU B 2 1125 ? 133.51600 195.34900 135.09100 1.000 35.66719 1125 LEU B C 1
ATOM 6365 O O . LEU B 2 1125 ? 134.02100 195.76800 136.13900 1.000 35.66719 1125 LEU B O 1
ATOM 6370 N N . ALA B 2 1126 ? 132.26900 195.65100 134.72400 1.000 34.99239 1126 ALA B N 1
ATOM 6371 C CA . ALA B 2 1126 ? 131.41400 196.45600 135.58500 1.000 34.99239 1126 ALA B CA 1
ATOM 6372 C C . ALA B 2 1126 ? 131.21400 195.78300 136.92900 1.000 34.99239 1126 ALA B C 1
ATOM 6373 O O . ALA B 2 1126 ? 131.31700 196.43200 137.97600 1.000 34.99239 1126 ALA B O 1
ATOM 6375 N N . LEU B 2 1127 ? 130.95500 194.47600 136.91500 1.000 32.11985 1127 LEU B N 1
ATOM 6376 C CA . LEU B 2 1127 ? 130.71700 193.76200 138.16600 1.000 32.11985 1127 LEU B CA 1
ATOM 6377 C C . LEU B 2 1127 ? 131.95500 193.77000 139.05500 1.000 32.11985 1127 LEU B C 1
ATOM 6378 O O . LEU B 2 1127 ? 131.85500 193.97800 140.27300 1.000 32.11985 1127 LEU B O 1
ATOM 6383 N N . ILE B 2 1128 ? 133.13200 193.56100 138.45800 1.000 33.09223 1128 ILE B N 1
ATOM 6384 C CA . ILE B 2 1128 ? 134.36600 193.53100 139.24300 1.000 33.09223 1128 ILE B CA 1
ATOM 6385 C C . ILE B 2 1128 ? 134.66600 194.90500 139.83600 1.000 33.09223 1128 ILE B C 1
ATOM 6386 O O . ILE B 2 1128 ? 135.01800 195.02300 141.01900 1.000 33.09223 1128 ILE B O 1
ATOM 6391 N N . PHE B 2 1129 ? 134.51100 195.96300 139.03800 1.000 36.53234 1129 PHE B N 1
ATOM 6392 C CA . PHE B 2 1129 ? 134.73300 197.31200 139.54600 1.000 36.53234 1129 PHE B CA 1
ATOM 6393 C C . PHE B 2 1129 ? 133.75300 197.65700 140.66000 1.000 36.53234 1129 PHE B C 1
ATOM 6394 O O . PHE B 2 1129 ? 134.11100 198.34900 141.62000 1.000 36.53234 1129 PHE B O 1
ATOM 6402 N N . ALA B 2 1130 ? 132.51300 197.18300 140.54900 1.000 38.39455 1130 ALA B N 1
ATOM 6403 C CA . ALA B 2 1130 ? 131.52600 197.41900 141.59500 1.000 38.39455 1130 ALA B CA 1
ATOM 6404 C C . ALA B 2 1130 ? 131.95300 196.78300 142.90600 1.000 38.39455 1130 ALA B C 1
ATOM 6405 O O . ALA B 2 1130 ? 132.00900 197.44900 143.95000 1.000 38.39455 1130 ALA B O 1
ATOM 6407 N N . ILE B 2 1131 ? 132.22800 195.47500 142.86900 1.000 37.55523 1131 ILE B N 1
ATOM 6408 C CA . ILE B 2 1131 ? 132.63900 194.74500 144.06800 1.000 37.55523 1131 ILE B CA 1
ATOM 6409 C C . ILE B 2 1131 ? 133.91800 195.33500 144.65700 1.000 37.55523 1131 ILE B C 1
ATOM 6410 O O . ILE B 2 1131 ? 134.13300 195.28100 145.87300 1.000 37.55523 1131 ILE B O 1
ATOM 6415 N N . GLN B 2 1132 ? 134.73600 195.99300 143.83400 1.000 43.44474 1132 GLN B N 1
ATOM 6416 C CA . GLN B 2 1132 ? 135.86400 196.73200 144.39400 1.000 43.44474 1132 GLN B CA 1
ATOM 6417 C C . GLN B 2 1132 ? 135.39800 197.97800 145.13200 1.000 43.44474 1132 GLN B C 1
ATOM 6418 O O . GLN B 2 1132 ? 135.82400 198.23000 146.26300 1.000 43.44474 1132 GLN B O 1
ATOM 6424 N N . LYS B 2 1133 ? 134.55800 198.79600 144.48800 1.000 44.12133 1133 LYS B N 1
ATOM 6425 C CA . LYS B 2 1133 ? 134.09600 200.03700 145.10800 1.000 44.12133 1133 LYS B CA 1
ATOM 6426 C C . LYS B 2 1133 ? 133.30700 199.80300 146.38900 1.000 44.12133 1133 LYS B C 1
ATOM 6427 O O . LYS B 2 1133 ? 133.17800 200.72700 147.19500 1.000 44.12133 1133 LYS B O 1
ATOM 6433 N N . CYS B 2 1134 ? 132.77900 198.59800 146.60000 1.000 51.36494 1134 CYS B N 1
ATOM 6434 C CA . CYS B 2 1134 ? 132.12200 198.31400 147.87200 1.000 51.36494 1134 CYS B CA 1
ATOM 6435 C C . CYS B 2 1134 ? 133.14700 198.11200 148.98300 1.000 51.36494 1134 CYS B C 1
ATOM 6436 O O . CYS B 2 1134 ? 133.20100 198.89000 149.93900 1.000 51.36494 1134 CYS B O 1
ATOM 6439 N N . ASP B 2 1135 ? 133.97300 197.07000 148.87200 1.000 52.26183 1135 ASP B N 1
ATOM 6440 C CA . ASP B 2 1135 ? 135.02800 196.80200 149.84700 1.000 52.26183 1135 ASP B CA 1
ATOM 6441 C C . ASP B 2 1135 ? 136.32400 196.44300 149.12400 1.000 52.26183 1135 ASP B C 1
ATOM 6442 O O . ASP B 2 1135 ? 136.39000 195.41200 148.44500 1.000 52.26183 1135 ASP B O 1
ATOM 6447 N N . PRO B 2 1136 ? 137.33500 197.31500 149.17500 1.000 53.30393 1136 PRO B N 1
ATOM 6448 C CA . PRO B 2 1136 ? 138.55700 197.10100 148.38900 1.000 53.30393 1136 PRO B CA 1
ATOM 6449 C C . PRO B 2 1136 ? 139.24400 195.77700 148.68900 1.000 53.30393 1136 PRO B C 1
ATOM 6450 O O . PRO B 2 1136 ? 139.16400 195.24100 149.79400 1.000 53.30393 1136 PRO B O 1
ATOM 6454 N N . ALA B 2 1137 ? 139.90100 195.24800 147.67000 1.000 51.24335 1137 ALA B N 1
ATOM 6455 C CA . ALA B 2 1137 ? 140.68100 194.02900 147.71400 1.000 51.24335 1137 ALA B CA 1
ATOM 6456 C C . ALA B 2 1137 ? 142.16600 194.37500 147.69700 1.000 51.24335 1137 ALA B C 1
ATOM 6457 O O . ALA B 2 1137 ? 142.52800 195.51800 147.40100 1.000 51.24335 1137 ALA B O 1
ATOM 6459 N N . PRO B 2 1138 ? 143.06700 193.42500 148.06100 1.000 52.61380 1138 PRO B N 1
ATOM 6460 C CA . PRO B 2 1138 ? 144.50200 193.74800 148.10800 1.000 52.61380 1138 PRO B CA 1
ATOM 6461 C C . PRO B 2 1138 ? 145.10000 194.27800 146.81800 1.000 52.61380 1138 PRO B C 1
ATOM 6462 O O . PRO B 2 1138 ? 145.65300 195.37800 146.80700 1.000 52.61380 1138 PRO B O 1
ATOM 6466 N N . PHE B 2 1139 ? 144.99100 193.52600 145.73000 1.000 49.76560 1139 PHE B N 1
ATOM 6467 C CA . PHE B 2 1139 ? 145.61400 193.93600 144.48100 1.000 49.76560 1139 PHE B CA 1
ATOM 6468 C C . PHE B 2 1139 ? 144.89500 193.25000 143.33800 1.000 49.76560 1139 PHE B C 1
ATOM 6469 O O . PHE B 2 1139 ? 144.40400 192.13100 143.48500 1.000 49.76560 1139 PHE B O 1
ATOM 6477 N N . TYR B 2 1140 ? 144.84800 193.92100 142.19900 1.000 43.08764 1140 TYR B N 1
ATOM 6478 C CA . TYR B 2 1140 ? 144.20900 193.38400 141.01400 1.000 43.08764 1140 TYR B CA 1
ATOM 6479 C C . TYR B 2 1140 ? 145.24100 193.15100 139.93200 1.000 43.08764 1140 TYR B C 1
ATOM 6480 O O . TYR B 2 1140 ? 146.09300 194.00700 139.68500 1.000 43.08764 1140 TYR B O 1
ATOM 6489 N N . LEU B 2 1141 ? 145.15200 191.99800 139.28300 1.000 35.44010 1141 LEU B N 1
ATOM 6490 C CA . LEU B 2 1141 ? 146.03700 191.67500 138.17900 1.000 35.44010 1141 LEU B CA 1
ATOM 6491 C C . LEU B 2 1141 ? 145.19600 191.24300 136.98900 1.000 35.44010 1141 LEU B C 1
ATOM 6492 O O . LEU B 2 1141 ? 144.43200 190.28000 137.07300 1.000 35.44010 1141 LEU B O 1
ATOM 6497 N N . PHE B 2 1142 ? 145.29800 192.00100 135.90800 1.000 33.42855 1142 PHE B N 1
ATOM 6498 C CA . PHE B 2 1142 ? 144.52100 191.79100 134.69900 1.000 33.42855 1142 PHE B CA 1
ATOM 6499 C C . PHE B 2 1142 ? 145.44900 191.28700 133.61000 1.000 33.42855 1142 PHE B C 1
ATOM 6500 O O . PHE B 2 1142 ? 146.48400 191.90600 133.32500 1.000 33.42855 1142 PHE B O 1
ATOM 6508 N N . ASP B 2 1143 ? 145.05800 190.19500 132.97300 1.000 40.84895 1143 ASP B N 1
ATOM 6509 C CA . ASP B 2 1143 ? 145.83900 189.60900 131.89700 1.000 40.84895 1143 ASP B CA 1
ATOM 6510 C C . ASP B 2 1143 ? 144.99600 189.62100 130.63100 1.000 40.84895 1143 ASP B C 1
ATOM 6511 O O . ASP B 2 1143 ? 144.01700 188.87600 130.52800 1.000 40.84895 1143 ASP B O 1
ATOM 6516 N N . GLN B 2 1144 ? 145.39100 190.47300 129.68200 1.000 39.56144 1144 GLN B N 1
ATOM 6517 C CA . GLN B 2 1144 ? 144.81100 190.53200 128.34100 1.000 39.56144 1144 GLN B CA 1
ATOM 6518 C C . GLN B 2 1144 ? 143.31200 190.81100 128.39600 1.000 39.56144 1144 GLN B C 1
ATOM 6519 O O . GLN B 2 1144 ? 142.52300 190.20100 127.67700 1.000 39.56144 1144 GLN B O 1
ATOM 6525 N N . ILE B 2 1145 ? 142.91700 191.71300 129.29200 1.000 38.14633 1145 ILE B N 1
ATOM 6526 C CA . ILE B 2 1145 ? 141.50600 192.04100 129.48500 1.000 38.14633 1145 ILE B CA 1
ATOM 6527 C C . ILE B 2 1145 ? 140.90400 192.73300 128.25700 1.000 38.14633 1145 ILE B C 1
ATOM 6528 O O . ILE B 2 1145 ? 139.74700 192.48900 127.90400 1.000 38.14633 1145 ILE B O 1
ATOM 6533 N N . ASP B 2 1146 ? 141.66400 193.57800 127.57600 1.000 43.14099 1146 ASP B N 1
ATOM 6534 C CA . ASP B 2 1146 ? 141.08300 194.44600 126.55900 1.000 43.14099 1146 ASP B CA 1
ATOM 6535 C C . ASP B 2 1146 ? 140.91600 193.81400 125.18200 1.000 43.14099 1146 ASP B C 1
ATOM 6536 O O . ASP B 2 1146 ? 140.47100 194.51800 124.27300 1.000 43.14099 1146 ASP B O 1
ATOM 6541 N N . GLN B 2 1147 ? 141.28200 192.54200 124.99600 1.000 42.36879 1147 GLN B N 1
ATOM 6542 C CA . GLN B 2 1147 ? 141.37400 191.96500 123.65200 1.000 42.36879 1147 GLN B CA 1
ATOM 6543 C C . GLN B 2 1147 ? 140.05500 192.00400 122.87800 1.000 42.36879 1147 GLN B C 1
ATOM 6544 O O . GLN B 2 1147 ? 140.05600 192.29200 121.67600 1.000 42.36879 1147 GLN B O 1
ATOM 6550 N N . ALA B 2 1148 ? 138.93100 191.68600 123.51600 1.000 44.09245 1148 ALA B N 1
ATOM 6551 C CA . ALA B 2 1148 ? 137.67700 191.61900 122.77600 1.000 44.09245 1148 ALA B CA 1
ATOM 6552 C C . ALA B 2 1148 ? 137.17500 192.99800 122.36500 1.000 44.09245 1148 ALA B C 1
ATOM 6553 O O . ALA B 2 1148 ? 136.75300 193.19900 121.22300 1.000 44.09245 1148 ALA B O 1
ATOM 6555 N N . LEU B 2 1149 ? 137.20700 193.95600 123.28100 1.000 43.15538 1149 LEU B N 1
ATOM 6556 C CA . LEU B 2 1149 ? 136.55300 195.24100 123.07900 1.000 43.15538 1149 LEU B CA 1
ATOM 6557 C C . LEU B 2 1149 ? 137.33000 196.18200 122.15100 1.000 43.15538 1149 LEU B C 1
ATOM 6558 O O . LEU B 2 1149 ? 138.53000 196.03500 121.92600 1.000 43.15538 1149 LEU B O 1
ATOM 6563 N N . ASP B 2 1150 ? 136.60600 197.18100 121.63500 1.000 54.58913 1150 ASP B N 1
ATOM 6564 C CA . ASP B 2 1150 ? 137.07200 198.25300 120.75800 1.000 54.58913 1150 ASP B CA 1
ATOM 6565 C C . ASP B 2 1150 ? 137.69800 199.42900 121.50600 1.000 54.58913 1150 ASP B C 1
ATOM 6566 O O . ASP B 2 1150 ? 137.66400 199.52600 122.73400 1.000 54.58913 1150 ASP B O 1
ATOM 6571 N N . ALA B 2 1151 ? 138.27900 200.33200 120.70400 1.000 57.55834 1151 ALA B N 1
ATOM 6572 C CA . ALA B 2 1151 ? 139.01400 201.49500 121.19800 1.000 57.55834 1151 ALA B CA 1
ATOM 6573 C C . ALA B 2 1151 ? 138.15800 202.43400 122.04000 1.000 57.55834 1151 ALA B C 1
ATOM 6574 O O . ALA B 2 1151 ? 138.64600 202.99400 123.02500 1.000 57.55834 1151 ALA B O 1
ATOM 6576 N N . GLN B 2 1152 ? 136.90500 202.66600 121.64700 1.000 60.33439 1152 GLN B N 1
ATOM 6577 C CA . GLN B 2 1152 ? 136.05100 203.57700 122.40900 1.000 60.33439 1152 GLN B CA 1
ATOM 6578 C C . GLN B 2 1152 ? 135.81100 203.05700 123.82300 1.000 60.33439 1152 GLN B C 1
ATOM 6579 O O . GLN B 2 1152 ? 136.02200 203.77000 124.82100 1.000 60.33439 1152 GLN B O 1
ATOM 6585 N N . HIS B 2 1153 ? 135.42600 201.78800 123.92400 1.000 55.31591 1153 HIS B N 1
ATOM 6586 C CA . HIS B 2 1153 ? 135.25800 201.16800 125.22700 1.000 55.31591 1153 HIS B CA 1
ATOM 6587 C C . HIS B 2 1153 ? 136.58500 201.09000 125.96300 1.000 55.31591 1153 HIS B C 1
ATOM 6588 O O . HIS B 2 1153 ? 136.62000 201.17400 127.19400 1.000 55.31591 1153 HIS B O 1
ATOM 6595 N N . ARG B 2 1154 ? 137.68100 200.87800 125.23000 1.000 52.01305 1154 ARG B N 1
ATOM 6596 C CA . ARG B 2 1154 ? 138.99600 200.81200 125.86100 1.000 52.01305 1154 ARG B CA 1
ATOM 6597 C C . ARG B 2 1154 ? 139.36100 202.13700 126.51800 1.000 52.01305 1154 ARG B C 1
ATOM 6598 O O . ARG B 2 1154 ? 139.91400 202.15400 127.62100 1.000 52.01305 1154 ARG B O 1
ATOM 6606 N N . LYS B 2 1155 ? 139.07100 203.25300 125.84400 1.000 57.07345 1155 LYS B N 1
ATOM 6607 C CA . LYS B 2 1155 ? 139.22200 204.57300 126.45000 1.000 57.07345 1155 LYS B CA 1
ATOM 6608 C C . LYS B 2 1155 ? 138.40700 204.69300 127.72600 1.000 57.07345 1155 LYS B C 1
ATOM 6609 O O . LYS B 2 1155 ? 138.90200 205.19500 128.74400 1.000 57.07345 1155 LYS B O 1
ATOM 6615 N N . ALA B 2 1156 ? 137.13900 204.27000 127.67500 1.000 52.53418 1156 ALA B N 1
ATOM 6616 C CA . ALA B 2 1156 ? 136.29100 204.33800 128.86700 1.000 52.53418 1156 ALA B CA 1
ATOM 6617 C C . ALA B 2 1156 ? 136.87500 203.52600 130.02200 1.000 52.53418 1156 ALA B C 1
ATOM 6618 O O . ALA B 2 1156 ? 136.94800 204.00400 131.16400 1.000 52.53418 1156 ALA B O 1
ATOM 6620 N N . VAL B 2 1157 ? 137.31200 202.29900 129.73000 1.000 47.53700 1157 VAL B N 1
ATOM 6621 C CA . VAL B 2 1157 ? 137.86400 201.41000 130.75000 1.000 47.53700 1157 VAL B CA 1
ATOM 6622 C C . VAL B 2 1157 ? 139.15200 201.98700 131.32400 1.000 47.53700 1157 VAL B C 1
ATOM 6623 O O . VAL B 2 1157 ? 139.38400 201.93500 132.53700 1.000 47.53700 1157 VAL B O 1
ATOM 6627 N N . SER B 2 1158 ? 139.99500 202.56700 130.47000 1.000 51.05647 1158 SER B N 1
ATOM 6628 C CA . SER B 2 1158 ? 141.24600 203.14800 130.94200 1.000 51.05647 1158 SER B CA 1
ATOM 6629 C C . SER B 2 1158 ? 141.00000 204.35400 131.83400 1.000 51.05647 1158 SER B C 1
ATOM 6630 O O . SER B 2 1158 ? 141.70300 204.54200 132.83100 1.000 51.05647 1158 SER B O 1
ATOM 6633 N N . ASP B 2 1159 ? 140.02400 205.19300 131.48700 1.000 53.00537 1159 ASP B N 1
ATOM 6634 C CA . ASP B 2 1159 ? 139.71400 206.33500 132.34300 1.000 53.00537 1159 ASP B CA 1
ATOM 6635 C C . ASP B 2 1159 ? 139.15700 205.88500 133.68900 1.000 53.00537 1159 ASP B C 1
ATOM 6636 O O . ASP B 2 1159 ? 139.48000 206.47200 134.73300 1.000 53.00537 1159 ASP B O 1
ATOM 6641 N N . MET B 2 1160 ? 138.35000 204.82100 133.68900 1.000 51.50095 1160 MET B N 1
ATOM 6642 C CA . MET B 2 1160 ? 137.84100 204.29300 134.95200 1.000 51.50095 1160 MET B CA 1
ATOM 6643 C C . MET B 2 1160 ? 138.96700 203.71600 135.80400 1.000 51.50095 1160 MET B C 1
ATOM 6644 O O . MET B 2 1160 ? 138.97200 203.88100 137.02900 1.000 51.50095 1160 MET B O 1
ATOM 6649 N N . ILE B 2 1161 ? 139.91800 203.02500 135.17100 1.000 49.62065 1161 ILE B N 1
ATOM 6650 C CA . ILE B 2 1161 ? 141.12100 202.56400 135.86200 1.000 49.62065 1161 ILE B CA 1
ATOM 6651 C C . ILE B 2 1161 ? 141.87700 203.74200 136.46400 1.000 49.62065 1161 ILE B C 1
ATOM 6652 O O . ILE B 2 1161 ? 142.33400 203.68600 137.61200 1.000 49.62065 1161 ILE B O 1
ATOM 6657 N N . MET B 2 1162 ? 142.03600 204.81700 135.68300 1.000 53.59773 1162 MET B N 1
ATOM 6658 C CA . MET B 2 1162 ? 142.77400 205.99300 136.13900 1.000 53.59773 1162 MET B CA 1
ATOM 6659 C C . MET B 2 1162 ? 142.14000 206.58900 137.38300 1.000 53.59773 1162 MET B C 1
ATOM 6660 O O . MET B 2 1162 ? 142.84200 206.99800 138.31400 1.000 53.59773 1162 MET B O 1
ATOM 6665 N N . GLU B 2 1163 ? 140.81200 206.62300 137.42700 1.000 53.98574 1163 GLU B N 1
ATOM 6666 C CA . GLU B 2 1163 ? 140.15000 207.13900 138.62000 1.000 53.98574 1163 GLU B CA 1
ATOM 6667 C C . GLU B 2 1163 ? 140.28000 206.16800 139.78900 1.000 53.98574 1163 GLU B C 1
ATOM 6668 O O . GLU B 2 1163 ? 140.62500 206.56800 140.90500 1.000 53.98574 1163 GLU B O 1
ATOM 6674 N N . LEU B 2 1164 ? 140.03000 204.88200 139.55100 1.000 49.24674 1164 LEU B N 1
ATOM 6675 C CA . LEU B 2 1164 ? 140.01500 203.89800 140.62800 1.000 49.24674 1164 LEU B CA 1
ATOM 6676 C C . LEU B 2 1164 ? 141.38900 203.51400 141.14900 1.000 49.24674 1164 LEU B C 1
ATOM 6677 O O . LEU B 2 1164 ? 141.44900 202.74900 142.11600 1.000 49.24674 1164 LEU B O 1
ATOM 6682 N N . ALA B 2 1165 ? 142.46800 203.94700 140.49300 1.000 51.01255 1165 ALA B N 1
ATOM 6683 C CA . ALA B 2 1165 ? 143.81500 203.50600 140.85600 1.000 51.01255 1165 ALA B CA 1
ATOM 6684 C C . ALA B 2 1165 ? 144.15100 203.79300 142.31500 1.000 51.01255 1165 ALA B C 1
ATOM 6685 O O . ALA B 2 1165 ? 144.76900 202.96300 142.98800 1.000 51.01255 1165 ALA B O 1
ATOM 6687 N N . VAL B 2 1166 ? 143.73200 204.94900 142.83100 1.000 54.28494 1166 VAL B N 1
ATOM 6688 C CA . VAL B 2 1166 ? 144.20300 205.48800 144.10700 1.000 54.28494 1166 VAL B CA 1
ATOM 6689 C C . VAL B 2 1166 ? 143.80700 204.64600 145.31800 1.000 54.28494 1166 VAL B C 1
ATOM 6690 O O . VAL B 2 1166 ? 144.14900 204.99000 146.45300 1.000 54.28494 1166 VAL B O 1
ATOM 6694 N N . HIS B 2 1167 ? 143.07700 203.55400 145.10400 1.000 57.48549 1167 HIS B N 1
ATOM 6695 C CA . HIS B 2 1167 ? 142.68000 202.68500 146.20200 1.000 57.48549 1167 HIS B CA 1
ATOM 6696 C C . HIS B 2 1167 ? 143.51700 201.41600 146.29400 1.000 57.48549 1167 HIS B C 1
ATOM 6697 O O . HIS B 2 1167 ? 144.02800 201.09600 147.36900 1.000 57.48549 1167 HIS B O 1
ATOM 6704 N N . ALA B 2 1168 ? 143.67700 200.68700 145.19400 1.000 54.89551 1168 ALA B N 1
ATOM 6705 C CA . ALA B 2 1168 ? 144.35100 199.39900 145.22200 1.000 54.89551 1168 ALA B CA 1
ATOM 6706 C C . ALA B 2 1168 ? 145.49200 199.38600 144.21600 1.000 54.89551 1168 ALA B C 1
ATOM 6707 O O . ALA B 2 1168 ? 145.62800 200.28100 143.38300 1.000 54.89551 1168 ALA B O 1
ATOM 6709 N N . GLN B 2 1169 ? 146.32200 198.35400 144.30500 1.000 51.16356 1169 GLN B N 1
ATOM 6710 C CA . GLN B 2 1169 ? 147.40100 198.16400 143.35100 1.000 51.16356 1169 GLN B CA 1
ATOM 6711 C C . GLN B 2 1169 ? 146.87500 197.45300 142.11000 1.000 51.16356 1169 GLN B C 1
ATOM 6712 O O . GLN B 2 1169 ? 146.02900 196.56100 142.20400 1.000 51.16356 1169 GLN B O 1
ATOM 6718 N N . PHE B 2 1170 ? 147.37400 197.85600 140.94200 1.000 45.05259 1170 PHE B N 1
ATOM 6719 C CA . PHE B 2 1170 ? 146.95900 197.29600 139.66100 1.000 45.05259 1170 PHE B CA 1
ATOM 6720 C C . PHE B 2 1170 ? 148.18300 196.85300 138.87700 1.000 45.05259 1170 PHE B C 1
ATOM 6721 O O . PHE B 2 1170 ? 149.05400 197.67300 138.57100 1.000 45.05259 1170 PHE B O 1
ATOM 6729 N N . ILE B 2 1171 ? 148.24500 195.57000 138.54000 1.000 35.79525 1171 ILE B N 1
ATOM 6730 C CA . ILE B 2 1171 ? 149.16900 195.05600 137.53900 1.000 35.79525 1171 ILE B CA 1
ATOM 6731 C C . ILE B 2 1171 ? 148.32300 194.57400 136.37300 1.000 35.79525 1171 ILE B C 1
ATOM 6732 O O . ILE B 2 1171 ? 147.24900 194.00700 136.58300 1.000 35.79525 1171 ILE B O 1
ATOM 6737 N N . THR B 2 1172 ? 148.80200 194.77600 135.15100 1.000 34.89504 1172 THR B N 1
ATOM 6738 C CA . THR B 2 1172 ? 148.04400 194.34100 133.98900 1.000 34.89504 1172 THR B CA 1
ATOM 6739 C C . THR B 2 1172 ? 148.95000 194.27300 132.77700 1.000 34.89504 1172 THR B C 1
ATOM 6740 O O . THR B 2 1172 ? 150.01400 194.89000 132.73400 1.000 34.89504 1172 THR B O 1
ATOM 6744 N N . THR B 2 1173 ? 148.52000 193.49600 131.79800 1.000 32.94749 1173 THR B N 1
ATOM 6745 C CA . THR B 2 1173 ? 149.19800 193.49000 130.51400 1.000 32.94749 1173 THR B CA 1
ATOM 6746 C C . THR B 2 1173 ? 148.24100 193.91700 129.41500 1.000 32.94749 1173 THR B C 1
ATOM 6747 O O . THR B 2 1173 ? 147.03600 194.05000 129.63500 1.000 32.94749 1173 THR B O 1
ATOM 6751 N N . THR B 2 1174 ? 148.79700 194.09400 128.21600 1.000 35.41803 1174 THR B N 1
ATOM 6752 C CA . THR B 2 1174 ? 148.06000 194.57800 127.05400 1.000 35.41803 1174 THR B CA 1
ATOM 6753 C C . THR B 2 1174 ? 148.95700 194.53300 125.83000 1.000 35.41803 1174 THR B C 1
ATOM 6754 O O . THR B 2 1174 ? 150.16400 194.30800 125.92200 1.000 35.41803 1174 THR B O 1
ATOM 6758 N N . PHE B 2 1175 ? 148.34000 194.76700 124.67500 1.000 38.48642 1175 PHE B N 1
ATOM 6759 C CA . PHE B 2 1175 ? 149.04900 194.97200 123.42300 1.000 38.48642 1175 PHE B CA 1
ATOM 6760 C C . PHE B 2 1175 ? 148.55000 196.20000 122.67900 1.000 38.48642 1175 PHE B C 1
ATOM 6761 O O . PHE B 2 1175 ? 148.98700 196.43700 121.55100 1.000 38.48642 1175 PHE B O 1
ATOM 6769 N N . ARG B 2 1176 ? 147.65700 196.98300 123.27300 1.000 45.81093 1176 ARG B N 1
ATOM 6770 C CA . ARG B 2 1176 ? 147.11100 198.15500 122.61400 1.000 45.81093 1176 ARG B CA 1
ATOM 6771 C C . ARG B 2 1176 ? 147.40500 199.41000 123.42700 1.000 45.81093 1176 ARG B C 1
ATOM 6772 O O . ARG B 2 1176 ? 147.44700 199.35200 124.65700 1.000 45.81093 1176 ARG B O 1
ATOM 6780 N N . PRO B 2 1177 ? 147.61500 200.55600 122.76700 1.000 48.24699 1177 PRO B N 1
ATOM 6781 C CA . PRO B 2 1177 ? 148.18000 201.71500 123.47900 1.000 48.24699 1177 PRO B CA 1
ATOM 6782 C C . PRO B 2 1177 ? 147.28300 202.31000 124.54700 1.000 48.24699 1177 PRO B C 1
ATOM 6783 O O . PRO B 2 1177 ? 147.79200 202.66900 125.61600 1.000 48.24699 1177 PRO B O 1
ATOM 6787 N N . GLU B 2 1178 ? 145.97700 202.44000 124.27600 1.000 52.07692 1178 GLU B N 1
ATOM 6788 C CA . GLU B 2 1178 ? 145.06800 203.23600 125.10800 1.000 52.07692 1178 GLU B CA 1
ATOM 6789 C C . GLU B 2 1178 ? 145.11800 202.84800 126.57900 1.000 52.07692 1178 GLU B C 1
ATOM 6790 O O . GLU B 2 1178 ? 145.02200 203.71100 127.45700 1.000 52.07692 1178 GLU B O 1
ATOM 6796 N N . LEU B 2 1179 ? 145.28000 201.55700 126.86500 1.000 47.80346 1179 LEU B N 1
ATOM 6797 C CA . LEU B 2 1179 ? 145.21500 201.07800 128.23800 1.000 47.80346 1179 LEU B CA 1
ATOM 6798 C C . LEU B 2 1179 ? 146.38600 201.57600 129.07400 1.000 47.80346 1179 LEU B C 1
ATOM 6799 O O . LEU B 2 1179 ? 146.26500 201.65700 130.30000 1.000 47.80346 1179 LEU B O 1
ATOM 6804 N N . LEU B 2 1180 ? 147.50400 201.94300 128.44700 1.000 53.42526 1180 LEU B N 1
ATOM 6805 C CA . LEU B 2 1180 ? 148.60900 202.56100 129.16700 1.000 53.42526 1180 LEU B CA 1
ATOM 6806 C C . LEU B 2 1180 ? 148.60100 204.07400 129.01600 1.000 53.42526 1180 LEU B C 1
ATOM 6807 O O . LEU B 2 1180 ? 149.64800 204.72100 129.09700 1.000 53.42526 1180 LEU B O 1
ATOM 6812 N N . GLU B 2 1181 ? 147.41700 204.65300 128.81700 1.000 58.80139 1181 GLU B N 1
ATOM 6813 C CA . GLU B 2 1181 ? 147.25100 206.09300 128.94600 1.000 58.80139 1181 GLU B CA 1
ATOM 6814 C C . GLU B 2 1181 ? 147.40300 206.55800 130.38700 1.000 58.80139 1181 GLU B C 1
ATOM 6815 O O . GLU B 2 1181 ? 147.59200 207.75300 130.62300 1.000 58.80139 1181 GLU B O 1
ATOM 6821 N N . SER B 2 1182 ? 147.34400 205.64100 131.35300 1.000 55.91166 1182 SER B N 1
ATOM 6822 C CA . SER B 2 1182 ? 147.33500 205.98500 132.77500 1.000 55.91166 1182 SER B CA 1
ATOM 6823 C C . SER B 2 1182 ? 148.11400 204.91100 133.52600 1.000 55.91166 1182 SER B C 1
ATOM 6824 O O . SER B 2 1182 ? 147.55600 203.88000 133.90800 1.000 55.91166 1182 SER B O 1
ATOM 6827 N N . ALA B 2 1183 ? 149.39600 205.16800 133.75400 1.000 55.87416 1183 ALA B N 1
ATOM 6828 C CA . ALA B 2 1183 ? 150.25100 204.17800 134.38300 1.000 55.87416 1183 ALA B CA 1
ATOM 6829 C C . ALA B 2 1183 ? 151.39100 204.87600 135.09600 1.000 55.87416 1183 ALA B C 1
ATOM 6830 O O . ALA B 2 1183 ? 151.84500 205.94300 134.67800 1.000 55.87416 1183 ALA B O 1
ATOM 6832 N N . ASP B 2 1184 ? 151.85300 204.26100 136.17900 1.000 55.36636 1184 ASP B N 1
ATOM 6833 C CA . ASP B 2 1184 ? 152.99200 204.81200 136.89500 1.000 55.36636 1184 ASP B CA 1
ATOM 6834 C C . ASP B 2 1184 ? 154.29800 204.40600 136.23200 1.000 55.36636 1184 ASP B C 1
ATOM 6835 O O . ASP B 2 1184 ? 155.03200 205.25100 135.71200 1.000 55.36636 1184 ASP B O 1
ATOM 6840 N N . LYS B 2 1185 ? 154.59600 203.11200 136.22900 1.000 51.74677 1185 LYS B N 1
ATOM 6841 C CA . LYS B 2 1185 ? 155.86500 202.62200 135.72400 1.000 51.74677 1185 LYS B CA 1
ATOM 6842 C C . LYS B 2 1185 ? 155.64200 201.33100 134.96000 1.000 51.74677 1185 LYS B C 1
ATOM 6843 O O . LYS B 2 1185 ? 154.88000 200.46600 135.39500 1.000 51.74677 1185 LYS B O 1
ATOM 6849 N N . PHE B 2 1186 ? 156.29900 201.21700 133.81600 1.000 48.98661 1186 PHE B N 1
ATOM 6850 C CA . PHE B 2 1186 ? 156.07500 200.11800 132.89300 1.000 48.98661 1186 PHE B CA 1
ATOM 6851 C C . PHE B 2 1186 ? 157.04100 198.99100 133.23200 1.000 48.98661 1186 PHE B C 1
ATOM 6852 O O . PHE B 2 1186 ? 157.76000 199.05600 134.22800 1.000 48.98661 1186 PHE B O 1
ATOM 6860 N N . TYR B 2 1187 ? 157.11700 197.98300 132.36900 1.000 46.18808 1187 TYR B N 1
ATOM 6861 C CA . TYR B 2 1187 ? 158.11500 196.92300 132.46300 1.000 46.18808 1187 TYR B CA 1
ATOM 6862 C C . TYR B 2 1187 ? 158.33200 196.34400 131.07300 1.000 46.18808 1187 TYR B C 1
ATOM 6863 O O . TYR B 2 1187 ? 157.79300 196.84000 130.08300 1.000 46.18808 1187 TYR B O 1
ATOM 6872 N N . GLY B 2 1188 ? 159.11600 195.27800 131.00300 1.000 41.22718 1188 GLY B N 1
ATOM 6873 C CA . GLY B 2 1188 ? 159.33100 194.57100 129.75800 1.000 41.22718 1188 GLY B CA 1
ATOM 6874 C C . GLY B 2 1188 ? 159.77900 193.16900 130.07900 1.000 41.22718 1188 GLY B C 1
ATOM 6875 O O . GLY B 2 1188 ? 160.19900 192.88300 131.20200 1.000 41.22718 1188 GLY B O 1
ATOM 6876 N N . VAL B 2 1189 ? 159.69300 192.28800 129.08700 1.000 37.28427 1189 VAL B N 1
ATOM 6877 C CA . VAL B 2 1189 ? 160.07800 190.89400 129.27600 1.000 37.28427 1189 VAL B CA 1
ATOM 6878 C C . VAL B 2 1189 ? 160.82900 190.44200 128.03100 1.000 37.28427 1189 VAL B C 1
ATOM 6879 O O . VAL B 2 1189 ? 160.24100 190.34400 126.95000 1.000 37.28427 1189 VAL B O 1
ATOM 6883 N N . LYS B 2 1190 ? 162.12100 190.18200 128.17400 1.000 39.38051 1190 LYS B N 1
ATOM 6884 C CA . LYS B 2 1190 ? 162.97700 189.76900 127.07300 1.000 39.38051 1190 LYS B CA 1
ATOM 6885 C C . LYS B 2 1190 ? 163.28000 188.28600 127.20300 1.000 39.38051 1190 LYS B C 1
ATOM 6886 O O . LYS B 2 1190 ? 163.48100 187.79100 128.31100 1.000 39.38051 1190 LYS B O 1
ATOM 6892 N N . PHE B 2 1191 ? 163.34300 187.58100 126.07400 1.000 34.13629 1191 PHE B N 1
ATOM 6893 C CA . PHE B 2 1191 ? 163.48000 186.12200 126.06900 1.000 34.13629 1191 PHE B CA 1
ATOM 6894 C C . PHE B 2 1191 ? 164.66700 185.74100 125.19600 1.000 34.13629 1191 PHE B C 1
ATOM 6895 O O . PHE B 2 1191 ? 164.51400 185.51400 123.99700 1.000 34.13629 1191 PHE B O 1
ATOM 6903 N N . ARG B 2 1192 ? 165.85100 185.67500 125.78900 1.000 36.46497 1192 ARG B N 1
ATOM 6904 C CA . ARG B 2 1192 ? 167.05900 185.31100 125.06900 1.000 36.46497 1192 ARG B CA 1
ATOM 6905 C C . ARG B 2 1192 ? 167.71900 184.11700 125.73600 1.000 36.46497 1192 ARG B C 1
ATOM 6906 O O . ARG B 2 1192 ? 167.62600 183.94500 126.95200 1.000 36.46497 1192 ARG B O 1
ATOM 6914 N N . ASN B 2 1193 ? 168.39200 183.30100 124.92100 1.000 38.21971 1193 ASN B N 1
ATOM 6915 C CA . ASN B 2 1193 ? 169.14300 182.12900 125.37700 1.000 38.21971 1193 ASN B CA 1
ATOM 6916 C C . ASN B 2 1193 ? 168.26600 181.13700 126.13300 1.000 38.21971 1193 ASN B C 1
ATOM 6917 O O . ASN B 2 1193 ? 168.72100 180.50000 127.08200 1.000 38.21971 1193 ASN B O 1
ATOM 6922 N N . LYS B 2 1194 ? 167.00600 181.03300 125.71700 1.000 39.76347 1194 LYS B N 1
ATOM 6923 C CA . LYS B 2 1194 ? 166.02100 180.11100 126.28600 1.000 39.76347 1194 LYS B CA 1
ATOM 6924 C C . LYS B 2 1194 ? 165.80600 180.35800 127.77600 1.000 39.76347 1194 LYS B C 1
ATOM 6925 O O . LYS B 2 1194 ? 165.66900 179.42400 128.56300 1.000 39.76347 1194 LYS B O 1
ATOM 6931 N N . VAL B 2 1195 ? 165.76500 181.63100 128.16100 1.000 41.53873 1195 VAL B N 1
ATOM 6932 C CA . VAL B 2 1195 ? 165.29700 182.04100 129.47700 1.000 41.53873 1195 VAL B CA 1
ATOM 6933 C C . VAL B 2 1195 ? 164.78800 183.46700 129.34500 1.000 41.53873 1195 VAL B C 1
ATOM 6934 O O . VAL B 2 1195 ? 165.18200 184.20100 128.43700 1.000 41.53873 1195 VAL B O 1
ATOM 6938 N N . SER B 2 1196 ? 163.87100 183.84900 130.22000 1.000 43.73056 1196 SER B N 1
ATOM 6939 C CA . SER B 2 1196 ? 163.18000 185.12200 130.10500 1.000 43.73056 1196 SER B CA 1
ATOM 6940 C C . SER B 2 1196 ? 163.48800 185.98500 131.31400 1.000 43.73056 1196 SER B C 1
ATOM 6941 O O . SER B 2 1196 ? 163.47500 185.49500 132.44100 1.000 43.73056 1196 SER B O 1
ATOM 6944 N N . HIS B 2 1197 ? 163.78600 187.25400 131.08200 1.000 45.17419 1197 HIS B N 1
ATOM 6945 C CA . HIS B 2 1197 ? 164.11100 188.18600 132.14900 1.000 45.17419 1197 HIS B CA 1
ATOM 6946 C C . HIS B 2 1197 ? 163.13300 189.35100 132.14700 1.000 45.17419 1197 HIS B C 1
ATOM 6947 O O . HIS B 2 1197 ? 162.41700 189.58000 131.17300 1.000 45.17419 1197 HIS B O 1
ATOM 6954 N N . ILE B 2 1198 ? 163.12100 190.10000 133.24400 1.000 41.73451 1198 ILE B N 1
ATOM 6955 C CA . ILE B 2 1198 ? 162.14600 191.16200 133.44900 1.000 41.73451 1198 ILE B CA 1
ATOM 6956 C C . ILE B 2 1198 ? 162.82400 192.33100 134.15000 1.000 41.73451 1198 ILE B C 1
ATOM 6957 O O . ILE B 2 1198 ? 163.60200 192.13700 135.08800 1.000 41.73451 1198 ILE B O 1
ATOM 6962 N N . ASP B 2 1199 ? 162.53700 193.54500 133.69100 1.000 46.14601 1199 ASP B N 1
ATOM 6963 C CA . ASP B 2 1199 ? 163.19800 194.73800 134.20400 1.000 46.14601 1199 ASP B CA 1
ATOM 6964 C C . ASP B 2 1199 ? 162.34800 195.95100 133.85700 1.000 46.14601 1199 ASP B C 1
ATOM 6965 O O . ASP B 2 1199 ? 161.32400 195.84100 133.18100 1.000 46.14601 1199 ASP B O 1
ATOM 6970 N N . VAL B 2 1200 ? 162.80000 197.11100 134.29300 1.000 48.37367 1200 VAL B N 1
ATOM 6971 C CA . VAL B 2 1200 ? 162.05900 198.35300 134.12200 1.000 48.37367 1200 VAL B CA 1
ATOM 6972 C C . VAL B 2 1200 ? 162.48300 199.00000 132.81400 1.000 48.37367 1200 VAL B C 1
ATOM 6973 O O . VAL B 2 1200 ? 163.62800 198.86200 132.37700 1.000 48.37367 1200 VAL B O 1
ATOM 6977 N N . ILE B 2 1201 ? 161.56000 199.71700 132.17800 1.000 55.27989 1201 ILE B N 1
ATOM 6978 C CA . ILE B 2 1201 ? 161.83400 200.49700 130.98300 1.000 55.27989 1201 ILE B CA 1
ATOM 6979 C C . ILE B 2 1201 ? 161.11600 201.83400 131.10800 1.000 55.27989 1201 ILE B C 1
ATOM 6980 O O . ILE B 2 1201 ? 160.40300 202.09400 132.07800 1.000 55.27989 1201 ILE B O 1
ATOM 6985 N N . THR B 2 1202 ? 161.30300 202.68100 130.10500 1.000 64.09933 1202 THR B N 1
ATOM 6986 C CA . THR B 2 1202 ? 160.75500 204.02700 130.07100 1.000 64.09933 1202 THR B CA 1
ATOM 6987 C C . THR B 2 1202 ? 159.55700 204.09200 129.13400 1.000 64.09933 1202 THR B C 1
ATOM 6988 O O . THR B 2 1202 ? 159.35300 203.21800 128.29200 1.000 64.09933 1202 THR B O 1
ATOM 6992 N N . ALA B 2 1203 ? 158.74200 205.13400 129.32100 1.000 66.88651 1203 ALA B N 1
ATOM 6993 C CA . ALA B 2 1203 ? 157.46700 205.23800 128.61600 1.000 66.88651 1203 ALA B CA 1
ATOM 6994 C C . ALA B 2 1203 ? 157.63600 205.31000 127.10600 1.000 66.88651 1203 ALA B C 1
ATOM 6995 O O . ALA B 2 1203 ? 156.76400 204.84400 126.36500 1.000 66.88651 1203 ALA B O 1
ATOM 6997 N N . GLU B 2 1204 ? 158.74300 205.88400 126.63500 1.000 70.66858 1204 GLU B N 1
ATOM 6998 C CA . GLU B 2 1204 ? 158.93300 206.07100 125.20100 1.000 70.66858 1204 GLU B CA 1
ATOM 6999 C C . GLU B 2 1204 ? 159.07500 204.73600 124.48000 1.000 70.66858 1204 GLU B C 1
ATOM 7000 O O . GLU B 2 1204 ? 158.37100 204.47800 123.49600 1.000 70.66858 1204 GLU B O 1
ATOM 7006 N N . MET B 2 1205 ? 160.00100 203.88800 124.93600 1.000 65.62724 1205 MET B N 1
ATOM 7007 C CA . MET B 2 1205 ? 160.20400 202.60200 124.27900 1.000 65.62724 1205 MET B CA 1
ATOM 7008 C C . MET B 2 1205 ? 158.97000 201.71900 124.38100 1.000 65.62724 1205 MET B C 1
ATOM 7009 O O . MET B 2 1205 ? 158.67700 200.96400 123.45100 1.000 65.62724 1205 MET B O 1
ATOM 7014 N N . ALA B 2 1206 ? 158.21500 201.82200 125.47500 1.000 63.27900 1206 ALA B N 1
ATOM 7015 C CA . ALA B 2 1206 ? 157.00200 201.02300 125.60800 1.000 63.27900 1206 ALA B CA 1
ATOM 7016 C C . ALA B 2 1206 ? 155.93400 201.47500 124.62000 1.000 63.27900 1206 ALA B C 1
ATOM 7017 O O . ALA B 2 1206 ? 155.37400 200.65400 123.88200 1.000 63.27900 1206 ALA B O 1
ATOM 7019 N N . LYS B 2 1207 ? 155.62300 202.77800 124.60700 1.000 65.97164 1207 LYS B N 1
ATOM 7020 C CA . LYS B 2 1207 ? 154.65700 203.31200 123.64700 1.000 65.97164 1207 LYS B CA 1
ATOM 7021 C C . LYS B 2 1207 ? 155.09800 203.09000 122.20900 1.000 65.97164 1207 LYS B C 1
ATOM 7022 O O . LYS B 2 1207 ? 154.25800 203.04500 121.30600 1.000 65.97164 1207 LYS B O 1
ATOM 7028 N N . ASP B 2 1208 ? 156.40200 202.95700 121.97300 1.000 69.21726 1208 ASP B N 1
ATOM 7029 C CA . ASP B 2 1208 ? 156.87500 202.62700 120.63700 1.000 69.21726 1208 ASP B CA 1
ATOM 7030 C C . ASP B 2 1208 ? 156.62500 201.16300 120.30700 1.000 69.21726 1208 ASP B C 1
ATOM 7031 O O . ASP B 2 1208 ? 156.13700 200.84200 119.21900 1.000 69.21726 1208 ASP B O 1
ATOM 7036 N N . PHE B 2 1209 ? 156.99200 200.26300 121.22400 1.000 60.52338 1209 PHE B N 1
ATOM 7037 C CA . PHE B 2 1209 ? 156.83600 198.83100 120.98900 1.000 60.52338 1209 PHE B CA 1
ATOM 7038 C C . PHE B 2 1209 ? 155.37700 198.45300 120.79800 1.000 60.52338 1209 PHE B C 1
ATOM 7039 O O . PHE B 2 1209 ? 155.06000 197.56700 119.99700 1.000 60.52338 1209 PHE B O 1
ATOM 7047 N N . VAL B 2 1210 ? 154.47600 199.10800 121.52900 1.000 65.14244 1210 VAL B N 1
ATOM 7048 C CA . VAL B 2 1210 ? 153.07900 198.69400 121.51000 1.000 65.14244 1210 VAL B CA 1
ATOM 7049 C C . VAL B 2 1210 ? 152.44400 198.94100 120.14000 1.000 65.14244 1210 VAL B C 1
ATOM 7050 O O . VAL B 2 1210 ? 151.69800 198.09500 119.63600 1.000 65.14244 1210 VAL B O 1
ATOM 7054 N N . GLU B 2 1211 ? 152.72200 200.07600 119.51300 1.000 79.74175 1211 GLU B N 1
ATOM 7055 C CA . GLU B 2 1211 ? 152.04900 200.35400 118.25100 1.000 79.74175 1211 GLU B CA 1
ATOM 7056 C C . GLU B 2 1211 ? 152.97000 200.85100 117.15100 1.000 79.74175 1211 GLU B C 1
ATOM 7057 O O . GLU B 2 1211 ? 152.75300 200.49900 115.99000 1.000 79.74175 1211 GLU B O 1
ATOM 7063 N N . ASP B 2 1212 ? 153.97000 201.67500 117.49100 1.000 90.61280 1212 ASP B N 1
ATOM 7064 C CA . ASP B 2 1212 ? 154.66800 202.50900 116.51200 1.000 90.61280 1212 ASP B CA 1
ATOM 7065 C C . ASP B 2 1212 ? 155.35500 201.69400 115.42400 1.000 90.61280 1212 ASP B C 1
ATOM 7066 O O . ASP B 2 1212 ? 155.43900 202.14400 114.27600 1.000 90.61280 1212 ASP B O 1
ATOM 7071 N N . ASP B 2 1213 ? 155.83600 200.50200 115.75000 1.000 87.18894 1213 ASP B N 1
ATOM 7072 C CA . ASP B 2 1213 ? 156.49900 199.66000 114.76900 1.000 87.18894 1213 ASP B CA 1
ATOM 7073 C C . ASP B 2 1213 ? 155.55200 198.56300 114.31100 1.000 87.18894 1213 ASP B C 1
ATOM 7074 O O . ASP B 2 1213 ? 154.84400 197.95800 115.11800 1.000 87.18894 1213 ASP B O 1
ATOM 7079 N N . THR B 2 1214 ? 155.53700 198.32500 113.00100 1.000 78.87304 1214 THR B N 1
ATOM 7080 C CA . THR B 2 1214 ? 154.80300 197.20900 112.40700 1.000 78.87304 1214 THR B CA 1
ATOM 7081 C C . THR B 2 1214 ? 155.67900 196.64200 111.29200 1.000 78.87304 1214 THR B C 1
ATOM 7082 O O . THR B 2 1214 ? 155.58300 197.06700 110.13900 1.000 78.87304 1214 THR B O 1
ATOM 7086 N N . THR B 2 1215 ? 156.53100 195.68600 111.64800 1.000 78.90612 1215 THR B N 1
ATOM 7087 C CA . THR B 2 1215 ? 157.45000 195.00500 110.73500 1.000 78.90612 1215 THR B CA 1
ATOM 7088 C C . THR B 2 1215 ? 157.61000 193.57100 111.22200 1.000 78.90612 1215 THR B C 1
ATOM 7089 O O . THR B 2 1215 ? 156.80800 193.08000 112.02200 1.000 78.90612 1215 THR B O 1
ATOM 7093 N N . HIS B 2 1216 ? 158.64500 192.89600 110.73400 1.000 91.97027 1216 HIS B N 1
ATOM 7094 C CA . HIS B 2 1216 ? 159.01300 191.56300 111.18600 1.000 91.97027 1216 HIS B CA 1
ATOM 7095 C C . HIS B 2 1216 ? 159.99900 191.59000 112.34700 1.000 91.97027 1216 HIS B C 1
ATOM 7096 O O . HIS B 2 1216 ? 160.60900 190.56200 112.65800 1.000 91.97027 1216 HIS B O 1
ATOM 7103 N N . GLY B 2 1217 ? 160.16500 192.73800 112.98900 1.000 88.87771 1217 GLY B N 1
ATOM 7104 C CA . GLY B 2 1217 ? 161.02800 192.86200 114.14400 1.000 88.87771 1217 GLY B CA 1
ATOM 7105 C C . GLY B 2 1217 ? 160.83200 194.20600 114.80700 1.000 88.87771 1217 GLY B C 1
ATOM 7106 O O . GLY B 2 1217 ? 160.80000 195.23700 114.14000 1.000 88.87771 1217 GLY B O 1
ATOM 7108 N N . LYS C 3 10 ? 146.34400 180.67900 173.34600 1.000 88.94265 10 LYS C N 1
ATOM 7109 C CA . LYS C 3 10 ? 147.12600 181.87100 173.64200 1.000 88.94265 10 LYS C CA 1
ATOM 7110 C C . LYS C 3 10 ? 146.65000 182.54200 174.92800 1.000 88.94265 10 LYS C C 1
ATOM 7111 O O . LYS C 3 10 ? 146.56500 181.89800 175.97300 1.000 88.94265 10 LYS C O 1
ATOM 7117 N N . ARG C 3 11 ? 146.33900 183.83400 174.84900 1.000 93.34510 11 ARG C N 1
ATOM 7118 C CA . ARG C 3 11 ? 146.04600 184.65000 176.01900 1.000 93.34510 11 ARG C CA 1
ATOM 7119 C C . ARG C 3 11 ? 144.61400 185.16100 175.94400 1.000 93.34510 11 ARG C C 1
ATOM 7120 O O . ARG C 3 11 ? 144.18600 185.67300 174.90500 1.000 93.34510 11 ARG C O 1
ATOM 7128 N N . GLY C 3 12 ? 143.88200 185.02100 177.04700 1.000 95.05689 12 GLY C N 1
ATOM 7129 C CA . GLY C 3 12 ? 142.52600 185.50600 177.14300 1.000 95.05689 12 GLY C CA 1
ATOM 7130 C C . GLY C 3 12 ? 141.62500 184.51100 177.84400 1.000 95.05689 12 GLY C C 1
ATOM 7131 O O . GLY C 3 12 ? 141.93900 183.32000 177.93600 1.000 95.05689 12 GLY C O 1
ATOM 7132 N N . PRO C 3 13 ? 140.46900 184.97300 178.34900 1.000 91.80494 13 PRO C N 1
ATOM 7133 C CA . PRO C 3 13 ? 139.49600 184.03500 178.93100 1.000 91.80494 13 PRO C CA 1
ATOM 7134 C C . PRO C 3 13 ? 138.74000 183.22700 177.88500 1.000 91.80494 13 PRO C C 1
ATOM 7135 O O . PRO C 3 13 ? 137.76200 182.54300 178.20300 1.000 91.80494 13 PRO C O 1
ATOM 7139 N N . LEU C 3 14 ? 139.17900 183.31200 176.63000 1.000 91.23516 14 LEU C N 1
ATOM 7140 C CA . LEU C 3 14 ? 138.63400 182.52100 175.54000 1.000 91.23516 14 LEU C CA 1
ATOM 7141 C C . LEU C 3 14 ? 139.74000 181.81200 174.77400 1.000 91.23516 14 LEU C C 1
ATOM 7142 O O . LEU C 3 14 ? 139.50300 181.35100 173.65300 1.000 91.23516 14 LEU C O 1
ATOM 7147 N N . ALA C 3 15 ? 140.94900 181.74800 175.34000 1.000 93.61478 15 ALA C N 1
ATOM 7148 C CA . ALA C 3 15 ? 142.06600 181.09500 174.66700 1.000 93.61478 15 ALA C CA 1
ATOM 7149 C C . ALA C 3 15 ? 141.80400 179.61200 174.47000 1.000 93.61478 15 ALA C C 1
ATOM 7150 O O . ALA C 3 15 ? 142.23100 179.02300 173.47000 1.000 93.61478 15 ALA C O 1
ATOM 7152 N N . LYS C 3 16 ? 141.13000 178.99500 175.44000 1.000 89.89536 16 LYS C N 1
ATOM 7153 C CA . LYS C 3 16 ? 140.78400 177.58400 175.35500 1.000 89.89536 16 LYS C CA 1
ATOM 7154 C C . LYS C 3 16 ? 139.95000 177.29000 174.11400 1.000 89.89536 16 LYS C C 1
ATOM 7155 O O . LYS C 3 16 ? 140.20200 176.30600 173.40800 1.000 89.89536 16 LYS C O 1
ATOM 7161 N N . ILE C 3 17 ? 138.98300 178.15600 173.80600 1.000 79.39962 17 ILE C N 1
ATOM 7162 C CA . ILE C 3 17 ? 138.11500 177.91100 172.66000 1.000 79.39962 17 ILE C CA 1
ATOM 7163 C C . ILE C 3 17 ? 138.88100 178.14400 171.36100 1.000 79.39962 17 ILE C C 1
ATOM 7164 O O . ILE C 3 17 ? 138.69100 177.41400 170.37900 1.000 79.39962 17 ILE C O 1
ATOM 7169 N N . TRP C 3 18 ? 139.73900 179.17600 171.33000 1.000 86.45312 18 TRP C N 1
ATOM 7170 C CA . TRP C 3 18 ? 140.70000 179.36300 170.23900 1.000 86.45312 18 TRP C CA 1
ATOM 7171 C C . TRP C 3 18 ? 141.46100 178.08100 169.93500 1.000 86.45312 18 TRP C C 1
ATOM 7172 O O . TRP C 3 18 ? 141.51600 177.63300 168.78100 1.000 86.45312 18 TRP C O 1
ATOM 7183 N N . LEU C 3 19 ? 142.08700 177.50100 170.96200 1.000 82.83341 19 LEU C N 1
ATOM 7184 C CA . LEU C 3 19 ? 142.88600 176.29600 170.76700 1.000 82.83341 19 LEU C CA 1
ATOM 7185 C C . LEU C 3 19 ? 142.02200 175.14800 170.27800 1.000 82.83341 19 LEU C C 1
ATOM 7186 O O . LEU C 3 19 ? 142.40500 174.41900 169.35600 1.000 82.83341 19 LEU C O 1
ATOM 7191 N N . ALA C 3 20 ? 140.85100 174.96900 170.88700 1.000 76.67813 20 ALA C N 1
ATOM 7192 C CA . ALA C 3 20 ? 139.96900 173.88400 170.48900 1.000 76.67813 20 ALA C CA 1
ATOM 7193 C C . ALA C 3 20 ? 139.44700 174.05600 169.07000 1.000 76.67813 20 ALA C C 1
ATOM 7194 O O . ALA C 3 20 ? 139.05800 173.06700 168.44300 1.000 76.67813 20 ALA C O 1
ATOM 7196 N N . ALA C 3 21 ? 139.43200 175.28000 168.55200 1.000 75.85342 21 ALA C N 1
ATOM 7197 C CA . ALA C 3 21 ? 138.97600 175.51200 167.19200 1.000 75.85342 21 ALA C CA 1
ATOM 7198 C C . ALA C 3 21 ? 140.09500 175.50300 166.16500 1.000 75.85342 21 ALA C C 1
ATOM 7199 O O . ALA C 3 21 ? 139.81500 175.36200 164.97100 1.000 75.85342 21 ALA C O 1
ATOM 7201 N N . HIS C 3 22 ? 141.34700 175.66100 166.58500 1.000 83.71664 22 HIS C N 1
ATOM 7202 C CA . HIS C 3 22 ? 142.44900 175.70600 165.63400 1.000 83.71664 22 HIS C CA 1
ATOM 7203 C C . HIS C 3 22 ? 143.36300 174.48900 165.71800 1.000 83.71664 22 HIS C C 1
ATOM 7204 O O . HIS C 3 22 ? 143.56700 173.80700 164.71100 1.000 83.71664 22 HIS C O 1
ATOM 7211 N N . TRP C 3 23 ? 143.91500 174.18300 166.88900 1.000 83.68005 23 TRP C N 1
ATOM 7212 C CA . TRP C 3 23 ? 144.93600 173.14600 166.99400 1.000 83.68005 23 TRP C CA 1
ATOM 7213 C C . TRP C 3 23 ? 144.40000 171.85400 167.59700 1.000 83.68005 23 TRP C C 1
ATOM 7214 O O . TRP C 3 23 ? 144.64100 170.77700 167.04300 1.000 83.68005 23 TRP C O 1
ATOM 7225 N N . ASP C 3 24 ? 143.75300 171.94200 168.76600 1.000 84.22976 24 ASP C N 1
ATOM 7226 C CA . ASP C 3 24 ? 142.92700 170.90400 169.38900 1.000 84.22976 24 ASP C CA 1
ATOM 7227 C C . ASP C 3 24 ? 143.75000 169.74700 169.96400 1.000 84.22976 24 ASP C C 1
ATOM 7228 O O . ASP C 3 24 ? 143.25000 168.96500 170.77900 1.000 84.22976 24 ASP C O 1
ATOM 7233 N N . LYS C 3 25 ? 145.04000 169.68100 169.65400 1.000 91.38569 25 LYS C N 1
ATOM 7234 C CA . LYS C 3 25 ? 145.81000 168.55000 170.15100 1.000 91.38569 25 LYS C CA 1
ATOM 7235 C C . LYS C 3 25 ? 146.43600 168.82800 171.50900 1.000 91.38569 25 LYS C C 1
ATOM 7236 O O . LYS C 3 25 ? 146.39900 167.96400 172.39000 1.000 91.38569 25 LYS C O 1
ATOM 7242 N N . LYS C 3 26 ? 147.00500 170.02000 171.70000 1.000 97.78893 26 LYS C N 1
ATOM 7243 C CA . LYS C 3 26 ? 147.57400 170.39200 172.99100 1.000 97.78893 26 LYS C CA 1
ATOM 7244 C C . LYS C 3 26 ? 146.53400 170.49100 174.10200 1.000 97.78893 26 LYS C C 1
ATOM 7245 O O . LYS C 3 26 ? 146.91700 170.55600 175.27500 1.000 97.78893 26 LYS C O 1
ATOM 7251 N N . LEU C 3 27 ? 145.24600 170.51600 173.76900 1.000 94.11557 27 LEU C N 1
ATOM 7252 C CA . LEU C 3 27 ? 144.18600 170.64500 174.76200 1.000 94.11557 27 LEU C CA 1
ATOM 7253 C C . LEU C 3 27 ? 144.08800 169.36200 175.57600 1.000 94.11557 27 LEU C C 1
ATOM 7254 O O . LEU C 3 27 ? 143.71100 168.31200 175.04900 1.000 94.11557 27 LEU C O 1
ATOM 7259 N N . THR C 3 28 ? 144.41700 169.44200 176.85800 1.000 92.10127 28 THR C N 1
ATOM 7260 C CA . THR C 3 28 ? 144.54100 168.25900 177.69300 1.000 92.10127 28 THR C CA 1
ATOM 7261 C C . THR C 3 28 ? 143.22000 167.90800 178.36300 1.000 92.10127 28 THR C C 1
ATOM 7262 O O . THR C 3 28 ? 142.29100 168.71500 178.43300 1.000 92.10127 28 THR C O 1
ATOM 7266 N N . LYS C 3 29 ? 143.15700 166.67200 178.86900 1.000 87.70738 29 LYS C N 1
ATOM 7267 C CA . LYS C 3 29 ? 142.01100 166.19000 179.63300 1.000 87.70738 29 LYS C CA 1
ATOM 7268 C C . LYS C 3 29 ? 141.77400 167.00500 180.90500 1.000 87.70738 29 LYS C C 1
ATOM 7269 O O . LYS C 3 29 ? 140.65500 167.02100 181.42900 1.000 87.70738 29 LYS C O 1
ATOM 7275 N N . ALA C 3 30 ? 142.77700 167.74400 181.37100 1.000 89.66900 30 ALA C N 1
ATOM 7276 C CA . ALA C 3 30 ? 142.58100 168.59900 182.53100 1.000 89.66900 30 ALA C CA 1
ATOM 7277 C C . ALA C 3 30 ? 141.89700 169.90100 182.14400 1.000 89.66900 30 ALA C C 1
ATOM 7278 O O . ALA C 3 30 ? 141.05400 170.40500 182.89500 1.000 89.66900 30 ALA C O 1
ATOM 7280 N N . HIS C 3 31 ? 142.27500 170.47200 180.99900 1.000 90.04336 31 HIS C N 1
ATOM 7281 C CA . HIS C 3 31 ? 141.60200 171.66200 180.49200 1.000 90.04336 31 HIS C CA 1
ATOM 7282 C C . HIS C 3 31 ? 140.11900 171.40700 180.26000 1.000 90.04336 31 HIS C C 1
ATOM 7283 O O . HIS C 3 31 ? 139.27500 171.97600 180.95400 1.000 90.04336 31 HIS C O 1
ATOM 7290 N N . VAL C 3 32 ? 139.80500 170.46300 179.36100 1.000 84.35184 32 VAL C N 1
ATOM 7291 C CA . VAL C 3 32 ? 138.46000 170.24400 178.81200 1.000 84.35184 32 VAL C CA 1
ATOM 7292 C C . VAL C 3 32 ? 137.38100 170.17300 179.88800 1.000 84.35184 32 VAL C C 1
ATOM 7293 O O . VAL C 3 32 ? 136.30000 170.75500 179.73900 1.000 84.35184 32 VAL C O 1
ATOM 7297 N N . PHE C 3 33 ? 137.68100 169.51800 181.00700 1.000 90.22180 33 PHE C N 1
ATOM 7298 C CA . PHE C 3 33 ? 136.68100 169.16600 182.00700 1.000 90.22180 33 PHE C CA 1
ATOM 7299 C C . PHE C 3 33 ? 135.98800 170.37000 182.64500 1.000 90.22180 33 PHE C C 1
ATOM 7300 O O . PHE C 3 33 ? 134.78300 170.55200 182.45000 1.000 90.22180 33 PHE C O 1
ATOM 7308 N N . GLU C 3 34 ? 136.71500 171.20900 183.38900 1.000 99.63447 34 GLU C N 1
ATOM 7309 C CA . GLU C 3 34 ? 136.06000 172.25600 184.16900 1.000 99.63447 34 GLU C CA 1
ATOM 7310 C C . GLU C 3 34 ? 136.68000 173.63700 183.94700 1.000 99.63447 34 GLU C C 1
ATOM 7311 O O . GLU C 3 34 ? 136.36000 174.57600 184.68600 1.000 99.63447 34 GLU C O 1
ATOM 7317 N N . CYS C 3 35 ? 137.56700 173.78900 182.96000 1.000 102.67655 35 CYS C N 1
ATOM 7318 C CA . CYS C 3 35 ? 138.14600 175.10200 182.68200 1.000 102.67655 35 CYS C CA 1
ATOM 7319 C C . CYS C 3 35 ? 137.08800 176.12600 182.29700 1.000 102.67655 35 CYS C C 1
ATOM 7320 O O . CYS C 3 35 ? 137.13200 177.27300 182.75400 1.000 102.67655 35 CYS C O 1
ATOM 7323 N N . ASN C 3 36 ? 136.12500 175.73700 181.47100 1.000 95.60530 36 ASN C N 1
ATOM 7324 C CA . ASN C 3 36 ? 135.17200 176.68700 180.91800 1.000 95.60530 36 ASN C CA 1
ATOM 7325 C C . ASN C 3 36 ? 133.75600 176.33700 181.35100 1.000 95.60530 36 ASN C C 1
ATOM 7326 O O . ASN C 3 36 ? 133.32400 175.18600 181.24000 1.000 95.60530 36 ASN C O 1
ATOM 7331 N N . LEU C 3 37 ? 133.04500 177.33900 181.85100 1.000 89.48154 37 LEU C N 1
ATOM 7332 C CA . LEU C 3 37 ? 131.64700 177.19100 182.23200 1.000 89.48154 37 LEU C CA 1
ATOM 7333 C C . LEU C 3 37 ? 130.83400 177.61000 181.01800 1.000 89.48154 37 LEU C C 1
ATOM 7334 O O . LEU C 3 37 ? 130.73900 178.80200 180.71100 1.000 89.48154 37 LEU C O 1
ATOM 7339 N N . GLU C 3 38 ? 130.28300 176.60600 180.32100 1.000 78.62384 38 GLU C N 1
ATOM 7340 C CA . GLU C 3 38 ? 129.58800 176.76600 179.04200 1.000 78.62384 38 GLU C CA 1
ATOM 7341 C C . GLU C 3 38 ? 128.58000 177.90500 179.06000 1.000 78.62384 38 GLU C C 1
ATOM 7342 O O . GLU C 3 38 ? 128.68600 178.86500 178.28600 1.000 78.62384 38 GLU C O 1
ATOM 7348 N N . SER C 3 39 ? 127.60500 177.80900 179.96700 1.000 75.75137 39 SER C N 1
ATOM 7349 C CA . SER C 3 39 ? 126.51500 178.77000 180.07600 1.000 75.75137 39 SER C CA 1
ATOM 7350 C C . SER C 3 39 ? 126.99400 180.19200 180.33100 1.000 75.75137 39 SER C C 1
ATOM 7351 O O . SER C 3 39 ? 126.22300 181.13600 180.13200 1.000 75.75137 39 SER C O 1
ATOM 7354 N N . SER C 3 40 ? 128.23600 180.37100 180.77200 1.000 87.14632 40 SER C N 1
ATOM 7355 C CA . SER C 3 40 ? 128.81300 181.69800 180.92500 1.000 87.14632 40 SER C CA 1
ATOM 7356 C C . SER C 3 40 ? 129.66800 182.09900 179.73600 1.000 87.14632 40 SER C C 1
ATOM 7357 O O . SER C 3 40 ? 129.55700 183.22900 179.25700 1.000 87.14632 40 SER C O 1
ATOM 7360 N N . VAL C 3 41 ? 130.52500 181.20100 179.24900 1.000 85.61989 41 VAL C N 1
ATOM 7361 C CA . VAL C 3 41 ? 131.48300 181.59100 178.22100 1.000 85.61989 41 VAL C CA 1
ATOM 7362 C C . VAL C 3 41 ? 130.77800 181.82600 176.88800 1.000 85.61989 41 VAL C C 1
ATOM 7363 O O . VAL C 3 41 ? 131.03100 182.83400 176.21500 1.000 85.61989 41 VAL C O 1
ATOM 7367 N N . GLU C 3 42 ? 129.89800 180.90100 176.47500 1.000 81.61145 42 GLU C N 1
ATOM 7368 C CA . GLU C 3 42 ? 129.15400 181.10900 175.23600 1.000 81.61145 42 GLU C CA 1
ATOM 7369 C C . GLU C 3 42 ? 128.29800 182.36400 175.33500 1.000 81.61145 42 GLU C C 1
ATOM 7370 O O . GLU C 3 42 ? 128.08700 183.06100 174.33700 1.000 81.61145 42 GLU C O 1
ATOM 7376 N N . SER C 3 43 ? 127.75300 182.63300 176.52100 1.000 87.08182 43 SER C N 1
ATOM 7377 C CA . SER C 3 43 ? 127.01700 183.86700 176.73300 1.000 87.08182 43 SER C CA 1
ATOM 7378 C C . SER C 3 43 ? 127.93200 185.06600 176.55400 1.000 87.08182 43 SER C C 1
ATOM 7379 O O . SER C 3 43 ? 127.49400 186.11500 176.08600 1.000 87.08182 43 SER C O 1
ATOM 7382 N N . ILE C 3 44 ? 129.19000 184.94400 176.97700 1.000 90.03244 44 ILE C N 1
ATOM 7383 C CA . ILE C 3 44 ? 130.16000 186.02500 176.81600 1.000 90.03244 44 ILE C CA 1
ATOM 7384 C C . ILE C 3 44 ? 130.47100 186.27500 175.34000 1.000 90.03244 44 ILE C C 1
ATOM 7385 O O . ILE C 3 44 ? 130.68300 187.42300 174.92700 1.000 90.03244 44 ILE C O 1
ATOM 7390 N N . ILE C 3 45 ? 130.50300 185.21400 174.52500 1.000 88.94320 45 ILE C N 1
ATOM 7391 C CA . ILE C 3 45 ? 130.90100 185.35600 173.11800 1.000 88.94320 45 ILE C CA 1
ATOM 7392 C C . ILE C 3 45 ? 129.93700 186.25200 172.33500 1.000 88.94320 45 ILE C C 1
ATOM 7393 O O . ILE C 3 45 ? 130.37200 187.07800 171.52200 1.000 88.94320 45 ILE C O 1
ATOM 7398 N N . SER C 3 46 ? 128.62700 186.12400 172.57200 1.000 92.19365 46 SER C N 1
ATOM 7399 C CA . SER C 3 46 ? 127.65300 186.82900 171.73400 1.000 92.19365 46 SER C CA 1
ATOM 7400 C C . SER C 3 46 ? 127.71500 188.36200 171.79400 1.000 92.19365 46 SER C C 1
ATOM 7401 O O . SER C 3 46 ? 127.68000 188.98200 170.71700 1.000 92.19365 46 SER C O 1
ATOM 7404 N N . PRO C 3 47 ? 127.80900 189.03900 172.94300 1.000 98.74751 47 PRO C N 1
ATOM 7405 C CA . PRO C 3 47 ? 127.85700 190.51100 172.91000 1.000 98.74751 47 PRO C CA 1
ATOM 7406 C C . PRO C 3 47 ? 129.26100 191.09900 172.97700 1.000 98.74751 47 PRO C C 1
ATOM 7407 O O . PRO C 3 47 ? 129.37200 192.31200 173.19100 1.000 98.74751 47 PRO C O 1
ATOM 7411 N N . LYS C 3 48 ? 130.30100 190.27100 172.86100 1.000 107.52865 48 LYS C N 1
ATOM 7412 C CA . LYS C 3 48 ? 131.67900 190.73500 172.95900 1.000 107.52865 48 LYS C CA 1
ATOM 7413 C C . LYS C 3 48 ? 131.96800 191.78500 171.89300 1.000 107.52865 48 LYS C C 1
ATOM 7414 O O . LYS C 3 48 ? 131.53600 191.65900 170.74400 1.000 107.52865 48 LYS C O 1
ATOM 7420 N N . VAL C 3 49 ? 132.68000 192.84000 172.30000 1.000 111.88967 49 VAL C N 1
ATOM 7421 C CA . VAL C 3 49 ? 132.91500 193.98900 171.43500 1.000 111.88967 49 VAL C CA 1
ATOM 7422 C C . VAL C 3 49 ? 133.72200 193.59400 170.20100 1.000 111.88967 49 VAL C C 1
ATOM 7423 O O . VAL C 3 49 ? 134.59400 192.71500 170.25600 1.000 111.88967 49 VAL C O 1
ATOM 7427 N N . LYS C 3 50 ? 133.34800 194.18800 169.05600 1.000 104.94581 50 LYS C N 1
ATOM 7428 C CA . LYS C 3 50 ? 134.02900 194.08800 167.74700 1.000 104.94581 50 LYS C CA 1
ATOM 7429 C C . LYS C 3 50 ? 134.31700 192.64300 167.33400 1.000 104.94581 50 LYS C C 1
ATOM 7430 O O . LYS C 3 50 ? 135.41800 192.29500 166.90400 1.000 104.94581 50 LYS C O 1
ATOM 7436 N N . MET C 3 51 ? 133.29600 191.79600 167.42400 1.000 99.44884 51 MET C N 1
ATOM 7437 C CA . MET C 3 51 ? 133.43300 190.40100 167.02400 1.000 99.44884 51 MET C CA 1
ATOM 7438 C C . MET C 3 51 ? 133.09500 190.23200 165.54600 1.000 99.44884 51 MET C C 1
ATOM 7439 O O . MET C 3 51 ? 131.95900 190.47900 165.13200 1.000 99.44884 51 MET C O 1
ATOM 7444 N N . ALA C 3 52 ? 134.08400 189.81600 164.75700 1.000 85.34129 52 ALA C N 1
ATOM 7445 C CA . ALA C 3 52 ? 133.86300 189.53400 163.34600 1.000 85.34129 52 ALA C CA 1
ATOM 7446 C C . ALA C 3 52 ? 133.11200 188.21800 163.18600 1.000 85.34129 52 ALA C C 1
ATOM 7447 O O . ALA C 3 52 ? 133.22400 187.31300 164.01500 1.000 85.34129 52 ALA C O 1
ATOM 7449 N N . LEU C 3 53 ? 132.33500 188.12300 162.10300 1.000 72.69410 53 LEU C N 1
ATOM 7450 C CA . LEU C 3 53 ? 131.53600 186.92600 161.84000 1.000 72.69410 53 LEU C CA 1
ATOM 7451 C C . LEU C 3 53 ? 132.41400 185.69700 161.61800 1.000 72.69410 53 LEU C C 1
ATOM 7452 O O . LEU C 3 53 ? 132.07500 184.59300 162.06400 1.000 72.69410 53 LEU C O 1
ATOM 7457 N N . ARG C 3 54 ? 133.53200 185.87100 160.91200 1.000 75.48260 54 ARG C N 1
ATOM 7458 C CA . ARG C 3 54 ? 134.48600 184.79100 160.66600 1.000 75.48260 54 ARG C CA 1
ATOM 7459 C C . ARG C 3 54 ? 134.98700 184.17300 161.97100 1.000 75.48260 54 ARG C C 1
ATOM 7460 O O . ARG C 3 54 ? 134.84500 182.96000 162.20700 1.000 75.48260 54 ARG C O 1
ATOM 7468 N N . THR C 3 55 ? 135.62200 184.99600 162.80900 1.000 77.29627 55 THR C N 1
ATOM 7469 C CA . THR C 3 55 ? 136.10100 184.55200 164.11300 1.000 77.29627 55 THR C CA 1
ATOM 7470 C C . THR C 3 55 ? 134.98300 183.96800 164.96400 1.000 77.29627 55 THR C C 1
ATOM 7471 O O . THR C 3 55 ? 135.21500 183.02700 165.73000 1.000 77.29627 55 THR C O 1
ATOM 7475 N N . SER C 3 56 ? 133.76900 184.50800 164.84000 1.000 73.86209 56 SER C N 1
ATOM 7476 C CA . SER C 3 56 ? 132.63300 183.95700 165.56900 1.000 73.86209 56 SER C CA 1
ATOM 7477 C C . SER C 3 56 ? 132.33400 182.52900 165.13300 1.000 73.86209 56 SER C C 1
ATOM 7478 O O . SER C 3 56 ? 132.05200 181.66700 165.97300 1.000 73.86209 56 SER C O 1
ATOM 7481 N N . GLY C 3 57 ? 132.37700 182.26000 163.82500 1.000 68.53550 57 GLY C N 1
ATOM 7482 C CA . GLY C 3 57 ? 132.17300 180.89600 163.35300 1.000 68.53550 57 GLY C CA 1
ATOM 7483 C C . GLY C 3 57 ? 133.24500 179.94500 163.85300 1.000 68.53550 57 GLY C C 1
ATOM 7484 O O . GLY C 3 57 ? 132.95600 178.79900 164.23700 1.000 68.53550 57 GLY C O 1
ATOM 7485 N N . HIS C 3 58 ? 134.49900 180.40400 163.82700 1.000 69.83649 58 HIS C N 1
ATOM 7486 C CA . HIS C 3 58 ? 135.59300 179.63300 164.41400 1.000 69.83649 58 HIS C CA 1
ATOM 7487 C C . HIS C 3 58 ? 135.30300 179.28700 165.87300 1.000 69.83649 58 HIS C C 1
ATOM 7488 O O . HIS C 3 58 ? 135.41900 178.12600 166.28700 1.000 69.83649 58 HIS C O 1
ATOM 7495 N N . LEU C 3 59 ? 134.88300 180.28600 166.65400 1.000 64.93434 59 LEU C N 1
ATOM 7496 C CA . LEU C 3 59 ? 134.58400 180.06200 168.06400 1.000 64.93434 59 LEU C CA 1
ATOM 7497 C C . LEU C 3 59 ? 133.41200 179.11100 168.25100 1.000 64.93434 59 LEU C C 1
ATOM 7498 O O . LEU C 3 59 ? 133.37100 178.36300 169.23600 1.000 64.93434 59 LEU C O 1
ATOM 7503 N N . LEU C 3 60 ? 132.44700 179.13900 167.33300 1.000 56.76210 60 LEU C N 1
ATOM 7504 C CA . LEU C 3 60 ? 131.33400 178.19800 167.39500 1.000 56.76210 60 LEU C CA 1
ATOM 7505 C C . LEU C 3 60 ? 131.82600 176.76400 167.28500 1.000 56.76210 60 LEU C C 1
ATOM 7506 O O . LEU C 3 60 ? 131.44400 175.90300 168.09300 1.000 56.76210 60 LEU C O 1
ATOM 7511 N N . LEU C 3 61 ? 132.64000 176.47700 166.26300 1.000 56.88521 61 LEU C N 1
ATOM 7512 C CA . LEU C 3 61 ? 133.17900 175.12000 166.14700 1.000 56.88521 61 LEU C CA 1
ATOM 7513 C C . LEU C 3 61 ? 134.00000 174.75100 167.37800 1.000 56.88521 61 LEU C C 1
ATOM 7514 O O . LEU C 3 61 ? 133.92300 173.61400 167.86600 1.000 56.88521 61 LEU C O 1
ATOM 7519 N N . GLY C 3 62 ? 134.75400 175.71500 167.91400 1.000 57.57487 62 GLY C N 1
ATOM 7520 C CA . GLY C 3 62 ? 135.52000 175.46300 169.12900 1.000 57.57487 62 GLY C CA 1
ATOM 7521 C C . GLY C 3 62 ? 134.65700 175.00900 170.29300 1.000 57.57487 62 GLY C C 1
ATOM 7522 O O . GLY C 3 62 ? 134.93500 173.98400 170.93100 1.000 57.57487 62 GLY C O 1
ATOM 7523 N N . VAL C 3 63 ? 133.59400 175.76200 170.57800 1.000 50.97415 63 VAL C N 1
ATOM 7524 C CA . VAL C 3 63 ? 132.77800 175.44200 171.74100 1.000 50.97415 63 VAL C CA 1
ATOM 7525 C C . VAL C 3 63 ? 132.02600 174.13100 171.52400 1.000 50.97415 63 VAL C C 1
ATOM 7526 O O . VAL C 3 63 ? 131.83000 173.35900 172.47500 1.000 50.97415 63 VAL C O 1
ATOM 7530 N N . VAL C 3 64 ? 131.64800 173.82000 170.28200 1.000 51.95256 64 VAL C N 1
ATOM 7531 C CA . VAL C 3 64 ? 130.95000 172.56200 170.04600 1.000 51.95256 64 VAL C CA 1
ATOM 7532 C C . VAL C 3 64 ? 131.89300 171.38300 170.24400 1.000 51.95256 64 VAL C C 1
ATOM 7533 O O . VAL C 3 64 ? 131.50900 170.35600 170.81900 1.000 51.95256 64 VAL C O 1
ATOM 7537 N N . ARG C 3 65 ? 133.15000 171.52300 169.81600 1.000 57.09810 65 ARG C N 1
ATOM 7538 C CA . ARG C 3 65 ? 134.13400 170.46900 170.05000 1.000 57.09810 65 ARG C CA 1
ATOM 7539 C C . ARG C 3 65 ? 134.37000 170.24200 171.53900 1.000 57.09810 65 ARG C C 1
ATOM 7540 O O . ARG C 3 65 ? 134.47500 169.09000 171.99000 1.000 57.09810 65 ARG C O 1
ATOM 7548 N N . ILE C 3 66 ? 134.46800 171.33300 172.30800 1.000 52.04740 66 ILE C N 1
ATOM 7549 C CA . ILE C 3 66 ? 134.61400 171.23300 173.76300 1.000 52.04740 66 ILE C CA 1
ATOM 7550 C C . ILE C 3 66 ? 133.46500 170.43100 174.36400 1.000 52.04740 66 ILE C C 1
ATOM 7551 O O . ILE C 3 66 ? 133.67200 169.49600 175.15500 1.000 52.04740 66 ILE C O 1
ATOM 7556 N N . TYR C 3 67 ? 132.23500 170.80200 174.00400 1.000 50.23305 67 TYR C N 1
ATOM 7557 C CA . TYR C 3 67 ? 131.05100 170.13700 174.54100 1.000 50.23305 67 TYR C CA 1
ATOM 7558 C C . TYR C 3 67 ? 131.02200 168.65600 174.17400 1.000 50.23305 67 TYR C C 1
ATOM 7559 O O . TYR C 3 67 ? 130.67300 167.80700 175.00800 1.000 50.23305 67 TYR C O 1
ATOM 7568 N N . HIS C 3 68 ? 131.37800 168.32900 172.92900 1.000 53.11787 68 HIS C N 1
ATOM 7569 C CA . HIS C 3 68 ? 131.43600 166.93100 172.51200 1.000 53.11787 68 HIS C CA 1
ATOM 7570 C C . HIS C 3 68 ? 132.43900 166.13800 173.34000 1.000 53.11787 68 HIS C C 1
ATOM 7571 O O . HIS C 3 68 ? 132.17300 164.98900 173.72700 1.000 53.11787 68 HIS C O 1
ATOM 7578 N N . ARG C 3 69 ? 133.59500 166.73900 173.63000 1.000 62.59558 69 ARG C N 1
ATOM 7579 C CA . ARG C 3 69 ? 134.59200 166.04900 174.44200 1.000 62.59558 69 ARG C CA 1
ATOM 7580 C C . ARG C 3 69 ? 134.07500 165.78900 175.85300 1.000 62.59558 69 ARG C C 1
ATOM 7581 O O . ARG C 3 69 ? 134.31800 164.71300 176.42300 1.000 62.59558 69 ARG C O 1
ATOM 7589 N N . LYS C 3 70 ? 133.39800 166.78400 176.44500 1.000 58.79933 70 LYS C N 1
ATOM 7590 C CA . LYS C 3 70 ? 132.77700 166.58900 177.75700 1.000 58.79933 70 LYS C CA 1
ATOM 7591 C C . LYS C 3 70 ? 131.81400 165.41200 177.74400 1.000 58.79933 70 LYS C C 1
ATOM 7592 O O . LYS C 3 70 ? 131.79000 164.60800 178.68900 1.000 58.79933 70 LYS C O 1
ATOM 7598 N N . ALA C 3 71 ? 131.00500 165.30700 176.68500 1.000 56.52082 71 ALA C N 1
ATOM 7599 C CA . ALA C 3 71 ? 130.09100 164.17400 176.55000 1.000 56.52082 71 ALA C CA 1
ATOM 7600 C C . ALA C 3 71 ? 130.84000 162.84800 176.52400 1.000 56.52082 71 ALA C C 1
ATOM 7601 O O . ALA C 3 71 ? 130.41600 161.87500 177.16700 1.000 56.52082 71 ALA C O 1
ATOM 7603 N N . LYS C 3 72 ? 131.94000 162.79100 175.76700 1.000 56.85584 72 LYS C N 1
ATOM 7604 C CA . LYS C 3 72 ? 132.74700 161.57200 175.68800 1.000 56.85584 72 LYS C CA 1
ATOM 7605 C C . LYS C 3 72 ? 133.23900 161.13800 177.06400 1.000 56.85584 72 LYS C C 1
ATOM 7606 O O . LYS C 3 72 ? 133.12500 159.96100 177.44300 1.000 56.85584 72 LYS C O 1
ATOM 7612 N N . TYR C 3 73 ? 133.79600 162.08200 177.82200 1.000 64.57974 73 TYR C N 1
ATOM 7613 C CA . TYR C 3 73 ? 134.33700 161.74500 179.13700 1.000 64.57974 73 TYR C CA 1
ATOM 7614 C C . TYR C 3 73 ? 133.24600 161.28300 180.09500 1.000 64.57974 73 TYR C C 1
ATOM 7615 O O . TYR C 3 73 ? 133.45000 160.32800 180.86100 1.000 64.57974 73 TYR C O 1
ATOM 7624 N N . LEU C 3 74 ? 132.09700 161.97000 180.09500 1.000 61.34951 74 LEU C N 1
ATOM 7625 C CA . LEU C 3 74 ? 130.99700 161.55200 180.96300 1.000 61.34951 74 LEU C CA 1
ATOM 7626 C C . LEU C 3 74 ? 130.54100 160.13600 180.64700 1.000 61.34951 74 LEU C C 1
ATOM 7627 O O . LEU C 3 74 ? 130.30900 159.33400 181.56400 1.000 61.34951 74 LEU C O 1
ATOM 7632 N N . LEU C 3 75 ? 130.41000 159.80700 179.35700 1.000 62.68227 75 LEU C N 1
ATOM 7633 C CA . LEU C 3 75 ? 130.02600 158.44900 178.98300 1.000 62.68227 75 LEU C CA 1
ATOM 7634 C C . LEU C 3 75 ? 131.04300 157.43000 179.48100 1.000 62.68227 75 LEU C C 1
ATOM 7635 O O . LEU C 3 75 ? 130.66700 156.38300 180.02100 1.000 62.68227 75 LEU C O 1
ATOM 7640 N N . ALA C 3 76 ? 132.33800 157.71900 179.29800 1.000 64.38237 76 ALA C N 1
ATOM 7641 C CA . ALA C 3 76 ? 133.38300 156.78600 179.72500 1.000 64.38237 76 ALA C CA 1
ATOM 7642 C C . ALA C 3 76 ? 133.32800 156.52400 181.23000 1.000 64.38237 76 ALA C C 1
ATOM 7643 O O . ALA C 3 76 ? 133.36700 155.36600 181.67400 1.000 64.38237 76 ALA C O 1
ATOM 7645 N N . ASP C 3 77 ? 133.19800 157.59000 182.03000 1.000 67.44839 77 ASP C N 1
ATOM 7646 C CA . ASP C 3 77 ? 133.17500 157.42500 183.48400 1.000 67.44839 77 ASP C CA 1
ATOM 7647 C C . ASP C 3 77 ? 131.92600 156.68800 183.95100 1.000 67.44839 77 ASP C C 1
ATOM 7648 O O . ASP C 3 77 ? 132.00000 155.84100 184.85300 1.000 67.44839 77 ASP C O 1
ATOM 7653 N N . CYS C 3 78 ? 130.77100 157.00800 183.36200 1.000 65.48074 78 CYS C N 1
ATOM 7654 C CA . CYS C 3 78 ? 129.54300 156.29700 183.70000 1.000 65.48074 78 CYS C CA 1
ATOM 7655 C C . CYS C 3 78 ? 129.65500 154.81200 183.39000 1.000 65.48074 78 CYS C C 1
ATOM 7656 O O . CYS C 3 78 ? 129.21100 153.96700 184.18100 1.000 65.48074 78 CYS C O 1
ATOM 7659 N N . ASN C 3 79 ? 130.21000 154.48000 182.22300 1.000 66.66817 79 ASN C N 1
ATOM 7660 C CA . ASN C 3 79 ? 130.37000 153.08200 181.84300 1.000 66.66817 79 ASN C CA 1
ATOM 7661 C C . ASN C 3 79 ? 131.27400 152.35100 182.81900 1.000 66.66817 79 ASN C C 1
ATOM 7662 O O . ASN C 3 79 ? 130.99400 151.20500 183.19900 1.000 66.66817 79 ASN C O 1
ATOM 7667 N N . GLU C 3 80 ? 132.35500 153.01100 183.24400 1.000 68.79470 80 GLU C N 1
ATOM 7668 C CA . GLU C 3 80 ? 133.24800 152.43200 184.24200 1.000 68.79470 80 GLU C CA 1
ATOM 7669 C C . GLU C 3 80 ? 132.50700 152.12600 185.53800 1.000 68.79470 80 GLU C C 1
ATOM 7670 O O . GLU C 3 80 ? 132.64000 151.03000 186.10000 1.000 68.79470 80 GLU C O 1
ATOM 7676 N N . ALA C 3 81 ? 131.73800 153.10000 186.03400 1.000 67.13251 81 ALA C N 1
ATOM 7677 C CA . ALA C 3 81 ? 130.97200 152.90800 187.26300 1.000 67.13251 81 ALA C CA 1
ATOM 7678 C C . ALA C 3 81 ? 130.02200 151.72300 187.15100 1.000 67.13251 81 ALA C C 1
ATOM 7679 O O . ALA C 3 81 ? 129.94700 150.88500 188.06000 1.000 67.13251 81 ALA C O 1
ATOM 7681 N N . PHE C 3 82 ? 129.27000 151.65100 186.05200 1.000 71.36243 82 PHE C N 1
ATOM 7682 C CA . PHE C 3 82 ? 128.30000 150.56900 185.91700 1.000 71.36243 82 PHE C CA 1
ATOM 7683 C C . PHE C 3 82 ? 128.98600 149.21200 185.82200 1.000 71.36243 82 PHE C C 1
ATOM 7684 O O . PHE C 3 82 ? 128.44800 148.21200 186.31000 1.000 71.36243 82 PHE C O 1
ATOM 7692 N N . ILE C 3 83 ? 130.15600 149.14500 185.18000 1.000 74.33464 83 ILE C N 1
ATOM 7693 C CA . ILE C 3 83 ? 130.88700 147.87800 185.16100 1.000 74.33464 83 ILE C CA 1
ATOM 7694 C C . ILE C 3 83 ? 131.34000 147.50500 186.57000 1.000 74.33464 83 ILE C C 1
ATOM 7695 O O . ILE C 3 83 ? 131.32100 146.32700 186.94800 1.000 74.33464 83 ILE C O 1
ATOM 7700 N N . LYS C 3 84 ? 131.70500 148.50500 187.38100 1.000 73.68821 84 LYS C N 1
ATOM 7701 C CA . LYS C 3 84 ? 132.07500 148.23600 188.77200 1.000 73.68821 84 LYS C CA 1
ATOM 7702 C C . LYS C 3 84 ? 130.91200 147.64800 189.56400 1.000 73.68821 84 LYS C C 1
ATOM 7703 O O . LYS C 3 84 ? 131.07800 146.63900 190.25800 1.000 73.68821 84 LYS C O 1
ATOM 7709 N N . ILE C 3 85 ? 129.73600 148.28400 189.50000 1.000 72.89752 85 ILE C N 1
ATOM 7710 C CA . ILE C 3 85 ? 128.63600 147.93200 190.40300 1.000 72.89752 85 ILE C CA 1
ATOM 7711 C C . ILE C 3 85 ? 128.15200 146.50000 190.21300 1.000 72.89752 85 ILE C C 1
ATOM 7712 O O . ILE C 3 85 ? 127.61800 145.90000 191.15000 1.000 72.89752 85 ILE C O 1
ATOM 7717 N N . LYS C 3 86 ? 128.36100 145.91300 189.03500 1.000 77.65554 86 LYS C N 1
ATOM 7718 C CA . LYS C 3 86 ? 127.95300 144.53400 188.81000 1.000 77.65554 86 LYS C CA 1
ATOM 7719 C C . LYS C 3 86 ? 128.80200 143.52700 189.57400 1.000 77.65554 86 LYS C C 1
ATOM 7720 O O . LYS C 3 86 ? 128.48300 142.33500 189.55100 1.000 77.65554 86 LYS C O 1
ATOM 7726 N N . MET C 3 87 ? 129.85900 143.96700 190.24600 1.000 81.24753 87 MET C N 1
ATOM 7727 C CA . MET C 3 87 ? 130.65100 143.08000 191.07600 1.000 81.24753 87 MET C CA 1
ATOM 7728 C C . MET C 3 87 ? 130.00200 142.91400 192.44400 1.000 81.24753 87 MET C C 1
ATOM 7729 O O . MET C 3 87 ? 129.18300 143.72700 192.87600 1.000 81.24753 87 MET C O 1
ATOM 7734 N N . ALA C 3 88 ? 130.40500 141.85400 193.13300 1.000 74.01465 88 ALA C N 1
ATOM 7735 C CA . ALA C 3 88 ? 129.93500 141.55800 194.47800 1.000 74.01465 88 ALA C CA 1
ATOM 7736 C C . ALA C 3 88 ? 130.88800 140.54300 195.09000 1.000 74.01465 88 ALA C C 1
ATOM 7737 O O . ALA C 3 88 ? 131.80900 140.05600 194.43100 1.000 74.01465 88 ALA C O 1
ATOM 7739 N N . PHE C 3 89 ? 130.66300 140.22500 196.36300 1.000 68.65987 89 PHE C N 1
ATOM 7740 C CA . PHE C 3 89 ? 131.47800 139.23400 197.06800 1.000 68.65987 89 PHE C CA 1
ATOM 7741 C C . PHE C 3 89 ? 130.51900 138.43400 197.94400 1.000 68.65987 89 PHE C C 1
ATOM 7742 O O . PHE C 3 89 ? 130.25200 138.79800 199.09100 1.000 68.65987 89 PHE C O 1
ATOM 7750 N N . ARG C 3 90 ? 130.00700 137.34000 197.39600 1.000 73.08672 90 ARG C N 1
ATOM 7751 C CA . ARG C 3 90 ? 129.16300 136.43000 198.15700 1.000 73.08672 90 ARG C CA 1
ATOM 7752 C C . ARG C 3 90 ? 129.95700 135.16700 198.44900 1.000 73.08672 90 ARG C C 1
ATOM 7753 O O . ARG C 3 90 ? 130.09300 134.30400 197.56900 1.000 73.08672 90 ARG C O 1
ATOM 7761 N N . PRO C 3 91 ? 130.51100 135.01500 199.65600 1.000 70.43796 91 PRO C N 1
ATOM 7762 C CA . PRO C 3 91 ? 131.41700 133.89200 199.93700 1.000 70.43796 91 PRO C CA 1
ATOM 7763 C C . PRO C 3 91 ? 130.76900 132.52000 199.91400 1.000 70.43796 91 PRO C C 1
ATOM 7764 O O . PRO C 3 91 ? 131.48800 131.52600 200.05200 1.000 70.43796 91 PRO C O 1
ATOM 7768 N N . GLY C 3 92 ? 129.45600 132.42300 199.74500 1.000 73.46327 92 GLY C N 1
ATOM 7769 C CA . GLY C 3 92 ? 128.77700 131.14200 199.72800 1.000 73.46327 92 GLY C CA 1
ATOM 7770 C C . GLY C 3 92 ? 128.83200 130.41000 201.05600 1.000 73.46327 92 GLY C C 1
ATOM 7771 O O . GLY C 3 92 ? 129.19800 130.98500 202.08100 1.000 73.46327 92 GLY C O 1
ATOM 7772 N N . ILE C 3 154 ? 165.45800 130.99600 153.85100 1.000 87.11093 154 ILE C N 1
ATOM 7773 C CA . ILE C 3 154 ? 164.18600 130.29200 153.76200 1.000 87.11093 154 ILE C CA 1
ATOM 7774 C C . ILE C 3 154 ? 163.48000 130.74300 152.48300 1.000 87.11093 154 ILE C C 1
ATOM 7775 O O . ILE C 3 154 ? 162.59000 130.05600 151.97700 1.000 87.11093 154 ILE C O 1
ATOM 7780 N N . LEU C 3 155 ? 163.89700 131.90600 151.97100 1.000 86.68064 155 LEU C N 1
ATOM 7781 C CA . LEU C 3 155 ? 163.59300 132.38300 150.61900 1.000 86.68064 155 LEU C CA 1
ATOM 7782 C C . LEU C 3 155 ? 162.09100 132.60300 150.39700 1.000 86.68064 155 LEU C C 1
ATOM 7783 O O . LEU C 3 155 ? 161.62400 132.66000 149.25900 1.000 86.68064 155 LEU C O 1
ATOM 7788 N N . GLN C 3 156 ? 161.33100 132.78100 151.48000 1.000 82.19923 156 GLN C N 1
ATOM 7789 C CA . GLN C 3 156 ? 159.87200 132.75700 151.45500 1.000 82.19923 156 GLN C CA 1
ATOM 7790 C C . GLN C 3 156 ? 159.26300 133.82500 150.55100 1.000 82.19923 156 GLN C C 1
ATOM 7791 O O . GLN C 3 156 ? 158.63600 133.47900 149.54700 1.000 82.19923 156 GLN C O 1
ATOM 7797 N N . GLU C 3 157 ? 159.43700 135.11500 150.86300 1.000 72.18130 157 GLU C N 1
ATOM 7798 C CA . GLU C 3 157 ? 158.99000 136.17200 149.94700 1.000 72.18130 157 GLU C CA 1
ATOM 7799 C C . GLU C 3 157 ? 160.13900 137.15600 149.69700 1.000 72.18130 157 GLU C C 1
ATOM 7800 O O . GLU C 3 157 ? 160.30100 138.19500 150.33600 1.000 72.18130 157 GLU C O 1
ATOM 7806 N N . ASN C 3 158 ? 160.97800 136.80000 148.73900 1.000 74.04946 158 ASN C N 1
ATOM 7807 C CA . ASN C 3 158 ? 161.95700 137.71700 148.18800 1.000 74.04946 158 ASN C CA 1
ATOM 7808 C C . ASN C 3 158 ? 161.41700 138.24600 146.87300 1.000 74.04946 158 ASN C C 1
ATOM 7809 O O . ASN C 3 158 ? 160.68200 137.55400 146.16800 1.000 74.04946 158 ASN C O 1
ATOM 7814 N N . ASP C 3 159 ? 161.74800 139.49200 146.56500 1.000 70.96623 159 ASP C N 1
ATOM 7815 C CA . ASP C 3 159 ? 161.47000 139.98900 145.23000 1.000 70.96623 159 ASP C CA 1
ATOM 7816 C C . ASP C 3 159 ? 162.30700 139.20400 144.23600 1.000 70.96623 159 ASP C C 1
ATOM 7817 O O . ASP C 3 159 ? 163.46900 138.88400 144.50500 1.000 70.96623 159 ASP C O 1
ATOM 7822 N N . PHE C 3 160 ? 161.68700 138.84500 143.10700 1.000 78.32035 160 PHE C N 1
ATOM 7823 C CA . PHE C 3 160 ? 162.35500 138.08200 142.05800 1.000 78.32035 160 PHE C CA 1
ATOM 7824 C C . PHE C 3 160 ? 163.58400 138.84100 141.59100 1.000 78.32035 160 PHE C C 1
ATOM 7825 O O . PHE C 3 160 ? 163.46800 139.88800 140.94400 1.000 78.32035 160 PHE C O 1
ATOM 7833 N N . GLY C 3 161 ? 164.75500 138.31000 141.92700 1.000 69.17614 161 GLY C N 1
ATOM 7834 C CA . GLY C 3 161 ? 166.02600 138.91100 141.61900 1.000 69.17614 161 GLY C CA 1
ATOM 7835 C C . GLY C 3 161 ? 166.11300 140.32300 142.15600 1.000 69.17614 161 GLY C C 1
ATOM 7836 O O . GLY C 3 161 ? 165.44900 140.70100 143.12300 1.000 69.17614 161 GLY C O 1
ATOM 7837 N N . ASP C 3 162 ? 166.93500 141.12400 141.50000 1.000 66.53700 162 ASP C N 1
ATOM 7838 C CA . ASP C 3 162 ? 167.25700 142.43600 142.01800 1.000 66.53700 162 ASP C CA 1
ATOM 7839 C C . ASP C 3 162 ? 166.50300 143.55700 141.32500 1.000 66.53700 162 ASP C C 1
ATOM 7840 O O . ASP C 3 162 ? 166.44100 144.65800 141.87500 1.000 66.53700 162 ASP C O 1
ATOM 7845 N N . PHE C 3 163 ? 165.89900 143.29000 140.16100 1.000 72.13903 163 PHE C N 1
ATOM 7846 C CA . PHE C 3 163 ? 165.16600 144.29600 139.39200 1.000 72.13903 163 PHE C CA 1
ATOM 7847 C C . PHE C 3 163 ? 164.09200 145.01700 140.19300 1.000 72.13903 163 PHE C C 1
ATOM 7848 O O . PHE C 3 163 ? 163.71500 146.13700 139.83500 1.000 72.13903 163 PHE C O 1
ATOM 7856 N N . GLY C 3 164 ? 163.57300 144.39200 141.24400 1.000 66.51974 164 GLY C N 1
ATOM 7857 C CA . GLY C 3 164 ? 162.66400 145.05100 142.15500 1.000 66.51974 164 GLY C CA 1
ATOM 7858 C C . GLY C 3 164 ? 163.31000 146.23400 142.84600 1.000 66.51974 164 GLY C C 1
ATOM 7859 O O . GLY C 3 164 ? 162.79400 147.35200 142.78500 1.000 66.51974 164 GLY C O 1
ATOM 7860 N N . MET C 3 165 ? 164.42700 146.00100 143.53400 1.000 62.29666 165 MET C N 1
ATOM 7861 C CA . MET C 3 165 ? 165.16300 147.07700 144.18900 1.000 62.29666 165 MET C CA 1
ATOM 7862 C C . MET C 3 165 ? 166.66600 146.99100 143.90000 1.000 62.29666 165 MET C C 1
ATOM 7863 O O . MET C 3 165 ? 167.47900 146.59500 144.73400 1.000 62.29666 165 MET C O 1
ATOM 7868 N N . ASP C 3 166 ? 167.05700 147.40800 142.70300 1.000 62.90471 166 ASP C N 1
ATOM 7869 C CA . ASP C 3 166 ? 168.47100 147.58200 142.40300 1.000 62.90471 166 ASP C CA 1
ATOM 7870 C C . ASP C 3 166 ? 168.66600 148.64700 141.33100 1.000 62.90471 166 ASP C C 1
ATOM 7871 O O . ASP C 3 166 ? 169.30200 148.38600 140.30800 1.000 62.90471 166 ASP C O 1
ATOM 7876 N N . ASP C 3 167 ? 168.01300 149.81000 141.49100 1.000 66.18534 167 ASP C N 1
ATOM 7877 C CA . ASP C 3 167 ? 168.03400 150.87600 140.48300 1.000 66.18534 167 ASP C CA 1
ATOM 7878 C C . ASP C 3 167 ? 169.45200 151.16300 139.98600 1.000 66.18534 167 ASP C C 1
ATOM 7879 O O . ASP C 3 167 ? 170.35500 151.49300 140.75800 1.000 66.18534 167 ASP C O 1
ATOM 7884 N N . ARG C 3 168 ? 169.65800 150.92000 138.69800 1.000 72.51937 168 ARG C N 1
ATOM 7885 C CA . ARG C 3 168 ? 170.99900 150.79400 138.15900 1.000 72.51937 168 ARG C CA 1
ATOM 7886 C C . ARG C 3 168 ? 171.69000 152.14600 138.05400 1.000 72.51937 168 ARG C C 1
ATOM 7887 O O . ARG C 3 168 ? 171.05900 153.20300 138.01300 1.000 72.51937 168 ARG C O 1
ATOM 7895 N N . GLU C 3 169 ? 173.01700 152.09000 138.01100 1.000 82.72046 169 GLU C N 1
ATOM 7896 C CA . GLU C 3 169 ? 173.83600 153.28900 138.02000 1.000 82.72046 169 GLU C CA 1
ATOM 7897 C C . GLU C 3 169 ? 173.90100 153.90200 136.62900 1.000 82.72046 169 GLU C C 1
ATOM 7898 O O . GLU C 3 169 ? 174.05200 153.20100 135.62500 1.000 82.72046 169 GLU C O 1
ATOM 7904 N N . ILE C 3 170 ? 173.75900 155.22300 136.57800 1.000 87.09739 170 ILE C N 1
ATOM 7905 C CA . ILE C 3 170 ? 173.73100 155.95500 135.32000 1.000 87.09739 170 ILE C CA 1
ATOM 7906 C C . ILE C 3 170 ? 175.15100 156.13700 134.80900 1.000 87.09739 170 ILE C C 1
ATOM 7907 O O . ILE C 3 170 ? 176.11900 155.92900 135.54800 1.000 87.09739 170 ILE C O 1
ATOM 7912 N N . MET C 3 171 ? 175.28600 156.53300 133.55000 1.000 96.87218 171 MET C N 1
ATOM 7913 C CA . MET C 3 171 ? 176.60100 156.78000 132.97700 1.000 96.87218 171 MET C CA 1
ATOM 7914 C C . MET C 3 171 ? 176.62200 158.09700 132.21400 1.000 96.87218 171 MET C C 1
ATOM 7915 O O . MET C 3 171 ? 177.40900 158.98800 132.52700 1.000 96.87218 171 MET C O 1
ATOM 7920 N N . LYS C 3 558 ? 140.92300 213.28900 121.42600 1.000 112.21054 558 LYS C N 1
ATOM 7921 C CA . LYS C 3 558 ? 140.38700 212.13100 120.72300 1.000 112.21054 558 LYS C CA 1
ATOM 7922 C C . LYS C 3 558 ? 140.45900 212.33600 119.21900 1.000 112.21054 558 LYS C C 1
ATOM 7923 O O . LYS C 3 558 ? 139.83100 213.25900 118.69500 1.000 112.21054 558 LYS C O 1
ATOM 7929 N N . ARG C 3 559 ? 141.27400 211.49300 118.56600 1.000 116.17854 559 ARG C N 1
ATOM 7930 C CA . ARG C 3 559 ? 141.47700 211.53600 117.11600 1.000 116.17854 559 ARG C CA 1
ATOM 7931 C C . ARG C 3 559 ? 140.15800 211.59100 116.35200 1.000 116.17854 559 ARG C C 1
ATOM 7932 O O . ARG C 3 559 ? 140.05000 212.28400 115.33300 1.000 116.17854 559 ARG C O 1
ATOM 7940 N N . THR C 3 560 ? 139.17800 210.79600 116.79000 1.000 120.12696 560 THR C N 1
ATOM 7941 C CA . THR C 3 560 ? 137.85300 210.78200 116.17700 1.000 120.12696 560 THR C CA 1
ATOM 7942 C C . THR C 3 560 ? 137.24000 212.17700 116.11800 1.000 120.12696 560 THR C C 1
ATOM 7943 O O . THR C 3 560 ? 136.75500 212.60700 115.06900 1.000 120.12696 560 THR C O 1
ATOM 7947 N N . GLN C 3 561 ? 137.24500 212.90100 117.24000 1.000 121.02822 561 GLN C N 1
ATOM 7948 C CA . GLN C 3 561 ? 136.68700 214.25100 117.23100 1.000 121.02822 561 GLN C CA 1
ATOM 7949 C C . GLN C 3 561 ? 137.56400 215.24400 116.47600 1.000 121.02822 561 GLN C C 1
ATOM 7950 O O . GLN C 3 561 ? 137.05000 216.25200 115.97600 1.000 121.02822 561 GLN C O 1
ATOM 7956 N N . GLN C 3 562 ? 138.86000 214.96600 116.33800 1.000 120.70912 562 GLN C N 1
ATOM 7957 C CA . GLN C 3 562 ? 139.68800 215.74500 115.42100 1.000 120.70912 562 GLN C CA 1
ATOM 7958 C C . GLN C 3 562 ? 139.20800 215.57600 113.98200 1.000 120.70912 562 GLN C C 1
ATOM 7959 O O . GLN C 3 562 ? 139.05000 216.55600 113.24200 1.000 120.70912 562 GLN C O 1
ATOM 7965 N N . MET C 3 563 ? 138.99300 214.32600 113.56500 1.000 115.08447 563 MET C N 1
ATOM 7966 C CA . MET C 3 563 ? 138.41200 214.05800 112.25200 1.000 115.08447 563 MET C CA 1
ATOM 7967 C C . MET C 3 563 ? 137.01100 214.64900 112.13100 1.000 115.08447 563 MET C C 1
ATOM 7968 O O . MET C 3 563 ? 136.59800 215.05000 111.04000 1.000 115.08447 563 MET C O 1
ATOM 7973 N N . LEU C 3 564 ? 136.27700 214.73100 113.24100 1.000 112.86948 564 LEU C N 1
ATOM 7974 C CA . LEU C 3 564 ? 134.97900 215.39800 113.23000 1.000 112.86948 564 LEU C CA 1
ATOM 7975 C C . LEU C 3 564 ? 135.12800 216.88000 112.90400 1.000 112.86948 564 LEU C C 1
ATOM 7976 O O . LEU C 3 564 ? 134.33500 217.43500 112.13400 1.000 112.86948 564 LEU C O 1
ATOM 7981 N N . HIS C 3 565 ? 136.12400 217.53900 113.50500 1.000 116.46088 565 HIS C N 1
ATOM 7982 C CA . HIS C 3 565 ? 136.43700 218.92000 113.13800 1.000 116.46088 565 HIS C CA 1
ATOM 7983 C C . HIS C 3 565 ? 136.80300 219.02100 111.66400 1.000 116.46088 565 HIS C C 1
ATOM 7984 O O . HIS C 3 565 ? 136.42600 219.98600 110.98300 1.000 116.46088 565 HIS C O 1
ATOM 7991 N N . GLY C 3 566 ? 137.58300 218.05200 111.17800 1.000 112.75213 566 GLY C N 1
ATOM 7992 C CA . GLY C 3 566 ? 137.85800 217.95700 109.75100 1.000 112.75213 566 GLY C CA 1
ATOM 7993 C C . GLY C 3 566 ? 136.59300 217.88700 108.91500 1.000 112.75213 566 GLY C C 1
ATOM 7994 O O . GLY C 3 566 ? 136.50500 218.50200 107.85400 1.000 112.75213 566 GLY C O 1
ATOM 7995 N N . LEU C 3 567 ? 135.59500 217.14400 109.39200 1.000 109.68649 567 LEU C N 1
ATOM 7996 C CA . LEU C 3 567 ? 134.32300 217.04500 108.68200 1.000 109.68649 567 LEU C CA 1
ATOM 7997 C C . LEU C 3 567 ? 133.57600 218.37300 108.69300 1.000 109.68649 567 LEU C C 1
ATOM 7998 O O . LEU C 3 567 ? 133.01100 218.77900 107.66900 1.000 109.68649 567 LEU C O 1
ATOM 8003 N N . GLN C 3 568 ? 133.54200 219.04000 109.85100 1.000 110.33593 568 GLN C N 1
ATOM 8004 C CA . GLN C 3 568 ? 132.89300 220.34700 109.95800 1.000 110.33593 568 GLN C CA 1
ATOM 8005 C C . GLN C 3 568 ? 133.49800 221.34100 108.97600 1.000 110.33593 568 GLN C C 1
ATOM 8006 O O . GLN C 3 568 ? 132.77700 222.02400 108.23600 1.000 110.33593 568 GLN C O 1
ATOM 8012 N N . ARG C 3 569 ? 134.83200 221.42100 108.95000 1.000 116.00791 569 ARG C N 1
ATOM 8013 C CA . ARG C 3 569 ? 135.48900 222.36900 108.05700 1.000 116.00791 569 ARG C CA 1
ATOM 8014 C C . ARG C 3 569 ? 135.36800 221.94400 106.59800 1.000 116.00791 569 ARG C C 1
ATOM 8015 O O . ARG C 3 569 ? 135.27100 222.80200 105.71700 1.000 116.00791 569 ARG C O 1
ATOM 8023 N N . ALA C 3 570 ? 135.36400 220.63700 106.32000 1.000 119.17398 570 ALA C N 1
ATOM 8024 C CA . ALA C 3 570 ? 135.20000 220.17400 104.95100 1.000 119.17398 570 ALA C CA 1
ATOM 8025 C C . ALA C 3 570 ? 133.79800 220.44900 104.43700 1.000 119.17398 570 ALA C C 1
ATOM 8026 O O . ALA C 3 570 ? 133.60000 220.59600 103.22600 1.000 119.17398 570 ALA C O 1
ATOM 8028 N N . LEU C 3 571 ? 132.81500 220.51800 105.33200 1.000 121.33716 571 LEU C N 1
ATOM 8029 C CA . LEU C 3 571 ? 131.46100 220.79300 104.87600 1.000 121.33716 571 LEU C CA 1
ATOM 8030 C C . LEU C 3 571 ? 131.18300 222.28600 104.76100 1.000 121.33716 571 LEU C C 1
ATOM 8031 O O . LEU C 3 571 ? 130.55600 222.72300 103.78700 1.000 121.33716 571 LEU C O 1
ATOM 8036 N N . ALA C 3 572 ? 131.66500 223.08900 105.71300 1.000 123.52318 572 ALA C N 1
ATOM 8037 C CA . ALA C 3 572 ? 131.37300 224.52200 105.72800 1.000 123.52318 572 ALA C CA 1
ATOM 8038 C C . ALA C 3 572 ? 131.95400 225.30000 104.54600 1.000 123.52318 572 ALA C C 1
ATOM 8039 O O . ALA C 3 572 ? 131.73500 226.51000 104.43800 1.000 123.52318 572 ALA C O 1
ATOM 8041 N N . LYS C 3 573 ? 132.68300 224.62800 103.65200 1.000 121.51071 573 LYS C N 1
ATOM 8042 C CA . LYS C 3 573 ? 133.33100 225.27500 102.51800 1.000 121.51071 573 LYS C CA 1
ATOM 8043 C C . LYS C 3 573 ? 132.48900 225.22000 101.24900 1.000 121.51071 573 LYS C C 1
ATOM 8044 O O . LYS C 3 573 ? 132.51600 226.16500 100.45300 1.000 121.51071 573 LYS C O 1
ATOM 8050 N N . THR C 3 574 ? 131.74800 224.13200 101.03400 1.000 118.39692 574 THR C N 1
ATOM 8051 C CA . THR C 3 574 ? 130.89200 223.99200 99.86100 1.000 118.39692 574 THR C CA 1
ATOM 8052 C C . THR C 3 574 ? 129.40600 224.07100 100.19100 1.000 118.39692 574 THR C C 1
ATOM 8053 O O . THR C 3 574 ? 128.62800 224.58600 99.38200 1.000 118.39692 574 THR C O 1
ATOM 8057 N N . GLY C 3 575 ? 129.00400 223.65300 101.39000 1.000 116.64539 575 GLY C N 1
ATOM 8058 C CA . GLY C 3 575 ? 127.63800 223.85200 101.83400 1.000 116.64539 575 GLY C CA 1
ATOM 8059 C C . GLY C 3 575 ? 126.58300 223.02500 101.13700 1.000 116.64539 575 GLY C C 1
ATOM 8060 O O . GLY C 3 575 ? 125.39300 223.24300 101.38000 1.000 116.64539 575 GLY C O 1
ATOM 8061 N N . ALA C 3 576 ? 126.97100 222.08000 100.28400 1.000 116.82656 576 ALA C N 1
ATOM 8062 C CA . ALA C 3 576 ? 126.02900 221.18400 99.62300 1.000 116.82656 576 ALA C CA 1
ATOM 8063 C C . ALA C 3 576 ? 125.55400 220.04100 100.51000 1.000 116.82656 576 ALA C C 1
ATOM 8064 O O . ALA C 3 576 ? 124.97600 219.08900 99.97400 1.000 116.82656 576 ALA C O 1
ATOM 8066 N N . GLU C 3 577 ? 125.77900 220.13300 101.83000 1.000 111.47960 577 GLU C N 1
ATOM 8067 C CA . GLU C 3 577 ? 125.48300 219.14400 102.87400 1.000 111.47960 577 GLU C CA 1
ATOM 8068 C C . GLU C 3 577 ? 125.74800 217.70400 102.44200 1.000 111.47960 577 GLU C C 1
ATOM 8069 O O . GLU C 3 577 ? 124.98000 216.79400 102.77000 1.000 111.47960 577 GLU C O 1
ATOM 8075 N N . SER C 3 578 ? 126.85100 217.48300 101.72600 1.000 100.43750 578 SER C N 1
ATOM 8076 C CA . SER C 3 578 ? 127.14000 216.15500 101.18800 1.000 100.43750 578 SER C CA 1
ATOM 8077 C C . SER C 3 578 ? 128.65900 215.99700 101.11700 1.000 100.43750 578 SER C C 1
ATOM 8078 O O . SER C 3 578 ? 129.28700 216.36000 100.12100 1.000 100.43750 578 SER C O 1
ATOM 8081 N N . ILE C 3 579 ? 129.23000 215.43900 102.17800 1.000 94.69299 579 ILE C N 1
ATOM 8082 C CA . ILE C 3 579 ? 130.63400 215.05000 102.17700 1.000 94.69299 579 ILE C CA 1
ATOM 8083 C C . ILE C 3 579 ? 130.73000 213.68800 101.50100 1.000 94.69299 579 ILE C C 1
ATOM 8084 O O . ILE C 3 579 ? 130.23000 212.69100 102.02500 1.000 94.69299 579 ILE C O 1
ATOM 8089 N N . SER C 3 580 ? 131.35000 213.64600 100.32900 1.000 89.28427 580 SER C N 1
ATOM 8090 C CA . SER C 3 580 ? 131.55300 212.38700 99.63300 1.000 89.28427 580 SER C CA 1
ATOM 8091 C C . SER C 3 580 ? 132.82900 211.72000 100.12700 1.000 89.28427 580 SER C C 1
ATOM 8092 O O . SER C 3 580 ? 133.79500 212.38700 100.50300 1.000 89.28427 580 SER C O 1
ATOM 8095 N N . LEU C 3 581 ? 132.82700 210.38800 100.11900 1.000 85.87313 581 LEU C N 1
ATOM 8096 C CA . LEU C 3 581 ? 133.97000 209.66000 100.65800 1.000 85.87313 581 LEU C CA 1
ATOM 8097 C C . LEU C 3 581 ? 135.08500 209.53600 99.63300 1.000 85.87313 581 LEU C C 1
ATOM 8098 O O . LEU C 3 581 ? 136.26300 209.66000 99.98800 1.000 85.87313 581 LEU C O 1
ATOM 8103 N N . LEU C 3 582 ? 134.72500 209.26100 98.37400 1.000 91.34788 582 LEU C N 1
ATOM 8104 C CA . LEU C 3 582 ? 135.70500 209.12900 97.29900 1.000 91.34788 582 LEU C CA 1
ATOM 8105 C C . LEU C 3 582 ? 136.60600 210.35200 97.20000 1.000 91.34788 582 LEU C C 1
ATOM 8106 O O . LEU C 3 582 ? 137.81700 210.22400 96.99500 1.000 91.34788 582 LEU C O 1
ATOM 8111 N N . GLU C 3 583 ? 136.02900 211.54600 97.34400 1.000 94.58451 583 GLU C N 1
ATOM 8112 C CA . GLU C 3 583 ? 136.82600 212.76700 97.31800 1.000 94.58451 583 GLU C CA 1
ATOM 8113 C C . GLU C 3 583 ? 137.74600 212.84700 98.53200 1.000 94.58451 583 GLU C C 1
ATOM 8114 O O . GLU C 3 583 ? 138.93000 213.17300 98.40100 1.000 94.58451 583 GLU C O 1
ATOM 8120 N N . LEU C 3 584 ? 137.21400 212.58000 99.72700 1.000 88.70004 584 LEU C N 1
ATOM 8121 C CA . LEU C 3 584 ? 138.02700 212.63300 100.94100 1.000 88.70004 584 LEU C CA 1
ATOM 8122 C C . LEU C 3 584 ? 139.14700 211.60400 100.95600 1.000 88.70004 584 LEU C C 1
ATOM 8123 O O . LEU C 3 584 ? 140.12000 211.77700 101.69600 1.000 88.70004 584 LEU C O 1
ATOM 8128 N N . CYS C 3 585 ? 139.02700 210.53200 100.17400 1.000 93.71877 585 CYS C N 1
ATOM 8129 C CA . CYS C 3 585 ? 140.08100 209.53600 100.03500 1.000 93.71877 585 CYS C CA 1
ATOM 8130 C C . CYS C 3 585 ? 140.71000 209.54300 98.64600 1.000 93.71877 585 CYS C C 1
ATOM 8131 O O . CYS C 3 585 ? 141.26900 208.52900 98.21900 1.000 93.71877 585 CYS C O 1
ATOM 8134 N N . ARG C 3 586 ? 140.64200 210.67600 97.94100 1.000 100.23629 586 ARG C N 1
ATOM 8135 C CA . ARG C 3 586 ? 141.05600 210.72400 96.54200 1.000 100.23629 586 ARG C CA 1
ATOM 8136 C C . ARG C 3 586 ? 142.55700 210.53600 96.37300 1.000 100.23629 586 ARG C C 1
ATOM 8137 O O . ARG C 3 586 ? 143.00200 209.99400 95.35500 1.000 100.23629 586 ARG C O 1
ATOM 8145 N N . ASN C 3 587 ? 143.34900 210.95400 97.35300 1.000 95.39923 587 ASN C N 1
ATOM 8146 C CA . ASN C 3 587 ? 144.79200 211.04300 97.17800 1.000 95.39923 587 ASN C CA 1
ATOM 8147 C C . ASN C 3 587 ? 145.52400 210.50100 98.39800 1.000 95.39923 587 ASN C C 1
ATOM 8148 O O . ASN C 3 587 ? 146.41300 211.14700 98.95400 1.000 95.39923 587 ASN C O 1
ATOM 8153 N N . THR C 3 588 ? 145.15700 209.30200 98.83600 1.000 85.04134 588 THR C N 1
ATOM 8154 C CA . THR C 3 588 ? 145.73900 208.72100 100.03500 1.000 85.04134 588 THR C CA 1
ATOM 8155 C C . THR C 3 588 ? 146.19900 207.29400 99.77700 1.000 85.04134 588 THR C C 1
ATOM 8156 O O . THR C 3 588 ? 145.95600 206.71300 98.71700 1.000 85.04134 588 THR C O 1
ATOM 8160 N N . ASN C 3 589 ? 146.87300 206.73700 100.77900 1.000 78.52252 589 ASN C N 1
ATOM 8161 C CA . ASN C 3 589 ? 147.33200 205.35800 100.77600 1.000 78.52252 589 ASN C CA 1
ATOM 8162 C C . ASN C 3 589 ? 146.31000 204.45900 101.46600 1.000 78.52252 589 ASN C C 1
ATOM 8163 O O . ASN C 3 589 ? 145.31200 204.92400 102.01700 1.000 78.52252 589 ASN C O 1
ATOM 8168 N N . ARG C 3 590 ? 146.58200 203.15200 101.42900 1.000 70.08465 590 ARG C N 1
ATOM 8169 C CA . ARG C 3 590 ? 145.58800 202.15300 101.81500 1.000 70.08465 590 ARG C CA 1
ATOM 8170 C C . ARG C 3 590 ? 145.19300 202.27700 103.28200 1.000 70.08465 590 ARG C C 1
ATOM 8171 O O . ARG C 3 590 ? 143.99900 202.28800 103.61600 1.000 70.08465 590 ARG C O 1
ATOM 8179 N N . LYS C 3 591 ? 146.18700 202.34000 104.17000 1.000 69.69949 591 LYS C N 1
ATOM 8180 C CA . LYS C 3 591 ? 145.93200 202.33500 105.60800 1.000 69.69949 591 LYS C CA 1
ATOM 8181 C C . LYS C 3 591 ? 145.07300 203.52100 106.03400 1.000 69.69949 591 LYS C C 1
ATOM 8182 O O . LYS C 3 591 ? 144.09200 203.35700 106.77100 1.000 69.69949 591 LYS C O 1
ATOM 8188 N N . GLN C 3 592 ? 145.41600 204.72500 105.56800 1.000 70.00615 592 GLN C N 1
ATOM 8189 C CA . GLN C 3 592 ? 144.64000 205.90300 105.94300 1.000 70.00615 592 GLN C CA 1
ATOM 8190 C C . GLN C 3 592 ? 143.24300 205.87500 105.33800 1.000 70.00615 592 GLN C C 1
ATOM 8191 O O . GLN C 3 592 ? 142.30200 206.39900 105.94300 1.000 70.00615 592 GLN C O 1
ATOM 8197 N N . ALA C 3 593 ? 143.08500 205.26100 104.16600 1.000 64.42261 593 ALA C N 1
ATOM 8198 C CA . ALA C 3 593 ? 141.75900 205.10900 103.57700 1.000 64.42261 593 ALA C CA 1
ATOM 8199 C C . ALA C 3 593 ? 140.86800 204.23100 104.44800 1.000 64.42261 593 ALA C C 1
ATOM 8200 O O . ALA C 3 593 ? 139.71100 204.58200 104.73300 1.000 64.42261 593 ALA C O 1
ATOM 8202 N N . ALA C 3 594 ? 141.38600 203.06900 104.85700 1.000 57.78973 594 ALA C N 1
ATOM 8203 C CA . ALA C 3 594 ? 140.63500 202.20100 105.76100 1.000 57.78973 594 ALA C CA 1
ATOM 8204 C C . ALA C 3 594 ? 140.31500 202.90800 107.07100 1.000 57.78973 594 ALA C C 1
ATOM 8205 O O . ALA C 3 594 ? 139.20200 202.77800 107.60100 1.000 57.78973 594 ALA C O 1
ATOM 8207 N N . ALA C 3 595 ? 141.28300 203.66300 107.60300 1.000 55.99206 595 ALA C N 1
ATOM 8208 C CA . ALA C 3 595 ? 141.06000 204.43000 108.82500 1.000 55.99206 595 ALA C CA 1
ATOM 8209 C C . ALA C 3 595 ? 139.92300 205.42800 108.66000 1.000 55.99206 595 ALA C C 1
ATOM 8210 O O . ALA C 3 595 ? 139.07800 205.56200 109.55000 1.000 55.99206 595 ALA C O 1
ATOM 8212 N N . LYS C 3 596 ? 139.89100 206.14100 107.53200 1.000 57.40097 596 LYS C N 1
ATOM 8213 C CA . LYS C 3 596 ? 138.84700 207.13800 107.31000 1.000 57.40097 596 LYS C CA 1
ATOM 8214 C C . LYS C 3 596 ? 137.47100 206.49300 107.20500 1.000 57.40097 596 LYS C C 1
ATOM 8215 O O . LYS C 3 596 ? 136.49300 207.01300 107.76100 1.000 57.40097 596 LYS C O 1
ATOM 8221 N N . PHE C 3 597 ? 137.37300 205.37000 106.49100 1.000 52.65585 597 PHE C N 1
ATOM 8222 C CA . PHE C 3 597 ? 136.09600 204.66400 106.40100 1.000 52.65585 597 PHE C CA 1
ATOM 8223 C C . PHE C 3 597 ? 135.61200 204.21900 107.77900 1.000 52.65585 597 PHE C C 1
ATOM 8224 O O . PHE C 3 597 ? 134.44600 204.43700 108.15300 1.000 52.65585 597 PHE C O 1
ATOM 8232 N N . TYR C 3 598 ? 136.50500 203.59700 108.55300 1.000 50.57801 598 TYR C N 1
ATOM 8233 C CA . TYR C 3 598 ? 136.15300 203.15300 109.89800 1.000 50.57801 598 TYR C CA 1
ATOM 8234 C C . TYR C 3 598 ? 135.76000 204.32100 110.79100 1.000 50.57801 598 TYR C C 1
ATOM 8235 O O . TYR C 3 598 ? 134.89000 204.17800 111.66000 1.000 50.57801 598 TYR C O 1
ATOM 8244 N N . SER C 3 599 ? 136.38600 205.48200 110.58800 1.000 56.35977 599 SER C N 1
ATOM 8245 C CA . SER C 3 599 ? 136.02500 206.66500 111.35500 1.000 56.35977 599 SER C CA 1
ATOM 8246 C C . SER C 3 599 ? 134.62000 207.13100 111.01000 1.000 56.35977 599 SER C C 1
ATOM 8247 O O . SER C 3 599 ? 133.87700 207.56200 111.89900 1.000 56.35977 599 SER C O 1
ATOM 8250 N N . PHE C 3 600 ? 134.25200 207.09100 109.72400 1.000 56.54753 600 PHE C N 1
ATOM 8251 C CA . PHE C 3 600 ? 132.86500 207.38800 109.36400 1.000 56.54753 600 PHE C CA 1
ATOM 8252 C C . PHE C 3 600 ? 131.89500 206.46000 110.07400 1.000 56.54753 600 PHE C C 1
ATOM 8253 O O . PHE C 3 600 ? 130.83500 206.90000 110.53800 1.000 56.54753 600 PHE C O 1
ATOM 8261 N N . LEU C 3 601 ? 132.23600 205.17600 110.17300 1.000 52.33589 601 LEU C N 1
ATOM 8262 C CA . LEU C 3 601 ? 131.33500 204.25200 110.86400 1.000 52.33589 601 LEU C CA 1
ATOM 8263 C C . LEU C 3 601 ? 131.20700 204.58800 112.34800 1.000 52.33589 601 LEU C C 1
ATOM 8264 O O . LEU C 3 601 ? 130.09200 204.63400 112.88900 1.000 52.33589 601 LEU C O 1
ATOM 8269 N N . VAL C 3 602 ? 132.33700 204.79900 113.03000 1.000 53.93991 602 VAL C N 1
ATOM 8270 C CA . VAL C 3 602 ? 132.27500 205.08400 114.46100 1.000 53.93991 602 VAL C CA 1
ATOM 8271 C C . VAL C 3 602 ? 131.60300 206.42700 114.72100 1.000 53.93991 602 VAL C C 1
ATOM 8272 O O . VAL C 3 602 ? 131.03600 206.63500 115.80000 1.000 53.93991 602 VAL C O 1
ATOM 8276 N N . LEU C 3 603 ? 131.62400 207.34100 113.74900 1.000 62.53381 603 LEU C N 1
ATOM 8277 C CA . LEU C 3 603 ? 130.89400 208.59300 113.90000 1.000 62.53381 603 LEU C CA 1
ATOM 8278 C C . LEU C 3 603 ? 129.39800 208.36700 113.75000 1.000 62.53381 603 LEU C C 1
ATOM 8279 O O . LEU C 3 603 ? 128.60200 208.89100 114.53600 1.000 62.53381 603 LEU C O 1
ATOM 8284 N N . LYS C 3 604 ? 129.00100 207.61100 112.72100 1.000 60.61645 604 LYS C N 1
ATOM 8285 C CA . LYS C 3 604 ? 127.59400 207.27300 112.51700 1.000 60.61645 604 LYS C CA 1
ATOM 8286 C C . LYS C 3 604 ? 126.99400 206.54200 113.71400 1.000 60.61645 604 LYS C C 1
ATOM 8287 O O . LYS C 3 604 ? 125.79400 206.67700 113.97900 1.000 60.61645 604 LYS C O 1
ATOM 8293 N N . LYS C 3 605 ? 127.81000 205.79300 114.46300 1.000 59.71176 605 LYS C N 1
ATOM 8294 C CA . LYS C 3 605 ? 127.30000 205.14400 115.67200 1.000 59.71176 605 LYS C CA 1
ATOM 8295 C C . LYS C 3 605 ? 126.75700 206.16100 116.66700 1.000 59.71176 605 LYS C C 1
ATOM 8296 O O . LYS C 3 605 ? 125.67600 205.96900 117.23300 1.000 59.71176 605 LYS C O 1
ATOM 8302 N N . GLN C 3 606 ? 127.47500 207.26400 116.87200 1.000 71.65457 606 GLN C N 1
ATOM 8303 C CA . GLN C 3 606 ? 127.09900 208.26100 117.86500 1.000 71.65457 606 GLN C CA 1
ATOM 8304 C C . GLN C 3 606 ? 126.10400 209.28500 117.33100 1.000 71.65457 606 GLN C C 1
ATOM 8305 O O . GLN C 3 606 ? 125.99900 210.38000 117.89500 1.000 71.65457 606 GLN C O 1
ATOM 8311 N N . GLN C 3 607 ? 125.41800 208.96800 116.23000 1.000 74.39249 607 GLN C N 1
ATOM 8312 C CA . GLN C 3 607 ? 124.31700 209.74200 115.65900 1.000 74.39249 607 GLN C CA 1
ATOM 8313 C C . GLN C 3 607 ? 124.70100 211.13700 115.18100 1.000 74.39249 607 GLN C C 1
ATOM 8314 O O . GLN C 3 607 ? 123.83500 211.89000 114.73000 1.000 74.39249 607 GLN C O 1
ATOM 8320 N N . ALA C 3 608 ? 125.97600 211.49600 115.25500 1.000 75.88066 608 ALA C N 1
ATOM 8321 C CA . ALA C 3 608 ? 126.41300 212.82300 114.84900 1.000 75.88066 608 ALA C CA 1
ATOM 8322 C C . ALA C 3 608 ? 126.47600 213.00700 113.33900 1.000 75.88066 608 ALA C C 1
ATOM 8323 O O . ALA C 3 608 ? 126.90600 214.07400 112.89100 1.000 75.88066 608 ALA C O 1
ATOM 8325 N N . ILE C 3 609 ? 126.03800 212.02300 112.55500 1.000 70.80720 609 ILE C N 1
ATOM 8326 C CA . ILE C 3 609 ? 126.13200 212.05800 111.10100 1.000 70.80720 609 ILE C CA 1
ATOM 8327 C C . ILE C 3 609 ? 125.24700 210.94700 110.55300 1.000 70.80720 609 ILE C C 1
ATOM 8328 O O . ILE C 3 609 ? 125.14000 209.87800 111.15700 1.000 70.80720 609 ILE C O 1
ATOM 8333 N N . GLU C 3 610 ? 124.57800 211.19600 109.43200 1.000 72.36237 610 GLU C N 1
ATOM 8334 C CA . GLU C 3 610 ? 123.77500 210.19700 108.74800 1.000 72.36237 610 GLU C CA 1
ATOM 8335 C C . GLU C 3 610 ? 124.35400 210.00100 107.36000 1.000 72.36237 610 GLU C C 1
ATOM 8336 O O . GLU C 3 610 ? 124.59500 210.97800 106.64300 1.000 72.36237 610 GLU C O 1
ATOM 8342 N N . LEU C 3 611 ? 124.58600 208.74900 106.98300 1.000 68.09358 611 LEU C N 1
ATOM 8343 C CA . LEU C 3 611 ? 125.23800 208.44900 105.72100 1.000 68.09358 611 LEU C CA 1
ATOM 8344 C C . LEU C 3 611 ? 124.32700 207.58100 104.87000 1.000 68.09358 611 LEU C C 1
ATOM 8345 O O . LEU C 3 611 ? 123.44700 206.88000 105.37400 1.000 68.09358 611 LEU C O 1
ATOM 8350 N N . THR C 3 612 ? 124.54500 207.65000 103.55800 1.000 75.66622 612 THR C N 1
ATOM 8351 C CA . THR C 3 612 ? 123.68100 207.02400 102.57200 1.000 75.66622 612 THR C CA 1
ATOM 8352 C C . THR C 3 612 ? 124.52600 206.31200 101.53200 1.000 75.66622 612 THR C C 1
ATOM 8353 O O . THR C 3 612 ? 125.58100 206.81200 101.11700 1.000 75.66622 612 THR C O 1
ATOM 8357 N N . GLN C 3 613 ? 124.02900 205.15400 101.10500 1.000 89.50572 613 GLN C N 1
ATOM 8358 C CA . GLN C 3 613 ? 124.63800 204.33200 100.07300 1.000 89.50572 613 GLN C CA 1
ATOM 8359 C C . GLN C 3 613 ? 123.53000 203.67700 99.26600 1.000 89.50572 613 GLN C C 1
ATOM 8360 O O . GLN C 3 613 ? 122.64600 203.03600 99.83900 1.000 89.50572 613 GLN C O 1
ATOM 8366 N N . GLU C 3 614 ? 123.57100 203.83400 97.94200 1.000 93.17402 614 GLU C N 1
ATOM 8367 C CA . GLU C 3 614 ? 122.52100 203.31400 97.06900 1.000 93.17402 614 GLU C CA 1
ATOM 8368 C C . GLU C 3 614 ? 122.91000 201.99700 96.40500 1.000 93.17402 614 GLU C C 1
ATOM 8369 O O . GLU C 3 614 ? 122.24000 200.98000 96.60000 1.000 93.17402 614 GLU C O 1
ATOM 8375 N N . GLU C 3 615 ? 123.98500 201.99800 95.62900 1.000 93.91437 615 GLU C N 1
ATOM 8376 C CA . GLU C 3 615 ? 124.41900 200.81600 94.90700 1.000 93.91437 615 GLU C CA 1
ATOM 8377 C C . GLU C 3 615 ? 125.26800 199.92000 95.80300 1.000 93.91437 615 GLU C C 1
ATOM 8378 O O . GLU C 3 615 ? 125.71100 200.34600 96.87100 1.000 93.91437 615 GLU C O 1
ATOM 8384 N N . PRO C 3 616 ? 125.43500 198.64200 95.44000 1.000 85.35025 616 PRO C N 1
ATOM 8385 C CA . PRO C 3 616 ? 126.35500 197.79200 96.21600 1.000 85.35025 616 PRO C CA 1
ATOM 8386 C C . PRO C 3 616 ? 127.78100 198.32000 96.26300 1.000 85.35025 616 PRO C C 1
ATOM 8387 O O . PRO C 3 616 ? 128.39300 198.32700 97.33700 1.000 85.35025 616 PRO C O 1
ATOM 8391 N N . TYR C 3 617 ? 128.32500 198.77200 95.14000 1.000 73.60389 617 TYR C N 1
ATOM 8392 C CA . TYR C 3 617 ? 129.66900 199.34200 95.09600 1.000 73.60389 617 TYR C CA 1
ATOM 8393 C C . TYR C 3 617 ? 129.57900 200.74800 94.50900 1.000 73.60389 617 TYR C C 1
ATOM 8394 O O . TYR C 3 617 ? 129.43500 200.90600 93.29300 1.000 73.60389 617 TYR C O 1
ATOM 8403 N N . SER C 3 618 ? 129.68200 201.76300 95.36100 1.000 85.46217 618 SER C N 1
ATOM 8404 C CA . SER C 3 618 ? 129.48500 203.15400 94.96100 1.000 85.46217 618 SER C CA 1
ATOM 8405 C C . SER C 3 618 ? 129.97600 204.06200 96.08200 1.000 85.46217 618 SER C C 1
ATOM 8406 O O . SER C 3 618 ? 130.37400 203.60000 97.15500 1.000 85.46217 618 SER C O 1
ATOM 8409 N N . ASP C 3 619 ? 129.93500 205.36500 95.82000 1.000 85.72383 619 ASP C N 1
ATOM 8410 C CA . ASP C 3 619 ? 130.39600 206.35800 96.77400 1.000 85.72383 619 ASP C CA 1
ATOM 8411 C C . ASP C 3 619 ? 129.41000 206.51100 97.92600 1.000 85.72383 619 ASP C C 1
ATOM 8412 O O . ASP C 3 619 ? 128.21600 206.23600 97.80000 1.000 85.72383 619 ASP C O 1
ATOM 8417 N N . ILE C 3 620 ? 129.92500 207.00500 99.04800 1.000 80.73484 620 ILE C N 1
ATOM 8418 C CA . ILE C 3 620 ? 129.15500 207.21200 100.26900 1.000 80.73484 620 ILE C CA 1
ATOM 8419 C C . ILE C 3 620 ? 128.83500 208.69200 100.39400 1.000 80.73484 620 ILE C C 1
ATOM 8420 O O . ILE C 3 620 ? 129.71000 209.53900 100.17600 1.000 80.73484 620 ILE C O 1
ATOM 8425 N N . ILE C 3 621 ? 127.59500 209.02300 100.74900 1.000 78.86793 621 ILE C N 1
ATOM 8426 C CA . ILE C 3 621 ? 127.18200 210.42100 100.85800 1.000 78.86793 621 ILE C CA 1
ATOM 8427 C C . ILE C 3 621 ? 126.77700 210.70400 102.29700 1.000 78.86793 621 ILE C C 1
ATOM 8428 O O . ILE C 3 621 ? 125.88000 210.04700 102.83200 1.000 78.86793 621 ILE C O 1
ATOM 8433 N N . ALA C 3 622 ? 127.40300 211.70400 102.91000 1.000 80.27504 622 ALA C N 1
ATOM 8434 C CA . ALA C 3 622 ? 127.24500 211.95900 104.33300 1.000 80.27504 622 ALA C CA 1
ATOM 8435 C C . ALA C 3 622 ? 126.62200 213.32700 104.57800 1.000 80.27504 622 ALA C C 1
ATOM 8436 O O . ALA C 3 622 ? 126.85700 214.27300 103.82500 1.000 80.27504 622 ALA C O 1
ATOM 8438 N N . THR C 3 623 ? 125.84000 213.43500 105.65600 1.000 80.02163 623 THR C N 1
ATOM 8439 C CA . THR C 3 623 ? 125.21500 214.70300 106.01700 1.000 80.02163 623 THR C CA 1
ATOM 8440 C C . THR C 3 623 ? 125.00600 214.78400 107.52300 1.000 80.02163 623 THR C C 1
ATOM 8441 O O . THR C 3 623 ? 124.72300 213.75700 108.15300 1.000 80.02163 623 THR C O 1
ATOM 8445 N N . PRO C 3 624 ? 125.17600 215.96300 108.12700 1.000 80.11695 624 PRO C N 1
ATOM 8446 C CA . PRO C 3 624 ? 125.06300 216.07400 109.58700 1.000 80.11695 624 PRO C CA 1
ATOM 8447 C C . PRO C 3 624 ? 123.68700 215.70400 110.11100 1.000 80.11695 624 PRO C C 1
ATOM 8448 O O . PRO C 3 624 ? 122.65900 216.08400 109.54800 1.000 80.11695 624 PRO C O 1
ATOM 8452 N N . GLY C 3 625 ? 123.68900 214.95500 111.20800 1.000 83.70941 625 GLY C N 1
ATOM 8453 C CA . GLY C 3 625 ? 122.48400 214.56000 111.89100 1.000 83.70941 625 GLY C CA 1
ATOM 8454 C C . GLY C 3 625 ? 122.33300 215.33000 113.18400 1.000 83.70941 625 GLY C C 1
ATOM 8455 O O . GLY C 3 625 ? 122.87200 216.43200 113.33000 1.000 83.70941 625 GLY C O 1
ATOM 8456 N N . PRO C 3 626 ? 121.57400 214.76800 114.14000 1.000 82.14219 626 PRO C N 1
ATOM 8457 C CA . PRO C 3 626 ? 121.18900 215.51500 115.34900 1.000 82.14219 626 PRO C CA 1
ATOM 8458 C C . PRO C 3 626 ? 122.33100 216.10600 116.16100 1.000 82.14219 626 PRO C C 1
ATOM 8459 O O . PRO C 3 626 ? 122.44700 217.33000 116.26500 1.000 82.14219 626 PRO C O 1
ATOM 8463 N N . ARG C 3 627 ? 123.20000 215.26800 116.70900 1.000 85.68160 627 ARG C N 1
ATOM 8464 C CA . ARG C 3 627 ? 124.21600 215.76000 117.63700 1.000 85.68160 627 ARG C CA 1
ATOM 8465 C C . ARG C 3 627 ? 125.49200 216.17300 116.91600 1.000 85.68160 627 ARG C C 1
ATOM 8466 O O . ARG C 3 627 ? 126.58900 215.75400 117.27700 1.000 85.68160 627 ARG C O 1
ATOM 8474 N N . PHE C 3 628 ? 125.36100 217.00600 115.88300 1.000 94.54873 628 PHE C N 1
ATOM 8475 C CA . PHE C 3 628 ? 126.53500 217.55100 115.21300 1.000 94.54873 628 PHE C CA 1
ATOM 8476 C C . PHE C 3 628 ? 127.26200 218.59600 116.05100 1.000 94.54873 628 PHE C C 1
ATOM 8477 O O . PHE C 3 628 ? 128.35500 219.01800 115.66000 1.000 94.54873 628 PHE C O 1
ATOM 8485 N N . HIS C 3 629 ? 126.66400 219.02800 117.17100 1.000 101.78729 629 HIS C N 1
ATOM 8486 C CA . HIS C 3 629 ? 127.11200 220.08100 118.08700 1.000 101.78729 629 HIS C CA 1
ATOM 8487 C C . HIS C 3 629 ? 127.07300 221.47400 117.46300 1.000 101.78729 629 HIS C C 1
ATOM 8488 O O . HIS C 3 629 ? 127.24900 222.46300 118.18100 1.000 101.78729 629 HIS C O 1
ATOM 8495 N N . ILE C 3 630 ? 126.78900 221.55300 116.16000 1.000 107.85666 630 ILE C N 1
ATOM 8496 C CA . ILE C 3 630 ? 126.74600 222.77800 115.35000 1.000 107.85666 630 ILE C CA 1
ATOM 8497 C C . ILE C 3 630 ? 127.81600 223.82600 115.67900 1.000 107.85666 630 ILE C C 1
ATOM 8498 O O . ILE C 3 630 ? 128.64000 224.17600 114.83400 1.000 107.85666 630 ILE C O 1
ATOM 8503 N N . MET D 4 31 ? 162.07200 136.32400 233.41400 1.000 125.86437 1193 MET E N 1
ATOM 8504 C CA . MET D 4 31 ? 162.60900 135.43200 234.43400 1.000 125.86437 1193 MET E CA 1
ATOM 8505 C C . MET D 4 31 ? 161.50300 134.57000 235.02500 1.000 125.86437 1193 MET E C 1
ATOM 8506 O O . MET D 4 31 ? 160.50500 134.30200 234.35500 1.000 125.86437 1193 MET E O 1
ATOM 8511 N N . MET D 4 32 ? 161.71700 134.09800 236.25700 1.000 127.33276 1194 MET E N 1
ATOM 8512 C CA . MET D 4 32 ? 160.66800 133.39600 236.99400 1.000 127.33276 1194 MET E CA 1
ATOM 8513 C C . MET D 4 32 ? 159.42700 134.27000 237.11200 1.000 127.33276 1194 MET E C 1
ATOM 8514 O O . MET D 4 32 ? 158.34900 133.91900 236.62300 1.000 127.33276 1194 MET E O 1
ATOM 8519 N N . ASP D 4 33 ? 159.55900 135.39400 237.77100 1.000 128.82818 1195 ASP E N 1
ATOM 8520 C CA . ASP D 4 33 ? 158.62800 136.50000 237.62700 1.000 128.82818 1195 ASP E CA 1
ATOM 8521 C C . ASP D 4 33 ? 159.34700 137.81800 237.39900 1.000 128.82818 1195 ASP E C 1
ATOM 8522 O O . ASP D 4 33 ? 158.89800 138.61100 236.56600 1.000 128.82818 1195 ASP E O 1
ATOM 8527 N N . SER D 4 34 ? 160.49300 138.02200 238.06000 1.000 129.20056 1196 SER E N 1
ATOM 8528 C CA . SER D 4 34 ? 161.22700 139.28900 238.09900 1.000 129.20056 1196 SER E CA 1
ATOM 8529 C C . SER D 4 34 ? 160.28000 140.45600 238.35600 1.000 129.20056 1196 SER E C 1
ATOM 8530 O O . SER D 4 34 ? 160.24200 141.44200 237.61800 1.000 129.20056 1196 SER E O 1
ATOM 8533 N N . SER D 4 35 ? 159.49800 140.31900 239.42400 1.000 134.71230 1197 SER E N 1
ATOM 8534 C CA . SER D 4 35 ? 158.39200 141.22400 239.73000 1.000 134.71230 1197 SER E CA 1
ATOM 8535 C C . SER D 4 35 ? 158.90300 142.51300 240.38000 1.000 134.71230 1197 SER E C 1
ATOM 8536 O O . SER D 4 35 ? 158.72700 142.76400 241.57300 1.000 134.71230 1197 SER E O 1
ATOM 8539 N N . THR D 4 36 ? 159.59300 143.32300 239.57400 1.000 130.88273 1198 THR E N 1
ATOM 8540 C CA . THR D 4 36 ? 159.88300 144.70000 239.97100 1.000 130.88273 1198 THR E CA 1
ATOM 8541 C C . THR D 4 36 ? 159.43000 145.72200 238.93500 1.000 130.88273 1198 THR E C 1
ATOM 8542 O O . THR D 4 36 ? 158.82100 146.73300 239.29800 1.000 130.88273 1198 THR E O 1
ATOM 8546 N N . PHE D 4 37 ? 159.64100 145.45700 237.65000 1.000 132.91661 1199 PHE E N 1
ATOM 8547 C CA . PHE D 4 37 ? 159.01900 146.26400 236.61400 1.000 132.91661 1199 PHE E CA 1
ATOM 8548 C C . PHE D 4 37 ? 157.69100 145.67900 236.16900 1.000 132.91661 1199 PHE E C 1
ATOM 8549 O O . PHE D 4 37 ? 156.82100 146.41600 235.68400 1.000 132.91661 1199 PHE E O 1
ATOM 8557 N N . LYS D 4 38 ? 157.52400 144.36400 236.32300 1.000 126.54151 1200 LYS E N 1
ATOM 8558 C CA . LYS D 4 38 ? 156.18800 143.80300 236.47900 1.000 126.54151 1200 LYS E CA 1
ATOM 8559 C C . LYS D 4 38 ? 155.40400 144.57200 237.54100 1.000 126.54151 1200 LYS E C 1
ATOM 8560 O O . LYS D 4 38 ? 154.23200 144.91000 237.33700 1.000 126.54151 1200 LYS E O 1
ATOM 8566 N N . ARG D 4 39 ? 156.05300 144.88900 238.67000 1.000 130.62659 1201 ARG E N 1
ATOM 8567 C CA . ARG D 4 39 ? 155.41300 145.71000 239.69600 1.000 130.62659 1201 ARG E CA 1
ATOM 8568 C C . ARG D 4 39 ? 155.16400 147.13300 239.21300 1.000 130.62659 1201 ARG E C 1
ATOM 8569 O O . ARG D 4 39 ? 154.11200 147.70100 239.52400 1.000 130.62659 1201 ARG E O 1
ATOM 8577 N N . PHE D 4 40 ? 156.14500 147.74300 238.52800 1.000 126.71024 1202 PHE E N 1
ATOM 8578 C CA . PHE D 4 40 ? 155.95200 149.03400 237.86300 1.000 126.71024 1202 PHE E CA 1
ATOM 8579 C C . PHE D 4 40 ? 154.63500 149.08900 237.09800 1.000 126.71024 1202 PHE E C 1
ATOM 8580 O O . PHE D 4 40 ? 153.74900 149.89500 237.40900 1.000 126.71024 1202 PHE E O 1
ATOM 8588 N N . THR D 4 41 ? 154.48300 148.19200 236.12300 1.000 127.67254 1203 THR E N 1
ATOM 8589 C CA . THR D 4 41 ? 153.32000 148.27200 235.24400 1.000 127.67254 1203 THR E CA 1
ATOM 8590 C C . THR D 4 41 ? 152.03400 147.85600 235.95200 1.000 127.67254 1203 THR E C 1
ATOM 8591 O O . THR D 4 41 ? 150.97700 148.45300 235.70600 1.000 127.67254 1203 THR E O 1
ATOM 8595 N N . ALA D 4 42 ? 152.08800 146.82600 236.80700 1.000 122.97722 1204 ALA E N 1
ATOM 8596 C CA . ALA D 4 42 ? 150.90900 146.42300 237.56200 1.000 122.97722 1204 ALA E CA 1
ATOM 8597 C C . ALA D 4 42 ? 150.40200 147.56800 238.42400 1.000 122.97722 1204 ALA E C 1
ATOM 8598 O O . ALA D 4 42 ? 149.19700 147.85900 238.44600 1.000 122.97722 1204 ALA E O 1
ATOM 8600 N N . SER D 4 43 ? 151.32300 148.23600 239.12800 1.000 123.90309 1205 SER E N 1
ATOM 8601 C CA . SER D 4 43 ? 150.98900 149.40000 239.93700 1.000 123.90309 1205 SER E CA 1
ATOM 8602 C C . SER D 4 43 ? 150.36000 150.49900 239.09500 1.000 123.90309 1205 SER E C 1
ATOM 8603 O O . SER D 4 43 ? 149.31300 151.04000 239.46500 1.000 123.90309 1205 SER E O 1
ATOM 8606 N N . ILE D 4 44 ? 151.01200 150.86500 237.97900 1.000 121.02778 1206 ILE E N 1
ATOM 8607 C CA . ILE D 4 44 ? 150.49200 151.90000 237.07900 1.000 121.02778 1206 ILE E CA 1
ATOM 8608 C C . ILE D 4 44 ? 149.05600 151.59500 236.67500 1.000 121.02778 1206 ILE E C 1
ATOM 8609 O O . ILE D 4 44 ? 148.16100 152.44000 236.80500 1.000 121.02778 1206 ILE E O 1
ATOM 8614 N N . GLU D 4 45 ? 148.81300 150.36400 236.22100 1.000 121.96968 1207 GLU E N 1
ATOM 8615 C CA . GLU D 4 45 ? 147.49900 150.01100 235.69600 1.000 121.96968 1207 GLU E CA 1
ATOM 8616 C C . GLU D 4 45 ? 146.43000 150.03700 236.78500 1.000 121.96968 1207 GLU E C 1
ATOM 8617 O O . GLU D 4 45 ? 145.33900 150.58800 236.57500 1.000 121.96968 1207 GLU E O 1
ATOM 8623 N N . ASN D 4 46 ? 146.71400 149.44800 237.95700 1.000 123.77020 1208 ASN E N 1
ATOM 8624 C CA . ASN D 4 46 ? 145.66700 149.39800 238.97600 1.000 123.77020 1208 ASN E CA 1
ATOM 8625 C C . ASN D 4 46 ? 145.38200 150.78200 239.55500 1.000 123.77020 1208 ASN E C 1
ATOM 8626 O O . ASN D 4 46 ? 144.21300 151.13100 239.76800 1.000 123.77020 1208 ASN E O 1
ATOM 8631 N N . ILE D 4 47 ? 146.41800 151.59600 239.80700 1.000 122.95444 1209 ILE E N 1
ATOM 8632 C CA . ILE D 4 47 ? 146.15000 152.94100 240.31700 1.000 122.95444 1209 ILE E CA 1
ATOM 8633 C C . ILE D 4 47 ? 145.39300 153.76300 239.27800 1.000 122.95444 1209 ILE E C 1
ATOM 8634 O O . ILE D 4 47 ? 144.48400 154.52400 239.62400 1.000 122.95444 1209 ILE E O 1
ATOM 8639 N N . LEU D 4 48 ? 145.70400 153.58100 237.98800 1.000 122.70891 1210 LEU E N 1
ATOM 8640 C CA . LEU D 4 48 ? 145.07300 154.40400 236.96300 1.000 122.70891 1210 LEU E CA 1
ATOM 8641 C C . LEU D 4 48 ? 143.60700 154.04000 236.77600 1.000 122.70891 1210 LEU E C 1
ATOM 8642 O O . LEU D 4 48 ? 142.74200 154.92600 236.75200 1.000 122.70891 1210 LEU E O 1
ATOM 8647 N N . ASP D 4 49 ? 143.29600 152.74700 236.63900 1.000 123.88547 1211 ASP E N 1
ATOM 8648 C CA . ASP D 4 49 ? 141.88500 152.42700 236.46300 1.000 123.88547 1211 ASP E CA 1
ATOM 8649 C C . ASP D 4 49 ? 141.09500 152.57400 237.76200 1.000 123.88547 1211 ASP E C 1
ATOM 8650 O O . ASP D 4 49 ? 139.87300 152.73100 237.70300 1.000 123.88547 1211 ASP E O 1
ATOM 8655 N N . ASN D 4 50 ? 141.75600 152.58100 238.92800 1.000 125.68254 1212 ASN E N 1
ATOM 8656 C CA . ASN D 4 50 ? 141.04300 152.93900 240.14900 1.000 125.68254 1212 ASN E CA 1
ATOM 8657 C C . ASN D 4 50 ? 140.70700 154.42600 240.17600 1.000 125.68254 1212 ASN E C 1
ATOM 8658 O O . ASN D 4 50 ? 139.56500 154.80400 240.46300 1.000 125.68254 1212 ASN E O 1
ATOM 8663 N N . LEU D 4 51 ? 141.68700 155.29000 239.88400 1.000 125.18597 1213 LEU E N 1
ATOM 8664 C CA . LEU D 4 51 ? 141.43200 156.72900 239.88600 1.000 125.18597 1213 LEU E CA 1
ATOM 8665 C C . LEU D 4 51 ? 140.50000 157.16700 238.76400 1.000 125.18597 1213 LEU E C 1
ATOM 8666 O O . LEU D 4 51 ? 139.92200 158.25500 238.85000 1.000 125.18597 1213 LEU E O 1
ATOM 8671 N N . GLU D 4 52 ? 140.35100 156.36500 237.71000 1.000 128.38200 1214 GLU E N 1
ATOM 8672 C CA . GLU D 4 52 ? 139.41500 156.72600 236.65100 1.000 128.38200 1214 GLU E CA 1
ATOM 8673 C C . GLU D 4 52 ? 138.02700 156.12400 236.85800 1.000 128.38200 1214 GLU E C 1
ATOM 8674 O O . GLU D 4 52 ? 137.02000 156.82100 236.69900 1.000 128.38200 1214 GLU E O 1
ATOM 8680 N N . ASP D 4 53 ? 137.95900 154.83400 237.19400 1.000 133.20762 1215 ASP E N 1
ATOM 8681 C CA . ASP D 4 53 ? 136.70700 154.08800 237.26900 1.000 133.20762 1215 ASP E CA 1
ATOM 8682 C C . ASP D 4 53 ? 135.75000 154.62500 238.32700 1.000 133.20762 1215 ASP E C 1
ATOM 8683 O O . ASP D 4 53 ? 134.66600 155.11400 237.98800 1.000 133.20762 1215 ASP E O 1
ATOM 8688 N N . MET D 4 54 ? 136.14700 154.52400 239.59800 1.000 137.93894 1216 MET E N 1
ATOM 8689 C CA . MET D 4 54 ? 135.31500 154.85600 240.76300 1.000 137.93894 1216 MET E CA 1
ATOM 8690 C C . MET D 4 54 ? 133.99800 154.08200 240.76500 1.000 137.93894 1216 MET E C 1
ATOM 8691 O O . MET D 4 54 ? 133.89200 153.02100 241.38000 1.000 137.93894 1216 MET E O 1
ATOM 8696 N N . LEU D 4 69 ? 136.58800 163.02900 230.90500 1.000 104.45800 1231 LEU E N 1
ATOM 8697 C CA . LEU D 4 69 ? 136.93600 161.88100 231.73300 1.000 104.45800 1231 LEU E CA 1
ATOM 8698 C C . LEU D 4 69 ? 137.91100 160.96100 231.01100 1.000 104.45800 1231 LEU E C 1
ATOM 8699 O O . LEU D 4 69 ? 137.58000 159.81400 230.71100 1.000 104.45800 1231 LEU E O 1
ATOM 8704 N N . LEU D 4 70 ? 139.10300 161.46700 230.70400 1.000 105.32706 1232 LEU E N 1
ATOM 8705 C CA . LEU D 4 70 ? 140.10400 160.69600 229.98500 1.000 105.32706 1232 LEU E CA 1
ATOM 8706 C C . LEU D 4 70 ? 141.44100 160.76800 230.71200 1.000 105.32706 1232 LEU E C 1
ATOM 8707 O O . LEU D 4 70 ? 141.70800 161.69800 231.47600 1.000 105.32706 1232 LEU E O 1
ATOM 8712 N N . LEU D 4 71 ? 142.28800 159.76800 230.44800 1.000 112.78040 1233 LEU E N 1
ATOM 8713 C CA . LEU D 4 71 ? 143.50400 159.58000 231.23800 1.000 112.78040 1233 LEU E CA 1
ATOM 8714 C C . LEU D 4 71 ? 144.55100 160.65300 230.95000 1.000 112.78040 1233 LEU E C 1
ATOM 8715 O O . LEU D 4 71 ? 145.27100 161.07700 231.85900 1.000 112.78040 1233 LEU E O 1
ATOM 8720 N N . GLY D 4 72 ? 144.66900 161.08600 229.70700 1.000 117.10027 1234 GLY E N 1
ATOM 8721 C CA . GLY D 4 72 ? 145.70700 162.04700 229.38600 1.000 117.10027 1234 GLY E CA 1
ATOM 8722 C C . GLY D 4 72 ? 146.94600 161.40100 228.79200 1.000 117.10027 1234 GLY E C 1
ATOM 8723 O O . GLY D 4 72 ? 147.25700 160.23100 229.04500 1.000 117.10027 1234 GLY E O 1
ATOM 8724 N N . LYS D 4 73 ? 147.66500 162.18700 227.97800 1.000 115.67433 1235 LYS E N 1
ATOM 8725 C CA . LYS D 4 73 ? 148.73400 161.66700 227.12100 1.000 115.67433 1235 LYS E CA 1
ATOM 8726 C C . LYS D 4 73 ? 149.88300 161.05400 227.91900 1.000 115.67433 1235 LYS E C 1
ATOM 8727 O O . LYS D 4 73 ? 150.50000 160.07800 227.47400 1.000 115.67433 1235 LYS E O 1
ATOM 8733 N N . HIS D 4 74 ? 150.20200 161.63300 229.07900 1.000 119.06076 1236 HIS E N 1
ATOM 8734 C CA . HIS D 4 74 ? 151.36400 161.20900 229.85500 1.000 119.06076 1236 HIS E CA 1
ATOM 8735 C C . HIS D 4 74 ? 151.21600 159.77000 230.33300 1.000 119.06076 1236 HIS E C 1
ATOM 8736 O O . HIS D 4 74 ? 152.15400 158.96700 230.21800 1.000 119.06076 1236 HIS E O 1
ATOM 8743 N N . GLN D 4 75 ? 150.05100 159.45000 230.90900 1.000 116.42820 1237 GLN E N 1
ATOM 8744 C CA . GLN D 4 75 ? 149.75500 158.10200 231.38600 1.000 116.42820 1237 GLN E CA 1
ATOM 8745 C C . GLN D 4 75 ? 149.94200 157.08100 230.27600 1.000 116.42820 1237 GLN E C 1
ATOM 8746 O O . GLN D 4 75 ? 150.60300 156.05000 230.45600 1.000 116.42820 1237 GLN E O 1
ATOM 8752 N N . LEU D 4 76 ? 149.36400 157.37300 229.11200 1.000 114.95507 1238 LEU E N 1
ATOM 8753 C CA . LEU D 4 76 ? 149.42800 156.45800 227.98400 1.000 114.95507 1238 LEU E CA 1
ATOM 8754 C C . LEU D 4 76 ? 150.85100 156.30800 227.47100 1.000 114.95507 1238 LEU E C 1
ATOM 8755 O O . LEU D 4 76 ? 151.27500 155.19700 227.15000 1.000 114.95507 1238 LEU E O 1
ATOM 8760 N N . ASN D 4 77 ? 151.59600 157.41200 227.37800 1.000 119.55568 1239 ASN E N 1
ATOM 8761 C CA . ASN D 4 77 ? 152.96400 157.35400 226.86900 1.000 119.55568 1239 ASN E CA 1
ATOM 8762 C C . ASN D 4 77 ? 153.83200 156.49300 227.78500 1.000 119.55568 1239 ASN E C 1
ATOM 8763 O O . ASN D 4 77 ? 154.59500 155.63800 227.31300 1.000 119.55568 1239 ASN E O 1
ATOM 8768 N N . GLU D 4 78 ? 153.71200 156.69300 229.10300 1.000 118.99645 1240 GLU E N 1
ATOM 8769 C CA . GLU D 4 78 ? 154.50300 155.90600 230.04900 1.000 118.99645 1240 GLU E CA 1
ATOM 8770 C C . GLU D 4 78 ? 154.10500 154.43500 230.01700 1.000 118.99645 1240 GLU E C 1
ATOM 8771 O O . GLU D 4 78 ? 154.97400 153.55000 230.01900 1.000 118.99645 1240 GLU E O 1
ATOM 8777 N N . LEU D 4 79 ? 152.79800 154.15600 229.97100 1.000 118.08896 1241 LEU E N 1
ATOM 8778 C CA . LEU D 4 79 ? 152.33800 152.77300 229.90800 1.000 118.08896 1241 LEU E CA 1
ATOM 8779 C C . LEU D 4 79 ? 152.78600 152.10300 228.61400 1.000 118.08896 1241 LEU E C 1
ATOM 8780 O O . LEU D 4 79 ? 153.11800 150.91700 228.60600 1.000 118.08896 1241 LEU E O 1
ATOM 8785 N N . GLY D 4 80 ? 152.82300 152.85300 227.51200 1.000 119.06586 1242 GLY E N 1
ATOM 8786 C CA . GLY D 4 80 ? 153.27800 152.28700 226.25400 1.000 119.06586 1242 GLY E CA 1
ATOM 8787 C C . GLY D 4 80 ? 154.76300 151.99800 226.23300 1.000 119.06586 1242 GLY E C 1
ATOM 8788 O O . GLY D 4 80 ? 155.19500 150.95500 225.72800 1.000 119.06586 1242 GLY E O 1
ATOM 8789 N N . SER D 4 81 ? 155.56500 152.92900 226.75200 1.000 124.19214 1243 SER E N 1
ATOM 8790 C CA . SER D 4 81 ? 157.00200 152.70400 226.83100 1.000 124.19214 1243 SER E CA 1
ATOM 8791 C C . SER D 4 81 ? 157.32400 151.53700 227.75200 1.000 124.19214 1243 SER E C 1
ATOM 8792 O O . SER D 4 81 ? 158.32300 150.83900 227.54500 1.000 124.19214 1243 SER E O 1
ATOM 8795 N N . GLU D 4 82 ? 156.49900 151.30900 228.77400 1.000 125.78328 1244 GLU E N 1
ATOM 8796 C CA . GLU D 4 82 ? 156.67700 150.10700 229.57500 1.000 125.78328 1244 GLU E CA 1
ATOM 8797 C C . GLU D 4 82 ? 156.10500 148.86600 228.89400 1.000 125.78328 1244 GLU E C 1
ATOM 8798 O O . GLU D 4 82 ? 156.55000 147.75100 229.18000 1.000 125.78328 1244 GLU E O 1
ATOM 8804 N N . SER D 4 83 ? 155.11600 149.02500 228.01500 1.000 120.39879 1245 SER E N 1
ATOM 8805 C CA . SER D 4 83 ? 154.61600 147.87800 227.26600 1.000 120.39879 1245 SER E CA 1
ATOM 8806 C C . SER D 4 83 ? 155.64800 147.36700 226.27800 1.000 120.39879 1245 SER E C 1
ATOM 8807 O O . SER D 4 83 ? 155.73700 146.15800 226.03400 1.000 120.39879 1245 SER E O 1
ATOM 8810 N N . ALA D 4 84 ? 156.41800 148.27900 225.69100 1.000 124.02981 1246 ALA E N 1
ATOM 8811 C CA . ALA D 4 84 ? 157.34000 147.93500 224.61500 1.000 124.02981 1246 ALA E CA 1
ATOM 8812 C C . ALA D 4 84 ? 158.42100 146.95600 225.05400 1.000 124.02981 1246 ALA E C 1
ATOM 8813 O O . ALA D 4 84 ? 158.41500 145.79500 224.63600 1.000 124.02981 1246 ALA E O 1
ATOM 8815 N N . LYS D 4 85 ? 159.33200 147.40000 225.91500 1.000 125.45622 1247 LYS E N 1
ATOM 8816 C CA . LYS D 4 85 ? 160.49700 146.60000 226.27000 1.000 125.45622 1247 LYS E CA 1
ATOM 8817 C C . LYS D 4 85 ? 160.31300 145.85000 227.58200 1.000 125.45622 1247 LYS E C 1
ATOM 8818 O O . LYS D 4 85 ? 160.63900 144.66100 227.66400 1.000 125.45622 1247 LYS E O 1
ATOM 8824 N N . ILE D 4 86 ? 159.83400 146.54200 228.61800 1.000 127.17223 1248 ILE E N 1
ATOM 8825 C CA . ILE D 4 86 ? 159.56200 145.90400 229.90400 1.000 127.17223 1248 ILE E CA 1
ATOM 8826 C C . ILE D 4 86 ? 158.51600 144.80600 229.74800 1.000 127.17223 1248 ILE E C 1
ATOM 8827 O O . ILE D 4 86 ? 158.74900 143.64500 230.10400 1.000 127.17223 1248 ILE E O 1
ATOM 8832 N N . LYS D 4 87 ? 157.35400 145.15200 229.19900 1.000 121.27580 1249 LYS E N 1
ATOM 8833 C CA . LYS D 4 87 ? 156.28000 144.18600 229.03400 1.000 121.27580 1249 LYS E CA 1
ATOM 8834 C C . LYS D 4 87 ? 156.32300 143.47100 227.69700 1.000 121.27580 1249 LYS E C 1
ATOM 8835 O O . LYS D 4 87 ? 155.28100 142.99400 227.24000 1.000 121.27580 1249 LYS E O 1
ATOM 8841 N N . ALA D 4 88 ? 157.48800 143.41900 227.04300 1.000 117.29609 1250 ALA E N 1
ATOM 8842 C CA . ALA D 4 88 ? 157.66200 142.51000 225.91400 1.000 117.29609 1250 ALA E CA 1
ATOM 8843 C C . ALA D 4 88 ? 157.37100 141.06700 226.30900 1.000 117.29609 1250 ALA E C 1
ATOM 8844 O O . ALA D 4 88 ? 156.87900 140.28600 225.48900 1.000 117.29609 1250 ALA E O 1
ATOM 8846 N N . MET D 4 89 ? 157.65700 140.70300 227.56100 1.000 114.28972 1251 MET E N 1
ATOM 8847 C CA . MET D 4 89 ? 157.36400 139.38400 228.09400 1.000 114.28972 1251 MET E CA 1
ATOM 8848 C C . MET D 4 89 ? 156.52000 139.42200 229.35800 1.000 114.28972 1251 MET E C 1
ATOM 8849 O O . MET D 4 89 ? 156.02200 138.37200 229.77600 1.000 114.28972 1251 MET E O 1
ATOM 8854 N N . GLY D 4 90 ? 156.34600 140.58600 229.97400 1.000 114.91678 1252 GLY E N 1
ATOM 8855 C CA . GLY D 4 90 ? 155.69900 140.70700 231.26200 1.000 114.91678 1252 GLY E CA 1
ATOM 8856 C C . GLY D 4 90 ? 154.20300 140.91800 231.25700 1.000 114.91678 1252 GLY E C 1
ATOM 8857 O O . GLY D 4 90 ? 153.61900 141.11500 232.32700 1.000 114.91678 1252 GLY E O 1
ATOM 8858 N N . ILE D 4 91 ? 153.55800 140.89500 230.08900 1.000 115.05383 1253 ILE E N 1
ATOM 8859 C CA . ILE D 4 91 ? 152.12200 141.15000 230.02000 1.000 115.05383 1253 ILE E CA 1
ATOM 8860 C C . ILE D 4 91 ? 151.31100 139.94300 230.48800 1.000 115.05383 1253 ILE E C 1
ATOM 8861 O O . ILE D 4 91 ? 150.16600 140.10200 230.93200 1.000 115.05383 1253 ILE E O 1
ATOM 8866 N N . MET D 4 92 ? 151.88500 138.74400 230.43900 1.000 118.11920 1254 MET E N 1
ATOM 8867 C CA . MET D 4 92 ? 151.22000 137.55100 230.94200 1.000 118.11920 1254 MET E CA 1
ATOM 8868 C C . MET D 4 92 ? 151.06800 137.61100 232.46200 1.000 118.11920 1254 MET E C 1
ATOM 8869 O O . MET D 4 92 ? 151.64800 138.46400 233.14100 1.000 118.11920 1254 MET E O 1
ATOM 8874 N N . ASP D 4 93 ? 150.28400 136.66500 232.98700 1.000 115.76620 1255 ASP E N 1
ATOM 8875 C CA . ASP D 4 93 ? 150.07700 136.44900 234.42200 1.000 115.76620 1255 ASP E CA 1
ATOM 8876 C C . ASP D 4 93 ? 149.53700 137.71100 235.10600 1.000 115.76620 1255 ASP E C 1
ATOM 8877 O O . ASP D 4 93 ? 150.18800 138.33600 235.94300 1.000 115.76620 1255 ASP E O 1
ATOM 8882 N N . LYS D 4 94 ? 148.31500 138.06500 234.71600 1.000 111.05016 1256 LYS E N 1
ATOM 8883 C CA . LYS D 4 94 ? 147.61100 139.21100 235.27000 1.000 111.05016 1256 LYS E CA 1
ATOM 8884 C C . LYS D 4 94 ? 146.13100 138.86000 235.35900 1.000 111.05016 1256 LYS E C 1
ATOM 8885 O O . LYS D 4 94 ? 145.71300 137.75700 234.99600 1.000 111.05016 1256 LYS E O 1
ATOM 8891 N N . LEU D 4 95 ? 145.33100 139.80500 235.84200 1.000 107.81542 1257 LEU E N 1
ATOM 8892 C CA . LEU D 4 95 ? 143.92100 139.55200 236.10900 1.000 107.81542 1257 LEU E CA 1
ATOM 8893 C C . LEU D 4 95 ? 143.11300 139.86400 234.85200 1.000 107.81542 1257 LEU E C 1
ATOM 8894 O O . LEU D 4 95 ? 143.27900 140.92900 234.25200 1.000 107.81542 1257 LEU E O 1
ATOM 8899 N N . SER D 4 96 ? 142.21600 138.94400 234.48100 1.000 107.85784 1258 SER E N 1
ATOM 8900 C CA . SER D 4 96 ? 141.61800 138.94700 233.14500 1.000 107.85784 1258 SER E CA 1
ATOM 8901 C C . SER D 4 96 ? 140.59600 140.06700 232.96000 1.000 107.85784 1258 SER E C 1
ATOM 8902 O O . SER D 4 96 ? 140.75200 140.92500 232.07900 1.000 107.85784 1258 SER E O 1
ATOM 8905 N N . THR D 4 97 ? 139.51400 140.05200 233.75000 1.000 108.79786 1259 THR E N 1
ATOM 8906 C CA . THR D 4 97 ? 138.48000 141.07500 233.60400 1.000 108.79786 1259 THR E CA 1
ATOM 8907 C C . THR D 4 97 ? 138.99900 142.47000 233.92000 1.000 108.79786 1259 THR E C 1
ATOM 8908 O O . THR D 4 97 ? 138.41900 143.45200 233.44400 1.000 108.79786 1259 THR E O 1
ATOM 8912 N N . ASP D 4 98 ? 140.07100 142.56800 234.71200 1.000 108.48880 1260 ASP E N 1
ATOM 8913 C CA . ASP D 4 98 ? 140.82400 143.81200 234.82200 1.000 108.48880 1260 ASP E CA 1
ATOM 8914 C C . ASP D 4 98 ? 141.23500 144.31200 233.44200 1.000 108.48880 1260 ASP E C 1
ATOM 8915 O O . ASP D 4 98 ? 140.94600 145.45700 233.07000 1.000 108.48880 1260 ASP E O 1
ATOM 8920 N N . LYS D 4 99 ? 141.90300 143.45000 232.66600 1.000 105.89845 1261 LYS E N 1
ATOM 8921 C CA . LYS D 4 99 ? 142.29600 143.81100 231.30700 1.000 105.89845 1261 LYS E CA 1
ATOM 8922 C C . LYS D 4 99 ? 141.09000 144.14600 230.45000 1.000 105.89845 1261 LYS E C 1
ATOM 8923 O O . LYS D 4 99 ? 141.13300 145.10300 229.67100 1.000 105.89845 1261 LYS E O 1
ATOM 8929 N N . THR D 4 100 ? 140.01900 143.35400 230.56700 1.000 101.86449 1262 THR E N 1
ATOM 8930 C CA . THR D 4 100 ? 138.78900 143.61700 229.82200 1.000 101.86449 1262 THR E CA 1
ATOM 8931 C C . THR D 4 100 ? 138.28100 145.03600 230.05000 1.000 101.86449 1262 THR E C 1
ATOM 8932 O O . THR D 4 100 ? 138.02600 145.78000 229.09300 1.000 101.86449 1262 THR E O 1
ATOM 8936 N N . VAL D 4 101 ? 138.16700 145.44600 231.31500 1.000 102.74623 1263 VAL E N 1
ATOM 8937 C CA . VAL D 4 101 ? 137.59000 146.76000 231.57300 1.000 102.74623 1263 VAL E CA 1
ATOM 8938 C C . VAL D 4 101 ? 138.55600 147.87000 231.16200 1.000 102.74623 1263 VAL E C 1
ATOM 8939 O O . VAL D 4 101 ? 138.12000 148.90400 230.64000 1.000 102.74623 1263 VAL E O 1
ATOM 8943 N N . LYS D 4 102 ? 139.87500 147.69100 231.36800 1.000 104.99842 1264 LYS E N 1
ATOM 8944 C CA . LYS D 4 102 ? 140.76500 148.79100 230.98700 1.000 104.99842 1264 LYS E CA 1
ATOM 8945 C C . LYS D 4 102 ? 140.83300 148.95100 229.47300 1.000 104.99842 1264 LYS E C 1
ATOM 8946 O O . LYS D 4 102 ? 140.87500 150.08400 228.97800 1.000 104.99842 1264 LYS E O 1
ATOM 8952 N N . VAL D 4 103 ? 140.86700 147.84100 228.72100 1.000 101.23500 1265 VAL E N 1
ATOM 8953 C CA . VAL D 4 103 ? 140.83900 147.97700 227.26700 1.000 101.23500 1265 VAL E CA 1
ATOM 8954 C C . VAL D 4 103 ? 139.50600 148.54900 226.80300 1.000 101.23500 1265 VAL E C 1
ATOM 8955 O O . VAL D 4 103 ? 139.46500 149.27100 225.80600 1.000 101.23500 1265 VAL E O 1
ATOM 8959 N N . LEU D 4 104 ? 138.41000 148.28900 227.52400 1.000 98.57656 1266 LEU E N 1
ATOM 8960 C CA . LEU D 4 104 ? 137.15100 148.93700 227.16800 1.000 98.57656 1266 LEU E CA 1
ATOM 8961 C C . LEU D 4 104 ? 137.21300 150.44600 227.39800 1.000 98.57656 1266 LEU E C 1
ATOM 8962 O O . LEU D 4 104 ? 136.67400 151.22900 226.60200 1.000 98.57656 1266 LEU E O 1
ATOM 8967 N N . ASN D 4 105 ? 137.87200 150.87400 228.47500 1.000 104.54431 1267 ASN E N 1
ATOM 8968 C CA . ASN D 4 105 ? 137.99200 152.30700 228.73900 1.000 104.54431 1267 ASN E CA 1
ATOM 8969 C C . ASN D 4 105 ? 138.86800 152.99500 227.69700 1.000 104.54431 1267 ASN E C 1
ATOM 8970 O O . ASN D 4 105 ? 138.51500 154.06100 227.17700 1.000 104.54431 1267 ASN E O 1
ATOM 8975 N N . ILE D 4 106 ? 140.02600 152.41200 227.38300 1.000 105.47041 1268 ILE E N 1
ATOM 8976 C CA . ILE D 4 106 ? 140.83900 153.01500 226.33200 1.000 105.47041 1268 ILE E CA 1
ATOM 8977 C C . ILE D 4 106 ? 140.18800 152.84800 224.95700 1.000 105.47041 1268 ILE E C 1
ATOM 8978 O O . ILE D 4 106 ? 140.52400 153.58500 224.03000 1.000 105.47041 1268 ILE E O 1
ATOM 8983 N N . LEU D 4 107 ? 139.24700 151.91500 224.80000 1.000 105.05202 1269 LEU E N 1
ATOM 8984 C CA . LEU D 4 107 ? 138.41800 151.89000 223.60000 1.000 105.05202 1269 LEU E CA 1
ATOM 8985 C C . LEU D 4 107 ? 137.54800 153.13500 223.52800 1.000 105.05202 1269 LEU E C 1
ATOM 8986 O O . LEU D 4 107 ? 137.44000 153.77600 222.47100 1.000 105.05202 1269 LEU E O 1
ATOM 8991 N N . GLU D 4 108 ? 136.86700 153.44600 224.63600 1.000 103.80883 1270 GLU E N 1
ATOM 8992 C CA . GLU D 4 108 ? 136.10200 154.68700 224.72800 1.000 103.80883 1270 GLU E CA 1
ATOM 8993 C C . GLU D 4 108 ? 136.98500 155.90200 224.47500 1.000 103.80883 1270 GLU E C 1
ATOM 8994 O O . GLU D 4 108 ? 136.51400 156.91800 223.95500 1.000 103.80883 1270 GLU E O 1
ATOM 9000 N N . LYS D 4 109 ? 138.26300 155.80700 224.84000 1.000 104.31471 1271 LYS E N 1
ATOM 9001 C CA . LYS D 4 109 ? 139.23500 156.82100 224.44300 1.000 104.31471 1271 LYS E CA 1
ATOM 9002 C C . LYS D 4 109 ? 139.40700 156.85900 222.92600 1.000 104.31471 1271 LYS E C 1
ATOM 9003 O O . LYS D 4 109 ? 139.32100 157.93000 222.31500 1.000 104.31471 1271 LYS E O 1
ATOM 9009 N N . ASN D 4 110 ? 139.69100 155.69700 222.31600 1.000 103.79093 1272 ASN E N 1
ATOM 9010 C CA . ASN D 4 110 ? 139.91900 155.58500 220.87100 1.000 103.79093 1272 ASN E CA 1
ATOM 9011 C C . ASN D 4 110 ? 138.81000 156.22300 220.05500 1.000 103.79093 1272 ASN E C 1
ATOM 9012 O O . ASN D 4 110 ? 139.07600 156.88500 219.04600 1.000 103.79093 1272 ASN E O 1
ATOM 9017 N N . ILE D 4 111 ? 137.55800 156.00500 220.46700 1.000 101.72396 1273 ILE E N 1
ATOM 9018 C CA . ILE D 4 111 ? 136.39400 156.48100 219.71600 1.000 101.72396 1273 ILE E CA 1
ATOM 9019 C C . ILE D 4 111 ? 136.40000 158.00300 219.53100 1.000 101.72396 1273 ILE E C 1
ATOM 9020 O O . ILE D 4 111 ? 135.82600 158.51100 218.56000 1.000 101.72396 1273 ILE E O 1
ATOM 9025 N N . GLN D 4 112 ? 137.12900 158.73600 220.38000 1.000 106.52330 1274 GLN E N 1
ATOM 9026 C CA . GLN D 4 112 ? 137.12000 160.19500 220.33600 1.000 106.52330 1274 GLN E CA 1
ATOM 9027 C C . GLN D 4 112 ? 137.70700 160.77000 219.05000 1.000 106.52330 1274 GLN E C 1
ATOM 9028 O O . GLN D 4 112 ? 137.39400 161.91400 218.70700 1.000 106.52330 1274 GLN E O 1
ATOM 9034 N N . ASP D 4 113 ? 138.53100 160.01600 218.32100 1.000 107.05400 1275 ASP E N 1
ATOM 9035 C CA . ASP D 4 113 ? 139.11200 160.51600 217.08100 1.000 107.05400 1275 ASP E CA 1
ATOM 9036 C C . ASP D 4 113 ? 138.73600 159.70700 215.85300 1.000 107.05400 1275 ASP E C 1
ATOM 9037 O O . ASP D 4 113 ? 139.08600 160.11900 214.74100 1.000 107.05400 1275 ASP E O 1
ATOM 9042 N N . GLY D 4 114 ? 138.08900 158.55700 216.01900 1.000 107.22408 1276 GLY E N 1
ATOM 9043 C CA . GLY D 4 114 ? 137.49100 157.85500 214.90200 1.000 107.22408 1276 GLY E CA 1
ATOM 9044 C C . GLY D 4 114 ? 136.48800 158.75300 214.21100 1.000 107.22408 1276 GLY E C 1
ATOM 9045 O O . GLY D 4 114 ? 135.46100 159.10400 214.80000 1.000 107.22408 1276 GLY E O 1
ATOM 9046 N N . SER D 4 115 ? 136.80300 159.14000 212.97200 1.000 104.80831 1277 SER E N 1
ATOM 9047 C CA . SER D 4 115 ? 136.09600 160.18400 212.22700 1.000 104.80831 1277 SER E CA 1
ATOM 9048 C C . SER D 4 115 ? 136.09100 161.49600 213.01500 1.000 104.80831 1277 SER E C 1
ATOM 9049 O O . SER D 4 115 ? 135.04600 162.03700 213.38200 1.000 104.80831 1277 SER E O 1
ATOM 9052 N N . LYS D 4 116 ? 137.30100 161.99600 213.28200 1.000 106.91706 1278 LYS E N 1
ATOM 9053 C CA . LYS D 4 116 ? 137.42800 163.29900 213.92200 1.000 106.91706 1278 LYS E CA 1
ATOM 9054 C C . LYS D 4 116 ? 137.08400 164.42400 212.95600 1.000 106.91706 1278 LYS E C 1
ATOM 9055 O O . LYS D 4 116 ? 136.52500 165.44600 213.37100 1.000 106.91706 1278 LYS E O 1
ATOM 9061 N N . LEU D 4 117 ? 137.37600 164.22700 211.66700 1.000 111.96368 1279 LEU E N 1
ATOM 9062 C CA . LEU D 4 117 ? 137.13700 165.19200 210.58800 1.000 111.96368 1279 LEU E CA 1
ATOM 9063 C C . LEU D 4 117 ? 137.86100 166.51500 210.86200 1.000 111.96368 1279 LEU E C 1
ATOM 9064 O O . LEU D 4 117 ? 137.25900 167.55900 211.11900 1.000 111.96368 1279 LEU E O 1
ATOM 9069 N N . SER D 4 118 ? 139.18800 166.43100 210.80900 1.000 109.58739 1280 SER E N 1
ATOM 9070 C CA . SER D 4 118 ? 140.03700 167.59900 211.00400 1.000 109.58739 1280 SER E CA 1
ATOM 9071 C C . SER D 4 118 ? 141.27200 167.53500 210.12200 1.000 109.58739 1280 SER E C 1
ATOM 9072 O O . SER D 4 118 ? 142.19700 168.33100 210.28200 1.000 109.58739 1280 SER E O 1
ATOM 9075 N N . GLU D 4 131 ? 144.53200 179.24400 215.29100 1.000 122.14781 1293 GLU E N 1
ATOM 9076 C CA . GLU D 4 131 ? 145.92200 179.17700 215.71600 1.000 122.14781 1293 GLU E CA 1
ATOM 9077 C C . GLU D 4 131 ? 145.98500 178.49400 217.08000 1.000 122.14781 1293 GLU E C 1
ATOM 9078 O O . GLU D 4 131 ? 147.06000 178.22700 217.61200 1.000 122.14781 1293 GLU E O 1
ATOM 9084 N N . ARG D 4 132 ? 144.81300 178.19500 217.62800 1.000 131.45089 1294 ARG E N 1
ATOM 9085 C CA . ARG D 4 132 ? 144.66600 177.49300 218.89900 1.000 131.45089 1294 ARG E CA 1
ATOM 9086 C C . ARG D 4 132 ? 143.81900 176.23600 218.78200 1.000 131.45089 1294 ARG E C 1
ATOM 9087 O O . ARG D 4 132 ? 144.12300 175.21700 219.42500 1.000 131.45089 1294 ARG E O 1
ATOM 9095 N N . LEU D 4 133 ? 142.74200 176.29400 217.99200 1.000 131.94511 1295 LEU E N 1
ATOM 9096 C CA . LEU D 4 133 ? 141.92900 175.10900 217.74900 1.000 131.94511 1295 LEU E CA 1
ATOM 9097 C C . LEU D 4 133 ? 142.76200 174.02100 217.08700 1.000 131.94511 1295 LEU E C 1
ATOM 9098 O O . LEU D 4 133 ? 142.60400 172.83500 217.39300 1.000 131.94511 1295 LEU E O 1
ATOM 9103 N N . TRP D 4 134 ? 143.67300 174.42600 216.19800 1.000 136.19762 1296 TRP E N 1
ATOM 9104 C CA . TRP D 4 134 ? 144.64700 173.52500 215.58600 1.000 136.19762 1296 TRP E CA 1
ATOM 9105 C C . TRP D 4 134 ? 145.52100 172.83500 216.63400 1.000 136.19762 1296 TRP E C 1
ATOM 9106 O O . TRP D 4 134 ? 145.82100 171.63500 216.51700 1.000 136.19762 1296 TRP E O 1
ATOM 9117 N N . ARG D 4 135 ? 145.95300 173.58500 217.65200 1.000 134.12953 1297 ARG E N 1
ATOM 9118 C CA . ARG D 4 135 ? 146.66400 172.99200 218.78200 1.000 134.12953 1297 ARG E CA 1
ATOM 9119 C C . ARG D 4 135 ? 145.80800 171.93200 219.46900 1.000 134.12953 1297 ARG E C 1
ATOM 9120 O O . ARG D 4 135 ? 146.30300 170.85200 219.81500 1.000 134.12953 1297 ARG E O 1
ATOM 9128 N N . ASP D 4 136 ? 144.52900 172.24600 219.71600 1.000 131.22437 1298 ASP E N 1
ATOM 9129 C CA . ASP D 4 136 ? 143.63100 171.26700 220.33800 1.000 131.22437 1298 ASP E CA 1
ATOM 9130 C C . ASP D 4 136 ? 143.53000 169.99200 219.50300 1.000 131.22437 1298 ASP E C 1
ATOM 9131 O O . ASP D 4 136 ? 143.55600 168.87200 220.04700 1.000 131.22437 1298 ASP E O 1
ATOM 9136 N N . LEU D 4 137 ? 143.43700 170.15200 218.17800 1.000 125.30785 1299 LEU E N 1
ATOM 9137 C CA . LEU D 4 137 ? 143.42500 169.00600 217.27400 1.000 125.30785 1299 LEU E CA 1
ATOM 9138 C C . LEU D 4 137 ? 144.66300 168.14000 217.44900 1.000 125.30785 1299 LEU E C 1
ATOM 9139 O O . LEU D 4 137 ? 144.54400 166.94000 217.70900 1.000 125.30785 1299 LEU E O 1
ATOM 9144 N N . ILE D 4 138 ? 145.85800 168.73300 217.31500 1.000 124.13454 1300 ILE E N 1
ATOM 9145 C CA . ILE D 4 138 ? 147.07400 167.91200 217.34800 1.000 124.13454 1300 ILE E CA 1
ATOM 9146 C C . ILE D 4 138 ? 147.26800 167.23900 218.70500 1.000 124.13454 1300 ILE E C 1
ATOM 9147 O O . ILE D 4 138 ? 147.75500 166.09900 218.76500 1.000 124.13454 1300 ILE E O 1
ATOM 9152 N N . MET D 4 139 ? 146.86800 167.90000 219.80300 1.000 127.46813 1301 MET E N 1
ATOM 9153 C CA . MET D 4 139 ? 146.89800 167.23800 221.11100 1.000 127.46813 1301 MET E CA 1
ATOM 9154 C C . MET D 4 139 ? 146.02100 165.99100 221.11500 1.000 127.46813 1301 MET E C 1
ATOM 9155 O O . MET D 4 139 ? 146.47100 164.90300 221.51600 1.000 127.46813 1301 MET E O 1
ATOM 9160 N N . GLU D 4 140 ? 144.75800 166.14200 220.69200 1.000 116.43137 1302 GLU E N 1
ATOM 9161 C CA . GLU D 4 140 ? 143.84800 164.99900 220.62600 1.000 116.43137 1302 GLU E CA 1
ATOM 9162 C C . GLU D 4 140 ? 144.40100 163.88300 219.73900 1.000 116.43137 1302 GLU E C 1
ATOM 9163 O O . GLU D 4 140 ? 144.30000 162.69600 220.08400 1.000 116.43137 1302 GLU E O 1
ATOM 9169 N N . ARG D 4 141 ? 145.00500 164.25000 218.60200 1.000 112.00299 1303 ARG E N 1
ATOM 9170 C CA . ARG D 4 141 ? 145.51300 163.25700 217.65600 1.000 112.00299 1303 ARG E CA 1
ATOM 9171 C C . ARG D 4 141 ? 146.63600 162.42600 218.26200 1.000 112.00299 1303 ARG E C 1
ATOM 9172 O O . ARG D 4 141 ? 146.60600 161.19100 218.18900 1.000 112.00299 1303 ARG E O 1
ATOM 9180 N N . VAL D 4 142 ? 147.65200 163.08200 218.83900 1.000 110.14120 1304 VAL E N 1
ATOM 9181 C CA . VAL D 4 142 ? 148.76300 162.32300 219.41800 1.000 110.14120 1304 VAL E CA 1
ATOM 9182 C C . VAL D 4 142 ? 148.29200 161.47400 220.58600 1.000 110.14120 1304 VAL E C 1
ATOM 9183 O O . VAL D 4 142 ? 148.74400 160.33300 220.75600 1.000 110.14120 1304 VAL E O 1
ATOM 9187 N N . THR D 4 143 ? 147.38400 162.01100 221.41000 1.000 115.50761 1305 THR E N 1
ATOM 9188 C CA . THR D 4 143 ? 146.85700 161.23300 222.52700 1.000 115.50761 1305 THR E CA 1
ATOM 9189 C C . THR D 4 143 ? 146.18200 159.95500 222.03900 1.000 115.50761 1305 THR E C 1
ATOM 9190 O O . THR D 4 143 ? 146.48800 158.85200 222.51600 1.000 115.50761 1305 THR E O 1
ATOM 9194 N N . LYS D 4 144 ? 145.29700 160.07900 221.04700 1.000 109.70963 1306 LYS E N 1
ATOM 9195 C CA . LYS D 4 144 ? 144.56700 158.90600 220.57800 1.000 109.70963 1306 LYS E CA 1
ATOM 9196 C C . LYS D 4 144 ? 145.46000 157.93000 219.82000 1.000 109.70963 1306 LYS E C 1
ATOM 9197 O O . LYS D 4 144 ? 145.23700 156.71800 219.89400 1.000 109.70963 1306 LYS E O 1
ATOM 9203 N N . SER D 4 145 ? 146.47600 158.41700 219.10200 1.000 106.08921 1307 SER E N 1
ATOM 9204 C CA . SER D 4 145 ? 147.36100 157.49500 218.39300 1.000 106.08921 1307 SER E CA 1
ATOM 9205 C C . SER D 4 145 ? 148.26600 156.74000 219.35200 1.000 106.08921 1307 SER E C 1
ATOM 9206 O O . SER D 4 145 ? 148.52200 155.54200 219.15800 1.000 106.08921 1307 SER E O 1
ATOM 9209 N N . ALA D 4 146 ? 148.76300 157.42300 220.38700 1.000 106.95275 1308 ALA E N 1
ATOM 9210 C CA . ALA D 4 146 ? 149.45900 156.72600 221.45900 1.000 106.95275 1308 ALA E CA 1
ATOM 9211 C C . ALA D 4 146 ? 148.56700 155.66500 222.08300 1.000 106.95275 1308 ALA E C 1
ATOM 9212 O O . ALA D 4 146 ? 149.00700 154.53400 222.31900 1.000 106.95275 1308 ALA E O 1
ATOM 9214 N N . ASP D 4 147 ? 147.29800 156.00200 222.31400 1.000 108.09217 1309 ASP E N 1
ATOM 9215 C CA . ASP D 4 147 ? 146.36100 155.03600 222.87400 1.000 108.09217 1309 ASP E CA 1
ATOM 9216 C C . ASP D 4 147 ? 146.18500 153.82100 221.96600 1.000 108.09217 1309 ASP E C 1
ATOM 9217 O O . ASP D 4 147 ? 146.13100 152.68100 222.44200 1.000 108.09217 1309 ASP E O 1
ATOM 9222 N N . ALA D 4 148 ? 146.02200 154.05800 220.66200 1.000 100.29098 1310 ALA E N 1
ATOM 9223 C CA . ALA D 4 148 ? 145.86100 152.96400 219.70700 1.000 100.29098 1310 ALA E CA 1
ATOM 9224 C C . ALA D 4 148 ? 147.06600 152.03700 219.74300 1.000 100.29098 1310 ALA E C 1
ATOM 9225 O O . ALA D 4 148 ? 146.92200 150.80400 219.71600 1.000 100.29098 1310 ALA E O 1
ATOM 9227 N N . CYS D 4 149 ? 148.26700 152.63000 219.75900 1.000 97.89524 1311 CYS E N 1
ATOM 9228 C CA . CYS D 4 149 ? 149.49900 151.86900 219.95000 1.000 97.89524 1311 CYS E CA 1
ATOM 9229 C C . CYS D 4 149 ? 149.41100 150.99600 221.19600 1.000 97.89524 1311 CYS E C 1
ATOM 9230 O O . CYS D 4 149 ? 149.76400 149.81200 221.16200 1.000 97.89524 1311 CYS E O 1
ATOM 9233 N N . LEU D 4 150 ? 148.92900 151.57900 222.30200 1.000 102.00790 1312 LEU E N 1
ATOM 9234 C CA . LEU D 4 150 ? 148.79200 150.83800 223.55700 1.000 102.00790 1312 LEU E CA 1
ATOM 9235 C C . LEU D 4 150 ? 147.92300 149.60400 223.38500 1.000 102.00790 1312 LEU E C 1
ATOM 9236 O O . LEU D 4 150 ? 148.31300 148.49900 223.78200 1.000 102.00790 1312 LEU E O 1
ATOM 9241 N N . THR D 4 151 ? 146.74100 149.77600 222.79000 1.000 100.17873 1313 THR E N 1
ATOM 9242 C CA . THR D 4 151 ? 145.80400 148.65700 222.72500 1.000 100.17873 1313 THR E CA 1
ATOM 9243 C C . THR D 4 151 ? 146.32400 147.55700 221.81500 1.000 100.17873 1313 THR E C 1
ATOM 9244 O O . THR D 4 151 ? 146.26500 146.37100 222.16800 1.000 100.17873 1313 THR E O 1
ATOM 9248 N N . THR D 4 152 ? 146.86900 147.93100 220.65500 1.000 101.77436 1314 THR E N 1
ATOM 9249 C CA . THR D 4 152 ? 147.35300 146.90700 219.73800 1.000 101.77436 1314 THR E CA 1
ATOM 9250 C C . THR D 4 152 ? 148.62400 146.22300 220.22800 1.000 101.77436 1314 THR E C 1
ATOM 9251 O O . THR D 4 152 ? 148.89700 145.09600 219.80600 1.000 101.77436 1314 THR E O 1
ATOM 9255 N N . ILE D 4 153 ? 149.40500 146.85700 221.10800 1.000 104.51769 1315 ILE E N 1
ATOM 9256 C CA . ILE D 4 153 ? 150.51400 146.12900 221.71300 1.000 104.51769 1315 ILE E CA 1
ATOM 9257 C C . ILE D 4 153 ? 150.01600 145.20100 222.81700 1.000 104.51769 1315 ILE E C 1
ATOM 9258 O O . ILE D 4 153 ? 150.46400 144.05200 222.92000 1.000 104.51769 1315 ILE E O 1
ATOM 9263 N N . ASN D 4 154 ? 149.06000 145.66300 223.63200 1.000 102.10200 1316 ASN E N 1
ATOM 9264 C CA . ASN D 4 154 ? 148.56800 144.83800 224.73500 1.000 102.10200 1316 ASN E CA 1
ATOM 9265 C C . ASN D 4 154 ? 147.84500 143.59300 224.24700 1.000 102.10200 1316 ASN E C 1
ATOM 9266 O O . ASN D 4 154 ? 147.90900 142.54900 224.90500 1.000 102.10200 1316 ASN E O 1
ATOM 9271 N N . ILE D 4 155 ? 147.13600 143.68600 223.12200 1.000 97.15938 1317 ILE E N 1
ATOM 9272 C CA . ILE D 4 155 ? 146.43000 142.51200 222.61500 1.000 97.15938 1317 ILE E CA 1
ATOM 9273 C C . ILE D 4 155 ? 147.40900 141.43500 222.15000 1.000 97.15938 1317 ILE E C 1
ATOM 9274 O O . ILE D 4 155 ? 147.15200 140.23600 222.31900 1.000 97.15938 1317 ILE E O 1
ATOM 9279 N N . MET D 4 156 ? 148.57500 141.83000 221.64400 1.000 102.96045 1318 MET E N 1
ATOM 9280 C CA . MET D 4 156 ? 149.44200 140.91300 220.91400 1.000 102.96045 1318 MET E CA 1
ATOM 9281 C C . MET D 4 156 ? 150.62100 140.39000 221.71900 1.000 102.96045 1318 MET E C 1
ATOM 9282 O O . MET D 4 156 ? 151.00500 139.23500 221.51200 1.000 102.96045 1318 MET E O 1
ATOM 9287 N N . THR D 4 157 ? 151.16900 141.19700 222.64300 1.000 110.96253 1319 THR E N 1
ATOM 9288 C CA . THR D 4 157 ? 152.56100 141.04700 223.09000 1.000 110.96253 1319 THR E CA 1
ATOM 9289 C C . THR D 4 157 ? 152.88900 139.65600 223.62400 1.000 110.96253 1319 THR E C 1
ATOM 9290 O O . THR D 4 157 ? 153.98800 139.14000 223.38700 1.000 110.96253 1319 THR E O 1
ATOM 9294 N N . SER D 4 158 ? 151.96900 139.03700 224.32800 1.000 107.65062 1320 SER E N 1
ATOM 9295 C CA . SER D 4 158 ? 152.34000 137.72300 224.82700 1.000 107.65062 1320 SER E CA 1
ATOM 9296 C C . SER D 4 158 ? 152.12100 136.67500 223.74600 1.000 107.65062 1320 SER E C 1
ATOM 9297 O O . SER D 4 158 ? 151.17100 136.77500 222.96900 1.000 107.65062 1320 SER E O 1
ATOM 9300 N N . PRO D 4 159 ? 152.99200 135.67200 223.67100 1.000 106.14394 1321 PRO E N 1
ATOM 9301 C CA . PRO D 4 159 ? 152.71700 134.52100 222.80000 1.000 106.14394 1321 PRO E CA 1
ATOM 9302 C C . PRO D 4 159 ? 151.41900 133.79400 223.12000 1.000 106.14394 1321 PRO E C 1
ATOM 9303 O O . PRO D 4 159 ? 150.90700 133.07700 222.25300 1.000 106.14394 1321 PRO E O 1
ATOM 9307 N N . ASN D 4 160 ? 150.86100 133.95600 224.31900 1.000 106.52463 1322 ASN E N 1
ATOM 9308 C CA . ASN D 4 160 ? 149.62700 133.27300 224.66900 1.000 106.52463 1322 ASN E CA 1
ATOM 9309 C C . ASN D 4 160 ? 148.88500 134.04400 225.75300 1.000 106.52463 1322 ASN E C 1
ATOM 9310 O O . ASN D 4 160 ? 149.49700 134.58300 226.67800 1.000 106.52463 1322 ASN E O 1
ATOM 9315 N N . MET D 4 161 ? 147.56500 134.10600 225.61000 1.000 108.03986 1323 MET E N 1
ATOM 9316 C CA . MET D 4 161 ? 146.66900 134.74100 226.56400 1.000 108.03986 1323 MET E CA 1
ATOM 9317 C C . MET D 4 161 ? 145.40800 133.89100 226.65700 1.000 108.03986 1323 MET E C 1
ATOM 9318 O O . MET D 4 161 ? 145.20500 133.00500 225.81900 1.000 108.03986 1323 MET E O 1
ATOM 9323 N N . PRO D 4 162 ? 144.56300 134.08800 227.66600 1.000 104.86155 1324 PRO E N 1
ATOM 9324 C CA . PRO D 4 162 ? 143.23000 133.48200 227.62900 1.000 104.86155 1324 PRO E CA 1
ATOM 9325 C C . PRO D 4 162 ? 142.41100 134.00000 226.46000 1.000 104.86155 1324 PRO E C 1
ATOM 9326 O O . PRO D 4 162 ? 142.66100 135.07200 225.91200 1.000 104.86155 1324 PRO E O 1
ATOM 9330 N N . LYS D 4 163 ? 141.42700 133.20400 226.06400 1.000 107.88095 1325 LYS E N 1
ATOM 9331 C CA . LYS D 4 163 ? 140.50300 133.63100 225.03100 1.000 107.88095 1325 LYS E CA 1
ATOM 9332 C C . LYS D 4 163 ? 139.57400 134.69700 225.61400 1.000 107.88095 1325 LYS E C 1
ATOM 9333 O O . LYS D 4 163 ? 139.46100 134.84800 226.83400 1.000 107.88095 1325 LYS E O 1
ATOM 9339 N N . ALA D 4 164 ? 138.95000 135.47400 224.72200 1.000 104.79758 1326 ALA E N 1
ATOM 9340 C CA . ALA D 4 164 ? 138.02000 136.56000 225.04000 1.000 104.79758 1326 ALA E CA 1
ATOM 9341 C C . ALA D 4 164 ? 138.66500 137.68200 225.83500 1.000 104.79758 1326 ALA E C 1
ATOM 9342 O O . ALA D 4 164 ? 137.97000 138.43600 226.52100 1.000 104.79758 1326 ALA E O 1
ATOM 9344 N N . VAL D 4 165 ? 139.98900 137.81100 225.77600 1.000 100.42652 1327 VAL E N 1
ATOM 9345 C CA . VAL D 4 165 ? 140.62300 138.97500 226.37300 1.000 100.42652 1327 VAL E CA 1
ATOM 9346 C C . VAL D 4 165 ? 140.72300 140.11100 225.37100 1.000 100.42652 1327 VAL E C 1
ATOM 9347 O O . VAL D 4 165 ? 141.14900 141.21600 225.73900 1.000 100.42652 1327 VAL E O 1
ATOM 9351 N N . TYR D 4 166 ? 140.34900 139.87800 224.11700 1.000 93.70553 1328 TYR E N 1
ATOM 9352 C CA . TYR D 4 166 ? 140.27500 140.93500 223.11600 1.000 93.70553 1328 TYR E CA 1
ATOM 9353 C C . TYR D 4 166 ? 139.04700 140.70400 222.24800 1.000 93.70553 1328 TYR E C 1
ATOM 9354 O O . TYR D 4 166 ? 138.96800 139.71400 221.51600 1.000 93.70553 1328 TYR E O 1
ATOM 9363 N N . ILE D 4 167 ? 138.08000 141.60700 222.35900 1.000 93.35446 1329 ILE E N 1
ATOM 9364 C CA . ILE D 4 167 ? 136.82100 141.52800 221.63000 1.000 93.35446 1329 ILE E CA 1
ATOM 9365 C C . ILE D 4 167 ? 136.93900 142.37200 220.37300 1.000 93.35446 1329 ILE E C 1
ATOM 9366 O O . ILE D 4 167 ? 137.58700 143.42200 220.38100 1.000 93.35446 1329 ILE E O 1
ATOM 9371 N N . GLU D 4 168 ? 136.32600 141.89900 219.28400 1.000 94.64352 1330 GLU E N 1
ATOM 9372 C CA . GLU D 4 168 ? 136.46200 142.49400 217.95300 1.000 94.64352 1330 GLU E CA 1
ATOM 9373 C C . GLU D 4 168 ? 136.15400 143.98900 217.87800 1.000 94.64352 1330 GLU E C 1
ATOM 9374 O O . GLU D 4 168 ? 136.47200 144.61800 216.86200 1.000 94.64352 1330 GLU E O 1
ATOM 9380 N N . ASP D 4 169 ? 135.50200 144.56300 218.89100 1.000 95.26667 1331 ASP E N 1
ATOM 9381 C CA . ASP D 4 169 ? 135.14100 145.97600 218.84100 1.000 95.26667 1331 ASP E CA 1
ATOM 9382 C C . ASP D 4 169 ? 136.38000 146.86400 218.81100 1.000 95.26667 1331 ASP E C 1
ATOM 9383 O O . ASP D 4 169 ? 136.46900 147.79200 217.99700 1.000 95.26667 1331 ASP E O 1
ATOM 9388 N N . VAL D 4 170 ? 137.34200 146.60600 219.70400 1.000 86.65435 1332 VAL E N 1
ATOM 9389 C CA . VAL D 4 170 ? 138.56700 147.40100 219.71500 1.000 86.65435 1332 VAL E CA 1
ATOM 9390 C C . VAL D 4 170 ? 139.35400 147.18700 218.42900 1.000 86.65435 1332 VAL E C 1
ATOM 9391 O O . VAL D 4 170 ? 139.99000 148.12200 217.91900 1.000 86.65435 1332 VAL E O 1
ATOM 9395 N N . ILE D 4 171 ? 139.29900 145.96900 217.87500 1.000 84.03296 1333 ILE E N 1
ATOM 9396 C CA . ILE D 4 171 ? 139.85800 145.68100 216.55400 1.000 84.03296 1333 ILE E CA 1
ATOM 9397 C C . ILE D 4 171 ? 139.30600 146.65400 215.52200 1.000 84.03296 1333 ILE E C 1
ATOM 9398 O O . ILE D 4 171 ? 140.05800 147.41400 214.90100 1.000 84.03296 1333 ILE E O 1
ATOM 9403 N N . GLU D 4 172 ? 137.97900 146.63400 215.33500 1.000 83.71979 1334 GLU E N 1
ATOM 9404 C CA . GLU D 4 172 ? 137.32900 147.50400 214.35600 1.000 83.71979 1334 GLU E CA 1
ATOM 9405 C C . GLU D 4 172 ? 137.67100 148.96600 214.58600 1.000 83.71979 1334 GLU E C 1
ATOM 9406 O O . GLU D 4 172 ? 137.92400 149.71100 213.62800 1.000 83.71979 1334 GLU E O 1
ATOM 9412 N N . ARG D 4 173 ? 137.69400 149.38600 215.85500 1.000 86.45783 1335 ARG E N 1
ATOM 9413 C CA . ARG D 4 173 ? 137.97700 150.77900 216.17800 1.000 86.45783 1335 ARG E CA 1
ATOM 9414 C C . ARG D 4 173 ? 139.36700 151.18900 215.72400 1.000 86.45783 1335 ARG E C 1
ATOM 9415 O O . ARG D 4 173 ? 139.51700 152.19700 215.02300 1.000 86.45783 1335 ARG E O 1
ATOM 9423 N N . VAL D 4 174 ? 140.40000 150.44000 216.13400 1.000 81.35821 1336 VAL E N 1
ATOM 9424 C CA . VAL D 4 174 ? 141.75900 150.83500 215.76600 1.000 81.35821 1336 VAL E CA 1
ATOM 9425 C C . VAL D 4 174 ? 141.93900 150.77500 214.25200 1.000 81.35821 1336 VAL E C 1
ATOM 9426 O O . VAL D 4 174 ? 142.61400 151.63800 213.67100 1.000 81.35821 1336 VAL E O 1
ATOM 9430 N N . ILE D 4 175 ? 141.28400 149.81500 213.58300 1.000 76.56960 1337 ILE E N 1
ATOM 9431 C CA . ILE D 4 175 ? 141.39200 149.71300 212.12600 1.000 76.56960 1337 ILE E CA 1
ATOM 9432 C C . ILE D 4 175 ? 140.85300 150.97000 211.45500 1.000 76.56960 1337 ILE E C 1
ATOM 9433 O O . ILE D 4 175 ? 141.56000 151.62800 210.67700 1.000 76.56960 1337 ILE E O 1
ATOM 9438 N N . GLN D 4 176 ? 139.58100 151.29800 211.71500 1.000 85.79299 1338 GLN E N 1
ATOM 9439 C CA . GLN D 4 176 ? 138.98800 152.46700 211.06800 1.000 85.79299 1338 GLN E CA 1
ATOM 9440 C C . GLN D 4 176 ? 139.69800 153.75200 211.47400 1.000 85.79299 1338 GLN E C 1
ATOM 9441 O O . GLN D 4 176 ? 139.78000 154.69300 210.67200 1.000 85.79299 1338 GLN E O 1
ATOM 9447 N N . TYR D 4 177 ? 140.22100 153.80300 212.70500 1.000 89.66005 1339 TYR E N 1
ATOM 9448 C CA . TYR D 4 177 ? 140.96700 154.96900 213.15700 1.000 89.66005 1339 TYR E CA 1
ATOM 9449 C C . TYR D 4 177 ? 142.18700 155.19900 212.28300 1.000 89.66005 1339 TYR E C 1
ATOM 9450 O O . TYR D 4 177 ? 142.40300 156.31100 211.78200 1.000 89.66005 1339 TYR E O 1
ATOM 9459 N N . THR D 4 178 ? 143.03200 154.17000 212.15200 1.000 80.01910 1340 THR E N 1
ATOM 9460 C CA . THR D 4 178 ? 144.21700 154.29300 211.31100 1.000 80.01910 1340 THR E CA 1
ATOM 9461 C C . THR D 4 178 ? 143.84200 154.61000 209.87600 1.000 80.01910 1340 THR E C 1
ATOM 9462 O O . THR D 4 178 ? 144.50800 155.42600 209.23400 1.000 80.01910 1340 THR E O 1
ATOM 9466 N N . LYS D 4 179 ? 142.77700 153.98100 209.36600 1.000 75.88769 1341 LYS E N 1
ATOM 9467 C CA . LYS D 4 179 ? 142.31800 154.25800 208.00700 1.000 75.88769 1341 LYS E CA 1
ATOM 9468 C C . LYS D 4 179 ? 142.04900 155.74300 207.80500 1.000 75.88769 1341 LYS E C 1
ATOM 9469 O O . LYS D 4 179 ? 142.63900 156.37700 206.92100 1.000 75.88769 1341 LYS E O 1
ATOM 9475 N N . PHE D 4 180 ? 141.19000 156.32400 208.64700 1.000 83.41797 1342 PHE E N 1
ATOM 9476 C CA . PHE D 4 180 ? 140.79300 157.71100 208.43300 1.000 83.41797 1342 PHE E CA 1
ATOM 9477 C C . PHE D 4 180 ? 141.94600 158.67200 208.69000 1.000 83.41797 1342 PHE E C 1
ATOM 9478 O O . PHE D 4 180 ? 142.20500 159.56200 207.87000 1.000 83.41797 1342 PHE E O 1
ATOM 9486 N N . HIS D 4 181 ? 142.62300 158.53400 209.83700 1.000 84.87515 1343 HIS E N 1
ATOM 9487 C CA . HIS D 4 181 ? 143.73000 159.43500 210.15300 1.000 84.87515 1343 HIS E CA 1
ATOM 9488 C C . HIS D 4 181 ? 144.82600 159.36800 209.10400 1.000 84.87515 1343 HIS E C 1
ATOM 9489 O O . HIS D 4 181 ? 145.30900 160.40700 208.64400 1.000 84.87515 1343 HIS E O 1
ATOM 9496 N N . LEU D 4 182 ? 145.23500 158.15600 208.72000 1.000 76.25683 1344 LEU E N 1
ATOM 9497 C CA . LEU D 4 182 ? 146.23600 157.97500 207.67900 1.000 76.25683 1344 LEU E CA 1
ATOM 9498 C C . LEU D 4 182 ? 145.80200 158.64600 206.38400 1.000 76.25683 1344 LEU E C 1
ATOM 9499 O O . LEU D 4 182 ? 146.38900 159.65500 205.97300 1.000 76.25683 1344 LEU E O 1
ATOM 9504 N N . GLN D 4 183 ? 144.71100 158.16000 205.78600 1.000 76.46103 1345 GLN E N 1
ATOM 9505 C CA . GLN D 4 183 ? 144.27900 158.60700 204.47000 1.000 76.46103 1345 GLN E CA 1
ATOM 9506 C C . GLN D 4 183 ? 143.77600 160.04900 204.45200 1.000 76.46103 1345 GLN E C 1
ATOM 9507 O O . GLN D 4 183 ? 143.52700 160.58200 203.36700 1.000 76.46103 1345 GLN E O 1
ATOM 9513 N N . ASN D 4 184 ? 143.64600 160.71600 205.60100 1.000 77.74024 1346 ASN E N 1
ATOM 9514 C CA . ASN D 4 184 ? 143.19900 162.09700 205.58100 1.000 77.74024 1346 ASN E CA 1
ATOM 9515 C C . ASN D 4 184 ? 144.18400 163.08200 206.19600 1.000 77.74024 1346 ASN E C 1
ATOM 9516 O O . ASN D 4 184 ? 143.96800 164.29400 206.08100 1.000 77.74024 1346 ASN E O 1
ATOM 9521 N N . THR D 4 185 ? 145.25800 162.62100 206.81500 1.000 79.91794 1347 THR E N 1
ATOM 9522 C CA . THR D 4 185 ? 146.23400 163.55500 207.36200 1.000 79.91794 1347 THR E CA 1
ATOM 9523 C C . THR D 4 185 ? 147.65000 163.27800 206.88500 1.000 79.91794 1347 THR E C 1
ATOM 9524 O O . THR D 4 185 ? 148.40400 164.22500 206.65500 1.000 79.91794 1347 THR E O 1
ATOM 9528 N N . LEU D 4 186 ? 148.03300 162.01000 206.72400 1.000 80.40814 1348 LEU E N 1
ATOM 9529 C CA . LEU D 4 186 ? 149.43100 161.70000 206.44800 1.000 80.40814 1348 LEU E CA 1
ATOM 9530 C C . LEU D 4 186 ? 149.77500 161.93000 204.98300 1.000 80.40814 1348 LEU E C 1
ATOM 9531 O O . LEU D 4 186 ? 150.71400 162.66900 204.67100 1.000 80.40814 1348 LEU E O 1
ATOM 9536 N N . TYR D 4 187 ? 149.06100 161.25500 204.08400 1.000 77.67681 1349 TYR E N 1
ATOM 9537 C CA . TYR D 4 187 ? 149.27800 161.41700 202.64700 1.000 77.67681 1349 TYR E CA 1
ATOM 9538 C C . TYR D 4 187 ? 149.26100 162.86000 202.14600 1.000 77.67681 1349 TYR E C 1
ATOM 9539 O O . TYR D 4 187 ? 150.11700 163.18600 201.30700 1.000 77.67681 1349 TYR E O 1
ATOM 9548 N N . PRO D 4 188 ? 148.33000 163.74500 202.54600 1.000 79.35228 1350 PRO E N 1
ATOM 9549 C CA . PRO D 4 188 ? 148.40700 165.12100 202.02700 1.000 79.35228 1350 PRO E CA 1
ATOM 9550 C C . PRO D 4 188 ? 149.66900 165.86300 202.42700 1.000 79.35228 1350 PRO E C 1
ATOM 9551 O O . PRO D 4 188 ? 150.27000 166.54200 201.58800 1.000 79.35228 1350 PRO E O 1
ATOM 9555 N N . GLN D 4 189 ? 150.10300 165.74300 203.67900 1.000 85.26786 1351 GLN E N 1
ATOM 9556 C CA . GLN D 4 189 ? 151.27400 166.48800 204.11600 1.000 85.26786 1351 GLN E CA 1
ATOM 9557 C C . GLN D 4 189 ? 152.58300 165.84600 203.68000 1.000 85.26786 1351 GLN E C 1
ATOM 9558 O O . GLN D 4 189 ? 153.61400 166.52400 203.67900 1.000 85.26786 1351 GLN E O 1
ATOM 9564 N N . TYR D 4 190 ? 152.57200 164.56500 203.32100 1.000 83.69590 1352 TYR E N 1
ATOM 9565 C CA . TYR D 4 190 ? 153.77700 163.87700 202.88500 1.000 83.69590 1352 TYR E CA 1
ATOM 9566 C C . TYR D 4 190 ? 153.90900 163.78400 201.37500 1.000 83.69590 1352 TYR E C 1
ATOM 9567 O O . TYR D 4 190 ? 154.94700 163.32300 200.89300 1.000 83.69590 1352 TYR E O 1
ATOM 9576 N N . ASP D 4 191 ? 152.89700 164.19900 200.62200 1.000 84.61402 1353 ASP E N 1
ATOM 9577 C CA . ASP D 4 191 ? 152.93600 164.03400 199.17700 1.000 84.61402 1353 ASP E CA 1
ATOM 9578 C C . ASP D 4 191 ? 152.07300 165.08100 198.48800 1.000 84.61402 1353 ASP E C 1
ATOM 9579 O O . ASP D 4 191 ? 150.86600 165.15400 198.74600 1.000 84.61402 1353 ASP E O 1
ATOM 9584 N N . PRO D 4 192 ? 152.64900 165.90800 197.60800 1.000 84.13980 1354 PRO E N 1
ATOM 9585 C CA . PRO D 4 192 ? 151.83700 166.89400 196.87700 1.000 84.13980 1354 PRO E CA 1
ATOM 9586 C C . PRO D 4 192 ? 150.89500 166.28700 195.85100 1.000 84.13980 1354 PRO E C 1
ATOM 9587 O O . PRO D 4 192 ? 150.09800 167.03100 195.26600 1.000 84.13980 1354 PRO E O 1
ATOM 9591 N N . VAL D 4 193 ? 150.97900 164.98000 195.59500 1.000 85.67156 1355 VAL E N 1
ATOM 9592 C CA . VAL D 4 193 ? 150.07600 164.33800 194.64500 1.000 85.67156 1355 VAL E CA 1
ATOM 9593 C C . VAL D 4 193 ? 148.64400 164.39000 195.15800 1.000 85.67156 1355 VAL E C 1
ATOM 9594 O O . VAL D 4 193 ? 147.72200 164.79100 194.44000 1.000 85.67156 1355 VAL E O 1
ATOM 9598 N N . TYR D 4 194 ? 148.44100 164.00000 196.41400 1.000 86.68186 1356 TYR E N 1
ATOM 9599 C CA . TYR D 4 194 ? 147.10000 164.01700 196.98300 1.000 86.68186 1356 TYR E CA 1
ATOM 9600 C C . TYR D 4 194 ? 146.67700 165.43000 197.35800 1.000 86.68186 1356 TYR E C 1
ATOM 9601 O O . TYR D 4 194 ? 145.55700 165.85000 197.05300 1.000 86.68186 1356 TYR E O 1
ATOM 9610 N N . ARG D 4 195 ? 147.55200 166.17200 198.02400 1.000 88.04357 1357 ARG E N 1
ATOM 9611 C CA . ARG D 4 195 ? 147.25000 167.55000 198.37500 1.000 88.04357 1357 ARG E CA 1
ATOM 9612 C C . ARG D 4 195 ? 147.33000 168.44700 197.14500 1.000 88.04357 1357 ARG E C 1
ATOM 9613 O O . ARG D 4 195 ? 146.38500 168.52900 196.36000 1.000 88.04357 1357 ARG E O 1
ATOM 9621 N N . GLN D 4 218 ? 154.20800 170.68400 212.88900 1.000 107.41744 1380 GLN E N 1
ATOM 9622 C CA . GLN D 4 218 ? 155.11600 170.13300 211.89300 1.000 107.41744 1380 GLN E CA 1
ATOM 9623 C C . GLN D 4 218 ? 155.77600 168.85400 212.39500 1.000 107.41744 1380 GLN E C 1
ATOM 9624 O O . GLN D 4 218 ? 155.68000 167.81700 211.74700 1.000 107.41744 1380 GLN E O 1
ATOM 9630 N N . ARG D 4 219 ? 156.46800 168.93300 213.53600 1.000 106.67897 1381 ARG E N 1
ATOM 9631 C CA . ARG D 4 219 ? 157.08200 167.73900 214.10900 1.000 106.67897 1381 ARG E CA 1
ATOM 9632 C C . ARG D 4 219 ? 156.03500 166.73500 214.55900 1.000 106.67897 1381 ARG E C 1
ATOM 9633 O O . ARG D 4 219 ? 156.28700 165.52200 214.54000 1.000 106.67897 1381 ARG E O 1
ATOM 9641 N N . VAL D 4 220 ? 154.86400 167.23000 214.96600 1.000 106.64006 1382 VAL E N 1
ATOM 9642 C CA . VAL D 4 220 ? 153.71200 166.39500 215.29600 1.000 106.64006 1382 VAL E CA 1
ATOM 9643 C C . VAL D 4 220 ? 153.34100 165.45400 214.15000 1.000 106.64006 1382 VAL E C 1
ATOM 9644 O O . VAL D 4 220 ? 152.90200 164.31900 214.38400 1.000 106.64006 1382 VAL E O 1
ATOM 9648 N N . ILE D 4 221 ? 153.56700 165.87800 212.90600 1.000 99.67014 1383 ILE E N 1
ATOM 9649 C CA . ILE D 4 221 ? 153.27200 165.03700 211.75400 1.000 99.67014 1383 ILE E CA 1
ATOM 9650 C C . ILE D 4 221 ? 154.19700 163.82800 211.72000 1.000 99.67014 1383 ILE E C 1
ATOM 9651 O O . ILE D 4 221 ? 153.74700 162.69200 211.53500 1.000 99.67014 1383 ILE E O 1
ATOM 9656 N N . VAL D 4 222 ? 155.50100 164.05600 211.88600 1.000 96.36544 1384 VAL E N 1
ATOM 9657 C CA . VAL D 4 222 ? 156.46000 162.95400 211.88200 1.000 96.36544 1384 VAL E CA 1
ATOM 9658 C C . VAL D 4 222 ? 156.22800 162.03500 213.07700 1.000 96.36544 1384 VAL E C 1
ATOM 9659 O O . VAL D 4 222 ? 156.36200 160.80500 212.96900 1.000 96.36544 1384 VAL E O 1
ATOM 9663 N N . MET D 4 223 ? 155.84500 162.61300 214.22100 1.000 97.56892 1385 MET E N 1
ATOM 9664 C CA . MET D 4 223 ? 155.45700 161.80300 215.37400 1.000 97.56892 1385 MET E CA 1
ATOM 9665 C C . MET D 4 223 ? 154.30600 160.86400 215.03200 1.000 97.56892 1385 MET E C 1
ATOM 9666 O O . MET D 4 223 ? 154.39300 159.65100 215.26800 1.000 97.56892 1385 MET E O 1
ATOM 9671 N N . LEU D 4 224 ? 153.23600 161.40300 214.43700 1.000 92.49500 1386 LEU E N 1
ATOM 9672 C CA . LEU D 4 224 ? 152.10000 160.56600 214.05800 1.000 92.49500 1386 LEU E CA 1
ATOM 9673 C C . LEU D 4 224 ? 152.49000 159.52000 213.02400 1.000 92.49500 1386 LEU E C 1
ATOM 9674 O O . LEU D 4 224 ? 152.00100 158.38700 213.07500 1.000 92.49500 1386 LEU E O 1
ATOM 9679 N N . TYR D 4 225 ? 153.36100 159.88500 212.07900 1.000 82.42593 1387 TYR E N 1
ATOM 9680 C CA . TYR D 4 225 ? 153.84500 158.93000 211.08500 1.000 82.42593 1387 TYR E CA 1
ATOM 9681 C C . TYR D 4 225 ? 154.50300 157.73300 211.75500 1.000 82.42593 1387 TYR E C 1
ATOM 9682 O O . TYR D 4 225 ? 154.19200 156.57500 211.43300 1.000 82.42593 1387 TYR E O 1
ATOM 9691 N N . ASN D 4 226 ? 155.40100 157.99900 212.70600 1.000 83.03901 1388 ASN E N 1
ATOM 9692 C CA . ASN D 4 226 ? 156.07500 156.90900 213.40400 1.000 83.03901 1388 ASN E CA 1
ATOM 9693 C C . ASN D 4 226 ? 155.08100 156.05100 214.18000 1.000 83.03901 1388 ASN E C 1
ATOM 9694 O O . ASN D 4 226 ? 155.18700 154.81200 214.17700 1.000 83.03901 1388 ASN E O 1
ATOM 9699 N N . LYS D 4 227 ? 154.09800 156.69300 214.82700 1.000 83.43216 1389 LYS E N 1
ATOM 9700 C CA . LYS D 4 227 ? 153.04200 155.95000 215.51500 1.000 83.43216 1389 LYS E CA 1
ATOM 9701 C C . LYS D 4 227 ? 152.32400 154.99000 214.57100 1.000 83.43216 1389 LYS E C 1
ATOM 9702 O O . LYS D 4 227 ? 152.09400 153.82500 214.91500 1.000 83.43216 1389 LYS E O 1
ATOM 9708 N N . VAL D 4 228 ? 151.97900 155.45900 213.36800 1.000 79.17514 1390 VAL E N 1
ATOM 9709 C CA . VAL D 4 228 ? 151.24100 154.61600 212.42800 1.000 79.17514 1390 VAL E CA 1
ATOM 9710 C C . VAL D 4 228 ? 152.09000 153.43700 211.96100 1.000 79.17514 1390 VAL E C 1
ATOM 9711 O O . VAL D 4 228 ? 151.57100 152.32500 211.78700 1.000 79.17514 1390 VAL E O 1
ATOM 9715 N N . CYS D 4 229 ? 153.39400 153.65100 211.73500 1.000 79.83558 1391 CYS E N 1
ATOM 9716 C CA . CYS D 4 229 ? 154.25800 152.51700 211.38200 1.000 79.83558 1391 CYS E CA 1
ATOM 9717 C C . CYS D 4 229 ? 154.25800 151.44500 212.47000 1.000 79.83558 1391 CYS E C 1
ATOM 9718 O O . CYS D 4 229 ? 154.11300 150.24400 212.17500 1.000 79.83558 1391 CYS E O 1
ATOM 9721 N N . ASP D 4 230 ? 154.42200 151.85900 213.73400 1.000 80.15395 1392 ASP E N 1
ATOM 9722 C CA . ASP D 4 230 ? 154.37300 150.88400 214.82700 1.000 80.15395 1392 ASP E CA 1
ATOM 9723 C C . ASP D 4 230 ? 153.03300 150.15600 214.86600 1.000 80.15395 1392 ASP E C 1
ATOM 9724 O O . ASP D 4 230 ? 152.98500 148.92900 215.06400 1.000 80.15395 1392 ASP E O 1
ATOM 9729 N N . ILE D 4 231 ? 151.94000 150.90300 214.66700 1.000 76.97208 1393 ILE E N 1
ATOM 9730 C CA . ILE D 4 231 ? 150.59800 150.32700 214.71000 1.000 76.97208 1393 ILE E CA 1
ATOM 9731 C C . ILE D 4 231 ? 150.44100 149.24500 213.65400 1.000 76.97208 1393 ILE E C 1
ATOM 9732 O O . ILE D 4 231 ? 149.99700 148.13200 213.95300 1.000 76.97208 1393 ILE E O 1
ATOM 9737 N N . VAL D 4 232 ? 150.78600 149.55900 212.40400 1.000 71.89407 1394 VAL E N 1
ATOM 9738 C CA . VAL D 4 232 ? 150.53600 148.61000 211.32400 1.000 71.89407 1394 VAL E CA 1
ATOM 9739 C C . VAL D 4 232 ? 151.42300 147.37400 211.45900 1.000 71.89407 1394 VAL E C 1
ATOM 9740 O O . VAL D 4 232 ? 150.98800 146.26000 211.14400 1.000 71.89407 1394 VAL E O 1
ATOM 9744 N N . SER D 4 233 ? 152.66100 147.53100 211.94600 1.000 71.61993 1395 SER E N 1
ATOM 9745 C CA . SER D 4 233 ? 153.50400 146.35400 212.17000 1.000 71.61993 1395 SER E CA 1
ATOM 9746 C C . SER D 4 233 ? 152.89800 145.42400 213.22100 1.000 71.61993 1395 SER E C 1
ATOM 9747 O O . SER D 4 233 ? 152.72500 144.21000 212.98700 1.000 71.61993 1395 SER E O 1
ATOM 9750 N N . SER D 4 234 ? 152.58600 145.98000 214.39800 1.000 77.00300 1396 SER E N 1
ATOM 9751 C CA . SER D 4 234 ? 151.96100 145.19600 215.46000 1.000 77.00300 1396 SER E CA 1
ATOM 9752 C C . SER D 4 234 ? 150.65800 144.55700 214.99200 1.000 77.00300 1396 SER E C 1
ATOM 9753 O O . SER D 4 234 ? 150.34800 143.41200 215.34900 1.000 77.00300 1396 SER E O 1
ATOM 9756 N N . LEU D 4 235 ? 149.89200 145.28300 214.18300 1.000 70.16307 1397 LEU E N 1
ATOM 9757 C CA . LEU D 4 235 ? 148.60800 144.79100 213.71100 1.000 70.16307 1397 LEU E CA 1
ATOM 9758 C C . LEU D 4 235 ? 148.78300 143.63000 212.74800 1.000 70.16307 1397 LEU E C 1
ATOM 9759 O O . LEU D 4 235 ? 147.97300 142.69700 212.74500 1.000 70.16307 1397 LEU E O 1
ATOM 9764 N N . SER D 4 236 ? 149.81500 143.69400 211.90200 1.000 69.17117 1398 SER E N 1
ATOM 9765 C CA . SER D 4 236 ? 150.19000 142.55600 211.07100 1.000 69.17117 1398 SER E CA 1
ATOM 9766 C C . SER D 4 236 ? 150.41000 141.31500 211.91700 1.000 69.17117 1398 SER E C 1
ATOM 9767 O O . SER D 4 236 ? 149.89000 140.23200 211.61000 1.000 69.17117 1398 SER E O 1
ATOM 9770 N N . GLU D 4 237 ? 151.18600 141.46200 212.99200 1.000 74.23132 1399 GLU E N 1
ATOM 9771 C CA . GLU D 4 237 ? 151.45500 140.30900 213.85300 1.000 74.23132 1399 GLU E CA 1
ATOM 9772 C C . GLU D 4 237 ? 150.17100 139.76400 214.47600 1.000 74.23132 1399 GLU E C 1
ATOM 9773 O O . GLU D 4 237 ? 149.94100 138.54300 214.50100 1.000 74.23132 1399 GLU E O 1
ATOM 9779 N N . LEU D 4 238 ? 149.33800 140.66300 215.00800 1.000 71.84670 1400 LEU E N 1
ATOM 9780 C CA . LEU D 4 238 ? 148.05300 140.27400 215.59100 1.000 71.84670 1400 LEU E CA 1
ATOM 9781 C C . LEU D 4 238 ? 147.19700 139.50400 214.59500 1.000 71.84670 1400 LEU E C 1
ATOM 9782 O O . LEU D 4 238 ? 146.60900 138.47100 214.93400 1.000 71.84670 1400 LEU E O 1
ATOM 9787 N N . LEU D 4 239 ? 147.08700 140.02100 213.37100 1.000 65.72948 1401 LEU E N 1
ATOM 9788 C CA . LEU D 4 239 ? 146.32900 139.34600 212.32500 1.000 65.72948 1401 LEU E CA 1
ATOM 9789 C C . LEU D 4 239 ? 146.90000 137.97300 212.02300 1.000 65.72948 1401 LEU E C 1
ATOM 9790 O O . LEU D 4 239 ? 146.15900 137.06500 211.63400 1.000 65.72948 1401 LEU E O 1
ATOM 9795 N N . GLU D 4 240 ? 148.21200 137.80600 212.18100 1.000 72.55515 1402 GLU E N 1
ATOM 9796 C CA . GLU D 4 240 ? 148.79200 136.48300 211.99000 1.000 72.55515 1402 GLU E CA 1
ATOM 9797 C C . GLU D 4 240 ? 148.35700 135.52100 213.09000 1.000 72.55515 1402 GLU E C 1
ATOM 9798 O O . GLU D 4 240 ? 148.17400 134.32800 212.82700 1.000 72.55515 1402 GLU E O 1
ATOM 9804 N N . ILE D 4 241 ? 148.23400 136.00700 214.33200 1.000 74.16436 1403 ILE E N 1
ATOM 9805 C CA . ILE D 4 241 ? 148.00600 135.10100 215.46900 1.000 74.16436 1403 ILE E CA 1
ATOM 9806 C C . ILE D 4 241 ? 146.66600 134.37100 215.34800 1.000 74.16436 1403 ILE E C 1
ATOM 9807 O O . ILE D 4 241 ? 146.62200 133.13900 215.26100 1.000 74.16436 1403 ILE E O 1
ATOM 9812 N N . GLN D 4 242 ? 145.55700 135.11000 215.35100 1.000 79.39406 1404 GLN E N 1
ATOM 9813 C CA . GLN D 4 242 ? 144.23500 134.51100 215.50700 1.000 79.39406 1404 GLN E CA 1
ATOM 9814 C C . GLN D 4 242 ? 143.41200 134.67700 214.23300 1.000 79.39406 1404 GLN E C 1
ATOM 9815 O O . GLN D 4 242 ? 143.76900 135.42800 213.32500 1.000 79.39406 1404 GLN E O 1
ATOM 9821 N N . LEU D 4 243 ? 142.29600 133.95500 214.17600 1.000 70.64576 1405 LEU E N 1
ATOM 9822 C CA . LEU D 4 243 ? 141.34800 134.06500 213.08200 1.000 70.64576 1405 LEU E CA 1
ATOM 9823 C C . LEU D 4 243 ? 140.47100 135.29100 213.31100 1.000 70.64576 1405 LEU E C 1
ATOM 9824 O O . LEU D 4 243 ? 140.36400 135.79800 214.42800 1.000 70.64576 1405 LEU E O 1
ATOM 9829 N N . LEU D 4 244 ? 139.85600 135.78300 212.23700 1.000 66.72678 1406 LEU E N 1
ATOM 9830 C CA . LEU D 4 244 ? 139.03700 136.98500 212.29500 1.000 66.72678 1406 LEU E CA 1
ATOM 9831 C C . LEU D 4 244 ? 137.86100 136.84200 211.33700 1.000 66.72678 1406 LEU E C 1
ATOM 9832 O O . LEU D 4 244 ? 137.75000 135.86200 210.59700 1.000 66.72678 1406 LEU E O 1
ATOM 9837 N N . THR D 4 245 ? 136.97800 137.83600 211.35200 1.000 65.61349 1407 THR E N 1
ATOM 9838 C CA . THR D 4 245 ? 135.75600 137.81700 210.56200 1.000 65.61349 1407 THR E CA 1
ATOM 9839 C C . THR D 4 245 ? 135.90600 138.72400 209.35100 1.000 65.61349 1407 THR E C 1
ATOM 9840 O O . THR D 4 245 ? 136.48700 139.80900 209.44800 1.000 65.61349 1407 THR E O 1
ATOM 9844 N N . ASP D 4 246 ? 135.36700 138.25800 208.21500 1.000 67.07149 1408 ASP E N 1
ATOM 9845 C CA . ASP D 4 246 ? 135.63100 138.84700 206.90200 1.000 67.07149 1408 ASP E CA 1
ATOM 9846 C C . ASP D 4 246 ? 135.31400 140.33700 206.83500 1.000 67.07149 1408 ASP E C 1
ATOM 9847 O O . ASP D 4 246 ? 135.97400 141.07200 206.08800 1.000 67.07149 1408 ASP E O 1
ATOM 9852 N N . THR D 4 247 ? 134.30600 140.79200 207.58700 1.000 63.63783 1409 THR E N 1
ATOM 9853 C CA . THR D 4 247 ? 133.91400 142.19900 207.54900 1.000 63.63783 1409 THR E CA 1
ATOM 9854 C C . THR D 4 247 ? 135.06900 143.10300 207.95500 1.000 63.63783 1409 THR E C 1
ATOM 9855 O O . THR D 4 247 ? 135.29200 144.15000 207.33900 1.000 63.63783 1409 THR E O 1
ATOM 9859 N N . THR D 4 248 ? 135.80300 142.72100 208.99900 1.000 61.66537 1410 THR E N 1
ATOM 9860 C CA . THR D 4 248 ? 137.00900 143.45200 209.36600 1.000 61.66537 1410 THR E CA 1
ATOM 9861 C C . THR D 4 248 ? 138.06900 143.34500 208.27900 1.000 61.66537 1410 THR E C 1
ATOM 9862 O O . THR D 4 248 ? 138.79200 144.31200 208.00200 1.000 61.66537 1410 THR E O 1
ATOM 9866 N N . ILE D 4 249 ? 138.17800 142.15900 207.67100 1.000 57.31444 1411 ILE E N 1
ATOM 9867 C CA . ILE D 4 249 ? 139.22000 141.86200 206.69300 1.000 57.31444 1411 ILE E CA 1
ATOM 9868 C C . ILE D 4 249 ? 139.12300 142.78200 205.48500 1.000 57.31444 1411 ILE E C 1
ATOM 9869 O O . ILE D 4 249 ? 140.14700 143.20700 204.94000 1.000 57.31444 1411 ILE E O 1
ATOM 9874 N N . LEU D 4 250 ? 137.90100 143.10000 205.04200 1.000 54.29920 1412 LEU E N 1
ATOM 9875 C CA . LEU D 4 250 ? 137.76100 144.00000 203.89600 1.000 54.29920 1412 LEU E CA 1
ATOM 9876 C C . LEU D 4 250 ? 138.36900 145.36800 204.18500 1.000 54.29920 1412 LEU E C 1
ATOM 9877 O O . LEU D 4 250 ? 139.13700 145.90700 203.37000 1.000 54.29920 1412 LEU E O 1
ATOM 9882 N N . GLN D 4 251 ? 138.09300 145.90500 205.37300 1.000 56.88015 1413 GLN E N 1
ATOM 9883 C CA . GLN D 4 251 ? 138.65300 147.19200 205.76800 1.000 56.88015 1413 GLN E CA 1
ATOM 9884 C C . GLN D 4 251 ? 140.17000 147.11600 205.88700 1.000 56.88015 1413 GLN E C 1
ATOM 9885 O O . GLN D 4 251 ? 140.88500 148.01300 205.41500 1.000 56.88015 1413 GLN E O 1
ATOM 9891 N N . VAL D 4 252 ? 140.67500 146.03900 206.49800 1.000 53.75171 1414 VAL E N 1
ATOM 9892 C CA . VAL D 4 252 ? 142.11500 145.89600 206.70900 1.000 53.75171 1414 VAL E CA 1
ATOM 9893 C C . VAL D 4 252 ? 142.84100 145.80700 205.37600 1.000 53.75171 1414 VAL E C 1
ATOM 9894 O O . VAL D 4 252 ? 143.88000 146.44600 205.17300 1.000 53.75171 1414 VAL E O 1
ATOM 9898 N N . SER D 4 253 ? 142.29500 145.02600 204.44300 1.000 51.28948 1415 SER E N 1
ATOM 9899 C CA . SER D 4 253 ? 142.91400 144.86400 203.13500 1.000 51.28948 1415 SER E CA 1
ATOM 9900 C C . SER D 4 253 ? 142.92700 146.17200 202.36400 1.000 51.28948 1415 SER E C 1
ATOM 9901 O O . SER D 4 253 ? 143.92500 146.49500 201.71200 1.000 51.28948 1415 SER E O 1
ATOM 9904 N N . SER D 4 254 ? 141.82700 146.93300 202.41000 1.000 50.53058 1416 SER E N 1
ATOM 9905 C CA . SER D 4 254 ? 141.81700 148.21300 201.70700 1.000 50.53058 1416 SER E CA 1
ATOM 9906 C C . SER D 4 254 ? 142.84700 149.17100 202.29200 1.000 50.53058 1416 SER E C 1
ATOM 9907 O O . SER D 4 254 ? 143.59000 149.83300 201.54700 1.000 50.53058 1416 SER E O 1
ATOM 9910 N N . MET D 4 255 ? 142.96200 149.19500 203.62400 1.000 54.76829 1417 MET E N 1
ATOM 9911 C CA . MET D 4 255 ? 143.91200 150.10200 204.25900 1.000 54.76829 1417 MET E CA 1
ATOM 9912 C C . MET D 4 255 ? 145.34400 149.69100 203.94500 1.000 54.76829 1417 MET E C 1
ATOM 9913 O O . MET D 4 255 ? 146.21100 150.54400 203.73000 1.000 54.76829 1417 MET E O 1
ATOM 9918 N N . GLY D 4 256 ? 145.60200 148.38600 203.88000 1.000 53.60899 1418 GLY E N 1
ATOM 9919 C CA . GLY D 4 256 ? 146.94800 147.91300 203.62100 1.000 53.608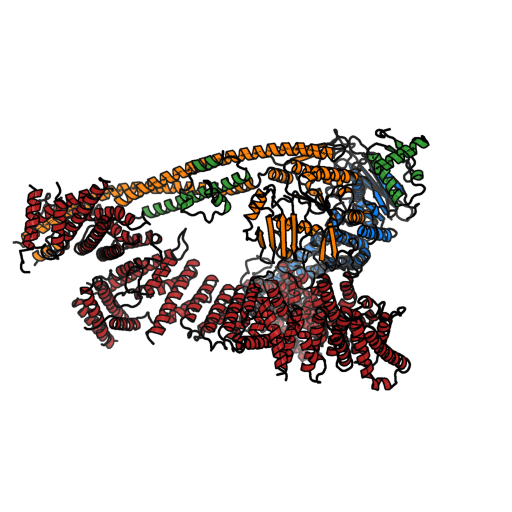99 1418 GLY E CA 1
ATOM 9920 C C . GLY D 4 256 ? 147.35000 148.00900 202.16600 1.000 53.60899 1418 GLY E C 1
ATOM 9921 O O . GLY D 4 256 ? 148.54200 148.04900 201.85600 1.000 53.60899 1418 GLY E O 1
ATOM 9922 N N . ILE D 4 257 ? 146.38000 147.99700 201.25300 1.000 49.89439 1419 ILE E N 1
ATOM 9923 C CA . ILE D 4 257 ? 146.70300 148.20400 199.84700 1.000 49.89439 1419 ILE E CA 1
ATOM 9924 C C . ILE D 4 257 ? 146.96300 149.67500 199.57100 1.000 49.89439 1419 ILE E C 1
ATOM 9925 O O . ILE D 4 257 ? 147.81400 150.00500 198.73800 1.000 49.89439 1419 ILE E O 1
ATOM 9930 N N . THR D 4 258 ? 146.29000 150.57100 200.30500 1.000 54.47631 1420 THR E N 1
ATOM 9931 C CA . THR D 4 258 ? 146.43900 152.02800 200.14700 1.000 54.47631 1420 THR E CA 1
ATOM 9932 C C . THR D 4 258 ? 147.86300 152.58500 200.02100 1.000 54.47631 1420 THR E C 1
ATOM 9933 O O . THR D 4 258 ? 148.07800 153.40400 199.11800 1.000 54.47631 1420 THR E O 1
ATOM 9937 N N . PRO D 4 259 ? 148.86000 152.22300 200.85300 1.000 53.61118 1421 PRO E N 1
ATOM 9938 C CA . PRO D 4 259 ? 150.10800 153.00800 200.86300 1.000 53.61118 1421 PRO E CA 1
ATOM 9939 C C . PRO D 4 259 ? 150.95600 152.91300 199.61400 1.000 53.61118 1421 PRO E C 1
ATOM 9940 O O . PRO D 4 259 ? 151.85400 153.74600 199.45100 1.000 53.61118 1421 PRO E O 1
ATOM 9944 N N . PHE D 4 260 ? 150.73400 151.94900 198.74300 1.000 53.80821 1422 PHE E N 1
ATOM 9945 C CA . PHE D 4 260 ? 151.65900 151.79800 197.61400 1.000 53.80821 1422 PHE E CA 1
ATOM 9946 C C . PHE D 4 260 ? 151.51200 152.86000 196.55300 1.000 53.80821 1422 PHE E C 1
ATOM 9947 O O . PHE D 4 260 ? 152.16100 152.69200 195.52400 1.000 53.80821 1422 PHE E O 1
ATOM 9955 N N . PHE D 4 261 ? 150.74300 153.93700 196.73500 1.000 58.63260 1423 PHE E N 1
ATOM 9956 C CA . PHE D 4 261 ? 150.41700 154.85400 195.65000 1.000 58.63260 1423 PHE E CA 1
ATOM 9957 C C . PHE D 4 261 ? 150.65100 156.31200 196.02700 1.000 58.63260 1423 PHE E C 1
ATOM 9958 O O . PHE D 4 261 ? 150.12500 157.20800 195.36200 1.000 58.63260 1423 PHE E O 1
ATOM 9966 N N . VAL D 4 262 ? 151.42000 156.57100 197.08200 1.000 69.37954 1424 VAL E N 1
ATOM 9967 C CA . VAL D 4 262 ? 151.93200 157.90900 197.35400 1.000 69.37954 1424 VAL E CA 1
ATOM 9968 C C . VAL D 4 262 ? 153.44800 157.79300 197.39500 1.000 69.37954 1424 VAL E C 1
ATOM 9969 O O . VAL D 4 262 ? 153.98700 156.69600 197.22700 1.000 69.37954 1424 VAL E O 1
ATOM 9973 N N . GLU D 4 263 ? 154.15500 158.90200 197.62800 1.000 77.63893 1425 GLU E N 1
ATOM 9974 C CA . GLU D 4 263 ? 155.57200 158.96500 197.24100 1.000 77.63893 1425 GLU E CA 1
ATOM 9975 C C . GLU D 4 263 ? 156.56900 158.59400 198.33700 1.000 77.63893 1425 GLU E C 1
ATOM 9976 O O . GLU D 4 263 ? 157.28600 157.59800 198.22000 1.000 77.63893 1425 GLU E O 1
ATOM 9982 N N . ASN D 4 264 ? 156.64200 159.39600 199.39400 1.000 76.59701 1426 ASN E N 1
ATOM 9983 C CA . ASN D 4 264 ? 157.73900 159.29200 200.35900 1.000 76.59701 1426 ASN E CA 1
ATOM 9984 C C . ASN D 4 264 ? 157.28000 158.59600 201.64100 1.000 76.59701 1426 ASN E C 1
ATOM 9985 O O . ASN D 4 264 ? 157.22900 159.18400 202.71800 1.000 76.59701 1426 ASN E O 1
ATOM 9990 N N . VAL D 4 265 ? 156.93500 157.31900 201.51500 1.000 70.49728 1427 VAL E N 1
ATOM 9991 C CA . VAL D 4 265 ? 156.42200 156.57700 202.66300 1.000 70.49728 1427 VAL E CA 1
ATOM 9992 C C . VAL D 4 265 ? 157.06900 155.20700 202.83500 1.000 70.49728 1427 VAL E C 1
ATOM 9993 O O . VAL D 4 265 ? 156.42800 154.30000 203.37400 1.000 70.49728 1427 VAL E O 1
ATOM 9997 N N . SER D 4 266 ? 158.30500 155.04600 202.34200 1.000 68.15698 1428 SER E N 1
ATOM 9998 C CA . SER D 4 266 ? 158.98800 153.75400 202.19200 1.000 68.15698 1428 SER E CA 1
ATOM 9999 C C . SER D 4 266 ? 158.78900 152.74400 203.33200 1.000 68.15698 1428 SER E C 1
ATOM 10000 O O . SER D 4 266 ? 158.42800 151.58000 203.09900 1.000 68.15698 1428 SER E O 1
ATOM 10003 N N . GLU D 4 267 ? 159.05800 153.16500 204.57000 1.000 68.12202 1429 GLU E N 1
ATOM 10004 C CA . GLU D 4 267 ? 158.95400 152.24300 205.69900 1.000 68.12202 1429 GLU E CA 1
ATOM 10005 C C . GLU D 4 267 ? 157.51400 151.80500 205.92500 1.000 68.12202 1429 GLU E C 1
ATOM 10006 O O . GLU D 4 267 ? 157.25100 150.61600 206.15600 1.000 68.12202 1429 GLU E O 1
ATOM 10012 N N . LEU D 4 268 ? 156.57800 152.75900 205.87300 1.000 64.64266 1430 LEU E N 1
ATOM 10013 C CA . LEU D 4 268 ? 155.15300 152.44200 205.86400 1.000 64.64266 1430 LEU E CA 1
ATOM 10014 C C . LEU D 4 268 ? 154.81200 151.45100 204.76200 1.000 64.64266 1430 LEU E C 1
ATOM 10015 O O . LEU D 4 268 ? 153.99800 150.54300 204.96700 1.000 64.64266 1430 LEU E O 1
ATOM 10020 N N . GLN D 4 269 ? 155.43100 151.61000 203.58600 1.000 61.70282 1431 GLN E N 1
ATOM 10021 C CA . GLN D 4 269 ? 155.18300 150.69600 202.47700 1.000 61.70282 1431 GLN E CA 1
ATOM 10022 C C . GLN D 4 269 ? 155.56500 149.26900 202.84300 1.000 61.70282 1431 GLN E C 1
ATOM 10023 O O . GLN D 4 269 ? 154.81000 148.32900 202.57600 1.000 61.70282 1431 GLN E O 1
ATOM 10029 N N . LEU D 4 270 ? 156.73800 149.07700 203.44900 1.000 61.20872 1432 LEU E N 1
ATOM 10030 C CA . LEU D 4 270 ? 157.12800 147.69100 203.70500 1.000 61.20872 1432 LEU E CA 1
ATOM 10031 C C . LEU D 4 270 ? 156.39100 147.08300 204.90300 1.000 61.20872 1432 LEU E C 1
ATOM 10032 O O . LEU D 4 270 ? 156.14000 145.86600 204.92200 1.000 61.20872 1432 LEU E O 1
ATOM 10037 N N . CYS D 4 271 ? 156.01100 147.88700 205.89800 1.000 64.61103 1433 CYS E N 1
ATOM 10038 C CA . CYS D 4 271 ? 155.06700 147.36800 206.88800 1.000 64.61103 1433 CYS E CA 1
ATOM 10039 C C . CYS D 4 271 ? 153.74800 146.95500 206.24000 1.000 64.61103 1433 CYS E C 1
ATOM 10040 O O . CYS D 4 271 ? 153.15600 145.92900 206.60800 1.000 64.61103 1433 CYS E O 1
ATOM 10043 N N . ALA D 4 272 ? 153.27000 147.73900 205.27200 1.000 58.13845 1434 ALA E N 1
ATOM 10044 C CA . ALA D 4 272 ? 152.06300 147.35700 204.55200 1.000 58.13845 1434 ALA E CA 1
ATOM 10045 C C . ALA D 4 272 ? 152.26200 146.07300 203.75900 1.000 58.13845 1434 ALA E C 1
ATOM 10046 O O . ALA D 4 272 ? 151.31300 145.29600 203.59900 1.000 58.13845 1434 ALA E O 1
ATOM 10048 N N . ILE D 4 273 ? 153.46900 145.86500 203.22400 1.000 52.55571 1435 ILE E N 1
ATOM 10049 C CA . ILE D 4 273 ? 153.82900 144.58100 202.62000 1.000 52.55571 1435 ILE E CA 1
ATOM 10050 C C . ILE D 4 273 ? 153.57100 143.45000 203.60200 1.000 52.55571 1435 ILE E C 1
ATOM 10051 O O . ILE D 4 273 ? 152.93300 142.44700 203.26200 1.000 52.55571 1435 ILE E O 1
ATOM 10056 N N . LYS D 4 274 ? 154.08100 143.60000 204.83000 1.000 52.94426 1436 LYS E N 1
ATOM 10057 C CA . LYS D 4 274 ? 153.86800 142.58600 205.86800 1.000 52.94426 1436 LYS E CA 1
ATOM 10058 C C . LYS D 4 274 ? 152.38300 142.32500 206.10700 1.000 52.94426 1436 LYS E C 1
ATOM 10059 O O . LYS D 4 274 ? 151.94000 141.16900 206.16900 1.000 52.94426 1436 LYS E O 1
ATOM 10065 N N . LEU D 4 275 ? 151.60400 143.39600 206.25600 1.000 48.25888 1437 LEU E N 1
ATOM 10066 C CA . LEU D 4 275 ? 150.17700 143.25700 206.54700 1.000 48.25888 1437 LEU E CA 1
ATOM 10067 C C . LEU D 4 275 ? 149.44500 142.51900 205.42500 1.000 48.25888 1437 LEU E C 1
ATOM 10068 O O . LEU D 4 275 ? 148.72100 141.53700 205.66700 1.000 48.25888 1437 LEU E O 1
ATOM 10073 N N . VAL D 4 276 ? 149.61500 142.99500 204.19000 1.000 45.61758 1438 VAL E N 1
ATOM 10074 C CA . VAL D 4 276 ? 148.93200 142.41200 203.04000 1.000 45.61758 1438 VAL E CA 1
ATOM 10075 C C . VAL D 4 276 ? 149.35500 140.96200 202.83400 1.000 45.61758 1438 VAL E C 1
ATOM 10076 O O . VAL D 4 276 ? 148.52700 140.10500 202.50300 1.000 45.61758 1438 VAL E O 1
ATOM 10080 N N . THR D 4 277 ? 150.63500 140.64500 203.06300 1.000 44.86494 1439 THR E N 1
ATOM 10081 C CA . THR D 4 277 ? 151.04800 139.26300 202.84800 1.000 44.86494 1439 THR E CA 1
ATOM 10082 C C . THR D 4 277 ? 150.51600 138.34200 203.93900 1.000 44.86494 1439 THR E C 1
ATOM 10083 O O . THR D 4 277 ? 150.24600 137.17100 203.66000 1.000 44.86494 1439 THR E O 1
ATOM 10087 N N . ALA D 4 278 ? 150.32800 138.84000 205.16700 1.000 44.59036 1440 ALA E N 1
ATOM 10088 C CA . ALA D 4 278 ? 149.67300 138.01300 206.18000 1.000 44.59036 1440 ALA E CA 1
ATOM 10089 C C . ALA D 4 278 ? 148.22700 137.71500 205.79600 1.000 44.59036 1440 ALA E C 1
ATOM 10090 O O . ALA D 4 278 ? 147.76100 136.56700 205.92300 1.000 44.59036 1440 ALA E O 1
ATOM 10092 N N . VAL D 4 279 ? 147.50400 138.74100 205.32800 1.000 44.49547 1441 VAL E N 1
ATOM 10093 C CA . VAL D 4 279 ? 146.12400 138.55100 204.87300 1.000 44.49547 1441 VAL E CA 1
ATOM 10094 C C . VAL D 4 279 ? 146.06600 137.54200 203.73300 1.000 44.49547 1441 VAL E C 1
ATOM 10095 O O . VAL D 4 279 ? 145.20900 136.65100 203.71000 1.000 44.49547 1441 VAL E O 1
ATOM 10099 N N . PHE D 4 280 ? 146.99400 137.65400 202.78400 1.000 41.64740 1442 PHE E N 1
ATOM 10100 C CA . PHE D 4 280 ? 147.05800 136.73000 201.65800 1.000 41.64740 1442 PHE E CA 1
ATOM 10101 C C . PHE D 4 280 ? 147.40000 135.31900 202.11500 1.000 41.64740 1442 PHE E C 1
ATOM 10102 O O . PHE D 4 280 ? 146.95100 134.34500 201.50300 1.000 41.64740 1442 PHE E O 1
ATOM 10110 N N . SER D 4 281 ? 148.19100 135.19200 203.17800 1.000 45.01922 1443 SER E N 1
ATOM 10111 C CA . SER D 4 281 ? 148.52400 133.87700 203.71100 1.000 45.01922 1443 SER E CA 1
ATOM 10112 C C . SER D 4 281 ? 147.29700 133.17500 204.26200 1.000 45.01922 1443 SER E C 1
ATOM 10113 O O . SER D 4 281 ? 146.94900 132.07600 203.82000 1.000 45.01922 1443 SER E O 1
ATOM 10116 N N . ARG D 4 282 ? 146.64300 133.79000 205.25100 1.000 55.15438 1444 ARG E N 1
ATOM 10117 C CA . ARG D 4 282 ? 145.69100 133.04300 206.07300 1.000 55.15438 1444 ARG E CA 1
ATOM 10118 C C . ARG D 4 282 ? 144.44700 132.62800 205.29100 1.000 55.15438 1444 ARG E C 1
ATOM 10119 O O . ARG D 4 282 ? 144.19700 131.43500 205.09500 1.000 55.15438 1444 ARG E O 1
ATOM 10127 N N . TYR D 4 283 ? 143.66800 133.59400 204.81300 1.000 56.05830 1445 TYR E N 1
ATOM 10128 C CA . TYR D 4 283 ? 142.32900 133.32700 204.29600 1.000 56.05830 1445 TYR E CA 1
ATOM 10129 C C . TYR D 4 283 ? 142.36800 133.13200 202.79000 1.000 56.05830 1445 TYR E C 1
ATOM 10130 O O . TYR D 4 283 ? 142.71100 134.05700 202.05100 1.000 56.05830 1445 TYR E O 1
ATOM 10139 N N . GLU D 4 284 ? 141.98800 131.94400 202.33600 1.000 54.68954 1446 GLU E N 1
ATOM 10140 C CA . GLU D 4 284 ? 142.04800 131.62800 200.91200 1.000 54.68954 1446 GLU E CA 1
ATOM 10141 C C . GLU D 4 284 ? 140.74500 131.94100 200.18100 1.000 54.68954 1446 GLU E C 1
ATOM 10142 O O . GLU D 4 284 ? 140.25000 131.16900 199.36400 1.000 54.68954 1446 GLU E O 1
ATOM 10148 N N . LYS D 4 285 ? 140.21100 133.13500 200.41500 1.000 52.52339 1447 LYS E N 1
ATOM 10149 C CA . LYS D 4 285 ? 139.06000 133.58400 199.64800 1.000 52.52339 1447 LYS E CA 1
ATOM 10150 C C . LYS D 4 285 ? 139.13300 135.03200 199.20000 1.000 52.52339 1447 LYS E C 1
ATOM 10151 O O . LYS D 4 285 ? 138.27400 135.44700 198.42000 1.000 52.52339 1447 LYS E O 1
ATOM 10157 N N . HIS D 4 286 ? 140.11900 135.80700 199.64200 1.000 49.27473 1448 HIS E N 1
ATOM 10158 C CA . HIS D 4 286 ? 140.23300 137.21900 199.31000 1.000 49.27473 1448 HIS E CA 1
ATOM 10159 C C . HIS D 4 286 ? 141.32000 137.51300 198.28900 1.000 49.27473 1448 HIS E C 1
ATOM 10160 O O . HIS D 4 286 ? 141.54300 138.69100 197.96900 1.000 49.27473 1448 HIS E O 1
ATOM 10167 N N . ARG D 4 287 ? 142.03500 136.48400 197.82800 1.000 47.13176 1449 ARG E N 1
ATOM 10168 C CA . ARG D 4 287 ? 143.12400 136.65800 196.87300 1.000 47.13176 1449 ARG E CA 1
ATOM 10169 C C . ARG D 4 287 ? 142.67200 137.41100 195.63400 1.000 47.13176 1449 ARG E C 1
ATOM 10170 O O . ARG D 4 287 ? 143.36200 138.32100 195.15800 1.000 47.13176 1449 ARG E O 1
ATOM 10178 N N . GLN D 4 288 ? 141.51100 137.03500 195.09500 1.000 50.23522 1450 GLN E N 1
ATOM 10179 C CA . GLN D 4 288 ? 140.97800 137.71700 193.92400 1.000 50.23522 1450 GLN E CA 1
ATOM 10180 C C . GLN D 4 288 ? 140.69200 139.18100 194.21800 1.000 50.23522 1450 GLN E C 1
ATOM 10181 O O . GLN D 4 288 ? 140.91500 140.04600 193.36400 1.000 50.23522 1450 GLN E O 1
ATOM 10187 N N . LEU D 4 289 ? 140.20900 139.47900 195.42300 1.000 48.10302 1451 LEU E N 1
ATOM 10188 C CA . LEU D 4 289 ? 139.93200 140.86400 195.77900 1.000 48.10302 1451 LEU E CA 1
ATOM 10189 C C . LEU D 4 289 ? 141.21100 141.68400 195.83900 1.000 48.10302 1451 LEU E C 1
ATOM 10190 O O . LEU D 4 289 ? 141.23900 142.83100 195.37600 1.000 48.10302 1451 LEU E O 1
ATOM 10195 N N . ILE D 4 290 ? 142.28400 141.11300 196.38800 1.000 46.11773 1452 ILE E N 1
ATOM 10196 C CA . ILE D 4 290 ? 143.53500 141.86300 196.46900 1.000 46.11773 1452 ILE E CA 1
ATOM 10197 C C . ILE D 4 290 ? 144.13600 142.04100 195.08000 1.000 46.11773 1452 ILE E C 1
ATOM 10198 O O . ILE D 4 290 ? 144.69000 143.10000 194.75800 1.000 46.11773 1452 ILE E O 1
ATOM 10203 N N . LEU D 4 291 ? 143.99800 141.02700 194.22300 1.000 47.68680 1453 LEU E N 1
ATOM 10204 C CA . LEU D 4 291 ? 144.46800 141.15000 192.84500 1.000 47.68680 1453 LEU E CA 1
ATOM 10205 C C . LEU D 4 291 ? 143.71100 142.24200 192.09200 1.000 47.68680 1453 LEU E C 1
ATOM 10206 O O . LEU D 4 291 ? 144.31900 143.03700 191.36400 1.000 47.68680 1453 LEU E O 1
ATOM 10211 N N . GLU D 4 292 ? 142.39100 142.31300 192.26900 1.000 52.28017 1454 GLU E N 1
ATOM 10212 C CA . GLU D 4 292 ? 141.61900 143.36400 191.61300 1.000 52.28017 1454 GLU E CA 1
ATOM 10213 C C . GLU D 4 292 ? 141.98600 144.74100 192.14500 1.000 52.28017 1454 GLU E C 1
ATOM 10214 O O . GLU D 4 292 ? 142.11300 145.69400 191.36900 1.000 52.28017 1454 GLU E O 1
ATOM 10220 N N . GLU D 4 293 ? 142.13400 144.87600 193.46400 1.000 52.92919 1455 GLU E N 1
ATOM 10221 C CA . GLU D 4 293 ? 142.44300 146.18400 194.02600 1.000 52.92919 1455 GLU E CA 1
ATOM 10222 C C . GLU D 4 293 ? 143.87000 146.61300 193.73100 1.000 52.92919 1455 GLU E C 1
ATOM 10223 O O . GLU D 4 293 ? 144.17800 147.80200 193.84700 1.000 52.92919 1455 GLU E O 1
ATOM 10229 N N . ILE D 4 294 ? 144.74700 145.68000 193.36400 1.000 47.09697 1456 ILE E N 1
ATOM 10230 C CA . ILE D 4 294 ? 146.04500 146.06600 192.82400 1.000 47.09697 1456 ILE E CA 1
ATOM 10231 C C . ILE D 4 294 ? 145.90600 146.51200 191.37800 1.000 47.09697 1456 ILE E C 1
ATOM 10232 O O . ILE D 4 294 ? 146.41700 147.56500 190.98400 1.000 47.09697 1456 ILE E O 1
ATOM 10237 N N . PHE D 4 295 ? 145.19300 145.72300 190.57400 1.000 53.13137 1457 PHE E N 1
ATOM 10238 C CA . PHE D 4 295 ? 145.13400 145.96300 189.13600 1.000 53.13137 1457 PHE E CA 1
ATOM 10239 C C . PHE D 4 295 ? 144.41500 147.25600 188.79000 1.000 53.13137 1457 PHE E C 1
ATOM 10240 O O . PHE D 4 295 ? 144.77800 147.91800 187.81200 1.000 53.13137 1457 PHE E O 1
ATOM 10248 N N . THR D 4 296 ? 143.36000 147.58800 189.53500 1.000 56.76959 1458 THR E N 1
ATOM 10249 C CA . THR D 4 296 ? 142.52300 148.74000 189.21100 1.000 56.76959 1458 THR E CA 1
ATOM 10250 C C . THR D 4 296 ? 143.33300 150.02800 189.12700 1.000 56.76959 1458 THR E C 1
ATOM 10251 O O . THR D 4 296 ? 143.19300 150.80100 188.17400 1.000 56.76959 1458 THR E O 1
ATOM 10255 N N . SER D 4 297 ? 144.21800 150.25600 190.08600 1.000 58.47629 1459 SER E N 1
ATOM 10256 C CA . SER D 4 297 ? 144.87400 151.54800 190.23300 1.000 58.47629 1459 SER E CA 1
ATOM 10257 C C . SER D 4 297 ? 146.33700 151.52400 189.80200 1.000 58.47629 1459 SER E C 1
ATOM 10258 O O . SER D 4 297 ? 147.17600 152.19700 190.39800 1.000 58.47629 1459 SER E O 1
ATOM 10261 N N . LEU D 4 298 ? 146.66800 150.74500 188.76800 1.000 59.42354 1460 LEU E N 1
ATOM 10262 C CA . LEU D 4 298 ? 148.05600 150.69900 188.31000 1.000 59.42354 1460 LEU E CA 1
ATOM 10263 C C . LEU D 4 298 ? 148.48200 151.99900 187.64500 1.000 59.42354 1460 LEU E C 1
ATOM 10264 O O . LEU D 4 298 ? 149.67800 152.30200 187.60300 1.000 59.42354 1460 LEU E O 1
ATOM 10269 N N . ALA D 4 299 ? 147.53300 152.75500 187.09200 1.000 65.88368 1461 ALA E N 1
ATOM 10270 C CA . ALA D 4 299 ? 147.86500 154.05700 186.52600 1.000 65.88368 1461 ALA E CA 1
ATOM 10271 C C . ALA D 4 299 ? 148.39000 155.00600 187.59600 1.000 65.88368 1461 ALA E C 1
ATOM 10272 O O . ALA D 4 299 ? 149.31500 155.78600 187.34600 1.000 65.88368 1461 ALA E O 1
ATOM 10274 N N . ARG D 4 300 ? 147.82900 154.93400 188.80400 1.000 64.52549 1462 ARG E N 1
ATOM 10275 C CA . ARG D 4 300 ? 148.17400 155.84800 189.88700 1.000 64.52549 1462 ARG E CA 1
ATOM 10276 C C . ARG D 4 300 ? 149.55500 155.61100 190.47900 1.000 64.52549 1462 ARG E C 1
ATOM 10277 O O . ARG D 4 300 ? 149.87800 156.25800 191.48000 1.000 64.52549 1462 ARG E O 1
ATOM 10285 N N . LEU D 4 301 ? 150.35800 154.69700 189.92800 1.000 65.18060 1463 LEU E N 1
ATOM 10286 C CA . LEU D 4 301 ? 151.71800 154.48600 190.39500 1.000 65.18060 1463 LEU E CA 1
ATOM 10287 C C . LEU D 4 301 ? 152.53700 155.76600 190.19900 1.000 65.18060 1463 LEU E C 1
ATOM 10288 O O . LEU D 4 301 ? 152.14300 156.64000 189.42400 1.000 65.18060 1463 LEU E O 1
ATOM 10293 N N . PRO D 4 302 ? 153.69200 155.91200 190.89500 1.000 75.98382 1464 PRO E N 1
ATOM 10294 C CA . PRO D 4 302 ? 154.42600 157.18500 190.81100 1.000 75.98382 1464 PRO E CA 1
ATOM 10295 C C . PRO D 4 302 ? 154.98300 157.51800 189.43400 1.000 75.98382 1464 PRO E C 1
ATOM 10296 O O . PRO D 4 302 ? 154.68500 158.59300 188.90500 1.000 75.98382 1464 PRO E O 1
ATOM 10300 N N . THR D 4 303 ? 155.73700 156.59000 188.83900 1.000 81.46850 1465 THR E N 1
ATOM 10301 C CA . THR D 4 303 ? 156.42800 156.76100 187.55100 1.000 81.46850 1465 THR E CA 1
ATOM 10302 C C . THR D 4 303 ? 157.17700 158.09200 187.47000 1.000 81.46850 1465 THR E C 1
ATOM 10303 O O . THR D 4 303 ? 157.05500 158.85400 186.51100 1.000 81.46850 1465 THR E O 1
ATOM 10307 N N . SER D 4 304 ? 157.95700 158.36700 188.50600 1.000 94.18054 1466 SER E N 1
ATOM 10308 C CA . SER D 4 304 ? 158.91400 159.46000 188.52200 1.000 94.18054 1466 SER E CA 1
ATOM 10309 C C . SER D 4 304 ? 160.28500 158.85600 188.76500 1.000 94.18054 1466 SER E C 1
ATOM 10310 O O . SER D 4 304 ? 160.42200 157.99200 189.63400 1.000 94.18054 1466 SER E O 1
ATOM 10313 N N . LYS D 4 305 ? 161.27400 159.27500 187.96200 1.000 97.24254 1467 LYS E N 1
ATOM 10314 C CA . LYS D 4 305 ? 162.62100 158.70400 188.00500 1.000 97.24254 1467 LYS E CA 1
ATOM 10315 C C . LYS D 4 305 ? 163.20400 158.72500 189.41300 1.000 97.24254 1467 LYS E C 1
ATOM 10316 O O . LYS D 4 305 ? 163.63200 157.69100 189.93600 1.000 97.24254 1467 LYS E O 1
ATOM 10322 N N . ARG D 4 306 ? 163.24300 159.90100 190.03300 1.000 97.90685 1468 ARG E N 1
ATOM 10323 C CA . ARG D 4 306 ? 163.57400 159.97400 191.44600 1.000 97.90685 1468 ARG E CA 1
ATOM 10324 C C . ARG D 4 306 ? 162.52700 159.22400 192.25800 1.000 97.90685 1468 ARG E C 1
ATOM 10325 O O . ARG D 4 306 ? 161.32800 159.31800 191.98500 1.000 97.90685 1468 ARG E O 1
ATOM 10333 N N . SER D 4 307 ? 162.99800 158.44100 193.23100 1.000 92.09348 1469 SER E N 1
ATOM 10334 C CA . SER D 4 307 ? 162.19400 157.71300 194.21000 1.000 92.09348 1469 SER E CA 1
ATOM 10335 C C . SER D 4 307 ? 161.31900 156.62200 193.60600 1.000 92.09348 1469 SER E C 1
ATOM 10336 O O . SER D 4 307 ? 160.39700 156.14800 194.28100 1.000 92.09348 1469 SER E O 1
ATOM 10339 N N . LEU D 4 308 ? 161.54300 156.23700 192.34700 1.000 81.10457 1470 LEU E N 1
ATOM 10340 C CA . LEU D 4 308 ? 160.80700 155.11700 191.76800 1.000 81.10457 1470 LEU E CA 1
ATOM 10341 C C . LEU D 4 308 ? 161.11700 153.82200 192.50900 1.000 81.10457 1470 LEU E C 1
ATOM 10342 O O . LEU D 4 308 ? 160.24000 153.22300 193.13900 1.000 81.10457 1470 LEU E O 1
ATOM 10347 N N . ARG D 4 309 ? 162.37200 153.38800 192.45800 1.000 70.35098 1471 ARG E N 1
ATOM 10348 C CA . ARG D 4 309 ? 162.80000 152.12100 193.03600 1.000 70.35098 1471 ARG E CA 1
ATOM 10349 C C . ARG D 4 309 ? 163.35500 152.36800 194.43100 1.000 70.35098 1471 ARG E C 1
ATOM 10350 O O . ARG D 4 309 ? 164.45800 152.90000 194.58000 1.000 70.35098 1471 ARG E O 1
ATOM 10358 N N . ASN D 4 310 ? 162.59600 151.97700 195.45200 1.000 66.37058 1472 ASN E N 1
ATOM 10359 C CA . ASN D 4 310 ? 162.93300 152.25500 196.84400 1.000 66.37058 1472 ASN E CA 1
ATOM 10360 C C . ASN D 4 310 ? 162.83600 151.00400 197.69800 1.000 66.37058 1472 ASN E C 1
ATOM 10361 O O . ASN D 4 310 ? 162.42600 151.05900 198.85800 1.000 66.37058 1472 ASN E O 1
ATOM 10366 N N . PHE D 4 311 ? 163.20800 149.85300 197.14900 1.000 59.50516 1473 PHE E N 1
ATOM 10367 C CA . PHE D 4 311 ? 163.25300 148.60900 197.91500 1.000 59.50516 1473 PHE E CA 1
ATOM 10368 C C . PHE D 4 311 ? 164.64100 148.01900 197.72800 1.000 59.50516 1473 PHE E C 1
ATOM 10369 O O . PHE D 4 311 ? 164.90400 147.37700 196.70900 1.000 59.50516 1473 PHE E O 1
ATOM 10377 N N . ARG D 4 312 ? 165.52100 148.27200 198.69500 1.000 61.96103 1474 ARG E N 1
ATOM 10378 C CA . ARG D 4 312 ? 166.91700 147.86500 198.62900 1.000 61.96103 1474 ARG E CA 1
ATOM 10379 C C . ARG D 4 312 ? 167.04000 146.34800 198.46100 1.000 61.96103 1474 ARG E C 1
ATOM 10380 O O . ARG D 4 312 ? 166.11700 145.58300 198.74400 1.000 61.96103 1474 ARG E O 1
ATOM 10388 N N . LEU D 4 313 ? 168.21000 145.91900 198.01000 1.000 56.54478 1475 LEU E N 1
ATOM 10389 C CA . LEU D 4 313 ? 168.43000 144.55300 197.57900 1.000 56.54478 1475 LEU E CA 1
ATOM 10390 C C . LEU D 4 313 ? 169.89400 144.15600 197.73300 1.000 56.54478 1475 LEU E C 1
ATOM 10391 O O . LEU D 4 313 ? 170.65700 144.80700 198.44800 1.000 56.54478 1475 LEU E O 1
ATOM 10396 N N . PRO D 4 322 ? 173.61000 150.40900 196.12200 1.000 71.41674 1484 PRO E N 1
ATOM 10397 C CA . PRO D 4 322 ? 173.18400 150.12800 194.74900 1.000 71.41674 1484 PRO E CA 1
ATOM 10398 C C . PRO D 4 322 ? 172.15900 149.00800 194.67800 1.000 71.41674 1484 PRO E C 1
ATOM 10399 O O . PRO D 4 322 ? 171.80000 148.45900 195.71900 1.000 71.41674 1484 PRO E O 1
ATOM 10403 N N . MET D 4 323 ? 171.70100 148.70000 193.46200 1.000 69.63010 1485 MET E N 1
ATOM 10404 C CA . MET D 4 323 ? 170.76400 147.61300 193.17800 1.000 69.63010 1485 MET E CA 1
ATOM 10405 C C . MET D 4 323 ? 169.43700 147.81400 193.91800 1.000 69.63010 1485 MET E C 1
ATOM 10406 O O . MET D 4 323 ? 169.09300 147.09000 194.84400 1.000 69.63010 1485 MET E O 1
ATOM 10411 N N . TYR D 4 324 ? 168.70800 148.83700 193.49700 1.000 69.64512 1486 TYR E N 1
ATOM 10412 C CA . TYR D 4 324 ? 167.33800 149.00800 193.95400 1.000 69.64512 1486 TYR E CA 1
ATOM 10413 C C . TYR D 4 324 ? 166.35700 148.43100 192.94400 1.000 69.64512 1486 TYR E C 1
ATOM 10414 O O . TYR D 4 324 ? 166.65600 148.29900 191.75600 1.000 69.64512 1486 TYR E O 1
ATOM 10423 N N . ILE D 4 325 ? 165.16700 148.08000 193.43700 1.000 60.90569 1487 ILE E N 1
ATOM 10424 C CA . ILE D 4 325 ? 164.08100 147.58100 192.60500 1.000 60.90569 1487 ILE E CA 1
ATOM 10425 C C . ILE D 4 325 ? 162.79500 148.30500 192.96900 1.000 60.90569 1487 ILE E C 1
ATOM 10426 O O . ILE D 4 325 ? 162.69000 148.95000 194.01400 1.000 60.90569 1487 ILE E O 1
ATOM 10431 N N . GLN D 4 326 ? 161.80500 148.18100 192.08700 1.000 61.13751 1488 GLN E N 1
ATOM 10432 C CA . GLN D 4 326 ? 160.49200 148.78000 192.27900 1.000 61.13751 1488 GLN E CA 1
ATOM 10433 C C . GLN D 4 326 ? 159.79300 148.13600 193.48200 1.000 61.13751 1488 GLN E C 1
ATOM 10434 O O . GLN D 4 326 ? 160.28200 147.17500 194.07900 1.000 61.13751 1488 GLN E O 1
ATOM 10440 N N . MET D 4 327 ? 158.61400 148.64400 193.83700 1.000 51.76971 1489 MET E N 1
ATOM 10441 C CA . MET D 4 327 ? 157.92900 148.18800 195.04100 1.000 51.76971 1489 MET E CA 1
ATOM 10442 C C . MET D 4 327 ? 156.84800 147.14300 194.78400 1.000 51.76971 1489 MET E C 1
ATOM 10443 O O . MET D 4 327 ? 156.84800 146.08800 195.43100 1.000 51.76971 1489 MET E O 1
ATOM 10448 N N . VAL D 4 328 ? 155.90200 147.43100 193.88400 1.000 47.68882 1490 VAL E N 1
ATOM 10449 C CA . VAL D 4 328 ? 154.80200 146.50400 193.62400 1.000 47.68882 1490 VAL E CA 1
ATOM 10450 C C . VAL D 4 328 ? 155.30700 145.17200 193.08600 1.000 47.68882 1490 VAL E C 1
ATOM 10451 O O . VAL D 4 328 ? 154.66800 144.13600 193.28600 1.000 47.68882 1490 VAL E O 1
ATOM 10455 N N . THR D 4 329 ? 156.47900 145.15900 192.45200 1.000 47.92378 1491 THR E N 1
ATOM 10456 C CA . THR D 4 329 ? 157.07900 143.89400 192.05200 1.000 47.92378 1491 THR E CA 1
ATOM 10457 C C . THR D 4 329 ? 157.58400 143.10200 193.25400 1.000 47.92378 1491 THR E C 1
ATOM 10458 O O . THR D 4 329 ? 157.48000 141.86900 193.27400 1.000 47.92378 1491 THR E O 1
ATOM 10462 N N . ALA D 4 330 ? 158.12000 143.78400 194.26900 1.000 45.51532 1492 ALA E N 1
ATOM 10463 C CA . ALA D 4 330 ? 158.48600 143.09900 195.50100 1.000 45.51532 1492 ALA E CA 1
ATOM 10464 C C . ALA D 4 330 ? 157.25900 142.51900 196.17600 1.000 45.51532 1492 ALA E C 1
ATOM 10465 O O . ALA D 4 330 ? 157.29000 141.38500 196.67000 1.000 45.51532 1492 ALA E O 1
ATOM 10467 N N . LEU D 4 331 ? 156.17100 143.29200 196.20800 1.000 44.28312 1493 LEU E N 1
ATOM 10468 C CA . LEU D 4 331 ? 154.91700 142.78100 196.74900 1.000 44.28312 1493 LEU E CA 1
ATOM 10469 C C . LEU D 4 331 ? 154.43900 141.55300 195.98100 1.000 44.28312 1493 LEU E C 1
ATOM 10470 O O . LEU D 4 331 ? 154.01000 140.56900 196.59000 1.000 44.28312 1493 LEU E O 1
ATOM 10475 N N . VAL D 4 332 ? 154.52900 141.58500 194.65000 1.000 42.60445 1494 VAL E N 1
ATOM 10476 C CA . VAL D 4 332 ? 154.05300 140.47200 193.83100 1.000 42.60445 1494 VAL E CA 1
ATOM 10477 C C . VAL D 4 332 ? 154.86600 139.21500 194.10800 1.000 42.60445 1494 VAL E C 1
ATOM 10478 O O . VAL D 4 332 ? 154.31200 138.11500 194.26700 1.000 42.60445 1494 VAL E O 1
ATOM 10482 N N . LEU D 4 333 ? 156.19100 139.36000 194.16200 1.000 46.35341 1495 LEU E N 1
ATOM 10483 C CA . LEU D 4 333 ? 157.04900 138.22100 194.47100 1.000 46.35341 1495 LEU E CA 1
ATOM 10484 C C . LEU D 4 333 ? 156.72800 137.65200 195.84800 1.000 46.35341 1495 LEU E C 1
ATOM 10485 O O . LEU D 4 333 ? 156.62500 136.43100 196.01400 1.000 46.35341 1495 LEU E O 1
ATOM 10490 N N . GLN D 4 334 ? 156.56900 138.52800 196.84600 1.000 46.78221 1496 GLN E N 1
ATOM 10491 C CA . GLN D 4 334 ? 156.24600 138.08400 198.20000 1.000 46.78221 1496 GLN E CA 1
ATOM 10492 C C . GLN D 4 334 ? 154.93600 137.30900 198.23900 1.000 46.78221 1496 GLN E C 1
ATOM 10493 O O . GLN D 4 334 ? 154.84600 136.26400 198.89100 1.000 46.78221 1496 GLN E O 1
ATOM 10499 N N . LEU D 4 335 ? 153.90300 137.82600 197.57000 1.000 44.86194 1497 LEU E N 1
ATOM 10500 C CA . LEU D 4 335 ? 152.62800 137.12000 197.47600 1.000 44.86194 1497 LEU E CA 1
ATOM 10501 C C . LEU D 4 335 ? 152.80200 135.73100 196.88300 1.000 44.86194 1497 LEU E C 1
ATOM 10502 O O . LEU D 4 335 ? 152.41000 134.73600 197.49800 1.000 44.86194 1497 LEU E O 1
ATOM 10507 N N . ILE D 4 336 ? 153.32800 135.65500 195.65400 1.000 47.20559 1498 ILE E N 1
ATOM 10508 C CA . ILE D 4 336 ? 153.44600 134.37000 194.96100 1.000 47.20559 1498 ILE E CA 1
ATOM 10509 C C . ILE D 4 336 ? 154.26300 133.37700 195.78200 1.000 47.20559 1498 ILE E C 1
ATOM 10510 O O . ILE D 4 336 ? 153.93800 132.18600 195.84300 1.000 47.20559 1498 ILE E O 1
ATOM 10515 N N . GLN D 4 337 ? 155.27700 133.86000 196.49900 1.000 52.69634 1499 GLN E N 1
ATOM 10516 C CA . GLN D 4 337 ? 156.02000 132.96900 197.38200 1.000 52.69634 1499 GLN E CA 1
ATOM 10517 C C . GLN D 4 337 ? 155.24600 132.61400 198.63900 1.000 52.69634 1499 GLN E C 1
ATOM 10518 O O . GLN D 4 337 ? 155.56000 131.60300 199.27300 1.000 52.69634 1499 GLN E O 1
ATOM 10524 N N . CYS D 4 338 ? 154.25400 133.42000 199.01700 1.000 52.26828 1500 CYS E N 1
ATOM 10525 C CA . CYS D 4 338 ? 153.62400 133.25700 200.32200 1.000 52.26828 1500 CYS E CA 1
ATOM 10526 C C . CYS D 4 338 ? 152.74400 132.01600 200.37900 1.000 52.26828 1500 CYS E C 1
ATOM 10527 O O . CYS D 4 338 ? 152.79400 131.25500 201.35000 1.000 52.26828 1500 CYS E O 1
ATOM 10530 N N . VAL D 4 339 ? 151.93000 131.78900 199.35500 1.000 52.10780 1501 VAL E N 1
ATOM 10531 C CA . VAL D 4 339 ? 151.00000 130.66900 199.40200 1.000 52.10780 1501 VAL E CA 1
ATOM 10532 C C . VAL D 4 339 ? 151.72800 129.37500 199.04100 1.000 52.10780 1501 VAL E C 1
ATOM 10533 O O . VAL D 4 339 ? 151.81800 128.96900 197.87800 1.000 52.10780 1501 VAL E O 1
ATOM 10537 N N . VAL D 4 340 ? 152.31200 128.73300 200.05000 1.000 65.21201 1502 VAL E N 1
ATOM 10538 C CA . VAL D 4 340 ? 152.97200 127.45200 199.87300 1.000 65.21201 1502 VAL E CA 1
ATOM 10539 C C . VAL D 4 340 ? 152.35300 126.35400 200.73400 1.000 65.21201 1502 VAL E C 1
ATOM 10540 O O . VAL D 4 340 ? 152.26500 125.20600 200.29100 1.000 65.21201 1502 VAL E O 1
ATOM 10544 N N . HIS D 4 341 ? 151.92200 126.67700 201.96100 1.000 82.12234 1503 HIS E N 1
ATOM 10545 C CA . HIS D 4 341 ? 151.10700 125.81300 202.82300 1.000 82.12234 1503 HIS E CA 1
ATOM 10546 C C . HIS D 4 341 ? 151.80100 124.46700 203.07700 1.000 82.12234 1503 HIS E C 1
ATOM 10547 O O . HIS D 4 341 ? 151.41500 123.41300 202.57200 1.000 82.12234 1503 HIS E O 1
ATOM 10554 N N . LEU D 4 342 ? 152.89900 124.55100 203.81900 1.000 87.71089 1504 LEU E N 1
ATOM 10555 C CA . LEU D 4 342 ? 153.68700 123.37300 204.15500 1.000 87.71089 1504 LEU E CA 1
ATOM 10556 C C . LEU D 4 342 ? 153.17700 122.77700 205.46000 1.000 87.71089 1504 LEU E C 1
ATOM 10557 O O . LEU D 4 342 ? 153.32300 123.41300 206.51500 1.000 87.71089 1504 LEU E O 1
ATOM 10562 N N . PRO D 4 343 ? 152.58000 121.57400 205.45100 1.000 88.62127 1505 PRO E N 1
ATOM 10563 C CA . PRO D 4 343 ? 151.98300 120.96100 206.64200 1.000 88.62127 1505 PRO E CA 1
ATOM 10564 C C . PRO D 4 343 ? 153.00600 120.55300 207.69200 1.000 88.62127 1505 PRO E C 1
ATOM 10565 O O . PRO D 4 343 ? 152.83900 119.48300 208.27300 1.000 88.62127 1505 PRO E O 1
ATOM 10569 N N . ASP D 4 362 ? 151.96500 114.39800 202.15600 1.000 92.44512 1524 ASP E N 1
ATOM 10570 C CA . ASP D 4 362 ? 151.36100 113.68500 201.04000 1.000 92.44512 1524 ASP E CA 1
ATOM 10571 C C . ASP D 4 362 ? 151.05100 114.62700 199.88600 1.000 92.44512 1524 ASP E C 1
ATOM 10572 O O . ASP D 4 362 ? 151.86800 115.46900 199.52100 1.000 92.44512 1524 ASP E O 1
ATOM 10577 N N . VAL D 4 363 ? 149.84800 114.47500 199.32700 1.000 93.67041 1525 VAL E N 1
ATOM 10578 C CA . VAL D 4 363 ? 149.39700 115.22600 198.16300 1.000 93.67041 1525 VAL E CA 1
ATOM 10579 C C . VAL D 4 363 ? 149.32200 116.72800 198.39600 1.000 93.67041 1525 VAL E C 1
ATOM 10580 O O . VAL D 4 363 ? 149.16400 117.48800 197.42700 1.000 93.67041 1525 VAL E O 1
ATOM 10584 N N . VAL D 4 364 ? 149.39500 117.16400 199.65900 1.000 90.96743 1526 VAL E N 1
ATOM 10585 C CA . VAL D 4 364 ? 149.31100 118.58000 200.00200 1.000 90.96743 1526 VAL E CA 1
ATOM 10586 C C . VAL D 4 364 ? 150.41000 119.36800 199.30300 1.000 90.96743 1526 VAL E C 1
ATOM 10587 O O . VAL D 4 364 ? 150.17500 120.47100 198.79600 1.000 90.96743 1526 VAL E O 1
ATOM 10591 N N . ILE D 4 365 ? 151.61800 118.80000 199.24400 1.000 88.09590 1527 ILE E N 1
ATOM 10592 C CA . ILE D 4 365 ? 152.75300 119.48800 198.63300 1.000 88.09590 1527 ILE E CA 1
ATOM 10593 C C . ILE D 4 365 ? 152.49300 119.71800 197.15100 1.000 88.09590 1527 ILE E C 1
ATOM 10594 O O . ILE D 4 365 ? 152.65200 120.83600 196.63400 1.000 88.09590 1527 ILE E O 1
ATOM 10599 N N . THR D 4 366 ? 152.07300 118.65500 196.45900 1.000 91.31105 1528 THR E N 1
ATOM 10600 C CA . THR D 4 366 ? 151.71700 118.72100 195.04800 1.000 91.31105 1528 THR E CA 1
ATOM 10601 C C . THR D 4 366 ? 150.66300 119.78700 194.78500 1.000 91.31105 1528 THR E C 1
ATOM 10602 O O . THR D 4 366 ? 150.91400 120.74500 194.04500 1.000 91.31105 1528 THR E O 1
ATOM 10606 N N . ASN D 4 367 ? 149.48200 119.64300 195.40200 1.000 90.03301 1529 ASN E N 1
ATOM 10607 C CA . ASN D 4 367 ? 148.37800 120.54600 195.08200 1.000 90.03301 1529 ASN E CA 1
ATOM 10608 C C . ASN D 4 367 ? 148.67100 121.98400 195.49800 1.000 90.03301 1529 ASN E C 1
ATOM 10609 O O . ASN D 4 367 ? 148.20000 122.92100 194.84400 1.000 90.03301 1529 ASN E O 1
ATOM 10614 N N . SER D 4 368 ? 149.47400 122.18500 196.54600 1.000 86.88028 1530 SER E N 1
ATOM 10615 C CA . SER D 4 368 ? 149.82800 123.53900 196.95000 1.000 86.88028 1530 SER E CA 1
ATOM 10616 C C . SER D 4 368 ? 150.73900 124.20000 195.92400 1.000 86.88028 1530 SER E C 1
ATOM 10617 O O . SER D 4 368 ? 150.54100 125.37000 195.56500 1.000 86.88028 1530 SER E O 1
ATOM 10620 N N . TYR D 4 369 ? 151.76900 123.48000 195.46400 1.000 83.25041 1531 TYR E N 1
ATOM 10621 C CA . TYR D 4 369 ? 152.61600 124.03200 194.41100 1.000 83.25041 1531 TYR E CA 1
ATOM 10622 C C . TYR D 4 369 ? 151.81600 124.28800 193.13700 1.000 83.25041 1531 TYR E C 1
ATOM 10623 O O . TYR D 4 369 ? 152.08200 125.25600 192.41400 1.000 83.25041 1531 TYR E O 1
ATOM 10632 N N . GLU D 4 370 ? 150.83600 123.42600 192.84400 1.000 87.13257 1532 GLU E N 1
ATOM 10633 C CA . GLU D 4 370 ? 149.94700 123.68100 191.71200 1.000 87.13257 1532 GLU E CA 1
ATOM 10634 C C . GLU D 4 370 ? 149.17100 124.97600 191.90000 1.000 87.13257 1532 GLU E C 1
ATOM 10635 O O . GLU D 4 370 ? 148.97900 125.73300 190.94200 1.000 87.13257 1532 GLU E O 1
ATOM 10641 N N . THR D 4 371 ? 148.68000 125.22100 193.11700 1.000 79.28287 1533 THR E N 1
ATOM 10642 C CA . THR D 4 371 ? 147.99100 126.47500 193.41000 1.000 79.28287 1533 THR E CA 1
ATOM 10643 C C . THR D 4 371 ? 148.90900 127.67000 193.18200 1.000 79.28287 1533 THR E C 1
ATOM 10644 O O . THR D 4 371 ? 148.48700 128.69300 192.62500 1.000 79.28287 1533 THR E O 1
ATOM 10648 N N . ALA D 4 372 ? 150.17700 127.54000 193.57700 1.000 75.25022 1534 ALA E N 1
ATOM 10649 C CA . ALA D 4 372 ? 151.15500 128.60000 193.33200 1.000 75.25022 1534 ALA E CA 1
ATOM 10650 C C . ALA D 4 372 ? 151.31900 128.87200 191.84100 1.000 75.25022 1534 ALA E C 1
ATOM 10651 O O . ALA D 4 372 ? 151.29700 130.03100 191.40000 1.000 75.25022 1534 ALA E O 1
ATOM 10653 N N . MET D 4 373 ? 151.50200 127.80700 191.05600 1.000 75.81688 1535 MET E N 1
ATOM 10654 C CA . MET D 4 373 ? 151.65900 127.95300 189.61100 1.000 75.81688 1535 MET E CA 1
ATOM 10655 C C . MET D 4 373 ? 150.43600 128.60300 188.98100 1.000 75.81688 1535 MET E C 1
ATOM 10656 O O . MET D 4 373 ? 150.56500 129.47900 188.11600 1.000 75.81688 1535 MET E O 1
ATOM 10661 N N . ARG D 4 374 ? 149.24300 128.17100 189.39400 1.000 71.73247 1536 ARG E N 1
ATOM 10662 C CA . ARG D 4 374 ? 148.01100 128.74300 188.86500 1.000 71.73247 1536 ARG E CA 1
ATOM 10663 C C . ARG D 4 374 ? 147.90800 130.22300 189.19100 1.000 71.73247 1536 ARG E C 1
ATOM 10664 O O . ARG D 4 374 ? 147.50800 131.02400 188.33700 1.000 71.73247 1536 ARG E O 1
ATOM 10672 N N . THR D 4 375 ? 148.26900 130.60200 190.42000 1.000 63.14790 1537 THR E N 1
ATOM 10673 C CA . THR D 4 375 ? 148.23600 132.00600 190.81700 1.000 63.14790 1537 THR E CA 1
ATOM 10674 C C . THR D 4 375 ? 149.15100 132.84700 189.93900 1.000 63.14790 1537 THR E C 1
ATOM 10675 O O . THR D 4 375 ? 148.75500 133.91500 189.44700 1.000 63.14790 1537 THR E O 1
ATOM 10679 N N . ALA D 4 376 ? 150.38200 132.37200 189.73600 1.000 58.66951 1538 ALA E N 1
ATOM 10680 C CA . ALA D 4 376 ? 151.34400 133.11700 188.92800 1.000 58.66951 1538 ALA E CA 1
ATOM 10681 C C . ALA D 4 376 ? 150.85800 133.27100 187.49400 1.000 58.66951 1538 ALA E C 1
ATOM 10682 O O . ALA D 4 376 ? 150.87900 134.37800 186.93900 1.000 58.66951 1538 ALA E O 1
ATOM 10684 N N . GLN D 4 377 ? 150.44300 132.16200 186.87200 1.000 57.11451 1539 GLN E N 1
ATOM 10685 C CA . GLN D 4 377 ? 149.93800 132.20300 185.50200 1.000 57.11451 1539 GLN E CA 1
ATOM 10686 C C . GLN D 4 377 ? 148.76300 133.15900 185.36800 1.000 57.11451 1539 GLN E C 1
ATOM 10687 O O . GLN D 4 377 ? 148.70100 133.93900 184.41300 1.000 57.11451 1539 GLN E O 1
ATOM 10693 N N . ASN D 4 378 ? 147.84100 133.13800 186.33500 1.000 55.38176 1540 ASN E N 1
ATOM 10694 C CA . ASN D 4 378 ? 146.65800 133.98800 186.26000 1.000 55.38176 1540 ASN E CA 1
ATOM 10695 C C . ASN D 4 378 ? 147.03300 135.45900 186.34300 1.000 55.38176 1540 ASN E C 1
ATOM 10696 O O . ASN D 4 378 ? 146.58600 136.26900 185.51600 1.000 55.38176 1540 ASN E O 1
ATOM 10701 N N . PHE D 4 379 ? 147.82000 135.82400 187.36300 1.000 49.38153 1541 PHE E N 1
ATOM 10702 C CA . PHE D 4 379 ? 148.24500 137.21000 187.53400 1.000 49.38153 1541 PHE E CA 1
ATOM 10703 C C . PHE D 4 379 ? 148.96400 137.72200 186.29400 1.000 49.38153 1541 PHE E C 1
ATOM 10704 O O . PHE D 4 379 ? 148.65500 138.80700 185.78000 1.000 49.38153 1541 PHE E O 1
ATOM 10712 N N . LEU D 4 380 ? 149.90700 136.93200 185.78200 1.000 45.78598 1542 LEU E N 1
ATOM 10713 C CA . LEU D 4 380 ? 150.73300 137.38300 184.67200 1.000 45.78598 1542 LEU E CA 1
ATOM 10714 C C . LEU D 4 380 ? 149.92100 137.49000 183.38900 1.000 45.78598 1542 LEU E C 1
ATOM 10715 O O . LEU D 4 380 ? 150.12800 138.41500 182.59500 1.000 45.78598 1542 LEU E O 1
ATOM 10720 N N . SER D 4 381 ? 148.99100 136.55500 183.17400 1.000 47.75870 1543 SER E N 1
ATOM 10721 C CA . SER D 4 381 ? 148.12000 136.61100 182.00700 1.000 47.75870 1543 SER E CA 1
ATOM 10722 C C . SER D 4 381 ? 147.26200 137.86200 182.01900 1.000 47.75870 1543 SER E C 1
ATOM 10723 O O . SER D 4 381 ? 147.15000 138.55700 180.99900 1.000 47.75870 1543 SER E O 1
ATOM 10726 N N . ILE D 4 382 ? 146.61400 138.13600 183.15800 1.000 50.34871 1544 ILE E N 1
ATOM 10727 C CA . ILE D 4 382 ? 145.79500 139.33900 183.29300 1.000 50.34871 1544 ILE E CA 1
ATOM 10728 C C . ILE D 4 382 ? 146.62000 140.58200 182.98700 1.000 50.34871 1544 ILE E C 1
ATOM 10729 O O . ILE D 4 382 ? 146.20500 141.43900 182.19200 1.000 50.34871 1544 ILE E O 1
ATOM 10734 N N . PHE D 4 383 ? 147.81200 140.67400 183.59200 1.000 50.96614 1545 PHE E N 1
ATOM 10735 C CA . PHE D 4 383 ? 148.69100 141.82400 183.38800 1.000 50.96614 1545 PHE E CA 1
ATOM 10736 C C . PHE D 4 383 ? 149.00800 142.02100 181.91200 1.000 50.96614 1545 PHE E C 1
ATOM 10737 O O . PHE D 4 383 ? 148.79700 143.10400 181.36300 1.000 50.96614 1545 PHE E O 1
ATOM 10745 N N . LEU D 4 384 ? 149.54200 140.98300 181.26400 1.000 54.89655 1546 LEU E N 1
ATOM 10746 C CA . LEU D 4 384 ? 150.03600 141.12400 179.89600 1.000 54.89655 1546 LEU E CA 1
ATOM 10747 C C . LEU D 4 384 ? 148.90600 141.43500 178.92100 1.000 54.89655 1546 LEU E C 1
ATOM 10748 O O . LEU D 4 384 ? 149.04800 142.31400 178.05800 1.000 54.89655 1546 LEU E O 1
ATOM 10753 N N . LYS D 4 385 ? 147.79000 140.70000 179.02100 1.000 57.49957 1547 LYS E N 1
ATOM 10754 C CA . LYS D 4 385 ? 146.65200 140.94700 178.14100 1.000 57.49957 1547 LYS E CA 1
ATOM 10755 C C . LYS D 4 385 ? 146.11500 142.36300 178.30200 1.000 57.49957 1547 LYS E C 1
ATOM 10756 O O . LYS D 4 385 ? 145.82400 143.03600 177.30700 1.000 57.49957 1547 LYS E O 1
ATOM 10762 N N . LYS D 4 386 ? 145.99500 142.84500 179.54500 1.000 62.00845 1548 LYS E N 1
ATOM 10763 C CA . LYS D 4 386 ? 145.57300 144.22400 179.75700 1.000 62.00845 1548 LYS E CA 1
ATOM 10764 C C . LYS D 4 386 ? 146.62700 145.21800 179.28300 1.000 62.00845 1548 LYS E C 1
ATOM 10765 O O . LYS D 4 386 ? 146.28700 146.34800 178.92200 1.000 62.00845 1548 LYS E O 1
ATOM 10771 N N . CYS D 4 387 ? 147.89000 144.80000 179.23400 1.000 71.78261 1549 CYS E N 1
ATOM 10772 C CA . CYS D 4 387 ? 148.98600 145.70500 178.90900 1.000 71.78261 1549 CYS E CA 1
ATOM 10773 C C . CYS D 4 387 ? 149.09400 145.97500 177.41900 1.000 71.78261 1549 CYS E C 1
ATOM 10774 O O . CYS D 4 387 ? 149.13000 147.13800 177.00300 1.000 71.78261 1549 CYS E O 1
ATOM 10777 N N . GLY D 4 388 ? 149.19800 144.91200 176.61800 1.000 75.99966 1550 GLY E N 1
ATOM 10778 C CA . GLY D 4 388 ? 149.54100 144.99000 175.20700 1.000 75.99966 1550 GLY E CA 1
ATOM 10779 C C . GLY D 4 388 ? 148.80300 146.01300 174.36700 1.000 75.99966 1550 GLY E C 1
ATOM 10780 O O . GLY D 4 388 ? 149.41100 146.98100 173.90000 1.000 75.99966 1550 GLY E O 1
ATOM 10781 N N . SER D 4 389 ? 147.50000 145.81100 174.17900 1.000 88.55786 1551 SER E N 1
ATOM 10782 C CA . SER D 4 389 ? 146.70200 146.69000 173.33400 1.000 88.55786 1551 SER E CA 1
ATOM 10783 C C . SER D 4 389 ? 146.64900 148.09700 173.91400 1.000 88.55786 1551 SER E C 1
ATOM 10784 O O . SER D 4 389 ? 146.62200 148.28200 175.13200 1.000 88.55786 1551 SER E O 1
ATOM 10787 N N . LYS D 4 390 ? 146.63600 149.09300 173.03200 1.000 89.24091 1552 LYS E N 1
ATOM 10788 C CA . LYS D 4 390 ? 146.57400 150.48400 173.46100 1.000 89.24091 1552 LYS E CA 1
ATOM 10789 C C . LYS D 4 390 ? 145.15600 150.81700 173.90500 1.000 89.24091 1552 LYS E C 1
ATOM 10790 O O . LYS D 4 390 ? 144.20900 150.71200 173.11900 1.000 89.24091 1552 LYS E O 1
ATOM 10796 N N . GLN D 4 391 ? 145.01400 151.21800 175.16000 1.000 97.50706 1553 GLN E N 1
ATOM 10797 C CA . GLN D 4 391 ? 143.71800 151.54600 175.72400 1.000 97.50706 1553 GLN E CA 1
ATOM 10798 C C . GLN D 4 391 ? 143.41500 153.02200 175.47800 1.000 97.50706 1553 GLN E C 1
ATOM 10799 O O . GLN D 4 391 ? 144.09500 153.69900 174.70400 1.000 97.50706 1553 GLN E O 1
ATOM 10805 N N . GLY D 4 392 ? 142.38000 153.53400 176.13600 1.000 104.90532 1554 GLY E N 1
ATOM 10806 C CA . GLY D 4 392 ? 142.03900 154.93700 176.03300 1.000 104.90532 1554 GLY E CA 1
ATOM 10807 C C . GLY D 4 392 ? 142.77000 155.80200 177.03900 1.000 104.90532 1554 GLY E C 1
ATOM 10808 O O . GLY D 4 392 ? 142.64700 155.58900 178.24900 1.000 104.90532 1554 GLY E O 1
ATOM 10809 N N . GLU D 4 393 ? 143.57100 156.74600 176.53600 1.000 101.71016 1555 GLU E N 1
ATOM 10810 C CA . GLU D 4 393 ? 144.25500 157.82400 177.25500 1.000 101.71016 1555 GLU E CA 1
ATOM 10811 C C . GLU D 4 393 ? 145.42100 157.36000 178.12100 1.000 101.71016 1555 GLU E C 1
ATOM 10812 O O . GLU D 4 393 ? 146.07000 158.20700 178.74600 1.000 101.71016 1555 GLU E O 1
ATOM 10818 N N . GLU D 4 394 ? 145.72800 156.06700 178.16800 1.000 92.08100 1556 GLU E N 1
ATOM 10819 C CA . GLU D 4 394 ? 146.81200 155.59100 179.01500 1.000 92.08100 1556 GLU E CA 1
ATOM 10820 C C . GLU D 4 394 ? 147.29700 154.23800 178.52000 1.000 92.08100 1556 GLU E C 1
ATOM 10821 O O . GLU D 4 394 ? 146.51600 153.42900 178.01400 1.000 92.08100 1556 GLU E O 1
ATOM 10827 N N . ASP D 4 395 ? 148.59600 154.00800 178.67600 1.000 78.97074 1557 ASP E N 1
ATOM 10828 C CA . ASP D 4 395 ? 149.25300 152.78700 178.24200 1.000 78.97074 1557 ASP E CA 1
ATOM 10829 C C . ASP D 4 395 ? 149.82900 152.06000 179.44900 1.000 78.97074 1557 ASP E C 1
ATOM 10830 O O . ASP D 4 395 ? 149.95500 152.62000 180.53900 1.000 78.97074 1557 ASP E O 1
ATOM 10835 N N . TYR D 4 396 ? 150.20900 150.80300 179.23300 1.000 68.09119 1558 TYR E N 1
ATOM 10836 C CA . TYR D 4 396 ? 150.84300 149.98900 180.25700 1.000 68.09119 1558 TYR E CA 1
ATOM 10837 C C . TYR D 4 396 ? 152.23100 149.48800 179.88100 1.000 68.09119 1558 TYR E C 1
ATOM 10838 O O . TYR D 4 396 ? 152.93200 148.96300 180.76000 1.000 68.09119 1558 TYR E O 1
ATOM 10847 N N . ARG D 4 397 ? 152.61400 149.57700 178.60700 1.000 61.10511 1559 ARG E N 1
ATOM 10848 C CA . ARG D 4 397 ? 153.89400 149.04200 178.14500 1.000 61.10511 1559 ARG E CA 1
ATOM 10849 C C . ARG D 4 397 ? 155.12000 149.50700 178.93000 1.000 61.10511 1559 ARG E C 1
ATOM 10850 O O . ARG D 4 397 ? 155.98700 148.65800 179.19600 1.000 61.10511 1559 ARG E O 1
ATOM 10858 N N . PRO D 4 398 ? 155.27700 150.78100 179.32600 1.000 53.00413 1560 PRO E N 1
ATOM 10859 C CA . PRO D 4 398 ? 156.42100 151.10500 180.19500 1.000 53.00413 1560 PRO E CA 1
ATOM 10860 C C . PRO D 4 398 ? 156.37600 150.40000 181.53900 1.000 53.00413 1560 PRO E C 1
ATOM 10861 O O . PRO D 4 398 ? 157.42500 149.97300 182.04600 1.000 53.00413 1560 PRO E O 1
ATOM 10865 N N . LEU D 4 399 ? 155.18500 150.27800 182.13300 1.000 50.94046 1561 LEU E N 1
ATOM 10866 C CA . LEU D 4 399 ? 155.04200 149.56100 183.39600 1.000 50.94046 1561 LEU E CA 1
ATOM 10867 C C . LEU D 4 399 ? 155.50500 148.11800 183.26400 1.000 50.94046 1561 LEU E C 1
ATOM 10868 O O . LEU D 4 399 ? 156.28900 147.62800 184.08700 1.000 50.94046 1561 LEU E O 1
ATOM 10873 N N . PHE D 4 400 ? 155.01800 147.41700 182.24000 1.000 48.34082 1562 PHE E N 1
ATOM 10874 C CA . PHE D 4 400 ? 155.42100 146.02500 182.07100 1.000 48.34082 1562 PHE E CA 1
ATOM 10875 C C . PHE D 4 400 ? 156.90700 145.90700 181.76400 1.000 48.34082 1562 PHE E C 1
ATOM 10876 O O . PHE D 4 400 ? 157.56200 144.96300 182.22100 1.000 48.34082 1562 PHE E O 1
ATOM 10884 N N . GLU D 4 401 ? 157.45200 146.83900 180.97700 1.000 47.86874 1563 GLU E N 1
ATOM 10885 C CA . GLU D 4 401 ? 158.88500 146.83000 180.70500 1.000 47.86874 1563 GLU E CA 1
ATOM 10886 C C . GLU D 4 401 ? 159.68800 146.93700 181.99400 1.000 47.86874 1563 GLU E C 1
ATOM 10887 O O . GLU D 4 401 ? 160.67400 146.21100 182.18400 1.000 47.86874 1563 GLU E O 1
ATOM 10893 N N . ASN D 4 402 ? 159.26600 147.82000 182.90000 1.000 46.10238 1564 ASN E N 1
ATOM 10894 C CA . ASN D 4 402 ? 159.96900 147.96100 184.17000 1.000 46.10238 1564 ASN E CA 1
ATOM 10895 C C . ASN D 4 402 ? 159.83300 146.70500 185.02000 1.000 46.10238 1564 ASN E C 1
ATOM 10896 O O . ASN D 4 402 ? 160.79500 146.29100 185.67800 1.000 46.10238 1564 ASN E O 1
ATOM 10901 N N . PHE D 4 403 ? 158.64400 146.09800 185.02300 1.000 40.81709 1565 PHE E N 1
ATOM 10902 C CA . PHE D 4 403 ? 158.44300 144.83200 185.72700 1.000 40.81709 1565 PHE E CA 1
ATOM 10903 C C . PHE D 4 403 ? 159.41600 143.76300 185.23400 1.000 40.81709 1565 PHE E C 1
ATOM 10904 O O . PHE D 4 403 ? 160.00000 143.02500 186.03800 1.000 40.81709 1565 PHE E O 1
ATOM 10912 N N . VAL D 4 404 ? 159.61200 143.66500 183.91900 1.000 40.55999 1566 VAL E N 1
ATOM 10913 C CA . VAL D 4 404 ? 160.44700 142.58300 183.40100 1.000 40.55999 1566 VAL E CA 1
ATOM 10914 C C . VAL D 4 404 ? 161.92400 142.87500 183.63500 1.000 40.55999 1566 VAL E C 1
ATOM 10915 O O . VAL D 4 404 ? 162.70500 141.96000 183.92900 1.000 40.55999 1566 VAL E O 1
ATOM 10919 N N . GLN D 4 405 ? 162.33200 144.14200 183.51100 1.000 44.31294 1567 GLN E N 1
ATOM 10920 C CA . GLN D 4 405 ? 163.68800 144.52600 183.90100 1.000 44.31294 1567 GLN E CA 1
ATOM 10921 C C . GLN D 4 405 ? 163.96200 144.17300 185.35800 1.000 44.31294 1567 GLN E C 1
ATOM 10922 O O . GLN D 4 405 ? 165.05000 143.69100 185.70000 1.000 44.31294 1567 GLN E O 1
ATOM 10928 N N . ASP D 4 406 ? 162.96700 144.37000 186.22000 1.000 44.89364 1568 ASP E N 1
ATOM 10929 C CA . ASP D 4 406 ? 163.07700 143.97200 187.61800 1.000 44.89364 1568 ASP E CA 1
ATOM 10930 C C . ASP D 4 406 ? 163.28800 142.47300 187.77600 1.000 44.89364 1568 ASP E C 1
ATOM 10931 O O . ASP D 4 406 ? 164.19900 142.03500 188.49200 1.000 44.89364 1568 ASP E O 1
ATOM 10936 N N . LEU D 4 407 ? 162.36700 141.68200 187.21500 1.000 42.65085 1569 LEU E N 1
ATOM 10937 C CA . LEU D 4 407 ? 162.48200 140.22400 187.21800 1.000 42.65085 1569 LEU E CA 1
ATOM 10938 C C . LEU D 4 407 ? 163.86900 139.74900 186.81200 1.000 42.65085 1569 LEU E C 1
ATOM 10939 O O . LEU D 4 407 ? 164.45100 138.87500 187.46200 1.000 42.65085 1569 LEU E O 1
ATOM 10944 N N . LEU D 4 408 ? 164.40200 140.29800 185.71900 1.000 43.41337 1570 LEU E N 1
ATOM 10945 C CA . LEU D 4 408 ? 165.75500 139.94200 185.30000 1.000 43.41337 1570 LEU E CA 1
ATOM 10946 C C . LEU D 4 408 ? 166.78600 140.35700 186.33800 1.000 43.41337 1570 LEU E C 1
ATOM 10947 O O . LEU D 4 408 ? 167.77300 139.64900 186.55700 1.000 43.41337 1570 LEU E O 1
ATOM 10952 N N . SER D 4 409 ? 166.57800 141.50200 186.98700 1.000 42.73327 1571 SER E N 1
ATOM 10953 C CA . SER D 4 409 ? 167.50300 141.92100 188.03000 1.000 42.73327 1571 SER E CA 1
ATOM 10954 C C . SER D 4 409 ? 167.47500 141.02000 189.25900 1.000 42.73327 1571 SER E C 1
ATOM 10955 O O . SER D 4 409 ? 168.45000 141.00600 190.01300 1.000 42.73327 1571 SER E O 1
ATOM 10958 N N . THR D 4 410 ? 166.39100 140.27700 189.48500 1.000 46.68531 1572 THR E N 1
ATOM 10959 C CA . THR D 4 410 ? 166.30200 139.44700 190.68700 1.000 46.68531 1572 THR E CA 1
ATOM 10960 C C . THR D 4 410 ? 166.11600 137.98200 190.29100 1.000 46.68531 1572 THR E C 1
ATOM 10961 O O . THR D 4 410 ? 165.21800 137.30100 190.78700 1.000 46.68531 1572 THR E O 1
ATOM 10965 N N . VAL D 4 411 ? 166.92900 137.48400 189.36300 1.000 46.90698 1573 VAL E N 1
ATOM 10966 C CA . VAL D 4 411 ? 166.60300 136.20300 188.74700 1.000 46.90698 1573 VAL E CA 1
ATOM 10967 C C . VAL D 4 411 ? 167.06900 135.02700 189.60400 1.000 46.90698 1573 VAL E C 1
ATOM 10968 O O . VAL D 4 411 ? 166.32000 134.06600 189.79900 1.000 46.90698 1573 VAL E O 1
ATOM 10972 N N . ASN D 4 412 ? 168.29200 135.06100 190.13100 1.000 53.55316 1574 ASN E N 1
ATOM 10973 C CA . ASN D 4 412 ? 168.80700 133.94300 190.92700 1.000 53.55316 1574 ASN E CA 1
ATOM 10974 C C . ASN D 4 412 ? 169.57900 134.50400 192.11100 1.000 53.55316 1574 ASN E C 1
ATOM 10975 O O . ASN D 4 412 ? 170.77700 134.77500 192.01800 1.000 53.55316 1574 ASN E O 1
ATOM 10980 N N . LYS D 4 413 ? 168.88300 134.66800 193.21800 1.000 54.69613 1575 LYS E N 1
ATOM 10981 C CA . LYS D 4 413 ? 169.46400 134.99500 194.50100 1.000 54.69613 1575 LYS E CA 1
ATOM 10982 C C . LYS D 4 413 ? 169.08400 133.88800 195.47100 1.000 54.69613 1575 LYS E C 1
ATOM 10983 O O . LYS D 4 413 ? 168.18500 133.09300 195.17600 1.000 54.69613 1575 LYS E O 1
ATOM 10989 N N . PRO D 4 414 ? 169.77200 133.76100 196.61000 1.000 64.61996 1576 PRO E N 1
ATOM 10990 C CA . PRO D 4 414 ? 169.36700 132.72000 197.56300 1.000 64.61996 1576 PRO E CA 1
ATOM 10991 C C . PRO D 4 414 ? 167.99800 132.96200 198.15700 1.000 64.61996 1576 PRO E C 1
ATOM 10992 O O . PRO D 4 414 ? 167.29300 132.00000 198.47700 1.000 64.61996 1576 PRO E O 1
ATOM 10996 N N . GLU D 4 415 ? 167.58900 134.21600 198.27900 1.000 63.08918 1577 GLU E N 1
ATOM 10997 C CA . GLU D 4 415 ? 166.44500 134.60000 199.09100 1.000 63.08918 1577 GLU E CA 1
ATOM 10998 C C . GLU D 4 415 ? 165.34900 135.25400 198.25800 1.000 63.08918 1577 GLU E C 1
ATOM 10999 O O . GLU D 4 415 ? 164.60300 136.09800 198.75300 1.000 63.08918 1577 GLU E O 1
ATOM 11005 N N . TRP D 4 416 ? 165.22700 134.84100 196.99400 1.000 54.12438 1578 TRP E N 1
ATOM 11006 C CA . TRP D 4 416 ? 164.06400 135.16900 196.16300 1.000 54.12438 1578 TRP E CA 1
ATOM 11007 C C . TRP D 4 416 ? 163.79500 134.06100 195.15700 1.000 54.12438 1578 TRP E C 1
ATOM 11008 O O . TRP D 4 416 ? 163.98800 134.23600 193.95200 1.000 54.12438 1578 TRP E O 1
ATOM 11019 N N . PRO D 4 417 ? 163.30700 132.90600 195.61500 1.000 52.68463 1579 PRO E N 1
ATOM 11020 C CA . PRO D 4 417 ? 162.75500 131.93700 194.66200 1.000 52.68463 1579 PRO E CA 1
ATOM 11021 C C . PRO D 4 417 ? 161.49900 132.43900 193.97600 1.000 52.68463 1579 PRO E C 1
ATOM 11022 O O . PRO D 4 417 ? 161.08800 133.58700 194.16900 1.000 52.68463 1579 PRO E O 1
ATOM 11026 N N . ALA D 4 418 ? 160.92500 131.58600 193.12100 1.000 51.32340 1580 ALA E N 1
ATOM 11027 C CA . ALA D 4 418 ? 159.73300 131.82600 192.30100 1.000 51.32340 1580 ALA E CA 1
ATOM 11028 C C . ALA D 4 418 ? 159.94600 132.88600 191.22800 1.000 51.32340 1580 ALA E C 1
ATOM 11029 O O . ALA D 4 418 ? 159.06900 133.09200 190.38700 1.000 51.32340 1580 ALA E O 1
ATOM 11031 N N . ALA D 4 419 ? 161.09500 133.55700 191.23600 1.000 47.26240 1581 ALA E N 1
ATOM 11032 C CA . ALA D 4 419 ? 161.41000 134.47800 190.15700 1.000 47.26240 1581 ALA E CA 1
ATOM 11033 C C . ALA D 4 419 ? 161.66600 133.72400 188.86400 1.000 47.26240 1581 ALA E C 1
ATOM 11034 O O . ALA D 4 419 ? 161.16300 134.11200 187.80400 1.000 47.26240 1581 ALA E O 1
ATOM 11036 N N . GLU D 4 420 ? 162.43700 132.63800 188.93100 1.000 49.83316 1582 GLU E N 1
ATOM 11037 C CA . GLU D 4 420 ? 162.60100 131.78700 187.76000 1.000 49.83316 1582 GLU E CA 1
ATOM 11038 C C . GLU D 4 420 ? 161.27900 131.16500 187.33000 1.000 49.83316 1582 GLU E C 1
ATOM 11039 O O . GLU D 4 420 ? 161.07200 130.91700 186.13800 1.000 49.83316 1582 GLU E O 1
ATOM 11045 N N . LEU D 4 421 ? 160.37400 130.92100 188.27800 1.000 46.80207 1583 LEU E N 1
ATOM 11046 C CA . LEU D 4 421 ? 159.05200 130.40900 187.93700 1.000 46.80207 1583 LEU E CA 1
ATOM 11047 C C . LEU D 4 421 ? 158.28100 131.42000 187.09600 1.000 46.80207 1583 LEU E C 1
ATOM 11048 O O . LEU D 4 421 ? 157.68900 131.07200 186.06100 1.000 46.80207 1583 LEU E O 1
ATOM 11053 N N . LEU D 4 422 ? 158.26600 132.67900 187.54800 1.000 43.28452 1584 LEU E N 1
ATOM 11054 C CA . LEU D 4 422 ? 157.68000 133.76300 186.76900 1.000 43.28452 1584 LEU E CA 1
ATOM 11055 C C . LEU D 4 422 ? 158.31500 133.87000 185.39300 1.000 43.28452 1584 LEU E C 1
ATOM 11056 O O . LEU D 4 422 ? 157.60800 134.05200 184.40000 1.000 43.28452 1584 LEU E O 1
ATOM 11061 N N . LEU D 4 423 ? 159.64500 133.76400 185.31500 1.000 45.71377 1585 LEU E N 1
ATOM 11062 C CA . LEU D 4 423 ? 160.32000 133.87200 184.02300 1.000 45.71377 1585 LEU E CA 1
ATOM 11063 C C . LEU D 4 423 ? 159.91800 132.74700 183.07800 1.000 45.71377 1585 LEU E C 1
ATOM 11064 O O . LEU D 4 423 ? 159.67100 132.98900 181.89000 1.000 45.71377 1585 LEU E O 1
ATOM 11069 N N . SER D 4 424 ? 159.85000 131.51400 183.58800 1.000 45.83123 1586 SER E N 1
ATOM 11070 C CA . SER D 4 424 ? 159.45200 130.37600 182.76500 1.000 45.83123 1586 SER E CA 1
ATOM 11071 C C . SER D 4 424 ? 158.04100 130.55500 182.22000 1.000 45.83123 1586 SER E C 1
ATOM 11072 O O . SER D 4 424 ? 157.79600 130.39100 181.01100 1.000 45.83123 1586 SER E O 1
ATOM 11075 N N . LEU D 4 425 ? 157.09700 130.88500 183.10300 1.000 47.04737 1587 LEU E N 1
ATOM 11076 C CA . LEU D 4 425 ? 155.71500 131.04100 182.66500 1.000 47.04737 1587 LEU E CA 1
ATOM 11077 C C . LEU D 4 425 ? 155.56500 132.22300 181.72000 1.000 47.04737 1587 LEU E C 1
ATOM 11078 O O . LEU D 4 425 ? 154.79000 132.15800 180.75800 1.000 47.04737 1587 LEU E O 1
ATOM 11083 N N . LEU D 4 426 ? 156.31400 133.29900 181.96900 1.000 43.59496 1588 LEU E N 1
ATOM 11084 C CA . LEU D 4 426 ? 156.33500 134.44400 181.06800 1.000 43.59496 1588 LEU E CA 1
ATOM 11085 C C . LEU D 4 426 ? 156.78800 134.04000 179.67700 1.000 43.59496 1588 LEU E C 1
ATOM 11086 O O . LEU D 4 426 ? 156.16800 134.42300 178.67800 1.000 43.59496 1588 LEU E O 1
ATOM 11091 N N . GLY D 4 427 ? 157.87800 133.27200 179.59700 1.000 45.19214 1589 GLY E N 1
ATOM 11092 C CA . GLY D 4 427 ? 158.37600 132.83100 178.30400 1.000 45.19214 1589 GLY E CA 1
ATOM 11093 C C . GLY D 4 427 ? 157.35200 132.02000 177.53700 1.000 45.19214 1589 GLY E C 1
ATOM 11094 O O . GLY D 4 427 ? 157.07200 132.29700 176.36200 1.000 45.19214 1589 GLY E O 1
ATOM 11095 N N . ARG D 4 428 ? 156.78000 131.00700 178.19500 1.000 45.61090 1590 ARG E N 1
ATOM 11096 C CA . ARG D 4 428 ? 155.82500 130.13400 177.51600 1.000 45.61090 1590 ARG E CA 1
ATOM 11097 C C . ARG D 4 428 ? 154.58500 130.90400 177.07500 1.000 45.61090 1590 ARG E C 1
ATOM 11098 O O . ARG D 4 428 ? 154.06500 130.68700 175.97100 1.000 45.61090 1590 ARG E O 1
ATOM 11106 N N . LEU D 4 429 ? 154.11800 131.83000 177.91500 1.000 45.32889 1591 LEU E N 1
ATOM 11107 C CA . LEU D 4 429 ? 152.94900 132.63100 177.57800 1.000 45.32889 1591 LEU E CA 1
ATOM 11108 C C . LEU D 4 429 ? 153.22300 133.52200 176.37500 1.000 45.32889 1591 LEU E C 1
ATOM 11109 O O . LEU D 4 429 ? 152.39500 133.61700 175.46300 1.000 45.32889 1591 LEU E O 1
ATOM 11114 N N . LEU D 4 430 ? 154.37700 134.19500 176.36500 1.000 44.93882 1592 LEU E N 1
ATOM 11115 C CA . LEU D 4 430 ? 154.74000 135.05400 175.24100 1.000 44.93882 1592 LEU E CA 1
ATOM 11116 C C . LEU D 4 430 ? 154.78900 134.27900 173.92900 1.000 44.93882 1592 LEU E C 1
ATOM 11117 O O . LEU D 4 430 ? 154.20700 134.70900 172.92200 1.000 44.93882 1592 LEU E O 1
ATOM 11122 N N . VAL D 4 431 ? 155.47300 133.12900 173.92100 1.000 49.76706 1593 VAL E N 1
ATOM 11123 C CA . VAL D 4 431 ? 155.63600 132.40900 172.65900 1.000 49.76706 1593 VAL E CA 1
ATOM 11124 C C . VAL D 4 431 ? 154.29600 131.85600 172.17700 1.000 49.76706 1593 VAL E C 1
ATOM 11125 O O . VAL D 4 431 ? 153.99000 131.91300 170.98200 1.000 49.76706 1593 VAL E O 1
ATOM 11129 N N . HIS D 4 432 ? 153.44900 131.36100 173.08900 1.000 55.64731 1594 HIS E N 1
ATOM 11130 C CA . HIS D 4 432 ? 152.10800 130.98000 172.64900 1.000 55.64731 1594 HIS E CA 1
ATOM 11131 C C . HIS D 4 432 ? 151.21600 132.18200 172.36200 1.000 55.64731 1594 HIS E C 1
ATOM 11132 O O . HIS D 4 432 ? 150.09300 131.99500 171.88200 1.000 55.64731 1594 HIS E O 1
ATOM 11139 N N . GLN D 4 433 ? 151.67600 133.39600 172.65700 1.000 56.91823 1595 GLN E N 1
ATOM 11140 C CA . GLN D 4 433 ? 150.88600 134.59600 172.43300 1.000 56.91823 1595 GLN E CA 1
ATOM 11141 C C . GLN D 4 433 ? 151.11900 135.22900 171.06700 1.000 56.91823 1595 GLN E C 1
ATOM 11142 O O . GLN D 4 433 ? 150.15400 135.62900 170.41100 1.000 56.91823 1595 GLN E O 1
ATOM 11148 N N . PHE D 4 434 ? 152.36500 135.34500 170.60800 1.000 55.69148 1596 PHE E N 1
ATOM 11149 C CA . PHE D 4 434 ? 152.59200 136.01200 169.32500 1.000 55.69148 1596 PHE E CA 1
ATOM 11150 C C . PHE D 4 434 ? 152.75800 135.05900 168.15300 1.000 55.69148 1596 PHE E C 1
ATOM 11151 O O . PHE D 4 434 ? 152.98900 135.52400 167.03300 1.000 55.69148 1596 PHE E O 1
ATOM 11159 N N . SER D 4 435 ? 152.66900 133.75000 168.37400 1.000 67.27589 1597 SER E N 1
ATOM 11160 C CA . SER D 4 435 ? 152.78800 132.80800 167.26700 1.000 67.27589 1597 SER E CA 1
ATOM 11161 C C . SER D 4 435 ? 151.60400 132.92400 166.31500 1.000 67.27589 1597 SER E C 1
ATOM 11162 O O . SER D 4 435 ? 151.77600 133.22800 165.13000 1.000 67.27589 1597 SER E O 1
ATOM 11165 N N . ASN D 4 436 ? 150.39200 132.69200 166.82200 1.000 69.49011 1598 ASN E N 1
ATOM 11166 C CA . ASN D 4 436 ? 149.19200 132.59200 166.00100 1.000 69.49011 1598 ASN E CA 1
ATOM 11167 C C . ASN D 4 436 ? 148.83600 133.92800 165.34100 1.000 69.49011 1598 ASN E C 1
ATOM 11168 O O . ASN D 4 436 ? 149.43700 134.97200 165.60400 1.000 69.49011 1598 ASN E O 1
ATOM 11173 N N . LYS D 4 437 ? 147.81200 133.88200 164.49000 1.000 71.95814 1599 LYS E N 1
ATOM 11174 C CA . LYS D 4 437 ? 147.41200 135.01500 163.66500 1.000 71.95814 1599 LYS E CA 1
ATOM 11175 C C . LYS D 4 437 ? 146.04600 135.56900 164.04600 1.000 71.95814 1599 LYS E C 1
ATOM 11176 O O . LYS D 4 437 ? 145.44100 136.30300 163.26100 1.000 71.95814 1599 LYS E O 1
ATOM 11182 N N . SER D 4 438 ? 145.54700 135.23900 165.23400 1.000 78.51655 1600 SER E N 1
ATOM 11183 C CA . SER D 4 438 ? 144.23100 135.71000 165.64400 1.000 78.51655 1600 SER E CA 1
ATOM 11184 C C . SER D 4 438 ? 144.28800 137.00600 166.43700 1.000 78.51655 1600 SER E C 1
ATOM 11185 O O . SER D 4 438 ? 143.32800 137.78300 166.40600 1.000 78.51655 1600 SER E O 1
ATOM 11188 N N . THR D 4 439 ? 145.38800 137.25900 167.14000 1.000 75.01262 1601 THR E N 1
ATOM 11189 C CA . THR D 4 439 ? 145.50300 138.42800 167.99800 1.000 75.01262 1601 THR E CA 1
ATOM 11190 C C . THR D 4 439 ? 145.59000 139.70600 167.16700 1.000 75.01262 1601 THR E C 1
ATOM 11191 O O . THR D 4 439 ? 145.56100 139.69300 165.93400 1.000 75.01262 1601 THR E O 1
ATOM 11195 N N . GLU D 4 440 ? 145.72200 140.82800 167.86200 1.000 78.44170 1602 GLU E N 1
ATOM 11196 C CA . GLU D 4 440 ? 145.88600 142.12300 167.21700 1.000 78.44170 1602 GLU E CA 1
ATOM 11197 C C . GLU D 4 440 ? 147.35800 142.33000 166.87900 1.000 78.44170 1602 GLU E C 1
ATOM 11198 O O . GLU D 4 440 ? 148.16700 141.40000 166.92600 1.000 78.44170 1602 GLU E O 1
ATOM 11204 N N . MET D 4 441 ? 147.72900 143.55900 166.53100 1.000 71.01964 1603 MET E N 1
ATOM 11205 C CA . MET D 4 441 ? 149.08500 143.82000 166.06300 1.000 71.01964 1603 MET E CA 1
ATOM 11206 C C . MET D 4 441 ? 150.01400 144.28500 167.18100 1.000 71.01964 1603 MET E C 1
ATOM 11207 O O . MET D 4 441 ? 151.03400 143.63600 167.45600 1.000 71.01964 1603 MET E O 1
ATOM 11212 N N . ALA D 4 442 ? 149.67600 145.42000 167.81100 1.000 64.41885 1604 ALA E N 1
ATOM 11213 C CA . ALA D 4 442 ? 150.53100 146.04200 168.82000 1.000 64.41885 1604 ALA E CA 1
ATOM 11214 C C . ALA D 4 442 ? 150.88900 145.08500 169.94400 1.000 64.41885 1604 ALA E C 1
ATOM 11215 O O . ALA D 4 442 ? 151.98500 145.16900 170.50900 1.000 64.41885 1604 ALA E O 1
ATOM 11217 N N . LEU D 4 443 ? 149.99600 144.14800 170.25200 1.000 60.64556 1605 LEU E N 1
ATOM 11218 C CA . LEU D 4 443 ? 150.27800 143.18100 171.29800 1.000 60.64556 1605 LEU E CA 1
ATOM 11219 C C . LEU D 4 443 ? 151.35400 142.20100 170.84600 1.000 60.64556 1605 LEU E C 1
ATOM 11220 O O . LEU D 4 443 ? 152.23500 141.84000 171.63600 1.000 60.64556 1605 LEU E O 1
ATOM 11225 N N . ARG D 4 444 ? 151.30200 141.76900 169.58000 1.000 61.48780 1606 ARG E N 1
ATOM 11226 C CA . ARG D 4 444 ? 152.35600 140.91900 169.02800 1.000 61.48780 1606 ARG E CA 1
ATOM 11227 C C . ARG D 4 444 ? 153.69900 141.63300 169.05200 1.000 61.48780 1606 ARG E C 1
ATOM 11228 O O . ARG D 4 444 ? 154.72400 141.04900 169.43400 1.000 61.48780 1606 ARG E O 1
ATOM 11236 N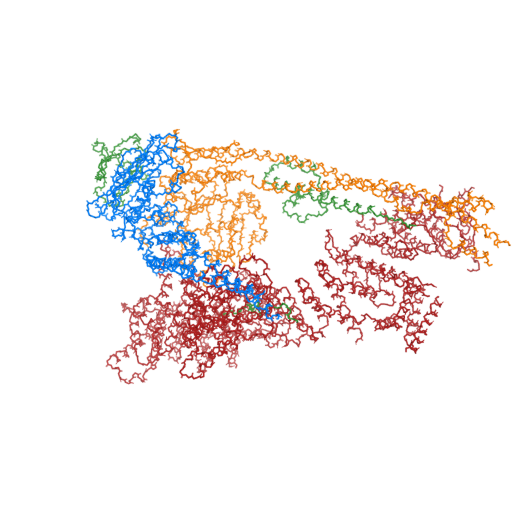 N . VAL D 4 445 ? 153.70200 142.90100 168.63400 1.000 51.20425 1607 VAL E N 1
ATOM 11237 C CA . VAL D 4 445 ? 154.90600 143.73100 168.68300 1.000 51.20425 1607 VAL E CA 1
ATOM 11238 C C . VAL D 4 445 ? 155.49300 143.77200 170.09000 1.000 51.20425 1607 VAL E C 1
ATOM 11239 O O . VAL D 4 445 ? 156.67700 143.47000 170.30000 1.000 51.20425 1607 VAL E O 1
ATOM 11243 N N . ALA D 4 446 ? 154.67000 144.15200 171.07100 1.000 50.44140 1608 ALA E N 1
ATOM 11244 C CA . ALA D 4 446 ? 155.15400 144.30700 172.43800 1.000 50.44140 1608 ALA E CA 1
ATOM 11245 C C . ALA D 4 446 ? 155.66200 142.99100 173.00800 1.000 50.44140 1608 ALA E C 1
ATOM 11246 O O . ALA D 4 446 ? 156.70700 142.95900 173.67300 1.000 50.44140 1608 ALA E O 1
ATOM 11248 N N . SER D 4 447 ? 154.94500 141.89600 172.74800 1.000 50.28702 1609 SER E N 1
ATOM 11249 C CA . SER D 4 447 ? 155.36000 140.59000 173.24300 1.000 50.28702 1609 SER E CA 1
ATOM 11250 C C . SER D 4 447 ? 156.72000 140.19300 172.69000 1.000 50.28702 1609 SER E C 1
ATOM 11251 O O . SER D 4 447 ? 157.59300 139.71900 173.43300 1.000 50.28702 1609 SER E O 1
ATOM 11254 N N . LEU D 4 448 ? 156.90300 140.34500 171.37600 1.000 45.30574 1610 LEU E N 1
ATOM 11255 C CA . LEU D 4 448 ? 158.18500 140.01100 170.76600 1.000 45.30574 1610 LEU E CA 1
ATOM 11256 C C . LEU D 4 448 ? 159.30600 140.87000 171.33600 1.000 45.30574 1610 LEU E C 1
ATOM 11257 O O . LEU D 4 448 ? 160.43300 140.39300 171.52100 1.000 45.30574 1610 LEU E O 1
ATOM 11262 N N . ASP D 4 449 ? 159.00200 142.13000 171.65600 1.000 45.14626 1611 ASP E N 1
ATOM 11263 C CA . ASP D 4 449 ? 159.99500 142.99500 172.28600 1.000 45.14626 1611 ASP E CA 1
ATOM 11264 C C . ASP D 4 449 ? 160.42300 142.45900 173.64900 1.000 45.14626 1611 ASP E C 1
ATOM 11265 O O . ASP D 4 449 ? 161.62200 142.42500 173.97000 1.000 45.14626 1611 ASP E O 1
ATOM 11270 N N . TYR D 4 450 ? 159.44900 142.07500 174.48100 1.000 43.20295 1612 TYR E N 1
ATOM 11271 C CA . TYR D 4 450 ? 159.77300 141.54200 175.80500 1.000 43.20295 1612 TYR E CA 1
ATOM 11272 C C . TYR D 4 450 ? 160.61900 140.28100 175.69800 1.000 43.20295 1612 TYR E C 1
ATOM 11273 O O . TYR D 4 450 ? 161.58400 140.10100 176.45800 1.000 43.20295 1612 TYR E O 1
ATOM 11282 N N . LEU D 4 451 ? 160.26600 139.39500 174.76200 1.000 39.62020 1613 LEU E N 1
ATOM 11283 C CA . LEU D 4 451 ? 161.04500 138.17600 174.56800 1.000 39.62020 1613 LEU E CA 1
ATOM 11284 C C . LEU D 4 451 ? 162.47300 138.49400 174.15400 1.000 39.62020 1613 LEU E C 1
ATOM 11285 O O . LEU D 4 451 ? 163.41800 137.83100 174.59500 1.000 39.62020 1613 LEU E O 1
ATOM 11290 N N . GLY D 4 452 ? 162.64800 139.50200 173.30000 1.000 42.63821 1614 GLY E N 1
ATOM 11291 C CA . GLY D 4 452 ? 163.99300 139.90900 172.92600 1.000 42.63821 1614 GLY E CA 1
ATOM 11292 C C . GLY D 4 452 ? 164.80700 140.38400 174.11300 1.000 42.63821 1614 GLY E C 1
ATOM 11293 O O . GLY D 4 452 ? 165.97800 140.01600 174.26300 1.000 42.63821 1614 GLY E O 1
ATOM 11294 N N . THR D 4 453 ? 164.19600 141.20800 174.96700 1.000 43.91860 1615 THR E N 1
ATOM 11295 C CA . THR D 4 453 ? 164.88700 141.71000 176.15500 1.000 43.91860 1615 THR E CA 1
ATOM 11296 C C . THR D 4 453 ? 165.33700 140.56900 177.06300 1.000 43.91860 1615 THR E C 1
ATOM 11297 O O . THR D 4 453 ? 166.49400 140.53200 177.52000 1.000 43.91860 1615 THR E O 1
ATOM 11301 N N . VAL D 4 454 ? 164.43700 139.61900 177.32500 1.000 42.38219 1616 VAL E N 1
ATOM 11302 C CA . VAL D 4 454 ? 164.78100 138.54700 178.25300 1.000 42.38219 1616 VAL E CA 1
ATOM 11303 C C . VAL D 4 454 ? 165.83900 137.62500 177.64800 1.000 42.38219 1616 VAL E C 1
ATOM 11304 O O . VAL D 4 454 ? 166.74300 137.16200 178.35600 1.000 42.38219 1616 VAL E O 1
ATOM 11308 N N . ALA D 4 455 ? 165.78500 137.39000 176.33000 1.000 43.82907 1617 ALA E N 1
ATOM 11309 C CA . ALA D 4 455 ? 166.81300 136.57900 175.68400 1.000 43.82907 1617 ALA E CA 1
ATOM 11310 C C . ALA D 4 455 ? 168.17800 137.23900 175.78900 1.000 43.82907 1617 ALA E C 1
ATOM 11311 O O . ALA D 4 455 ? 169.18000 136.56700 176.07100 1.000 43.82907 1617 ALA E O 1
ATOM 11313 N N . ALA D 4 456 ? 168.22900 138.55400 175.56300 1.000 47.60849 1618 ALA E N 1
ATOM 11314 C CA . ALA D 4 456 ? 169.47700 139.30100 175.67300 1.000 47.60849 1618 ALA E CA 1
ATOM 11315 C C . ALA D 4 456 ? 170.09600 139.15200 177.05100 1.000 47.60849 1618 ALA E C 1
ATOM 11316 O O . ALA D 4 456 ? 171.26300 138.76300 177.18000 1.000 47.60849 1618 ALA E O 1
ATOM 11318 N N . ARG D 4 457 ? 169.33000 139.49800 178.09200 1.000 52.02698 1619 ARG E N 1
ATOM 11319 C CA . ARG D 4 457 ? 169.87200 139.45400 179.45000 1.000 52.02698 1619 ARG E CA 1
ATOM 11320 C C . ARG D 4 457 ? 170.29700 138.04500 179.83700 1.000 52.02698 1619 ARG E C 1
ATOM 11321 O O . ARG D 4 457 ? 171.35400 137.85800 180.46000 1.000 52.02698 1619 ARG E O 1
ATOM 11329 N N . LEU D 4 458 ? 169.49600 137.04400 179.46000 1.000 56.01824 1620 LEU E N 1
ATOM 11330 C CA . LEU D 4 458 ? 169.81500 135.65500 179.76300 1.000 56.01824 1620 LEU E CA 1
ATOM 11331 C C . LEU D 4 458 ? 171.15300 135.25400 179.15500 1.000 56.01824 1620 LEU E C 1
ATOM 11332 O O . LEU D 4 458 ? 172.05200 134.78100 179.86200 1.000 56.01824 1620 LEU E O 1
ATOM 11337 N N . ARG D 4 459 ? 171.29900 135.44100 177.83800 1.000 63.81287 1621 ARG E N 1
ATOM 11338 C CA . ARG D 4 459 ? 172.53000 135.04000 177.16200 1.000 63.81287 1621 ARG E CA 1
ATOM 11339 C C . ARG D 4 459 ? 173.73400 135.81300 177.67600 1.000 63.81287 1621 ARG E C 1
ATOM 11340 O O . ARG D 4 459 ? 174.83300 135.25700 177.79100 1.000 63.81287 1621 ARG E O 1
ATOM 11348 N N . LYS D 4 460 ? 173.54600 137.08800 178.01900 1.000 67.65826 1622 LYS E N 1
ATOM 11349 C CA . LYS D 4 460 ? 174.69000 137.89800 178.41700 1.000 67.65826 1622 LYS E CA 1
ATOM 11350 C C . LYS D 4 460 ? 175.19200 137.48400 179.79100 1.000 67.65826 1622 LYS E C 1
ATOM 11351 O O . LYS D 4 460 ? 176.39700 137.26700 179.97500 1.000 67.65826 1622 LYS E O 1
ATOM 11357 N N . ASP D 4 461 ? 174.27900 137.36700 180.76800 1.000 78.41198 1623 ASP E N 1
ATOM 11358 C CA . ASP D 4 461 ? 174.66100 136.85600 182.08400 1.000 78.41198 1623 ASP E CA 1
ATOM 11359 C C . ASP D 4 461 ? 175.26200 135.46000 181.99300 1.000 78.41198 1623 ASP E C 1
ATOM 11360 O O . ASP D 4 461 ? 176.21400 135.14600 182.71800 1.000 78.41198 1623 ASP E O 1
ATOM 11365 N N . ALA D 4 462 ? 174.72700 134.61500 181.10500 1.000 81.78139 1624 ALA E N 1
ATOM 11366 C CA . ALA D 4 462 ? 175.29700 133.28900 180.89200 1.000 81.78139 1624 ALA E CA 1
ATOM 11367 C C . ALA D 4 462 ? 176.75100 133.38000 180.44600 1.000 81.78139 1624 ALA E C 1
ATOM 11368 O O . ALA D 4 462 ? 177.65900 132.92500 181.15100 1.000 81.78139 1624 ALA E O 1
ATOM 11370 N N . VAL D 4 463 ? 176.98900 133.97500 179.27300 1.000 84.36486 1625 VAL E N 1
ATOM 11371 C CA . VAL D 4 463 ? 178.32100 133.98500 178.67600 1.000 84.36486 1625 VAL E CA 1
ATOM 11372 C C . VAL D 4 463 ? 179.32800 134.77500 179.51100 1.000 84.36486 1625 VAL E C 1
ATOM 11373 O O . VAL D 4 463 ? 180.53700 134.56700 179.37100 1.000 84.36486 1625 VAL E O 1
ATOM 11377 N N . THR D 4 464 ? 178.87400 135.65800 180.40500 1.000 90.26732 1626 THR E N 1
ATOM 11378 C CA . THR D 4 464 ? 179.83800 136.38100 181.22200 1.000 90.26732 1626 THR E CA 1
ATOM 11379 C C . THR D 4 464 ? 179.98100 135.80900 182.62600 1.000 90.26732 1626 THR E C 1
ATOM 11380 O O . THR D 4 464 ? 180.89900 136.21400 183.34900 1.000 90.26732 1626 THR E O 1
ATOM 11384 N N . SER D 4 465 ? 179.11900 134.87500 183.03000 1.000 103.96845 1627 SER E N 1
ATOM 11385 C CA . SER D 4 465 ? 179.13200 134.37400 184.40100 1.000 103.96845 1627 SER E CA 1
ATOM 11386 C C . SER D 4 465 ? 179.80800 133.01200 184.52000 1.000 103.96845 1627 SER E C 1
ATOM 11387 O O . SER D 4 465 ? 180.77600 132.86100 185.27200 1.000 103.96845 1627 SER E O 1
ATOM 11390 N N . LYS D 4 466 ? 179.28700 132.00900 183.81000 1.000 112.98414 1628 LYS E N 1
ATOM 11391 C CA . LYS D 4 466 ? 179.78500 130.64500 183.95000 1.000 112.98414 1628 LYS E CA 1
ATOM 11392 C C . LYS D 4 466 ? 181.22200 130.52700 183.46200 1.000 112.98414 1628 LYS E C 1
ATOM 11393 O O . LYS D 4 466 ? 182.12300 130.16600 184.22700 1.000 112.98414 1628 LYS E O 1
ATOM 11399 N N . MET D 4 467 ? 181.45700 130.84400 182.19400 1.000 123.59731 1629 MET E N 1
ATOM 11400 C CA . MET D 4 467 ? 182.79600 130.77100 181.61900 1.000 123.59731 1629 MET E CA 1
ATOM 11401 C C . MET D 4 467 ? 183.67700 131.92500 182.08700 1.000 123.59731 1629 MET E C 1
ATOM 11402 O O . MET D 4 467 ? 184.88800 131.77100 182.24000 1.000 123.59731 1629 MET E O 1
ATOM 11407 N N . ASP D 4 484 ? 175.91300 112.46100 196.41400 1.000 106.17442 1646 ASP E N 1
ATOM 11408 C CA . ASP D 4 484 ? 175.24300 113.04700 197.56700 1.000 106.17442 1646 ASP E CA 1
ATOM 11409 C C . ASP D 4 484 ? 175.52200 114.53700 197.69800 1.000 106.17442 1646 ASP E C 1
ATOM 11410 O O . ASP D 4 484 ? 174.93000 115.20300 198.54400 1.000 106.17442 1646 ASP E O 1
ATOM 11415 N N . GLU D 4 485 ? 176.48700 115.01600 196.90400 1.000 106.24790 1647 GLU E N 1
ATOM 11416 C CA . GLU D 4 485 ? 176.92900 116.40900 196.97300 1.000 106.24790 1647 GLU E CA 1
ATOM 11417 C C . GLU D 4 485 ? 175.77500 117.39100 196.81200 1.000 106.24790 1647 GLU E C 1
ATOM 11418 O O . GLU D 4 485 ? 175.75500 118.44400 197.45900 1.000 106.24790 1647 GLU E O 1
ATOM 11424 N N . ILE D 4 486 ? 174.80900 117.06300 195.94800 1.000 99.24420 1648 ILE E N 1
ATOM 11425 C CA . ILE D 4 486 ? 173.60900 117.88200 195.78900 1.000 99.24420 1648 ILE E CA 1
ATOM 11426 C C . ILE D 4 486 ? 172.86000 118.00900 197.11400 1.000 99.24420 1648 ILE E C 1
ATOM 11427 O O . ILE D 4 486 ? 172.35700 119.08700 197.46100 1.000 99.24420 1648 ILE E O 1
ATOM 11432 N N . GLN D 4 487 ? 172.81100 116.92500 197.89000 1.000 100.40906 1649 GLN E N 1
ATOM 11433 C CA . GLN D 4 487 ? 172.13600 116.96600 199.18000 1.000 100.40906 1649 GLN E CA 1
ATOM 11434 C C . GLN D 4 487 ? 172.89300 117.85400 200.16000 1.000 100.40906 1649 GLN E C 1
ATOM 11435 O O . GLN D 4 487 ? 172.27600 118.60100 200.92700 1.000 100.40906 1649 GLN E O 1
ATOM 11441 N N . GLN D 4 488 ? 174.22500 117.75300 200.17300 1.000 99.82501 1650 GLN E N 1
ATOM 11442 C CA . GLN D 4 488 ? 175.04600 118.63600 200.99900 1.000 99.82501 1650 GLN E CA 1
ATOM 11443 C C . GLN D 4 488 ? 174.81600 120.10100 200.64500 1.000 99.82501 1650 GLN E C 1
ATOM 11444 O O . GLN D 4 488 ? 174.73500 120.95700 201.53500 1.000 99.82501 1650 GLN E O 1
ATOM 11450 N N . LEU D 4 489 ? 174.69600 120.40100 199.34900 1.000 95.06868 1651 LEU E N 1
ATOM 11451 C CA . LEU D 4 489 ? 174.42700 121.76900 198.91100 1.000 95.06868 1651 LEU E CA 1
ATOM 11452 C C . LEU D 4 489 ? 173.07900 122.25900 199.42200 1.000 95.06868 1651 LEU E C 1
ATOM 11453 O O . LEU D 4 489 ? 172.97000 123.38100 199.93900 1.000 95.06868 1651 LEU E O 1
ATOM 11458 N N . GLN D 4 490 ? 172.03100 121.44900 199.22600 1.000 89.46138 1652 GLN E N 1
ATOM 11459 C CA . GLN D 4 490 ? 170.70400 121.78900 199.73300 1.000 89.46138 1652 GLN E CA 1
ATOM 11460 C C . GLN D 4 490 ? 170.73400 122.03600 201.23500 1.000 89.46138 1652 GLN E C 1
ATOM 11461 O O . GLN D 4 490 ? 170.15600 123.01400 201.72400 1.000 89.46138 1652 GLN E O 1
ATOM 11467 N N . LYS D 4 491 ? 171.40800 121.15400 201.97600 1.000 88.05326 1653 LYS E N 1
ATOM 11468 C CA . LYS D 4 491 ? 171.51700 121.29500 203.42300 1.000 88.05326 1653 LYS E CA 1
ATOM 11469 C C . LYS D 4 491 ? 172.18900 122.60900 203.80500 1.000 88.05326 1653 LYS E C 1
ATOM 11470 O O . LYS D 4 491 ? 171.70000 123.33600 204.67600 1.000 88.05326 1653 LYS E O 1
ATOM 11476 N N . ALA D 4 492 ? 173.30700 122.93300 203.14900 1.000 87.58440 1654 ALA E N 1
ATOM 11477 C CA . ALA D 4 492 ? 174.05100 124.14500 203.48100 1.000 87.58440 1654 ALA E CA 1
ATOM 11478 C C . ALA D 4 492 ? 173.22400 125.39500 203.21100 1.000 87.58440 1654 ALA E C 1
ATOM 11479 O O . ALA D 4 492 ? 173.14600 126.29900 204.05700 1.000 87.58440 1654 ALA E O 1
ATOM 11481 N N . LEU D 4 493 ? 172.61300 125.46600 202.02500 1.000 88.47131 1655 LEU E N 1
ATOM 11482 C CA . LEU D 4 493 ? 171.78900 126.61900 201.67000 1.000 88.47131 1655 LEU E CA 1
ATOM 11483 C C . LEU D 4 493 ? 170.61000 126.76800 202.62100 1.000 88.47131 1655 LEU E C 1
ATOM 11484 O O . LEU D 4 493 ? 170.27900 127.88200 203.05300 1.000 88.47131 1655 LEU E O 1
ATOM 11489 N N . LEU D 4 494 ? 169.97200 125.64900 202.96200 1.000 87.57091 1656 LEU E N 1
ATOM 11490 C CA . LEU D 4 494 ? 168.82300 125.67900 203.85200 1.000 87.57091 1656 LEU E CA 1
ATOM 11491 C C . LEU D 4 494 ? 169.21600 126.14400 205.24800 1.000 87.57091 1656 LEU E C 1
ATOM 11492 O O . LEU D 4 494 ? 168.46000 126.87300 205.89700 1.000 87.57091 1656 LEU E O 1
ATOM 11497 N N . ASP D 4 495 ? 170.39500 125.74600 205.72500 1.000 92.89746 1657 ASP E N 1
ATOM 11498 C CA . ASP D 4 495 ? 170.83900 126.21400 207.03500 1.000 92.89746 1657 ASP E CA 1
ATOM 11499 C C . ASP D 4 495 ? 171.17400 127.70100 207.01000 1.000 92.89746 1657 ASP E C 1
ATOM 11500 O O . ASP D 4 495 ? 170.92400 128.41300 207.99500 1.000 92.89746 1657 ASP E O 1
ATOM 11505 N N . TYR D 4 496 ? 171.76900 128.17400 205.90800 1.000 89.72878 1658 TYR E N 1
ATOM 11506 C CA . TYR D 4 496 ? 171.95800 129.61000 205.70800 1.000 89.72878 1658 TYR E CA 1
ATOM 11507 C C . TYR D 4 496 ? 170.63800 130.35600 205.85300 1.000 89.72878 1658 TYR E C 1
ATOM 11508 O O . TYR D 4 496 ? 170.53200 131.33900 206.60800 1.000 89.72878 1658 TYR E O 1
ATOM 11517 N N . LEU D 4 497 ? 169.61700 129.88000 205.13500 1.000 91.58022 1659 LEU E N 1
ATOM 11518 C CA . LEU D 4 497 ? 168.29000 130.47900 205.22900 1.000 91.58022 1659 LEU E CA 1
ATOM 11519 C C . LEU D 4 497 ? 167.75000 130.42700 206.65100 1.000 91.58022 1659 LEU E C 1
ATOM 11520 O O . LEU D 4 497 ? 167.15200 131.39800 207.11800 1.000 91.58022 1659 LEU E O 1
ATOM 11525 N N . ASP D 4 498 ? 167.95300 129.30300 207.34500 1.000 95.22833 1660 ASP E N 1
ATOM 11526 C CA . ASP D 4 498 ? 167.44600 129.14100 208.70600 1.000 95.22833 1660 ASP E CA 1
ATOM 11527 C C . ASP D 4 498 ? 168.02600 130.18600 209.65100 1.000 95.22833 1660 ASP E C 1
ATOM 11528 O O . ASP D 4 498 ? 167.29400 130.78600 210.44700 1.000 95.22833 1660 ASP E O 1
ATOM 11533 N N . GLU D 4 499 ? 169.34800 130.38400 209.60800 1.000 96.70824 1661 GLU E N 1
ATOM 11534 C CA . GLU D 4 499 ? 169.96100 131.45000 210.40300 1.000 96.70824 1661 GLU E CA 1
ATOM 11535 C C . GLU D 4 499 ? 169.38100 132.81100 210.03400 1.000 96.70824 1661 GLU E C 1
ATOM 11536 O O . GLU D 4 499 ? 169.08700 133.64900 210.91000 1.000 96.70824 1661 GLU E O 1
ATOM 11542 N N . ASN D 4 500 ? 169.19900 133.05000 208.73600 1.000 100.41302 1662 ASN E N 1
ATOM 11543 C CA . ASN D 4 500 ? 168.71600 134.36200 208.34200 1.000 100.41302 1662 ASN E CA 1
ATOM 11544 C C . ASN D 4 500 ? 167.26100 134.61100 208.73900 1.000 100.41302 1662 ASN E C 1
ATOM 11545 O O . ASN D 4 500 ? 166.87300 135.77800 208.85900 1.000 100.41302 1662 ASN E O 1
ATOM 11550 N N . THR D 4 501 ? 166.45500 133.55700 208.92900 1.000 99.72135 1663 THR E N 1
ATOM 11551 C CA . THR D 4 501 ? 165.11900 133.73500 209.51000 1.000 99.72135 1663 THR E CA 1
ATOM 11552 C C . THR D 4 501 ? 165.20100 134.42000 210.86100 1.000 99.72135 1663 THR E C 1
ATOM 11553 O O . THR D 4 501 ? 164.45700 135.36900 211.13400 1.000 99.72135 1663 THR E O 1
ATOM 11557 N N . GLU D 4 502 ? 166.06300 133.90100 211.74000 1.000 111.25711 1664 GLU E N 1
ATOM 11558 C CA . GLU D 4 502 ? 166.34000 134.55700 213.01300 1.000 111.25711 1664 GLU E CA 1
ATOM 11559 C C . GLU D 4 502 ? 166.76400 136.00400 212.82000 1.000 111.25711 1664 GLU E C 1
ATOM 11560 O O . GLU D 4 502 ? 166.30500 136.88900 213.55200 1.000 111.25711 1664 GLU E O 1
ATOM 11566 N N . THR D 4 503 ? 167.65700 136.26500 211.85800 1.000 109.71059 1665 THR E N 1
ATOM 11567 C CA . THR D 4 503 ? 168.08100 137.65300 211.66200 1.000 109.71059 1665 THR E CA 1
ATOM 11568 C C . THR D 4 503 ? 166.92800 138.52600 211.16000 1.000 109.71059 1665 THR E C 1
ATOM 11569 O O . THR D 4 503 ? 166.71700 139.63700 211.65900 1.000 109.71059 1665 THR E O 1
ATOM 11573 N N . ASP D 4 504 ? 166.16400 138.03400 210.17800 1.000 103.64826 1666 ASP E N 1
ATOM 11574 C CA . ASP D 4 504 ? 165.18600 138.84400 209.44800 1.000 103.64826 1666 ASP E CA 1
ATOM 11575 C C . ASP D 4 504 ? 164.02500 137.94300 209.04000 1.000 103.64826 1666 ASP E C 1
ATOM 11576 O O . ASP D 4 504 ? 164.26800 136.85600 208.49500 1.000 103.64826 1666 ASP E O 1
ATOM 11581 N N . PRO D 4 505 ? 162.76600 138.35500 209.27700 1.000 91.69991 1667 PRO E N 1
ATOM 11582 C CA . PRO D 4 505 ? 161.62200 137.54300 208.83000 1.000 91.69991 1667 PRO E CA 1
ATOM 11583 C C . PRO D 4 505 ? 161.46900 137.43800 207.32200 1.000 91.69991 1667 PRO E C 1
ATOM 11584 O O . PRO D 4 505 ? 162.32700 137.89500 206.55800 1.000 91.69991 1667 PRO E O 1
ATOM 11588 N N . SER D 4 506 ? 160.38100 136.77100 206.91300 1.000 79.88549 1668 SER E N 1
ATOM 11589 C CA . SER D 4 506 ? 159.92500 136.51000 205.54400 1.000 79.88549 1668 SER E CA 1
ATOM 11590 C C . SER D 4 506 ? 160.76100 135.44700 204.84200 1.000 79.88549 1668 SER E C 1
ATOM 11591 O O . SER D 4 506 ? 160.40100 134.99800 203.74900 1.000 79.88549 1668 SER E O 1
ATOM 11594 N N . LEU D 4 507 ? 161.86700 135.02900 205.45600 1.000 78.73629 1669 LEU E N 1
ATOM 11595 C CA . LEU D 4 507 ? 162.69800 133.98800 204.86800 1.000 78.73629 1669 LEU E CA 1
ATOM 11596 C C . LEU D 4 507 ? 162.04300 132.61900 204.96200 1.000 78.73629 1669 LEU E C 1
ATOM 11597 O O . LEU D 4 507 ? 162.38800 131.71900 204.18100 1.000 78.73629 1669 LEU E O 1
ATOM 11602 N N . VAL D 4 508 ? 161.12000 132.45100 205.91200 1.000 72.18857 1670 VAL E N 1
ATOM 11603 C CA . VAL D 4 508 ? 160.43700 131.17800 206.10800 1.000 72.18857 1670 VAL E CA 1
ATOM 11604 C C . VAL D 4 508 ? 159.66400 130.77300 204.85700 1.000 72.18857 1670 VAL E C 1
ATOM 11605 O O . VAL D 4 508 ? 159.66600 129.59800 204.46700 1.000 72.18857 1670 VAL E O 1
ATOM 11609 N N . PHE D 4 509 ? 159.02300 131.73800 204.19200 1.000 69.86985 1671 PHE E N 1
ATOM 11610 C CA . PHE D 4 509 ? 158.27300 131.43900 202.97700 1.000 69.86985 1671 PHE E CA 1
ATOM 11611 C C . PHE D 4 509 ? 159.19100 130.93800 201.87300 1.000 69.86985 1671 PHE E C 1
ATOM 11612 O O . PHE D 4 509 ? 158.86700 129.96500 201.18200 1.000 69.86985 1671 PHE E O 1
ATOM 11620 N N . SER D 4 510 ? 160.33800 131.59600 201.69300 1.000 71.38865 1672 SER E N 1
ATOM 11621 C CA . SER D 4 510 ? 161.30900 131.15400 200.69900 1.000 71.38865 1672 SER E CA 1
ATOM 11622 C C . SER D 4 510 ? 161.79500 129.74300 200.99200 1.000 71.38865 1672 SER E C 1
ATOM 11623 O O . SER D 4 510 ? 161.92900 128.92300 200.07600 1.000 71.38865 1672 SER E O 1
ATOM 11626 N N . ARG D 4 511 ? 162.08700 129.45500 202.26300 1.000 74.76061 1673 ARG E N 1
ATOM 11627 C CA . ARG D 4 511 ? 162.57200 128.12900 202.63800 1.000 74.76061 1673 ARG E CA 1
ATOM 11628 C C . ARG D 4 511 ? 161.53900 127.05200 202.32400 1.000 74.76061 1673 ARG E C 1
ATOM 11629 O O . ARG D 4 511 ? 161.86000 126.01700 201.72100 1.000 74.76061 1673 ARG E O 1
ATOM 11637 N N . LYS D 4 512 ? 160.28600 127.28800 202.72100 1.000 69.65909 1674 LYS E N 1
ATOM 11638 C CA . LYS D 4 512 ? 159.21700 126.34600 202.40200 1.000 69.65909 1674 LYS E CA 1
ATOM 11639 C C . LYS D 4 512 ? 159.02200 126.20400 200.89800 1.000 69.65909 1674 LYS E C 1
ATOM 11640 O O . LYS D 4 512 ? 158.69900 125.11100 200.41200 1.000 69.65909 1674 LYS E O 1
ATOM 11646 N N . PHE D 4 513 ? 159.23400 127.28600 200.14700 1.000 64.70552 1675 PHE E N 1
ATOM 11647 C CA . PHE D 4 513 ? 159.09300 127.21700 198.69900 1.000 64.70552 1675 PHE E CA 1
ATOM 11648 C C . PHE D 4 513 ? 160.16200 126.32200 198.09400 1.000 64.70552 1675 PHE E C 1
ATOM 11649 O O . PHE D 4 513 ? 159.87100 125.49900 197.21700 1.000 64.70552 1675 PHE E O 1
ATOM 11657 N N . TYR D 4 514 ? 161.41300 126.51400 198.51900 1.000 67.14667 1676 TYR E N 1
ATOM 11658 C CA . TYR D 4 514 ? 162.50300 125.64500 198.08800 1.000 67.14667 1676 TYR E CA 1
ATOM 11659 C C . TYR D 4 514 ? 162.19400 124.18700 198.38500 1.000 67.14667 1676 TYR E C 1
ATOM 11660 O O . TYR D 4 514 ? 162.45500 123.31100 197.55300 1.000 67.14667 1676 TYR E O 1
ATOM 11669 N N . ILE D 4 515 ? 161.65400 123.91300 199.57700 1.000 71.84482 1677 ILE E N 1
ATOM 11670 C CA . ILE D 4 515 ? 161.31700 122.54200 199.95900 1.000 71.84482 1677 ILE E CA 1
ATOM 11671 C C . ILE D 4 515 ? 160.30600 121.94800 198.98800 1.000 71.84482 1677 ILE E C 1
ATOM 11672 O O . ILE D 4 515 ? 160.51200 120.85600 198.43500 1.000 71.84482 1677 ILE E O 1
ATOM 11677 N N . ALA D 4 516 ? 159.19000 122.65300 198.78500 1.000 75.21788 1678 ALA E N 1
ATOM 11678 C CA . ALA D 4 516 ? 158.15000 122.16100 197.88700 1.000 75.21788 1678 ALA E CA 1
ATOM 11679 C C . ALA D 4 516 ? 158.68000 121.97800 196.47100 1.000 75.21788 1678 ALA E C 1
ATOM 11680 O O . ALA D 4 516 ? 158.30500 121.02400 195.77400 1.000 75.21788 1678 ALA E O 1
ATOM 11682 N N . GLN D 4 517 ? 159.58400 122.85800 196.04000 1.000 79.71790 1679 GLN E N 1
ATOM 11683 C CA . GLN D 4 517 ? 160.08000 122.76000 194.67600 1.000 79.71790 1679 GLN E CA 1
ATOM 11684 C C . GLN D 4 517 ? 161.01800 121.57300 194.51300 1.000 79.71790 1679 GLN E C 1
ATOM 11685 O O . GLN D 4 517 ? 160.96800 120.88700 193.48700 1.000 79.71790 1679 GLN E O 1
ATOM 11691 N N . TRP D 4 518 ? 161.89800 121.33200 195.49400 1.000 81.25464 1680 TRP E N 1
ATOM 11692 C CA . TRP D 4 518 ? 162.71600 120.12300 195.46100 1.000 81.25464 1680 TRP E CA 1
ATOM 11693 C C . TRP D 4 518 ? 161.84800 118.87700 195.42000 1.000 81.25464 1680 TRP E C 1
ATOM 11694 O O . TRP D 4 518 ? 162.16500 117.91700 194.70700 1.000 81.25464 1680 TRP E O 1
ATOM 11705 N N . PHE D 4 519 ? 160.75300 118.87400 196.18700 1.000 88.10616 1681 PHE E N 1
ATOM 11706 C CA . PHE D 4 519 ? 159.86300 117.71500 196.20300 1.000 88.10616 1681 PHE E CA 1
ATOM 11707 C C . PHE D 4 519 ? 159.25500 117.47600 194.82500 1.000 88.10616 1681 PHE E C 1
ATOM 11708 O O . PHE D 4 519 ? 159.26400 116.34400 194.31600 1.000 88.10616 1681 PHE E O 1
ATOM 11716 N N . ARG D 4 520 ? 158.70000 118.52600 194.21400 1.000 89.95453 1682 ARG E N 1
ATOM 11717 C CA . ARG D 4 520 ? 158.09800 118.33700 192.89900 1.000 89.95453 1682 ARG E CA 1
ATOM 11718 C C . ARG D 4 520 ? 159.14700 117.99400 191.84800 1.000 89.95453 1682 ARG E C 1
ATOM 11719 O O . ARG D 4 520 ? 158.85800 117.24600 190.90700 1.000 89.95453 1682 ARG E O 1
ATOM 11727 N N . ASP D 4 521 ? 160.37400 118.49400 192.00300 1.000 98.60668 1683 ASP E N 1
ATOM 11728 C CA . ASP D 4 521 ? 161.41700 118.15100 191.04500 1.000 98.60668 1683 ASP E CA 1
ATOM 11729 C C . ASP D 4 521 ? 161.81100 116.68700 191.16600 1.000 98.60668 1683 ASP E C 1
ATOM 11730 O O . ASP D 4 521 ? 162.07500 116.02900 190.15700 1.000 98.60668 1683 ASP E O 1
ATOM 11735 N N . THR D 4 522 ? 161.84600 116.16000 192.39100 1.000 103.30348 1684 THR E N 1
ATOM 11736 C CA . THR D 4 522 ? 162.09000 114.73300 192.58000 1.000 103.30348 1684 THR E CA 1
ATOM 11737 C C . THR D 4 522 ? 160.97200 113.89900 191.96400 1.000 103.30348 1684 THR E C 1
ATOM 11738 O O . THR D 4 522 ? 161.23300 112.86800 191.33100 1.000 103.30348 1684 THR E O 1
ATOM 11742 N N . THR D 4 523 ? 159.72200 114.33700 192.12900 1.000 103.04472 1685 THR E N 1
ATOM 11743 C CA . THR D 4 523 ? 158.60400 113.65500 191.47500 1.000 103.04472 1685 THR E CA 1
ATOM 11744 C C . THR D 4 523 ? 158.74700 113.67400 189.95400 1.000 103.04472 1685 THR E C 1
ATOM 11745 O O . THR D 4 523 ? 158.52100 112.65700 189.28400 1.000 103.04472 1685 THR E O 1
ATOM 11749 N N . LEU D 4 524 ? 159.14000 114.81600 189.39000 1.000 106.87181 1686 LEU E N 1
ATOM 11750 C CA . LEU D 4 524 ? 159.32800 114.89700 187.94500 1.000 106.87181 1686 LEU E CA 1
ATOM 11751 C C . LEU D 4 524 ? 160.52300 114.06700 187.48000 1.000 106.87181 1686 LEU E C 1
ATOM 11752 O O . LEU D 4 524 ? 160.53100 113.57800 186.34400 1.000 106.87181 1686 LEU E O 1
ATOM 11757 N N . GLU D 4 525 ? 161.53100 113.88900 188.33800 1.000 113.63276 1687 GLU E N 1
ATOM 11758 C CA . GLU D 4 525 ? 162.63000 112.98300 188.01400 1.000 113.63276 1687 GLU E CA 1
ATOM 11759 C C . GLU D 4 525 ? 162.18900 111.52900 188.06400 1.000 113.63276 1687 GLU E C 1
ATOM 11760 O O . GLU D 4 525 ? 162.77200 110.68700 187.38100 1.000 113.63276 1687 GLU E O 1
ATOM 11766 N N . THR D 4 526 ? 161.26600 111.19400 188.96000 1.000 119.53300 1688 THR E N 1
ATOM 11767 C CA . THR D 4 526 ? 160.62600 109.88300 188.89600 1.000 119.53300 1688 THR E CA 1
ATOM 11768 C C . THR D 4 526 ? 159.93500 109.68500 187.55300 1.000 119.53300 1688 THR E C 1
ATOM 11769 O O . THR D 4 526 ? 160.17000 108.69400 186.85300 1.000 119.53300 1688 THR E O 1
ATOM 11773 N N . GLU D 4 527 ? 159.08000 110.63600 187.18000 1.000 117.70277 1689 GLU E N 1
ATOM 11774 C CA . GLU D 4 527 ? 158.36900 110.56400 185.90800 1.000 117.70277 1689 GLU E CA 1
ATOM 11775 C C . GLU D 4 527 ? 159.29600 110.64400 184.69600 1.000 117.70277 1689 GLU E C 1
ATOM 11776 O O . GLU D 4 527 ? 159.08800 109.92200 183.71400 1.000 117.70277 1689 GLU E O 1
ATOM 11782 N N . LYS D 4 528 ? 160.32300 111.49700 184.75300 1.000 119.78293 1690 LYS E N 1
ATOM 11783 C CA . LYS D 4 528 ? 161.23500 111.77700 183.62200 1.000 119.78293 1690 LYS E CA 1
ATOM 11784 C C . LYS D 4 528 ? 160.48600 112.20000 182.36100 1.000 119.78293 1690 LYS E C 1
ATOM 11785 O O . LYS D 4 528 ? 161.05300 112.21200 181.26800 1.000 119.78293 1690 LYS E O 1
ATOM 11791 N N . LYS D 4 546 ? 165.33000 100.83800 186.67400 1.000 133.69195 1708 LYS E N 1
ATOM 11792 C CA . LYS D 4 546 ? 164.73100 102.03400 187.25400 1.000 133.69195 1708 LYS E CA 1
ATOM 11793 C C . LYS D 4 546 ? 164.65200 101.90000 188.76800 1.000 133.69195 1708 LYS E C 1
ATOM 11794 O O . LYS D 4 546 ? 164.75100 102.89400 189.49200 1.000 133.69195 1708 LYS E O 1
ATOM 11800 N N . GLU D 4 547 ? 164.46100 100.65200 189.22300 1.000 141.08091 1709 GLU E N 1
ATOM 11801 C CA . GLU D 4 547 ? 164.33300 100.35200 190.64900 1.000 141.08091 1709 GLU E CA 1
ATOM 11802 C C . GLU D 4 547 ? 165.52600 100.85000 191.46000 1.000 141.08091 1709 GLU E C 1
ATOM 11803 O O . GLU D 4 547 ? 165.36100 101.24300 192.62000 1.000 141.08091 1709 GLU E O 1
ATOM 11809 N N . ILE D 4 548 ? 166.72600 100.84600 190.86900 1.000 139.56875 1710 ILE E N 1
ATOM 11810 C CA . ILE D 4 548 ? 167.88900 101.44200 191.52200 1.000 139.56875 1710 ILE E CA 1
ATOM 11811 C C . ILE D 4 548 ? 167.68300 102.94400 191.72000 1.000 139.56875 1710 ILE E C 1
ATOM 11812 O O . ILE D 4 548 ? 167.82600 103.46500 192.83300 1.000 139.56875 1710 ILE E O 1
ATOM 11817 N N . GLU D 4 549 ? 167.29400 103.65700 190.66200 1.000 137.13003 1711 GLU E N 1
ATOM 11818 C CA . GLU D 4 549 ? 167.02300 105.07600 190.81600 1.000 137.13003 1711 GLU E CA 1
ATOM 11819 C C . GLU D 4 549 ? 165.68400 105.34800 191.47900 1.000 137.13003 1711 GLU E C 1
ATOM 11820 O O . GLU D 4 549 ? 165.51700 106.42500 192.05300 1.000 137.13003 1711 GLU E O 1
ATOM 11826 N N . THR D 4 550 ? 164.73500 104.40900 191.41600 1.000 135.22417 1712 THR E N 1
ATOM 11827 C CA . THR D 4 550 ? 163.53300 104.51700 192.23900 1.000 135.22417 1712 THR E CA 1
ATOM 11828 C C . THR D 4 550 ? 163.89700 104.56100 193.71700 1.000 135.22417 1712 THR E C 1
ATOM 11829 O O . THR D 4 550 ? 163.44700 105.44400 194.45400 1.000 135.22417 1712 THR E O 1
ATOM 11833 N N . THR D 4 551 ? 164.73500 103.62300 194.16300 1.000 133.48072 1713 THR E N 1
ATOM 11834 C CA . THR D 4 551 ? 165.16700 103.61700 195.55700 1.000 133.48072 1713 THR E CA 1
ATOM 11835 C C . THR D 4 551 ? 166.02500 104.84100 195.87200 1.000 133.48072 1713 THR E C 1
ATOM 11836 O O . THR D 4 551 ? 165.92800 105.40600 196.96800 1.000 133.48072 1713 THR E O 1
ATOM 11840 N N . GLY D 4 552 ? 166.85400 105.27400 194.91500 1.000 127.86325 1714 GLY E N 1
ATOM 11841 C CA . GLY D 4 552 ? 167.64800 106.47900 195.11600 1.000 127.86325 1714 GLY E CA 1
ATOM 11842 C C . GLY D 4 552 ? 166.80100 107.72100 195.33300 1.000 127.86325 1714 GLY E C 1
ATOM 11843 O O . GLY D 4 552 ? 167.03100 108.49300 196.26900 1.000 127.86325 1714 GLY E O 1
ATOM 11844 N N . GLN D 4 553 ? 165.80700 107.93400 194.46600 1.000 127.24617 1715 GLN E N 1
ATOM 11845 C CA . GLN D 4 553 ? 164.94000 109.09700 194.62400 1.000 127.24617 1715 GLN E CA 1
ATOM 11846 C C . GLN D 4 553 ? 164.04100 108.96100 195.84300 1.000 127.24617 1715 GLN E C 1
ATOM 11847 O O . GLN D 4 553 ? 163.62700 109.97300 196.40900 1.000 127.24617 1715 GLN E O 1
ATOM 11853 N N . ILE D 4 554 ? 163.70600 107.73600 196.25400 1.000 121.49554 1716 ILE E N 1
ATOM 11854 C CA . ILE D 4 554 ? 162.94200 107.59800 197.48800 1.000 121.49554 1716 ILE E CA 1
ATOM 11855 C C . ILE D 4 554 ? 163.82500 107.91100 198.68900 1.000 121.49554 1716 ILE E C 1
ATOM 11856 O O . ILE D 4 554 ? 163.34900 108.45600 199.68700 1.000 121.49554 1716 ILE E O 1
ATOM 11861 N N . MET D 4 555 ? 165.13100 107.66000 198.58900 1.000 119.00444 1717 MET E N 1
ATOM 11862 C CA . MET D 4 555 ? 166.04200 108.12800 199.63100 1.000 119.00444 1717 MET E CA 1
ATOM 11863 C C . MET D 4 555 ? 166.13600 109.65100 199.64000 1.000 119.00444 1717 MET E C 1
ATOM 11864 O O . MET D 4 555 ? 166.17600 110.27000 200.71300 1.000 119.00444 1717 MET E O 1
ATOM 11869 N N . HIS D 4 556 ? 166.19200 110.26200 198.45100 1.000 113.64648 1718 HIS E N 1
ATOM 11870 C CA . HIS D 4 556 ? 166.05600 111.71500 198.32100 1.000 113.64648 1718 HIS E CA 1
ATOM 11871 C C . HIS D 4 556 ? 164.80200 112.23400 199.01900 1.000 113.64648 1718 HIS E C 1
ATOM 11872 O O . HIS D 4 556 ? 164.86600 113.15200 199.84400 1.000 113.64648 1718 HIS E O 1
ATOM 11879 N N . ARG D 4 557 ? 163.64800 111.66400 198.66700 1.000 109.14198 1719 ARG E N 1
ATOM 11880 C CA . ARG D 4 557 ? 162.37100 112.10800 199.21000 1.000 109.14198 1719 ARG E CA 1
ATOM 11881 C C . ARG D 4 557 ? 162.30700 111.88300 200.71400 1.000 109.14198 1719 ARG E C 1
ATOM 11882 O O . ARG D 4 557 ? 161.74300 112.70000 201.44500 1.000 109.14198 1719 ARG E O 1
ATOM 11890 N N . ALA D 4 558 ? 162.89200 110.78600 201.19400 1.000 108.91912 1720 ALA E N 1
ATOM 11891 C CA . ALA D 4 558 ? 162.93000 110.52400 202.62700 1.000 108.91912 1720 ALA E CA 1
ATOM 11892 C C . ALA D 4 558 ? 163.76700 111.56400 203.35300 1.000 108.91912 1720 ALA E C 1
ATOM 11893 O O . ALA D 4 558 ? 163.38100 112.02800 204.42900 1.000 108.91912 1720 ALA E O 1
ATOM 11895 N N . GLU D 4 559 ? 164.91100 111.94700 202.77900 1.000 104.47031 1721 GLU E N 1
ATOM 11896 C CA . GLU D 4 559 ? 165.71000 113.01400 203.37700 1.000 104.47031 1721 GLU E CA 1
ATOM 11897 C C . GLU D 4 559 ? 164.95800 114.33800 203.35300 1.000 104.47031 1721 GLU E C 1
ATOM 11898 O O . GLU D 4 559 ? 165.08200 115.15600 204.27700 1.000 104.47031 1721 GLU E O 1
ATOM 11904 N N . ASN D 4 560 ? 164.20800 114.57900 202.27800 1.000 102.99569 1722 ASN E N 1
ATOM 11905 C CA . ASN D 4 560 ? 163.33600 115.74500 202.20300 1.000 102.99569 1722 ASN E CA 1
ATOM 11906 C C . ASN D 4 560 ? 162.35200 115.75600 203.37000 1.000 102.99569 1722 ASN E C 1
ATOM 11907 O O . ASN D 4 560 ? 162.18000 116.78100 204.03900 1.000 102.99569 1722 ASN E O 1
ATOM 11912 N N . ARG D 4 561 ? 161.67500 114.62300 203.59700 1.000 103.83374 1723 ARG E N 1
ATOM 11913 C CA . ARG D 4 561 ? 160.76500 114.48700 204.73400 1.000 103.83374 1723 ARG E CA 1
ATOM 11914 C C . ARG D 4 561 ? 161.48000 114.73800 206.05200 1.000 103.83374 1723 ARG E C 1
ATOM 11915 O O . ARG D 4 561 ? 160.91200 115.35700 206.95900 1.000 103.83374 1723 ARG E O 1
ATOM 11923 N N . LYS D 4 562 ? 162.70100 114.21200 206.19200 1.000 104.23666 1724 LYS E N 1
ATOM 11924 C CA . LYS D 4 562 ? 163.50100 114.46600 207.38800 1.000 104.23666 1724 LYS E CA 1
ATOM 11925 C C . LYS D 4 562 ? 163.66400 115.95800 207.62500 1.000 104.23666 1724 LYS E C 1
ATOM 11926 O O . LYS D 4 562 ? 163.38200 116.45600 208.72000 1.000 104.23666 1724 LYS E O 1
ATOM 11932 N N . LYS D 4 563 ? 164.08000 116.69200 206.59100 1.000 101.73166 1725 LYS E N 1
ATOM 11933 C CA . LYS D 4 563 ? 164.36600 118.11100 206.77500 1.000 101.73166 1725 LYS E CA 1
ATOM 11934 C C . LYS D 4 563 ? 163.08800 118.91000 206.99700 1.000 101.73166 1725 LYS E C 1
ATOM 11935 O O . LYS D 4 563 ? 163.09600 119.90100 207.73700 1.000 101.73166 1725 LYS E O 1
ATOM 11941 N N . PHE D 4 564 ? 161.99400 118.50500 206.35200 1.000 104.96325 1726 PHE E N 1
ATOM 11942 C CA . PHE D 4 564 ? 160.68700 119.08200 206.64600 1.000 104.96325 1726 PHE E CA 1
ATOM 11943 C C . PHE D 4 564 ? 160.32500 118.88800 208.11500 1.000 104.96325 1726 PHE E C 1
ATOM 11944 O O . PHE D 4 564 ? 159.83100 119.81500 208.76700 1.000 104.96325 1726 PHE E O 1
ATOM 11952 N N . LEU D 4 565 ? 160.55500 117.68100 208.64400 1.000 106.52898 1727 LEU E N 1
ATOM 11953 C CA . LEU D 4 565 ? 160.28700 117.40300 210.05400 1.000 106.52898 1727 LEU E CA 1
ATOM 11954 C C . LEU D 4 565 ? 161.15800 118.25500 210.97000 1.000 106.52898 1727 LEU E C 1
ATOM 11955 O O . LEU D 4 565 ? 160.70500 118.70000 212.03000 1.000 106.52898 1727 LEU E O 1
ATOM 11960 N N . ARG D 4 566 ? 162.41300 118.49400 210.57500 1.000 103.15523 1728 ARG E N 1
ATOM 11961 C CA . ARG D 4 566 ? 163.36300 119.26900 211.37500 1.000 103.15523 1728 ARG E CA 1
ATOM 11962 C C . ARG D 4 566 ? 163.04400 120.76100 211.44200 1.000 103.15523 1728 ARG E C 1
ATOM 11963 O O . ARG D 4 566 ? 163.83900 121.50900 212.02200 1.000 103.15523 1728 ARG E O 1
ATOM 11971 N N . SER D 4 567 ? 161.93100 121.21500 210.87300 1.000 101.17576 1729 SER E N 1
ATOM 11972 C CA . SER D 4 567 ? 161.59900 122.63400 210.82500 1.000 101.17576 1729 SER E CA 1
ATOM 11973 C C . SER D 4 567 ? 161.26100 123.19600 212.20400 1.000 101.17576 1729 SER E C 1
ATOM 11974 O O . SER D 4 567 ? 162.14400 123.62400 212.94500 1.000 101.17576 1729 SER E O 1
ATOM 11977 N N . ASP D 4 584 ? 177.50400 125.11300 208.25000 1.000 128.38629 1746 ASP E N 1
ATOM 11978 C CA . ASP D 4 584 ? 177.89200 126.40300 208.80800 1.000 128.38629 1746 ASP E CA 1
ATOM 11979 C C . ASP D 4 584 ? 178.82100 127.16600 207.87300 1.000 128.38629 1746 ASP E C 1
ATOM 11980 O O . ASP D 4 584 ? 179.24600 126.63500 206.84700 1.000 128.38629 1746 ASP E O 1
ATOM 11985 N N . THR D 4 585 ? 179.09600 128.42300 208.23100 1.000 120.18231 1747 THR E N 1
ATOM 11986 C CA . THR D 4 585 ? 180.08600 129.33200 207.64500 1.000 120.18231 1747 THR E CA 1
ATOM 11987 C C . THR D 4 585 ? 179.70000 129.76400 206.22000 1.000 120.18231 1747 THR E C 1
ATOM 11988 O O . THR D 4 585 ? 180.37900 130.61700 205.63300 1.000 120.18231 1747 THR E O 1
ATOM 11992 N N . VAL D 4 586 ? 178.60400 129.24800 205.66100 1.000 104.61586 1748 VAL E N 1
ATOM 11993 C CA . VAL D 4 586 ? 178.22000 129.60200 204.30200 1.000 104.61586 1748 VAL E CA 1
ATOM 11994 C C . VAL D 4 586 ? 177.71400 131.03600 204.28100 1.000 104.61586 1748 VAL E C 1
ATOM 11995 O O . VAL D 4 586 ? 176.93200 131.44700 205.14700 1.000 104.61586 1748 VAL E O 1
ATOM 11999 N N . ASP D 4 587 ? 178.16400 131.80900 203.29300 1.000 97.63261 1749 ASP E N 1
ATOM 12000 C CA . ASP D 4 587 ? 177.75200 133.20300 203.18400 1.000 97.63261 1749 ASP E CA 1
ATOM 12001 C C . ASP D 4 587 ? 177.20200 133.53300 201.80100 1.000 97.63261 1749 ASP E C 1
ATOM 12002 O O . ASP D 4 587 ? 176.91600 132.62800 201.00900 1.000 97.63261 1749 ASP E O 1
ATOM 12007 N N . TYR D 4 588 ? 177.03600 134.83500 201.54300 1.000 94.67367 1750 TYR E N 1
ATOM 12008 C CA . TYR D 4 588 ? 176.29200 135.35700 200.39800 1.000 94.67367 1750 TYR E CA 1
ATOM 12009 C C . TYR D 4 588 ? 176.75900 134.77300 199.06700 1.000 94.67367 1750 TYR E C 1
ATOM 12010 O O . TYR D 4 588 ? 175.98100 134.12300 198.35800 1.000 94.67367 1750 TYR E O 1
ATOM 12019 N N . ASP D 4 589 ? 178.01600 135.03700 198.69700 1.000 92.45049 1751 ASP E N 1
ATOM 12020 C CA . ASP D 4 589 ? 178.54400 134.57600 197.41400 1.000 92.45049 1751 ASP E CA 1
ATOM 12021 C C . ASP D 4 589 ? 178.47400 133.05900 197.28000 1.000 92.45049 1751 ASP E C 1
ATOM 12022 O O . ASP D 4 589 ? 178.11600 132.54300 196.21400 1.000 92.45049 1751 ASP E O 1
ATOM 12027 N N . ASP D 4 590 ? 178.80800 132.33300 198.35000 1.000 94.55798 1752 ASP E N 1
ATOM 12028 C CA . ASP D 4 590 ? 178.77200 130.87300 198.30900 1.000 94.55798 1752 ASP E CA 1
ATOM 12029 C C . ASP D 4 590 ? 177.36600 130.36400 198.02000 1.000 94.55798 1752 ASP E C 1
ATOM 12030 O O . ASP D 4 590 ? 177.16900 129.52500 197.13300 1.000 94.55798 1752 ASP E O 1
ATOM 12035 N N . ALA D 4 591 ? 176.38100 130.85900 198.77300 1.000 92.23665 1753 ALA E N 1
ATOM 12036 C CA . ALA D 4 591 ? 174.99500 130.45800 198.56500 1.000 92.23665 1753 ALA E CA 1
ATOM 12037 C C . ALA D 4 591 ? 174.52200 130.82300 197.16700 1.000 92.23665 1753 ALA E C 1
ATOM 12038 O O . ALA D 4 591 ? 173.76100 130.07000 196.54100 1.000 92.23665 1753 ALA E O 1
ATOM 12040 N N . CYS D 4 592 ? 174.94100 131.99500 196.68000 1.000 90.55190 1754 CYS E N 1
ATOM 12041 C CA . CYS D 4 592 ? 174.63300 132.40700 195.31600 1.000 90.55190 1754 CYS E CA 1
ATOM 12042 C C . CYS D 4 592 ? 175.12700 131.37600 194.30600 1.000 90.55190 1754 CYS E C 1
ATOM 12043 O O . CYS D 4 592 ? 174.38300 130.96500 193.41200 1.000 90.55190 1754 CYS E O 1
ATOM 12046 N N . LEU D 4 593 ? 176.37600 130.92300 194.45600 1.000 90.75301 1755 LEU E N 1
ATOM 12047 C CA . LEU D 4 593 ? 176.91500 129.92700 193.52800 1.000 90.75301 1755 LEU E CA 1
ATOM 12048 C C . LEU D 4 593 ? 176.19500 128.58800 193.65800 1.000 90.75301 1755 LEU E C 1
ATOM 12049 O O . LEU D 4 593 ? 175.98700 127.88900 192.65500 1.000 90.75301 1755 LEU E O 1
ATOM 12054 N N . ILE D 4 594 ? 175.83100 128.21100 194.88800 1.000 88.22910 1756 ILE E N 1
ATOM 12055 C CA . ILE D 4 594 ? 175.07700 126.97600 195.11300 1.000 88.22910 1756 ILE E CA 1
ATOM 12056 C C . ILE D 4 594 ? 173.76700 126.99900 194.33700 1.000 88.22910 1756 ILE E C 1
ATOM 12057 O O . ILE D 4 594 ? 173.45800 126.07100 193.57400 1.000 88.22910 1756 ILE E O 1
ATOM 12062 N N . VAL D 4 595 ? 172.97900 128.06000 194.52400 1.000 86.91776 1757 VAL E N 1
ATOM 12063 C CA . VAL D 4 595 ? 171.67900 128.11300 193.86600 1.000 86.91776 1757 VAL E CA 1
ATOM 12064 C C . VAL D 4 595 ? 171.85800 128.28100 192.36100 1.000 86.91776 1757 VAL E C 1
ATOM 12065 O O . VAL D 4 595 ? 171.02600 127.80800 191.58100 1.000 86.91776 1757 VAL E O 1
ATOM 12069 N N . ARG D 4 596 ? 172.95300 128.91400 191.92600 1.000 89.66188 1758 ARG E N 1
ATOM 12070 C CA . ARG D 4 596 ? 173.26800 128.97400 190.50100 1.000 89.66188 1758 ARG E CA 1
ATOM 12071 C C . ARG D 4 596 ? 173.43500 127.58200 189.91100 1.000 89.66188 1758 ARG E C 1
ATOM 12072 O O . ARG D 4 596 ? 172.89700 127.28400 188.84000 1.000 89.66188 1758 ARG E O 1
ATOM 12080 N N . TYR D 4 597 ? 174.19300 126.72200 190.59500 1.000 89.10293 1759 TYR E N 1
ATOM 12081 C CA . TYR D 4 597 ? 174.37600 125.35300 190.11400 1.000 89.10293 1759 TYR E CA 1
ATOM 12082 C C . TYR D 4 597 ? 173.04700 124.60800 190.07400 1.000 89.10293 1759 TYR E C 1
ATOM 12083 O O . TYR D 4 597 ? 172.69800 123.98400 189.06000 1.000 89.10293 1759 TYR E O 1
ATOM 12092 N N . LEU D 4 598 ? 172.32600 124.60600 191.20100 1.000 89.78127 1760 LEU E N 1
ATOM 12093 C CA . LEU D 4 598 ? 171.03400 123.92200 191.26000 1.000 89.78127 1760 LEU E CA 1
ATOM 12094 C C . LEU D 4 598 ? 170.06800 124.42500 190.19400 1.000 89.78127 1760 LEU E C 1
ATOM 12095 O O . LEU D 4 598 ? 169.26300 123.64600 189.67500 1.000 89.78127 1760 LEU E O 1
ATOM 12100 N N . ALA D 4 599 ? 170.14900 125.71000 189.84000 1.000 94.89835 1761 ALA E N 1
ATOM 12101 C CA . ALA D 4 599 ? 169.38500 126.22400 188.71100 1.000 94.89835 1761 ALA E CA 1
ATOM 12102 C C . ALA D 4 599 ? 169.89300 125.64000 187.40300 1.000 94.89835 1761 ALA E C 1
ATOM 12103 O O . ALA D 4 599 ? 169.09800 125.26200 186.53600 1.000 94.89835 1761 ALA E O 1
ATOM 12105 N N . SER D 4 600 ? 171.21700 125.57300 187.23600 1.000 95.06764 1762 SER E N 1
ATOM 12106 C CA . SER D 4 600 ? 171.81500 124.95300 186.05600 1.000 95.06764 1762 SER E CA 1
ATOM 12107 C C . SER D 4 600 ? 171.45600 123.47900 185.91000 1.000 95.06764 1762 SER E C 1
ATOM 12108 O O . SER D 4 600 ? 171.70700 122.89900 184.84900 1.000 95.06764 1762 SER E O 1
ATOM 12111 N N . MET D 4 601 ? 170.89100 122.85700 186.94300 1.000 94.54518 1763 MET E N 1
ATOM 12112 C CA . MET D 4 601 ? 170.25800 121.56100 186.73800 1.000 94.54518 1763 MET E CA 1
ATOM 12113 C C . MET D 4 601 ? 168.84100 121.70100 186.19200 1.000 94.54518 1763 MET E C 1
ATOM 12114 O O . MET D 4 601 ? 168.37500 120.81100 185.47300 1.000 94.54518 1763 MET E O 1
ATOM 12119 N N . ARG D 4 602 ? 168.15000 122.80000 186.51200 1.000 88.57247 1764 ARG E N 1
ATOM 12120 C CA . ARG D 4 602 ? 166.73500 122.94500 186.18600 1.000 88.57247 1764 ARG E CA 1
ATOM 12121 C C . ARG D 4 602 ? 166.54200 123.13600 184.68000 1.000 88.57247 1764 ARG E C 1
ATOM 12122 O O . ARG D 4 602 ? 167.46200 123.55800 183.97900 1.000 88.57247 1764 ARG E O 1
ATOM 12130 N N . PRO D 4 603 ? 165.32400 122.83100 184.14500 1.000 74.73115 1765 PRO E N 1
ATOM 12131 C CA . PRO D 4 603 ? 165.05600 122.99800 182.71100 1.000 74.73115 1765 PRO E CA 1
ATOM 12132 C C . PRO D 4 603 ? 164.68700 124.42000 182.29100 1.000 74.73115 1765 PRO E C 1
ATOM 12133 O O . PRO D 4 603 ? 163.70300 124.64400 181.58600 1.000 74.73115 1765 PRO E O 1
ATOM 12137 N N . PHE D 4 604 ? 165.47800 125.38800 182.73000 1.000 66.92561 1766 PHE E N 1
ATOM 12138 C CA . PHE D 4 604 ? 165.30500 126.76600 182.29300 1.000 66.92561 1766 PHE E CA 1
ATOM 12139 C C . PHE D 4 604 ? 166.56300 127.36400 181.69100 1.000 66.92561 1766 PHE E C 1
ATOM 12140 O O . PHE D 4 604 ? 166.46800 128.12000 180.72600 1.000 66.92561 1766 PHE E O 1
ATOM 12148 N N . ALA D 4 605 ? 167.73800 127.08000 182.26200 1.000 67.24092 1767 ALA E N 1
ATOM 12149 C CA . ALA D 4 605 ? 168.98100 127.63700 181.73500 1.000 67.24092 1767 ALA E CA 1
ATOM 12150 C C . ALA D 4 605 ? 169.23600 127.20900 180.29500 1.000 67.24092 1767 ALA E C 1
ATOM 12151 O O . ALA D 4 605 ? 169.86500 127.95000 179.53300 1.000 67.24092 1767 ALA E O 1
ATOM 12153 N N . GLN D 4 606 ? 168.75800 126.03300 179.90300 1.000 67.76034 1768 GLN E N 1
ATOM 12154 C CA . GLN D 4 606 ? 168.82400 125.60100 178.50800 1.000 67.76034 1768 GLN E CA 1
ATOM 12155 C C . GLN D 4 606 ? 167.56500 125.98900 177.74100 1.000 67.76034 1768 GLN E C 1
ATOM 12156 O O . GLN D 4 606 ? 166.94700 125.16000 177.07900 1.000 67.76034 1768 GLN E O 1
ATOM 12162 N N . SER D 4 607 ? 167.16800 127.25500 177.82100 1.000 64.40852 1769 SER E N 1
ATOM 12163 C CA . SER D 4 607 ? 166.04700 127.74200 177.03100 1.000 64.40852 1769 SER E CA 1
ATOM 12164 C C . SER D 4 607 ? 166.44500 128.69400 175.92200 1.000 64.40852 1769 SER E C 1
ATOM 12165 O O . SER D 4 607 ? 165.72200 128.77300 174.92300 1.000 64.40852 1769 SER E O 1
ATOM 12168 N N . PHE D 4 608 ? 167.56900 129.40900 176.09200 1.000 59.46744 1770 PHE E N 1
ATOM 12169 C CA . PHE D 4 608 ? 168.00900 130.43700 175.14800 1.000 59.46744 1770 PHE E CA 1
ATOM 12170 C C . PHE D 4 608 ? 168.03100 129.93600 173.71800 1.000 59.46744 1770 PHE E C 1
ATOM 12171 O O . PHE D 4 608 ? 167.50900 130.60100 172.81600 1.000 59.46744 1770 PHE E O 1
ATOM 12179 N N . ASP D 4 609 ? 168.67500 128.78500 173.50300 1.000 61.41422 1771 ASP E N 1
ATOM 12180 C CA . ASP D 4 609 ? 168.70000 128.11300 172.20900 1.000 61.41422 1771 ASP E CA 1
ATOM 12181 C C . ASP D 4 609 ? 167.29900 128.06500 171.61700 1.000 61.41422 1771 ASP E C 1
ATOM 12182 O O . ASP D 4 609 ? 167.05700 128.60500 170.52700 1.000 61.41422 1771 ASP E O 1
ATOM 12187 N N . ILE D 4 610 ? 166.36500 127.45600 172.36600 1.000 61.10631 1772 ILE E N 1
ATOM 12188 C CA . ILE D 4 610 ? 164.95700 127.36100 171.97100 1.000 61.10631 1772 ILE E CA 1
ATOM 12189 C C . ILE D 4 610 ? 164.44000 128.70900 171.50200 1.000 61.10631 1772 ILE E C 1
ATOM 12190 O O . ILE D 4 610 ? 163.87400 128.82500 170.40500 1.000 61.10631 1772 ILE E O 1
ATOM 12195 N N . TYR D 4 611 ? 164.70000 129.75300 172.30400 1.000 57.10517 1773 TYR E N 1
ATOM 12196 C CA . TYR D 4 611 ? 164.19800 131.09500 172.02400 1.000 57.10517 1773 TYR E CA 1
ATOM 12197 C C . TYR D 4 611 ? 164.58200 131.54800 170.62700 1.000 57.10517 1773 TYR E C 1
ATOM 12198 O O . TYR D 4 611 ? 163.71600 131.97700 169.85200 1.000 57.10517 1773 TYR E O 1
ATOM 12207 N N . LEU D 4 612 ? 165.87000 131.40300 170.27800 1.000 55.89775 1774 LEU E N 1
ATOM 12208 C CA . LEU D 4 612 ? 166.34000 131.78500 168.94900 1.000 55.89775 1774 LEU E CA 1
ATOM 12209 C C . LEU D 4 612 ? 165.52300 131.10300 167.87200 1.000 55.89775 1774 LEU E C 1
ATOM 12210 O O . LEU D 4 612 ? 164.95600 131.77200 166.99800 1.000 55.89775 1774 LEU E O 1
ATOM 12215 N N . THR D 4 613 ? 165.40700 129.77200 167.97400 1.000 55.66329 1775 THR E N 1
ATOM 12216 C CA . THR D 4 613 ? 164.62600 128.98300 167.03000 1.000 55.66329 1775 THR E CA 1
ATOM 12217 C C . THR D 4 613 ? 163.22600 129.55100 166.87300 1.000 55.66329 1775 THR E C 1
ATOM 12218 O O . THR D 4 613 ? 162.75800 129.77300 165.74900 1.000 55.66329 1775 THR E O 1
ATOM 12222 N N . GLN D 4 614 ? 162.58300 129.86300 168.00500 1.000 55.06902 1776 GLN E N 1
ATOM 12223 C CA . GLN D 4 614 ? 161.23100 130.40600 167.98200 1.000 55.06902 1776 GLN E CA 1
ATOM 12224 C C . GLN D 4 614 ? 161.17600 131.69500 167.18000 1.000 55.06902 1776 GLN E C 1
ATOM 12225 O O . GLN D 4 614 ? 160.35200 131.82800 166.26600 1.000 55.06902 1776 GLN E O 1
ATOM 12231 N N . ILE D 4 615 ? 162.08500 132.63300 167.48200 1.000 49.08390 1777 ILE E N 1
ATOM 12232 C CA . ILE D 4 615 ? 162.14000 133.89700 166.75200 1.000 49.08390 1777 ILE E CA 1
ATOM 12233 C C . ILE D 4 615 ? 162.32400 133.63700 165.26600 1.000 49.08390 1777 ILE E C 1
ATOM 12234 O O . ILE D 4 615 ? 161.67000 134.26300 164.42500 1.000 49.08390 1777 ILE E O 1
ATOM 12239 N N . LEU D 4 616 ? 163.14600 132.64900 164.92200 1.000 51.25149 1778 LEU E N 1
ATOM 12240 C CA . LEU D 4 616 ? 163.43700 132.42300 163.51800 1.000 51.25149 1778 LEU E CA 1
ATOM 12241 C C . LEU D 4 616 ? 162.27500 131.76100 162.79700 1.000 51.25149 1778 LEU E C 1
ATOM 12242 O O . LEU D 4 616 ? 162.21700 131.82000 161.56600 1.000 51.25149 1778 LEU E O 1
ATOM 12247 N N . ARG D 4 617 ? 161.35700 131.12700 163.53000 1.000 54.57542 1779 ARG E N 1
ATOM 12248 C CA . ARG D 4 617 ? 160.13000 130.66500 162.89300 1.000 54.57542 1779 ARG E CA 1
ATOM 12249 C C . ARG D 4 617 ? 159.28500 131.84700 162.44500 1.000 54.57542 1779 ARG E C 1
ATOM 12250 O O . ARG D 4 617 ? 158.58500 131.76900 161.43000 1.000 54.57542 1779 ARG E O 1
ATOM 12258 N N . VAL D 4 618 ? 159.39800 132.96600 163.16000 1.000 49.87632 1780 VAL E N 1
ATOM 12259 C CA . VAL D 4 618 ? 158.58100 134.14400 162.90800 1.000 49.87632 1780 VAL E CA 1
ATOM 12260 C C . VAL D 4 618 ? 158.94900 134.80200 161.59200 1.000 49.87632 1780 VAL E C 1
ATOM 12261 O O . VAL D 4 618 ? 158.07800 135.34100 160.90200 1.000 49.87632 1780 VAL E O 1
ATOM 12265 N N . LEU D 4 619 ? 160.23200 134.75400 161.22200 1.000 51.11179 1781 LEU E N 1
ATOM 12266 C CA . LEU D 4 619 ? 160.75800 135.56700 160.12700 1.000 51.11179 1781 LEU E CA 1
ATOM 12267 C C . LEU D 4 619 ? 160.06900 135.29300 158.79700 1.000 51.11179 1781 LEU E C 1
ATOM 12268 O O . LEU D 4 619 ? 160.02900 136.17300 157.93400 1.000 51.11179 1781 LEU E O 1
ATOM 12273 N N . GLY D 4 620 ? 159.53800 134.09100 158.59800 1.000 56.49230 1782 GLY E N 1
ATOM 12274 C CA . GLY D 4 620 ? 158.66600 133.88100 157.45900 1.000 56.49230 1782 GLY E CA 1
ATOM 12275 C C . GLY D 4 620 ? 157.19900 133.98600 157.82200 1.000 56.49230 1782 GLY E C 1
ATOM 12276 O O . GLY D 4 620 ? 156.57800 132.99000 158.20200 1.000 56.49230 1782 GLY E O 1
ATOM 12277 N N . GLU D 4 621 ? 156.62000 135.17200 157.66800 1.000 58.80437 1783 GLU E N 1
ATOM 12278 C CA . GLU D 4 621 ? 155.24900 135.41900 158.08600 1.000 58.80437 1783 GLU E CA 1
ATOM 12279 C C . GLU D 4 621 ? 154.67300 136.48000 157.15700 1.000 58.80437 1783 GLU E C 1
ATOM 12280 O O . GLU D 4 621 ? 155.36400 136.99700 156.27800 1.000 58.80437 1783 GLU E O 1
ATOM 12286 N N . ASN D 4 622 ? 153.40300 136.82000 157.35600 1.000 55.37514 1784 ASN E N 1
ATOM 12287 C CA . ASN D 4 622 ? 152.70800 137.67000 156.40200 1.000 55.37514 1784 ASN E CA 1
ATOM 12288 C C . ASN D 4 622 ? 152.23400 138.96300 157.05100 1.000 55.37514 1784 ASN E C 1
ATOM 12289 O O . ASN D 4 622 ? 151.07700 139.35800 156.88800 1.000 55.37514 1784 ASN E O 1
ATOM 12294 N N . ALA D 4 623 ? 153.11500 139.62300 157.79600 1.000 50.92987 1785 ALA E N 1
ATOM 12295 C CA . ALA D 4 623 ? 152.83300 140.94200 158.33800 1.000 50.92987 1785 ALA E CA 1
ATOM 12296 C C . ALA D 4 623 ? 154.15600 141.66800 158.50200 1.000 50.92987 1785 ALA E C 1
ATOM 12297 O O . ALA D 4 623 ? 155.13000 141.08200 158.97400 1.000 50.92987 1785 ALA E O 1
ATOM 12299 N N . ILE D 4 624 ? 154.19100 142.93600 158.10000 1.000 50.91817 1786 ILE E N 1
ATOM 12300 C CA . ILE D 4 624 ? 155.47000 143.62400 157.95800 1.000 50.91817 1786 ILE E CA 1
ATOM 12301 C C . ILE D 4 624 ? 156.04700 143.99000 159.31800 1.000 50.91817 1786 ILE E C 1
ATOM 12302 O O . ILE D 4 624 ? 157.23000 143.74300 159.58700 1.000 50.91817 1786 ILE E O 1
ATOM 12307 N N . ALA D 4 625 ? 155.22600 144.60300 160.17900 1.000 46.07124 1787 ALA E N 1
ATOM 12308 C CA . ALA D 4 625 ? 155.67700 145.06800 161.49100 1.000 46.07124 1787 ALA E CA 1
ATOM 12309 C C . ALA D 4 625 ? 156.30300 143.94600 162.30700 1.000 46.07124 1787 ALA E C 1
ATOM 12310 O O . ALA D 4 625 ? 157.31600 144.15200 162.99100 1.000 46.07124 1787 ALA E O 1
ATOM 12312 N N . VAL D 4 626 ? 155.71700 142.75200 162.23600 1.000 44.46657 1788 VAL E N 1
ATOM 12313 C CA . VAL D 4 626 ? 156.21600 141.61600 162.99800 1.000 44.46657 1788 VAL E CA 1
ATOM 12314 C C . VAL D 4 626 ? 157.62100 141.24400 162.54400 1.000 44.46657 1788 VAL E C 1
ATOM 12315 O O . VAL D 4 626 ? 158.51100 141.00500 163.37000 1.000 44.46657 1788 VAL E O 1
ATOM 12319 N N . ARG D 4 627 ? 157.85000 141.20600 161.22900 1.000 43.80405 1789 ARG E N 1
ATOM 12320 C CA . ARG D 4 627 ? 159.17600 140.87300 160.71900 1.000 43.80405 1789 ARG E CA 1
ATOM 12321 C C . ARG D 4 627 ? 160.19800 141.95000 161.06000 1.000 43.80405 1789 ARG E C 1
ATOM 12322 O O . ARG D 4 627 ? 161.34800 141.62800 161.38800 1.000 43.80405 1789 ARG E O 1
ATOM 12330 N N . THR D 4 628 ? 159.81100 143.22900 160.96500 1.000 45.02191 1790 THR E N 1
ATOM 12331 C CA . THR D 4 628 ? 160.69500 144.31000 161.40600 1.000 45.02191 1790 THR E CA 1
ATOM 12332 C C . THR D 4 628 ? 161.13900 144.11200 162.84600 1.000 45.02191 1790 THR E C 1
ATOM 12333 O O . THR D 4 628 ? 162.33200 144.20900 163.16000 1.000 45.02191 1790 THR E O 1
ATOM 12337 N N . LYS D 4 629 ? 160.18400 143.84700 163.74000 1.000 44.93598 1791 LYS E N 1
ATOM 12338 C CA . LYS D 4 629 ? 160.52500 143.71800 165.15200 1.000 44.93598 1791 LYS E CA 1
ATOM 12339 C C . LYS D 4 629 ? 161.37300 142.48800 165.41800 1.000 44.93598 1791 LYS E C 1
ATOM 12340 O O . LYS D 4 629 ? 162.27400 142.53100 166.26600 1.000 44.93598 1791 LYS E O 1
ATOM 12346 N N . ALA D 4 630 ? 161.06300 141.37300 164.75000 1.000 43.53480 1792 ALA E N 1
ATOM 12347 C CA . ALA D 4 630 ? 161.92200 140.19700 164.82200 1.000 43.53480 1792 ALA E CA 1
ATOM 12348 C C . ALA D 4 630 ? 163.35000 140.54300 164.44000 1.000 43.53480 1792 ALA E C 1
ATOM 12349 O O . ALA D 4 630 ? 164.29900 140.14000 165.12300 1.000 43.53480 1792 ALA E O 1
ATOM 12351 N N . MET D 4 631 ? 163.51600 141.33200 163.37700 1.000 48.74221 1793 MET E N 1
ATOM 12352 C CA . MET D 4 631 ? 164.85500 141.69200 162.93000 1.000 48.74221 1793 MET E CA 1
ATOM 12353 C C . MET D 4 631 ? 165.56200 142.57200 163.94900 1.000 48.74221 1793 MET E C 1
ATOM 12354 O O . MET D 4 631 ? 166.75000 142.37400 164.22000 1.000 48.74221 1793 MET E O 1
ATOM 12359 N N . LYS D 4 632 ? 164.85200 143.54100 164.52800 1.000 49.23015 1794 LYS E N 1
ATOM 12360 C CA . LYS D 4 632 ? 165.48700 144.42800 165.50300 1.000 49.23015 1794 LYS E CA 1
ATOM 12361 C C . LYS D 4 632 ? 165.88600 143.68000 166.76800 1.000 49.23015 1794 LYS E C 1
ATOM 12362 O O . LYS D 4 632 ? 166.98300 143.89600 167.30200 1.000 49.23015 1794 LYS E O 1
ATOM 12368 N N . CYS D 4 633 ? 165.00900 142.80500 167.26800 1.000 48.83053 1795 CYS E N 1
ATOM 12369 C CA . CYS D 4 633 ? 165.33500 142.03500 168.46400 1.000 48.83053 1795 CYS E CA 1
ATOM 12370 C C . CYS D 4 633 ? 166.50100 141.09000 168.21100 1.000 48.83053 1795 CYS E C 1
ATOM 12371 O O . CYS D 4 633 ? 167.38600 140.93600 169.06800 1.000 48.83053 1795 CYS E O 1
ATOM 12374 N N . LEU D 4 634 ? 166.52100 140.44800 167.04000 1.000 49.16806 1796 LEU E N 1
ATOM 12375 C CA . LEU D 4 634 ? 167.65800 139.61400 166.68500 1.000 49.16806 1796 LEU E CA 1
ATOM 12376 C C . LEU D 4 634 ? 168.93500 140.43500 166.60100 1.000 49.16806 1796 LEU E C 1
ATOM 12377 O O . LEU D 4 634 ? 170.00600 139.96400 166.99200 1.000 49.16806 1796 LEU E O 1
ATOM 12382 N N . SER D 4 635 ? 168.84000 141.66300 166.08600 1.000 52.00838 1797 SER E N 1
ATOM 12383 C CA . SER D 4 635 ? 170.01300 142.52400 165.98600 1.000 52.00838 1797 SER E CA 1
ATOM 12384 C C . SER D 4 635 ? 170.56400 142.85700 167.35600 1.000 52.00838 1797 SER E C 1
ATOM 12385 O O . SER D 4 635 ? 171.78300 142.88300 167.55600 1.000 52.00838 1797 SER E O 1
ATOM 12388 N N . GLU D 4 636 ? 169.67700 143.14100 168.30100 1.000 53.33229 1798 GLU E N 1
ATOM 12389 C CA . GLU D 4 636 ? 170.10400 143.41500 169.66700 1.000 53.33229 1798 GLU E CA 1
ATOM 12390 C C . GLU D 4 636 ? 170.80300 142.20100 170.27700 1.000 53.33229 1798 GLU E C 1
ATOM 12391 O O . GLU D 4 636 ? 171.87200 142.33100 170.89400 1.000 53.33229 1798 GLU E O 1
ATOM 12397 N N . VAL D 4 637 ? 170.19100 141.01700 170.13000 1.000 49.74861 1799 VAL E N 1
ATOM 12398 C CA . VAL D 4 637 ? 170.81100 139.76100 170.56800 1.000 49.74861 1799 VAL E CA 1
ATOM 12399 C C . VAL D 4 637 ? 172.21900 139.62000 170.00100 1.000 49.74861 1799 VAL E C 1
ATOM 12400 O O . VAL D 4 637 ? 173.17500 139.33300 170.72900 1.000 49.74861 1799 VAL E O 1
ATOM 12404 N N . VAL D 4 638 ? 172.35700 139.82800 168.68800 1.000 54.34750 1800 VAL E N 1
ATOM 12405 C CA . VAL D 4 638 ? 173.63400 139.64000 168.00100 1.000 54.34750 1800 VAL E CA 1
ATOM 12406 C C . VAL D 4 638 ? 174.67200 140.62600 168.51700 1.000 54.34750 1800 VAL E C 1
ATOM 12407 O O . VAL D 4 638 ? 175.81800 140.25800 168.79500 1.000 54.34750 1800 VAL E O 1
ATOM 12411 N N . ALA D 4 639 ? 174.28300 141.88800 168.67900 1.000 56.01555 1801 ALA E N 1
ATOM 12412 C CA . ALA D 4 639 ? 175.22200 142.89200 169.15900 1.000 56.01555 1801 ALA E CA 1
ATOM 12413 C C . ALA D 4 639 ? 175.56200 142.74100 170.63400 1.000 56.01555 1801 ALA E C 1
ATOM 12414 O O . ALA D 4 639 ? 176.49900 143.39800 171.09700 1.000 56.01555 1801 ALA E O 1
ATOM 12416 N N . VAL D 4 640 ? 174.83300 141.91800 171.38900 1.000 56.57797 1802 VAL E N 1
ATOM 12417 C CA . VAL D 4 640 ? 175.30500 141.58000 172.73000 1.000 56.57797 1802 VAL E CA 1
ATOM 12418 C C . VAL D 4 640 ? 176.40100 140.52300 172.67400 1.000 56.57797 1802 VAL E C 1
ATOM 12419 O O . VAL D 4 640 ? 177.48900 140.70800 173.22700 1.000 56.57797 1802 VAL E O 1
ATOM 12423 N N . ASP D 4 641 ? 176.12700 139.39500 172.02000 1.000 60.70633 1803 ASP E N 1
ATOM 12424 C CA . ASP D 4 641 ? 177.06500 138.28300 171.89600 1.000 60.70633 1803 ASP E CA 1
ATOM 12425 C C . ASP D 4 641 ? 177.49300 138.17100 170.43800 1.000 60.70633 1803 ASP E C 1
ATOM 12426 O O . ASP D 4 641 ? 176.83800 137.48100 169.64500 1.000 60.70633 1803 ASP E O 1
ATOM 12431 N N . PRO D 4 642 ? 178.55100 138.87500 170.02100 1.000 65.64632 1804 PRO E N 1
ATOM 12432 C CA . PRO D 4 642 ? 178.88200 138.95200 168.58600 1.000 65.64632 1804 PRO E CA 1
ATOM 12433 C C . PRO D 4 642 ? 179.30900 137.63600 167.95700 1.000 65.64632 1804 PRO E C 1
ATOM 12434 O O . PRO D 4 642 ? 179.36000 137.55700 166.72600 1.000 65.64632 1804 PRO E O 1
ATOM 12438 N N . SER D 4 643 ? 179.61700 136.61000 168.74100 1.000 67.38275 1805 SER E N 1
ATOM 12439 C CA . SER D 4 643 ? 179.95600 135.30500 168.17800 1.000 67.38275 1805 SER E CA 1
ATOM 12440 C C . SER D 4 643 ? 178.72900 134.40700 168.08300 1.000 67.38275 1805 SER E C 1
ATOM 12441 O O . SER D 4 643 ? 178.74600 133.24600 168.48300 1.000 67.38275 1805 SER E O 1
ATOM 12444 N N . ILE D 4 644 ? 177.64600 134.95100 167.53700 1.000 67.66208 1806 ILE E N 1
ATOM 12445 C CA . ILE D 4 644 ? 176.43800 134.17900 167.27500 1.000 67.66208 1806 ILE E CA 1
ATOM 12446 C C . ILE D 4 644 ? 176.04700 134.22500 165.80800 1.000 67.66208 1806 ILE E C 1
ATOM 12447 O O . ILE D 4 644 ? 175.16200 133.46500 165.38900 1.000 67.66208 1806 ILE E O 1
ATOM 12452 N N . LEU D 4 645 ? 176.71000 135.04900 164.99700 1.000 69.50688 1807 LEU E N 1
ATOM 12453 C CA . LEU D 4 645 ? 176.55000 135.01000 163.54500 1.000 69.50688 1807 LEU E CA 1
ATOM 12454 C C . LEU D 4 645 ? 177.38200 133.87200 162.94600 1.000 69.50688 1807 LEU E C 1
ATOM 12455 O O . LEU D 4 645 ? 178.23400 134.06000 162.08000 1.000 69.50688 1807 LEU E O 1
ATOM 12460 N N . ALA D 4 646 ? 177.12900 132.67900 163.44300 1.000 75.85879 1808 ALA E N 1
ATOM 12461 C CA . ALA D 4 646 ? 177.80800 131.46000 163.03500 1.000 75.85879 1808 ALA E CA 1
ATOM 12462 C C . ALA D 4 646 ? 176.83900 130.35300 162.66100 1.000 75.85879 1808 ALA E C 1
ATOM 12463 O O . ALA D 4 646 ? 177.11300 129.59800 161.72700 1.000 75.85879 1808 ALA E O 1
ATOM 12465 N N . ARG D 4 647 ? 175.73400 130.22000 163.39000 1.000 76.93565 1809 ARG E N 1
ATOM 12466 C CA . ARG D 4 647 ? 174.74300 129.19800 163.09200 1.000 76.93565 1809 ARG E CA 1
ATOM 12467 C C . ARG D 4 647 ? 174.14400 129.42700 161.71200 1.000 76.93565 1809 ARG E C 1
ATOM 12468 O O . ARG D 4 647 ? 173.75900 130.54800 161.37300 1.000 76.93565 1809 ARG E O 1
ATOM 12476 N N . LEU D 4 648 ? 174.09400 128.35700 160.91200 1.000 81.41023 1810 LEU E N 1
ATOM 12477 C CA . LEU D 4 648 ? 173.72800 128.47400 159.50100 1.000 81.41023 1810 LEU E CA 1
ATOM 12478 C C . LEU D 4 648 ? 172.30100 128.97400 159.29900 1.000 81.41023 1810 LEU E C 1
ATOM 12479 O O . LEU D 4 648 ? 172.02200 129.66700 158.30900 1.000 81.41023 1810 LEU E O 1
ATOM 12484 N N . ASP D 4 649 ? 171.39100 128.64600 160.21900 1.000 81.04712 1811 ASP E N 1
ATOM 12485 C CA . ASP D 4 649 ? 170.01400 129.11000 160.08800 1.000 81.04712 1811 ASP E CA 1
ATOM 12486 C C . ASP D 4 649 ? 169.92500 130.62600 160.21300 1.000 81.04712 1811 ASP E C 1
ATOM 12487 O O . ASP D 4 649 ? 169.20400 131.27200 159.44600 1.000 81.04712 1811 ASP E O 1
ATOM 12492 N N . MET D 4 650 ? 170.66400 131.20700 161.16000 1.000 81.17550 1812 MET E N 1
ATOM 12493 C CA . MET D 4 650 ? 170.69300 132.66000 161.29500 1.000 81.17550 1812 MET E CA 1
ATOM 12494 C C . MET D 4 650 ? 171.30700 133.31900 160.06300 1.000 81.17550 1812 MET E C 1
ATOM 12495 O O . MET D 4 650 ? 170.85700 134.39100 159.63600 1.000 81.17550 1812 MET E O 1
ATOM 12500 N N . GLN D 4 651 ? 172.33700 132.69100 159.48700 1.000 79.63029 1813 GLN E N 1
ATOM 12501 C CA . GLN D 4 651 ? 172.93500 133.16500 158.24100 1.000 79.63029 1813 GLN E CA 1
ATOM 12502 C C . GLN D 4 651 ? 171.90100 133.25700 157.12700 1.000 79.63029 1813 GLN E C 1
ATOM 12503 O O . GLN D 4 651 ? 171.73300 134.31200 156.49600 1.000 79.63029 1813 GLN E O 1
ATOM 12509 N N . ARG D 4 652 ? 171.22200 132.14000 156.85200 1.000 79.57540 1814 ARG E N 1
ATOM 12510 C CA . ARG D 4 652 ? 170.23000 132.12500 155.78400 1.000 79.57540 1814 ARG E CA 1
ATOM 12511 C C . ARG D 4 652 ? 169.07900 133.07400 156.08000 1.000 79.57540 1814 ARG E C 1
ATOM 12512 O O . ARG D 4 652 ? 168.54800 133.70500 155.15700 1.000 79.57540 1814 ARG E O 1
ATOM 12520 N N . GLY D 4 653 ? 168.71400 133.21600 157.35700 1.000 77.07292 1815 GLY E N 1
ATOM 12521 C CA . GLY D 4 653 ? 167.68400 134.17100 157.72900 1.000 77.07292 1815 GLY E CA 1
ATOM 12522 C C . GLY D 4 653 ? 168.05200 135.59900 157.37800 1.000 77.07292 1815 GLY E C 1
ATOM 12523 O O . GLY D 4 653 ? 167.27200 136.30900 156.73500 1.000 77.07292 1815 GLY E O 1
ATOM 12524 N N . VAL D 4 654 ? 169.23900 136.04500 157.80400 1.000 72.10407 1816 VAL E N 1
ATOM 12525 C CA . VAL D 4 654 ? 169.59600 137.44300 157.57100 1.000 72.10407 1816 VAL E CA 1
ATOM 12526 C C . VAL D 4 654 ? 169.86000 137.70200 156.09300 1.000 72.10407 1816 VAL E C 1
ATOM 12527 O O . VAL D 4 654 ? 169.57900 138.79800 155.60200 1.000 72.10407 1816 VAL E O 1
ATOM 12531 N N . HIS D 4 655 ? 170.34800 136.70800 155.34400 1.000 72.58538 1817 HIS E N 1
ATOM 12532 C CA . HIS D 4 655 ? 170.48600 136.89600 153.90100 1.000 72.58538 1817 HIS E CA 1
ATOM 12533 C C . HIS D 4 655 ? 169.12300 137.06500 153.23200 1.000 72.58538 1817 HIS E C 1
ATOM 12534 O O . HIS D 4 655 ? 168.90200 138.03200 152.48100 1.000 72.58538 1817 HIS E O 1
ATOM 12541 N N . GLY D 4 656 ? 168.22100 136.10200 153.46300 1.000 68.85218 1818 GLY E N 1
ATOM 12542 C CA . GLY D 4 656 ? 166.86300 136.19700 152.95000 1.000 68.85218 1818 GLY E CA 1
ATOM 12543 C C . GLY D 4 656 ? 166.20200 137.52500 153.25300 1.000 68.85218 1818 GLY E C 1
ATOM 12544 O O . GLY D 4 656 ? 165.68400 138.19300 152.35500 1.000 68.85218 1818 GLY E O 1
ATOM 12545 N N . ARG D 4 657 ? 166.22300 137.93600 154.52200 1.000 65.85506 1819 ARG E N 1
ATOM 12546 C CA . ARG D 4 657 ? 165.63000 139.21900 154.87600 1.000 65.85506 1819 ARG E CA 1
ATOM 12547 C C . ARG D 4 657 ? 166.39400 140.40000 154.30100 1.000 65.85506 1819 ARG E C 1
ATOM 12548 O O . ARG D 4 657 ? 165.81200 141.47800 154.16500 1.000 65.85506 1819 ARG E O 1
ATOM 12556 N N . LEU D 4 658 ? 167.67900 140.24200 153.98100 1.000 61.80135 1820 LEU E N 1
ATOM 12557 C CA . LEU D 4 658 ? 168.36800 141.32000 153.28700 1.000 61.80135 1820 LEU E CA 1
ATOM 12558 C C . LEU D 4 658 ? 167.84600 141.48400 151.86900 1.000 61.80135 1820 LEU E C 1
ATOM 12559 O O . LEU D 4 658 ? 167.83300 142.60000 151.34300 1.000 61.80135 1820 LEU E O 1
ATOM 12564 N N . MET D 4 659 ? 167.39800 140.40000 151.24200 1.000 65.90638 1821 MET E N 1
ATOM 12565 C CA . MET D 4 659 ? 166.81000 140.51300 149.91000 1.000 65.90638 1821 MET E CA 1
ATOM 12566 C C . MET D 4 659 ? 165.29000 140.68600 149.92300 1.000 65.90638 1821 MET E C 1
ATOM 12567 O O . MET D 4 659 ? 164.67600 140.65200 148.85400 1.000 65.90638 1821 MET E O 1
ATOM 12572 N N . ASP D 4 660 ? 164.67900 140.86900 151.09400 1.000 61.85704 1822 ASP E N 1
ATOM 12573 C CA . ASP D 4 660 ? 163.22600 140.89500 151.25600 1.000 61.85704 1822 ASP E CA 1
ATOM 12574 C C . ASP D 4 660 ? 162.60900 142.07800 150.50300 1.000 61.85704 1822 ASP E C 1
ATOM 12575 O O . ASP D 4 660 ? 163.27900 143.05400 150.16600 1.000 61.85704 1822 ASP E O 1
ATOM 12580 N N . ASN D 4 661 ? 161.30500 141.97500 150.24300 1.000 58.38646 1823 ASN E N 1
ATOM 12581 C CA . ASN D 4 661 ? 160.56900 142.94800 149.43000 1.000 58.38646 1823 ASN E CA 1
ATOM 12582 C C . ASN D 4 661 ? 159.74900 143.92600 150.27500 1.000 58.38646 1823 ASN E C 1
ATOM 12583 O O . ASN D 4 661 ? 158.56100 144.13600 150.03800 1.000 58.38646 1823 ASN E O 1
ATOM 12588 N N . SER D 4 662 ? 160.41500 144.61500 151.19800 1.000 54.84408 1824 SER E N 1
ATOM 12589 C CA . SER D 4 662 ? 159.82600 145.78000 151.85500 1.000 54.84408 1824 SER E CA 1
ATOM 12590 C C . SER D 4 662 ? 160.89200 146.58300 152.57800 1.000 54.84408 1824 SER E C 1
ATOM 12591 O O . SER D 4 662 ? 161.62000 146.02300 153.39800 1.000 54.84408 1824 SER E O 1
ATOM 12594 N N . THR D 4 663 ? 161.00200 147.87900 152.26100 1.000 50.52131 1825 THR E N 1
ATOM 12595 C CA . THR D 4 663 ? 162.14000 148.69800 152.67800 1.000 50.52131 1825 THR E CA 1
ATOM 12596 C C . THR D 4 663 ? 162.38200 148.67900 154.18100 1.000 50.52131 1825 THR E C 1
ATOM 12597 O O . THR D 4 663 ? 163.53000 148.81700 154.62300 1.000 50.52131 1825 THR E O 1
ATOM 12601 N N . SER D 4 664 ? 161.32400 148.51200 154.97500 1.000 48.59227 1826 SER E N 1
ATOM 12602 C CA . SER D 4 664 ? 161.46100 148.47600 156.42600 1.000 48.59227 1826 SER E CA 1
ATOM 12603 C C . SER D 4 664 ? 162.34400 147.31500 156.87700 1.000 48.59227 1826 SER E C 1
ATOM 12604 O O . SER D 4 664 ? 163.33500 147.51400 157.59300 1.000 48.59227 1826 SER E O 1
ATOM 12607 N N . VAL D 4 665 ? 161.99900 146.08700 156.48000 1.000 46.70182 1827 VAL E N 1
ATOM 12608 C CA . VAL D 4 665 ? 162.80300 144.95700 156.93100 1.000 46.70182 1827 VAL E CA 1
ATOM 12609 C C . VAL D 4 665 ? 164.18600 144.99100 156.29700 1.000 46.70182 1827 VAL E C 1
ATOM 12610 O O . VAL D 4 665 ? 165.15600 144.51400 156.89900 1.000 46.70182 1827 VAL E O 1
ATOM 12614 N N . ARG D 4 666 ? 164.30900 145.55300 155.09300 1.000 46.45157 1828 ARG E N 1
ATOM 12615 C CA . ARG D 4 666 ? 165.62100 145.67200 154.46600 1.000 46.45157 1828 ARG E CA 1
ATOM 12616 C C . ARG D 4 666 ? 166.53300 146.58300 155.27400 1.000 46.45157 1828 ARG E C 1
ATOM 12617 O O . ARG D 4 666 ? 167.70100 146.25200 155.51500 1.000 46.45157 1828 ARG E O 1
ATOM 12625 N N . GLU D 4 667 ? 166.01800 147.73600 155.71100 1.000 48.37574 1829 GLU E N 1
ATOM 12626 C CA . GLU D 4 667 ? 166.85800 148.61100 156.51900 1.000 48.37574 1829 GLU E CA 1
ATOM 12627 C C . GLU D 4 667 ? 167.14600 147.99000 157.87600 1.000 48.37574 1829 GLU E C 1
ATOM 12628 O O . GLU D 4 667 ? 168.23500 148.19400 158.41800 1.000 48.37574 1829 GLU E O 1
ATOM 12634 N N . ALA D 4 668 ? 166.20200 147.22300 158.43000 1.000 43.78176 1830 ALA E N 1
ATOM 12635 C CA . ALA D 4 668 ? 166.46600 146.52800 159.68800 1.000 43.78176 1830 ALA E CA 1
ATOM 12636 C C . ALA D 4 668 ? 167.62200 145.54300 159.54500 1.000 43.78176 1830 ALA E C 1
ATOM 12637 O O . ALA D 4 668 ? 168.53800 145.51100 160.38100 1.000 43.78176 1830 ALA E O 1
ATOM 12639 N N . ALA D 4 669 ? 167.59500 144.73500 158.48400 1.000 46.34967 1831 ALA E N 1
ATOM 12640 C CA . ALA D 4 669 ? 168.65300 143.75600 158.25300 1.000 46.34967 1831 ALA E CA 1
ATOM 12641 C C . ALA D 4 669 ? 169.99900 144.43100 158.03200 1.000 46.34967 1831 ALA E C 1
ATOM 12642 O O . ALA D 4 669 ? 171.02100 144.00100 158.58900 1.000 46.34967 1831 ALA E O 1
ATOM 12644 N N . VAL D 4 670 ? 170.02800 145.47900 157.20300 1.000 45.12846 1832 VAL E N 1
ATOM 12645 C CA . VAL D 4 670 ? 171.30500 146.14000 156.95800 1.000 45.12846 1832 VAL E CA 1
ATOM 12646 C C . VAL D 4 670 ? 171.79500 146.83100 158.22400 1.000 45.12846 1832 VAL E C 1
ATOM 12647 O O . VAL D 4 670 ? 173.00400 146.95000 158.43600 1.000 45.12846 1832 VAL E O 1
ATOM 12651 N N . GLU D 4 671 ? 170.88600 147.24600 159.11100 1.000 47.82714 1833 GLU E N 1
ATOM 12652 C CA . GLU D 4 671 ? 171.31500 147.85600 160.36200 1.000 47.82714 1833 GLU E CA 1
ATOM 12653 C C . GLU D 4 671 ? 171.98000 146.83400 161.26800 1.000 47.82714 1833 GLU E C 1
ATO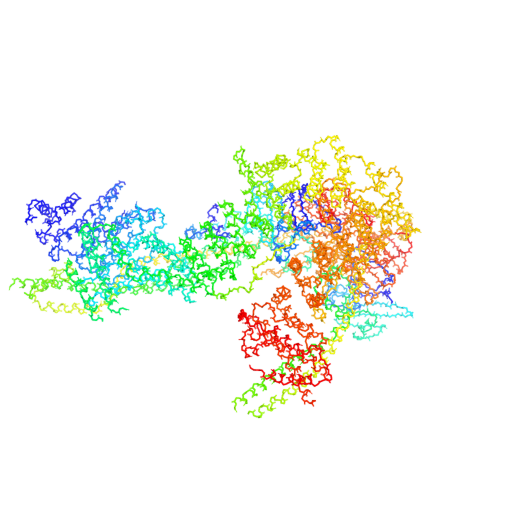M 12654 O O . GLU D 4 671 ? 173.00300 147.13400 161.89900 1.000 47.82714 1833 GLU E O 1
ATOM 12660 N N . LEU D 4 672 ? 171.38500 145.64200 161.37300 1.000 46.02452 1834 LEU E N 1
ATOM 12661 C CA . LEU D 4 672 ? 172.01700 144.53200 162.08700 1.000 46.02452 1834 LEU E CA 1
ATOM 12662 C C . LEU D 4 672 ? 173.42600 144.28700 161.57200 1.000 46.02452 1834 LEU E C 1
ATOM 12663 O O . LEU D 4 672 ? 174.39500 144.25000 162.34400 1.000 46.02452 1834 LEU E O 1
ATOM 12668 N N . LEU D 4 673 ? 173.53800 144.08300 160.25900 1.000 48.02818 1835 LEU E N 1
ATOM 12669 C CA . LEU D 4 673 ? 174.82200 143.73500 159.66400 1.000 48.02818 1835 LEU E CA 1
ATOM 12670 C C . LEU D 4 673 ? 175.84100 144.85500 159.85400 1.000 48.02818 1835 LEU E C 1
ATOM 12671 O O . LEU D 4 673 ? 177.02500 144.59500 160.10200 1.000 48.02818 1835 LEU E O 1
ATOM 12676 N N . GLY D 4 674 ? 175.38300 146.10500 159.80900 1.000 47.67040 1836 GLY E N 1
ATOM 12677 C CA . GLY D 4 674 ? 176.28800 147.22400 159.99300 1.000 47.67040 1836 GLY E CA 1
ATOM 12678 C C . GLY D 4 674 ? 176.79600 147.34900 161.41400 1.000 47.67040 1836 GLY E C 1
ATOM 12679 O O . GLY D 4 674 ? 177.97800 147.62900 161.63100 1.000 47.67040 1836 GLY E O 1
ATOM 12680 N N . ARG D 4 675 ? 175.91100 147.17900 162.40000 1.000 52.02055 1837 ARG E N 1
ATOM 12681 C CA . ARG D 4 675 ? 176.36100 147.21100 163.78900 1.000 52.02055 1837 ARG E CA 1
ATOM 12682 C C . ARG D 4 675 ? 177.33100 146.07500 164.07800 1.000 52.02055 1837 ARG E C 1
ATOM 12683 O O . ARG D 4 675 ? 178.31400 146.25900 164.80900 1.000 52.02055 1837 ARG E O 1
ATOM 12691 N N . PHE D 4 676 ? 177.07400 144.89500 163.50500 1.000 53.21472 1838 PHE E N 1
ATOM 12692 C CA . PHE D 4 676 ? 177.99700 143.77700 163.68000 1.000 53.21472 1838 PHE E CA 1
ATOM 12693 C C . PHE D 4 676 ? 179.36000 144.08000 163.07400 1.000 53.21472 1838 PHE E C 1
ATOM 12694 O O . PHE D 4 676 ? 180.39100 143.72900 163.65500 1.000 53.21472 1838 PHE E O 1
ATOM 12702 N N . VAL D 4 677 ? 179.38600 144.69800 161.89100 1.000 55.90016 1839 VAL E N 1
ATOM 12703 C CA . VAL D 4 677 ? 180.66100 145.02200 161.25400 1.000 55.90016 1839 VAL E CA 1
ATOM 12704 C C . VAL D 4 677 ? 181.41400 146.07700 162.05400 1.000 55.90016 1839 VAL E C 1
ATOM 12705 O O . VAL D 4 677 ? 182.62900 145.97200 162.25000 1.000 55.90016 1839 VAL E O 1
ATOM 12709 N N . LEU D 4 678 ? 180.71000 147.09900 162.53700 1.000 56.73874 1840 LEU E N 1
ATOM 12710 C CA . LEU D 4 678 ? 181.36300 148.15700 163.30400 1.000 56.73874 1840 LEU E CA 1
ATOM 12711 C C . LEU D 4 678 ? 181.92800 147.63900 164.61900 1.000 56.73874 1840 LEU E C 1
ATOM 12712 O O . LEU D 4 678 ? 182.99700 148.08200 165.05200 1.000 56.73874 1840 LEU E O 1
ATOM 12717 N N . CYS D 4 679 ? 181.20600 146.73000 165.28400 1.000 68.41935 1841 CYS E N 1
ATOM 12718 C CA . CYS D 4 679 ? 181.65300 146.20400 166.57300 1.000 68.41935 1841 CYS E CA 1
ATOM 12719 C C . CYS D 4 679 ? 182.98100 145.46300 166.44600 1.000 68.41935 1841 CYS E C 1
ATOM 12720 O O . CYS D 4 679 ? 183.99000 145.87300 167.02700 1.000 68.41935 1841 CYS E O 1
ATOM 12723 N N . ARG D 4 680 ? 182.99100 144.35800 165.70600 1.000 76.05789 1842 ARG E N 1
ATOM 12724 C CA . ARG D 4 680 ? 184.20300 143.59100 165.44200 1.000 76.05789 1842 ARG E CA 1
ATOM 12725 C C . ARG D 4 680 ? 185.00500 144.23200 164.31800 1.000 76.05789 1842 ARG E C 1
ATOM 12726 O O . ARG D 4 680 ? 184.60200 144.12600 163.15500 1.000 76.05789 1842 ARG E O 1
ATOM 12734 N N . PRO D 4 681 ? 186.12500 144.91900 164.62200 1.000 78.22321 1843 PRO E N 1
ATOM 12735 C CA . PRO D 4 681 ? 186.86500 145.65700 163.58600 1.000 78.22321 1843 PRO E CA 1
ATOM 12736 C C . PRO D 4 681 ? 187.33600 144.77900 162.44100 1.000 78.22321 1843 PRO E C 1
ATOM 12737 O O . PRO D 4 681 ? 187.00000 145.03700 161.28300 1.000 78.22321 1843 PRO E O 1
ATOM 12741 N N . GLN D 4 682 ? 188.09300 143.73500 162.74600 1.000 84.13789 1844 GLN E N 1
ATOM 12742 C CA . GLN D 4 682 ? 188.45400 142.77800 161.71900 1.000 84.13789 1844 GLN E CA 1
ATOM 12743 C C . GLN D 4 682 ? 187.28000 141.84200 161.45600 1.000 84.13789 1844 GLN E C 1
ATOM 12744 O O . GLN D 4 682 ? 186.17900 142.01800 161.98700 1.000 84.13789 1844 GLN E O 1
ATOM 12750 N N . LEU D 4 683 ? 187.52200 140.84900 160.59700 1.000 82.85616 1845 LEU E N 1
ATOM 12751 C CA . LEU D 4 683 ? 186.55600 139.82200 160.20700 1.000 82.85616 1845 LEU E CA 1
ATOM 12752 C C . LEU D 4 683 ? 185.34400 140.41300 159.49100 1.000 82.85616 1845 LEU E C 1
ATOM 12753 O O . LEU D 4 683 ? 184.29600 139.76900 159.40200 1.000 82.85616 1845 LEU E O 1
ATOM 12758 N N . ALA D 4 684 ? 185.47100 141.64000 158.98900 1.000 79.53745 1846 ALA E N 1
ATOM 12759 C CA . ALA D 4 684 ? 184.43400 142.30100 158.21400 1.000 79.53745 1846 ALA E CA 1
ATOM 12760 C C . ALA D 4 684 ? 184.66700 142.21500 156.71600 1.000 79.53745 1846 ALA E C 1
ATOM 12761 O O . ALA D 4 684 ? 183.75700 142.52900 155.94500 1.000 79.53745 1846 ALA E O 1
ATOM 12763 N N . GLU D 4 685 ? 185.85600 141.80200 156.28500 1.000 77.09889 1847 GLU E N 1
ATOM 12764 C CA . GLU D 4 685 ? 186.17000 141.64700 154.86900 1.000 77.09889 1847 GLU E CA 1
ATOM 12765 C C . GLU D 4 685 ? 185.34700 140.56700 154.17400 1.000 77.09889 1847 GLU E C 1
ATOM 12766 O O . GLU D 4 685 ? 185.46200 140.39300 152.95900 1.000 77.09889 1847 GLU E O 1
ATOM 12772 N N . GLN D 4 686 ? 184.52500 139.83100 154.92100 1.000 73.29328 1848 GLN E N 1
ATOM 12773 C CA . GLN D 4 686 ? 183.63600 138.83700 154.34000 1.000 73.29328 1848 GLN E CA 1
ATOM 12774 C C . GLN D 4 686 ? 182.22800 139.36000 154.10000 1.000 73.29328 1848 GLN E C 1
ATOM 12775 O O . GLN D 4 686 ? 181.50800 138.79300 153.27300 1.000 73.29328 1848 GLN E O 1
ATOM 12781 N N . TYR D 4 687 ? 181.82300 140.41700 154.79900 1.000 67.97441 1849 TYR E N 1
ATOM 12782 C CA . TYR D 4 687 ? 180.49400 140.99000 154.65900 1.000 67.97441 1849 TYR E CA 1
ATOM 12783 C C . TYR D 4 687 ? 180.47900 142.28600 153.86300 1.000 67.97441 1849 TYR E C 1
ATOM 12784 O O . TYR D 4 687 ? 179.39200 142.80800 153.58700 1.000 67.97441 1849 TYR E O 1
ATOM 12793 N N . TYR D 4 688 ? 181.65100 142.81500 153.50300 1.000 61.48138 1850 TYR E N 1
ATOM 12794 C CA . TYR D 4 688 ? 181.71700 144.11100 152.83900 1.000 61.48138 1850 TYR E CA 1
ATOM 12795 C C . TYR D 4 688 ? 181.02000 144.09100 151.49000 1.000 61.48138 1850 TYR E C 1
ATOM 12796 O O . TYR D 4 688 ? 180.39100 145.07800 151.10100 1.000 61.48138 1850 TYR E O 1
ATOM 12805 N N . ASP D 4 689 ? 181.15000 142.99500 150.74500 1.000 63.58061 1851 ASP E N 1
ATOM 12806 C CA . ASP D 4 689 ? 180.57200 142.94000 149.40600 1.000 63.58061 1851 ASP E CA 1
ATOM 12807 C C . ASP D 4 689 ? 179.05200 142.95300 149.46800 1.000 63.58061 1851 ASP E C 1
ATOM 12808 O O . ASP D 4 689 ? 178.39500 143.74100 148.77500 1.000 63.58061 1851 ASP E O 1
ATOM 12813 N N . MET D 4 690 ? 178.47800 142.08200 150.29700 1.000 64.90409 1852 MET E N 1
ATOM 12814 C CA . MET D 4 690 ? 177.03800 142.06200 150.50200 1.000 64.90409 1852 MET E CA 1
ATOM 12815 C C . MET D 4 690 ? 176.53100 143.35600 151.12800 1.000 64.90409 1852 MET E C 1
ATOM 12816 O O . MET D 4 690 ? 175.36400 143.71000 150.93800 1.000 64.90409 1852 MET E O 1
ATOM 12821 N N . LEU D 4 691 ? 177.38300 144.08800 151.84300 1.000 55.68597 1853 LEU E N 1
ATOM 12822 C CA . LEU D 4 691 ? 176.97300 145.39400 152.34400 1.000 55.68597 1853 LEU E CA 1
ATOM 12823 C C . LEU D 4 691 ? 176.93600 146.41600 151.21700 1.000 55.68597 1853 LEU E C 1
ATOM 12824 O O . LEU D 4 691 ? 175.88400 146.98300 150.90900 1.000 55.68597 1853 LEU E O 1
ATOM 12829 N N . ILE D 4 692 ? 178.08600 146.66200 150.58700 1.000 54.04418 1854 ILE E N 1
ATOM 12830 C CA . ILE D 4 692 ? 178.23000 147.69000 149.56200 1.000 54.04418 1854 ILE E CA 1
ATOM 12831 C C . ILE D 4 692 ? 177.43600 147.40000 148.29800 1.000 54.04418 1854 ILE E C 1
ATOM 12832 O O . ILE D 4 692 ? 177.32300 148.27200 147.43100 1.000 54.04418 1854 ILE E O 1
ATOM 12837 N N . GLU D 4 693 ? 176.87200 146.20400 148.16200 1.000 55.91475 1855 GLU E N 1
ATOM 12838 C CA . GLU D 4 693 ? 175.88100 146.00700 147.11500 1.000 55.91475 1855 GLU E CA 1
ATOM 12839 C C . GLU D 4 693 ? 174.63000 146.84000 147.37000 1.000 55.91475 1855 GLU E C 1
ATOM 12840 O O . GLU D 4 693 ? 173.94200 147.22200 146.42100 1.000 55.91475 1855 GLU E O 1
ATOM 12846 N N . ARG D 4 694 ? 174.33500 147.15600 148.62700 1.000 49.93281 1856 ARG E N 1
ATOM 12847 C CA . ARG D 4 694 ? 173.02100 147.65600 149.00300 1.000 49.93281 1856 ARG E CA 1
ATOM 12848 C C . ARG D 4 694 ? 172.82900 149.14700 148.79800 1.000 49.93281 1856 ARG E C 1
ATOM 12849 O O . ARG D 4 694 ? 171.76700 149.64100 149.17500 1.000 49.93281 1856 ARG E O 1
ATOM 12857 N N . ILE D 4 695 ? 173.83500 149.89000 148.33000 1.000 44.99288 1857 ILE E N 1
ATOM 12858 C CA . ILE D 4 695 ? 173.65700 151.32700 148.12400 1.000 44.99288 1857 ILE E CA 1
ATOM 12859 C C . ILE D 4 695 ? 172.49100 151.59300 147.18000 1.000 44.99288 1857 ILE E C 1
ATOM 12860 O O . ILE D 4 695 ? 171.68500 152.50500 147.40000 1.000 44.99288 1857 ILE E O 1
ATOM 12865 N N . LEU D 4 696 ? 172.32800 150.74700 146.16900 1.000 50.62484 1858 LEU E N 1
ATOM 12866 C CA . LEU D 4 696 ? 171.32800 150.95100 145.12500 1.000 50.62484 1858 LEU E CA 1
ATOM 12867 C C . LEU D 4 696 ? 170.08400 150.15400 145.50900 1.000 50.62484 1858 LEU E C 1
ATOM 12868 O O . LEU D 4 696 ? 169.86100 149.04000 145.04200 1.000 50.62484 1858 LEU E O 1
ATOM 12873 N N . ASP D 4 697 ? 169.25600 150.73800 146.38200 1.000 50.74804 1859 ASP E N 1
ATOM 12874 C CA . ASP D 4 697 ? 168.19600 149.94000 146.99000 1.000 50.74804 1859 ASP E CA 1
ATOM 12875 C C . ASP D 4 697 ? 166.85000 150.67100 147.01500 1.000 50.74804 1859 ASP E C 1
ATOM 12876 O O . ASP D 4 697 ? 165.99500 150.35900 147.84900 1.000 50.74804 1859 ASP E O 1
ATOM 12881 N N . THR D 4 698 ? 166.67800 151.69600 146.18000 1.000 50.10692 1860 THR E N 1
ATOM 12882 C CA . THR D 4 698 ? 165.42200 152.34500 145.77700 1.000 50.10692 1860 THR E CA 1
ATOM 12883 C C . THR D 4 698 ? 164.55000 152.84800 146.92400 1.000 50.10692 1860 THR E C 1
ATOM 12884 O O . THR D 4 698 ? 163.43300 153.32600 146.69600 1.000 50.10692 1860 THR E O 1
ATOM 12888 N N . GLY D 4 699 ? 165.06700 152.82800 148.14900 1.000 50.86577 1861 GLY E N 1
ATOM 12889 C CA . GLY D 4 699 ? 164.46000 153.52400 149.25500 1.000 50.86577 1861 GLY E CA 1
ATOM 12890 C C . GLY D 4 699 ? 165.28200 154.74700 149.61400 1.000 50.86577 1861 GLY E C 1
ATOM 12891 O O . GLY D 4 699 ? 166.28700 155.07500 148.99300 1.000 50.86577 1861 GLY E O 1
ATOM 12892 N N . ILE D 4 700 ? 164.82100 155.43700 150.64100 1.000 52.08509 1862 ILE E N 1
ATOM 12893 C CA . ILE D 4 700 ? 165.61500 156.48900 151.24500 1.000 52.08509 1862 ILE E CA 1
ATOM 12894 C C . ILE D 4 700 ? 166.14000 156.07200 152.60800 1.000 52.08509 1862 ILE E C 1
ATOM 12895 O O . ILE D 4 700 ? 167.15600 156.62300 153.05800 1.000 52.08509 1862 ILE E O 1
ATOM 12900 N N . SER D 4 701 ? 165.49900 155.11100 153.27000 1.000 51.08104 1863 SER E N 1
ATOM 12901 C CA . SER D 4 701 ? 166.03200 154.56500 154.50900 1.000 51.08104 1863 SER E CA 1
ATOM 12902 C C . SER D 4 701 ? 167.36000 153.86900 154.26600 1.000 51.08104 1863 SER E C 1
ATOM 12903 O O . SER D 4 701 ? 168.39500 154.28400 154.79700 1.000 51.08104 1863 SER E O 1
ATOM 12906 N N . VAL D 4 702 ? 167.32800 152.78400 153.48500 1.000 46.26718 1864 VAL E N 1
ATOM 12907 C CA . VAL D 4 702 ? 168.48100 151.90700 153.28200 1.000 46.26718 1864 VAL E CA 1
ATOM 12908 C C . VAL D 4 702 ? 169.70300 152.67100 152.78600 1.000 46.26718 1864 VAL E C 1
ATOM 12909 O O . VAL D 4 702 ? 170.83100 152.40100 153.21400 1.000 46.26718 1864 VAL E O 1
ATOM 12913 N N . ARG D 4 703 ? 169.50200 153.63800 151.89200 1.000 44.84634 1865 ARG E N 1
ATOM 12914 C CA . ARG D 4 703 ? 170.62000 154.42800 151.39600 1.000 44.84634 1865 ARG E CA 1
ATOM 12915 C C . ARG D 4 703 ? 171.25700 155.23700 152.51700 1.000 44.84634 1865 ARG E C 1
ATOM 12916 O O . ARG D 4 703 ? 172.48400 155.25200 152.66500 1.000 44.84634 1865 ARG E O 1
ATOM 12924 N N . LYS D 4 704 ? 170.43200 155.90000 153.33000 1.000 44.85197 1866 LYS E N 1
ATOM 12925 C CA . LYS D 4 704 ? 170.95700 156.67900 154.44600 1.000 44.85197 1866 LYS E CA 1
ATOM 12926 C C . LYS D 4 704 ? 171.66000 155.79200 155.46200 1.000 44.85197 1866 LYS E C 1
ATOM 12927 O O . LYS D 4 704 ? 172.69700 156.17400 156.01600 1.000 44.85197 1866 LYS E O 1
ATOM 12933 N N . ARG D 4 705 ? 171.11700 154.60600 155.71800 1.000 42.43873 1867 ARG E N 1
ATOM 12934 C CA . ARG D 4 705 ? 171.73100 153.71300 156.69300 1.000 42.43873 1867 ARG E CA 1
ATOM 12935 C C . ARG D 4 705 ? 173.09000 153.22100 156.21300 1.000 42.43873 1867 ARG E C 1
ATOM 12936 O O . ARG D 4 705 ? 174.06100 153.20800 156.98200 1.000 42.43873 1867 ARG E O 1
ATOM 12944 N N . VAL D 4 706 ? 173.17800 152.81200 154.94300 1.000 39.59202 1868 VAL E N 1
ATOM 12945 C CA . VAL D 4 706 ? 174.45000 152.34700 154.39700 1.000 39.59202 1868 VAL E CA 1
ATOM 12946 C C . VAL D 4 706 ? 175.46600 153.48100 154.37700 1.000 39.59202 1868 VAL E C 1
ATOM 12947 O O . VAL D 4 706 ? 176.65000 153.27400 154.66900 1.000 39.59202 1868 VAL E O 1
ATOM 12951 N N . ILE D 4 707 ? 175.01600 154.70500 154.10000 1.000 40.57874 1869 ILE E N 1
ATOM 12952 C CA . ILE D 4 707 ? 175.94100 155.83200 154.08900 1.000 40.57874 1869 ILE E CA 1
ATOM 12953 C C . ILE D 4 707 ? 176.44700 156.13300 155.49500 1.000 40.57874 1869 ILE E C 1
ATOM 12954 O O . ILE D 4 707 ? 177.63600 156.41500 155.68600 1.000 40.57874 1869 ILE E O 1
ATOM 12959 N N . LYS D 4 708 ? 175.57500 156.04000 156.50500 1.000 41.53101 1870 LYS E N 1
ATOM 12960 C CA . LYS D 4 708 ? 176.00900 156.26100 157.88700 1.000 41.53101 1870 LYS E CA 1
ATOM 12961 C C . LYS D 4 708 ? 177.02700 155.21300 158.32400 1.000 41.53101 1870 LYS E C 1
ATOM 12962 O O . LYS D 4 708 ? 178.04600 155.53800 158.95100 1.000 41.53101 1870 LYS E O 1
ATOM 12968 N N . ILE D 4 709 ? 176.75300 153.94500 158.01200 1.000 39.23795 1871 ILE E N 1
ATOM 12969 C CA . ILE D 4 709 ? 177.67500 152.86200 158.34000 1.000 39.23795 1871 ILE E CA 1
ATOM 12970 C C . ILE D 4 709 ? 179.01900 153.07300 157.65900 1.000 39.23795 1871 ILE E C 1
ATOM 12971 O O . ILE D 4 709 ? 180.08000 152.90000 158.27300 1.000 39.23795 1871 ILE E O 1
ATOM 12976 N N . LEU D 4 710 ? 178.99300 153.46600 156.38600 1.000 44.59075 1872 LEU E N 1
ATOM 12977 C CA . LEU D 4 710 ? 180.22100 153.70300 155.64000 1.000 44.59075 1872 LEU E CA 1
ATOM 12978 C C . LEU D 4 710 ? 181.01600 154.85400 156.22800 1.000 44.59075 1872 LEU E C 1
ATOM 12979 O O . LEU D 4 710 ? 182.24900 154.79800 156.28800 1.000 44.59075 1872 LEU E O 1
ATOM 12984 N N . ARG D 4 711 ? 180.32800 155.92100 156.63400 1.000 49.34026 1873 ARG E N 1
ATOM 12985 C CA . ARG D 4 711 ? 181.00300 157.05600 157.24600 1.000 49.34026 1873 ARG E CA 1
ATOM 12986 C C . ARG D 4 711 ? 181.68200 156.64900 158.54100 1.000 49.34026 1873 ARG E C 1
ATOM 12987 O O . ARG D 4 711 ? 182.82100 157.05300 158.80800 1.000 49.34026 1873 ARG E O 1
ATOM 12995 N N . ASP D 4 712 ? 180.99800 155.84800 159.36000 1.000 56.70372 1874 ASP E N 1
ATOM 12996 C CA . ASP D 4 712 ? 181.60800 155.39700 160.60900 1.000 56.70372 1874 ASP E CA 1
ATOM 12997 C C . ASP D 4 712 ? 182.80600 154.48800 160.35600 1.000 56.70372 1874 ASP E C 1
ATOM 12998 O O . ASP D 4 712 ? 183.78700 154.54000 161.10400 1.000 56.70372 1874 ASP E O 1
ATOM 13003 N N . ILE D 4 713 ? 182.74300 153.63900 159.32500 1.000 56.11141 1875 ILE E N 1
ATOM 13004 C CA . ILE D 4 713 ? 183.91800 152.85500 158.93900 1.000 56.11141 1875 ILE E CA 1
ATOM 13005 C C . ILE D 4 713 ? 185.06800 153.77600 158.56400 1.000 56.11141 1875 ILE E C 1
ATOM 13006 O O . ILE D 4 713 ? 186.17200 153.66800 159.10700 1.000 56.11141 1875 ILE E O 1
ATOM 13011 N N . CYS D 4 714 ? 184.82200 154.70100 157.63600 1.000 63.37537 1876 CYS E N 1
ATOM 13012 C CA . CYS D 4 714 ? 185.88700 155.54300 157.10600 1.000 63.37537 1876 CYS E CA 1
ATOM 13013 C C . CYS D 4 714 ? 186.45600 156.49300 158.15000 1.000 63.37537 1876 CYS E C 1
ATOM 13014 O O . CYS D 4 714 ? 187.56800 156.99600 157.96800 1.000 63.37537 1876 CYS E O 1
ATOM 13017 N N . ILE D 4 715 ? 185.72100 156.76100 159.22800 1.000 65.08827 1877 ILE E N 1
ATOM 13018 C CA . ILE D 4 715 ? 186.30000 157.51800 160.33200 1.000 65.08827 1877 ILE E CA 1
ATOM 13019 C C . ILE D 4 715 ? 187.06400 156.59900 161.27800 1.000 65.08827 1877 ILE E C 1
ATOM 13020 O O . ILE D 4 715 ? 188.18600 156.91200 161.69300 1.000 65.08827 1877 ILE E O 1
ATOM 13025 N N . GLU D 4 716 ? 186.49100 155.44200 161.60700 1.000 77.42439 1878 GLU E N 1
ATOM 13026 C CA . GLU D 4 716 ? 186.94400 154.68400 162.76800 1.000 77.42439 1878 GLU E CA 1
ATOM 13027 C C . GLU D 4 716 ? 188.24700 153.94200 162.49100 1.000 77.42439 1878 GLU E C 1
ATOM 13028 O O . GLU D 4 716 ? 189.23500 154.12300 163.20900 1.000 77.42439 1878 GLU E O 1
ATOM 13034 N N . GLN D 4 717 ? 188.26600 153.07800 161.47500 1.000 74.82781 1879 GLN E N 1
ATOM 13035 C CA . GLN D 4 717 ? 189.41200 152.21300 161.19600 1.000 74.82781 1879 GLN E CA 1
ATOM 13036 C C . GLN D 4 717 ? 190.02800 152.48500 159.82500 1.000 74.82781 1879 GLN E C 1
ATOM 13037 O O . GLN D 4 717 ? 189.90200 151.65500 158.91600 1.000 74.82781 1879 GLN E O 1
ATOM 13043 N N . PRO D 4 718 ? 190.70000 153.62700 159.63400 1.000 76.50781 1880 PRO E N 1
ATOM 13044 C CA . PRO D 4 718 ? 191.41600 153.85300 158.37100 1.000 76.50781 1880 PRO E CA 1
ATOM 13045 C C . PRO D 4 718 ? 192.51600 152.82200 158.15500 1.000 76.50781 1880 PRO E C 1
ATOM 13046 O O . PRO D 4 718 ? 192.82200 152.00000 159.02300 1.000 76.50781 1880 PRO E O 1
ATOM 13050 N N . THR D 4 719 ? 193.10900 152.88800 156.95800 1.000 80.15142 1881 THR E N 1
ATOM 13051 C CA . THR D 4 719 ? 193.99400 151.90000 156.32900 1.000 80.15142 1881 THR E CA 1
ATOM 13052 C C . THR D 4 719 ? 193.24600 150.63400 155.93000 1.000 80.15142 1881 THR E C 1
ATOM 13053 O O . THR D 4 719 ? 193.88000 149.62700 155.60000 1.000 80.15142 1881 THR E O 1
ATOM 13057 N N . PHE D 4 720 ? 191.91900 150.65200 155.97700 1.000 74.07137 1882 PHE E N 1
ATOM 13058 C CA . PHE D 4 720 ? 191.13200 149.59800 155.36200 1.000 74.07137 1882 PHE E CA 1
ATOM 13059 C C . PHE D 4 720 ? 191.38300 149.60900 153.85600 1.000 74.07137 1882 PHE E C 1
ATOM 13060 O O . PHE D 4 720 ? 191.59500 150.68100 153.27900 1.000 74.07137 1882 PHE E O 1
ATOM 13068 N N . PRO D 4 721 ? 191.43100 148.44200 153.20200 1.000 71.97459 1883 PRO E N 1
ATOM 13069 C CA . PRO D 4 721 ? 191.73700 148.42100 151.75700 1.000 71.97459 1883 PRO E CA 1
ATOM 13070 C C . PRO D 4 721 ? 190.75100 149.18500 150.88300 1.000 71.97459 1883 PRO E C 1
ATOM 13071 O O . PRO D 4 721 ? 191.17000 149.92000 149.98200 1.000 71.97459 1883 PRO E O 1
ATOM 13075 N N . LYS D 4 722 ? 189.45300 149.04600 151.12900 1.000 64.38740 1884 LYS E N 1
ATOM 13076 C CA . LYS D 4 722 ? 188.42800 149.51400 150.20600 1.000 64.38740 1884 LYS E CA 1
ATOM 13077 C C . LYS D 4 722 ? 188.04600 150.97500 150.41500 1.000 64.38740 1884 LYS E C 1
ATOM 13078 O O . LYS D 4 722 ? 186.89400 151.33500 150.15000 1.000 64.38740 1884 LYS E O 1
ATOM 13084 N N . ILE D 4 723 ? 188.95500 151.81400 150.92200 1.000 61.89121 1885 ILE E N 1
ATOM 13085 C CA . ILE D 4 723 ? 188.63400 153.22100 151.17800 1.000 61.89121 1885 ILE E CA 1
ATOM 13086 C C . ILE D 4 723 ? 188.26400 153.94900 149.88800 1.000 61.89121 1885 ILE E C 1
ATOM 13087 O O . ILE D 4 723 ? 187.25200 154.66200 149.83000 1.000 61.89121 1885 ILE E O 1
ATOM 13092 N N . THR D 4 724 ? 189.09700 153.80300 148.85300 1.000 58.23482 1886 THR E N 1
ATOM 13093 C CA . THR D 4 724 ? 188.91000 154.53000 147.59800 1.000 58.23482 1886 THR E CA 1
ATOM 13094 C C . THR D 4 724 ? 187.54100 154.26200 146.98100 1.000 58.23482 1886 THR E C 1
ATOM 13095 O O . THR D 4 724 ? 186.83700 155.20000 146.59000 1.000 58.23482 1886 THR E O 1
ATOM 13099 N N . GLU D 4 725 ? 187.15800 152.98700 146.86600 1.000 59.78655 1887 GLU E N 1
ATOM 13100 C CA . GLU D 4 725 ? 185.86000 152.64800 146.28700 1.000 59.78655 1887 GLU E CA 1
ATOM 13101 C C . GLU D 4 725 ? 184.71500 153.20900 147.12000 1.000 59.78655 1887 GLU E C 1
ATOM 13102 O O . GLU D 4 725 ? 183.69600 153.64600 146.56800 1.000 59.78655 1887 GLU E O 1
ATOM 13108 N N . MET D 4 726 ? 184.85000 153.17600 148.44800 1.000 60.01213 1888 MET E N 1
ATOM 13109 C CA . MET D 4 726 ? 183.81100 153.74100 149.30000 1.000 60.01213 1888 MET E CA 1
ATOM 13110 C C . MET D 4 726 ? 183.65200 155.23000 149.04600 1.000 60.01213 1888 MET E C 1
ATOM 13111 O O . MET D 4 726 ? 182.52600 155.72400 148.90900 1.000 60.01213 1888 MET E O 1
ATOM 13116 N N . CYS D 4 727 ? 184.77100 155.95100 148.93900 1.000 57.17023 1889 CYS E N 1
ATOM 13117 C CA . CYS D 4 727 ? 184.70700 157.38100 148.65800 1.000 57.17023 1889 CYS E CA 1
ATOM 13118 C C . CYS D 4 727 ? 184.08100 157.64100 147.29700 1.000 57.17023 1889 CYS E C 1
ATOM 13119 O O . CYS D 4 727 ? 183.27700 158.57000 147.14400 1.000 57.17023 1889 CYS E O 1
ATOM 13122 N N . VAL D 4 728 ? 184.42000 156.81300 146.30700 1.000 53.45781 1890 VAL E N 1
ATOM 13123 C CA . VAL D 4 728 ? 183.89000 156.99500 144.95800 1.000 53.45781 1890 VAL E CA 1
ATOM 13124 C C . VAL D 4 728 ? 182.37800 156.82600 144.95300 1.000 53.45781 1890 VAL E C 1
ATOM 13125 O O . VAL D 4 728 ? 181.65000 157.65100 144.39300 1.000 53.45781 1890 VAL E O 1
ATOM 13129 N N . LYS D 4 729 ? 181.87900 155.77800 145.60700 1.000 51.06366 1891 LYS E N 1
ATOM 13130 C CA . LYS D 4 729 ? 180.43900 155.53600 145.60500 1.000 51.06366 1891 LYS E CA 1
ATOM 13131 C C . LYS D 4 729 ? 179.66900 156.59800 146.39000 1.000 51.06366 1891 LYS E C 1
ATOM 13132 O O . LYS D 4 729 ? 178.60000 157.05200 145.94600 1.000 51.06366 1891 LYS E O 1
ATOM 13138 N N . MET D 4 730 ? 180.17000 156.99600 147.56200 1.000 55.13599 1892 MET E N 1
ATOM 13139 C CA . MET D 4 730 ? 179.47300 158.04300 148.30500 1.000 55.13599 1892 MET E CA 1
ATOM 13140 C C . MET D 4 730 ? 179.44600 159.35600 147.52800 1.000 55.13599 1892 MET E C 1
ATOM 13141 O O . MET D 4 730 ? 178.43900 160.06900 147.55700 1.000 55.13599 1892 MET E O 1
ATOM 13146 N N . ILE D 4 731 ? 180.54300 159.71500 146.85600 1.000 50.51147 1893 ILE E N 1
ATOM 13147 C CA . ILE D 4 731 ? 180.49400 160.90800 146.01600 1.000 50.51147 1893 ILE E CA 1
ATOM 13148 C C . ILE D 4 731 ? 179.54000 160.70200 144.84400 1.000 50.51147 1893 ILE E C 1
ATOM 13149 O O . ILE D 4 731 ? 178.85500 161.64000 144.42200 1.000 50.51147 1893 ILE E O 1
ATOM 13154 N N . ARG D 4 732 ? 179.43000 159.46600 144.34900 1.000 50.72258 1894 ARG E N 1
ATOM 13155 C CA . ARG D 4 732 ? 178.52900 159.15800 143.24100 1.000 50.72258 1894 ARG E CA 1
ATOM 13156 C C . ARG D 4 732 ? 177.08200 159.46000 143.59800 1.000 50.72258 1894 ARG E C 1
ATOM 13157 O O . ARG D 4 732 ? 176.31400 159.93400 142.75500 1.000 50.72258 1894 ARG E O 1
ATOM 13165 N N . ARG D 4 733 ? 176.69800 159.23600 144.85000 1.000 51.89236 1895 ARG E N 1
ATOM 13166 C CA . ARG D 4 733 ? 175.29800 159.43800 145.21700 1.000 51.89236 1895 ARG E CA 1
ATOM 13167 C C . ARG D 4 733 ? 174.96700 160.86600 145.63600 1.000 51.89236 1895 ARG E C 1
ATOM 13168 O O . ARG D 4 733 ? 173.91000 161.07800 146.23500 1.000 51.89236 1895 ARG E O 1
ATOM 13176 N N . VAL D 4 734 ? 175.84700 161.83500 145.36600 1.000 49.61714 1896 VAL E N 1
ATOM 13177 C CA . VAL D 4 734 ? 175.64700 163.21200 145.82500 1.000 49.61714 1896 VAL E CA 1
ATOM 13178 C C . VAL D 4 734 ? 174.37700 163.84600 145.26300 1.000 49.61714 1896 VAL E C 1
ATOM 13179 O O . VAL D 4 734 ? 173.75100 164.67700 145.92800 1.000 49.61714 1896 VAL E O 1
ATOM 13183 N N . ASN D 4 735 ? 173.96900 163.47900 144.05300 1.000 57.16531 1897 ASN E N 1
ATOM 13184 C CA . ASN D 4 735 ? 172.84200 164.12400 143.39900 1.000 57.16531 1897 ASN E CA 1
ATOM 13185 C C . ASN D 4 735 ? 171.54300 163.34000 143.51800 1.000 57.16531 1897 ASN E C 1
ATOM 13186 O O . ASN D 4 735 ? 170.57300 163.67300 142.83300 1.000 57.16531 1897 ASN E O 1
ATOM 13191 N N . ASP D 4 736 ? 171.49600 162.30700 144.35800 1.000 61.95819 1898 ASP E N 1
ATOM 13192 C CA . ASP D 4 736 ? 170.38100 161.36800 144.28300 1.000 61.95819 1898 ASP E CA 1
ATOM 13193 C C . ASP D 4 736 ? 169.07200 161.95900 144.80500 1.000 61.95819 1898 ASP E C 1
ATOM 13194 O O . ASP D 4 736 ? 168.01200 161.73500 144.21200 1.000 61.95819 1898 ASP E O 1
ATOM 13199 N N . GLU D 4 737 ? 169.11900 162.72700 145.88800 1.000 62.55260 1899 GLU E N 1
ATOM 13200 C CA . GLU D 4 737 ? 167.91100 163.16600 146.60200 1.000 62.55260 1899 GLU E CA 1
ATOM 13201 C C . GLU D 4 737 ? 168.18700 164.52000 147.24100 1.000 62.55260 1899 GLU E C 1
ATOM 13202 O O . GLU D 4 737 ? 169.04800 165.27500 146.77900 1.000 62.55260 1899 GLU E O 1
ATOM 13208 N N . GLU D 4 738 ? 167.42000 164.84500 148.28300 1.000 62.16825 1900 GLU E N 1
ATOM 13209 C CA . GLU D 4 738 ? 167.56800 166.09300 149.01900 1.000 62.16825 1900 GLU E CA 1
ATOM 13210 C C . GLU D 4 738 ? 168.15700 165.86000 150.40600 1.000 62.16825 1900 GLU E C 1
ATOM 13211 O O . GLU D 4 738 ? 169.20000 166.43500 150.74000 1.000 62.16825 1900 GLU E O 1
ATOM 13217 N N . GLY D 4 739 ? 167.48100 165.07900 151.25300 1.000 55.48849 1901 GLY E N 1
ATOM 13218 C CA . GLY D 4 739 ? 168.03500 164.77400 152.56300 1.000 55.48849 1901 GLY E CA 1
ATOM 13219 C C . GLY D 4 739 ? 169.35300 164.02800 152.46800 1.000 55.48849 1901 GLY E C 1
ATOM 13220 O O . GLY D 4 739 ? 170.30100 164.32800 153.19900 1.000 55.48849 1901 GLY E O 1
ATOM 13221 N N . ILE D 4 740 ? 169.41900 163.03500 151.57500 1.000 49.08891 1902 ILE E N 1
ATOM 13222 C CA . ILE D 4 740 ? 170.66100 162.31100 151.31100 1.000 49.08891 1902 ILE E CA 1
ATOM 13223 C C . ILE D 4 740 ? 171.74500 163.26900 150.84600 1.000 49.08891 1902 ILE E C 1
ATOM 13224 O O . ILE D 4 740 ? 172.92000 163.12800 151.20600 1.000 49.08891 1902 ILE E O 1
ATOM 13229 N N . LYS D 4 741 ? 171.36700 164.22700 149.99900 1.000 51.50998 1903 LYS E N 1
ATOM 13230 C CA . LYS D 4 741 ? 172.28500 165.25900 149.53200 1.000 51.50998 1903 LYS E CA 1
ATOM 13231 C C . LYS D 4 741 ? 172.87900 166.02200 150.70300 1.000 51.50998 1903 LYS E C 1
ATOM 13232 O O . LYS D 4 741 ? 174.09500 166.23000 150.76900 1.000 51.50998 1903 LYS E O 1
ATOM 13238 N N . LYS D 4 742 ? 172.02000 166.49300 151.60800 1.000 50.54576 1904 LYS E N 1
ATOM 13239 C CA . LYS D 4 742 ? 172.49000 167.19500 152.79900 1.000 50.54576 1904 LYS E CA 1
ATOM 13240 C C . LYS D 4 742 ? 173.42900 166.32200 153.62600 1.000 50.54576 1904 LYS E C 1
ATOM 13241 O O . LYS D 4 742 ? 174.46300 166.79700 154.11400 1.000 50.54576 1904 LYS E O 1
ATOM 13247 N N . LEU D 4 743 ? 173.08800 165.04100 153.78500 1.000 47.52214 1905 LEU E N 1
ATOM 13248 C CA . LEU D 4 743 ? 173.91500 164.14000 154.58400 1.000 47.52214 1905 LEU E CA 1
ATOM 13249 C C . LEU D 4 743 ? 175.29900 163.95000 153.97300 1.000 47.52214 1905 LEU E C 1
ATOM 13250 O O . LEU D 4 743 ? 176.31300 164.03600 154.67500 1.000 47.52214 1905 LEU E O 1
ATOM 13255 N N . VAL D 4 744 ? 175.36000 163.71600 152.66000 1.000 46.69906 1906 VAL E N 1
ATOM 13256 C CA . VAL D 4 744 ? 176.64200 163.53400 151.98400 1.000 46.69906 1906 VAL E CA 1
ATOM 13257 C C . VAL D 4 744 ? 177.45400 164.81900 152.02900 1.000 46.69906 1906 VAL E C 1
ATOM 13258 O O . VAL D 4 744 ? 178.67300 164.79500 152.25400 1.000 46.69906 1906 VAL E O 1
ATOM 13262 N N . ASN D 4 745 ? 176.78800 165.96200 151.84300 1.000 52.55515 1907 ASN E N 1
ATOM 13263 C CA . ASN D 4 745 ? 177.48500 167.24000 151.86700 1.000 52.55515 1907 ASN E CA 1
ATOM 13264 C C . ASN D 4 745 ? 178.10600 167.50200 153.22700 1.000 52.55515 1907 ASN E C 1
ATOM 13265 O O . ASN D 4 745 ? 179.27800 167.87600 153.31500 1.000 52.55515 1907 ASN E O 1
ATOM 13270 N N . GLU D 4 746 ? 177.36200 167.24700 154.30200 1.000 54.34987 1908 GLU E N 1
ATOM 13271 C CA . GLU D 4 746 ? 177.91700 167.52700 155.61700 1.000 54.34987 1908 GLU E CA 1
ATOM 13272 C C . GLU D 4 746 ? 178.96200 166.48800 156.00100 1.000 54.34987 1908 GLU E C 1
ATOM 13273 O O . GLU D 4 746 ? 179.95100 166.82400 156.66700 1.000 54.34987 1908 GLU E O 1
ATOM 13279 N N . THR D 4 747 ? 178.84000 165.26500 155.47900 1.000 50.93449 1909 THR E N 1
ATOM 13280 C CA . THR D 4 747 ? 179.80900 164.23000 155.80900 1.000 50.93449 1909 THR E CA 1
ATOM 13281 C C . THR D 4 747 ? 181.14900 164.52200 155.15600 1.000 50.93449 1909 THR E C 1
ATOM 13282 O O . THR D 4 747 ? 182.19400 164.47200 155.81200 1.000 50.93449 1909 THR E O 1
ATOM 13286 N N . PHE D 4 748 ? 181.14000 164.86900 153.87200 1.000 53.12187 1910 PHE E N 1
ATOM 13287 C CA . PHE D 4 748 ? 182.40200 165.19300 153.22200 1.000 53.12187 1910 PHE E CA 1
ATOM 13288 C C . PHE D 4 748 ? 182.93700 166.55400 153.64300 1.000 53.12187 1910 PHE E C 1
ATOM 13289 O O . PHE D 4 748 ? 184.15500 166.75900 153.63600 1.000 53.12187 1910 PHE E O 1
ATOM 13297 N N . GLN D 4 749 ? 182.06600 167.49600 154.01000 1.000 58.98497 1911 GLN E N 1
ATOM 13298 C CA . GLN D 4 749 ? 182.53800 168.76000 154.55700 1.000 58.98497 1911 GLN E CA 1
ATOM 13299 C C . GLN D 4 749 ? 183.19100 168.57700 155.91900 1.000 58.98497 1911 GLN E C 1
ATOM 13300 O O . GLN D 4 749 ? 184.03200 169.39300 156.30700 1.000 58.98497 1911 GLN E O 1
ATOM 13306 N N . LYS D 4 750 ? 182.85100 167.50900 156.63600 1.000 56.42204 1912 LYS E N 1
ATOM 13307 C CA . LYS D 4 750 ? 183.49100 167.23200 157.91100 1.000 56.42204 1912 LYS E CA 1
ATOM 13308 C C . LYS D 4 750 ? 184.65500 166.25500 157.78100 1.000 56.42204 1912 LYS E C 1
ATOM 13309 O O . LYS D 4 750 ? 185.51400 166.21000 158.66700 1.000 56.42204 1912 LYS E O 1
ATOM 13315 N N . LEU D 4 751 ? 184.75300 165.53300 156.66900 1.000 53.45858 1913 LEU E N 1
ATOM 13316 C CA . LEU D 4 751 ? 185.81000 164.54000 156.52200 1.000 53.45858 1913 LEU E CA 1
ATOM 13317 C C . LEU D 4 751 ? 187.08400 165.10800 155.90900 1.000 53.45858 1913 LEU E C 1
ATOM 13318 O O . LEU D 4 751 ? 188.18300 164.69500 156.29000 1.000 53.45858 1913 LEU E O 1
ATOM 13323 N N . TRP D 4 752 ? 186.97400 166.04900 154.97200 1.000 56.58400 1914 TRP E N 1
ATOM 13324 C CA . TRP D 4 752 ? 188.15700 166.66200 154.37600 1.000 56.58400 1914 TRP E CA 1
ATOM 13325 C C . TRP D 4 752 ? 188.24400 168.15300 154.65800 1.000 56.58400 1914 TRP E C 1
ATOM 13326 O O . TRP D 4 752 ? 189.22300 168.60600 155.25400 1.000 56.58400 1914 TRP E O 1
ATOM 13337 N N . PHE D 4 753 ? 187.23700 168.92900 154.27000 1.000 66.97192 1915 PHE E N 1
ATOM 13338 C CA . PHE D 4 753 ? 187.34400 170.38600 154.26200 1.000 66.97192 1915 PHE E CA 1
ATOM 13339 C C . PHE D 4 753 ? 187.10300 170.94400 155.66500 1.000 66.97192 1915 PHE E C 1
ATOM 13340 O O . PHE D 4 753 ? 186.06300 171.52000 155.98500 1.000 66.97192 1915 PHE E O 1
ATOM 13348 N N . THR D 4 754 ? 188.11200 170.76500 156.51000 1.000 79.64268 1916 THR E N 1
ATOM 13349 C CA . THR D 4 754 ? 188.20400 171.33600 157.84000 1.000 79.64268 1916 THR E CA 1
ATOM 13350 C C . THR D 4 754 ? 189.49800 172.14000 157.94400 1.000 79.64268 1916 THR E C 1
ATOM 13351 O O . THR D 4 754 ? 190.45600 171.84400 157.23000 1.000 79.64268 1916 THR E O 1
ATOM 13355 N N . PRO D 4 755 ? 189.51900 173.23000 158.73700 1.000 86.60498 1917 PRO E N 1
ATOM 13356 C CA . PRO D 4 755 ? 190.66800 174.15400 158.70800 1.000 86.60498 1917 PRO E CA 1
ATOM 13357 C C . PRO D 4 755 ? 192.06400 173.59400 158.96200 1.000 86.60498 1917 PRO E C 1
ATOM 13358 O O . PRO D 4 755 ? 193.01700 174.19900 158.46700 1.000 86.60498 1917 PRO E O 1
ATOM 13362 N N . THR D 4 756 ? 192.20600 172.44600 159.66200 1.000 94.59940 1918 THR E N 1
ATOM 13363 C CA . THR D 4 756 ? 193.48500 171.75000 159.86700 1.000 94.59940 1918 THR E CA 1
ATOM 13364 C C . THR D 4 756 ? 194.63100 172.65200 160.31200 1.000 94.59940 1918 THR E C 1
ATOM 13365 O O . THR D 4 756 ? 195.49800 172.96600 159.48700 1.000 94.59940 1918 THR E O 1
ATOM 13369 N N . PRO D 4 757 ? 194.63400 173.14000 161.57400 1.000 109.37027 1919 PRO E N 1
ATOM 13370 C CA . PRO D 4 757 ? 195.63700 174.12500 162.02400 1.000 109.37027 1919 PRO E CA 1
ATOM 13371 C C . PRO D 4 757 ? 197.08200 173.71400 161.78400 1.000 109.37027 1919 PRO E C 1
ATOM 13372 O O . PRO D 4 757 ? 197.38000 172.52300 161.65400 1.000 109.37027 1919 PRO E O 1
ATOM 13376 N N . HIS D 4 758 ? 197.98800 174.69000 161.71200 1.000 114.83836 1920 HIS E N 1
ATOM 13377 C CA . HIS D 4 758 ? 199.34600 174.44500 161.23400 1.000 114.83836 1920 HIS E CA 1
ATOM 13378 C C . HIS D 4 758 ? 200.19500 173.68200 162.24200 1.000 114.83836 1920 HIS E C 1
ATOM 13379 O O . HIS D 4 758 ? 201.20000 174.18800 162.74800 1.000 114.83836 1920 HIS E O 1
ATOM 13386 N N . ASN D 4 759 ? 199.78500 172.44800 162.50600 1.000 120.81196 1921 ASN E N 1
ATOM 13387 C CA . ASN D 4 759 ? 200.49100 171.48300 163.32900 1.000 120.81196 1921 ASN E CA 1
ATOM 13388 C C . ASN D 4 759 ? 199.95300 170.11300 162.94500 1.000 120.81196 1921 ASN E C 1
ATOM 13389 O O . ASN D 4 759 ? 198.88400 170.00900 162.33400 1.000 120.81196 1921 ASN E O 1
ATOM 13394 N N . ASP D 4 760 ? 200.71100 169.07100 163.30200 1.000 112.30214 1922 ASP E N 1
ATOM 13395 C CA . ASP D 4 760 ? 200.40900 167.68300 162.93700 1.000 112.30214 1922 ASP E CA 1
ATOM 13396 C C . ASP D 4 760 ? 200.27400 167.55900 161.41500 1.000 112.30214 1922 ASP E C 1
ATOM 13397 O O . ASP D 4 760 ? 199.23700 167.17600 160.86900 1.000 112.30214 1922 ASP E O 1
ATOM 13402 N N . LYS D 4 761 ? 201.34400 167.99200 160.74000 1.000 103.49778 1923 LYS E N 1
ATOM 13403 C CA . LYS D 4 761 ? 201.39900 168.03800 159.28100 1.000 103.49778 1923 LYS E CA 1
ATOM 13404 C C . LYS D 4 761 ? 201.16700 166.67500 158.63800 1.000 103.49778 1923 LYS E C 1
ATOM 13405 O O . LYS D 4 761 ? 200.75400 166.60900 157.47000 1.000 103.49778 1923 LYS E O 1
ATOM 13411 N N . GLU D 4 762 ? 201.47800 165.59000 159.35800 1.000 101.35627 1924 GLU E N 1
ATOM 13412 C CA . GLU D 4 762 ? 201.29000 164.24300 158.82400 1.000 101.35627 1924 GLU E CA 1
ATOM 13413 C C . GLU D 4 762 ? 199.84300 163.99700 158.40400 1.000 101.35627 1924 GLU E C 1
ATOM 13414 O O . GLU D 4 762 ? 199.59300 163.35400 157.37700 1.000 101.35627 1924 GLU E O 1
ATOM 13420 N N . ALA D 4 763 ? 198.87900 164.52300 159.16800 1.000 92.20243 1925 ALA E N 1
ATOM 13421 C CA . ALA D 4 763 ? 197.47400 164.37000 158.80500 1.000 92.20243 1925 ALA E CA 1
ATOM 13422 C C . ALA D 4 763 ? 197.16200 165.08000 157.49800 1.000 92.20243 1925 ALA E C 1
ATOM 13423 O O . ALA D 4 763 ? 196.42300 164.55500 156.65900 1.000 92.20243 1925 ALA E O 1
ATOM 13425 N N . MET D 4 764 ? 197.70100 166.28700 157.32300 1.000 86.69951 1926 MET E N 1
ATOM 13426 C CA . MET D 4 764 ? 197.47000 167.04400 156.09900 1.000 86.69951 1926 MET E CA 1
ATOM 13427 C C . MET D 4 764 ? 198.04900 166.31200 154.89100 1.000 86.69951 1926 MET E C 1
ATOM 13428 O O . MET D 4 764 ? 197.39600 166.20200 153.84300 1.000 86.69951 1926 MET E O 1
ATOM 13433 N N . THR D 4 765 ? 199.29900 165.84700 155.01000 1.000 80.87316 1927 THR E N 1
ATOM 13434 C CA . THR D 4 765 ? 199.91200 165.04400 153.95200 1.000 80.87316 1927 THR E CA 1
ATOM 13435 C C . THR D 4 765 ? 199.09000 163.79900 153.63100 1.000 80.87316 1927 THR E C 1
ATOM 13436 O O . THR D 4 765 ? 198.90700 163.44800 152.45500 1.000 80.87316 1927 THR E O 1
ATOM 13440 N N . ARG D 4 766 ? 198.55300 163.14200 154.65700 1.000 76.31176 1928 ARG E N 1
ATOM 13441 C CA . ARG D 4 766 ? 197.72100 161.96900 154.41900 1.000 76.31176 1928 ARG E CA 1
ATOM 13442 C C . ARG D 4 766 ? 196.42500 162.34500 153.71000 1.000 76.31176 1928 ARG E C 1
ATOM 13443 O O . ARG D 4 766 ? 195.93300 161.59100 152.86100 1.000 76.31176 1928 ARG E O 1
ATOM 13451 N N . LYS D 4 767 ? 195.86600 163.51000 154.04400 1.000 67.97354 1929 LYS E N 1
ATOM 13452 C CA . LYS D 4 767 ? 194.66600 163.99400 153.36700 1.000 67.97354 1929 LYS E CA 1
ATOM 13453 C C . LYS D 4 767 ? 194.92400 164.22200 151.88300 1.000 67.97354 1929 LYS E C 1
ATOM 13454 O O . LYS D 4 767 ? 194.09200 163.87000 151.03600 1.000 67.97354 1929 LYS E O 1
ATOM 13460 N N . ILE D 4 768 ? 196.07000 164.81900 151.55900 1.000 65.30760 1930 ILE E N 1
ATOM 13461 C CA . ILE D 4 768 ? 196.44600 165.02500 150.16200 1.000 65.30760 1930 ILE E CA 1
ATOM 13462 C C . ILE D 4 768 ? 196.57800 163.69300 149.43900 1.000 65.30760 1930 ILE E C 1
ATOM 13463 O O . ILE D 4 768 ? 196.09200 163.53200 148.30700 1.000 65.30760 1930 ILE E O 1
ATOM 13468 N N . LEU D 4 769 ? 197.23500 162.72300 150.08200 1.000 63.37598 1931 LEU E N 1
ATOM 13469 C CA . LEU D 4 769 ? 197.34500 161.37800 149.52000 1.000 63.37598 1931 LEU E CA 1
ATOM 13470 C C . LEU D 4 769 ? 195.97200 160.78700 149.22500 1.000 63.37598 1931 LEU E C 1
ATOM 13471 O O . LEU D 4 769 ? 195.73500 160.24500 148.13400 1.000 63.37598 1931 LEU E O 1
ATOM 13476 N N . ASN D 4 770 ? 195.04300 160.93800 150.16900 1.000 59.26717 1932 ASN E N 1
ATOM 13477 C CA . ASN D 4 770 ? 193.70600 160.37300 150.02600 1.000 59.26717 1932 ASN E CA 1
ATOM 13478 C C . ASN D 4 770 ? 192.95200 161.00600 148.85900 1.000 59.26717 1932 ASN E C 1
ATOM 13479 O O . ASN D 4 770 ? 192.34800 160.30000 148.04200 1.000 59.26717 1932 ASN E O 1
ATOM 13484 N N . ILE D 4 771 ? 192.96000 162.34000 148.77900 1.000 50.58761 1933 ILE E N 1
ATOM 13485 C CA . ILE D 4 771 ? 192.19600 163.03000 147.73900 1.000 50.58761 1933 ILE E CA 1
ATOM 13486 C C . ILE D 4 771 ? 192.75200 162.72100 146.35500 1.000 50.58761 1933 ILE E C 1
ATOM 13487 O O . ILE D 4 771 ? 191.98800 162.47500 145.40800 1.000 50.58761 1933 ILE E O 1
ATOM 13492 N N . THR D 4 772 ? 194.08100 162.73400 146.21100 1.000 52.41926 1934 THR E N 1
ATOM 13493 C CA . THR D 4 772 ? 194.68300 162.36500 144.93500 1.000 52.41926 1934 THR E CA 1
ATOM 13494 C C . THR D 4 772 ? 194.31500 160.94600 144.53500 1.000 52.41926 1934 THR E C 1
ATOM 13495 O O . THR D 4 772 ? 194.04700 160.68100 143.35500 1.000 52.41926 1934 THR E O 1
ATOM 13499 N N . ASP D 4 773 ? 194.30100 160.02200 145.50100 1.000 54.52293 1935 ASP E N 1
ATOM 13500 C CA . ASP D 4 773 ? 193.89100 158.65100 145.21300 1.000 54.52293 1935 ASP E CA 1
ATOM 13501 C C . ASP D 4 773 ? 192.45800 158.62500 144.68700 1.000 54.52293 1935 ASP E C 1
ATOM 13502 O O . ASP D 4 773 ? 192.16900 157.96300 143.68000 1.000 54.52293 1935 ASP E O 1
ATOM 13507 N N . VAL D 4 774 ? 191.55600 159.34900 145.36200 1.000 48.34950 1936 VAL E N 1
ATOM 13508 C CA . VAL D 4 774 ? 190.14100 159.37600 144.98100 1.000 48.34950 1936 VAL E CA 1
ATOM 13509 C C . VAL D 4 774 ? 189.97200 159.84100 143.54300 1.000 48.34950 1936 VAL E C 1
ATOM 13510 O O . VAL D 4 774 ? 189.29800 159.18800 142.74000 1.000 48.34950 1936 VAL E O 1
ATOM 13514 N N . VAL D 4 775 ? 190.57900 160.97700 143.19700 1.000 47.33031 1937 VAL E N 1
ATOM 13515 C CA . VAL D 4 775 ? 190.36100 161.52300 141.85900 1.000 47.33031 1937 VAL E CA 1
ATOM 13516 C C . VAL D 4 775 ? 191.01700 160.64100 140.79400 1.000 47.33031 1937 VAL E C 1
ATOM 13517 O O . VAL D 4 775 ? 190.40500 160.35400 139.75300 1.000 47.33031 1937 VAL E O 1
ATOM 13521 N N . ALA D 4 776 ? 192.25100 160.17700 141.03500 1.000 50.29587 1938 ALA E N 1
ATOM 13522 C CA . ALA D 4 776 ? 192.92600 159.33000 140.05600 1.000 50.29587 1938 ALA E CA 1
ATOM 13523 C C . ALA D 4 776 ? 192.20200 158.01000 139.85000 1.000 50.29587 1938 ALA E C 1
ATOM 13524 O O . ALA D 4 776 ? 192.33200 157.39600 138.78700 1.000 50.29587 1938 ALA E O 1
ATOM 13526 N N . ALA D 4 777 ? 191.44100 157.55400 140.84200 1.000 51.11094 1939 ALA E N 1
ATOM 13527 C CA . ALA D 4 777 ? 190.62200 156.37300 140.62000 1.000 51.11094 1939 ALA E CA 1
ATOM 13528 C C . ALA D 4 777 ? 189.31200 156.72000 139.93200 1.000 51.11094 1939 ALA E C 1
ATOM 13529 O O . ALA D 4 777 ? 188.78500 155.90800 139.16900 1.000 51.11094 1939 ALA E O 1
ATOM 13531 N N . CYS D 4 778 ? 188.77800 157.90900 140.18600 1.000 54.73504 1940 CYS E N 1
ATOM 13532 C CA . CYS D 4 778 ? 187.54100 158.35800 139.56500 1.000 54.73504 1940 CYS E CA 1
ATOM 13533 C C . CYS D 4 778 ? 187.72600 158.81200 138.12600 1.000 54.73504 1940 CYS E C 1
ATOM 13534 O O . CYS D 4 778 ? 186.74000 159.19800 137.49200 1.000 54.73504 1940 CYS E O 1
ATOM 13537 N N . ARG D 4 779 ? 188.96300 158.81500 137.61500 1.000 63.68458 1941 ARG E N 1
ATOM 13538 C CA . ARG D 4 779 ? 189.22400 159.23900 136.23700 1.000 63.68458 1941 ARG E CA 1
ATOM 13539 C C . ARG D 4 779 ? 188.46200 158.40900 135.20400 1.000 63.68458 1941 ARG E C 1
ATOM 13540 O O . ARG D 4 779 ? 188.16000 158.90900 134.11500 1.000 63.68458 1941 ARG E O 1
ATOM 13548 N N . ASP D 4 780 ? 188.14300 157.15100 135.51400 1.000 63.55552 1942 ASP E N 1
ATOM 13549 C CA . ASP D 4 780 ? 187.53600 156.27500 134.51700 1.000 63.55552 1942 ASP E CA 1
ATOM 13550 C C . ASP D 4 780 ? 186.12700 156.72300 134.14500 1.000 63.55552 1942 ASP E C 1
ATOM 13551 O O . ASP D 4 780 ? 185.78100 156.78100 132.96000 1.000 63.55552 1942 ASP E O 1
ATOM 13556 N N . THR D 4 781 ? 185.29500 157.03800 135.13600 1.000 59.94904 1943 THR E N 1
ATOM 13557 C CA . THR D 4 781 ? 183.87700 157.26200 134.87000 1.000 59.94904 1943 THR E CA 1
ATOM 13558 C C . THR D 4 781 ? 183.58500 158.70900 134.47900 1.000 59.94904 1943 THR E C 1
ATOM 13559 O O . THR D 4 781 ? 183.11700 158.97400 133.36900 1.000 59.94904 1943 THR E O 1
ATOM 13563 N N . GLY D 4 782 ? 183.85100 159.65000 135.36900 1.000 56.63888 1944 GLY E N 1
ATOM 13564 C CA . GLY D 4 782 ? 183.59000 161.04300 135.05700 1.000 56.63888 1944 GLY E CA 1
ATOM 13565 C C . GLY D 4 782 ? 183.92200 161.90700 136.24800 1.000 56.63888 1944 GLY E C 1
ATOM 13566 O O . GLY D 4 782 ? 184.15600 161.41700 137.35600 1.000 56.63888 1944 GLY E O 1
ATOM 13567 N N . TYR D 4 783 ? 183.95000 163.21300 136.00500 1.000 46.77648 1945 TYR E N 1
ATOM 13568 C CA . TYR D 4 783 ? 184.23700 164.17700 137.05500 1.000 46.77648 1945 TYR E CA 1
ATOM 13569 C C . TYR D 4 783 ? 183.04200 165.04600 137.39700 1.000 46.77648 1945 TYR E C 1
ATOM 13570 O O . TYR D 4 783 ? 183.19400 165.99700 138.16300 1.000 46.77648 1945 TYR E O 1
ATOM 13579 N N . ASP D 4 784 ? 181.86700 164.75200 136.84200 1.000 56.38716 1946 ASP E N 1
ATOM 13580 C CA . ASP D 4 784 ? 180.70300 165.60700 137.05400 1.000 56.38716 1946 ASP E CA 1
ATOM 13581 C C . ASP D 4 784 ? 180.26300 165.61600 138.51400 1.000 56.38716 1946 ASP E C 1
ATOM 13582 O O . ASP D 4 784 ? 179.87700 166.66400 139.05000 1.000 56.38716 1946 ASP E O 1
ATOM 13587 N N . TRP D 4 785 ? 180.32200 164.45800 139.17100 1.000 54.42418 1947 TRP E N 1
ATOM 13588 C CA . TRP D 4 785 ? 179.86700 164.34300 140.55200 1.000 54.42418 1947 TRP E CA 1
ATOM 13589 C C . TRP D 4 785 ? 180.75700 165.12800 141.50400 1.000 54.42418 1947 TRP E C 1
ATOM 13590 O O . TRP D 4 785 ? 180.26000 165.79900 142.41600 1.000 54.42418 1947 TRP E O 1
ATOM 13601 N N . PHE D 4 786 ? 182.07400 164.99200 141.34800 1.000 48.58869 1948 PHE E N 1
ATOM 13602 C CA . PHE D 4 786 ? 183.02600 165.73600 142.16600 1.000 48.58869 1948 PHE E CA 1
ATOM 13603 C C . PHE D 4 786 ? 182.77500 167.23600 142.06900 1.000 48.58869 1948 PHE E C 1
ATOM 13604 O O . PHE D 4 786 ? 182.72200 167.93800 143.08900 1.000 48.58869 1948 PHE E O 1
ATOM 13612 N N . GLU D 4 787 ? 182.63100 167.74400 140.84500 1.000 51.17914 1949 GLU E N 1
ATOM 13613 C CA . GLU D 4 787 ? 182.35500 169.16200 140.65500 1.000 51.17914 1949 GLU E CA 1
ATOM 13614 C C . GLU D 4 787 ? 181.03600 169.56200 141.29100 1.000 51.17914 1949 GLU E C 1
ATOM 13615 O O . GLU D 4 787 ? 180.93300 170.64500 141.87400 1.000 51.17914 1949 GLU E O 1
ATOM 13621 N N . GLN D 4 788 ? 180.00800 168.72000 141.16300 1.000 54.88081 1950 GLN E N 1
ATOM 13622 C CA . GLN D 4 788 ? 178.71700 169.03300 141.77100 1.000 54.88081 1950 GLN E CA 1
ATOM 13623 C C . GLN D 4 788 ? 178.83200 169.14400 143.28700 1.000 54.88081 1950 GLN E C 1
ATOM 13624 O O . GLN D 4 788 ? 178.30800 170.08800 143.89300 1.000 54.88081 1950 GLN E O 1
ATOM 13630 N N . LEU D 4 789 ? 179.52500 168.18700 143.91000 1.000 51.17248 1951 LEU E N 1
ATOM 13631 C CA . LEU D 4 789 ? 179.71800 168.20500 145.35900 1.000 51.17248 1951 LEU E CA 1
ATOM 13632 C C . LEU D 4 789 ? 180.45500 169.46000 145.79400 1.000 51.17248 1951 LEU E C 1
ATOM 13633 O O . LEU D 4 789 ? 180.08000 170.10800 146.78000 1.000 51.17248 1951 LEU E O 1
ATOM 13638 N N . LEU D 4 790 ? 181.51700 169.81200 145.07400 1.000 54.58251 1952 LEU E N 1
ATOM 13639 C CA . LEU D 4 790 ? 182.31800 170.95600 145.48400 1.000 54.58251 1952 LEU E CA 1
ATOM 13640 C C . LEU D 4 790 ? 181.55800 172.26200 145.27100 1.000 54.58251 1952 LEU E C 1
ATOM 13641 O O . LEU D 4 790 ? 181.65100 173.17900 146.10000 1.000 54.58251 1952 LEU E O 1
ATOM 13646 N N . GLN D 4 791 ? 180.81600 172.35900 144.16000 1.000 57.14687 1953 GLN E N 1
ATOM 13647 C CA . GLN D 4 791 ? 179.88000 173.45700 143.92900 1.000 57.14687 1953 GLN E CA 1
ATOM 13648 C C . GLN D 4 791 ? 178.93900 173.63100 145.10600 1.000 57.14687 1953 GLN E C 1
ATOM 13649 O O . GLN D 4 791 ? 178.73500 174.74600 145.60100 1.000 57.14687 1953 GLN E O 1
ATOM 13655 N N . ASN D 4 792 ? 178.34400 172.52400 145.54800 1.000 58.55830 1954 ASN E N 1
ATOM 13656 C CA . ASN D 4 792 ? 177.37100 172.56700 146.62900 1.000 58.55830 1954 ASN E CA 1
ATOM 13657 C C . ASN D 4 792 ? 178.00700 173.04800 147.92200 1.000 58.55830 1954 ASN E C 1
ATOM 13658 O O . ASN D 4 792 ? 177.46500 173.93000 148.59700 1.000 58.55830 1954 ASN E O 1
ATOM 13663 N N . LEU D 4 793 ? 179.15400 172.46200 148.28900 1.000 60.04962 1955 LEU E N 1
ATOM 13664 C CA . LEU D 4 793 ? 179.83300 172.84800 149.52600 1.000 60.04962 1955 LEU E CA 1
ATOM 13665 C C . LEU D 4 793 ? 180.21400 174.31800 149.52500 1.000 60.04962 1955 LEU E C 1
ATOM 13666 O O . LEU D 4 793 ? 180.06900 175.00100 150.54400 1.000 60.04962 1955 LEU E O 1
ATOM 13671 N N . LEU D 4 794 ? 180.72200 174.82000 148.39900 1.000 63.94602 1956 LEU E N 1
ATOM 13672 C CA . LEU D 4 794 ? 181.13200 176.21800 148.35000 1.000 63.94602 1956 LEU E CA 1
ATOM 13673 C C . LEU D 4 794 ? 179.93100 177.15200 148.40800 1.000 63.94602 1956 LEU E C 1
ATOM 13674 O O . LEU D 4 794 ? 179.91200 178.09900 149.20200 1.000 63.94602 1956 LEU E O 1
ATOM 13679 N N . LYS D 4 795 ? 178.93000 176.91900 147.55500 1.000 73.32059 1957 LYS E N 1
ATOM 13680 C CA . LYS D 4 795 ? 177.79200 177.82900 147.48300 1.000 73.32059 1957 LYS E CA 1
ATOM 13681 C C . LYS D 4 795 ? 176.98300 177.82600 148.77600 1.000 73.32059 1957 LYS E C 1
ATOM 13682 O O . LYS D 4 795 ? 176.58500 178.89300 149.25900 1.000 73.32059 1957 LYS E O 1
ATOM 13688 N N . SER D 4 796 ? 176.75100 176.64500 149.36500 1.000 78.41635 1958 SER E N 1
ATOM 13689 C CA . SER D 4 796 ? 175.81400 176.48500 150.47900 1.000 78.41635 1958 SER E CA 1
ATOM 13690 C C . SER D 4 796 ? 176.17400 177.29400 151.72200 1.000 78.41635 1958 SER E C 1
ATOM 13691 O O . SER D 4 796 ? 175.35300 177.37500 152.64200 1.000 78.41635 1958 SER E O 1
ATOM 13694 N N . GLU D 4 797 ? 177.36900 177.87700 151.78400 1.000 87.75957 1959 GLU E N 1
ATOM 13695 C CA . GLU D 4 797 ? 177.76400 178.79700 152.84700 1.000 87.75957 1959 GLU E CA 1
ATOM 13696 C C . GLU D 4 797 ? 178.25600 180.05100 152.13500 1.000 87.75957 1959 GLU E C 1
ATOM 13697 O O . GLU D 4 797 ? 179.44400 180.17400 151.83000 1.000 87.75957 1959 GLU E O 1
ATOM 13703 N N . GLU D 4 798 ? 177.33600 180.97600 151.86500 1.000 100.14220 1960 GLU E N 1
ATOM 13704 C CA . GLU D 4 798 ? 177.66500 182.19000 151.12700 1.000 100.14220 1960 GLU E CA 1
ATOM 13705 C C . GLU D 4 798 ? 178.00800 183.35100 152.04900 1.000 100.14220 1960 GLU E C 1
ATOM 13706 O O . GLU D 4 798 ? 178.76900 184.24300 151.65800 1.000 100.14220 1960 GLU E O 1
ATOM 13712 N N . ASP D 4 799 ? 177.48300 183.34900 153.27100 1.000 109.43188 1961 ASP E N 1
ATOM 13713 C CA . ASP D 4 799 ? 177.80400 184.37900 154.24500 1.000 109.43188 1961 ASP E CA 1
ATOM 13714 C C . ASP D 4 799 ? 179.26300 184.25800 154.69000 1.000 109.43188 1961 ASP E C 1
ATOM 13715 O O . ASP D 4 799 ? 179.98400 183.33000 154.31000 1.000 109.43188 1961 ASP E O 1
ATOM 13720 N N . SER D 4 800 ? 179.70300 185.22700 155.49600 1.000 114.42759 1962 SER E N 1
ATOM 13721 C CA . SER D 4 800 ? 181.07000 185.21800 156.00700 1.000 114.42759 1962 SER E CA 1
ATOM 13722 C C . SER D 4 800 ? 181.31000 183.99400 156.87900 1.000 114.42759 1962 SER E C 1
ATOM 13723 O O . SER D 4 800 ? 182.03900 183.08700 156.46700 1.000 114.42759 1962 SER E O 1
ATOM 13726 N N . SER D 4 801 ? 180.65100 183.94900 158.04700 1.000 112.91003 1963 SER E N 1
ATOM 13727 C CA . SER D 4 801 ? 180.58000 182.82000 158.98100 1.000 112.91003 1963 SER E CA 1
ATOM 13728 C C . SER D 4 801 ? 181.88000 182.04000 159.14200 1.000 112.91003 1963 SER E C 1
ATOM 13729 O O . SER D 4 801 ? 181.85600 180.80400 159.15000 1.000 112.91003 1963 SER E O 1
ATOM 13732 N N . TYR D 4 802 ? 183.00800 182.75600 159.20700 1.000 111.54340 1964 TYR E N 1
ATOM 13733 C CA . TYR D 4 802 ? 184.38900 182.27500 159.30600 1.000 111.54340 1964 TYR E CA 1
ATOM 13734 C C . TYR D 4 802 ? 184.86900 181.60600 158.01500 1.000 111.54340 1964 TYR E C 1
ATOM 13735 O O . TYR D 4 802 ? 186.06400 181.29600 157.91000 1.000 111.54340 1964 TYR E O 1
ATOM 13744 N N . LYS D 4 803 ? 184.00600 181.46100 157.00800 1.000 104.71737 1965 LYS E N 1
ATOM 13745 C CA . LYS D 4 803 ? 184.32900 180.82700 155.73300 1.000 104.71737 1965 LYS E CA 1
ATOM 13746 C C . LYS D 4 803 ? 184.99700 179.45600 155.88400 1.000 104.71737 1965 LYS E C 1
ATOM 13747 O O . LYS D 4 803 ? 186.10200 179.24900 155.37500 1.000 104.71737 1965 LYS E O 1
ATOM 13753 N N . PRO D 4 804 ? 184.36000 178.51600 156.59900 1.000 96.52635 1966 PRO E N 1
ATOM 13754 C CA . PRO D 4 804 ? 185.06400 177.28900 157.01700 1.000 96.52635 1966 PRO E CA 1
ATOM 13755 C C . PRO D 4 804 ? 185.60700 176.46100 155.87100 1.000 96.52635 1966 PRO E C 1
ATOM 13756 O O . PRO D 4 804 ? 186.67300 175.85100 156.00800 1.000 96.52635 1966 PRO E O 1
ATOM 13760 N N . VAL D 4 805 ? 184.90400 176.42500 154.74200 1.000 88.20259 1967 VAL E N 1
ATOM 13761 C CA . VAL D 4 805 ? 185.35700 175.62000 153.61800 1.000 88.20259 1967 VAL E CA 1
ATOM 13762 C C . VAL D 4 805 ? 186.44000 176.35200 152.82700 1.000 88.20259 1967 VAL E C 1
ATOM 13763 O O . VAL D 4 805 ? 187.36400 175.71700 152.30600 1.000 88.20259 1967 VAL E O 1
ATOM 13767 N N . LYS D 4 806 ? 186.34600 177.68300 152.73400 1.000 88.85790 1968 LYS E N 1
ATOM 13768 C CA . LYS D 4 806 ? 187.29300 178.47200 151.95000 1.000 88.85790 1968 LYS E CA 1
ATOM 13769 C C . LYS D 4 806 ? 188.72000 178.30300 152.45300 1.000 88.85790 1968 LYS E C 1
ATOM 13770 O O . LYS D 4 806 ? 189.65400 178.15300 151.65700 1.000 88.85790 1968 LYS E O 1
ATOM 13776 N N . LYS D 4 807 ? 188.90600 178.36300 153.77300 1.000 88.76752 1969 LYS E N 1
ATOM 13777 C CA . LYS D 4 807 ? 190.23700 178.23200 154.35800 1.000 88.76752 1969 LYS E CA 1
ATOM 13778 C C . LYS D 4 807 ? 190.85000 176.87700 154.04400 1.000 88.76752 1969 LYS E C 1
ATOM 13779 O O . LYS D 4 807 ? 192.01000 176.79100 153.62500 1.000 88.76752 1969 LYS E O 1
ATOM 13785 N N . ALA D 4 808 ? 190.08700 175.80500 154.26100 1.000 88.99514 1970 ALA E N 1
ATOM 13786 C CA . ALA D 4 808 ? 190.59600 174.46700 153.98900 1.000 88.99514 1970 ALA E CA 1
ATOM 13787 C C . ALA D 4 808 ? 190.90000 174.28900 152.51000 1.000 88.99514 1970 ALA E C 1
ATOM 13788 O O . ALA D 4 808 ? 191.90400 173.67000 152.14500 1.000 88.99514 1970 ALA E O 1
ATOM 13790 N N . CYS D 4 809 ? 190.05700 174.85900 151.64700 1.000 84.80876 1971 CYS E N 1
ATOM 13791 C CA . CYS D 4 809 ? 190.25700 174.74900 150.20600 1.000 84.80876 1971 CYS E CA 1
ATOM 13792 C C . CYS D 4 809 ? 191.53700 175.44700 149.76800 1.000 84.80876 1971 CYS E C 1
ATOM 13793 O O . CYS D 4 809 ? 192.35200 174.87300 149.03300 1.000 84.80876 1971 CYS E O 1
ATOM 13796 N N . THR D 4 810 ? 191.71900 176.70000 150.19100 1.000 85.69539 1972 THR E N 1
ATOM 13797 C CA . THR D 4 810 ? 192.91800 177.42900 149.79700 1.000 85.69539 1972 THR E CA 1
ATOM 13798 C C . THR D 4 810 ? 194.17200 176.80200 150.40100 1.000 85.69539 1972 THR E C 1
ATOM 13799 O O . THR D 4 810 ? 195.21100 176.72600 149.73200 1.000 85.69539 1972 THR E O 1
ATOM 13803 N N . GLN D 4 811 ? 194.08600 176.29300 151.63400 1.000 85.34525 1973 GLN E N 1
ATOM 13804 C CA . GLN D 4 811 ? 195.24100 175.64000 152.23200 1.000 85.34525 1973 GLN E CA 1
ATOM 13805 C C . GLN D 4 811 ? 195.55400 174.32800 151.53000 1.000 85.34525 1973 GLN E C 1
ATOM 13806 O O . GLN D 4 811 ? 196.72800 173.97800 151.36400 1.000 85.34525 1973 GLN E O 1
ATOM 13812 N N . LEU D 4 812 ? 194.53900 173.67700 150.97200 1.000 76.77398 1974 LEU E N 1
ATOM 13813 C CA . LEU D 4 812 ? 194.78800 172.43400 150.26300 1.000 76.77398 1974 LEU E CA 1
ATOM 13814 C C . LEU D 4 812 ? 195.43100 172.70100 148.91600 1.000 76.77398 1974 LEU E C 1
ATOM 13815 O O . LEU D 4 812 ? 196.36800 171.99500 148.52900 1.000 76.77398 1974 LEU E O 1
ATOM 13820 N N . VAL D 4 813 ? 194.96100 173.72000 148.19700 1.000 81.17498 1975 VAL E N 1
ATOM 13821 C CA . VAL D 4 813 ? 195.54600 173.98800 146.88700 1.000 81.17498 1975 VAL E CA 1
ATOM 13822 C C . VAL D 4 813 ? 196.98100 174.50200 147.02800 1.000 81.17498 1975 VAL E C 1
ATOM 13823 O O . VAL D 4 813 ? 197.87100 174.06700 146.28400 1.000 81.17498 1975 VAL E O 1
ATOM 13827 N N . ASP D 4 814 ? 197.24800 175.41300 147.97800 1.000 86.35797 1976 ASP E N 1
ATOM 13828 C CA . ASP D 4 814 ? 198.62700 175.88700 148.11000 1.000 86.35797 1976 ASP E CA 1
ATOM 13829 C C . ASP D 4 814 ? 199.55500 174.78000 148.60900 1.000 86.35797 1976 ASP E C 1
ATOM 13830 O O . ASP D 4 814 ? 200.71500 174.69700 148.18300 1.000 86.35797 1976 ASP E O 1
ATOM 13835 N N . ASN D 4 815 ? 199.07200 173.91800 149.51300 1.000 83.64097 1977 ASN E N 1
ATOM 13836 C CA . ASN D 4 815 ? 199.91500 172.82200 149.97100 1.000 83.64097 1977 ASN E CA 1
ATOM 13837 C C . ASN D 4 815 ? 200.15900 171.80800 148.86000 1.000 83.64097 1977 ASN E C 1
ATOM 13838 O O . ASN D 4 815 ? 201.23600 171.20600 148.80100 1.000 83.64097 1977 ASN E O 1
ATOM 13843 N N . LEU D 4 816 ? 199.18900 171.61800 147.96300 1.000 78.53473 1978 LEU E N 1
ATOM 13844 C CA . LEU D 4 816 ? 199.42200 170.78600 146.78800 1.000 78.53473 1978 LEU E CA 1
ATOM 13845 C C . LEU D 4 816 ? 200.45900 171.40100 145.86300 1.000 78.53473 1978 LEU E C 1
ATOM 13846 O O . LEU D 4 816 ? 201.28000 170.67800 145.28500 1.000 78.53473 1978 LEU E O 1
ATOM 13851 N N . VAL D 4 817 ? 200.40000 172.72400 145.67700 1.000 82.70655 1979 VAL E N 1
ATOM 13852 C CA . VAL D 4 817 ? 201.44100 173.44300 144.93800 1.000 82.70655 1979 VAL E CA 1
ATOM 13853 C C . VAL D 4 817 ? 202.81300 173.13400 145.52200 1.000 82.70655 1979 VAL E C 1
ATOM 13854 O O . VAL D 4 817 ? 203.75100 172.76400 144.80200 1.000 82.70655 1979 VAL E O 1
ATOM 13858 N N . GLU D 4 818 ? 202.93900 173.28400 146.84300 1.000 89.89386 1980 GLU E N 1
ATOM 13859 C CA . GLU D 4 818 ? 204.21700 173.05000 147.51200 1.000 89.89386 1980 GLU E CA 1
ATOM 13860 C C . GLU D 4 818 ? 204.67200 171.60300 147.35600 1.000 89.89386 1980 GLU E C 1
ATOM 13861 O O . GLU D 4 818 ? 205.86200 171.33900 147.15600 1.000 89.89386 1980 GLU E O 1
ATOM 13867 N N . HIS D 4 819 ? 203.74000 170.65500 147.47400 1.000 87.48248 1981 HIS E N 1
ATOM 13868 C CA . HIS D 4 819 ? 204.06600 169.24700 147.27700 1.000 87.48248 1981 HIS E CA 1
ATOM 13869 C C . HIS D 4 819 ? 204.59100 168.99600 145.86900 1.000 87.48248 1981 HIS E C 1
ATOM 13870 O O . HIS D 4 819 ? 205.56500 168.25700 145.68800 1.000 87.48248 1981 HIS E O 1
ATOM 13877 N N . ILE D 4 820 ? 203.94000 169.58700 144.86300 1.000 86.71866 1982 ILE E N 1
ATOM 13878 C CA . ILE D 4 820 ? 204.39000 169.45800 143.47800 1.000 86.71866 1982 ILE E CA 1
ATOM 13879 C C . ILE D 4 820 ? 205.80100 170.00800 143.31000 1.000 86.71866 1982 ILE E C 1
ATOM 13880 O O . ILE D 4 820 ? 206.64600 169.39600 142.64300 1.000 86.71866 1982 ILE E O 1
ATOM 13885 N N . LEU D 4 821 ? 206.07500 171.16700 143.91100 1.000 92.38008 1983 LEU E N 1
ATOM 13886 C CA . LEU D 4 821 ? 207.42200 171.73700 143.87200 1.000 92.38008 1983 LEU E CA 1
ATOM 13887 C C . LEU D 4 821 ? 208.44600 170.80300 144.50900 1.000 92.38008 1983 LEU E C 1
ATOM 13888 O O . LEU D 4 821 ? 209.48000 170.48900 143.90800 1.000 92.38008 1983 LEU E O 1
ATOM 13893 N N . LYS D 4 822 ? 208.16900 170.34700 145.72800 1.000 100.01293 1984 LYS E N 1
ATOM 13894 C CA . LYS D 4 822 ? 209.11500 169.54900 146.49500 1.000 100.01293 1984 LYS E CA 1
ATOM 13895 C C . LYS D 4 822 ? 209.25900 168.13200 145.95000 1.000 100.01293 1984 LYS E C 1
ATOM 13896 O O . LYS D 4 822 ? 210.21500 167.44000 146.31800 1.000 100.01293 1984 LYS E O 1
ATOM 13902 N N . TYR D 4 823 ? 208.34600 167.69800 145.07700 1.000 104.38665 1985 TYR E N 1
ATOM 13903 C CA . TYR D 4 823 ? 208.50100 166.42800 144.37100 1.000 104.38665 1985 TYR E CA 1
ATOM 13904 C C . TYR D 4 823 ? 209.82300 166.38100 143.61500 1.000 104.38665 1985 TYR E C 1
ATOM 13905 O O . TYR D 4 823 ? 210.65200 165.49300 143.84500 1.000 104.38665 1985 TYR E O 1
ATOM 13914 N N . GLU D 4 824 ? 209.99700 167.29600 142.65200 1.000 114.19972 1986 GLU E N 1
ATOM 13915 C CA . GLU D 4 824 ? 211.25900 167.63100 141.98700 1.000 114.19972 1986 GLU E CA 1
ATOM 13916 C C . GLU D 4 824 ? 211.80800 166.50800 141.10200 1.000 114.19972 1986 GLU E C 1
ATOM 13917 O O . GLU D 4 824 ? 212.64200 166.76900 140.22700 1.000 114.19972 1986 GLU E O 1
ATOM 13923 N N . GLU D 4 825 ? 211.20700 165.32100 141.19000 1.000 117.19885 1987 GLU E N 1
ATOM 13924 C CA . GLU D 4 825 ? 211.69100 164.05900 140.62300 1.000 117.19885 1987 GLU E CA 1
ATOM 13925 C C . GLU D 4 825 ? 210.90700 162.94400 141.29200 1.000 117.19885 1987 GLU E C 1
ATOM 13926 O O . GLU D 4 825 ? 210.77200 162.92200 142.51500 1.000 117.19885 1987 GLU E O 1
ATOM 13932 N N . ASN D 4 836 ? 205.78100 156.21900 140.12000 1.000 83.26447 1998 ASN E N 1
ATOM 13933 C CA . ASN D 4 836 ? 205.50200 157.33300 141.01900 1.000 83.26447 1998 ASN E CA 1
ATOM 13934 C C . ASN D 4 836 ? 204.81200 158.47200 140.27200 1.000 83.26447 1998 ASN E C 1
ATOM 13935 O O . ASN D 4 836 ? 204.17700 159.33000 140.88500 1.000 83.26447 1998 ASN E O 1
ATOM 13940 N N . SER D 4 837 ? 204.96300 158.46900 138.94200 1.000 82.76232 1999 SER E N 1
ATOM 13941 C CA . SER D 4 837 ? 204.40800 159.51500 138.08400 1.000 82.76232 1999 SER E CA 1
ATOM 13942 C C . SER D 4 837 ? 202.89400 159.62700 138.19000 1.000 82.76232 1999 SER E C 1
ATOM 13943 O O . SER D 4 837 ? 202.34000 160.69200 137.87300 1.000 82.76232 1999 SER E O 1
ATOM 13946 N N . GLY D 4 838 ? 202.22200 158.53500 138.57900 1.000 72.80094 2000 GLY E N 1
ATOM 13947 C CA . GLY D 4 838 ? 200.79300 158.58300 138.83800 1.000 72.80094 2000 GLY E CA 1
ATOM 13948 C C . GLY D 4 838 ? 200.41000 159.67400 139.81500 1.000 72.80094 2000 GLY E C 1
ATOM 13949 O O . GLY D 4 838 ? 199.39300 160.35000 139.64100 1.000 72.80094 2000 GLY E O 1
ATOM 13950 N N . ARG D 4 839 ? 201.24200 159.89200 140.83300 1.000 67.89406 2001 ARG E N 1
ATOM 13951 C CA . ARG D 4 839 ? 200.92900 160.92000 141.81700 1.000 67.89406 2001 ARG E CA 1
ATOM 13952 C C . ARG D 4 839 ? 201.09100 162.30800 141.21900 1.000 67.89406 2001 ARG E C 1
ATOM 13953 O O . ARG D 4 839 ? 200.30200 163.20700 141.51900 1.000 67.89406 2001 ARG E O 1
ATOM 13961 N N . LEU D 4 840 ? 202.10600 162.50100 140.37500 1.000 66.03661 2002 LEU E N 1
ATOM 13962 C CA . LEU D 4 840 ? 202.27700 163.77800 139.69200 1.000 66.03661 2002 LEU E CA 1
ATOM 13963 C C . LEU D 4 840 ? 201.07200 164.10500 138.81700 1.000 66.03661 2002 LEU E C 1
ATOM 13964 O O . LEU D 4 840 ? 200.50200 165.20300 138.91200 1.000 66.03661 2002 LEU E O 1
ATOM 13969 N N . VAL D 4 841 ? 200.66800 163.16300 137.95700 1.000 62.46911 2003 VAL E N 1
ATOM 13970 C CA . VAL D 4 841 ? 199.55400 163.43900 137.05200 1.000 62.46911 2003 VAL E CA 1
ATOM 13971 C C . VAL D 4 841 ? 198.25600 163.61900 137.83700 1.000 62.46911 2003 VAL E C 1
ATOM 13972 O O . VAL D 4 841 ? 197.44700 164.50200 137.52200 1.000 62.46911 2003 VAL E O 1
ATOM 13976 N N . ALA D 4 842 ? 198.06300 162.83800 138.90600 1.000 59.02539 2004 ALA E N 1
ATOM 13977 C CA . ALA D 4 842 ? 196.85600 162.97400 139.71400 1.000 59.02539 2004 ALA E CA 1
ATOM 13978 C C . ALA D 4 842 ? 196.81500 164.31200 140.44000 1.000 59.02539 2004 ALA E C 1
ATOM 13979 O O . ALA D 4 842 ? 195.75300 164.93500 140.54700 1.000 59.02539 2004 ALA E O 1
ATOM 13981 N N . CYS D 4 843 ? 197.95900 164.76300 140.95500 1.000 60.72965 2005 CYS E N 1
ATOM 13982 C CA . CYS D 4 843 ? 198.01500 166.04500 141.64000 1.000 60.72965 2005 CYS E CA 1
ATOM 13983 C C . CYS D 4 843 ? 197.70900 167.18900 140.68700 1.000 60.72965 2005 CYS E C 1
ATOM 13984 O O . CYS D 4 843 ? 196.97400 168.12300 141.03800 1.000 60.72965 2005 CYS E O 1
ATOM 13987 N N . ILE D 4 844 ? 198.27100 167.13800 139.47600 1.000 56.69754 2006 ILE E N 1
ATOM 13988 C CA . ILE D 4 844 ? 197.96700 168.16700 138.48600 1.000 56.69754 2006 ILE E CA 1
ATOM 13989 C C . ILE D 4 844 ? 196.48800 168.13600 138.12000 1.000 56.69754 2006 ILE E C 1
ATOM 13990 O O . ILE D 4 844 ? 195.85900 169.18500 137.93300 1.000 56.69754 2006 ILE E O 1
ATOM 13995 N N . THR D 4 845 ? 195.90400 166.93600 138.03700 1.000 48.67180 2007 THR E N 1
ATOM 13996 C CA . THR D 4 845 ? 194.47500 166.81400 137.76000 1.000 48.67180 2007 THR E CA 1
ATOM 13997 C C . THR D 4 845 ? 193.63700 167.45300 138.86400 1.000 48.67180 2007 THR E C 1
ATOM 13998 O O . THR D 4 845 ? 192.62900 168.12100 138.58900 1.000 48.67180 2007 THR E O 1
ATOM 14002 N N . THR D 4 846 ? 194.04100 167.25600 140.12100 1.000 49.41563 2008 THR E N 1
ATOM 14003 C CA . THR D 4 846 ? 193.32100 167.85800 141.23900 1.000 49.41563 2008 THR E CA 1
ATOM 14004 C C . THR D 4 846 ? 193.41700 169.37400 141.19100 1.000 49.41563 2008 THR E C 1
ATOM 14005 O O . THR D 4 846 ? 192.43300 170.07800 141.45300 1.000 49.41563 2008 THR E O 1
ATOM 14009 N N . LEU D 4 847 ? 194.60500 169.88400 140.86400 1.000 50.24938 2009 LEU E N 1
ATOM 14010 C CA . LEU D 4 847 ? 194.77000 171.31100 140.61800 1.000 50.24938 2009 LEU E CA 1
ATOM 14011 C C . LEU D 4 847 ? 193.82300 171.80100 139.53300 1.000 50.24938 2009 LEU E C 1
ATOM 14012 O O . LEU D 4 847 ? 193.23700 172.88200 139.65400 1.000 50.24938 2009 LEU E O 1
ATOM 14017 N N . PHE D 4 848 ? 193.67400 171.01900 138.46000 1.000 47.95861 2010 PHE E N 1
ATOM 14018 C CA . PHE D 4 848 ? 192.78900 171.40300 137.36500 1.000 47.95861 2010 PHE E CA 1
ATOM 14019 C C . PHE D 4 848 ? 191.34700 171.52200 137.83600 1.000 47.95861 2010 PHE E C 1
ATOM 14020 O O . PHE D 4 848 ? 190.66200 172.50300 137.52300 1.000 47.95861 2010 PHE E O 1
ATOM 14028 N N . LEU D 4 849 ? 190.86200 170.51200 138.56200 1.000 44.12804 2011 LEU E N 1
ATOM 14029 C CA . LEU D 4 849 ? 189.49800 170.56700 139.08600 1.000 44.12804 2011 LEU E CA 1
ATOM 14030 C C . LEU D 4 849 ? 189.30700 171.75800 140.01300 1.000 44.12804 2011 LEU E C 1
ATOM 14031 O O . LEU D 4 849 ? 188.29600 172.47000 139.92400 1.000 44.12804 2011 LEU E O 1
ATOM 14036 N N . PHE D 4 850 ? 190.27100 171.99300 140.90700 1.000 51.84880 2012 PHE E N 1
ATOM 14037 C CA . PHE D 4 850 ? 190.13200 173.08900 141.85600 1.000 51.84880 2012 PHE E CA 1
ATOM 14038 C C . PHE D 4 850 ? 190.19900 174.44300 141.16700 1.000 51.84880 2012 PHE E C 1
ATOM 14039 O O . PHE D 4 850 ? 189.62900 175.41600 141.66700 1.000 51.84880 2012 PHE E O 1
ATOM 14047 N N . SER D 4 851 ? 190.88800 174.53100 140.03200 1.000 50.80066 2013 SER E N 1
ATOM 14048 C CA . SER D 4 851 ? 190.81300 175.75100 139.23900 1.000 50.80066 2013 SER E CA 1
ATOM 14049 C C . SER D 4 851 ? 189.44500 175.89200 138.59300 1.000 50.80066 2013 SER E C 1
ATOM 14050 O O . SER D 4 851 ? 188.90000 176.99800 138.52100 1.000 50.80066 2013 SER E O 1
ATOM 14053 N N . LYS D 4 852 ? 188.90500 174.79000 138.06800 1.000 43.71613 2014 LYS E N 1
ATOM 14054 C CA . LYS D 4 852 ? 187.62700 174.84000 137.36500 1.000 43.71613 2014 LYS E CA 1
ATOM 14055 C C . LYS D 4 852 ? 186.49900 175.30500 138.27300 1.000 43.71613 2014 LYS E C 1
ATOM 14056 O O . LYS D 4 852 ? 185.67200 176.12800 137.86900 1.000 43.71613 2014 LYS E O 1
ATOM 14062 N N . ILE D 4 853 ? 186.44600 174.78600 139.50100 1.000 52.46523 2015 ILE E N 1
ATOM 14063 C CA . ILE D 4 853 ? 185.35000 175.14300 140.40000 1.000 52.46523 2015 ILE E CA 1
ATOM 14064 C C . ILE D 4 853 ? 185.42000 176.61900 140.79800 1.000 52.46523 2015 ILE E C 1
ATOM 14065 O O . ILE D 4 853 ? 184.39500 177.31000 140.84000 1.000 52.46523 2015 ILE E O 1
ATOM 14070 N N . ARG D 4 854 ? 186.61800 177.13600 141.07200 1.000 65.05114 2016 ARG E N 1
ATOM 14071 C CA . ARG D 4 854 ? 186.77900 178.55100 141.33700 1.000 65.05114 2016 ARG E CA 1
ATOM 14072 C C . ARG D 4 854 ? 188.14500 178.90900 140.77700 1.000 65.05114 2016 ARG E C 1
ATOM 14073 O O . ARG D 4 854 ? 189.12200 178.20600 141.07100 1.000 65.05114 2016 ARG E O 1
ATOM 14081 N N . PRO D 4 855 ? 188.24900 179.96100 139.99200 1.000 63.98293 2017 PRO E N 1
ATOM 14082 C CA . PRO D 4 855 ? 189.51200 180.23400 139.30500 1.000 63.98293 2017 PRO E CA 1
ATOM 14083 C C . PRO D 4 855 ? 190.48100 181.06800 140.12000 1.000 63.98293 2017 PRO E C 1
ATOM 14084 O O . PRO D 4 855 ? 191.69100 180.98600 139.89600 1.000 63.98293 2017 PRO E O 1
ATOM 14088 N N . GLN D 4 856 ? 189.97200 181.87800 141.05200 1.000 68.51576 2018 GLN E N 1
ATOM 14089 C CA . GLN D 4 856 ? 190.82800 182.73400 141.87100 1.000 68.51576 2018 GLN E CA 1
ATOM 14090 C C . GLN D 4 856 ? 191.81600 181.95600 142.72600 1.000 68.51576 2018 GLN E C 1
ATOM 14091 O O . GLN D 4 856 ? 192.82800 182.52400 143.14200 1.000 68.51576 2018 GLN E O 1
ATOM 14097 N N . LEU D 4 857 ? 191.53100 180.68800 143.02400 1.000 68.45200 2019 LEU E N 1
ATOM 14098 C CA . LEU D 4 857 ? 192.36100 179.93400 143.95300 1.000 68.45200 2019 LEU E CA 1
ATOM 14099 C C . LEU D 4 857 ? 193.76900 179.70200 143.42100 1.000 68.45200 2019 LEU E C 1
ATOM 14100 O O . LEU D 4 857 ? 194.70400 179.56000 144.21200 1.000 68.45200 2019 LEU E O 1
ATOM 14105 N N . MET D 4 858 ? 193.95600 179.66900 142.10800 1.000 70.76859 2020 MET E N 1
ATOM 14106 C CA . MET D 4 858 ? 195.28400 179.44800 141.55300 1.000 70.76859 2020 MET E CA 1
ATOM 14107 C C . MET D 4 858 ? 195.77700 180.62900 140.73000 1.000 70.76859 2020 MET E C 1
ATOM 14108 O O . MET D 4 858 ? 196.43500 180.45200 139.70600 1.000 70.76859 2020 MET E O 1
ATOM 14113 N N . VAL D 4 859 ? 195.51700 181.85300 141.18400 1.000 73.81255 2021 VAL E N 1
ATOM 14114 C CA . VAL D 4 859 ? 196.08900 182.99700 140.48500 1.000 73.81255 2021 VAL E CA 1
ATOM 14115 C C . VAL D 4 859 ? 197.56600 183.15700 140.82500 1.000 73.81255 2021 VAL E C 1
ATOM 14116 O O . VAL D 4 859 ? 198.37600 183.51200 139.96500 1.000 73.81255 2021 VAL E O 1
ATOM 14120 N N . LYS D 4 860 ? 197.94700 182.88400 142.07000 1.000 83.14756 2022 LYS E N 1
ATOM 14121 C CA . LYS D 4 860 ? 199.27400 183.23200 142.54900 1.000 83.14756 2022 LYS E CA 1
ATOM 14122 C C . LYS D 4 860 ? 200.33700 182.23900 142.11700 1.000 83.14756 2022 LYS E C 1
ATOM 14123 O O . LYS D 4 860 ? 201.51300 182.60300 142.04200 1.000 83.14756 2022 LYS E O 1
ATOM 14129 N N . HIS D 4 861 ? 199.95900 181.00100 141.83900 1.000 84.50327 2023 HIS E N 1
ATOM 14130 C CA . HIS D 4 861 ? 200.91600 179.92300 141.66200 1.000 84.50327 2023 HIS E CA 1
ATOM 14131 C C . HIS D 4 861 ? 201.23100 179.63700 140.20400 1.000 84.50327 2023 HIS E C 1
ATOM 14132 O O . HIS D 4 861 ? 202.01700 178.72700 139.93000 1.000 84.50327 2023 HIS E O 1
ATOM 14139 N N . ALA D 4 862 ? 200.61200 180.36900 139.27200 1.000 87.04959 2024 ALA E N 1
ATOM 14140 C CA . ALA D 4 862 ? 200.80200 180.10800 137.84800 1.000 87.04959 2024 ALA E CA 1
ATOM 14141 C C . ALA D 4 862 ? 202.26200 180.25100 137.43700 1.000 87.04959 2024 ALA E C 1
ATOM 14142 O O . ALA D 4 862 ? 202.74900 179.49800 136.58500 1.000 87.04959 2024 ALA E O 1
ATOM 14144 N N . MET D 4 863 ? 202.96700 181.22700 138.02000 1.000 93.41993 2025 MET E N 1
ATOM 14145 C CA . MET D 4 863 ? 204.39200 181.38000 137.74900 1.000 93.41993 2025 MET E CA 1
ATOM 14146 C C . MET D 4 863 ? 205.17900 180.14800 138.17100 1.000 93.41993 2025 MET E C 1
ATOM 14147 O O . MET D 4 863 ? 206.21400 179.83700 137.57300 1.000 93.41993 2025 MET E O 1
ATOM 14152 N N . THR D 4 864 ? 204.71300 179.44100 139.19900 1.000 93.45889 2026 THR E N 1
ATOM 14153 C CA . THR D 4 864 ? 205.34600 178.19100 139.58200 1.000 93.45889 2026 THR E CA 1
ATOM 14154 C C . THR D 4 864 ? 204.92500 177.03700 138.68600 1.000 93.45889 2026 THR E C 1
ATOM 14155 O O . THR D 4 864 ? 205.63400 176.02800 138.62600 1.000 93.45889 2026 THR E O 1
ATOM 14159 N N . MET D 4 865 ? 203.79100 177.15900 137.99400 1.000 88.98077 2027 MET E N 1
ATOM 14160 C CA . MET D 4 865 ? 203.33600 176.12300 137.07700 1.000 88.98077 2027 MET E CA 1
ATOM 14161 C C . MET D 4 865 ? 203.94400 176.25800 135.69300 1.000 88.98077 2027 MET E C 1
ATOM 14162 O O . MET D 4 865 ? 203.94300 175.28300 134.93400 1.000 88.98077 2027 MET E O 1
ATOM 14167 N N . GLN D 4 866 ? 204.43000 177.44800 135.35500 1.000 85.62398 2028 GLN E N 1
ATOM 14168 C CA . GLN D 4 866 ? 205.04500 177.70300 134.05400 1.000 85.62398 2028 GLN E CA 1
ATOM 14169 C C . GLN D 4 866 ? 206.15600 176.73700 133.62300 1.000 85.62398 2028 GLN E C 1
ATOM 14170 O O . GLN D 4 866 ? 206.18900 176.40400 132.42800 1.000 85.62398 2028 GLN E O 1
ATOM 14176 N N . PRO D 4 867 ? 207.10400 176.29400 134.47500 1.000 88.94073 2029 PRO E N 1
ATOM 14177 C CA . PRO D 4 867 ? 208.23600 175.50800 133.94200 1.000 88.94073 2029 PRO E CA 1
ATOM 14178 C C . PRO D 4 867 ? 207.87600 174.17100 133.31200 1.000 88.94073 2029 PRO E C 1
ATOM 14179 O O . PRO D 4 867 ? 208.59100 173.73100 132.40300 1.000 88.94073 2029 PRO E O 1
ATOM 14183 N N . TYR D 4 868 ? 206.83700 173.48500 133.79200 1.000 91.86739 2030 TYR E N 1
ATOM 14184 C CA . TYR D 4 868 ? 206.50800 172.16500 133.25400 1.000 91.86739 2030 TYR E CA 1
ATOM 14185 C C . TYR D 4 868 ? 206.09000 172.24700 131.79200 1.000 91.86739 2030 TYR E C 1
ATOM 14186 O O . TYR D 4 868 ? 206.38200 171.34200 131.00200 1.000 91.86739 2030 TYR E O 1
ATOM 14195 N N . LEU D 4 869 ? 205.39600 173.32300 131.42000 1.000 84.31835 2031 LEU E N 1
ATOM 14196 C CA . LEU D 4 869 ? 204.96700 173.52400 130.04100 1.000 84.31835 2031 LEU E CA 1
ATOM 14197 C C . LEU D 4 869 ? 206.14200 173.67300 129.07900 1.000 84.31835 2031 LEU E C 1
ATOM 14198 O O . LEU D 4 869 ? 206.00800 173.35600 127.89100 1.000 84.31835 2031 LEU E O 1
ATOM 14203 N N . THR D 4 870 ? 207.30300 174.11800 129.57200 1.000 93.03775 2032 THR E N 1
ATOM 14204 C CA . THR D 4 870 ? 208.41300 174.47600 128.69000 1.000 93.03775 2032 THR E CA 1
ATOM 14205 C C . THR D 4 870 ? 208.97700 173.27600 127.93900 1.000 93.03775 2032 THR E C 1
ATOM 14206 O O . THR D 4 870 ? 209.06600 173.29600 126.70800 1.000 93.03775 2032 THR E O 1
ATOM 14210 N N . THR D 4 871 ? 209.37600 172.22800 128.65300 1.000 93.67590 2033 THR E N 1
ATOM 14211 C CA . THR D 4 871 ? 210.06700 171.11900 128.01000 1.000 93.67590 2033 THR E CA 1
ATOM 14212 C C . THR D 4 871 ? 209.64900 169.83400 128.70800 1.000 93.67590 2033 THR E C 1
ATOM 14213 O O . THR D 4 871 ? 209.35400 169.84400 129.90500 1.000 93.67590 2033 THR E O 1
ATOM 14217 N N . LYS D 4 872 ? 209.65900 168.72600 127.96800 1.000 93.88030 2034 LYS E N 1
ATOM 14218 C CA . LYS D 4 872 ? 209.23400 167.45200 128.53000 1.000 93.88030 2034 LYS E CA 1
ATOM 14219 C C . LYS D 4 872 ? 209.75400 166.32800 127.62600 1.000 93.88030 2034 LYS E C 1
ATOM 14220 O O . LYS D 4 872 ? 210.60700 166.55100 126.76000 1.000 93.88030 2034 LYS E O 1
ATOM 14226 N N . CYS D 4 873 ? 209.24700 165.11200 127.83500 1.000 98.60695 2035 CYS E N 1
ATOM 14227 C CA . CYS D 4 873 ? 209.72500 163.86200 127.27000 1.000 98.60695 2035 CYS E CA 1
ATOM 14228 C C . CYS D 4 873 ? 208.69700 163.28600 126.29700 1.000 98.60695 2035 CYS E C 1
ATOM 14229 O O . CYS D 4 873 ? 207.70700 163.93400 125.94400 1.000 98.60695 2035 CYS E O 1
ATOM 14232 N N . SER D 4 874 ? 208.94700 162.05200 125.85400 1.000 102.22600 2036 SER E N 1
ATOM 14233 C CA . SER D 4 874 ? 208.10900 161.34900 124.89100 1.000 102.22600 2036 SER E CA 1
ATOM 14234 C C . SER D 4 874 ? 207.24500 160.25300 125.51900 1.000 102.22600 2036 SER E C 1
ATOM 14235 O O . SER D 4 874 ? 206.86300 159.30700 124.82300 1.000 102.22600 2036 SER E O 1
ATOM 14238 N N . THR D 4 875 ? 206.94500 160.34200 126.80900 1.000 99.87681 2037 THR E N 1
ATOM 14239 C CA . THR D 4 875 ? 206.11200 159.34800 127.47200 1.000 99.87681 2037 THR E CA 1
ATOM 14240 C C . THR D 4 875 ? 204.68500 159.89400 127.63800 1.000 99.87681 2037 THR E C 1
ATOM 14241 O O . THR D 4 875 ? 204.45200 161.10500 127.59500 1.000 99.87681 2037 THR E O 1
ATOM 14245 N N . GLN D 4 876 ? 203.73100 158.96900 127.80300 1.000 101.09563 2038 GLN E N 1
ATOM 14246 C CA . GLN D 4 876 ? 202.30200 159.28800 127.83800 1.000 101.09563 2038 GLN E CA 1
ATOM 14247 C C . GLN D 4 876 ? 201.95200 160.23300 128.98100 1.000 101.09563 2038 GLN E C 1
ATOM 14248 O O . GLN D 4 876 ? 201.41500 161.33000 128.76200 1.000 101.09563 2038 GLN E O 1
ATOM 14254 N N . ASN D 4 877 ? 202.16000 159.76300 130.21500 1.000 95.48802 2039 ASN E N 1
ATOM 14255 C CA . ASN D 4 877 ? 201.81600 160.51800 131.41800 1.000 95.48802 2039 ASN E CA 1
ATOM 14256 C C . ASN D 4 877 ? 202.34800 161.94500 131.38400 1.000 95.48802 2039 ASN E C 1
ATOM 14257 O O . ASN D 4 877 ? 201.66400 162.87800 131.82000 1.000 95.48802 2039 ASN E O 1
ATOM 14262 N N . ASP D 4 878 ? 203.54200 162.13600 130.81900 1.000 92.05966 2040 ASP E N 1
ATOM 14263 C CA . ASP D 4 878 ? 204.06700 163.48100 130.62200 1.000 92.05966 2040 ASP E CA 1
ATOM 14264 C C . ASP D 4 878 ? 203.15800 164.31500 129.72500 1.000 92.05966 2040 ASP E C 1
ATOM 14265 O O . ASP D 4 878 ? 202.90400 165.49300 130.01400 1.000 92.05966 2040 ASP E O 1
ATOM 14270 N N . PHE D 4 879 ? 202.65300 163.71900 128.63800 1.000 86.18230 2041 PHE E N 1
ATOM 14271 C CA . PHE D 4 879 ? 201.72300 164.43200 127.76700 1.000 86.18230 2041 PHE E CA 1
ATOM 14272 C C . PHE D 4 879 ? 200.45300 164.80900 128.51400 1.000 86.18230 2041 PHE E C 1
ATOM 14273 O O . PHE D 4 879 ? 199.89000 165.89100 128.29300 1.000 86.18230 2041 PHE E O 1
ATOM 14281 N N . MET D 4 880 ? 199.98000 163.92400 129.39500 1.000 77.60902 2042 MET E N 1
ATOM 14282 C CA . MET D 4 880 ? 198.80900 164.26900 130.19800 1.000 77.60902 2042 MET E CA 1
ATOM 14283 C C . MET D 4 880 ? 199.09200 165.45400 131.11800 1.000 77.60902 2042 MET E C 1
ATOM 14284 O O . MET D 4 880 ? 198.22300 166.31800 131.31300 1.000 77.60902 2042 MET E O 1
ATOM 14289 N N . VAL D 4 881 ? 200.30700 165.52100 131.67200 1.000 70.31401 2043 VAL E N 1
ATOM 14290 C CA . VAL D 4 881 ? 200.69800 166.68800 132.46800 1.000 70.31401 2043 VAL E CA 1
ATOM 14291 C C . VAL D 4 881 ? 200.63500 167.96100 131.63300 1.000 70.31401 2043 VAL E C 1
ATOM 14292 O O . VAL D 4 881 ? 200.11200 168.98700 132.08600 1.000 70.31401 2043 VAL E O 1
ATOM 14296 N N . ILE D 4 882 ? 201.20800 167.92400 130.42400 1.000 63.61876 2044 ILE E N 1
ATOM 14297 C CA . ILE D 4 882 ? 201.23700 169.12200 129.57800 1.000 63.61876 2044 ILE E CA 1
ATOM 14298 C C . ILE D 4 882 ? 199.82300 169.58000 129.24800 1.000 63.61876 2044 ILE E C 1
ATOM 14299 O O . ILE D 4 882 ? 199.51700 170.78000 129.28900 1.000 63.61876 2044 ILE E O 1
ATOM 14304 N N . CYS D 4 883 ? 198.94200 168.63100 128.92400 1.000 59.63579 2045 CYS E N 1
ATOM 14305 C CA . CYS D 4 883 ? 197.55800 168.97000 128.60100 1.000 59.63579 2045 CYS E CA 1
ATOM 14306 C C . CYS D 4 883 ? 196.86400 169.62800 129.78700 1.000 59.63579 2045 CYS E C 1
ATOM 14307 O O . CYS D 4 883 ? 196.18400 170.65700 129.63900 1.000 59.63579 2045 CYS E O 1
ATOM 14310 N N . ASN D 4 884 ? 197.03300 169.05400 130.97900 1.000 53.92858 2046 ASN E N 1
ATOM 14311 C CA . ASN D 4 884 ? 196.35500 169.60800 132.14300 1.000 53.92858 2046 ASN E CA 1
ATOM 14312 C C . ASN D 4 884 ? 196.88000 170.99400 132.50600 1.000 53.92858 2046 ASN E C 1
ATOM 14313 O O . ASN D 4 884 ? 196.08900 171.88500 132.84000 1.000 53.92858 2046 ASN E O 1
ATOM 14318 N N . VAL D 4 885 ? 198.19900 171.21000 132.43300 1.000 54.42591 2047 VAL E N 1
ATOM 14319 C CA . VAL D 4 885 ? 198.71100 172.52900 132.80700 1.000 54.42591 2047 VAL E CA 1
ATOM 14320 C C . VAL D 4 885 ? 198.30700 173.56700 131.76100 1.000 54.42591 2047 VAL E C 1
ATOM 14321 O O . VAL D 4 885 ? 198.06900 174.73700 132.09700 1.000 54.42591 2047 VAL E O 1
ATOM 14325 N N . ALA D 4 886 ? 198.17700 173.15600 130.49500 1.000 50.68192 2048 ALA E N 1
ATOM 14326 C CA . ALA D 4 886 ? 197.63900 174.05800 129.48100 1.000 50.68192 2048 ALA E CA 1
ATOM 14327 C C . ALA D 4 886 ? 196.21300 174.47500 129.82000 1.000 50.68192 2048 ALA E C 1
ATOM 14328 O O . ALA D 4 886 ? 195.85600 175.65700 129.70500 1.000 50.68192 2048 ALA E O 1
ATOM 14330 N N . LYS D 4 887 ? 195.38000 173.50900 130.22600 1.000 49.94905 2049 LYS E N 1
ATOM 14331 C CA . LYS D 4 887 ? 194.01200 173.82100 130.64200 1.000 49.94905 2049 LYS E CA 1
ATOM 14332 C C . LYS D 4 887 ? 193.98700 174.81300 131.80200 1.000 49.94905 2049 LYS E C 1
ATOM 14333 O O . LYS D 4 887 ? 193.19900 175.77100 131.79700 1.000 49.94905 2049 LYS E O 1
ATOM 14339 N N . ILE D 4 888 ? 194.81800 174.57300 132.82300 1.000 49.69545 2050 ILE E N 1
ATOM 14340 C CA . ILE D 4 888 ? 194.87500 175.46600 133.98500 1.000 49.69545 2050 ILE E CA 1
ATOM 14341 C C . ILE D 4 888 ? 195.23300 176.88000 133.56000 1.000 49.69545 2050 ILE E C 1
ATOM 14342 O O . ILE D 4 888 ? 194.60700 177.85400 134.00000 1.000 49.69545 2050 ILE E O 1
ATOM 14347 N N . LEU D 4 889 ? 196.26800 177.01000 132.72600 1.000 54.28144 2051 LEU E N 1
ATOM 14348 C CA . LEU D 4 889 ? 196.67900 178.32700 132.25300 1.000 54.28144 2051 LEU E CA 1
ATOM 14349 C C . LEU D 4 889 ? 195.55300 179.02200 131.50500 1.000 54.28144 2051 LEU E C 1
ATOM 14350 O O . LEU D 4 889 ? 195.31700 180.21700 131.71500 1.000 54.28144 2051 LEU E O 1
ATOM 14355 N N . GLU D 4 890 ? 194.84100 178.28600 130.64300 1.000 56.14129 2052 GLU E N 1
ATOM 14356 C CA . GLU D 4 890 ? 193.67800 178.84800 129.95500 1.000 56.14129 2052 GLU E CA 1
ATOM 14357 C C . GLU D 4 890 ? 192.66300 179.39400 130.94600 1.000 56.14129 2052 GLU E C 1
ATOM 14358 O O . GLU D 4 890 ? 192.10400 180.47600 130.74300 1.000 56.14129 2052 GLU E O 1
ATOM 14364 N N . LEU D 4 891 ? 192.39600 178.64400 132.01200 1.000 52.52784 2053 LEU E N 1
ATOM 14365 C CA . LEU D 4 891 ? 191.35000 179.06500 132.93400 1.000 52.52784 2053 LEU E CA 1
ATOM 14366 C C . LEU D 4 891 ? 191.76800 180.26200 133.77500 1.000 52.52784 2053 LEU E C 1
ATOM 14367 O O . LEU D 4 891 ? 190.91700 181.08500 134.12400 1.000 52.52784 2053 LEU E O 1
ATOM 14372 N N . VAL D 4 892 ? 193.05000 180.38800 134.11700 1.000 57.79700 2054 VAL E N 1
ATOM 14373 C CA . VAL D 4 892 ? 193.43800 181.33300 135.15100 1.000 57.79700 2054 VAL E CA 1
ATOM 14374 C C . VAL D 4 892 ? 194.13200 182.59000 134.61400 1.000 57.79700 2054 VAL E C 1
ATOM 14375 O O . VAL D 4 892 ? 193.98800 183.65300 135.23000 1.000 57.79700 2054 VAL E O 1
ATOM 14379 N N . VAL D 4 893 ? 194.88700 182.50500 133.49300 1.000 59.96983 2055 VAL E N 1
ATOM 14380 C CA . VAL D 4 893 ? 195.70000 183.64000 133.02400 1.000 59.96983 2055 VAL E CA 1
ATOM 14381 C C . VAL D 4 893 ? 194.92200 184.95100 132.86000 1.000 59.96983 2055 VAL E C 1
ATOM 14382 O O . VAL D 4 893 ? 195.40100 185.98100 133.35300 1.000 59.96983 2055 VAL E O 1
ATOM 14386 N N . PRO D 4 894 ? 193.75500 184.99800 132.18600 1.000 61.37130 2056 PRO E N 1
ATOM 14387 C CA . PRO D 4 894 ? 193.04900 186.28900 132.07400 1.000 61.37130 2056 PRO E CA 1
ATOM 14388 C C . PRO D 4 894 ? 192.66000 186.91700 133.40300 1.000 61.37130 2056 PRO E C 1
ATOM 14389 O O . PRO D 4 894 ? 192.58100 188.14800 133.49100 1.000 61.37130 2056 PRO E O 1
ATOM 14393 N N . LEU D 4 895 ? 192.41800 186.12000 134.44000 1.000 68.22275 2057 LEU E N 1
ATOM 14394 C CA . LEU D 4 895 ? 192.01300 186.65500 135.73400 1.000 68.22275 2057 LEU E CA 1
ATOM 14395 C C . LEU D 4 895 ? 193.17400 187.19700 136.55400 1.000 68.22275 2057 LEU E C 1
ATOM 14396 O O . LEU D 4 895 ? 192.93900 187.69800 137.65800 1.000 68.22275 2057 LEU E O 1
ATOM 14401 N N . MET D 4 896 ? 194.40500 187.10000 136.06100 1.000 79.87440 2058 MET E N 1
ATOM 14402 C CA . MET D 4 896 ? 195.56200 187.46900 136.86400 1.000 79.87440 2058 MET E CA 1
ATOM 14403 C C . MET D 4 896 ? 195.65700 188.98100 137.02100 1.000 79.87440 2058 MET E C 1
ATOM 14404 O O . MET D 4 896 ? 195.60100 189.72600 136.03900 1.000 79.87440 2058 MET E O 1
ATOM 14409 N N . GLU D 4 897 ? 195.80500 189.42600 138.26500 1.000 90.99002 2059 GLU E N 1
ATOM 14410 C CA . GLU D 4 897 ? 195.90800 190.84500 138.59800 1.000 90.99002 2059 GLU E CA 1
ATOM 14411 C C . GLU D 4 897 ? 197.23000 191.39100 138.08000 1.000 90.99002 2059 GLU E C 1
ATOM 14412 O O . GLU D 4 897 ? 198.28600 191.14700 138.66900 1.000 90.99002 2059 GLU E O 1
ATOM 14418 N N . HIS D 4 898 ? 197.16800 192.12400 136.96200 1.000 96.05536 2060 HIS E N 1
ATOM 14419 C CA . HIS D 4 898 ? 198.26700 192.90200 136.39300 1.000 96.05536 2060 HIS E CA 1
ATOM 14420 C C . HIS D 4 898 ? 199.47000 192.03500 136.03900 1.000 96.05536 2060 HIS E C 1
ATOM 14421 O O . HIS D 4 898 ? 200.49000 192.08300 136.73700 1.000 96.05536 2060 HIS E O 1
ATOM 14428 N N . PRO D 4 899 ? 199.38900 191.22900 134.98500 1.000 89.07988 2061 PRO E N 1
ATOM 14429 C CA . PRO D 4 899 ? 200.48200 190.30300 134.67200 1.000 89.07988 2061 PRO E CA 1
ATOM 14430 C C . PRO D 4 899 ? 201.68500 191.02000 134.07700 1.000 89.07988 2061 PRO E C 1
ATOM 14431 O O . PRO D 4 899 ? 201.64000 192.19400 133.70800 1.000 89.07988 2061 PRO E O 1
ATOM 14435 N N . SER D 4 900 ? 202.78600 190.27800 134.00000 1.000 89.86459 2062 SER E N 1
ATOM 14436 C CA . SER D 4 900 ? 204.04100 190.78400 133.46500 1.000 89.86459 2062 SER E CA 1
ATOM 14437 C C . SER D 4 900 ? 204.16400 190.43400 131.99000 1.000 89.86459 2062 SER E C 1
ATOM 14438 O O . SER D 4 900 ? 203.86600 189.30900 131.58100 1.000 89.86459 2062 SER E O 1
ATOM 14441 N N . GLU D 4 901 ? 204.60600 191.41100 131.19500 1.000 89.04084 2063 GLU E N 1
ATOM 14442 C CA . GLU D 4 901 ? 204.56800 191.27000 129.74100 1.000 89.04084 2063 GLU E CA 1
ATOM 14443 C C . GLU D 4 901 ? 205.56500 190.23100 129.24700 1.000 89.04084 2063 GLU E C 1
ATOM 14444 O O . GLU D 4 901 ? 205.29400 189.52100 128.27100 1.000 89.04084 2063 GLU E O 1
ATOM 14450 N N . THR D 4 902 ? 206.72700 190.13900 129.89700 1.000 87.44744 2064 THR E N 1
ATOM 14451 C CA . THR D 4 902 ? 207.70700 189.12100 129.53000 1.000 87.44744 2064 THR E CA 1
ATOM 14452 C C . THR D 4 902 ? 207.15700 187.71700 129.77200 1.000 87.44744 2064 THR E C 1
ATOM 14453 O O . THR D 4 902 ? 207.43100 186.78700 128.99800 1.000 87.44744 2064 THR E O 1
ATOM 14457 N N . PHE D 4 903 ? 206.36000 187.55600 130.83100 1.000 83.97138 2065 PHE E N 1
ATOM 14458 C CA . PHE D 4 903 ? 205.71000 186.28000 131.10900 1.000 83.97138 2065 PHE E CA 1
ATOM 14459 C C . PHE D 4 903 ? 204.77600 185.88500 129.97300 1.000 83.97138 2065 PHE E C 1
ATOM 14460 O O . PHE D 4 903 ? 204.79300 184.74000 129.51200 1.000 83.97138 2065 PHE E O 1
ATOM 14468 N N . LEU D 4 904 ? 203.96000 186.82900 129.50200 1.000 80.16991 2066 LEU E N 1
ATOM 14469 C CA . LEU D 4 904 ? 203.07100 186.55300 128.37700 1.000 80.16991 2066 LEU E CA 1
ATOM 14470 C C . LEU D 4 904 ? 203.86000 186.23400 127.11500 1.000 80.16991 2066 LEU E C 1
ATOM 14471 O O . LEU D 4 904 ? 203.46900 185.35400 126.33200 1.000 80.16991 2066 LEU E O 1
ATOM 14476 N N . ALA D 4 905 ? 204.97200 186.94600 126.90600 1.000 81.53706 2067 ALA E N 1
ATOM 14477 C CA . ALA D 4 905 ? 205.82100 186.71400 125.74000 1.000 81.53706 2067 ALA E CA 1
ATOM 14478 C C . ALA D 4 905 ? 206.35800 185.28900 125.71600 1.000 81.53706 2067 ALA E C 1
ATOM 14479 O O . ALA D 4 905 ? 206.21700 184.57600 124.71300 1.000 81.53706 2067 ALA E O 1
ATOM 14481 N N . THR D 4 906 ? 206.98900 184.86100 126.81300 1.000 81.80575 2068 THR E N 1
ATOM 14482 C CA . THR D 4 906 ? 207.51200 183.49900 126.84900 1.000 81.80575 2068 THR E CA 1
ATOM 14483 C C . THR D 4 906 ? 206.39600 182.45900 126.80300 1.000 81.80575 2068 THR E C 1
ATOM 14484 O O . THR D 4 906 ? 206.60000 181.38900 126.21900 1.000 81.80575 2068 THR E O 1
ATOM 14488 N N . ILE D 4 907 ? 205.23000 182.74300 127.40900 1.000 80.44125 2069 ILE E N 1
ATOM 14489 C CA . ILE D 4 907 ? 204.07800 181.84200 127.31300 1.000 80.44125 2069 ILE E CA 1
ATOM 14490 C C . ILE D 4 907 ? 203.72500 181.57900 125.85700 1.000 80.44125 2069 ILE E C 1
ATOM 14491 O O . ILE D 4 907 ? 203.63300 180.42400 125.42200 1.000 80.44125 2069 ILE E O 1
ATOM 14496 N N . GLU D 4 908 ? 203.50800 182.64700 125.08600 1.000 80.67535 2070 GLU E N 1
ATOM 14497 C CA . GLU D 4 908 ? 203.10800 182.47100 123.69500 1.000 80.67535 2070 GLU E CA 1
ATOM 14498 C C . GLU D 4 908 ? 204.21200 181.79500 122.88700 1.000 80.67535 2070 GLU E C 1
ATOM 14499 O O . GLU D 4 908 ? 203.93400 180.94600 122.02400 1.000 80.67535 2070 GLU E O 1
ATOM 14505 N N . GLU D 4 909 ? 205.47100 182.13400 123.18600 1.000 80.91907 2071 GLU E N 1
ATOM 14506 C CA . GLU D 4 909 ? 206.60400 181.52300 122.49700 1.000 80.91907 2071 GLU E CA 1
ATOM 14507 C C . GLU D 4 909 ? 206.63700 180.01300 122.70100 1.000 80.91907 2071 GLU E C 1
ATOM 14508 O O . GLU D 4 909 ? 206.72900 179.24500 121.73300 1.000 80.91907 2071 GLU E O 1
ATOM 14514 N N . ASP D 4 910 ? 206.55700 179.56300 123.95700 1.000 79.73225 2072 ASP E N 1
ATOM 14515 C CA . ASP D 4 910 ? 206.65400 178.12700 124.19400 1.000 79.73225 2072 ASP E CA 1
ATOM 14516 C C . ASP D 4 910 ? 205.40000 177.40200 123.73300 1.000 79.73225 2072 ASP E C 1
ATOM 14517 O O . ASP D 4 910 ? 205.47500 176.22600 123.36300 1.000 79.73225 2072 ASP E O 1
ATOM 14522 N N . LEU D 4 911 ? 204.24600 178.07500 123.75500 1.000 68.25888 2073 LEU E N 1
ATOM 14523 C CA . LEU D 4 911 ? 203.04300 177.47000 123.19600 1.000 68.25888 2073 LEU E CA 1
ATOM 14524 C C . LEU D 4 911 ? 203.21700 177.17300 121.71600 1.000 68.25888 2073 LEU E C 1
ATOM 14525 O O . LEU D 4 911 ? 202.84300 176.09300 121.24500 1.000 68.25888 2073 LEU E O 1
ATOM 14530 N N . MET D 4 912 ? 203.79700 178.11200 120.96700 1.000 72.52045 2074 MET E N 1
ATOM 14531 C CA . MET D 4 912 ? 204.06400 177.84300 119.55700 1.000 72.52045 2074 MET E CA 1
ATOM 14532 C C . MET D 4 912 ? 205.09400 176.73200 119.38300 1.000 72.52045 2074 MET E C 1
ATOM 14533 O O . MET D 4 912 ? 204.92800 175.85400 118.51900 1.000 72.52045 2074 MET E O 1
ATOM 14538 N N . LYS D 4 913 ? 206.16600 176.76300 120.18900 1.000 69.19602 2075 LYS E N 1
ATOM 14539 C CA . LYS D 4 913 ? 207.16400 175.69200 120.16300 1.000 69.19602 2075 LYS E CA 1
ATOM 14540 C C . LYS D 4 913 ? 206.53500 174.33000 120.42000 1.000 69.19602 2075 LYS E C 1
ATOM 14541 O O . LYS D 4 913 ? 206.98900 173.31900 119.87500 1.000 69.19602 2075 LYS E O 1
ATOM 14547 N N . LEU D 4 914 ? 205.48900 174.29300 121.23800 1.000 66.10323 2076 LEU E N 1
ATOM 14548 C CA . LEU D 4 914 ? 204.79600 173.05000 121.53100 1.000 66.10323 2076 LEU E CA 1
ATOM 14549 C C . LEU D 4 914 ? 203.88800 172.63600 120.38100 1.000 66.10323 2076 LEU E C 1
ATOM 14550 O O . LEU D 4 914 ? 203.77200 171.44200 120.08600 1.000 66.10323 2076 LEU E O 1
ATOM 14555 N N . ILE D 4 915 ? 203.20200 173.60500 119.76600 1.000 61.15479 2077 ILE E N 1
ATOM 14556 C CA . ILE D 4 915 ? 202.32400 173.31600 118.63200 1.000 61.15479 2077 ILE E CA 1
ATOM 14557 C C . ILE D 4 915 ? 203.10100 172.65700 117.50400 1.000 61.15479 2077 ILE E C 1
ATOM 14558 O O . ILE D 4 915 ? 202.64100 171.68100 116.89900 1.000 61.15479 2077 ILE E O 1
ATOM 14563 N N . ILE D 4 916 ? 204.31900 173.12500 117.25000 1.000 64.39726 2078 ILE E N 1
ATOM 14564 C CA . ILE D 4 916 ? 204.99600 172.71800 116.01900 1.000 64.39726 2078 ILE E CA 1
ATOM 14565 C C . ILE D 4 916 ? 205.85900 171.47300 116.26500 1.000 64.39726 2078 ILE E C 1
ATOM 14566 O O . ILE D 4 916 ? 206.72800 171.13000 115.45600 1.000 64.39726 2078 ILE E O 1
ATOM 14571 N N . LYS D 4 917 ? 205.62400 170.75600 117.37100 1.000 64.58981 2079 LYS E N 1
ATOM 14572 C CA . LYS D 4 917 ? 206.50800 169.63900 117.68400 1.000 64.58981 2079 LYS E CA 1
ATOM 14573 C C . LYS D 4 917 ? 205.83900 168.39100 118.26500 1.000 64.58981 2079 LYS E C 1
ATOM 14574 O O . LYS D 4 917 ? 206.55000 167.42900 118.56800 1.000 64.58981 2079 LYS E O 1
ATOM 14580 N N . TYR D 4 918 ? 204.51500 168.32900 118.40100 1.000 64.91623 2080 TYR E N 1
ATOM 14581 C CA . TYR D 4 918 ? 203.94200 167.19400 119.12400 1.000 64.91623 2080 TYR E CA 1
ATOM 14582 C C . TYR D 4 918 ? 202.64800 166.73500 118.46200 1.000 64.91623 2080 TYR E C 1
ATOM 14583 O O . TYR D 4 918 ? 202.28800 167.17900 117.36900 1.000 64.91623 2080 TYR E O 1
ATOM 14592 N N . GLY D 4 919 ? 201.94600 165.83500 119.15000 1.000 57.42464 2081 GLY E N 1
ATOM 14593 C CA . GLY D 4 919 ? 200.87000 165.06100 118.56700 1.000 57.42464 2081 GLY E CA 1
ATOM 14594 C C . GLY D 4 919 ? 199.54200 165.78700 118.51700 1.000 57.42464 2081 GLY E C 1
ATOM 14595 O O . GLY D 4 919 ? 199.46400 167.00800 118.64200 1.000 57.42464 2081 GLY E O 1
ATOM 14596 N N . MET D 4 920 ? 198.47300 165.00500 118.35000 1.000 55.21045 2082 MET E N 1
ATOM 14597 C CA . MET D 4 920 ? 197.15900 165.57900 118.07100 1.000 55.21045 2082 MET E CA 1
ATOM 14598 C C . MET D 4 920 ? 196.55700 166.24700 119.30000 1.000 55.21045 2082 MET E C 1
ATOM 14599 O O . MET D 4 920 ? 196.28600 167.45700 119.29300 1.000 55.21045 2082 MET E O 1
ATOM 14604 N N . THR D 4 921 ? 196.29200 165.45300 120.34300 1.000 52.39600 2083 THR E N 1
ATOM 14605 C CA . THR D 4 921 ? 195.53300 165.92300 121.49800 1.000 52.39600 2083 THR E CA 1
ATOM 14606 C C . THR D 4 921 ? 196.20400 167.11100 122.16500 1.000 52.39600 2083 THR E C 1
ATOM 14607 O O . THR D 4 921 ? 195.53000 168.05500 122.60100 1.000 52.39600 2083 THR E O 1
ATOM 14611 N N . VAL D 4 922 ? 197.53200 167.08800 122.24100 1.000 51.67666 2084 VAL E N 1
ATOM 14612 C CA . VAL D 4 922 ? 198.25200 168.20400 122.83200 1.000 51.67666 2084 VAL E CA 1
ATOM 14613 C C . VAL D 4 922 ? 198.10700 169.46000 121.97600 1.000 51.67666 2084 VAL E C 1
ATOM 14614 O O . VAL D 4 922 ? 197.90100 170.55200 122.51500 1.000 51.67666 2084 VAL E O 1
ATOM 14618 N N . VAL D 4 923 ? 198.17800 169.32400 120.64300 1.000 49.12602 2085 VAL E N 1
ATOM 14619 C CA . VAL D 4 923 ? 197.96200 170.46000 119.74000 1.000 49.12602 2085 VAL E CA 1
ATOM 14620 C C . VAL D 4 923 ? 196.59600 171.08400 119.97800 1.000 49.12602 2085 VAL E C 1
ATOM 14621 O O . VAL D 4 923 ? 196.47400 172.30800 120.10500 1.000 49.12602 2085 VAL E O 1
ATOM 14625 N N . GLN D 4 924 ? 195.55400 170.25100 120.03200 1.000 49.83095 2086 GLN E N 1
ATOM 14626 C CA . GLN D 4 924 ? 194.20600 170.74200 120.30600 1.000 49.83095 2086 GLN E CA 1
ATOM 14627 C C . GLN D 4 924 ? 194.16300 171.51100 121.62400 1.000 49.83095 2086 GLN E C 1
ATOM 14628 O O . GLN D 4 924 ? 193.83600 172.71000 121.65900 1.000 49.83095 2086 GLN E O 1
ATOM 14634 N N . HIS D 4 925 ? 194.51600 170.83600 122.72100 1.000 49.68333 2087 HIS E N 1
ATOM 14635 C CA . HIS D 4 925 ? 194.35800 171.42000 124.04200 1.000 49.68333 2087 HIS E CA 1
ATOM 14636 C C . HIS D 4 925 ? 195.31300 172.57500 124.31000 1.000 49.68333 2087 HIS E C 1
ATOM 14637 O O . HIS D 4 925 ? 195.13100 173.27100 125.31100 1.000 49.68333 2087 HIS E O 1
ATOM 14644 N N . CYS D 4 926 ? 196.31800 172.80700 123.46400 1.000 54.11648 2088 CYS E N 1
ATOM 14645 C CA . CYS D 4 926 ? 197.16000 173.98000 123.66500 1.000 54.11648 2088 CYS E CA 1
ATOM 14646 C C . CYS D 4 926 ? 196.77000 175.13800 122.76200 1.000 54.11648 2088 CYS E C 1
ATOM 14647 O O . CYS D 4 926 ? 196.88300 176.29400 123.17600 1.000 54.11648 2088 CYS E O 1
ATOM 14650 N N . VAL D 4 927 ? 196.37400 174.87100 121.51100 1.000 52.45784 2089 VAL E N 1
ATOM 14651 C CA . VAL D 4 927 ? 195.89400 175.96100 120.66800 1.000 52.45784 2089 VAL E CA 1
ATOM 14652 C C . VAL D 4 927 ? 194.63300 176.56100 121.26400 1.000 52.45784 2089 VAL E C 1
ATOM 14653 O O . VAL D 4 927 ? 194.35900 177.75200 121.07200 1.000 52.45784 2089 VAL E O 1
ATOM 14657 N N . SER D 4 928 ? 193.87300 175.76600 122.02600 1.000 53.33356 2090 SER E N 1
ATOM 14658 C CA . SER D 4 928 ? 192.77300 176.31200 122.81200 1.000 53.33356 2090 SER E CA 1
ATOM 14659 C C . SER D 4 928 ? 193.24300 177.43800 123.73200 1.000 53.33356 2090 SER E C 1
ATOM 14660 O O . SER D 4 928 ? 192.73600 178.56900 123.67000 1.000 53.33356 2090 SER E O 1
ATOM 14663 N N . CYS D 4 929 ? 194.23000 177.14500 124.58500 1.000 58.69687 2091 CYS E N 1
ATOM 14664 C CA . CYS D 4 929 ? 194.66700 178.13700 125.56400 1.000 58.69687 2091 CYS E CA 1
ATOM 14665 C C . CYS D 4 929 ? 195.36500 179.30900 124.89200 1.000 58.69687 2091 CYS E C 1
ATOM 14666 O O . CYS D 4 929 ? 195.24100 180.44800 125.35500 1.000 58.69687 2091 CYS E O 1
ATOM 14669 N N . LEU D 4 930 ? 196.11600 179.04600 123.81900 1.000 55.53901 2092 LEU E N 1
ATOM 14670 C CA . LEU D 4 930 ? 196.75900 180.12700 123.07800 1.000 55.53901 2092 LEU E CA 1
ATOM 14671 C C . LEU D 4 930 ? 195.72600 181.09800 122.52700 1.000 55.53901 2092 LEU E C 1
ATOM 14672 O O . LEU D 4 930 ? 195.88000 182.31700 122.65800 1.000 55.53901 2092 LEU E O 1
ATOM 14677 N N . GLY D 4 931 ? 194.68600 180.57300 121.87200 1.000 56.66019 2093 GLY E N 1
ATOM 14678 C CA . GLY D 4 931 ? 193.63500 181.43400 121.35700 1.000 56.66019 2093 GLY E CA 1
ATOM 14679 C C . GLY D 4 931 ? 192.96300 182.24000 122.44800 1.000 56.66019 2093 GLY E C 1
ATOM 14680 O O . GLY D 4 931 ? 192.71300 183.43900 122.28400 1.000 56.66019 2093 GLY E O 1
ATOM 14681 N N . ALA D 4 932 ? 192.67500 181.59300 123.58200 1.000 59.43389 2094 ALA E N 1
ATOM 14682 C CA . ALA D 4 932 ? 192.03300 182.29200 124.69100 1.000 59.43389 2094 ALA E CA 1
ATOM 14683 C C . ALA D 4 932 ? 192.90400 183.43300 125.21200 1.000 59.43389 2094 ALA E C 1
ATOM 14684 O O . ALA D 4 932 ? 192.43400 184.56900 125.34600 1.000 59.43389 2094 ALA E O 1
ATOM 14686 N N . VAL D 4 933 ? 194.18200 183.15600 125.49900 1.000 59.03926 2095 VAL E N 1
ATOM 14687 C CA . VAL D 4 933 ? 195.04500 184.19000 126.07000 1.000 59.03926 2095 VAL E CA 1
ATOM 14688 C C . VAL D 4 933 ? 195.28700 185.31200 125.06400 1.000 59.03926 2095 VAL E C 1
ATOM 14689 O O . VAL D 4 933 ? 195.36800 186.48700 125.44000 1.000 59.03926 2095 VAL E O 1
ATOM 14693 N N . VAL D 4 934 ? 195.38000 184.98400 123.77300 1.000 62.14066 2096 VAL E N 1
ATOM 14694 C CA . VAL D 4 934 ? 195.60800 186.01800 122.77100 1.000 62.14066 2096 VAL E CA 1
ATOM 14695 C C . VAL D 4 934 ? 194.37800 186.90400 122.62600 1.000 62.14066 2096 VAL E C 1
ATOM 14696 O O . VAL D 4 934 ? 194.49300 188.12300 122.46300 1.000 62.14066 2096 VAL E O 1
ATOM 14700 N N . ASN D 4 935 ? 193.18600 186.33100 122.74900 1.000 61.81203 2097 ASN E N 1
ATOM 14701 C CA . ASN D 4 935 ? 191.99700 187.15800 122.61000 1.000 61.81203 2097 ASN E CA 1
ATOM 14702 C C . ASN D 4 935 ? 191.53400 187.80400 123.90700 1.000 61.81203 2097 ASN E C 1
ATOM 14703 O O . ASN D 4 935 ? 190.60100 188.61100 123.87000 1.000 61.81203 2097 ASN E O 1
ATOM 14708 N N . LYS D 4 936 ? 192.14200 187.48600 125.04600 1.000 61.66883 2098 LYS E N 1
ATOM 14709 C CA . LYS D 4 936 ? 191.68300 188.08800 126.29300 1.000 61.66883 2098 LYS E CA 1
ATOM 14710 C C . LYS D 4 936 ? 192.58900 189.19500 126.81800 1.000 61.66883 2098 LYS E C 1
ATOM 14711 O O . LYS D 4 936 ? 192.08300 190.19100 127.33900 1.000 61.66883 2098 LYS E O 1
ATOM 14717 N N . VAL D 4 937 ? 193.91300 189.06500 126.71000 1.000 62.47221 2099 VAL E N 1
ATOM 14718 C CA . VAL D 4 937 ? 194.79400 190.07400 127.29700 1.000 62.47221 2099 VAL E CA 1
ATOM 14719 C C . VAL D 4 937 ? 195.72900 190.73300 126.27900 1.000 62.47221 2099 VAL E C 1
ATOM 14720 O O . VAL D 4 937 ? 195.63100 191.94200 126.04500 1.000 62.47221 2099 VAL E O 1
ATOM 14724 N N . THR D 4 938 ? 196.64000 189.97700 125.67000 1.000 68.89788 2100 THR E N 1
ATOM 14725 C CA . THR D 4 938 ? 197.54300 190.56200 124.69100 1.000 68.89788 2100 THR E CA 1
ATOM 14726 C C . THR D 4 938 ? 196.79700 190.85200 123.39200 1.000 68.89788 2100 THR E C 1
ATOM 14727 O O . THR D 4 938 ? 195.59400 190.62200 123.26600 1.000 68.89788 2100 THR E O 1
ATOM 14731 N N . GLN D 4 939 ? 197.52600 191.36800 122.40200 1.000 70.93168 2101 GLN E N 1
ATOM 14732 C CA . GLN D 4 939 ? 196.92400 191.66000 121.10700 1.000 70.93168 2101 GLN E CA 1
ATOM 14733 C C . GLN D 4 939 ? 197.81300 191.29700 119.92300 1.000 70.93168 2101 GLN E C 1
ATOM 14734 O O . GLN D 4 939 ? 197.49400 191.68400 118.79600 1.000 70.93168 2101 GLN E O 1
ATOM 14740 N N . ASN D 4 940 ? 198.93700 190.61600 120.12400 1.000 77.69211 2102 ASN E N 1
ATOM 14741 C CA . ASN D 4 940 ? 199.87500 190.38000 119.02700 1.000 77.69211 2102 ASN E CA 1
ATOM 14742 C C . ASN D 4 940 ? 199.38400 189.26700 118.09100 1.000 77.69211 2102 ASN E C 1
ATOM 14743 O O . ASN D 4 940 ? 200.00600 188.21900 117.92000 1.000 77.69211 2102 ASN E O 1
ATOM 14748 N N . PHE D 4 941 ? 198.25500 189.53300 117.43400 1.000 79.27767 2103 PHE E N 1
ATOM 14749 C CA . PHE D 4 941 ? 197.67100 188.53500 116.54700 1.000 79.27767 2103 PHE E CA 1
ATOM 14750 C C . PHE D 4 941 ? 198.37000 188.42200 115.19700 1.000 79.27767 2103 PHE E C 1
ATOM 14751 O O . PHE D 4 941 ? 198.02500 187.52200 114.41900 1.000 79.27767 2103 PHE E O 1
ATOM 14759 N N . LYS D 4 942 ? 199.32300 189.30700 114.89400 1.000 76.91139 2104 LYS E N 1
ATOM 14760 C CA . LYS D 4 942 ? 200.10300 189.16000 113.67000 1.000 76.91139 2104 LYS E CA 1
ATOM 14761 C C . LYS D 4 942 ? 200.88700 187.85300 113.65700 1.000 76.91139 2104 LYS E C 1
ATOM 14762 O O . LYS D 4 942 ? 201.09300 187.26700 112.58800 1.000 76.91139 2104 LYS E O 1
ATOM 14768 N N . PHE D 4 943 ? 201.31400 187.37800 114.83000 1.000 82.03577 2105 PHE E N 1
ATOM 14769 C CA . PHE D 4 943 ? 202.04500 186.12000 114.93400 1.000 82.03577 2105 PHE E CA 1
ATOM 14770 C C . PHE D 4 943 ? 201.18800 184.96200 114.44000 1.000 82.03577 2105 PHE E C 1
ATOM 14771 O O . PHE D 4 943 ? 201.59200 184.19700 113.55300 1.000 82.03577 2105 PHE E O 1
ATOM 14779 N N . VAL D 4 944 ? 200.00600 184.80500 115.04300 1.000 81.43119 2106 VAL E N 1
ATOM 14780 C CA . VAL D 4 944 ? 199.07700 183.74500 114.66900 1.000 81.43119 2106 VAL E CA 1
ATOM 14781 C C . VAL D 4 944 ? 198.64300 183.90100 113.22300 1.000 81.43119 2106 VAL E C 1
ATOM 14782 O O . VAL D 4 944 ? 198.43800 182.90500 112.51400 1.000 81.43119 2106 VAL E O 1
ATOM 14786 N N . TRP D 4 945 ? 198.50500 185.14600 112.75800 1.000 83.79506 2107 TRP E N 1
ATOM 14787 C CA . TRP D 4 945 ? 198.17000 185.37100 111.35800 1.000 83.79506 2107 TRP E CA 1
ATOM 14788 C C . TRP D 4 945 ? 199.25600 184.84100 110.43400 1.000 83.79506 2107 TRP E C 1
ATOM 14789 O O . TRP D 4 945 ? 198.95600 184.22400 109.40800 1.000 83.79506 2107 TRP E O 1
ATOM 14800 N N . ALA D 4 946 ? 200.52300 185.06700 110.78100 1.000 81.70678 2108 ALA E N 1
ATOM 14801 C CA . ALA D 4 946 ? 201.61300 184.53900 109.96500 1.000 81.70678 2108 ALA E CA 1
ATOM 14802 C C . ALA D 4 946 ? 201.66400 183.01700 110.02900 1.000 81.70678 2108 ALA E C 1
ATOM 14803 O O . ALA D 4 946 ? 202.01200 182.35700 109.04000 1.000 81.70678 2108 ALA E O 1
ATOM 14805 N N . CYS D 4 947 ? 201.34100 182.44900 111.19400 1.000 81.85223 2109 CYS E N 1
ATOM 14806 C CA . CYS D 4 947 ? 201.26900 180.99600 111.32800 1.000 81.85223 2109 CYS E CA 1
ATOM 14807 C C . CYS D 4 947 ? 200.24000 180.40500 110.37400 1.000 81.85223 2109 CYS E C 1
ATOM 14808 O O . CYS D 4 947 ? 200.53000 179.46000 109.62100 1.000 81.85223 2109 CYS E O 1
ATOM 14811 N N . PHE D 4 948 ? 199.02600 180.95400 110.39900 1.000 82.33454 2110 PHE E N 1
ATOM 14812 C CA . PHE D 4 948 ? 197.99600 180.48400 109.48500 1.000 82.33454 2110 PHE E CA 1
ATOM 14813 C C . PHE D 4 948 ? 198.37200 180.75100 108.03300 1.000 82.33454 2110 PHE E C 1
ATOM 14814 O O . PHE D 4 948 ? 198.02100 179.95700 107.15600 1.000 82.33454 2110 PHE E O 1
ATOM 14822 N N . ASN D 4 949 ? 199.05700 181.86700 107.76000 1.000 85.86909 2111 ASN E N 1
ATOM 14823 C CA . ASN D 4 949 ? 199.57200 182.13000 106.41900 1.000 85.86909 2111 ASN E CA 1
ATOM 14824 C C . ASN D 4 949 ? 200.45100 180.99000 105.93800 1.000 85.86909 2111 ASN E C 1
ATOM 14825 O O . ASN D 4 949 ? 200.27300 180.48700 104.82400 1.000 85.86909 2111 ASN E O 1
ATOM 14830 N N . ARG D 4 950 ? 201.41900 180.58400 106.76700 1.000 82.23919 2112 ARG E N 1
ATOM 14831 C CA . ARG D 4 950 ? 202.31800 179.49200 106.40200 1.000 82.23919 2112 ARG E CA 1
ATOM 14832 C C . ARG D 4 950 ? 201.54600 178.20700 106.13200 1.000 82.23919 2112 ARG E C 1
ATOM 14833 O O . ARG D 4 950 ? 201.76600 177.54200 105.11000 1.000 82.23919 2112 ARG E O 1
ATOM 14841 N N . TYR D 4 951 ? 200.63200 177.84500 107.04000 1.000 75.26946 2113 TYR E N 1
ATOM 14842 C CA . TYR D 4 951 ? 199.90300 176.58500 106.88100 1.000 75.26946 2113 TYR E CA 1
ATOM 14843 C C . TYR D 4 951 ? 199.01400 176.60400 105.64300 1.000 75.26946 2113 TYR E C 1
ATOM 14844 O O . TYR D 4 951 ? 199.00500 175.64400 104.85900 1.000 75.26946 2113 TYR E O 1
ATOM 14853 N N . TYR D 4 952 ? 198.24800 177.68300 105.47100 1.000 81.67452 2114 TYR E N 1
ATOM 14854 C CA . TYR D 4 952 ? 197.38100 177.85700 104.31200 1.000 81.67452 2114 TYR E CA 1
ATOM 14855 C C . TYR D 4 952 ? 198.17800 177.79300 103.01700 1.000 81.67452 2114 TYR E C 1
ATOM 14856 O O . TYR D 4 952 ? 197.77900 177.11100 102.06700 1.000 81.67452 2114 TYR E O 1
ATOM 14865 N N . GLY D 4 953 ? 199.30400 178.50700 102.96100 1.000 83.46467 2115 GLY E N 1
ATOM 14866 C CA . GLY D 4 953 ? 200.12700 178.48900 101.76600 1.000 83.46467 2115 GLY E CA 1
ATOM 14867 C C . GLY D 4 953 ? 200.65400 177.10700 101.44000 1.000 83.46467 2115 GLY E C 1
ATOM 14868 O O . GLY D 4 953 ? 200.62400 176.68200 100.28200 1.000 83.46467 2115 GLY E O 1
ATOM 14869 N N . ALA D 4 954 ? 201.14000 176.38900 102.45900 1.000 82.20990 2116 ALA E N 1
ATOM 14870 C CA . ALA D 4 954 ? 201.65400 175.04000 102.24800 1.000 82.20990 2116 ALA E CA 1
ATOM 14871 C C . ALA D 4 954 ? 200.57600 174.11800 101.69500 1.000 82.20990 2116 ALA E C 1
ATOM 14872 O O . ALA D 4 954 ? 200.78600 173.43200 100.68400 1.000 82.20990 2116 ALA E O 1
ATOM 14874 N N . ILE D 4 955 ? 199.41000 174.09100 102.34300 1.000 81.05003 2117 ILE E N 1
ATOM 14875 C CA . ILE D 4 955 ? 198.38500 173.15100 101.90600 1.000 81.05003 2117 ILE E CA 1
ATOM 14876 C C . ILE D 4 955 ? 197.83900 173.55300 100.53700 1.000 81.05003 2117 ILE E C 1
ATOM 14877 O O . ILE D 4 955 ? 197.50000 172.69000 99.71900 1.000 81.05003 2117 ILE E O 1
ATOM 14882 N N . SER D 4 956 ? 197.80300 174.85500 100.23400 1.000 85.83304 2118 SER E N 1
ATOM 14883 C CA . SER D 4 956 ? 197.32900 175.28700 98.92600 1.000 85.83304 2118 SER E CA 1
ATOM 14884 C C . SER D 4 956 ? 198.31200 174.90800 97.83000 1.000 85.83304 2118 SER E C 1
ATOM 14885 O O . SER D 4 956 ? 197.90000 174.54100 96.72300 1.000 85.83304 2118 SER E O 1
ATOM 14888 N N . LYS D 4 957 ? 199.61500 175.01400 98.11000 1.000 87.96826 2119 LYS E N 1
ATOM 14889 C CA . LYS D 4 957 ? 200.61300 174.57400 97.14000 1.000 87.96826 2119 LYS E CA 1
ATOM 14890 C C . LYS D 4 957 ? 200.51500 173.07600 96.89500 1.000 87.96826 2119 LYS E C 1
ATOM 14891 O O . LYS D 4 957 ? 200.65000 172.61800 95.75200 1.000 87.96826 2119 LYS E O 1
ATOM 14897 N N . LEU D 4 958 ? 200.26800 172.30100 97.95800 1.000 87.34565 2120 LEU E N 1
ATOM 14898 C CA . LEU D 4 958 ? 200.00300 170.87100 97.79500 1.000 87.34565 2120 LEU E CA 1
ATOM 14899 C C . LEU D 4 958 ? 198.79300 170.62300 96.90300 1.000 87.34565 2120 LEU E C 1
ATOM 14900 O O . LEU D 4 958 ? 198.83000 169.75900 96.01900 1.000 87.34565 2120 LEU E O 1
ATOM 14905 N N . LYS D 4 959 ? 197.70700 171.36500 97.13700 1.000 84.39156 2121 LYS E N 1
ATOM 14906 C CA . LYS D 4 959 ? 196.50100 171.22300 96.32300 1.000 84.39156 2121 LYS E CA 1
ATOM 14907 C C . LYS D 4 959 ? 196.78500 171.50200 94.85600 1.000 84.39156 2121 LYS E C 1
ATOM 14908 O O . LYS D 4 959 ? 196.42300 170.70500 93.98100 1.000 84.39156 2121 LYS E O 1
ATOM 14914 N N . SER D 4 960 ? 197.41300 172.64700 94.57300 1.000 90.03395 2122 SER E N 1
ATOM 14915 C CA . SER D 4 960 ? 197.72700 173.02700 93.19900 1.000 90.03395 2122 SER E CA 1
ATOM 14916 C C . SER D 4 960 ? 198.59900 171.98100 92.52200 1.000 90.03395 2122 SER E C 1
ATOM 14917 O O . SER D 4 960 ? 198.33300 171.58700 91.38200 1.000 90.03395 2122 SER E O 1
ATOM 14920 N N . GLN D 4 961 ? 199.65500 171.52600 93.20900 1.000 95.73562 2123 GLN E N 1
ATOM 14921 C CA . GLN D 4 961 ? 200.52000 170.49200 92.64500 1.000 95.73562 2123 GLN E CA 1
ATOM 14922 C C . GLN D 4 961 ? 199.77100 169.18900 92.40700 1.000 95.73562 2123 GLN E C 1
ATOM 14923 O O . GLN D 4 961 ? 200.10400 168.44400 91.47900 1.000 95.73562 2123 GLN E O 1
ATOM 14929 N N . HIS D 4 962 ? 198.76500 168.89400 93.22500 1.000 97.45192 2124 HIS E N 1
ATOM 14930 C CA . HIS D 4 962 ? 198.01800 167.66000 93.04300 1.000 97.45192 2124 HIS E CA 1
ATOM 14931 C C . HIS D 4 962 ? 196.97300 167.75800 91.93800 1.000 97.45192 2124 HIS E C 1
ATOM 14932 O O . HIS D 4 962 ? 196.61500 166.72400 91.36200 1.000 97.45192 2124 HIS E O 1
ATOM 14939 N N . GLN D 4 963 ? 196.49900 168.97100 91.62100 1.000 94.95597 2125 GLN E N 1
ATOM 14940 C CA . GLN D 4 963 ? 195.34600 169.12800 90.73300 1.000 94.95597 2125 GLN E CA 1
ATOM 14941 C C . GLN D 4 963 ? 195.59100 168.56500 89.33800 1.000 94.95597 2125 GLN E C 1
ATOM 14942 O O . GLN D 4 963 ? 194.65700 168.05900 88.70800 1.000 94.95597 2125 GLN E O 1
ATOM 14948 N N . GLU D 4 964 ? 196.82200 168.63300 88.83800 1.000 107.09267 2126 GLU E N 1
ATOM 14949 C CA . GLU D 4 964 ? 197.12800 168.10100 87.51800 1.000 107.09267 2126 GLU E CA 1
ATOM 14950 C C . GLU D 4 964 ? 198.07800 166.91300 87.56400 1.000 107.09267 2126 GLU E C 1
ATOM 14951 O O . GLU D 4 964 ? 198.38300 166.34000 86.51300 1.000 107.09267 2126 GLU E O 1
ATOM 14957 N N . ASP D 4 965 ? 198.53200 166.51200 88.74800 1.000 113.58971 2127 ASP E N 1
ATOM 14958 C CA . ASP D 4 965 ? 199.42100 165.36100 88.91400 1.000 113.58971 2127 ASP E CA 1
ATOM 14959 C C . ASP D 4 965 ? 198.85400 164.41300 89.96500 1.000 113.58971 2127 ASP E C 1
ATOM 14960 O O . ASP D 4 965 ? 199.38600 164.31500 91.07700 1.000 113.58971 2127 ASP E O 1
ATOM 14965 N N . PRO D 4 966 ? 197.77600 163.69000 89.65100 1.000 116.92798 2128 PRO E N 1
ATOM 14966 C CA . PRO D 4 966 ? 197.20500 162.75200 90.62200 1.000 116.92798 2128 PRO E CA 1
ATOM 14967 C C . PRO D 4 966 ? 197.99800 161.46600 90.80100 1.000 116.92798 2128 PRO E C 1
ATOM 14968 O O . PRO D 4 966 ? 197.51100 160.55500 91.47500 1.000 116.92798 2128 PRO E O 1
ATOM 14972 N N . ASN D 4 967 ? 199.19400 161.36300 90.22000 1.000 120.01604 2129 ASN E N 1
ATOM 14973 C CA . ASN D 4 967 ? 200.00300 160.15500 90.30100 1.000 120.01604 2129 ASN E CA 1
ATOM 14974 C C . ASN D 4 967 ? 201.44300 160.44700 90.70000 1.000 120.01604 2129 ASN E C 1
ATOM 14975 O O . ASN D 4 967 ? 202.28300 159.54100 90.64000 1.000 120.01604 2129 ASN E O 1
ATOM 14980 N N . ASN D 4 968 ? 201.75000 161.67900 91.09900 1.000 117.67127 2130 ASN E N 1
ATOM 14981 C CA . ASN D 4 968 ? 203.10000 162.02600 91.51000 1.000 117.67127 2130 ASN E CA 1
ATOM 14982 C C . ASN D 4 968 ? 203.43400 161.37100 92.85100 1.000 117.67127 2130 ASN E C 1
ATOM 14983 O O . ASN D 4 968 ? 202.56900 160.83100 93.54800 1.000 117.67127 2130 ASN E O 1
ATOM 14988 N N . THR D 4 969 ? 204.71500 161.43200 93.21600 1.000 115.12194 2131 THR E N 1
ATOM 14989 C CA . THR D 4 969 ? 205.22200 160.69800 94.36400 1.000 115.12194 2131 THR E CA 1
ATOM 14990 C C . THR D 4 969 ? 205.71200 161.58100 95.50000 1.000 115.12194 2131 THR E C 1
ATOM 14991 O O . THR D 4 969 ? 205.94300 161.06100 96.59700 1.000 115.12194 2131 THR E O 1
ATOM 14995 N N . SER D 4 970 ? 205.90300 162.88300 95.26900 1.000 107.41967 2132 SER E N 1
ATOM 14996 C CA . SER D 4 970 ? 206.35100 163.77200 96.33800 1.000 107.41967 2132 SER E CA 1
ATOM 14997 C C . SER D 4 970 ? 205.33200 163.86000 97.46900 1.000 107.41967 2132 SER E C 1
ATOM 14998 O O . SER D 4 970 ? 205.70900 164.07600 98.62900 1.000 107.41967 2132 SER E O 1
ATOM 15001 N N . LEU D 4 971 ? 204.04600 163.68500 97.15300 1.000 102.34365 2133 LEU E N 1
ATOM 15002 C CA . LEU D 4 971 ? 203.01000 163.71900 98.18000 1.000 102.34365 2133 LEU E CA 1
ATOM 15003 C C . LEU D 4 971 ? 203.13800 162.53200 99.12300 1.000 102.34365 2133 LEU E C 1
ATOM 15004 O O . LEU D 4 971 ? 203.02700 162.68600 100.34600 1.000 102.34365 2133 LEU E O 1
ATOM 15009 N N . LEU D 4 972 ? 203.39700 161.34100 98.57300 1.000 101.76871 2134 LEU E N 1
ATOM 15010 C CA . LEU D 4 972 ? 203.67400 160.15200 99.37300 1.000 101.76871 2134 LEU E CA 1
ATOM 15011 C C . LEU D 4 972 ? 204.94900 160.27100 100.20300 1.000 101.76871 2134 LEU E C 1
ATOM 15012 O O . LEU D 4 972 ? 205.22600 159.37800 101.00900 1.000 101.76871 2134 LEU E O 1
ATOM 15017 N N . THR D 4 973 ? 205.72800 161.33600 100.02400 1.000 98.14553 2135 THR E N 1
ATOM 15018 C CA . THR D 4 973 ? 206.89700 161.62300 100.84100 1.000 98.14553 2135 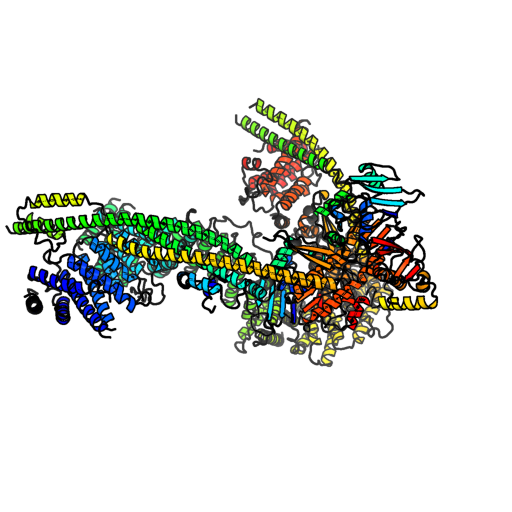THR E CA 1
ATOM 15019 C C . THR D 4 973 ? 206.62600 162.68300 101.89800 1.000 98.14553 2135 THR E C 1
ATOM 15020 O O . THR D 4 973 ? 207.04800 162.52300 103.04700 1.000 98.14553 2135 THR E O 1
ATOM 15024 N N . ASN D 4 974 ? 205.93600 163.76700 101.54800 1.000 87.49335 2136 ASN E N 1
ATOM 15025 C CA . ASN D 4 974 ? 205.71000 164.85000 102.49600 1.000 87.49335 2136 ASN E CA 1
ATOM 15026 C C . ASN D 4 974 ? 204.34100 164.79100 103.16300 1.000 87.49335 2136 ASN E C 1
ATOM 15027 O O . ASN D 4 974 ? 203.90200 165.80500 103.71500 1.000 87.49335 2136 ASN E O 1
ATOM 15032 N N . LYS D 4 975 ? 203.63800 163.65600 103.05700 1.000 72.63808 2137 LYS E N 1
ATOM 15033 C CA . LYS D 4 975 ? 202.36600 163.40400 103.75100 1.000 72.63808 2137 LYS E CA 1
ATOM 15034 C C . LYS D 4 975 ? 202.26200 163.93200 105.18500 1.000 72.63808 2137 LYS E C 1
ATOM 15035 O O . LYS D 4 975 ? 201.22400 164.53300 105.50000 1.000 72.63808 2137 LYS E O 1
ATOM 15041 N N . PRO D 4 976 ? 203.23600 163.72000 106.09900 1.000 67.90010 2138 PRO E N 1
ATOM 15042 C CA . PRO D 4 976 ? 203.06100 164.24000 107.47200 1.000 67.90010 2138 PRO E CA 1
ATOM 15043 C C . PRO D 4 976 ? 202.84100 165.73900 107.55800 1.000 67.90010 2138 PRO E C 1
ATOM 15044 O O . PRO D 4 976 ? 202.02500 166.18800 108.37600 1.000 67.90010 2138 PRO E O 1
ATOM 15048 N N . ALA D 4 977 ? 203.57400 166.52100 106.76300 1.000 66.09157 2139 ALA E N 1
ATOM 15049 C CA . ALA D 4 977 ? 203.38000 167.96800 106.75300 1.000 66.09157 2139 ALA E CA 1
ATOM 15050 C C . ALA D 4 977 ? 201.95600 168.33200 106.35700 1.000 66.09157 2139 ALA E C 1
ATOM 15051 O O . ALA D 4 977 ? 201.33300 169.19800 106.98100 1.000 66.09157 2139 ALA E O 1
ATOM 15053 N N . LEU D 4 978 ? 201.41700 167.65600 105.34000 1.000 60.64249 2140 LEU E N 1
ATOM 15054 C CA . LEU D 4 978 ? 200.04900 167.91500 104.90400 1.000 60.64249 2140 LEU E CA 1
ATOM 15055 C C . LEU D 4 978 ? 199.03900 167.56700 105.99000 1.000 60.64249 2140 LEU E C 1
ATOM 15056 O O . LEU D 4 978 ? 198.09000 168.32600 106.22800 1.000 60.64249 2140 LEU E O 1
ATOM 15061 N N . LEU D 4 979 ? 199.21700 166.41500 106.64400 1.000 57.65244 2141 LEU E N 1
ATOM 15062 C CA . LEU D 4 979 ? 198.28500 166.00600 107.69300 1.000 57.65244 2141 LEU E CA 1
ATOM 15063 C C . LEU D 4 979 ? 198.28200 166.99700 108.84900 1.000 57.65244 2141 LEU E C 1
ATOM 15064 O O . LEU D 4 979 ? 197.21300 167.44100 109.30400 1.000 57.65244 2141 LEU E O 1
ATOM 15069 N N . ARG D 4 980 ? 199.47300 167.32900 109.35700 1.000 53.56284 2142 ARG E N 1
ATOM 15070 C CA . ARG D 4 980 ? 199.57400 168.29800 110.44100 1.000 53.56284 2142 ARG E CA 1
ATOM 15071 C C . ARG D 4 980 ? 198.99400 169.64200 110.02900 1.000 53.56284 2142 ARG E C 1
ATOM 15072 O O . ARG D 4 980 ? 198.33900 170.31500 110.83400 1.000 53.56284 2142 ARG E O 1
ATOM 15080 N N . SER D 4 981 ? 199.17600 170.02600 108.76200 1.000 57.20838 2143 SER E N 1
ATOM 15081 C CA . SER D 4 981 ? 198.64300 171.29800 108.29600 1.000 57.20838 2143 SER E CA 1
ATOM 15082 C C . SER D 4 981 ? 197.12100 171.30500 108.29400 1.000 57.20838 2143 SER E C 1
ATOM 15083 O O . SER D 4 981 ? 196.50900 172.29700 108.70300 1.000 57.20838 2143 SER E O 1
ATOM 15086 N N . LEU D 4 982 ? 196.49700 170.21800 107.82800 1.000 50.13713 2144 LEU E N 1
ATOM 15087 C CA . LEU D 4 982 ? 195.03600 170.13000 107.84500 1.000 50.13713 2144 LEU E CA 1
ATOM 15088 C C . LEU D 4 982 ? 194.48900 170.24000 109.26200 1.000 50.13713 2144 LEU E C 1
ATOM 15089 O O . LEU D 4 982 ? 193.57300 171.03300 109.52800 1.000 50.13713 2144 LEU E O 1
ATOM 15094 N N . PHE D 4 983 ? 195.03200 169.43900 110.18400 1.000 47.34574 2145 PHE E N 1
ATOM 15095 C CA . PHE D 4 983 ? 194.54000 169.47900 111.56100 1.000 47.34574 2145 PHE E CA 1
ATOM 15096 C C . PHE D 4 983 ? 194.75000 170.85700 112.17800 1.000 47.34574 2145 PHE E C 1
ATOM 15097 O O . PHE D 4 983 ? 193.88300 171.36300 112.90300 1.000 47.34574 2145 PHE E O 1
ATOM 15105 N N . THR D 4 984 ? 195.88600 171.48900 111.88500 1.000 48.47828 2146 THR E N 1
ATOM 15106 C CA . THR D 4 984 ? 196.18900 172.77200 112.50000 1.000 48.47828 2146 THR E CA 1
ATOM 15107 C C . THR D 4 984 ? 195.28500 173.87600 111.96500 1.000 48.47828 2146 THR E C 1
ATOM 15108 O O . THR D 4 984 ? 194.79400 174.70000 112.74300 1.000 48.47828 2146 THR E O 1
ATOM 15112 N N . VAL D 4 985 ? 195.03500 173.90600 110.65100 1.000 47.75013 2147 VAL E N 1
ATOM 15113 C CA . VAL D 4 985 ? 194.16400 174.94900 110.11200 1.000 47.75013 2147 VAL E CA 1
ATOM 15114 C C . VAL D 4 985 ? 192.73500 174.75200 110.60900 1.000 47.75013 2147 VAL E C 1
ATOM 15115 O O . VAL D 4 985 ? 192.02800 175.73000 110.89300 1.000 47.75013 2147 VAL E O 1
ATOM 15119 N N . GLY D 4 986 ? 192.30600 173.49400 110.77100 1.000 47.75264 2148 GLY E N 1
ATOM 15120 C CA . GLY D 4 986 ? 191.01700 173.23800 111.39900 1.000 47.75264 2148 GLY E CA 1
ATOM 15121 C C . GLY D 4 986 ? 190.91800 173.81200 112.80100 1.000 47.75264 2148 GLY E C 1
ATOM 15122 O O . GLY D 4 986 ? 189.98500 174.56300 113.11400 1.000 47.75264 2148 GLY E O 1
ATOM 15123 N N . ALA D 4 987 ? 191.87300 173.45600 113.66700 1.000 47.57584 2149 ALA E N 1
ATOM 15124 C CA . ALA D 4 987 ? 191.84800 173.93100 115.05000 1.000 47.57584 2149 ALA E CA 1
ATOM 15125 C C . ALA D 4 987 ? 191.92200 175.45100 115.12900 1.000 47.57584 2149 ALA E C 1
ATOM 15126 O O . ALA D 4 987 ? 191.23800 176.06900 115.95600 1.000 47.57584 2149 ALA E O 1
ATOM 15128 N N . LEU D 4 988 ? 192.75900 176.06700 114.28900 1.000 48.94339 2150 LEU E N 1
ATOM 15129 C CA . LEU D 4 988 ? 192.85900 177.52400 114.26600 1.000 48.94339 2150 LEU E CA 1
ATOM 15130 C C . LEU D 4 988 ? 191.53400 178.16500 113.89000 1.000 48.94339 2150 LEU E C 1
ATOM 15131 O O . LEU D 4 988 ? 191.09200 179.11700 114.54200 1.000 48.94339 2150 LEU E O 1
ATOM 15136 N N . CYS D 4 989 ? 190.90300 177.68300 112.81600 1.000 52.66616 2151 CYS E N 1
ATOM 15137 C CA . CYS D 4 989 ? 189.61900 178.24400 112.41800 1.000 52.66616 2151 CYS E CA 1
ATOM 15138 C C . CYS D 4 989 ? 188.56200 178.05300 113.49500 1.000 52.66616 2151 CYS E C 1
ATOM 15139 O O . CYS D 4 989 ? 187.67600 178.90200 113.64100 1.000 52.66616 2151 CYS E O 1
ATOM 15142 N N . ARG D 4 990 ? 188.63100 176.95600 114.25700 1.000 53.46827 2152 ARG E N 1
ATOM 15143 C CA . ARG D 4 990 ? 187.64700 176.76000 115.32100 1.000 53.46827 2152 ARG E CA 1
ATOM 15144 C C . ARG D 4 990 ? 187.85500 177.76100 116.44200 1.000 53.46827 2152 ARG E C 1
ATOM 15145 O O . ARG D 4 990 ? 186.97000 178.56600 116.74700 1.000 53.46827 2152 ARG E O 1
ATOM 15153 N N . HIS D 4 991 ? 189.02600 177.72600 117.06900 1.000 56.46413 2153 HIS E N 1
ATOM 15154 C CA . HIS D 4 991 ? 189.12200 178.33200 118.38200 1.000 56.46413 2153 HIS E CA 1
ATOM 15155 C C . HIS D 4 991 ? 189.31200 179.83300 118.32500 1.000 56.46413 2153 HIS E C 1
ATOM 15156 O O . HIS D 4 991 ? 189.07700 180.51100 119.32800 1.000 56.46413 2153 HIS E O 1
ATOM 15163 N N . PHE D 4 992 ? 189.71600 180.36500 117.17800 1.000 69.58576 2154 PHE E N 1
ATOM 15164 C CA . PHE D 4 992 ? 190.30000 181.70100 117.14700 1.000 69.58576 2154 PHE E CA 1
ATOM 15165 C C . PHE D 4 992 ? 190.05300 182.27700 115.75300 1.000 69.58576 2154 PHE E C 1
ATOM 15166 O O . PHE D 4 992 ? 190.86200 182.09300 114.84300 1.000 69.58576 2154 PHE E O 1
ATOM 15174 N N . ASP D 4 993 ? 188.94800 183.00200 115.61600 1.000 80.89181 2155 ASP E N 1
ATOM 15175 C CA . ASP D 4 993 ? 188.41500 183.37200 114.30800 1.000 80.89181 2155 ASP E CA 1
ATOM 15176 C C . ASP D 4 993 ? 189.21100 184.54500 113.75900 1.000 80.89181 2155 ASP E C 1
ATOM 15177 O O . ASP D 4 993 ? 189.13800 185.65300 114.29700 1.000 80.89181 2155 ASP E O 1
ATOM 15182 N N . PHE D 4 994 ? 189.94400 184.31600 112.67000 1.000 82.50099 2156 PHE E N 1
ATOM 15183 C CA . PHE D 4 994 ? 190.68900 185.38500 112.02100 1.000 82.50099 2156 PHE E CA 1
ATOM 15184 C C . PHE D 4 994 ? 190.03500 185.86800 110.73200 1.000 82.50099 2156 PHE E C 1
ATOM 15185 O O . PHE D 4 994 ? 190.71900 186.40400 109.85800 1.000 82.50099 2156 PHE E O 1
ATOM 15193 N N . ASP D 4 995 ? 188.71900 185.72700 110.61400 1.000 92.92866 2157 ASP E N 1
ATOM 15194 C CA . ASP D 4 995 ? 187.97000 186.37900 109.54300 1.000 92.92866 2157 ASP E CA 1
ATOM 15195 C C . ASP D 4 995 ? 187.30800 187.63900 110.10000 1.000 92.92866 2157 ASP E C 1
ATOM 15196 O O . ASP D 4 995 ? 186.10100 187.70800 110.32200 1.000 92.92866 2157 ASP E O 1
ATOM 15201 N N . LEU D 4 996 ? 188.13400 188.65200 110.33000 1.000 93.41539 2158 LEU E N 1
ATOM 15202 C CA . LEU D 4 996 ? 187.65800 189.87000 110.97500 1.000 93.41539 2158 LEU E CA 1
ATOM 15203 C C . LEU D 4 996 ? 188.45600 191.05300 110.43800 1.000 93.41539 2158 LEU E C 1
ATOM 15204 O O . LEU D 4 996 ? 189.13700 190.94700 109.41400 1.000 93.41539 2158 LEU E O 1
ATOM 15209 N N . GLU D 4 997 ? 188.39300 192.17700 111.15100 1.000 96.71666 2159 GLU E N 1
ATOM 15210 C CA . GLU D 4 997 ? 188.84900 193.45700 110.61600 1.000 96.71666 2159 GLU E CA 1
ATOM 15211 C C . GLU D 4 997 ? 190.37100 193.58300 110.60100 1.000 96.71666 2159 GLU E C 1
ATOM 15212 O O . GLU D 4 997 ? 190.93600 194.16500 109.67000 1.000 96.71666 2159 GLU E O 1
ATOM 15218 N N . ASP D 4 998 ? 191.04900 193.04300 111.61000 1.000 94.01091 2160 ASP E N 1
ATOM 15219 C CA . ASP D 4 998 ? 192.45400 193.33200 111.85100 1.000 94.01091 2160 ASP E CA 1
ATOM 15220 C C . ASP D 4 998 ? 193.38800 192.19800 111.48700 1.000 94.01091 2160 ASP E C 1
ATOM 15221 O O . ASP D 4 998 ? 194.56200 192.45000 111.21300 1.000 94.01091 2160 ASP E O 1
ATOM 15226 N N . PHE D 4 999 ? 192.90200 190.96000 111.54600 1.000 90.75718 2161 PHE E N 1
ATOM 15227 C CA . PHE D 4 999 ? 193.70600 189.79800 111.19100 1.000 90.75718 2161 PHE E CA 1
ATOM 15228 C C . PHE D 4 999 ? 194.21700 189.90300 109.76200 1.000 90.75718 2161 PHE E C 1
ATOM 15229 O O . PHE D 4 999 ? 195.41900 189.77300 109.50700 1.000 90.75718 2161 PHE E O 1
ATOM 15237 N N . LYS D 4 1000 ? 193.30600 190.11400 108.81000 1.000 109.70441 2162 LYS E N 1
ATOM 15238 C CA . LYS D 4 1000 ? 193.71200 190.29900 107.42100 1.000 109.70441 2162 LYS E CA 1
ATOM 15239 C C . LYS D 4 1000 ? 194.48900 191.59800 107.23100 1.000 109.70441 2162 LYS E C 1
ATOM 15240 O O . LYS D 4 1000 ? 195.51400 191.61700 106.54000 1.000 109.70441 2162 LYS E O 1
ATOM 15246 N N . GLY D 4 1001 ? 194.01900 192.69200 107.82900 1.000 120.54964 2163 GLY E N 1
ATOM 15247 C CA . GLY D 4 1001 ? 194.67100 193.97600 107.66200 1.000 120.54964 2163 GLY E CA 1
ATOM 15248 C C . GLY D 4 1001 ? 194.39800 194.64800 106.33500 1.000 120.54964 2163 GLY E C 1
ATOM 15249 O O . GLY D 4 1001 ? 195.08300 195.61900 105.99500 1.000 120.54964 2163 GLY E O 1
ATOM 15250 N N . ASN D 4 1002 ? 193.41700 194.16100 105.58300 1.000 121.74351 2164 ASN E N 1
ATOM 15251 C CA . ASN D 4 1002 ? 193.04700 194.66600 104.26500 1.000 121.74351 2164 ASN E CA 1
ATOM 15252 C C . ASN D 4 1002 ? 191.65000 194.14500 103.95300 1.000 121.74351 2164 ASN E C 1
ATOM 15253 O O . ASN D 4 1002 ? 190.95900 193.62500 104.83600 1.000 121.74351 2164 ASN E O 1
ATOM 15258 N N . SER D 4 1003 ? 191.20600 194.34700 102.71200 1.000 118.90133 2165 SER E N 1
ATOM 15259 C CA . SER D 4 1003 ? 189.89600 193.86600 102.29100 1.000 118.90133 2165 SER E CA 1
ATOM 15260 C C . SER D 4 1003 ? 189.79600 192.35100 102.42400 1.000 118.90133 2165 SER E C 1
ATOM 15261 O O . SER D 4 1003 ? 190.71400 191.61500 102.05300 1.000 118.90133 2165 SER E O 1
ATOM 15264 N N . LYS D 4 1004 ? 188.67200 191.89700 102.97700 1.000 108.92512 2166 LYS E N 1
ATOM 15265 C CA . LYS D 4 1004 ? 188.44400 190.47600 103.21000 1.000 108.92512 2166 LYS E CA 1
ATOM 15266 C C . LYS D 4 1004 ? 188.36200 189.69300 101.90600 1.000 108.92512 2166 LYS E C 1
ATOM 15267 O O . LYS D 4 1004 ? 187.77000 190.14700 100.92400 1.000 108.92512 2166 LYS E O 1
ATOM 15273 N N . VAL D 4 1005 ? 188.96900 188.51100 101.90100 1.000 104.97936 2167 VAL E N 1
ATOM 15274 C CA . VAL D 4 1005 ? 188.96900 187.64500 100.73400 1.000 104.97936 2167 VAL E CA 1
ATOM 15275 C C . VAL D 4 1005 ? 188.10500 186.39500 101.01800 1.000 104.97936 2167 VAL E C 1
ATOM 15276 O O . VAL D 4 1005 ? 188.14500 185.40200 100.28800 1.000 104.97936 2167 VAL E O 1
ATOM 15280 N N . ASN D 4 1006 ? 187.23600 186.48500 102.03300 1.000 91.34109 2168 ASN E N 1
ATOM 15281 C CA . ASN D 4 1006 ? 186.32000 185.41100 102.45200 1.000 91.34109 2168 ASN E CA 1
ATOM 15282 C C . ASN D 4 1006 ? 187.05600 184.10300 102.74200 1.000 91.34109 2168 ASN E C 1
ATOM 15283 O O . ASN D 4 1006 ? 186.76900 183.05600 102.15900 1.000 91.34109 2168 ASN E O 1
ATOM 15288 N N . ILE D 4 1007 ? 188.03300 184.20000 103.65100 1.000 84.59120 2169 ILE E N 1
ATOM 15289 C CA . ILE D 4 1007 ? 188.92700 183.08600 103.97100 1.000 84.59120 2169 ILE E CA 1
ATOM 15290 C C . ILE D 4 1007 ? 188.16400 181.85800 104.45700 1.000 84.59120 2169 ILE E C 1
ATOM 15291 O O . ILE D 4 1007 ? 188.59800 180.72400 104.22100 1.000 84.59120 2169 ILE E O 1
ATOM 15296 N N . LYS D 4 1008 ? 187.07500 182.05200 105.21300 1.000 75.80290 2170 LYS E N 1
ATOM 15297 C CA . LYS D 4 1008 ? 186.29400 180.90500 105.67600 1.000 75.80290 2170 LYS E CA 1
ATOM 15298 C C . LYS D 4 1008 ? 185.78000 180.08600 104.49600 1.000 75.80290 2170 LYS E C 1
ATOM 15299 O O . LYS D 4 1008 ? 185.85000 178.85000 104.50800 1.000 75.80290 2170 LYS E O 1
ATOM 15305 N N . ASP D 4 1009 ? 185.30000 180.76400 103.45200 1.000 79.30111 2171 ASP E N 1
ATOM 15306 C CA . ASP D 4 1009 ? 184.83900 180.07300 102.25600 1.000 79.30111 2171 ASP E CA 1
ATOM 15307 C C . ASP D 4 1009 ? 186.00700 179.36200 101.58400 1.000 79.30111 2171 ASP E C 1
ATOM 15308 O O . ASP D 4 1009 ? 185.85700 178.24200 101.07700 1.000 79.30111 2171 ASP E O 1
ATOM 15313 N N . LYS D 4 1010 ? 187.17400 180.01000 101.56800 1.000 76.09245 2172 LYS E N 1
ATOM 15314 C CA . LYS D 4 1010 ? 188.38700 179.41700 101.01300 1.000 76.09245 2172 LYS E CA 1
ATOM 15315 C C . LYS D 4 1010 ? 188.71200 178.08500 101.67300 1.000 76.09245 2172 LYS E C 1
ATOM 15316 O O . LYS D 4 1010 ? 188.82300 177.05800 100.99200 1.000 76.09245 2172 LYS E O 1
ATOM 15322 N N . VAL D 4 1011 ? 188.97000 178.11100 102.98800 1.000 67.91081 2173 VAL E N 1
ATOM 15323 C CA . VAL D 4 1011 ? 189.25600 176.88700 103.73900 1.000 67.91081 2173 VAL E CA 1
ATOM 15324 C C . VAL D 4 1011 ? 188.15900 175.84100 103.55500 1.000 67.91081 2173 VAL E C 1
ATOM 15325 O O . VAL D 4 1011 ? 188.45500 174.64200 103.46400 1.000 67.91081 2173 VAL E O 1
ATOM 15329 N N . LEU D 4 1012 ? 186.88400 176.26400 103.50400 1.000 64.00969 2174 LEU E N 1
ATOM 15330 C CA . LEU D 4 1012 ? 185.79900 175.31800 103.25300 1.000 64.00969 2174 LEU E CA 1
ATOM 15331 C C . LEU D 4 1012 ? 186.00300 174.59100 101.93300 1.000 64.00969 2174 LEU E C 1
ATOM 15332 O O . LEU D 4 1012 ? 185.95100 173.35600 101.87700 1.000 64.00969 2174 LEU E O 1
ATOM 15337 N N . GLU D 4 1013 ? 186.26500 175.34300 100.86400 1.000 66.87582 2175 GLU E N 1
ATOM 15338 C CA . GLU D 4 1013 ? 186.39100 174.71900 99.55300 1.000 66.87582 2175 GLU E CA 1
ATOM 15339 C C . GLU D 4 1013 ? 187.63100 173.84400 99.49000 1.000 66.87582 2175 GLU E C 1
ATOM 15340 O O . GLU D 4 1013 ? 187.60900 172.77100 98.88300 1.000 66.87582 2175 GLU E O 1
ATOM 15346 N N . LEU D 4 1014 ? 188.71200 174.27600 100.13400 1.000 62.71313 2176 LEU E N 1
ATOM 15347 C CA . LEU D 4 1014 ? 189.97100 173.54400 100.05700 1.000 62.71313 2176 LEU E CA 1
ATOM 15348 C C . LEU D 4 1014 ? 189.87800 172.20600 100.78900 1.000 62.71313 2176 LEU E C 1
ATOM 15349 O O . LEU D 4 1014 ? 190.27000 171.15700 100.25300 1.000 62.71313 2176 LEU E O 1
ATOM 15354 N N . LEU D 4 1015 ? 189.38700 172.23200 102.03000 1.000 55.59804 2177 LEU E N 1
ATOM 15355 C CA . LEU D 4 1015 ? 189.17000 170.99700 102.77600 1.000 55.59804 2177 LEU E CA 1
ATOM 15356 C C . LEU D 4 1015 ? 188.19000 170.08300 102.05100 1.000 55.59804 2177 LEU E C 1
ATOM 15357 O O . LEU D 4 1015 ? 188.43700 168.87700 101.91400 1.000 55.59804 2177 LEU E O 1
ATOM 15362 N N . MET D 4 1016 ? 187.05700 170.63900 101.60300 1.000 62.81292 2178 MET E N 1
ATOM 15363 C CA . MET D 4 1016 ? 186.08000 169.87100 100.83800 1.000 62.81292 2178 MET E CA 1
ATOM 15364 C C . MET D 4 1016 ? 186.69600 169.23700 99.59600 1.000 62.81292 2178 MET E C 1
ATOM 15365 O O . MET D 4 1016 ? 186.30500 168.13100 99.20800 1.000 62.81292 2178 MET E O 1
ATOM 15370 N N . TYR D 4 1017 ? 187.66200 169.91100 98.96800 1.000 69.24299 2179 TYR E N 1
ATOM 15371 C CA . TYR D 4 1017 ? 188.41600 169.29100 97.88700 1.000 69.24299 2179 TYR E CA 1
ATOM 15372 C C . TYR D 4 1017 ? 189.16700 168.07100 98.39300 1.000 69.24299 2179 TYR E C 1
ATOM 15373 O O . TYR D 4 1017 ? 188.99400 166.96200 97.87700 1.000 69.24299 2179 TYR E O 1
ATOM 15382 N N . PHE D 4 1018 ? 190.02100 168.26300 99.40400 1.000 63.41848 2180 PHE E N 1
ATOM 15383 C CA . PHE D 4 1018 ? 190.79200 167.13800 99.94100 1.000 63.41848 2180 PHE E CA 1
ATOM 15384 C C . PHE D 4 1018 ? 189.94900 166.01600 100.53700 1.000 63.41848 2180 PHE E C 1
ATOM 15385 O O . PHE D 4 1018 ? 190.51700 164.97800 100.89000 1.000 63.41848 2180 PHE E O 1
ATOM 15393 N N . THR D 4 1019 ? 188.63400 166.19000 100.67900 1.000 61.77004 2181 THR E N 1
ATOM 15394 C CA . THR D 4 1019 ? 187.79800 165.07900 101.12400 1.000 61.77004 2181 THR E CA 1
ATOM 15395 C C . THR D 4 1019 ? 187.80600 163.93800 100.11400 1.000 61.77004 2181 THR E C 1
ATOM 15396 O O . THR D 4 1019 ? 187.86800 162.76500 100.49500 1.000 61.77004 2181 THR E O 1
ATOM 15400 N N . LYS D 4 1020 ? 187.73400 164.25600 98.82600 1.000 64.58107 2182 LYS E N 1
ATOM 15401 C CA . LYS D 4 1020 ? 187.74400 163.24200 97.77600 1.000 64.58107 2182 LYS E CA 1
ATOM 15402 C C . LYS D 4 1020 ? 189.19200 162.89700 97.45500 1.000 64.58107 2182 LYS E C 1
ATOM 15403 O O . LYS D 4 1020 ? 189.90200 163.69500 96.83500 1.000 64.58107 2182 LYS E O 1
ATOM 15409 N N . HIS D 4 1021 ? 189.62500 161.70500 97.85300 1.000 72.66971 2183 HIS E N 1
ATOM 15410 C CA . HIS D 4 1021 ? 191.02100 161.31700 97.70600 1.000 72.66971 2183 HIS E CA 1
ATOM 15411 C C . HIS D 4 1021 ? 191.08300 159.79300 97.75000 1.000 72.66971 2183 HIS E C 1
ATOM 15412 O O . HIS D 4 1021 ? 190.05300 159.11800 97.81700 1.000 72.66971 2183 HIS E O 1
ATOM 15419 N N . SER D 4 1022 ? 192.29900 159.24700 97.70800 1.000 76.44021 2184 SER E N 1
ATOM 15420 C CA . SER D 4 1022 ? 192.48600 157.81400 97.51800 1.000 76.44021 2184 SER E CA 1
ATOM 15421 C C . SER D 4 1022 ? 192.97200 157.06600 98.74900 1.000 76.44021 2184 SER E C 1
ATOM 15422 O O . SER D 4 1022 ? 192.70900 155.86800 98.86300 1.000 76.44021 2184 SER E O 1
ATOM 15425 N N . ASP D 4 1023 ? 193.67900 157.72300 99.66100 1.000 79.46159 2185 ASP E N 1
ATOM 15426 C CA . ASP D 4 1023 ? 194.13100 157.07900 100.88500 1.000 79.46159 2185 ASP E CA 1
ATOM 15427 C C . ASP D 4 1023 ? 193.00400 157.15800 101.92100 1.000 79.46159 2185 ASP E C 1
ATOM 15428 O O . ASP D 4 1023 ? 191.85000 157.43200 101.58600 1.000 79.46159 2185 ASP E O 1
ATOM 15433 N N . GLU D 4 1024 ? 193.30800 156.90300 103.18600 1.000 75.08578 2186 GLU E N 1
ATOM 15434 C CA . GLU D 4 1024 ? 192.32100 157.01800 104.25100 1.000 75.08578 2186 GLU E CA 1
ATOM 15435 C C . GLU D 4 1024 ? 192.66800 158.07000 105.28800 1.000 75.08578 2186 GLU E C 1
ATOM 15436 O O . GLU D 4 1024 ? 191.77700 158.81400 105.72700 1.000 75.08578 2186 GLU E O 1
ATOM 15442 N N . GLU D 4 1025 ? 193.93100 158.12000 105.72200 1.000 72.44628 2187 GLU E N 1
ATOM 15443 C CA . GLU D 4 1025 ? 194.33500 159.05200 106.76800 1.000 72.44628 2187 GLU E CA 1
ATOM 15444 C C . GLU D 4 1025 ? 194.08700 160.49300 106.35400 1.000 72.44628 2187 GLU E C 1
ATOM 15445 O O . GLU D 4 1025 ? 193.68500 161.32500 107.17800 1.000 72.44628 2187 GLU E O 1
ATOM 15451 N N . VAL D 4 1026 ? 194.32600 160.80100 105.07900 1.000 66.73457 2188 VAL E N 1
ATOM 15452 C CA . VAL D 4 1026 ? 194.03400 162.12800 104.55000 1.000 66.73457 2188 VAL E CA 1
ATOM 15453 C C . VAL D 4 1026 ? 192.55700 162.46600 104.71900 1.000 66.73457 2188 VAL E C 1
ATOM 15454 O O . VAL D 4 1026 ? 192.20900 163.57500 105.14200 1.000 66.73457 2188 VAL E O 1
ATOM 15458 N N . GLN D 4 1027 ? 191.67100 161.51600 104.41400 1.000 59.95349 2189 GLN E N 1
ATOM 15459 C CA . GLN D 4 1027 ? 190.24100 161.77000 104.53300 1.000 59.95349 2189 GLN E CA 1
ATOM 15460 C C . GLN D 4 1027 ? 189.83900 161.99400 105.98000 1.000 59.95349 2189 GLN E C 1
ATOM 15461 O O . GLN D 4 1027 ? 189.04700 162.89800 106.27500 1.000 59.95349 2189 GLN E O 1
ATOM 15467 N N . THR D 4 1028 ? 190.34600 161.15800 106.88700 1.000 51.10860 2190 THR E N 1
ATOM 15468 C CA . THR D 4 1028 ? 190.02000 161.30900 108.30100 1.000 51.10860 2190 THR E CA 1
ATOM 15469 C C . THR D 4 1028 ? 190.45900 162.66900 108.82800 1.000 51.10860 2190 THR E C 1
ATOM 15470 O O . THR D 4 1028 ? 189.69400 163.36200 109.51500 1.000 51.10860 2190 THR E O 1
ATOM 15474 N N . LYS D 4 1029 ? 191.68800 163.07200 108.50600 1.000 51.87425 2191 LYS E N 1
ATOM 15475 C CA . LYS D 4 1029 ? 192.17100 164.37000 108.96000 1.000 51.87425 2191 LYS E CA 1
ATOM 15476 C C . LYS D 4 1029 ? 191.37600 165.51000 108.33600 1.000 51.87425 2191 LYS E C 1
ATOM 15477 O O . LYS D 4 1029 ? 191.12800 166.53000 108.99100 1.000 51.87425 2191 LYS E O 1
ATOM 15483 N N . ALA D 4 1030 ? 190.94500 165.35100 107.08400 1.000 47.39554 2192 ALA E N 1
ATOM 15484 C CA . ALA D 4 1030 ? 190.15200 166.39700 106.44800 1.000 47.39554 2192 ALA E CA 1
ATOM 15485 C C . ALA D 4 1030 ? 188.79300 166.54300 107.11400 1.000 47.39554 2192 ALA E C 1
ATOM 15486 O O . ALA D 4 1030 ? 188.30200 167.66400 107.29600 1.000 47.39554 2192 ALA E O 1
ATOM 15488 N N . ILE D 4 1031 ? 188.16700 165.42300 107.47500 1.000 41.48630 2193 ILE E N 1
ATOM 15489 C CA . ILE D 4 1031 ? 186.87800 165.48400 108.15500 1.000 41.48630 2193 ILE E CA 1
ATOM 15490 C C . ILE D 4 1031 ? 187.03100 166.12900 109.52600 1.000 41.48630 2193 ILE E C 1
ATOM 15491 O O . ILE D 4 1031 ? 186.17700 166.91600 109.95300 1.000 41.48630 2193 ILE E O 1
ATOM 15496 N N . ILE D 4 1032 ? 188.12800 165.82300 110.22600 1.000 44.28104 2194 ILE E N 1
ATOM 15497 C CA . ILE D 4 1032 ? 188.41300 166.47900 111.50300 1.000 44.28104 2194 ILE E CA 1
ATOM 15498 C C . ILE D 4 1032 ? 188.53700 167.98700 111.32300 1.000 44.28104 2194 ILE E C 1
ATOM 15499 O O . ILE D 4 1032 ? 187.99700 168.77700 112.11700 1.000 44.28104 2194 ILE E O 1
ATOM 15504 N N . GLY D 4 1033 ? 189.24400 168.40500 110.27300 1.000 44.34140 2195 GLY E N 1
ATOM 15505 C CA . GLY D 4 1033 ? 189.34700 169.82200 109.96700 1.000 44.34140 2195 GLY E CA 1
ATOM 15506 C C . GLY D 4 1033 ? 187.99700 170.46700 109.73300 1.000 44.34140 2195 GLY E C 1
ATOM 15507 O O . GLY D 4 1033 ? 187.72000 171.55700 110.24300 1.000 44.34140 2195 GLY E O 1
ATOM 15508 N N . LEU D 4 1034 ? 187.14600 169.80700 108.94300 1.000 43.01381 2196 LEU E N 1
ATOM 15509 C CA . LEU D 4 1034 ? 185.81500 170.34300 108.67800 1.000 43.01381 2196 LEU E CA 1
ATOM 15510 C C . LEU D 4 1034 ? 184.99600 170.45700 109.95200 1.000 43.01381 2196 LEU E C 1
ATOM 15511 O O . LEU D 4 1034 ? 184.25300 171.42500 110.12800 1.000 43.01381 2196 LEU E O 1
ATOM 15516 N N . GLY D 4 1035 ? 185.11200 169.47600 110.84500 1.000 41.35039 2197 GLY E N 1
ATOM 15517 C CA . GLY D 4 1035 ? 184.36700 169.53700 112.09300 1.000 41.35039 2197 GLY E CA 1
ATOM 15518 C C . GLY D 4 1035 ? 184.78000 170.71200 112.95500 1.000 41.35039 2197 GLY E C 1
ATOM 15519 O O . GLY D 4 1035 ? 183.93100 171.42500 113.51600 1.000 41.35039 2197 GLY E O 1
ATOM 15520 N N . PHE D 4 1036 ? 186.09100 170.92900 113.07400 1.000 42.95125 2198 PHE E N 1
ATOM 15521 C CA . PHE D 4 1036 ? 186.55400 172.07600 113.84200 1.000 42.95125 2198 PHE E CA 1
ATOM 15522 C C . PHE D 4 1036 ? 186.11500 173.37800 113.18900 1.000 42.95125 2198 PHE E C 1
ATOM 15523 O O . PHE D 4 1036 ? 185.66600 174.29600 113.87800 1.000 42.95125 2198 PHE E O 1
ATOM 15531 N N . ALA D 4 1037 ? 186.17900 173.45500 111.85800 1.000 43.38123 2199 ALA E N 1
ATOM 15532 C CA . ALA D 4 1037 ? 185.68600 174.64400 111.16700 1.000 43.38123 2199 ALA E CA 1
ATOM 15533 C C . ALA D 4 1037 ? 184.20200 174.86300 111.43600 1.000 43.38123 2199 ALA E C 1
ATOM 15534 O O . ALA D 4 1037 ? 183.74800 176.00500 111.55700 1.000 43.38123 2199 ALA E O 1
ATOM 15536 N N . PHE D 4 1038 ? 183.43800 173.77300 111.54100 1.000 41.33632 2200 PHE E N 1
ATOM 15537 C CA . PHE D 4 1038 ? 181.99400 173.86800 111.71300 1.000 41.33632 2200 PHE E CA 1
ATOM 15538 C C . PHE D 4 1038 ? 181.63300 174.45400 113.06200 1.000 41.33632 2200 PHE E C 1
ATOM 15539 O O . PHE D 4 1038 ? 180.72600 175.28700 113.14900 1.000 41.33632 2200 PHE E O 1
ATOM 15547 N N . ILE D 4 1039 ? 182.29700 174.00000 114.13100 1.000 39.99932 2201 ILE E N 1
ATOM 15548 C CA . ILE D 4 1039 ? 181.96400 174.47800 115.48000 1.000 39.99932 2201 ILE E CA 1
ATOM 15549 C C . ILE D 4 1039 ? 182.11800 175.99900 115.63200 1.000 39.99932 2201 ILE E C 1
ATOM 15550 O O . ILE D 4 1039 ? 181.50600 176.60000 116.52200 1.000 39.99932 2201 ILE E O 1
ATOM 15555 N N . GLN D 4 1040 ? 182.80800 176.66000 114.70700 1.000 48.44601 2202 GLN E N 1
ATOM 15556 C CA . GLN D 4 1040 ? 182.90000 178.11500 114.72500 1.000 48.44601 2202 GLN E CA 1
ATOM 15557 C C . GLN D 4 1040 ? 181.86700 178.78100 113.82900 1.000 48.44601 2202 GLN E C 1
ATOM 15558 O O . GLN D 4 1040 ? 181.28600 179.79700 114.21700 1.000 48.44601 2202 GLN E O 1
ATOM 15564 N N . HIS D 4 1041 ? 181.61100 178.23600 112.64100 1.000 50.33311 2203 HIS E N 1
ATOM 15565 C CA . HIS D 4 1041 ? 180.57300 178.74400 111.74600 1.000 50.33311 2203 HIS E CA 1
ATOM 15566 C C . HIS D 4 1041 ? 179.53600 177.64800 111.56100 1.000 50.33311 2203 HIS E C 1
ATOM 15567 O O . HIS D 4 1041 ? 179.68800 176.77700 110.69300 1.000 50.33311 2203 HIS E O 1
ATOM 15574 N N . PRO D 4 1042 ? 178.48300 177.63700 112.37500 1.000 45.02282 2204 PRO E N 1
ATOM 15575 C CA . PRO D 4 1042 ? 177.46200 176.59200 112.24200 1.000 45.02282 2204 PRO E CA 1
ATOM 15576 C C . PRO D 4 1042 ? 176.70800 176.62800 110.92800 1.000 45.02282 2204 PRO E C 1
ATOM 15577 O O . PRO D 4 1042 ? 176.34700 175.56000 110.41600 1.000 45.02282 2204 PRO E O 1
ATOM 15581 N N . SER D 4 1043 ? 176.48200 177.81900 110.35800 1.000 46.10480 2205 SER E N 1
ATOM 15582 C CA . SER D 4 1043 ? 175.66800 177.96000 109.14900 1.000 46.10480 2205 SER E CA 1
ATOM 15583 C C . SER D 4 1043 ? 176.20400 177.13500 107.98600 1.000 46.10480 2205 SER E C 1
ATOM 15584 O O . SER D 4 1043 ? 175.43500 176.75000 107.09800 1.000 46.10480 2205 SER E O 1
ATOM 15587 N N . LEU D 4 1044 ? 177.51100 176.85000 107.98500 1.000 46.98505 2206 LEU E N 1
ATOM 15588 C CA . LEU D 4 1044 ? 178.13300 176.05100 106.93200 1.000 46.98505 2206 LEU E CA 1
ATOM 15589 C C . LEU D 4 1044 ? 177.49000 174.68100 106.78900 1.000 46.98505 2206 LEU E C 1
ATOM 15590 O O . LEU D 4 1044 ? 177.55500 174.09100 105.70600 1.000 46.98505 2206 LEU E O 1
ATOM 15595 N N . MET D 4 1045 ? 176.92200 174.13500 107.87400 1.000 44.27556 2207 MET E N 1
ATOM 15596 C CA . MET D 4 1045 ? 176.23500 172.84900 107.78000 1.000 44.27556 2207 MET E CA 1
ATOM 15597 C C . MET D 4 1045 ? 175.12700 172.87400 106.73900 1.000 44.27556 2207 MET E C 1
ATOM 15598 O O . MET D 4 1045 ? 174.82500 171.84200 106.13600 1.000 44.27556 2207 MET E O 1
ATOM 15603 N N . PHE D 4 1046 ? 174.48900 174.02700 106.54400 1.000 42.83958 2208 PHE E N 1
ATOM 15604 C CA . PHE D 4 1046 ? 173.39700 174.15200 105.58600 1.000 42.83958 2208 PHE E CA 1
ATOM 15605 C C . PHE D 4 1046 ? 173.82200 173.95400 104.13100 1.000 42.83958 2208 PHE E C 1
ATOM 15606 O O . PHE D 4 1046 ? 172.96200 173.65900 103.29600 1.000 42.83958 2208 PHE E O 1
ATOM 15614 N N . GLU D 4 1047 ? 175.10200 174.15500 103.80700 1.000 47.85202 2209 GLU E N 1
ATOM 15615 C CA . GLU D 4 1047 ? 175.58800 174.06500 102.43200 1.000 47.85202 2209 GLU E CA 1
ATOM 15616 C C . GLU D 4 1047 ? 175.34400 172.68200 101.84100 1.000 47.85202 2209 GLU E C 1
ATOM 15617 O O . GLU D 4 1047 ? 175.42800 171.67300 102.54000 1.000 47.85202 2209 GLU E O 1
ATOM 15623 N N . GLN D 4 1048 ? 175.02200 172.64800 100.54500 1.000 48.53206 2210 GLN E N 1
ATOM 15624 C CA . GLN D 4 1048 ? 174.62100 171.40200 99.88900 1.000 48.53206 2210 GLN E CA 1
ATOM 15625 C C . GLN D 4 1048 ? 175.72400 170.35000 99.86600 1.000 48.53206 2210 GLN E C 1
ATOM 15626 O O . GLN D 4 1048 ? 175.44500 169.15400 100.03400 1.000 48.53206 2210 GLN E O 1
ATOM 15632 N N . GLU D 4 1049 ? 176.97000 170.76000 99.62100 1.000 49.39280 2211 GLU E N 1
ATOM 15633 C CA . GLU D 4 1049 ? 178.05700 169.78800 99.54900 1.000 49.39280 2211 GLU E CA 1
ATOM 15634 C C . GLU D 4 1049 ? 178.28000 169.09300 100.88700 1.000 49.39280 2211 GLU E C 1
ATOM 15635 O O . GLU D 4 1049 ? 178.46300 167.87300 100.92800 1.000 49.39280 2211 GLU E O 1
ATOM 15641 N N . VAL D 4 1050 ? 178.24300 169.84700 101.98900 1.000 45.65862 2212 VAL E N 1
ATOM 15642 C CA . VAL D 4 1050 ? 178.40100 169.26100 103.31900 1.000 45.65862 2212 VAL E CA 1
ATOM 15643 C C . VAL D 4 1050 ? 177.26800 168.28800 103.60600 1.000 45.65862 2212 VAL E C 1
ATOM 15644 O O . VAL D 4 1050 ? 177.48400 167.19400 104.15300 1.000 45.65862 2212 VAL E O 1
ATOM 15648 N N . LYS D 4 1051 ? 176.05000 168.66900 103.21600 1.000 43.49561 2213 LYS E N 1
ATOM 15649 C CA . LYS D 4 1051 ? 174.87800 167.81900 103.37800 1.000 43.49561 2213 LYS E CA 1
ATOM 15650 C C . LYS D 4 1051 ? 175.09100 166.48700 102.68500 1.000 43.49561 2213 LYS E C 1
ATOM 15651 O O . LYS D 4 1051 ? 174.99300 165.43000 103.31600 1.000 43.49561 2213 LYS E O 1
ATOM 15657 N N . ASN D 4 1052 ? 175.26700 166.52300 101.36100 1.000 46.51446 2214 ASN E N 1
ATOM 15658 C CA . ASN D 4 1052 ? 175.45500 165.29400 100.59900 1.000 46.51446 2214 ASN E CA 1
ATOM 15659 C C . ASN D 4 1052 ? 176.65300 164.49000 101.09400 1.000 46.51446 2214 ASN E C 1
ATOM 15660 O O . ASN D 4 1052 ? 176.60500 163.25600 101.09100 1.000 46.51446 2214 ASN E O 1
ATOM 15665 N N . LEU D 4 1053 ? 177.70000 165.16300 101.58000 1.000 44.96907 2215 LEU E N 1
ATOM 15666 C CA . LEU D 4 1053 ? 178.86700 164.46400 102.11100 1.000 44.96907 2215 LEU E CA 1
ATOM 15667 C C . LEU D 4 1053 ? 178.50400 163.61800 103.32400 1.000 44.96907 2215 LEU E C 1
ATOM 15668 O O . LEU D 4 1053 ? 178.81400 162.42100 103.37500 1.000 44.96907 2215 LEU E O 1
ATOM 15673 N N . TYR D 4 1054 ? 177.85600 164.23000 104.31800 1.000 37.57923 2216 TYR E N 1
ATOM 15674 C CA . TYR D 4 1054 ? 177.47900 163.48000 105.51500 1.000 37.57923 2216 TYR E CA 1
ATOM 15675 C C . TYR D 4 1054 ? 176.44700 162.41000 105.18900 1.000 37.57923 2216 TYR E C 1
ATOM 15676 O O . TYR D 4 1054 ? 176.56600 161.26200 105.63100 1.000 37.57923 2216 TYR E O 1
ATOM 15685 N N . ASN D 4 1055 ? 175.41900 162.77000 104.42600 1.000 44.47651 2217 ASN E N 1
ATOM 15686 C CA . ASN D 4 1055 ? 174.36900 161.82300 104.08900 1.000 44.47651 2217 ASN E CA 1
ATOM 15687 C C . ASN D 4 1055 ? 174.83600 160.72300 103.14500 1.000 44.47651 2217 ASN E C 1
ATOM 15688 O O . ASN D 4 1055 ? 174.08300 159.77500 102.90800 1.000 44.47651 2217 ASN E O 1
ATOM 15693 N N . ASN D 4 1056 ? 176.04200 160.82300 102.59700 1.000 49.72218 2218 ASN E N 1
ATOM 15694 C CA . ASN D 4 1056 ? 176.61900 159.68800 101.89800 1.000 49.72218 2218 ASN E CA 1
ATOM 15695 C C . ASN D 4 1056 ? 177.52100 158.86100 102.79900 1.000 49.72218 2218 ASN E C 1
ATOM 15696 O O . ASN D 4 1056 ? 177.52200 157.63200 102.70000 1.000 49.72218 2218 ASN E O 1
ATOM 15701 N N . ILE D 4 1057 ? 178.31900 159.51000 103.64700 1.000 47.13615 2219 ILE E N 1
ATOM 15702 C CA . ILE D 4 1057 ? 179.21700 158.76200 104.51700 1.000 47.13615 2219 ILE E CA 1
ATOM 15703 C C . ILE D 4 1057 ? 178.43400 157.92300 105.51700 1.000 47.13615 2219 ILE E C 1
ATOM 15704 O O . ILE D 4 1057 ? 178.74700 156.74800 105.73600 1.000 47.13615 2219 ILE E O 1
ATOM 15709 N N . LEU D 4 1058 ? 177.38500 158.49200 106.11400 1.000 47.30108 2220 LEU E N 1
ATOM 15710 C CA . LEU D 4 1058 ? 176.66700 157.77800 107.16700 1.000 47.30108 2220 LEU E CA 1
ATOM 15711 C C . LEU D 4 1058 ? 175.84300 156.62300 106.62100 1.000 47.30108 2220 LEU E C 1
ATOM 15712 O O . LEU D 4 1058 ? 175.55600 155.66900 107.34900 1.000 47.30108 2220 LEU E O 1
ATOM 15717 N N . SER D 4 1059 ? 175.42700 156.70500 105.37200 1.000 59.80346 2221 SER E N 1
ATOM 15718 C CA . SER D 4 1059 ? 174.72700 155.63900 104.68200 1.000 59.80346 2221 SER E CA 1
ATOM 15719 C C . SER D 4 1059 ? 175.67300 154.96100 103.69400 1.000 59.80346 2221 SER E C 1
ATOM 15720 O O . SER D 4 1059 ? 176.89900 155.09100 103.79300 1.000 59.80346 2221 SER E O 1
ATOM 15723 N N . ASP D 4 1060 ? 175.09200 154.14600 102.81100 1.000 82.34518 2222 ASP E N 1
ATOM 15724 C CA . ASP D 4 1060 ? 175.64600 153.62900 101.54900 1.000 82.34518 2222 ASP E CA 1
ATOM 15725 C C . ASP D 4 1060 ? 176.56600 152.42700 101.76000 1.000 82.34518 2222 ASP E C 1
ATOM 15726 O O . ASP D 4 1060 ? 177.19200 151.96500 100.79200 1.000 82.34518 2222 ASP E O 1
ATOM 15731 N N . LYS D 4 1061 ? 176.61500 151.86200 102.97100 1.000 86.80077 2223 LYS E N 1
ATOM 15732 C CA . LYS D 4 1061 ? 177.39400 150.65900 103.28700 1.000 86.80077 2223 LYS E CA 1
ATOM 15733 C C . LYS D 4 1061 ? 178.86700 150.87100 102.91200 1.000 86.80077 2223 LYS E C 1
ATOM 15734 O O . LYS D 4 1061 ? 179.39600 150.32900 101.94300 1.000 86.80077 2223 LYS E O 1
ATOM 15740 N N . ASN D 4 1062 ? 179.48100 151.78700 103.64700 1.000 82.21619 2224 ASN E N 1
ATOM 15741 C CA . ASN D 4 1062 ? 180.85700 152.15500 103.36900 1.000 82.21619 2224 ASN E CA 1
ATOM 15742 C C . ASN D 4 1062 ? 181.81200 151.13800 103.97600 1.000 82.21619 2224 ASN E C 1
ATOM 15743 O O . ASN D 4 1062 ? 181.54600 150.55800 105.03100 1.000 82.21619 2224 ASN E O 1
ATOM 15748 N N . SER D 4 1063 ? 182.92800 150.91000 103.28000 1.000 83.74215 2225 SER E N 1
ATOM 15749 C CA . SER D 4 1063 ? 183.96000 150.01900 103.80300 1.000 83.74215 2225 SER E CA 1
ATOM 15750 C C . SER D 4 1063 ? 184.59700 150.58900 105.06300 1.000 83.74215 2225 SER E C 1
ATOM 15751 O O . SER D 4 1063 ? 184.81800 149.86100 106.03800 1.000 83.74215 2225 SER E O 1
ATOM 15754 N N . SER D 4 1064 ? 184.91900 151.87900 105.04300 1.000 69.50734 2226 SER E N 1
ATOM 15755 C CA . SER D 4 1064 ? 185.57200 152.52400 106.17100 1.000 69.50734 2226 SER E CA 1
ATOM 15756 C C . SER D 4 1064 ? 184.67700 152.51700 107.39900 1.000 69.50734 2226 SER E C 1
ATOM 15757 O O . SER D 4 1064 ? 183.45500 152.62500 107.29900 1.000 69.50734 2226 SER E O 1
ATOM 15760 N N . VAL D 4 1065 ? 185.29800 152.37000 108.56500 1.000 52.16282 2227 VAL E N 1
ATOM 15761 C CA . VAL D 4 1065 ? 184.62000 152.50100 109.84300 1.000 52.16282 2227 VAL E CA 1
ATOM 15762 C C . VAL D 4 1065 ? 185.24000 153.61200 110.68100 1.000 52.16282 2227 VAL E C 1
ATOM 15763 O O . VAL D 4 1065 ? 184.71700 153.94900 111.74700 1.000 52.16282 2227 VAL E O 1
ATOM 15767 N N . ASN D 4 1066 ? 186.28600 154.26100 110.18300 1.000 53.63075 2228 ASN E N 1
ATOM 15768 C CA . ASN D 4 1066 ? 186.80700 155.43800 110.86100 1.000 53.63075 2228 ASN E CA 1
ATOM 15769 C C . ASN D 4 1066 ? 186.15500 156.72700 110.38800 1.000 53.63075 2228 ASN E C 1
ATOM 15770 O O . ASN D 4 1066 ? 186.06600 157.68600 111.16600 1.000 53.63075 2228 ASN E O 1
ATOM 15775 N N . LEU D 4 1067 ? 185.68000 156.77300 109.14300 1.000 47.61242 2229 LEU E N 1
ATOM 15776 C CA . LEU D 4 1067 ? 184.92600 157.93400 108.68600 1.000 47.61242 2229 LEU E CA 1
ATOM 15777 C C . LEU D 4 1067 ? 183.62100 158.08600 109.45600 1.000 47.61242 2229 LEU E C 1
ATOM 15778 O O . LEU D 4 1067 ? 183.26200 159.19400 109.86400 1.000 47.61242 2229 LEU E O 1
ATOM 15783 N N . LYS D 4 1068 ? 182.88400 156.98700 109.63500 1.000 44.51684 2230 LYS E N 1
ATOM 15784 C CA . LYS D 4 1068 ? 181.60300 157.05200 110.33100 1.000 44.51684 2230 LYS E CA 1
ATOM 15785 C C . LYS D 4 1068 ? 181.78800 157.49300 111.77500 1.000 44.51684 2230 LYS E C 1
ATOM 15786 O O . LYS D 4 1068 ? 181.04800 158.35000 112.28200 1.000 44.51684 2230 LYS E O 1
ATOM 15792 N N . ILE D 4 1069 ? 182.76400 156.89200 112.45400 1.000 39.25116 2231 ILE E N 1
ATOM 15793 C CA . ILE D 4 1069 ? 183.11700 157.29400 113.80900 1.000 39.25116 2231 ILE E CA 1
ATOM 15794 C C . ILE D 4 1069 ? 183.48100 158.77000 113.85100 1.000 39.25116 2231 ILE E C 1
ATOM 15795 O O . ILE D 4 1069 ? 183.05500 159.50400 114.75100 1.000 39.25116 2231 ILE E O 1
ATOM 15800 N N . GLN D 4 1070 ? 184.23400 159.24000 112.85600 1.000 38.03697 2232 GLN E N 1
ATOM 15801 C CA . GLN D 4 1070 ? 184.63000 160.64100 112.84300 1.000 38.03697 2232 GLN E CA 1
ATOM 15802 C C . GLN D 4 1070 ? 183.43300 161.57000 112.66500 1.000 38.03697 2232 GLN E C 1
ATOM 15803 O O . GLN D 4 1070 ? 183.36100 162.62300 113.31100 1.000 38.03697 2232 GLN E O 1
ATOM 15809 N N . VAL D 4 1071 ? 182.49900 161.20600 111.78200 1.000 35.04953 2233 VAL E N 1
ATOM 15810 C CA . VAL D 4 1071 ? 181.29500 162.01300 111.57000 1.000 35.04953 2233 VAL E CA 1
ATOM 15811 C C . VAL D 4 1071 ? 180.49800 162.12700 112.86200 1.000 35.04953 2233 VAL E C 1
ATOM 15812 O O . VAL D 4 1071 ? 180.11300 163.22800 113.28800 1.000 35.04953 2233 VAL E O 1
ATOM 15816 N N . LEU D 4 1072 ? 180.20800 160.98000 113.48000 1.000 28.62168 2234 LEU E N 1
ATOM 15817 C CA . LEU D 4 1072 ? 179.44200 160.98500 114.72100 1.000 28.62168 2234 LEU E CA 1
ATOM 15818 C C . LEU D 4 1072 ? 180.15700 161.77400 115.80800 1.000 28.62168 2234 LEU E C 1
ATOM 15819 O O . LEU D 4 1072 ? 179.51600 162.48000 116.59600 1.000 28.62168 2234 LEU E O 1
ATOM 15824 N N . LYS D 4 1073 ? 181.48700 161.70700 115.83800 1.000 31.44804 2235 LYS E N 1
ATOM 15825 C CA . LYS D 4 1073 ? 182.22000 162.48300 116.82700 1.000 31.44804 2235 LYS E CA 1
ATOM 15826 C C . LYS D 4 1073 ? 182.11600 163.97400 116.54400 1.000 31.44804 2235 LYS E C 1
ATOM 15827 O O . LYS D 4 1073 ? 182.04200 164.77700 117.48100 1.000 31.44804 2235 LYS E O 1
ATOM 15833 N N . ASN D 4 1074 ? 182.08200 164.35800 115.26400 1.000 33.07396 2236 ASN E N 1
ATOM 15834 C CA . ASN D 4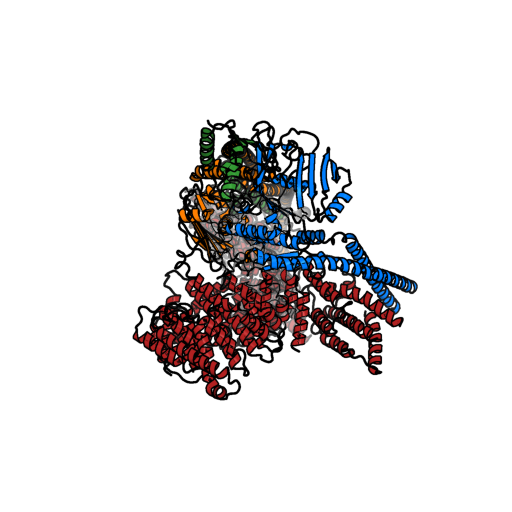 1074 ? 181.86700 165.75800 114.90400 1.000 33.07396 2236 ASN E CA 1
ATOM 15835 C C . ASN D 4 1074 ? 180.54100 166.27200 115.44400 1.000 33.07396 2236 ASN E C 1
ATOM 15836 O O . ASN D 4 1074 ? 180.47400 167.35000 116.05200 1.000 33.07396 2236 ASN E O 1
ATOM 15841 N N . LEU D 4 1075 ? 179.46800 165.52000 115.20300 1.000 27.54084 2237 LEU E N 1
ATOM 15842 C CA . LEU D 4 1075 ? 178.16000 165.94300 115.69400 1.000 27.54084 2237 LEU E CA 1
ATOM 15843 C C . LEU D 4 1075 ? 178.14600 166.03000 117.21300 1.000 27.54084 2237 LEU E C 1
ATOM 15844 O O . LEU D 4 1075 ? 177.61600 166.99400 117.78500 1.000 27.54084 2237 LEU E O 1
ATOM 15849 N N . GLN D 4 1076 ? 178.72900 165.03200 117.87700 1.000 31.72923 2238 GLN E N 1
ATOM 15850 C CA . GLN D 4 1076 ? 178.74500 164.99900 119.33300 1.000 31.72923 2238 GLN E CA 1
ATOM 15851 C C . GLN D 4 1076 ? 179.46300 166.21000 119.91700 1.000 31.72923 2238 GLN E C 1
ATOM 15852 O O . GLN D 4 1076 ? 178.94900 166.87000 120.83600 1.000 31.72923 2238 GLN E O 1
ATOM 15858 N N . THR D 4 1077 ? 180.65500 166.52200 119.39700 1.000 30.60575 2239 THR E N 1
ATOM 15859 C CA . THR D 4 1077 ? 181.38500 167.65600 119.94700 1.000 30.60575 2239 THR E CA 1
ATOM 15860 C C . THR D 4 1077 ? 180.68700 168.97000 119.63500 1.000 30.60575 2239 THR E C 1
ATOM 15861 O O . THR D 4 1077 ? 180.73000 169.88700 120.46400 1.000 30.60575 2239 THR E O 1
ATOM 15865 N N . TYR D 4 1078 ? 180.01600 169.07500 118.48000 1.000 28.52082 2240 TYR E N 1
ATOM 15866 C CA . TYR D 4 1078 ? 179.24800 170.28500 118.20200 1.000 28.52082 2240 TYR E CA 1
ATOM 15867 C C . TYR D 4 1078 ? 178.15800 170.49700 119.24000 1.000 28.52082 2240 TYR E C 1
ATOM 15868 O O . TYR D 4 1078 ? 178.00700 171.60400 119.77000 1.000 28.52082 2240 TYR E O 1
ATOM 15877 N N . LEU D 4 1079 ? 177.37400 169.45000 119.52200 1.000 30.69447 2241 LEU E N 1
ATOM 15878 C CA . LEU D 4 1079 ? 176.26400 169.58100 120.46900 1.000 30.69447 2241 LEU E CA 1
ATOM 15879 C C . LEU D 4 1079 ? 176.75600 169.97700 121.85400 1.000 30.69447 2241 LEU E C 1
ATOM 15880 O O . LEU D 4 1079 ? 176.22300 170.91300 122.46800 1.000 30.69447 2241 LEU E O 1
ATOM 15885 N N . GLN D 4 1080 ? 177.76600 169.26500 122.36500 1.000 39.07489 2242 GLN E N 1
ATOM 15886 C CA . GLN D 4 1080 ? 178.28600 169.57200 123.69500 1.000 39.07489 2242 GLN E CA 1
ATOM 15887 C C . GLN D 4 1080 ? 178.82000 170.99500 123.77400 1.000 39.07489 2242 GLN E C 1
ATOM 15888 O O . GLN D 4 1080 ? 178.51700 171.73100 124.72500 1.000 39.07489 2242 GLN E O 1
ATOM 15894 N N . GLU D 4 1081 ? 179.62900 171.39700 122.78800 1.000 45.08868 2243 GLU E N 1
ATOM 15895 C CA . GLU D 4 1081 ? 180.23800 172.72000 122.82800 1.000 45.08868 2243 GLU E CA 1
ATOM 15896 C C . GLU D 4 1081 ? 179.19100 173.81800 122.73800 1.000 45.08868 2243 GLU E C 1
ATOM 15897 O O . GLU D 4 1081 ? 179.29300 174.83800 123.43100 1.000 45.08868 2243 GLU E O 1
ATOM 15903 N N . GLU D 4 1082 ? 178.17400 173.62400 121.89600 1.000 45.69372 2244 GLU E N 1
ATOM 15904 C CA . GLU D 4 1082 ? 177.12200 174.62400 121.76700 1.000 45.69372 2244 GLU E CA 1
ATOM 15905 C C . GLU D 4 1082 ? 176.34100 174.77300 123.06400 1.000 45.69372 2244 GLU E C 1
ATOM 15906 O O . GLU D 4 1082 ? 176.02100 175.89600 123.47400 1.000 45.69372 2244 GLU E O 1
ATOM 15912 N N . ASP D 4 1083 ? 176.00100 173.65000 123.70400 1.000 47.59629 2245 ASP E N 1
ATOM 15913 C CA . ASP D 4 1083 ? 175.32300 173.68900 124.99900 1.000 47.59629 2245 ASP E CA 1
ATOM 15914 C C . ASP D 4 1083 ? 176.12500 174.46700 126.03300 1.000 47.59629 2245 ASP E C 1
ATOM 15915 O O . ASP D 4 1083 ? 175.58500 175.34300 126.72600 1.000 47.59629 2245 ASP E O 1
ATOM 15920 N N . THR D 4 1084 ? 177.41100 174.12900 126.17600 1.000 47.41076 2246 THR E N 1
ATOM 15921 C CA . THR D 4 1084 ? 178.24900 174.79200 127.17200 1.000 47.41076 2246 THR E CA 1
ATOM 15922 C C . THR D 4 1084 ? 178.37400 176.28400 126.88800 1.000 47.41076 2246 THR E C 1
ATOM 15923 O O . THR D 4 1084 ? 178.29400 177.10700 127.81100 1.000 47.41076 2246 THR E O 1
ATOM 15927 N N . ARG D 4 1085 ? 178.53600 176.65100 125.61200 1.000 51.67124 2247 ARG E N 1
ATOM 15928 C CA . ARG D 4 1085 ? 178.63200 178.06100 125.24900 1.000 51.67124 2247 ARG E CA 1
ATOM 15929 C C . ARG D 4 1085 ? 177.35500 178.80900 125.59200 1.000 51.67124 2247 ARG E C 1
ATOM 15930 O O . ARG D 4 1085 ? 177.40500 179.91500 126.13800 1.000 51.67124 2247 ARG E O 1
ATOM 15938 N N . MET D 4 1086 ? 176.20000 178.22000 125.26900 1.000 52.38132 2248 MET E N 1
ATOM 15939 C CA . MET D 4 1086 ? 174.92000 178.85600 125.56300 1.000 52.38132 2248 MET E CA 1
ATOM 15940 C C . MET D 4 1086 ? 174.75400 179.10200 127.05400 1.000 52.38132 2248 MET E C 1
ATOM 15941 O O . MET D 4 1086 ? 174.40400 180.21100 127.47200 1.000 52.38132 2248 MET E O 1
ATOM 15946 N N . GLN D 4 1087 ? 175.00800 178.07900 127.87100 1.000 52.75649 2249 GLN E N 1
ATOM 15947 C CA . GLN D 4 1087 ? 174.84900 178.21900 129.31800 1.000 52.75649 2249 GLN E CA 1
ATOM 15948 C C . GLN D 4 1087 ? 175.79200 179.28100 129.88900 1.000 52.75649 2249 GLN E C 1
ATOM 15949 O O . GLN D 4 1087 ? 175.35300 180.24000 130.54500 1.000 52.75649 2249 GLN E O 1
ATOM 15955 N N . GLN D 4 1088 ? 177.10100 179.13100 129.64600 1.000 55.65206 2250 GLN E N 1
ATOM 15956 C CA . GLN D 4 1088 ? 178.06400 180.05800 130.23100 1.000 55.65206 2250 GLN E CA 1
ATOM 15957 C C . GLN D 4 1088 ? 177.98900 181.45000 129.62200 1.000 55.65206 2250 GLN E C 1
ATOM 15958 O O . GLN D 4 1088 ? 178.55600 182.38400 130.19500 1.000 55.65206 2250 GLN E O 1
ATOM 15964 N N . ALA D 4 1089 ? 177.33300 181.61600 128.47600 1.000 51.58553 2251 ALA E N 1
ATOM 15965 C CA . ALA D 4 1089 ? 177.10200 182.94900 127.94700 1.000 51.58553 2251 ALA E CA 1
ATOM 15966 C C . ALA D 4 1089 ? 175.83000 183.56000 128.49600 1.000 51.58553 2251 ALA E C 1
ATOM 15967 O O . ALA D 4 1089 ? 175.70700 184.78700 128.54900 1.000 51.58553 2251 ALA E O 1
ATOM 15969 N N . ASP D 4 1090 ? 174.87800 182.72700 128.90200 1.000 56.26815 2252 ASP E N 1
ATOM 15970 C CA . ASP D 4 1090 ? 173.69100 183.25000 129.55900 1.000 56.26815 2252 ASP E CA 1
ATOM 15971 C C . ASP D 4 1090 ? 173.99900 183.72400 130.97000 1.000 56.26815 2252 ASP E C 1
ATOM 15972 O O . ASP D 4 1090 ? 173.39700 184.69700 131.43700 1.000 56.26815 2252 ASP E O 1
ATOM 15977 N N . ARG D 4 1091 ? 174.90600 183.02600 131.66900 1.000 58.67183 2253 ARG E N 1
ATOM 15978 C CA . ARG D 4 1091 ? 175.16100 183.29300 133.09100 1.000 58.67183 2253 ARG E CA 1
ATOM 15979 C C . ARG D 4 1091 ? 175.52100 184.75300 133.37100 1.000 58.67183 2253 ARG E C 1
ATOM 15980 O O . ARG D 4 1091 ? 175.12000 185.31100 134.39700 1.000 58.67183 2253 ARG E O 1
ATOM 15988 N N . ASP D 4 1092 ? 176.27100 185.38800 132.47700 1.000 57.75113 2254 ASP E N 1
ATOM 15989 C CA . ASP D 4 1092 ? 176.67500 186.78000 132.66800 1.000 57.75113 2254 ASP E CA 1
ATOM 15990 C C . ASP D 4 1092 ? 175.81100 187.70800 131.81100 1.000 57.75113 2254 ASP E C 1
ATOM 15991 O O . ASP D 4 1092 ? 176.25900 188.35300 130.86300 1.000 57.75113 2254 ASP E O 1
ATOM 15996 N N . TRP D 4 1093 ? 174.53600 187.79700 132.19200 1.000 55.02087 2255 TRP E N 1
ATOM 15997 C CA . TRP D 4 1093 ? 173.58800 188.58400 131.40700 1.000 55.02087 2255 TRP E CA 1
ATOM 15998 C C . TRP D 4 1093 ? 173.82500 190.07800 131.56900 1.000 55.02087 2255 TRP E C 1
ATOM 15999 O O . TRP D 4 1093 ? 173.93700 190.80500 130.57500 1.000 55.02087 2255 TRP E O 1
ATOM 16010 N N . LYS D 4 1094 ? 173.91000 190.54700 132.82100 1.000 58.92534 2256 LYS E N 1
ATOM 16011 C CA . LYS D 4 1094 ? 173.81400 191.96500 133.17500 1.000 58.92534 2256 LYS E CA 1
ATOM 16012 C C . LYS D 4 1094 ? 174.82300 192.86000 132.46300 1.000 58.92534 2256 LYS E C 1
ATOM 16013 O O . LYS D 4 1094 ? 174.62700 194.07800 132.42600 1.000 58.92534 2256 LYS E O 1
ATOM 16019 N N . LYS D 4 1095 ? 175.89000 192.30000 131.90200 1.000 60.35409 2257 LYS E N 1
ATOM 16020 C CA . LYS D 4 1095 ? 176.88800 193.11100 131.22600 1.000 60.35409 2257 LYS E CA 1
ATOM 16021 C C . LYS D 4 1095 ? 176.45600 193.53700 129.83200 1.000 60.35409 2257 LYS E C 1
ATOM 16022 O O . LYS D 4 1095 ? 177.09600 194.41700 129.24800 1.000 60.35409 2257 LYS E O 1
ATOM 16028 N N . VAL D 4 1096 ? 175.39900 192.94400 129.28400 1.000 64.34476 2258 VAL E N 1
ATOM 16029 C CA . VAL D 4 1096 ? 175.04000 193.16900 127.88900 1.000 64.34476 2258 VAL E CA 1
ATOM 16030 C C . VAL D 4 1096 ? 173.54300 193.44100 127.79400 1.000 64.34476 2258 VAL E C 1
ATOM 16031 O O . VAL D 4 1096 ? 173.03000 193.76800 126.71800 1.000 64.34476 2258 VAL E O 1
ATOM 16035 N N . ALA D 4 1097 ? 172.84100 193.29700 128.92500 1.000 66.88786 2259 ALA E N 1
ATOM 16036 C CA . ALA D 4 1097 ? 171.38000 193.39400 128.95500 1.000 66.88786 2259 ALA E CA 1
ATOM 16037 C C . ALA D 4 1097 ? 170.88300 194.72700 128.40800 1.000 66.88786 2259 ALA E C 1
ATOM 16038 O O . ALA D 4 1097 ? 170.02700 194.76000 127.51900 1.000 66.88786 2259 ALA E O 1
ATOM 16040 N N . LYS D 4 1098 ? 171.40600 195.83900 128.93400 1.000 73.69747 2260 LYS E N 1
ATOM 16041 C CA . LYS D 4 1098 ? 170.99500 197.17900 128.51500 1.000 73.69747 2260 LYS E CA 1
ATOM 16042 C C . LYS D 4 1098 ? 171.22200 197.46500 127.03300 1.000 73.69747 2260 LYS E C 1
ATOM 16043 O O . LYS D 4 1098 ? 170.70600 198.47100 126.53700 1.000 73.69747 2260 LYS E O 1
ATOM 16049 N N . GLN D 4 1099 ? 171.96700 196.62700 126.31900 1.000 71.28373 2261 GLN E N 1
ATOM 16050 C CA . GLN D 4 1099 ? 172.26500 196.83900 124.91000 1.000 71.28373 2261 GLN E CA 1
ATOM 16051 C C . GLN D 4 1099 ? 171.72400 195.70500 124.05100 1.000 71.28373 2261 GLN E C 1
ATOM 16052 O O . GLN D 4 1099 ? 172.39100 195.22800 123.13300 1.000 71.28373 2261 GLN E O 1
ATOM 16058 N N . GLU D 4 1100 ? 170.50800 195.25400 124.34400 1.000 64.09616 2262 GLU E N 1
ATOM 16059 C CA . GLU D 4 1100 ? 169.81900 194.29800 123.49200 1.000 64.09616 2262 GLU E CA 1
ATOM 16060 C C . GLU D 4 1100 ? 168.34500 194.67300 123.42700 1.000 64.09616 2262 GLU E C 1
ATOM 16061 O O . GLU D 4 1100 ? 167.77700 195.18600 124.39300 1.000 64.09616 2262 GLU E O 1
ATOM 16067 N N . ASP D 4 1101 ? 167.74400 194.44100 122.26100 1.000 62.65096 2263 ASP E N 1
ATOM 16068 C CA . ASP D 4 1101 ? 166.42300 194.96200 121.93900 1.000 62.65096 2263 ASP E CA 1
ATOM 16069 C C . ASP D 4 1101 ? 165.34800 194.30000 122.80500 1.000 62.65096 2263 ASP E C 1
ATOM 16070 O O . ASP D 4 1101 ? 165.58300 193.30700 123.49500 1.000 62.65096 2263 ASP E O 1
ATOM 16075 N N . LEU D 4 1102 ? 164.14700 194.87700 122.75500 1.000 54.24344 2264 LEU E N 1
ATOM 16076 C CA . LEU D 4 1102 ? 162.95500 194.30100 123.35200 1.000 54.24344 2264 LEU E CA 1
ATOM 16077 C C . LEU D 4 1102 ? 161.98800 193.75900 122.31600 1.000 54.24344 2264 LEU E C 1
ATOM 16078 O O . LEU D 4 1102 ? 161.21400 192.85100 122.62900 1.000 54.24344 2264 LEU E O 1
ATOM 16083 N N . LYS D 4 1103 ? 162.05700 194.24000 121.08200 1.000 61.73055 2265 LYS E N 1
ATOM 16084 C CA . LYS D 4 1103 ? 161.09600 193.87200 120.05800 1.000 61.73055 2265 LYS E CA 1
ATOM 16085 C C . LYS D 4 1103 ? 161.59200 192.77100 119.13300 1.000 61.73055 2265 LYS E C 1
ATOM 16086 O O . LYS D 4 1103 ? 160.87500 192.40300 118.20000 1.000 61.73055 2265 LYS E O 1
ATOM 16092 N N . GLU D 4 1104 ? 162.78700 192.23100 119.36200 1.000 62.51727 2266 GLU E N 1
ATOM 16093 C CA . GLU D 4 1104 ? 163.37300 191.31700 118.38700 1.000 62.51727 2266 GLU E CA 1
ATOM 16094 C C . GLU D 4 1104 ? 163.08500 189.85700 118.71500 1.000 62.51727 2266 GLU E C 1
ATOM 16095 O O . GLU D 4 1104 ? 162.44000 189.16800 117.91900 1.000 62.51727 2266 GLU E O 1
ATOM 16101 N N . MET D 4 1105 ? 163.54200 189.38500 119.88100 1.000 55.86068 2267 MET E N 1
ATOM 16102 C CA . MET D 4 1105 ? 163.37300 187.99600 120.32200 1.000 55.86068 2267 MET E CA 1
ATOM 16103 C C . MET D 4 1105 ? 163.94300 187.03000 119.27700 1.000 55.86068 2267 MET E C 1
ATOM 16104 O O . MET D 4 1105 ? 163.21700 186.35800 118.54200 1.000 55.86068 2267 MET E O 1
ATOM 16109 N N . GLY D 4 1106 ? 165.27000 187.07600 119.15900 1.000 58.22827 2268 GLY E N 1
ATOM 16110 C CA . GLY D 4 1106 ? 165.94100 186.35500 118.09100 1.000 58.22827 2268 GLY E CA 1
ATOM 16111 C C . GLY D 4 1106 ? 165.68000 184.86300 118.13800 1.000 58.22827 2268 GLY E C 1
ATOM 16112 O O . GLY D 4 1106 ? 165.41900 184.28300 119.19200 1.000 58.22827 2268 GLY E O 1
ATOM 16113 N N . ASP D 4 1107 ? 165.74500 184.24300 116.96200 1.000 58.70404 2269 ASP E N 1
ATOM 16114 C CA . ASP D 4 1107 ? 165.57100 182.80300 116.83300 1.000 58.70404 2269 ASP E CA 1
ATOM 16115 C C . ASP D 4 1107 ? 166.69800 182.13700 116.04700 1.000 58.70404 2269 ASP E C 1
ATOM 16116 O O . ASP D 4 1107 ? 167.06100 180.99400 116.33900 1.000 58.70404 2269 ASP E O 1
ATOM 16121 N N . VAL D 4 1108 ? 167.23600 182.82800 115.03500 1.000 58.89489 2270 VAL E N 1
ATOM 16122 C CA . VAL D 4 1108 ? 168.27300 182.26100 114.17800 1.000 58.89489 2270 VAL E CA 1
ATOM 16123 C C . VAL D 4 1108 ? 169.53100 181.91000 114.95500 1.000 58.89489 2270 VAL E C 1
ATOM 16124 O O . VAL D 4 1108 ? 170.29100 181.03400 114.53600 1.000 58.89489 2270 VAL E O 1
ATOM 16128 N N . SER D 4 1109 ? 169.76300 182.56300 116.08600 1.000 62.63266 2271 SER E N 1
ATOM 16129 C CA . SER D 4 1109 ? 170.81800 182.17900 117.00400 1.000 62.63266 2271 SER E CA 1
ATOM 16130 C C . SER D 4 1109 ? 170.38100 181.09700 117.97800 1.000 62.63266 2271 SER E C 1
ATOM 16131 O O . SER D 4 1109 ? 171.23600 180.48900 118.62700 1.000 62.63266 2271 SER E O 1
ATOM 16134 N N . SER D 4 1110 ? 169.08200 180.84100 118.09400 1.000 58.21205 2272 SER E N 1
ATOM 16135 C CA . SER D 4 1110 ? 168.56100 179.82700 118.99900 1.000 58.21205 2272 SER E CA 1
ATOM 16136 C C . SER D 4 1110 ? 168.01500 178.61400 118.26700 1.000 58.21205 2272 SER E C 1
ATOM 16137 O O . SER D 4 1110 ? 168.38900 177.48500 118.58500 1.000 58.21205 2272 SER E O 1
ATOM 16140 N N . GLY D 4 1111 ? 167.12700 178.81800 117.29600 1.000 47.89155 2273 GLY E N 1
ATOM 16141 C CA . GLY D 4 1111 ? 166.53500 177.70300 116.58300 1.000 47.89155 2273 GLY E CA 1
ATOM 16142 C C . GLY D 4 1111 ? 167.51100 176.89900 115.75400 1.000 47.89155 2273 GLY E C 1
ATOM 16143 O O . GLY D 4 1111 ? 167.22000 175.73700 115.44800 1.000 47.89155 2273 GLY E O 1
ATOM 16144 N N . MET D 4 1112 ? 168.65200 177.49900 115.38900 1.000 45.40832 2274 MET E N 1
ATOM 16145 C CA . MET D 4 1112 ? 169.63200 176.88100 114.49700 1.000 45.40832 2274 MET E CA 1
ATOM 16146 C C . MET D 4 1112 ? 170.02600 175.48900 114.96500 1.000 45.40832 2274 MET E C 1
ATOM 16147 O O . MET D 4 1112 ? 169.97000 174.52700 114.19100 1.000 45.40832 2274 MET E O 1
ATOM 16152 N N . SER D 4 1113 ? 170.39900 175.36800 116.24500 1.000 38.81073 2275 SER E N 1
ATOM 16153 C CA . SER D 4 1113 ? 170.85400 174.09900 116.80700 1.000 38.81073 2275 SER E CA 1
ATOM 16154 C C . SER D 4 1113 ? 169.82100 172.99500 116.64700 1.000 38.81073 2275 SER E C 1
ATOM 16155 O O . SER D 4 1113 ? 170.18000 171.81700 116.59300 1.000 38.81073 2275 SER E O 1
ATOM 16158 N N . SER D 4 1114 ? 168.54300 173.35000 116.57000 1.000 33.92369 2276 SER E N 1
ATOM 16159 C CA . SER D 4 1114 ? 167.53300 172.34300 116.29300 1.000 33.92369 2276 SER E CA 1
ATOM 16160 C C . SER D 4 1114 ? 167.56500 171.94500 114.83000 1.000 33.92369 2276 SER E C 1
ATOM 16161 O O . SER D 4 1114 ? 167.66700 170.75500 114.51100 1.000 33.92369 2276 SER E O 1
ATOM 16164 N N . SER D 4 1115 ? 167.50000 172.94900 113.94500 1.000 33.65919 2277 SER E N 1
ATOM 16165 C CA . SER D 4 1115 ? 167.35300 172.74700 112.50300 1.000 33.65919 2277 SER E CA 1
ATOM 16166 C C . SER D 4 1115 ? 168.36700 171.76600 111.94800 1.000 33.65919 2277 SER E C 1
ATOM 16167 O O . SER D 4 1115 ? 168.01100 170.88300 111.15600 1.000 33.65919 2277 SER E O 1
ATOM 16170 N N . ILE D 4 1116 ? 169.62700 171.90300 112.38500 1.000 35.30817 2278 ILE E N 1
ATOM 16171 C CA . ILE D 4 1116 ? 170.73200 171.05400 111.94000 1.000 35.30817 2278 ILE E CA 1
ATOM 16172 C C . ILE D 4 1116 ? 170.35800 169.58600 112.04200 1.000 35.30817 2278 ILE E C 1
ATOM 16173 O O . ILE D 4 1116 ? 170.47800 168.83100 111.06800 1.000 35.30817 2278 ILE E O 1
ATOM 16178 N N . MET D 4 1117 ? 169.85300 169.17600 113.21500 1.000 29.61976 2279 MET E N 1
ATOM 16179 C CA . MET D 4 1117 ? 169.56000 167.76600 113.45400 1.000 29.61976 2279 MET E CA 1
ATOM 16180 C C . MET D 4 1117 ? 168.55200 167.22700 112.45400 1.000 29.61976 2279 MET E C 1
ATOM 16181 O O . MET D 4 1117 ? 168.70200 166.10000 111.96900 1.000 29.61976 2279 MET E O 1
ATOM 16186 N N . GLN D 4 1118 ? 167.56900 168.04500 112.06700 1.000 30.88255 2280 GLN E N 1
ATOM 16187 C CA . GLN D 4 1118 ? 166.52600 167.55700 111.17100 1.000 30.88255 2280 GLN E CA 1
ATOM 16188 C C . GLN D 4 1118 ? 167.06000 167.18500 109.79900 1.000 30.88255 2280 GLN E C 1
ATOM 16189 O O . GLN D 4 1118 ? 166.36900 166.49100 109.04900 1.000 30.88255 2280 GLN E O 1
ATOM 16195 N N . LEU D 4 1119 ? 168.26900 167.62000 109.45100 1.000 31.96391 2281 LEU E N 1
ATOM 16196 C CA . LEU D 4 1119 ? 168.84000 167.22700 108.17600 1.000 31.96391 2281 LEU E CA 1
ATOM 16197 C C . LEU D 4 1119 ? 169.60800 165.91700 108.25100 1.000 31.96391 2281 LEU E C 1
ATOM 16198 O O . LEU D 4 1119 ? 169.74300 165.24200 107.22600 1.000 31.96391 2281 LEU E O 1
ATOM 16203 N N . TYR D 4 1120 ? 170.11000 165.53300 109.42500 1.000 31.27097 2282 TYR E N 1
ATOM 16204 C CA . TYR D 4 1120 ? 170.91800 164.32700 109.52500 1.000 31.27097 2282 TYR E CA 1
ATOM 16205 C C . TYR D 4 1120 ? 170.29500 163.21200 110.34100 1.000 31.27097 2282 TYR E C 1
ATOM 16206 O O . TYR D 4 1120 ? 170.61500 162.04600 110.08200 1.000 31.27097 2282 TYR E O 1
ATOM 16215 N N . LEU D 4 1121 ? 169.39900 163.55200 111.27800 1.000 30.53252 2283 LEU E N 1
ATOM 16216 C CA . LEU D 4 1121 ? 168.90700 162.66400 112.33000 1.000 30.53252 2283 LEU E CA 1
ATOM 16217 C C . LEU D 4 1121 ? 168.58600 161.25900 111.86300 1.000 30.53252 2283 LEU E C 1
ATOM 16218 O O . LEU D 4 1121 ? 169.11700 160.28400 112.41100 1.000 30.53252 2283 LEU E O 1
ATOM 16223 N N . LYS D 4 1122 ? 167.72200 161.16600 110.84500 1.000 33.85945 2284 LYS E N 1
ATOM 16224 C CA . LYS D 4 1122 ? 167.26200 159.88900 110.30700 1.000 33.85945 2284 LYS E CA 1
ATOM 16225 C C . LYS D 4 1122 ? 168.42200 158.94300 110.05500 1.000 33.85945 2284 LYS E C 1
ATOM 16226 O O . LYS D 4 1122 ? 168.44300 157.82100 110.57800 1.000 33.85945 2284 LYS E O 1
ATOM 16232 N N . GLN D 4 1123 ? 169.43200 159.42100 109.32100 1.000 36.05358 2285 GLN E N 1
ATOM 16233 C CA . GLN D 4 1123 ? 170.58600 158.59400 108.98900 1.000 36.05358 2285 GLN E CA 1
ATOM 16234 C C . GLN D 4 1123 ? 171.26700 158.07100 110.24400 1.000 36.05358 2285 GLN E C 1
ATOM 16235 O O . GLN D 4 1123 ? 171.54500 156.87000 110.34500 1.000 36.05358 2285 GLN E O 1
ATOM 16241 N N . VAL D 4 1124 ? 171.50000 158.95800 111.22400 1.000 28.25209 2286 VAL E N 1
ATOM 16242 C CA . VAL D 4 1124 ? 172.13900 158.57800 112.48400 1.000 28.25209 2286 VAL E CA 1
ATOM 16243 C C . VAL D 4 1124 ? 171.39400 157.43000 113.13800 1.000 28.25209 2286 VAL E C 1
ATOM 16244 O O . VAL D 4 1124 ? 172.00700 156.47000 113.62300 1.000 28.25209 2286 VAL E O 1
ATOM 16248 N N . LEU D 4 1125 ? 170.05800 157.48600 113.11300 1.000 31.62723 2287 LEU E N 1
ATOM 16249 C CA . LEU D 4 1125 ? 169.26300 156.42700 113.72300 1.000 31.62723 2287 LEU E CA 1
ATOM 16250 C C . LEU D 4 1125 ? 169.52300 155.09800 113.03800 1.000 31.62723 2287 LEU E C 1
ATOM 16251 O O . LEU D 4 1125 ? 169.71600 154.07700 113.70900 1.000 31.62723 2287 LEU E O 1
ATOM 16256 N N . GLU D 4 1126 ? 169.56200 155.10500 111.70100 1.000 37.50943 2288 GLU E N 1
ATOM 16257 C CA . GLU D 4 1126 ? 169.87400 153.89800 110.94500 1.000 37.50943 2288 GLU E CA 1
ATOM 16258 C C . GLU D 4 1126 ? 171.21000 153.30300 111.36900 1.000 37.50943 2288 GLU E C 1
ATOM 16259 O O . GLU D 4 1126 ? 171.37300 152.08000 111.35000 1.000 37.50943 2288 GLU E O 1
ATOM 16265 N N . ALA D 4 1127 ? 172.16800 154.14100 111.78200 1.000 30.70426 2289 ALA E N 1
ATOM 16266 C CA . ALA D 4 1127 ? 173.48000 153.64400 112.18100 1.000 30.70426 2289 ALA E CA 1
ATOM 16267 C C . ALA D 4 1127 ? 173.44500 152.79700 113.43900 1.000 30.70426 2289 ALA E C 1
ATOM 16268 O O . ALA D 4 1127 ? 174.50200 152.32300 113.85200 1.000 30.70426 2289 ALA E O 1
ATOM 16270 N N . PHE D 4 1128 ? 172.28700 152.61200 114.07500 1.000 33.04264 2290 PHE E N 1
ATOM 16271 C CA . PHE D 4 1128 ? 172.21300 151.67700 115.18900 1.000 33.04264 2290 PHE E CA 1
ATOM 16272 C C . PHE D 4 1128 ? 172.45300 150.24700 114.73400 1.000 33.04264 2290 PHE E C 1
ATOM 16273 O O . PHE D 4 1128 ? 172.88300 149.40900 115.52900 1.000 33.04264 2290 PHE E O 1
ATOM 16281 N N . PHE D 4 1129 ? 172.16100 149.93900 113.47700 1.000 40.66716 2291 PHE E N 1
ATOM 16282 C CA . PHE D 4 1129 ? 172.19000 148.55400 113.01300 1.000 40.66716 2291 PHE E CA 1
ATOM 16283 C C . PHE D 4 1129 ? 173.53600 148.19800 112.39300 1.000 40.66716 2291 PHE E C 1
ATOM 16284 O O . PHE D 4 1129 ? 173.60200 147.61700 111.31500 1.000 40.66716 2291 PHE E O 1
ATOM 16292 N N . HIS D 4 1130 ? 174.62300 148.52600 113.07400 1.000 41.29319 2292 HIS E N 1
ATOM 16293 C CA . HIS D 4 1130 ? 175.95900 148.27200 112.56300 1.000 41.29319 2292 HIS E CA 1
ATOM 16294 C C . HIS D 4 1130 ? 176.62600 147.17600 113.37700 1.000 41.29319 2292 HIS E C 1
ATOM 16295 O O . HIS D 4 1130 ? 176.41400 147.06100 114.58700 1.000 41.29319 2292 HIS E O 1
ATOM 16302 N N . THR D 4 1131 ? 177.44100 146.36900 112.69700 1.000 43.91389 2293 THR E N 1
ATOM 16303 C CA . THR D 4 1131 ? 178.01900 145.19400 113.33600 1.000 43.91389 2293 THR E CA 1
ATOM 16304 C C . THR D 4 1131 ? 179.11400 145.57400 114.32300 1.000 43.91389 2293 THR E C 1
ATOM 16305 O O . THR D 4 1131 ? 179.28100 144.91000 115.35100 1.000 43.91389 2293 THR E O 1
ATOM 16309 N N . GLN D 4 1132 ? 179.88500 146.61800 114.02200 1.000 43.67521 2294 GLN E N 1
ATOM 16310 C CA . GLN D 4 1132 ? 180.86500 147.13500 114.96900 1.000 43.67521 2294 GLN E CA 1
ATOM 16311 C C . GLN D 4 1132 ? 180.18100 147.64600 116.23300 1.000 43.67521 2294 GLN E C 1
ATOM 16312 O O . GLN D 4 1132 ? 178.97400 147.88600 116.26600 1.000 43.67521 2294 GLN E O 1
ATOM 16318 N N . SER D 4 1133 ? 180.96800 147.80200 117.29100 1.000 39.79677 2295 SER E N 1
ATOM 16319 C CA . SER D 4 1133 ? 180.43800 148.31800 118.54500 1.000 39.79677 2295 SER E CA 1
ATOM 16320 C C . SER D 4 1133 ? 180.67200 149.80500 118.74400 1.000 39.79677 2295 SER E C 1
ATOM 16321 O O . SER D 4 1133 ? 179.82700 150.47500 119.35200 1.000 39.79677 2295 SER E O 1
ATOM 16324 N N . SER D 4 1134 ? 181.80200 150.33100 118.27300 1.000 38.49120 2296 SER E N 1
ATOM 16325 C CA . SER D 4 1134 ? 182.10300 151.74500 118.46800 1.000 38.49120 2296 SER E CA 1
ATOM 16326 C C . SER D 4 1134 ? 181.08800 152.62900 117.75800 1.000 38.49120 2296 SER E C 1
ATOM 16327 O O . SER D 4 1134 ? 180.70100 153.68500 118.27500 1.000 38.49120 2296 SER E O 1
ATOM 16330 N N . VAL D 4 1135 ? 180.65100 152.21000 116.57000 1.000 35.35111 2297 VAL E N 1
ATOM 16331 C CA . VAL D 4 1135 ? 179.66100 152.97000 115.81600 1.000 35.35111 2297 VAL E CA 1
ATOM 16332 C C . VAL D 4 1135 ? 178.36000 153.06700 116.59900 1.000 35.35111 2297 VAL E C 1
ATOM 16333 O O . VAL D 4 1135 ? 177.77000 154.14800 116.72500 1.000 35.35111 2297 VAL E O 1
ATOM 16337 N N . ARG D 4 1136 ? 177.90200 151.93800 117.14600 1.000 36.16650 2298 ARG E N 1
ATOM 16338 C CA . ARG D 4 1136 ? 176.69600 151.93300 117.96600 1.000 36.16650 2298 ARG E CA 1
ATOM 16339 C C . ARG D 4 1136 ? 176.84500 152.83200 119.18400 1.000 36.16650 2298 ARG E C 1
ATOM 16340 O O . ARG D 4 1136 ? 175.92200 153.58500 119.52300 1.000 36.16650 2298 ARG E O 1
ATOM 16348 N N . HIS D 4 1137 ? 177.99100 152.74900 119.86500 1.000 32.77905 2299 HIS E N 1
ATOM 16349 C CA . HIS D 4 1137 ? 178.21500 153.57000 121.05000 1.000 32.77905 2299 HIS E CA 1
ATOM 16350 C C . HIS D 4 1137 ? 178.15100 155.05300 120.71600 1.000 32.77905 2299 HIS E C 1
ATOM 16351 O O . HIS D 4 1137 ? 177.53200 155.84200 121.44500 1.000 32.77905 2299 HIS E O 1
ATOM 16358 N N . PHE D 4 1138 ? 178.74000 155.44700 119.59000 1.000 30.29025 2300 PHE E N 1
ATOM 16359 C CA . PHE D 4 1138 ? 178.75700 156.86200 119.24600 1.000 30.29025 2300 PHE E CA 1
ATOM 16360 C C . PHE D 4 1138 ? 177.38400 157.34400 118.80100 1.000 30.29025 2300 PHE E C 1
ATOM 16361 O O . PHE D 4 1138 ? 176.98500 158.47300 119.11800 1.000 30.29025 2300 PHE E O 1
ATOM 16369 N N . ALA D 4 1139 ? 176.65300 156.50800 118.06300 1.000 26.81695 2301 ALA E N 1
ATOM 16370 C CA . ALA D 4 1139 ? 175.28300 156.84600 117.69400 1.000 26.81695 2301 ALA E CA 1
ATOM 16371 C C . ALA D 4 1139 ? 174.41200 157.06200 118.92400 1.000 26.81695 2301 ALA E C 1
ATOM 16372 O O . ALA D 4 1139 ? 173.63000 158.02500 118.98300 1.000 26.81695 2301 ALA E O 1
ATOM 16374 N N . LEU D 4 1140 ? 174.54200 156.18800 119.92200 1.000 25.96391 2302 LEU E N 1
ATOM 16375 C CA . LEU D 4 1140 ? 173.75100 156.35800 121.13300 1.000 25.96391 2302 LEU E CA 1
ATOM 16376 C C . LEU D 4 1140 ? 174.16500 157.60600 121.89400 1.000 25.96391 2302 LEU E C 1
ATOM 16377 O O . LEU D 4 1140 ? 173.30900 158.27000 122.48500 1.000 25.96391 2302 LEU E O 1
ATOM 16382 N N . ASN D 4 1141 ? 175.45500 157.95900 121.86800 1.000 27.22326 2303 ASN E N 1
ATOM 16383 C CA . ASN D 4 1141 ? 175.87100 159.21800 122.48100 1.000 27.22326 2303 ASN E CA 1
ATOM 16384 C C . ASN D 4 1141 ? 175.23400 160.41900 121.79700 1.000 27.22326 2303 ASN E C 1
ATOM 16385 O O . ASN D 4 1141 ? 174.79500 161.35800 122.47200 1.000 27.22326 2303 ASN E O 1
ATOM 16390 N N . VAL D 4 1142 ? 175.17400 160.41100 120.46300 1.000 21.58677 2304 VAL E N 1
ATOM 16391 C CA . VAL D 4 1142 ? 174.57900 161.54100 119.74700 1.000 21.58677 2304 VAL E CA 1
ATOM 16392 C C . VAL D 4 1142 ? 173.09800 161.67500 120.08000 1.000 21.58677 2304 VAL E C 1
ATOM 16393 O O . VAL D 4 1142 ? 172.60800 162.77900 120.35500 1.000 21.58677 2304 VAL E O 1
ATOM 16397 N N . ILE D 4 1143 ? 172.36700 160.55900 120.09100 1.000 22.47580 2305 ILE E N 1
ATOM 16398 C CA . ILE D 4 1143 ? 170.93300 160.63900 120.36700 1.000 22.47580 2305 ILE E CA 1
ATOM 16399 C C . ILE D 4 1143 ? 170.67400 161.03700 121.81800 1.000 22.47580 2305 ILE E C 1
ATOM 16400 O O . ILE D 4 1143 ? 169.76000 161.82200 122.10900 1.000 22.47580 2305 ILE E O 1
ATOM 16405 N N . ALA D 4 1144 ? 171.49300 160.55500 122.74800 1.000 24.50109 2306 ALA E N 1
ATOM 16406 C CA . ALA D 4 1144 ? 171.27000 160.92000 124.13500 1.000 24.50109 2306 ALA E CA 1
ATOM 16407 C C . ALA D 4 1144 ? 171.74000 162.32800 124.45300 1.000 24.50109 2306 ALA E C 1
ATOM 16408 O O . ALA D 4 1144 ? 171.36200 162.86800 125.49400 1.000 24.50109 2306 ALA E O 1
ATOM 16410 N N . LEU D 4 1145 ? 172.56900 162.93100 123.60200 1.000 23.45373 2307 LEU E N 1
ATOM 16411 C CA . LEU D 4 1145 ? 172.81200 164.36000 123.76200 1.000 23.45373 2307 LEU E CA 1
ATOM 16412 C C . LEU D 4 1145 ? 171.70100 165.19200 123.14700 1.000 23.45373 2307 LEU E C 1
ATOM 16413 O O . LEU D 4 1145 ? 171.37400 166.26000 123.67100 1.000 23.45373 2307 LEU E O 1
ATOM 16418 N N . THR D 4 1146 ? 171.15200 164.75200 122.01300 1.000 20.76093 2308 THR E N 1
ATOM 16419 C CA . THR D 4 1146 ? 170.02700 165.46000 121.41200 1.000 20.76093 2308 THR E CA 1
ATOM 16420 C C . THR D 4 1146 ? 168.84700 165.52200 122.36500 1.000 20.76093 2308 THR E C 1
ATOM 16421 O O . THR D 4 1146 ? 168.42900 166.60800 122.77000 1.000 20.76093 2308 THR E O 1
ATOM 16425 N N . LEU D 4 1147 ? 168.29300 164.35600 122.72200 1.000 23.83761 2309 LEU E N 1
ATOM 16426 C CA . LEU D 4 1147 ? 167.04900 164.29400 123.49600 1.000 23.83761 2309 LEU E CA 1
ATOM 16427 C C . LEU D 4 1147 ? 167.13800 165.04900 124.81500 1.000 23.83761 2309 LEU E C 1
ATOM 16428 O O . LEU D 4 1147 ? 166.15000 165.64300 125.25800 1.000 23.83761 2309 LEU E O 1
ATOM 16433 N N . ASN D 4 1148 ? 168.30500 165.04000 125.46100 1.000 26.52728 2310 ASN E N 1
ATOM 16434 C CA . ASN D 4 1148 ? 168.45500 165.69000 126.75800 1.000 26.52728 2310 ASN E CA 1
ATOM 16435 C C . ASN D 4 1148 ? 168.31700 167.20300 126.69900 1.000 26.52728 2310 ASN E C 1
ATOM 16436 O O . ASN D 4 1148 ? 168.27500 167.83800 127.75500 1.000 26.52728 2310 ASN E O 1
ATOM 16441 N N . GLN D 4 1149 ? 168.25800 167.79600 125.51000 1.000 24.11561 2311 GLN E N 1
ATOM 16442 C CA . GLN D 4 1149 ? 167.91200 169.19800 125.35600 1.000 24.11561 2311 GLN E CA 1
ATOM 16443 C C . GLN D 4 1149 ? 166.59200 169.37100 124.62600 1.000 24.11561 2311 GLN E C 1
ATOM 16444 O O . GLN D 4 1149 ? 166.22300 170.49600 124.28700 1.000 24.11561 2311 GLN E O 1
ATOM 16450 N N . GLY D 4 1150 ? 165.89100 168.27700 124.35000 1.000 23.65229 2312 GLY E N 1
ATOM 16451 C CA . GLY D 4 1150 ? 164.58100 168.32400 123.74600 1.000 23.65229 2312 GLY E CA 1
ATOM 16452 C C . GLY D 4 1150 ? 164.50800 168.79300 122.31300 1.000 23.65229 2312 GLY E C 1
ATOM 16453 O O . GLY D 4 1150 ? 163.39600 168.91700 121.79800 1.000 23.65229 2312 GLY E O 1
ATOM 16454 N N . LEU D 4 1151 ? 165.64300 169.06800 121.67000 1.000 24.71610 2313 LEU E N 1
ATOM 16455 C CA . LEU D 4 1151 ? 165.75400 169.55400 120.29700 1.000 24.71610 2313 LEU E CA 1
ATOM 16456 C C . LEU D 4 1151 ? 164.79600 168.90700 119.31000 1.000 24.71610 2313 LEU E C 1
ATOM 16457 O O . LEU D 4 1151 ? 164.24100 169.58400 118.44400 1.000 24.71610 2313 LEU E O 1
ATOM 16462 N N . ILE D 4 1152 ? 164.59500 167.60400 119.42800 1.000 27.39122 2314 ILE E N 1
ATOM 16463 C CA . ILE D 4 1152 ? 163.84500 166.85300 118.43900 1.000 27.39122 2314 ILE E CA 1
ATOM 16464 C C . ILE D 4 1152 ? 162.64900 166.22800 119.14100 1.000 27.39122 2314 ILE E C 1
ATOM 16465 O O . ILE D 4 1152 ? 162.59600 166.15100 120.36900 1.000 27.39122 2314 ILE E O 1
ATOM 16470 N N . HIS D 4 1153 ? 161.66900 165.81600 118.35700 1.000 28.89163 2315 HIS E N 1
ATOM 16471 C CA . HIS D 4 1153 ? 160.46800 165.22300 118.92600 1.000 28.89163 2315 HIS E CA 1
ATOM 16472 C C . HIS D 4 1153 ? 160.80100 163.83600 119.45700 1.000 28.89163 2315 HIS E C 1
ATOM 16473 O O . HIS D 4 1153 ? 161.35500 163.02000 118.71800 1.000 28.89163 2315 HIS E O 1
ATOM 16480 N N . PRO D 4 1154 ? 160.50700 163.54500 120.72700 1.000 27.52382 2316 PRO E N 1
ATOM 16481 C CA . PRO D 4 1154 ? 160.92400 162.25500 121.29700 1.000 27.52382 2316 PRO E CA 1
ATOM 16482 C C . PRO D 4 1154 ? 160.29000 161.04100 120.64700 1.000 27.52382 2316 PRO E C 1
ATOM 16483 O O . PRO D 4 1154 ? 161.02000 160.12800 120.24800 1.000 27.52382 2316 PRO E O 1
ATOM 16487 N N . VAL D 4 1155 ? 158.96800 160.97800 120.51000 1.000 30.53623 2317 VAL E N 1
ATOM 16488 C CA . VAL D 4 1155 ? 158.41800 159.70900 120.04800 1.000 30.53623 2317 VAL E CA 1
ATOM 16489 C C . VAL D 4 1155 ? 158.43300 159.67700 118.51900 1.000 30.53623 2317 VAL E C 1
ATOM 16490 O O . VAL D 4 1155 ? 157.41000 159.75400 117.83000 1.000 30.53623 2317 VAL E O 1
ATOM 16494 N N . GLN D 4 1156 ? 159.63700 159.55700 117.98700 1.000 32.88301 2318 GLN E N 1
ATOM 16495 C CA . GLN D 4 1156 ? 159.92100 158.96600 116.69700 1.000 32.88301 2318 GLN E CA 1
ATOM 16496 C C . GLN D 4 1156 ? 161.18800 158.14400 116.76900 1.000 32.88301 2318 GLN E C 1
ATOM 16497 O O . GLN D 4 1156 ? 161.46700 157.37700 115.84500 1.000 32.88301 2318 GLN E O 1
ATOM 16503 N N . CYS D 4 1157 ? 161.96500 158.29600 117.83700 1.000 32.17581 2319 CYS E N 1
ATOM 16504 C CA . CYS D 4 1157 ? 163.16300 157.52800 118.12300 1.000 32.17581 2319 CYS E CA 1
ATOM 16505 C C . CYS D 4 1157 ? 163.03000 156.81100 119.46100 1.000 32.17581 2319 CYS E C 1
ATOM 16506 O O . CYS D 4 1157 ? 163.98400 156.67400 120.22200 1.000 32.17581 2319 CYS E O 1
ATOM 16509 N N . VAL D 4 1158 ? 161.82600 156.34000 119.75500 1.000 30.64361 2320 VAL E N 1
ATOM 16510 C CA . VAL D 4 1158 ? 161.59400 155.36200 120.81500 1.000 30.64361 2320 VAL E CA 1
ATOM 16511 C C . VAL D 4 1158 ? 161.89100 153.93900 120.33600 1.000 30.64361 2320 VAL E C 1
ATOM 16512 O O . VAL D 4 1158 ? 162.56900 153.21500 121.08000 1.000 30.64361 2320 VAL E O 1
ATOM 16516 N N . PRO D 4 1159 ? 161.41200 153.46100 119.16400 1.000 34.26247 2321 PRO E N 1
ATOM 16517 C CA . PRO D 4 1159 ? 161.72800 152.06800 118.77600 1.000 34.26247 2321 PRO E CA 1
ATOM 16518 C C . PRO D 4 1159 ? 163.21100 151.73200 118.72500 1.000 34.26247 2321 PRO E C 1
ATOM 16519 O O . PRO D 4 1159 ? 163.61300 150.67300 119.22600 1.000 34.26247 2321 PRO E O 1
ATOM 16523 N N . TYR D 4 1160 ? 164.02800 152.57600 118.09600 1.000 32.01028 2322 TYR E N 1
ATOM 16524 C CA . TYR D 4 1160 ? 165.46400 152.32500 118.07100 1.000 32.01028 2322 TYR E CA 1
ATOM 16525 C C . TYR D 4 1160 ? 166.04300 152.34400 119.47500 1.000 32.01028 2322 TYR E C 1
ATOM 16526 O O . TYR D 4 1160 ? 166.87700 151.50300 119.82600 1.000 32.01028 2322 TYR E O 1
ATOM 16535 N N . LEU D 4 1161 ? 165.59500 153.28200 120.30000 1.000 28.08270 2323 LEU E N 1
ATOM 16536 C CA . LEU D 4 1161 ? 166.06300 153.36500 121.67200 1.000 28.08270 2323 LEU E CA 1
ATOM 16537 C C . LEU D 4 1161 ? 165.58400 152.20000 122.52100 1.000 28.08270 2323 LEU E C 1
ATOM 16538 O O . LEU D 4 1161 ? 166.08700 152.02000 123.63000 1.000 28.08270 2323 LEU E O 1
ATOM 16543 N N . ILE D 4 1162 ? 164.64100 151.40400 122.02600 1.000 29.30008 2324 ILE E N 1
ATOM 16544 C CA . ILE D 4 1162 ? 164.21600 150.18200 122.70400 1.000 29.30008 2324 ILE E CA 1
ATOM 16545 C C . ILE D 4 1162 ? 165.03300 148.99500 122.23100 1.000 29.30008 2324 ILE E C 1
ATOM 16546 O O . ILE D 4 1162 ? 165.52000 148.20200 123.03900 1.000 29.30008 2324 ILE E O 1
ATOM 16551 N N . ALA D 4 1163 ? 165.19500 148.87100 120.91300 1.000 36.33579 2325 ALA E N 1
ATOM 16552 C CA . ALA D 4 1163 ? 166.04500 147.83100 120.34200 1.000 36.33579 2325 ALA E CA 1
ATOM 16553 C C . ALA D 4 1163 ? 167.48900 147.94400 120.79500 1.000 36.33579 2325 ALA E C 1
ATOM 16554 O O . ALA D 4 1163 ? 168.21800 146.95300 120.74300 1.000 36.33579 2325 ALA E O 1
ATOM 16556 N N . MET D 4 1164 ? 167.92300 149.12200 121.22700 1.000 39.47249 2326 MET E N 1
ATOM 16557 C CA . MET D 4 1164 ? 169.20900 149.25100 121.89500 1.000 39.47249 2326 MET E CA 1
ATOM 16558 C C . MET D 4 1164 ? 169.18700 148.75900 123.32900 1.000 39.47249 2326 MET E C 1
ATOM 16559 O O . MET D 4 1164 ? 170.18100 148.93000 124.03400 1.000 39.47249 2326 MET E O 1
ATOM 16564 N N . GLY D 4 1165 ? 168.09500 148.17800 123.78900 1.000 40.39978 2327 GLY E N 1
ATOM 16565 C CA . GLY D 4 1165 ? 168.06800 147.60600 125.11100 1.000 40.39978 2327 GLY E CA 1
ATOM 16566 C C . GLY D 4 1165 ? 168.54300 146.17600 125.18300 1.000 40.39978 2327 GLY E C 1
ATOM 16567 O O . GLY D 4 1165 ? 168.42400 145.55100 126.24000 1.000 40.39978 2327 GLY E O 1
ATOM 16568 N N . THR D 4 1166 ? 169.06600 145.62400 124.09100 1.000 46.35295 2328 THR E N 1
ATOM 16569 C CA . THR D 4 1166 ? 169.53100 144.24200 124.04700 1.000 46.35295 2328 THR E CA 1
ATOM 16570 C C . THR D 4 1166 ? 170.90300 144.16400 123.39600 1.000 46.35295 2328 THR E C 1
ATOM 16571 O O . THR D 4 1166 ? 171.13700 143.38500 122.47200 1.000 46.35295 2328 THR E O 1
ATOM 16575 N N . ASP D 4 1167 ? 171.81900 144.98100 123.85400 1.000 50.96485 2329 ASP E N 1
ATOM 16576 C CA . ASP D 4 1167 ? 173.21700 144.79300 123.51700 1.000 50.96485 2329 ASP E CA 1
ATOM 16577 C C . ASP D 4 1167 ? 173.93600 144.04900 124.62700 1.000 50.96485 2329 ASP E C 1
ATOM 16578 O O . ASP D 4 1167 ? 173.48700 144.04400 125.77400 1.000 50.96485 2329 ASP E O 1
ATOM 16583 N N . PRO D 4 1168 ? 175.05200 143.38700 124.32000 1.000 55.21440 2330 PRO E N 1
ATOM 16584 C CA . PRO D 4 1168 ? 175.81800 142.71400 125.37500 1.000 55.21440 2330 PRO E CA 1
ATOM 16585 C C . PRO D 4 1168 ? 176.44000 143.66800 126.38200 1.000 55.21440 2330 PRO E C 1
ATOM 16586 O O . PRO D 4 1168 ? 176.34400 143.43000 127.59000 1.000 55.21440 2330 PRO E O 1
ATOM 16590 N N . GLU D 4 1169 ? 177.10700 144.71300 125.89600 1.000 57.30014 2331 GLU E N 1
ATOM 16591 C CA . GLU D 4 1169 ? 177.82600 145.63800 126.76600 1.000 57.30014 2331 GLU E CA 1
ATOM 16592 C C . GLU D 4 1169 ? 176.87600 146.30300 127.75600 1.000 57.30014 2331 GLU E C 1
ATOM 16593 O O . GLU D 4 1169 ? 175.83900 146.83700 127.34900 1.000 57.30014 2331 GLU E O 1
ATOM 16599 N N . PRO D 4 1170 ? 177.18700 146.28600 129.05200 1.000 52.93051 2332 PRO E N 1
ATOM 16600 C CA . PRO D 4 1170 ? 176.20500 146.74800 130.04400 1.000 52.93051 2332 PRO E CA 1
ATOM 16601 C C . PRO D 4 1170 ? 175.97900 148.24700 130.05000 1.000 52.93051 2332 PRO E C 1
ATOM 16602 O O . PRO D 4 1170 ? 174.83500 148.68000 130.25000 1.000 52.93051 2332 PRO E O 1
ATOM 16606 N N . ALA D 4 1171 ? 177.03600 149.04900 129.88300 1.000 47.69613 2333 ALA E N 1
ATOM 16607 C CA . ALA D 4 1171 ? 176.89400 150.50400 129.92100 1.000 47.69613 2333 ALA E CA 1
ATOM 16608 C C . ALA D 4 1171 ? 175.94300 151.00400 128.84100 1.000 47.69613 2333 ALA E C 1
ATOM 16609 O O . ALA D 4 1171 ? 175.16700 151.94200 129.07200 1.000 47.69613 2333 ALA E O 1
ATOM 16611 N N . MET D 4 1172 ? 175.97200 150.36300 127.67300 1.000 46.01615 2334 MET E N 1
ATOM 16612 C CA . MET D 4 1172 ? 175.09800 150.66100 126.54700 1.000 46.01615 2334 MET E CA 1
ATOM 16613 C C . MET D 4 1172 ? 173.63300 150.60000 126.95200 1.000 46.01615 2334 MET E C 1
ATOM 16614 O O . MET D 4 1172 ? 172.93300 151.62200 126.94800 1.000 46.01615 2334 MET E O 1
ATOM 16619 N N . ARG D 4 1173 ? 173.16500 149.41100 127.32600 1.000 47.76789 2335 ARG E N 1
ATOM 16620 C CA . ARG D 4 1173 ? 171.75000 149.26900 127.61300 1.000 47.76789 2335 ARG E CA 1
ATOM 16621 C C . ARG D 4 1173 ? 171.36500 149.93200 128.92200 1.000 47.76789 2335 ARG E C 1
ATOM 16622 O O . ARG D 4 1173 ? 170.19900 150.30000 129.08300 1.000 47.76789 2335 ARG E O 1
ATOM 16630 N N . ASN D 4 1174 ? 172.31200 150.13300 129.83800 1.000 46.27488 2336 ASN E N 1
ATOM 16631 C CA . ASN D 4 1174 ? 172.02700 150.94200 131.01800 1.000 46.27488 2336 ASN E CA 1
ATOM 16632 C C . ASN D 4 1174 ? 171.65200 152.36800 130.62900 1.000 46.27488 2336 ASN E C 1
ATOM 16633 O O . ASN D 4 1174 ? 170.61000 152.88700 131.05700 1.000 46.27488 2336 ASN E O 1
ATOM 16638 N N . LYS D 4 1175 ? 172.49500 153.01200 129.81300 1.000 37.34323 2337 LYS E N 1
ATOM 16639 C CA . LYS D 4 1175 ? 172.20500 154.36200 129.33600 1.000 37.34323 2337 LYS E CA 1
ATOM 16640 C C . LYS D 4 1175 ? 170.89600 154.41300 128.56700 1.000 37.34323 2337 LYS E C 1
ATOM 16641 O O . LYS D 4 1175 ? 170.08700 155.32800 128.76900 1.000 37.34323 2337 LYS E O 1
ATOM 16647 N N . ALA D 4 1176 ? 170.67600 153.43600 127.68400 1.000 36.57661 2338 ALA E N 1
ATOM 16648 C CA . ALA D 4 1176 ? 169.44700 153.38300 126.89700 1.000 36.57661 2338 ALA E CA 1
ATOM 16649 C C . ALA D 4 1176 ? 168.21300 153.33400 127.78900 1.000 36.57661 2338 ALA E C 1
ATOM 16650 O O . ALA D 4 1176 ? 167.31200 154.16900 127.66700 1.000 36.57661 2338 ALA E O 1
ATOM 16652 N N . ASP D 4 1177 ? 168.14700 152.33700 128.67000 1.000 40.05369 2339 ASP E N 1
ATOM 16653 C CA . ASP D 4 1177 ? 166.97500 152.14900 129.51600 1.000 40.05369 2339 ASP E CA 1
ATOM 16654 C C . ASP D 4 1177 ? 166.73500 153.34000 130.43700 1.000 40.05369 2339 ASP E C 1
ATOM 16655 O O . ASP D 4 1177 ? 165.58100 153.69200 130.71500 1.000 40.05369 2339 ASP E O 1
ATOM 16660 N N . GLN D 4 1178 ? 167.80400 153.96500 130.93700 1.000 38.96606 2340 GLN E N 1
ATOM 16661 C CA . GLN D 4 1178 ? 167.62200 155.16700 131.74600 1.000 38.96606 2340 GLN E CA 1
ATOM 16662 C C . GLN D 4 1178 ? 167.01500 156.29500 130.92000 1.000 38.96606 2340 GLN E C 1
ATOM 16663 O O . GLN D 4 1178 ? 166.12500 157.02200 131.39400 1.000 38.96606 2340 GLN E O 1
ATOM 16669 N N . GLN D 4 1179 ? 167.49600 156.46800 129.68600 1.000 34.39454 2341 GLN E N 1
ATOM 16670 C CA . GLN D 4 1179 ? 166.89800 157.45100 128.79200 1.000 34.39454 2341 GLN E CA 1
ATOM 16671 C C . GLN D 4 1179 ? 165.42000 157.16000 128.57700 1.000 34.39454 2341 GLN E C 1
ATOM 16672 O O . GLN D 4 1179 ? 164.59300 158.07900 128.52700 1.000 34.39454 2341 GLN E O 1
ATOM 16678 N N . LEU D 4 1180 ? 165.07200 155.87900 128.48800 1.000 33.33371 2342 LEU E N 1
ATOM 16679 C CA . LEU D 4 1180 ? 163.68600 155.48900 128.25500 1.000 33.33371 2342 LEU E CA 1
ATOM 16680 C C . LEU D 4 1180 ? 162.80100 155.83000 129.44200 1.000 33.33371 2342 LEU E C 1
ATOM 16681 O O . LEU D 4 1180 ? 161.68100 156.32300 129.26100 1.000 33.33371 2342 LEU E O 1
ATOM 16686 N N . VAL D 4 1181 ? 163.27100 155.55500 130.66100 1.000 35.30692 2343 VAL E N 1
ATOM 16687 C CA . VAL D 4 1181 ? 162.43300 155.86100 131.81900 1.000 35.30692 2343 VAL E CA 1
ATOM 16688 C C . VAL D 4 1181 ? 162.26200 157.36900 131.97000 1.000 35.30692 2343 VAL E C 1
ATOM 16689 O O . VAL D 4 1181 ? 161.20400 157.83300 132.41400 1.000 35.30692 2343 VAL E O 1
ATOM 16693 N N . GLU D 4 1182 ? 163.25900 158.16700 131.56700 1.000 40.63563 2344 GLU E N 1
ATOM 16694 C CA . GLU D 4 1182 ? 163.03200 159.61200 131.59900 1.000 40.63563 2344 GLU E CA 1
ATOM 16695 C C . GLU D 4 1182 ? 162.03300 160.05000 130.53400 1.000 40.63563 2344 GLU E C 1
ATOM 16696 O O . GLU D 4 1182 ? 161.22900 160.95400 130.78100 1.000 40.63563 2344 GLU E O 1
ATOM 16702 N N . ILE D 4 1183 ? 162.09400 159.46000 129.33400 1.000 37.21369 2345 ILE E N 1
ATOM 16703 C CA . ILE D 4 1183 ? 161.08600 159.74100 128.30600 1.000 37.21369 2345 ILE E CA 1
ATOM 16704 C C . ILE D 4 1183 ? 159.68900 159.40900 128.80600 1.000 37.21369 2345 ILE E C 1
ATOM 16705 O O . ILE D 4 1183 ? 158.72600 160.12000 128.50300 1.000 37.21369 2345 ILE E O 1
ATOM 16710 N N . ASP D 4 1184 ? 159.55800 158.37400 129.62800 1.000 41.39635 2346 ASP E N 1
ATOM 16711 C CA . ASP D 4 1184 ? 158.21700 157.99000 130.05300 1.000 41.39635 2346 ASP E CA 1
ATOM 16712 C C . ASP D 4 1184 ? 157.70800 158.86000 131.19000 1.000 41.39635 2346 ASP E C 1
ATOM 16713 O O . ASP D 4 1184 ? 156.52700 159.22000 131.19800 1.000 41.39635 2346 ASP E O 1
ATOM 16718 N N . LYS D 4 1185 ? 158.55700 159.14200 132.18700 1.000 42.62878 2347 LYS E N 1
ATOM 16719 C CA . LYS D 4 1185 ? 158.10500 159.78200 133.42400 1.000 42.62878 2347 LYS E CA 1
ATOM 16720 C C . LYS D 4 1185 ? 157.44700 161.14000 133.18400 1.000 42.62878 2347 LYS E C 1
ATOM 16721 O O . LYS D 4 1185 ? 156.58000 161.55000 133.96100 1.000 42.62878 2347 LYS E O 1
ATOM 16727 N N . LYS D 4 1186 ? 157.80500 161.83200 132.10400 1.000 41.47321 2348 LYS E N 1
ATOM 16728 C CA . LYS D 4 1186 ? 157.16500 163.10500 131.79600 1.000 41.47321 2348 LYS E CA 1
ATOM 16729 C C . LYS D 4 1186 ? 155.87900 162.92200 130.99900 1.000 41.47321 2348 LYS E C 1
ATOM 16730 O O . LYS D 4 1186 ? 154.84500 163.49400 131.34600 1.000 41.47321 2348 LYS E O 1
ATOM 16736 N N . TYR D 4 1187 ? 155.93000 162.14000 129.92900 1.000 41.07211 2349 TYR E N 1
ATOM 16737 C CA . TYR D 4 1187 ? 154.86700 162.07200 128.93500 1.000 41.07211 2349 TYR E CA 1
ATOM 16738 C C . TYR D 4 1187 ? 154.24900 160.68900 129.06000 1.000 41.07211 2349 TYR E C 1
ATOM 16739 O O . TYR D 4 1187 ? 154.90200 159.69200 128.74200 1.000 41.07211 2349 TYR E O 1
ATOM 16748 N N . ALA D 4 1188 ? 153.00200 160.62300 129.52500 1.000 42.13553 2350 ALA E N 1
ATOM 16749 C CA . ALA D 4 1188 ? 152.42700 159.34400 129.93900 1.000 42.13553 2350 ALA E CA 1
ATOM 16750 C C . ALA D 4 1188 ? 152.21500 158.38500 128.77100 1.000 42.13553 2350 ALA E C 1
ATOM 16751 O O . ALA D 4 1188 ? 152.53000 157.19600 128.87900 1.000 42.13553 2350 ALA E O 1
ATOM 16753 N N . GLY D 4 1189 ? 151.67800 158.86900 127.65500 1.000 35.14660 2351 GLY E N 1
ATOM 16754 C CA . GLY D 4 1189 ? 151.19900 157.96000 126.63300 1.000 35.14660 2351 GLY E CA 1
ATOM 16755 C C . GLY D 4 1189 ? 152.26300 157.28900 125.79300 1.000 35.14660 2351 GLY E C 1
ATOM 16756 O O . GLY D 4 1189 ? 152.05900 156.15300 125.35100 1.000 35.14660 2351 GLY E O 1
ATOM 16757 N N . PHE D 4 1190 ? 153.41500 157.94700 125.61300 1.000 32.39377 2352 PHE E N 1
ATOM 16758 C CA . PHE D 4 1190 ? 154.26600 157.74200 124.43700 1.000 32.39377 2352 PHE E CA 1
ATOM 16759 C C . PHE D 4 1190 ? 154.66200 156.29200 124.19400 1.000 32.39377 2352 PHE E C 1
ATOM 16760 O O . PHE D 4 1190 ? 154.56800 155.80900 123.06100 1.000 32.39377 2352 PHE E O 1
ATOM 16768 N N . ILE D 4 1191 ? 155.13200 155.59100 125.22900 1.000 31.70291 2353 ILE E N 1
ATOM 16769 C CA . ILE D 4 1191 ? 155.65200 154.23800 125.02900 1.000 31.70291 2353 ILE E CA 1
ATOM 16770 C C . ILE D 4 1191 ? 154.56100 153.30700 124.51700 1.000 31.70291 2353 ILE E C 1
ATOM 16771 O O . ILE D 4 1191 ? 154.81600 152.44000 123.67200 1.000 31.70291 2353 ILE E O 1
ATOM 16776 N N . HIS D 4 1192 ? 153.32300 153.49600 124.97800 1.000 38.85135 2354 HIS E N 1
ATOM 16777 C CA . HIS D 4 1192 ? 152.23100 152.65200 124.50600 1.000 38.85135 2354 HIS E CA 1
ATOM 16778 C C . HIS D 4 1192 ? 151.97500 152.81800 123.00900 1.000 38.85135 2354 HIS E C 1
ATOM 16779 O O . HIS D 4 1192 ? 151.42200 151.91100 122.38000 1.000 38.85135 2354 HIS E O 1
ATOM 16786 N N . MET D 4 1193 ? 152.44900 153.91000 122.40500 1.000 35.10126 2355 MET E N 1
ATOM 16787 C CA . MET D 4 1193 ? 152.25800 154.10000 120.97400 1.000 35.10126 2355 MET E CA 1
ATOM 16788 C C . MET D 4 1193 ? 153.19700 153.22400 120.16200 1.000 35.10126 2355 MET E C 1
ATOM 16789 O O . MET D 4 1193 ? 152.79600 152.67400 119.13400 1.000 35.10126 2355 MET E O 1
ATOM 16794 N N . LYS D 4 1194 ? 154.44600 153.09500 120.59100 1.000 32.71455 2356 LYS E N 1
ATOM 16795 C CA . LYS D 4 1194 ? 155.44400 152.30800 119.87600 1.000 32.71455 2356 LYS E CA 1
ATOM 16796 C C . LYS D 4 1194 ? 155.90500 151.19000 120.79900 1.000 32.71455 2356 LYS E C 1
ATOM 16797 O O . LYS D 4 1194 ? 156.85900 151.35100 121.55800 1.000 32.71455 2356 LYS E O 1
ATOM 16803 N N . ALA D 4 1195 ? 155.22500 150.06400 120.74800 1.000 39.35219 2357 ALA E N 1
ATOM 16804 C CA . ALA D 4 1195 ? 155.59300 148.91600 121.55800 1.000 39.35219 2357 ALA E CA 1
ATOM 16805 C C . ALA D 4 1195 ? 155.89200 147.68200 120.73300 1.000 39.35219 2357 ALA E C 1
ATOM 16806 O O . ALA D 4 1195 ? 156.86500 146.98300 121.00900 1.000 39.35219 2357 ALA E O 1
ATOM 16808 N N . VAL D 4 1196 ? 155.07300 147.39300 119.72700 1.000 43.32063 2358 VAL E N 1
ATOM 16809 C CA . VAL D 4 1196 ? 155.31400 146.23900 118.87200 1.000 43.32063 2358 VAL E CA 1
ATOM 16810 C C . VAL D 4 1196 ? 156.43300 146.51400 117.87300 1.000 43.32063 2358 VAL E C 1
ATOM 16811 O O . VAL D 4 1196 ? 157.26000 145.63200 117.59000 1.000 43.32063 2358 VAL E O 1
ATOM 16815 N N . ALA D 4 1197 ? 156.46700 147.72700 117.30500 1.000 43.25591 2359 ALA E N 1
ATOM 16816 C CA . ALA D 4 1197 ? 157.58300 148.12600 116.45500 1.000 43.25591 2359 ALA E CA 1
ATOM 16817 C C . ALA D 4 1197 ? 158.90500 148.04500 117.20100 1.000 43.25591 2359 ALA E C 1
ATOM 16818 O O . ALA D 4 1197 ? 159.94200 147.75600 116.59200 1.000 43.25591 2359 ALA E O 1
ATOM 16820 N N . GLY D 4 1198 ? 158.87900 148.28300 118.51000 1.000 44.26399 2360 GLY E N 1
ATOM 16821 C CA . GLY D 4 1198 ? 160.00900 148.06400 119.38500 1.000 44.26399 2360 GLY E CA 1
ATOM 16822 C C . GLY D 4 1198 ? 160.56800 146.66800 119.23700 1.000 44.26399 2360 GLY E C 1
ATOM 16823 O O . GLY D 4 1198 ? 161.74500 146.50300 118.91600 1.000 44.26399 2360 GLY E O 1
ATOM 16824 N N . MET D 4 1199 ? 159.73500 145.65700 119.48000 1.000 47.17025 2361 MET E N 1
ATOM 16825 C CA . MET D 4 1199 ? 160.19400 144.27800 119.38200 1.000 47.17025 2361 MET E CA 1
ATOM 16826 C C . MET D 4 1199 ? 160.62900 143.91200 117.97100 1.000 47.17025 2361 MET E C 1
ATOM 16827 O O . MET D 4 1199 ? 161.56000 143.11300 117.80400 1.000 47.17025 2361 MET E O 1
ATOM 16832 N N . LYS D 4 1200 ? 159.97500 144.46700 116.94700 1.000 47.91035 2362 LYS E N 1
ATOM 16833 C CA . LYS D 4 1200 ? 160.42600 144.20700 115.58100 1.000 47.91035 2362 LYS E CA 1
ATOM 16834 C C . LYS D 4 1200 ? 161.84800 144.72000 115.36600 1.000 47.91035 2362 LYS E C 1
ATOM 16835 O O . LYS D 4 1200 ? 162.70600 144.01000 114.81700 1.000 47.91035 2362 LYS E O 1
ATOM 16841 N N . MET D 4 1201 ? 162.11600 145.95300 115.80500 1.000 47.01328 2363 MET E N 1
ATOM 16842 C CA . MET D 4 1201 ? 163.46700 146.49700 115.71300 1.000 47.01328 2363 MET E CA 1
ATOM 16843 C C . MET D 4 1201 ? 164.45000 145.67900 116.53700 1.000 47.01328 2363 MET E C 1
ATOM 16844 O O . MET D 4 1201 ? 165.60500 145.50200 116.13600 1.000 47.01328 2363 MET E O 1
ATOM 16849 N N . SER D 4 1202 ? 164.01600 145.20000 117.70400 1.000 45.60746 2364 SER E N 1
ATOM 16850 C CA . SER D 4 1202 ? 164.87200 144.37100 118.54700 1.000 45.60746 2364 SER E CA 1
ATOM 16851 C C . SER D 4 1202 ? 165.30700 143.11300 117.81300 1.000 45.60746 2364 SER E C 1
ATOM 16852 O O . SER D 4 1202 ? 166.48600 142.73500 117.83500 1.000 45.60746 2364 SER E O 1
ATOM 16855 N N . TYR D 4 1203 ? 164.36200 142.46000 117.14700 1.000 50.34375 2365 TYR E N 1
ATOM 16856 C CA . TYR D 4 1203 ? 164.67800 141.23200 116.43200 1.000 50.34375 2365 TYR E CA 1
ATOM 16857 C C . TYR D 4 1203 ? 165.60100 141.50600 115.25400 1.000 50.34375 2365 TYR E C 1
ATOM 16858 O O . TYR D 4 1203 ? 166.50600 140.70900 114.97100 1.000 50.34375 2365 TYR E O 1
ATOM 16867 N N . GLN D 4 1204 ? 165.39100 142.62900 114.55800 1.000 49.52839 2366 GLN E N 1
ATOM 16868 C CA . GLN D 4 1204 ? 166.31900 143.00900 113.49200 1.000 49.52839 2366 GLN E CA 1
ATOM 16869 C C . GLN D 4 1204 ? 167.72500 143.23700 114.03200 1.000 49.52839 2366 GLN E C 1
ATOM 16870 O O . GLN D 4 1204 ? 168.70900 142.83700 113.40100 1.000 49.52839 2366 GLN E O 1
ATOM 16876 N N . VAL D 4 1205 ? 167.83600 143.87800 115.19900 1.000 48.46220 2367 VAL E N 1
ATOM 16877 C CA . VAL D 4 1205 ? 169.14300 144.11300 115.81600 1.000 48.46220 2367 VAL E CA 1
ATOM 16878 C C . VAL D 4 1205 ? 169.83800 142.79300 116.11800 1.000 48.46220 2367 VAL E C 1
ATOM 16879 O O . VAL D 4 1205 ? 171.02200 142.61200 115.80800 1.000 48.46220 2367 VAL E O 1
ATOM 16883 N N . GLN D 4 1206 ? 169.11200 141.85400 116.73400 1.000 47.33003 2368 GLN E N 1
ATOM 16884 C CA . GLN D 4 1206 ? 169.72500 140.57500 117.08700 1.000 47.33003 2368 GLN E CA 1
ATOM 16885 C C . GLN D 4 1206 ? 170.15200 139.79500 115.85100 1.000 47.33003 2368 GLN E C 1
ATOM 16886 O O . GLN D 4 1206 ? 171.22700 139.18900 115.84100 1.000 47.33003 2368 GLN E O 1
ATOM 16892 N N . GLN D 4 1207 ? 169.33500 139.80200 114.79400 1.000 55.47030 2369 GLN E N 1
ATOM 16893 C CA . GLN D 4 1207 ? 169.77900 139.13400 113.57400 1.000 55.47030 2369 GLN E CA 1
ATOM 16894 C C . GLN D 4 1207 ? 170.85500 139.90900 112.83200 1.000 55.47030 2369 GLN E C 1
ATOM 16895 O O . GLN D 4 1207 ? 171.44500 139.36300 111.89500 1.000 55.47030 2369 GLN E O 1
ATOM 16901 N N . ALA D 4 1208 ? 171.11000 141.16300 113.20500 1.000 54.14340 2370 ALA E N 1
ATOM 16902 C CA . ALA D 4 1208 ? 172.27400 141.85600 112.66800 1.000 54.14340 2370 ALA E CA 1
ATOM 16903 C C . ALA D 4 1208 ? 173.53400 141.54800 113.46300 1.000 54.14340 2370 ALA E C 1
ATOM 16904 O O . ALA D 4 1208 ? 174.62700 141.51000 112.89000 1.000 54.14340 2370 ALA E O 1
ATOM 16906 N N . ILE D 4 1209 ? 173.40800 141.32400 114.77000 1.000 52.00422 2371 ILE E N 1
ATOM 16907 C CA . ILE D 4 1209 ? 174.58500 141.06100 115.58900 1.000 52.00422 2371 ILE E CA 1
ATOM 16908 C C . ILE D 4 1209 ? 175.08400 139.63600 115.37900 1.000 52.00422 2371 ILE E C 1
ATOM 16909 O O . ILE D 4 1209 ? 176.28900 139.40300 115.24000 1.000 52.00422 2371 ILE E O 1
ATOM 16914 N N . ASN D 4 1210 ? 174.17700 138.66800 115.31800 1.000 56.20032 2372 ASN E N 1
ATOM 16915 C CA . ASN D 4 1210 ? 174.56600 137.27200 115.14100 1.000 56.20032 2372 ASN E CA 1
ATOM 16916 C C . ASN D 4 1210 ? 174.20600 136.76100 113.75400 1.000 56.20032 2372 ASN E C 1
ATOM 16917 O O . ASN D 4 1210 ? 174.20000 135.55600 113.51300 1.000 56.20032 2372 ASN E O 1
ATOM 16922 N N . SER D 4 1227 ? 166.62300 136.38200 132.12000 1.000 72.07157 2389 SER E N 1
ATOM 16923 C CA . SER D 4 1227 ? 165.18300 136.56700 131.99200 1.000 72.07157 2389 SER E CA 1
ATOM 16924 C C . SER D 4 1227 ? 164.79000 136.78700 130.53900 1.000 72.07157 2389 SER E C 1
ATOM 16925 O O . SER D 4 1227 ? 165.03600 135.94400 129.68300 1.000 72.07157 2389 SER E O 1
ATOM 16928 N N . ALA D 4 1228 ? 164.19700 137.94200 130.27200 1.000 64.89881 2390 ALA E N 1
ATOM 16929 C CA . ALA D 4 1228 ? 163.73700 138.32000 128.94700 1.000 64.89881 2390 ALA E CA 1
ATOM 16930 C C . ALA D 4 1228 ? 164.56900 139.48700 128.45300 1.000 64.89881 2390 ALA E C 1
ATOM 16931 O O . ALA D 4 1228 ? 164.88800 140.39500 129.22400 1.000 64.89881 2390 ALA E O 1
ATOM 16933 N N . LEU D 4 1229 ? 164.95500 139.42400 127.17800 1.000 61.25442 2391 LEU E N 1
ATOM 16934 C CA . LEU D 4 1229 ? 165.80300 140.45800 126.59900 1.000 61.25442 2391 LEU E CA 1
ATOM 16935 C C . LEU D 4 1229 ? 165.13700 141.82400 126.68900 1.000 61.25442 2391 LEU E C 1
ATOM 16936 O O . LEU D 4 1229 ? 165.79200 142.82300 127.00100 1.000 61.25442 2391 LEU E O 1
ATOM 16941 N N . CYS D 4 1230 ? 163.83200 141.88100 126.44600 1.000 52.23191 2392 CYS E N 1
ATOM 16942 C CA . CYS D 4 1230 ? 163.07000 143.11900 126.48900 1.000 52.23191 2392 CYS E CA 1
ATOM 16943 C C . CYS D 4 1230 ? 162.14000 143.17100 127.69500 1.000 52.23191 2392 CYS E C 1
ATOM 16944 O O . CYS D 4 1230 ? 161.06100 143.75900 127.62200 1.000 52.23191 2392 CYS E O 1
ATOM 16947 N N . SER D 4 1231 ? 162.55600 142.57800 128.81500 1.000 47.16630 2393 SER E N 1
ATOM 16948 C CA . SER D 4 1231 ? 161.71200 142.55300 130.00600 1.000 47.16630 2393 SER E CA 1
ATOM 16949 C C . SER D 4 1231 ? 161.45800 143.94800 130.55900 1.000 47.16630 2393 SER E C 1
ATOM 16950 O O . SER D 4 1231 ? 160.37200 144.22000 131.08500 1.000 47.16630 2393 SER E O 1
ATOM 16953 N N . HIS D 4 1232 ? 162.48100 144.80700 130.53100 1.000 41.87601 2394 HIS E N 1
ATOM 16954 C CA . HIS D 4 1232 ? 162.37200 146.18400 131.00900 1.000 41.87601 2394 HIS E CA 1
ATOM 16955 C C . HIS D 4 1232 ? 161.17600 146.90200 130.38700 1.000 41.87601 2394 HIS E C 1
ATOM 16956 O O . HIS D 4 1232 ? 160.45100 147.62900 131.07700 1.000 41.87601 2394 HIS E O 1
ATOM 16963 N N . LEU D 4 1233 ? 161.02200 146.78500 129.06400 1.000 40.49356 2395 LEU E N 1
ATOM 16964 C CA . LEU D 4 1233 ? 159.86100 147.34600 128.37700 1.000 40.49356 2395 LEU E CA 1
ATOM 16965 C C . LEU D 4 1233 ? 158.55200 146.90900 129.02300 1.000 40.49356 2395 LEU E C 1
ATOM 16966 O O . LEU D 4 1233 ? 157.65900 147.73600 129.26200 1.000 40.49356 2395 LEU E O 1
ATOM 16971 N N . TYR D 4 1234 ? 158.44300 145.62200 129.36400 1.000 42.15533 2396 TYR E N 1
ATOM 16972 C CA . TYR D 4 1234 ? 157.21900 145.13700 129.98500 1.000 42.15533 2396 TYR E CA 1
ATOM 16973 C C . TYR D 4 1234 ? 157.07100 145.72000 131.37700 1.000 42.15533 2396 TYR E C 1
ATOM 16974 O O . TYR D 4 1234 ? 155.95300 145.99900 131.81600 1.000 42.15533 2396 TYR E O 1
ATOM 16983 N N . SER D 4 1235 ? 158.18100 145.86900 132.09600 1.000 39.12208 2397 SER E N 1
ATOM 16984 C CA . SER D 4 1235 ? 158.12000 146.47700 133.41800 1.000 39.12208 2397 SER E CA 1
ATOM 16985 C C . SER D 4 1235 ? 157.59500 147.90200 133.33500 1.000 39.12208 2397 SER E C 1
ATOM 16986 O O . SER D 4 1235 ? 156.88600 148.36700 134.23200 1.000 39.12208 2397 SER E O 1
ATOM 16989 N N . MET D 4 1236 ? 157.94200 148.61200 132.26400 1.000 37.79114 2398 MET E N 1
ATOM 16990 C CA . MET D 4 1236 ? 157.45100 149.97800 132.09900 1.000 37.79114 2398 MET E CA 1
ATOM 16991 C C . MET D 4 1236 ? 155.97400 150.02000 131.71900 1.000 37.79114 2398 MET E C 1
ATOM 16992 O O . MET D 4 1236 ? 155.24500 150.91700 132.15400 1.000 37.79114 2398 MET E O 1
ATOM 16997 N N . ILE D 4 1237 ? 155.50300 149.05600 130.92200 1.000 39.03363 2399 ILE E N 1
ATOM 16998 C CA . ILE D 4 1237 ? 154.13500 149.11500 130.40500 1.000 39.03363 2399 ILE E CA 1
ATOM 16999 C C . ILE D 4 1237 ? 153.16000 148.34600 131.29700 1.000 39.03363 2399 ILE E C 1
ATOM 17000 O O . ILE D 4 1237 ? 151.95700 148.29200 131.01100 1.000 39.03363 2399 ILE E O 1
ATOM 17005 N N . ARG D 4 1238 ? 153.64700 147.77500 132.39400 1.000 49.46254 2400 ARG E N 1
ATOM 17006 C CA . ARG D 4 1238 ? 152.88600 146.83300 133.21000 1.000 49.46254 2400 ARG E CA 1
ATOM 17007 C C . ARG D 4 1238 ? 151.66100 147.43300 133.90200 1.000 49.46254 2400 ARG E C 1
ATOM 17008 O O . ARG D 4 1238 ? 150.61400 146.77900 133.96900 1.000 49.46254 2400 ARG E O 1
ATOM 17016 N N . GLY D 4 1239 ? 151.75600 148.67400 134.38600 1.000 45.69779 2401 GLY E N 1
ATOM 17017 C CA . GLY D 4 1239 ? 150.78700 149.17300 135.36200 1.000 45.69779 2401 GLY E CA 1
ATOM 17018 C C . GLY D 4 1239 ? 149.33700 149.22300 134.90800 1.000 45.69779 2401 GLY E C 1
ATOM 17019 O O . GLY D 4 1239 ? 148.43800 148.78700 135.62900 1.000 45.69779 2401 GLY E O 1
ATOM 17020 N N . ASN D 4 1240 ? 149.08900 149.73100 133.70900 1.000 50.27588 2402 ASN E N 1
ATOM 17021 C CA . ASN D 4 1240 ? 147.73200 150.02000 133.25300 1.000 50.27588 2402 ASN E CA 1
ATOM 17022 C C . ASN D 4 1240 ? 147.11800 148.76500 132.64500 1.000 50.27588 2402 ASN E C 1
ATOM 17023 O O . ASN D 4 1240 ? 147.72200 148.13500 131.77400 1.000 50.27588 2402 ASN E O 1
ATOM 17028 N N . ARG D 4 1241 ? 145.91700 148.40900 133.11200 1.000 55.77004 2403 ARG E N 1
ATOM 17029 C CA . ARG D 4 1241 ? 145.25900 147.18200 132.66400 1.000 55.77004 2403 ARG E CA 1
ATOM 17030 C C . ARG D 4 1241 ? 144.94800 147.21200 131.17100 1.000 55.77004 2403 ARG E C 1
ATOM 17031 O O . ARG D 4 1241 ? 145.20800 146.23300 130.45700 1.000 55.77004 2403 ARG E O 1
ATOM 17039 N N . GLN D 4 1242 ? 144.39500 148.32700 130.68400 1.000 52.07777 2404 GLN E N 1
ATOM 17040 C CA . GLN D 4 1242 ? 144.07400 148.46300 129.26400 1.000 52.07777 2404 GLN E CA 1
ATOM 17041 C C . GLN D 4 1242 ? 145.31300 148.27200 128.40400 1.000 52.07777 2404 GLN E C 1
ATOM 17042 O O . GLN D 4 1242 ? 145.31500 147.44900 127.48200 1.000 52.07777 2404 GLN E O 1
ATOM 17048 N N . HIS D 4 1243 ? 146.32600 149.11700 128.62300 1.000 50.02923 2405 HIS E N 1
ATOM 17049 C CA . HIS D 4 1243 ? 147.60900 149.06000 127.93300 1.000 50.02923 2405 HIS E CA 1
ATOM 17050 C C . HIS D 4 1243 ? 148.17100 147.64700 127.84900 1.000 50.02923 2405 HIS E C 1
ATOM 17051 O O . HIS D 4 1243 ? 148.43200 147.14000 126.75400 1.000 50.02923 2405 HIS E O 1
ATOM 17058 N N . ARG D 4 1244 ? 148.46500 147.06300 129.01700 1.000 53.10063 2406 ARG E N 1
ATOM 17059 C CA . ARG D 4 1244 ? 148.99700 145.70500 129.12800 1.000 53.10063 2406 ARG E CA 1
ATOM 17060 C C . ARG D 4 1244 ? 148.18600 144.70200 128.31700 1.000 53.10063 2406 ARG E C 1
ATOM 17061 O O . ARG D 4 1244 ? 148.74000 143.96000 127.49400 1.000 53.10063 2406 ARG E O 1
ATOM 17069 N N . ARG D 4 1245 ? 146.88300 144.61600 128.61500 1.000 54.16524 2407 ARG E N 1
ATOM 17070 C CA . ARG D 4 1245 ? 145.96700 143.69500 127.94500 1.000 54.16524 2407 ARG E CA 1
ATOM 17071 C C . ARG D 4 1245 ? 146.06700 143.82900 126.42800 1.000 54.16524 2407 ARG E C 1
ATOM 17072 O O . ARG D 4 1245 ? 146.28600 142.84300 125.71200 1.000 54.16524 2407 ARG E O 1
ATOM 17080 N N . ALA D 4 1246 ? 145.84900 145.05100 125.93400 1.000 50.23777 2408 ALA E N 1
ATOM 17081 C CA . ALA D 4 1246 ? 145.96400 145.39200 124.51800 1.000 50.23777 2408 ALA E CA 1
ATOM 17082 C C . ALA D 4 1246 ? 147.27700 144.91900 123.90800 1.000 50.23777 2408 ALA E C 1
ATOM 17083 O O . ALA D 4 1246 ? 147.27900 144.28600 122.85200 1.000 50.23777 2408 ALA E O 1
ATOM 17085 N N . PHE D 4 1247 ? 148.39800 145.37600 124.47500 1.000 44.51596 2409 PHE E N 1
ATOM 17086 C CA . PHE D 4 1247 ? 149.73700 145.01800 124.00500 1.000 44.51596 2409 PHE E CA 1
ATOM 17087 C C . PHE D 4 1247 ? 149.89600 143.50800 123.84800 1.000 44.51596 2409 PHE E C 1
ATOM 17088 O O . PHE D 4 1247 ? 150.36300 143.02800 122.80500 1.000 44.51596 2409 PHE E O 1
ATOM 17096 N N . LEU D 4 1248 ? 149.54000 142.75300 124.89500 1.000 46.23048 2410 LEU E N 1
ATOM 17097 C CA . LEU D 4 1248 ? 149.61400 141.29100 124.84700 1.000 46.23048 2410 LEU E CA 1
ATOM 17098 C C . LEU D 4 1248 ? 148.80200 140.73900 123.68400 1.000 46.23048 2410 LEU E C 1
ATOM 17099 O O . LEU D 4 1248 ? 149.30300 139.92300 122.89900 1.000 46.23048 2410 LEU E O 1
ATOM 17104 N N . ILE D 4 1249 ? 147.52400 141.13500 123.60000 1.000 53.27053 2411 ILE E N 1
ATOM 17105 C CA . ILE D 4 1249 ? 146.63400 140.63000 122.55400 1.000 53.27053 2411 ILE E CA 1
ATOM 17106 C C . ILE D 4 1249 ? 147.19800 140.95300 121.18200 1.000 53.27053 2411 ILE E C 1
ATOM 17107 O O . ILE D 4 1249 ? 147.18100 140.11600 120.27700 1.000 53.27053 2411 ILE E O 1
ATOM 17112 N N . SER D 4 1250 ? 147.68300 142.18300 121.01000 1.000 57.23633 2412 SER E N 1
ATOM 17113 C CA . SER D 4 1250 ? 148.27700 142.62700 119.75600 1.000 57.23633 2412 SER E CA 1
ATOM 17114 C C . SER D 4 1250 ? 149.41300 141.71700 119.33100 1.000 57.23633 2412 SER E C 1
ATOM 17115 O O . SER D 4 1250 ? 149.37900 141.13200 118.24700 1.000 57.23633 2412 SER E O 1
ATOM 17118 N N . LEU D 4 1251 ? 150.43800 141.60700 120.17700 1.000 54.34243 2413 LEU E N 1
ATOM 17119 C CA . LEU D 4 1251 ? 151.59700 140.76900 119.87600 1.000 54.34243 2413 LEU E CA 1
ATOM 17120 C C . LEU D 4 1251 ? 151.21000 139.32200 119.56300 1.000 54.34243 2413 LEU E C 1
ATOM 17121 O O . LEU D 4 1251 ? 151.57000 138.78000 118.50400 1.000 54.34243 2413 LEU E O 1
ATOM 17126 N N . LEU D 4 1252 ? 150.35700 138.73600 120.40200 1.000 58.30986 2414 LEU E N 1
ATOM 17127 C CA . LEU D 4 1252 ? 149.99700 137.33400 120.22900 1.000 58.30986 2414 LEU E CA 1
ATOM 17128 C C . LEU D 4 1252 ? 149.14400 137.11100 118.98400 1.000 58.30986 2414 LEU E C 1
ATOM 17129 O O . LEU D 4 1252 ? 149.48700 136.29100 118.12600 1.000 58.30986 2414 LEU E O 1
ATOM 17134 N N . ASN D 4 1253 ? 148.03800 137.84600 118.86500 1.000 70.29535 2415 ASN E N 1
ATOM 17135 C CA . ASN D 4 1253 ? 147.10500 137.67700 117.76100 1.000 70.29535 2415 ASN E CA 1
ATOM 17136 C C . ASN D 4 1253 ? 147.71700 138.07600 116.42800 1.000 70.29535 2415 ASN E C 1
ATOM 17137 O O . ASN D 4 1253 ? 147.34500 137.52300 115.38900 1.000 70.29535 2415 ASN E O 1
ATOM 17142 N N . LEU D 4 1254 ? 148.66800 138.99900 116.42700 1.000 72.42185 2416 LEU E N 1
ATOM 17143 C CA . LEU D 4 1254 ? 149.23200 139.47400 115.17700 1.000 72.42185 2416 LEU E CA 1
ATOM 17144 C C . LEU D 4 1254 ? 150.48100 138.72300 114.76200 1.000 72.42185 2416 LEU E C 1
ATOM 17145 O O . LEU D 4 1254 ? 150.96200 138.93900 113.64600 1.000 72.42185 2416 LEU E O 1
ATOM 17150 N N . PHE D 4 1255 ? 151.02500 137.85200 115.60300 1.000 73.42666 2417 PHE E N 1
ATOM 17151 C CA . PHE D 4 1255 ? 152.24800 137.19900 115.17400 1.000 73.42666 2417 PHE E CA 1
ATOM 17152 C C . PHE D 4 1255 ? 152.13200 135.69900 114.95900 1.000 73.42666 2417 PHE E C 1
ATOM 17153 O O . PHE D 4 1255 ? 152.81200 135.17700 114.07700 1.000 73.42666 2417 PHE E O 1
ATOM 17161 N N . ASP D 4 1256 ? 151.29000 134.99200 115.70500 1.000 72.68964 2418 ASP E N 1
ATOM 17162 C CA . ASP D 4 1256 ? 151.23600 133.53900 115.59600 1.000 72.68964 2418 ASP E CA 1
ATOM 17163 C C . ASP D 4 1256 ? 150.08400 133.00700 114.74800 1.000 72.68964 2418 ASP E C 1
ATOM 17164 O O . ASP D 4 1256 ? 150.27900 132.04100 114.00600 1.000 72.68964 2418 ASP E O 1
ATOM 17169 N N . ASP D 4 1257 ? 148.88800 133.59600 114.85100 1.000 86.14807 2419 ASP E N 1
ATOM 17170 C CA . ASP D 4 1257 ? 147.67700 132.95100 114.33800 1.000 86.14807 2419 ASP E CA 1
ATOM 17171 C C . ASP D 4 1257 ? 147.65000 132.76900 112.81900 1.000 86.14807 2419 ASP E C 1
ATOM 17172 O O . ASP D 4 1257 ? 147.46600 131.64800 112.33200 1.000 86.14807 2419 ASP E O 1
ATOM 17177 N N . THR D 4 1258 ? 147.84900 133.84800 112.03900 1.000 93.74745 2420 THR E N 1
ATOM 17178 C CA . THR D 4 1258 ? 147.67600 133.69700 110.59300 1.000 93.74745 2420 THR E CA 1
ATOM 17179 C C . THR D 4 1258 ? 148.66400 134.57600 109.81700 1.000 93.74745 2420 THR E C 1
ATOM 17180 O O . THR D 4 1258 ? 148.43700 134.87300 108.63900 1.000 93.74745 2420 THR E O 1
ATOM 17184 N N . ALA D 4 1259 ? 149.75200 134.99900 110.43400 1.000 96.94638 2421 ALA E N 1
ATOM 17185 C CA . ALA D 4 1259 ? 150.72600 135.85800 109.78400 1.000 96.94638 2421 ALA E CA 1
ATOM 17186 C C . ALA D 4 1259 ? 151.90300 135.00600 109.34100 1.000 96.94638 2421 ALA E C 1
ATOM 17187 O O . ALA D 4 1259 ? 152.43900 134.22600 110.13400 1.000 96.94638 2421 ALA E O 1
ATOM 17189 N N . LYS D 4 1260 ? 152.31000 135.15100 108.07800 1.000 99.35412 2422 LYS E N 1
ATOM 17190 C CA . LYS D 4 1260 ? 153.42300 134.35300 107.56100 1.000 99.35412 2422 LYS E CA 1
ATOM 17191 C C . LYS D 4 1260 ? 154.73300 135.01900 107.97500 1.000 99.35412 2422 LYS E C 1
ATOM 17192 O O . LYS D 4 1260 ? 155.52700 135.49800 107.16200 1.000 99.35412 2422 LYS E O 1
ATOM 17198 N N . THR D 4 1261 ? 154.94400 135.03400 109.28500 1.000 86.55002 2423 THR E N 1
ATOM 17199 C CA . THR D 4 1261 ? 156.14100 135.56500 109.90000 1.000 86.55002 2423 THR E CA 1
ATOM 17200 C C . THR D 4 1261 ? 157.27400 134.55700 109.78800 1.000 86.55002 2423 THR E C 1
ATOM 17201 O O . THR D 4 1261 ? 157.05300 133.35500 109.62200 1.000 86.55002 2423 THR E O 1
ATOM 17205 N N . ASP D 4 1262 ? 158.49800 135.06800 109.84300 1.000 78.65398 2424 ASP E N 1
ATOM 17206 C CA . ASP D 4 1262 ? 159.66100 134.19800 109.81300 1.000 78.65398 2424 ASP E CA 1
ATOM 17207 C C . ASP D 4 1262 ? 159.67300 133.30400 111.04200 1.000 78.65398 2424 ASP E C 1
ATOM 17208 O O . ASP D 4 1262 ? 159.41700 133.75900 112.16000 1.000 78.65398 2424 ASP E O 1
ATOM 17213 N N . VAL D 4 1263 ? 159.96600 132.01900 110.82700 1.000 70.23296 2425 VAL E N 1
ATOM 17214 C CA . VAL D 4 1263 ? 159.99000 131.00700 111.87800 1.000 70.23296 2425 VAL E CA 1
ATOM 17215 C C . VAL D 4 1263 ? 160.96700 131.33200 113.01700 1.000 70.23296 2425 VAL E C 1
ATOM 17216 O O . VAL D 4 1263 ? 160.91700 130.70300 114.07800 1.000 70.23296 2425 VAL E O 1
ATOM 17220 N N . THR D 4 1264 ? 161.79900 132.35800 112.86200 1.000 66.52425 2426 THR E N 1
ATOM 17221 C CA . THR D 4 1264 ? 162.72400 132.76000 113.90700 1.000 66.52425 2426 THR E CA 1
ATOM 17222 C C . THR D 4 1264 ? 162.11300 133.83900 114.78200 1.000 66.52425 2426 THR E C 1
ATOM 17223 O O . THR D 4 1264 ? 162.30200 133.82400 116.00400 1.000 66.52425 2426 THR E O 1
ATOM 17227 N N . MET D 4 1265 ? 161.40200 134.78900 114.16400 1.000 66.17122 2427 MET E N 1
ATOM 17228 C CA . MET D 4 1265 ? 160.72500 135.83300 114.92700 1.000 66.17122 2427 MET E CA 1
ATOM 17229 C C . MET D 4 1265 ? 159.70000 135.21600 115.86700 1.000 66.17122 2427 MET E C 1
ATOM 17230 O O . MET D 4 1265 ? 159.51600 135.68500 116.99500 1.000 66.17122 2427 MET E O 1
ATOM 17235 N N . LEU D 4 1266 ? 159.02200 134.16600 115.40600 1.000 64.42965 2428 LEU E N 1
ATOM 17236 C CA . LEU D 4 1266 ? 158.08800 133.43300 116.25000 1.000 64.42965 2428 LEU E CA 1
ATOM 17237 C C . LEU D 4 1266 ? 158.79100 132.85400 117.47100 1.000 64.42965 2428 LEU E C 1
ATOM 17238 O O . LEU D 4 1266 ? 158.29300 132.97100 118.59700 1.000 64.42965 2428 LEU E O 1
ATOM 17243 N N . LEU D 4 1267 ? 159.92900 132.18200 117.25100 1.000 65.28421 2429 LEU E N 1
ATOM 17244 C CA . LEU D 4 1267 ? 160.74900 131.67500 118.34900 1.000 65.28421 2429 LEU E CA 1
ATOM 17245 C C . LEU D 4 1267 ? 161.10100 132.77300 119.34000 1.000 65.28421 2429 LEU E C 1
ATOM 17246 O O . LEU D 4 1267 ? 161.00900 132.57900 120.55700 1.000 65.28421 2429 LEU E O 1
ATOM 17251 N N . TYR D 4 1268 ? 161.50100 133.93300 118.82800 1.000 55.58020 2430 TYR E N 1
ATOM 17252 C CA . TYR D 4 1268 ? 161.94500 135.01500 119.69700 1.000 55.58020 2430 TYR E CA 1
ATOM 17253 C C . TYR D 4 1268 ? 160.78600 135.54700 120.53100 1.000 55.58020 2430 TYR E C 1
ATOM 17254 O O . TYR D 4 1268 ? 160.91900 135.75100 121.74600 1.000 55.58020 2430 TYR E O 1
ATOM 17263 N N . ILE D 4 1269 ? 159.64600 135.78600 119.88200 1.000 58.45576 2431 ILE E N 1
ATOM 17264 C CA . ILE D 4 1269 ? 158.44200 136.24400 120.56600 1.000 58.45576 2431 ILE E CA 1
ATOM 17265 C C . ILE D 4 1269 ? 158.02000 135.24900 121.64000 1.000 58.45576 2431 ILE E C 1
ATOM 17266 O O . ILE D 4 1269 ? 157.64900 135.64000 122.75000 1.000 58.45576 2431 ILE E O 1
ATOM 17271 N N . ALA D 4 1270 ? 158.12000 133.94900 121.34800 1.000 61.75395 2432 ALA E N 1
ATOM 17272 C CA . ALA D 4 1270 ? 157.68700 132.94200 122.31400 1.000 61.75395 2432 ALA E CA 1
ATOM 17273 C C . ALA D 4 1270 ? 158.63100 132.87200 123.50500 1.000 61.75395 2432 ALA E C 1
ATOM 17274 O O . ALA D 4 1270 ? 158.18400 132.73600 124.65400 1.000 61.75395 2432 ALA E O 1
ATOM 17276 N N . ASP D 4 1271 ? 159.93800 132.93300 123.24200 1.000 63.12660 2433 ASP E N 1
ATOM 17277 C CA . ASP D 4 1271 ? 160.92700 133.02700 124.30800 1.000 63.12660 2433 ASP E CA 1
ATOM 17278 C C . ASP D 4 1271 ? 160.63500 134.20900 125.22200 1.000 63.12660 2433 ASP E C 1
ATOM 17279 O O . ASP D 4 1271 ? 160.60900 134.06900 126.45100 1.000 63.12660 2433 ASP E O 1
ATOM 17284 N N . ASN D 4 1272 ? 160.36500 135.37500 124.63300 1.000 56.62925 2434 ASN E N 1
ATOM 17285 C CA . ASN D 4 1272 ? 160.10700 136.55200 125.45200 1.000 56.62925 2434 ASN E CA 1
ATOM 17286 C C . ASN D 4 1272 ? 158.77600 136.45600 126.18100 1.000 56.62925 2434 ASN E C 1
ATOM 17287 O O . ASN D 4 1272 ? 158.64000 136.99200 127.28500 1.000 56.62925 2434 ASN E O 1
ATOM 17292 N N . LEU D 4 1273 ? 157.78800 135.79000 125.58600 1.000 53.81836 2435 LEU E N 1
ATOM 17293 C CA . LEU D 4 1273 ? 156.49900 135.63300 126.24600 1.000 53.81836 2435 LEU E CA 1
ATOM 17294 C C . LEU D 4 1273 ? 156.58400 134.69400 127.43400 1.000 53.81836 2435 LEU E C 1
ATOM 17295 O O . LEU D 4 1273 ? 155.84100 134.85700 128.40700 1.000 53.81836 2435 LEU E O 1
ATOM 17300 N N . ALA D 4 1274 ? 157.47500 133.71200 127.37800 1.000 59.59296 2436 ALA E N 1
ATOM 17301 C CA . ALA D 4 1274 ? 157.63900 132.85200 128.53900 1.000 59.59296 2436 ALA E CA 1
ATOM 17302 C C . ALA D 4 1274 ? 158.54100 133.46200 129.59900 1.000 59.59296 2436 ALA E C 1
ATOM 17303 O O . ALA D 4 1274 ? 158.33600 133.21700 130.79000 1.000 59.59296 2436 ALA E O 1
ATOM 17305 N N . CYS D 4 1275 ? 159.53900 134.24600 129.19900 1.000 57.25115 2437 CYS E N 1
ATOM 17306 C CA . CYS D 4 1275 ? 160.50500 134.74500 130.17500 1.000 57.25115 2437 CYS E CA 1
ATOM 17307 C C . CYS D 4 1275 ? 159.93700 135.83700 131.08300 1.000 57.25115 2437 CYS E C 1
ATOM 17308 O O . CYS D 4 1275 ? 160.31000 135.89300 132.25900 1.000 57.25115 2437 CYS E O 1
ATOM 17311 N N . PHE D 4 1276 ? 159.05200 136.72400 130.55600 1.000 51.38224 2438 PHE E N 1
ATOM 17312 C CA . PHE D 4 1276 ? 158.58900 137.99200 131.14700 1.000 51.38224 2438 PHE E CA 1
ATOM 17313 C C . PHE D 4 1276 ? 158.37500 137.96700 132.65400 1.000 51.38224 2438 PHE E C 1
ATOM 17314 O O . PHE D 4 1276 ? 157.82000 137.00100 133.18300 1.000 51.38224 2438 PHE E O 1
ATOM 17322 N N . PRO D 4 1277 ? 158.80100 138.99900 133.37700 1.000 46.37892 2439 PRO E N 1
ATOM 17323 C CA . PRO D 4 1277 ? 158.52900 139.04900 134.81600 1.000 46.37892 2439 PRO E CA 1
ATOM 17324 C C . PRO D 4 1277 ? 157.07900 139.41600 135.09700 1.000 46.37892 2439 PRO E C 1
ATOM 17325 O O . PRO D 4 1277 ? 156.57000 140.42600 134.61000 1.000 46.37892 2439 PRO E O 1
ATOM 17329 N N . TYR D 4 1278 ? 156.41300 138.57300 135.87900 1.000 49.20209 2440 TYR E N 1
ATOM 17330 C CA . TYR D 4 1278 ? 155.03200 138.76600 136.28500 1.000 49.20209 2440 TYR E CA 1
ATOM 17331 C C . TYR D 4 1278 ? 154.97900 139.01600 137.78400 1.000 49.20209 2440 TYR E C 1
ATOM 17332 O O . TYR D 4 1278 ? 155.80000 138.49800 138.54200 1.000 49.20209 2440 TYR E O 1
ATOM 17341 N N . GLN D 4 1279 ? 154.01400 139.82200 138.21400 1.000 57.98969 2441 GLN E N 1
ATOM 17342 C CA . GLN D 4 1279 ? 153.88700 140.13100 139.63000 1.000 57.98969 2441 GLN E CA 1
ATOM 17343 C C . GLN D 4 1279 ? 152.46200 139.95200 140.14700 1.000 57.98969 2441 GLN E C 1
ATOM 17344 O O . GLN D 4 1279 ? 152.16800 140.37400 141.27000 1.000 57.98969 2441 GLN E O 1
ATOM 17350 N N . THR D 4 1280 ? 151.57000 139.35400 139.36400 1.000 67.14331 2442 THR E N 1
ATOM 17351 C CA . THR D 4 1280 ? 150.21700 139.01800 139.81300 1.000 67.14331 2442 THR E CA 1
ATOM 17352 C C . THR D 4 1280 ? 149.86200 137.64600 139.25500 1.000 67.14331 2442 THR E C 1
ATOM 17353 O O . THR D 4 1280 ? 150.72800 136.86800 138.84300 1.000 67.14331 2442 THR E O 1
ATOM 17357 N N . GLN D 4 1281 ? 148.56600 137.34000 139.25600 1.000 74.47677 2443 GLN E N 1
ATOM 17358 C CA . GLN D 4 1281 ? 148.03200 136.12100 138.67600 1.000 74.47677 2443 GLN E CA 1
ATOM 17359 C C . GLN D 4 1281 ? 147.15900 136.36000 137.45600 1.000 74.47677 2443 GLN E C 1
ATOM 17360 O O . GLN D 4 1281 ? 146.86800 135.40300 136.73700 1.000 74.47677 2443 GLN E O 1
ATOM 17366 N N . GLU D 4 1282 ? 146.73200 137.60200 137.21300 1.000 71.89910 2444 GLU E N 1
ATOM 17367 C CA . GLU D 4 1282 ? 145.83300 137.89500 136.09800 1.000 71.89910 2444 GLU E CA 1
ATOM 17368 C C . GLU D 4 1282 ? 146.48300 137.60000 134.75200 1.000 71.89910 2444 GLU E C 1
ATOM 17369 O O . GLU D 4 1282 ? 145.85900 136.99800 133.86600 1.000 71.89910 2444 GLU E O 1
ATOM 17375 N N . GLU D 4 1283 ? 147.73600 138.01900 134.58900 1.000 65.02940 2445 GLU E N 1
ATOM 17376 C CA . GLU D 4 1283 ? 148.40100 137.98500 133.28700 1.000 65.02940 2445 GLU E CA 1
ATOM 17377 C C . GLU D 4 1283 ? 148.56000 136.58600 132.69700 1.000 65.02940 2445 GLU E C 1
ATOM 17378 O O . GLU D 4 1283 ? 148.16200 136.39000 131.53300 1.000 65.02940 2445 GLU E O 1
ATOM 17384 N N . PRO D 4 1284 ? 149.17400 135.60100 133.38000 1.000 65.40933 2446 PRO E N 1
ATOM 17385 C CA . PRO D 4 1284 ? 149.32300 134.29500 132.72600 1.000 65.40933 2446 PRO E CA 1
ATOM 17386 C C . PRO D 4 1284 ? 147.99500 133.63900 132.43200 1.000 65.40933 2446 PRO E C 1
ATOM 17387 O O . PRO D 4 1284 ? 147.88200 132.91500 131.43900 1.000 65.40933 2446 PRO E O 1
ATOM 17391 N N . LEU D 4 1285 ? 146.97000 133.91600 133.23800 1.000 70.49257 2447 LEU E N 1
ATOM 17392 C CA . LEU D 4 1285 ? 145.65500 133.35600 132.95700 1.000 70.49257 2447 LEU E CA 1
ATOM 17393 C C . LEU D 4 1285 ? 145.05500 133.97800 131.70500 1.000 70.49257 2447 LEU E C 1
ATOM 17394 O O . LEU D 4 1285 ? 144.42900 133.27600 130.90400 1.000 70.49257 2447 LEU E O 1
ATOM 17399 N N . PHE D 4 1286 ? 145.23500 135.28900 131.52300 1.000 62.39952 2448 PHE E N 1
ATOM 17400 C CA . PHE D 4 1286 ? 144.81700 135.94200 130.28300 1.000 62.39952 2448 PHE E CA 1
ATOM 17401 C C . PHE D 4 1286 ? 145.49800 135.32000 129.07000 1.000 62.39952 2448 PHE E C 1
ATOM 17402 O O . PHE D 4 1286 ? 144.83700 135.00000 128.06200 1.000 62.39952 2448 PHE E O 1
ATOM 17410 N N . ILE D 4 1287 ? 146.83000 135.22100 129.12700 1.000 66.08075 2449 ILE E N 1
ATOM 17411 C CA . ILE D 4 1287 ? 147.59000 134.65200 128.01700 1.000 66.08075 2449 ILE E CA 1
ATOM 17412 C C . ILE D 4 1287 ? 147.10000 133.24500 127.72000 1.000 66.08075 2449 ILE E C 1
ATOM 17413 O O . ILE D 4 1287 ? 146.83500 132.89700 126.56500 1.000 66.08075 2449 ILE E O 1
ATOM 17418 N N . MET D 4 1288 ? 146.92300 132.44100 128.77200 1.000 73.51818 2450 MET E N 1
ATOM 17419 C CA . MET D 4 1288 ? 146.48400 131.06300 128.61500 1.000 73.51818 2450 MET E CA 1
ATOM 17420 C C . MET D 4 1288 ? 145.10300 130.99700 127.98300 1.000 73.51818 2450 MET E C 1
ATOM 17421 O O . MET D 4 1288 ? 144.84500 130.13800 127.13700 1.000 73.51818 2450 MET E O 1
ATOM 17426 N N . HIS D 4 1289 ? 144.20000 131.87800 128.41000 1.000 65.46166 2451 HIS E N 1
ATOM 17427 C CA . HIS D 4 1289 ? 142.82800 131.89800 127.91800 1.000 65.46166 2451 HIS E CA 1
ATOM 17428 C C . HIS D 4 1289 ? 142.78600 132.12900 126.40800 1.000 65.46166 2451 HIS E C 1
ATOM 17429 O O . HIS D 4 1289 ? 142.18600 131.34100 125.65600 1.000 65.46166 2451 HIS E O 1
ATOM 17436 N N . HIS D 4 1290 ? 143.37600 133.23800 125.94800 1.000 63.08482 2452 HIS E N 1
ATOM 17437 C CA . HIS D 4 1290 ? 143.38000 133.48400 124.50200 1.000 63.08482 2452 HIS E CA 1
ATOM 17438 C C . HIS D 4 1290 ? 144.13200 132.40400 123.73600 1.000 63.08482 2452 HIS E C 1
ATOM 17439 O O . HIS D 4 1290 ? 143.71800 132.03800 122.62600 1.000 63.08482 2452 HIS E O 1
ATOM 17446 N N . ILE D 4 1291 ? 145.27700 131.95300 124.26700 1.000 70.82912 2453 ILE E N 1
ATOM 17447 C CA . ILE D 4 1291 ? 146.00200 130.81300 123.70300 1.000 70.82912 2453 ILE E CA 1
ATOM 17448 C C . ILE D 4 1291 ? 145.06100 129.63900 123.46800 1.000 70.82912 2453 ILE E C 1
ATOM 17449 O O . ILE D 4 1291 ? 145.06100 129.03400 122.39100 1.000 70.82912 2453 ILE E O 1
ATOM 17454 N N . ASP D 4 1292 ? 144.30000 129.26300 124.50300 1.000 76.56065 2454 ASP E N 1
ATOM 17455 C CA . ASP D 4 1292 ? 143.27700 128.22400 124.41200 1.000 76.56065 2454 ASP E CA 1
ATOM 17456 C C . ASP D 4 1292 ? 142.36400 128.43200 123.21600 1.000 76.56065 2454 ASP E C 1
ATOM 17457 O O . ASP D 4 1292 ? 142.18500 127.52100 122.40600 1.000 76.56065 2454 ASP E O 1
ATOM 17462 N N . ILE D 4 1293 ? 141.68300 129.58500 123.17300 1.000 71.10021 2455 ILE E N 1
ATOM 17463 C CA . ILE D 4 1293 ? 140.71500 129.86100 122.10000 1.000 71.10021 2455 ILE E CA 1
ATOM 17464 C C . ILE D 4 1293 ? 141.33500 129.67800 120.71300 1.000 71.10021 2455 ILE E C 1
ATOM 17465 O O . ILE D 4 1293 ? 140.81700 128.92300 119.87000 1.000 71.10021 2455 ILE E O 1
ATOM 17470 N N . THR D 4 1294 ? 142.44700 130.38100 120.45500 1.000 74.68586 2456 THR E N 1
ATOM 17471 C CA . THR D 4 1294 ? 143.07300 130.30300 119.13400 1.000 74.68586 2456 THR E CA 1
ATOM 17472 C C . THR D 4 1294 ? 143.55500 128.89000 118.81500 1.000 74.68586 2456 THR E C 1
ATOM 17473 O O . THR D 4 1294 ? 143.34300 128.40100 117.69700 1.000 74.68586 2456 THR E O 1
ATOM 17477 N N . LEU D 4 1295 ? 144.30600 128.27600 119.73700 1.000 78.65346 2457 LEU E N 1
ATOM 17478 C CA . LEU D 4 1295 ? 144.74300 126.89100 119.61800 1.000 78.65346 2457 LEU E CA 1
ATOM 17479 C C . LEU D 4 1295 ? 143.58900 125.97700 119.23800 1.000 78.65346 2457 LEU E C 1
ATOM 17480 O O . LEU D 4 1295 ? 143.67600 125.24500 118.25200 1.000 78.65346 2457 LEU E O 1
ATOM 17485 N N . SER D 4 1296 ? 142.52400 125.98700 120.04900 1.000 80.92893 2458 SER E N 1
ATOM 17486 C CA . SER D 4 1296 ? 141.31300 125.20900 119.80600 1.000 80.92893 2458 SER E CA 1
ATOM 17487 C C . SER D 4 1296 ? 140.86100 125.31500 118.35900 1.000 80.92893 2458 SER E C 1
ATOM 17488 O O . SER D 4 1296 ? 140.90200 124.33100 117.61300 1.000 80.92893 2458 SER E O 1
ATOM 17491 N N . VAL D 4 1297 ? 140.48500 126.52500 117.93800 1.000 79.83792 2459 VAL E N 1
ATOM 17492 C CA . VAL D 4 1297 ? 139.87800 126.70000 116.61700 1.000 79.83792 2459 VAL E CA 1
ATOM 17493 C C . VAL D 4 1297 ? 140.86000 126.33000 115.50800 1.000 79.83792 2459 VAL E C 1
ATOM 17494 O O . VAL D 4 1297 ? 140.57600 125.46100 114.66800 1.000 79.83792 2459 VAL E O 1
ATOM 17498 N N . SER D 4 1298 ? 141.99800 127.03200 115.45800 1.000 82.41311 2460 SER E N 1
ATOM 17499 C CA . SER D 4 1298 ? 143.02300 126.80600 114.44000 1.000 82.41311 2460 SER E CA 1
ATOM 17500 C C . SER D 4 1298 ? 143.47200 125.34800 114.36500 1.000 82.41311 2460 SER E C 1
ATOM 17501 O O . SER D 4 1298 ? 143.46400 124.74200 113.28600 1.000 82.41311 2460 SER E O 1
ATOM 17504 N N . GLY D 4 1299 ? 143.97000 124.81400 115.48600 1.000 88.38251 2461 GLY E N 1
ATOM 17505 C CA . GLY D 4 1299 ? 144.41000 123.42800 115.54800 1.000 88.38251 2461 GLY E CA 1
ATOM 17506 C C . GLY D 4 1299 ? 143.36100 122.43600 115.09700 1.000 88.38251 2461 GLY E C 1
ATOM 17507 O O . GLY D 4 1299 ? 143.66900 121.49100 114.37100 1.000 88.38251 2461 GLY E O 1
ATOM 17508 N N . SER D 4 1300 ? 142.12900 122.58000 115.60300 1.000 92.80102 2462 SER E N 1
ATOM 17509 C CA . SER D 4 1300 ? 141.03700 121.70300 115.20000 1.000 92.80102 2462 SER E CA 1
ATOM 17510 C C . SER D 4 1300 ? 140.87100 121.70400 113.68900 1.000 92.80102 2462 SER E C 1
ATOM 17511 O O . SER D 4 1300 ? 140.84400 120.63900 113.05900 1.000 92.80102 2462 SER E O 1
ATOM 17514 N N . ASN D 4 1301 ? 140.71500 122.89800 113.10500 1.000 95.83947 2463 ASN E N 1
ATOM 17515 C CA . ASN D 4 1301 ? 140.57000 123.03700 111.65700 1.000 95.83947 2463 ASN E CA 1
ATOM 17516 C C . ASN D 4 1301 ? 141.71100 122.35000 110.90900 1.000 95.83947 2463 ASN E C 1
ATOM 17517 O O . ASN D 4 1301 ? 141.47600 121.52700 110.01200 1.000 95.83947 2463 ASN E O 1
ATOM 17522 N N . LEU D 4 1302 ? 142.95400 122.68400 111.27300 1.000 96.99458 2464 LEU E N 1
ATOM 17523 C CA . LEU D 4 1302 ? 144.12900 122.13100 110.60200 1.000 96.99458 2464 LEU E CA 1
ATOM 17524 C C . LEU D 4 1302 ? 144.17400 120.61100 110.69800 1.000 96.99458 2464 LEU E C 1
ATOM 17525 O O . LEU D 4 1302 ? 144.35900 119.92000 109.68900 1.000 96.99458 2464 LEU E O 1
ATOM 17530 N N . LEU D 4 1303 ? 144.05100 120.07700 111.91700 1.000 102.67470 2465 LEU E N 1
ATOM 17531 C CA . LEU D 4 1303 ? 144.19000 118.64200 112.12900 1.000 102.67470 2465 LEU E CA 1
ATOM 17532 C C . LEU D 4 1303 ? 143.08000 117.87000 111.43400 1.000 102.67470 2465 LEU E C 1
ATOM 17533 O O . LEU D 4 1303 ? 143.31800 116.79000 110.88400 1.000 102.67470 2465 LEU E O 1
ATOM 17538 N N . GLN D 4 1304 ? 141.86100 118.41700 111.43200 1.000 104.54748 2466 GLN E N 1
ATOM 17539 C CA . GLN D 4 1304 ? 140.75800 117.72400 110.77900 1.000 104.54748 2466 GLN E CA 1
ATOM 17540 C C . GLN D 4 1304 ? 140.92300 117.76100 109.26500 1.000 104.54748 2466 GLN E C 1
ATOM 17541 O O . GLN D 4 1304 ? 140.56800 116.79700 108.57700 1.000 104.54748 2466 GLN E O 1
ATOM 17547 N N . SER D 4 1305 ? 141.46300 118.86200 108.72500 1.000 110.53181 2467 SER E N 1
ATOM 17548 C CA . SER D 4 1305 ? 141.71900 118.90200 107.29200 1.000 110.53181 2467 SER E CA 1
ATOM 17549 C C . SER D 4 1305 ? 142.84600 117.95300 106.91400 1.000 110.53181 2467 SER E C 1
ATOM 17550 O O . SER D 4 1305 ? 142.84100 117.39200 105.81300 1.000 110.53181 2467 SER E O 1
ATOM 17553 N N . PHE D 4 1306 ? 143.82300 117.77600 107.80600 1.000 117.09580 2468 PHE E N 1
ATOM 17554 C CA . PHE D 4 1306 ? 144.87800 116.79600 107.56800 1.000 117.09580 2468 PHE E CA 1
ATOM 17555 C C . PHE D 4 1306 ? 144.33400 115.37400 107.63600 1.000 117.09580 2468 PHE E C 1
ATOM 17556 O O . PHE D 4 1306 ? 144.79900 114.49000 106.90600 1.000 117.09580 2468 PHE E O 1
ATOM 17564 N N . LYS D 4 1307 ? 143.35900 115.13400 108.51900 1.000 120.05549 2469 LYS E N 1
ATOM 17565 C CA . LYS D 4 1307 ? 142.71400 113.82400 108.57700 1.000 120.05549 2469 LYS E CA 1
ATOM 17566 C C . LYS D 4 1307 ? 141.90400 113.56900 107.31300 1.000 120.05549 2469 LYS E C 1
ATOM 17567 O O . LYS D 4 1307 ? 141.87100 112.44200 106.80500 1.000 120.05549 2469 LYS E O 1
ATOM 17573 N N . GLU D 4 1308 ? 141.24000 114.60700 106.80100 1.000 120.94237 2470 GLU E N 1
ATOM 17574 C CA . GLU D 4 1308 ? 140.51500 114.49100 105.54300 1.000 120.94237 2470 GLU E CA 1
ATOM 17575 C C . GLU D 4 1308 ? 141.47200 114.21400 104.39000 1.000 120.94237 2470 GLU E C 1
ATOM 17576 O O . GLU D 4 1308 ? 141.12600 113.49400 103.44600 1.000 120.94237 2470 GLU E O 1
ATOM 17582 N N . SER D 4 1309 ? 142.69100 114.73700 104.47600 1.000 119.13943 2471 SER E N 1
ATOM 17583 C CA . SER D 4 1309 ? 143.70200 114.52800 103.45400 1.000 119.13943 2471 SER E CA 1
ATOM 17584 C C . SER D 4 1309 ? 144.63000 113.39000 103.86300 1.000 119.13943 2471 SER E C 1
ATOM 17585 O O . SER D 4 1309 ? 144.32200 112.62500 104.77700 1.000 119.13943 2471 SER E O 1
ATOM 17588 N N . LEU D 4 1371 ? 153.48100 119.53100 101.06900 1.000 115.91916 2533 LEU E N 1
ATOM 17589 C CA . LEU D 4 1371 ? 152.73300 119.94500 102.24900 1.000 115.91916 2533 LEU E CA 1
ATOM 17590 C C . LEU D 4 1371 ? 153.62500 120.72500 103.21000 1.000 115.91916 2533 LEU E C 1
ATOM 17591 O O . LEU D 4 1371 ? 153.54500 120.56300 104.42500 1.000 115.91916 2533 LEU E O 1
ATOM 17596 N N . ILE D 4 1372 ? 154.49600 121.55800 102.63500 1.000 126.83385 2534 ILE E N 1
ATOM 17597 C CA . ILE D 4 1372 ? 155.34600 122.44500 103.42400 1.000 126.83385 2534 ILE E CA 1
ATOM 17598 C C . ILE D 4 1372 ? 154.50600 123.49200 104.15900 1.000 126.83385 2534 ILE E C 1
ATOM 17599 O O . ILE D 4 1372 ? 154.89800 123.97200 105.23600 1.000 126.83385 2534 ILE E O 1
ATOM 17604 N N . GLU D 4 1373 ? 153.36000 123.88300 103.58500 1.000 126.56708 2535 GLU E N 1
ATOM 17605 C CA . GLU D 4 1373 ? 152.43400 124.78000 104.27600 1.000 126.56708 2535 GLU E CA 1
ATOM 17606 C C . GLU D 4 1373 ? 152.01300 124.19900 105.61900 1.000 126.56708 2535 GLU E C 1
ATOM 17607 O O . GLU D 4 1373 ? 151.92300 124.92400 106.62400 1.000 126.56708 2535 GLU E O 1
ATOM 17613 N N . PHE D 4 1374 ? 151.77800 122.88200 105.65000 1.000 119.45111 2536 PHE E N 1
ATOM 17614 C CA . PHE D 4 1374 ? 151.53700 122.19300 106.90900 1.000 119.45111 2536 PHE E CA 1
ATOM 17615 C C . PHE D 4 1374 ? 152.72300 122.33400 107.84700 1.000 119.45111 2536 PHE E C 1
ATOM 17616 O O . PHE D 4 1374 ? 152.53200 122.54400 109.04600 1.000 119.45111 2536 PHE E O 1
ATOM 17624 N N . ALA D 4 1375 ? 153.94800 122.19100 107.32500 1.000 118.41576 2537 ALA E N 1
ATOM 17625 C CA . ALA D 4 1375 ? 155.14200 122.34200 108.15600 1.000 118.41576 2537 ALA E CA 1
ATOM 17626 C C . ALA D 4 1375 ? 155.16500 123.70800 108.83600 1.000 118.41576 2537 ALA E C 1
ATOM 17627 O O . ALA D 4 1375 ? 155.35400 123.80500 110.05600 1.000 118.41576 2537 ALA E O 1
ATOM 17629 N N . ASN D 4 1376 ? 154.90800 124.76600 108.06500 1.000 114.77899 2538 ASN E N 1
ATOM 17630 C CA . ASN D 4 1376 ? 154.92000 126.12400 108.60200 1.000 114.77899 2538 ASN E CA 1
ATOM 17631 C C . ASN D 4 1376 ? 153.86600 126.30400 109.69500 1.000 114.77899 2538 ASN E C 1
ATOM 17632 O O . ASN D 4 1376 ? 154.18800 126.65900 110.84400 1.000 114.77899 2538 ASN E O 1
ATOM 17637 N N . VAL D 4 1377 ? 152.59400 126.06600 109.34800 1.000 111.17157 2539 VAL E N 1
ATOM 17638 C CA . VAL D 4 1377 ? 151.51500 126.35100 110.29300 1.000 111.17157 2539 VAL E CA 1
ATOM 17639 C C . VAL D 4 1377 ? 151.59600 125.42200 111.50100 1.000 111.17157 2539 VAL E C 1
ATOM 17640 O O . VAL D 4 1377 ? 151.24000 125.80900 112.62700 1.000 111.17157 2539 VAL E O 1
ATOM 17644 N N . SER D 4 1378 ? 152.10400 124.20700 111.30100 1.000 114.42835 2540 SER E N 1
ATOM 17645 C CA . SER D 4 1378 ? 152.26100 123.26400 112.39000 1.000 114.42835 2540 SER E CA 1
ATOM 17646 C C . SER D 4 1378 ? 153.32400 123.72700 113.36800 1.000 114.42835 2540 SER E C 1
ATOM 17647 O O . SER D 4 1378 ? 153.14200 123.59700 114.58200 1.000 114.42835 2540 SER E O 1
ATOM 17650 N N . GLN D 4 1379 ? 154.45500 124.23600 112.86000 1.000 112.13408 2541 GLN E N 1
ATOM 17651 C CA . GLN D 4 1379 ? 155.45400 124.82100 113.74900 1.000 112.13408 2541 GLN E CA 1
ATOM 17652 C C . GLN D 4 1379 ? 154.88200 125.97500 114.55200 1.000 112.13408 2541 GLN E C 1
ATOM 17653 O O . GLN D 4 1379 ? 155.16500 126.09500 115.75100 1.000 112.13408 2541 GLN E O 1
ATOM 17659 N N . GLY D 4 1380 ? 154.10300 126.84300 113.90400 1.000 96.48312 2542 GLY E N 1
ATOM 17660 C CA . GLY D 4 1380 ? 153.44600 127.93100 114.61400 1.000 96.48312 2542 GLY E CA 1
ATOM 17661 C C . GLY D 4 1380 ? 152.62800 127.45000 115.80200 1.000 96.48312 2542 GLY E C 1
ATOM 17662 O O . GLY D 4 1380 ? 152.86400 127.84300 116.95900 1.000 96.48312 2542 GLY E O 1
ATOM 17663 N N . ILE D 4 1381 ? 151.67400 126.56500 115.50800 1.000 91.52743 2543 ILE E N 1
ATOM 17664 C CA . ILE D 4 1381 ? 150.76100 126.08000 116.54000 1.000 91.52743 2543 ILE E CA 1
ATOM 17665 C C . ILE D 4 1381 ? 151.51000 125.29200 117.61200 1.000 91.52743 2543 ILE E C 1
ATOM 17666 O O . ILE D 4 1381 ? 151.18300 125.37700 118.80200 1.000 91.52743 2543 ILE E O 1
ATOM 17671 N N . LEU D 4 1382 ? 152.54300 124.54100 117.21900 1.000 96.14905 2544 LEU E N 1
ATOM 17672 C CA . LEU D 4 1382 ? 153.30400 123.75300 118.18400 1.000 96.14905 2544 LEU E CA 1
ATOM 17673 C C . LEU D 4 1382 ? 154.07500 124.64900 119.14100 1.000 96.14905 2544 LEU E C 1
ATOM 17674 O O . LEU D 4 1382 ? 154.14900 124.36300 120.34300 1.000 96.14905 2544 LEU E O 1
ATOM 17679 N N . LEU D 4 1383 ? 154.71000 125.69600 118.61100 1.000 89.60464 2545 LEU E N 1
ATOM 17680 C CA . LEU D 4 1383 ? 155.39600 126.66000 119.46000 1.000 89.60464 2545 LEU E CA 1
ATOM 17681 C C . LEU D 4 1383 ? 154.43500 127.28100 120.45900 1.000 89.60464 2545 LEU E C 1
ATOM 17682 O O . LEU D 4 1383 ? 154.76700 127.45100 121.64200 1.000 89.60464 2545 LEU E O 1
ATOM 17687 N N . LEU D 4 1384 ? 153.22500 127.59600 119.99800 1.000 84.81952 2546 LEU E N 1
ATOM 17688 C CA . LEU D 4 1384 ? 152.23200 128.18000 120.88900 1.000 84.81952 2546 LEU E CA 1
ATOM 17689 C C . LEU D 4 1384 ? 151.82000 127.19500 121.98300 1.000 84.81952 2546 LEU E C 1
ATOM 17690 O O . LEU D 4 1384 ? 151.69300 127.57400 123.15700 1.000 84.81952 2546 LEU E O 1
ATOM 17695 N N . LEU D 4 1385 ? 151.60300 125.93100 121.60300 1.000 87.89667 2547 LEU E N 1
ATOM 17696 C CA . LEU D 4 1385 ? 151.37900 124.83500 122.54400 1.000 87.89667 2547 LEU E CA 1
ATOM 17697 C C . LEU D 4 1385 ? 152.44000 124.77100 123.62900 1.000 87.89667 2547 LEU E C 1
ATOM 17698 O O . LEU D 4 1385 ? 152.12300 124.71800 124.82300 1.000 87.89667 2547 LEU E O 1
ATOM 17703 N N . MET D 4 1386 ? 153.70400 124.68400 123.21700 1.000 95.19647 2548 MET E N 1
ATOM 17704 C CA . MET D 4 1386 ? 154.78800 124.55400 124.18300 1.000 95.19647 2548 MET E CA 1
ATOM 17705 C C . MET D 4 1386 ? 154.87600 125.76600 125.09600 1.000 95.19647 2548 MET E C 1
ATOM 17706 O O . MET D 4 1386 ? 155.23000 125.62500 126.27300 1.000 95.19647 2548 MET E O 1
ATOM 17711 N N . LEU D 4 1387 ? 154.55000 126.95500 124.58000 1.000 88.74537 2549 LEU E N 1
ATOM 17712 C CA . LEU D 4 1387 ? 154.45500 128.12900 125.44200 1.000 88.74537 2549 LEU E CA 1
ATOM 17713 C C . LEU D 4 1387 ? 153.39100 127.92700 126.51400 1.000 88.74537 2549 LEU E C 1
ATOM 17714 O O . LEU D 4 1387 ? 153.62100 128.22000 127.69700 1.000 88.74537 2549 LEU E O 1
ATOM 17719 N N . LYS D 4 1388 ? 152.20700 127.46500 126.10200 1.000 85.01420 2550 LYS E N 1
ATOM 17720 C CA . LYS D 4 1388 ? 151.12800 127.20400 127.05200 1.000 85.01420 2550 LYS E CA 1
ATOM 17721 C C . LYS D 4 1388 ? 151.56200 126.21900 128.12700 1.000 85.01420 2550 LYS E C 1
ATOM 17722 O O . LYS D 4 1388 ? 151.32400 126.43500 129.32300 1.000 85.01420 2550 LYS E O 1
ATOM 17728 N N . GLN D 4 1389 ? 152.22700 125.14100 127.71400 1.000 91.36932 2551 GLN E N 1
ATOM 17729 C CA . GLN D 4 1389 ? 152.64000 124.11300 128.66300 1.000 91.36932 2551 GLN E CA 1
ATOM 17730 C C . GLN D 4 1389 ? 153.68500 124.63200 129.63300 1.000 91.36932 2551 GLN E C 1
ATOM 17731 O O . GLN D 4 1389 ? 153.62700 124.32400 130.82800 1.000 91.36932 2551 GLN E O 1
ATOM 17737 N N . HIS D 4 1390 ? 154.66300 125.39200 129.13200 1.000 96.08764 2552 HIS E N 1
ATOM 17738 C CA . HIS D 4 1390 ? 155.67300 125.97000 130.01100 1.000 96.08764 2552 HIS E CA 1
AT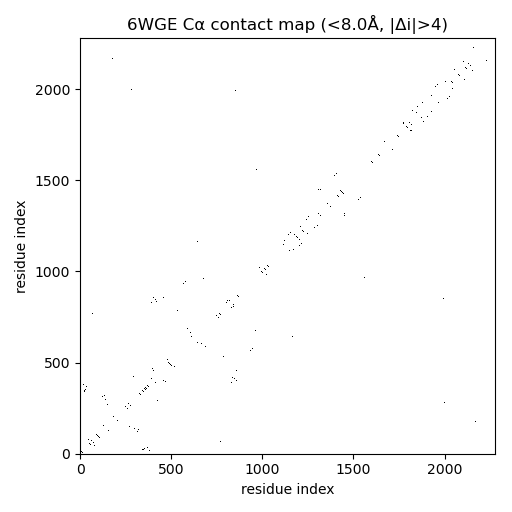OM 17739 C C . HIS D 4 1390 ? 155.05600 126.90400 131.03200 1.000 96.08764 2552 HIS E C 1
ATOM 17740 O O . HIS D 4 1390 ? 155.45200 126.89600 132.20200 1.000 96.08764 2552 HIS E O 1
ATOM 17747 N N . LEU D 4 1391 ? 154.11400 127.74500 130.59600 1.000 92.93103 2553 LEU E N 1
ATOM 17748 C CA . LEU D 4 1391 ? 153.38900 128.59700 131.53300 1.000 92.93103 2553 LEU E CA 1
ATOM 17749 C C . LEU D 4 1391 ? 152.69300 127.76900 132.60200 1.000 92.93103 2553 LEU E C 1
ATOM 17750 O O . LEU D 4 1391 ? 152.88100 128.00800 133.80200 1.000 92.93103 2553 LEU E O 1
ATOM 17755 N N . LYS D 4 1392 ? 151.91900 126.76300 132.17600 1.000 101.33585 2554 LYS E N 1
ATOM 17756 C CA . LYS D 4 1392 ? 151.12800 125.96800 133.11000 1.000 101.33585 2554 LYS E CA 1
ATOM 17757 C C . LYS D 4 1392 ? 152.01200 125.21000 134.09200 1.000 101.33585 2554 LYS E C 1
ATOM 17758 O O . LYS D 4 1392 ? 151.64100 125.04200 135.25800 1.000 101.33585 2554 LYS E O 1
ATOM 17764 N N . ASN D 4 1393 ? 153.18800 124.76700 133.64900 1.000 100.15545 2555 ASN E N 1
ATOM 17765 C CA . ASN D 4 1393 ? 154.10100 124.06700 134.54400 1.000 100.15545 2555 ASN E CA 1
ATOM 17766 C C . ASN D 4 1393 ? 154.81300 125.03000 135.48300 1.000 100.15545 2555 ASN E C 1
ATOM 17767 O O . ASN D 4 1393 ? 155.08900 124.68300 136.63600 1.000 100.15545 2555 ASN E O 1
ATOM 17772 N N . LEU D 4 1394 ? 155.13800 126.23000 135.00100 1.000 104.03120 2556 LEU E N 1
ATOM 17773 C CA . LEU D 4 1394 ? 155.77100 127.22700 135.85300 1.000 104.03120 2556 LEU E CA 1
ATOM 17774 C C . LEU D 4 1394 ? 154.83100 127.71500 136.94400 1.000 104.03120 2556 LEU E C 1
ATOM 17775 O O . LEU D 4 1394 ? 155.29000 128.10300 138.02400 1.000 104.03120 2556 LEU E O 1
ATOM 17780 N N . CYS D 4 1395 ? 153.52500 127.71900 136.69200 1.000 105.47094 2557 CYS E N 1
ATOM 17781 C CA . CYS D 4 1395 ? 152.61100 128.11900 137.75300 1.000 105.47094 2557 CYS E CA 1
ATOM 17782 C C . CYS D 4 1395 ? 152.01100 126.93800 138.49600 1.000 105.47094 2557 CYS E C 1
ATOM 17783 O O . CYS D 4 1395 ? 151.71900 127.05700 139.69100 1.000 105.47094 2557 CYS E O 1
ATOM 17786 N N . GLY D 4 1396 ? 151.84200 125.80300 137.82500 1.000 104.12818 2558 GLY E N 1
ATOM 17787 C CA . GLY D 4 1396 ? 151.19600 124.65600 138.44100 1.000 104.12818 2558 GLY E CA 1
ATOM 17788 C C . GLY D 4 1396 ? 149.74900 124.91200 138.79900 1.000 104.12818 2558 GLY E C 1
ATOM 17789 O O . GLY D 4 1396 ? 149.29900 124.52300 139.88300 1.000 104.12818 2558 GLY E O 1
ATOM 17790 N N . PHE D 4 1397 ? 149.00900 125.56200 137.91300 1.000 97.43472 2559 PHE E N 1
ATOM 17791 C CA . PHE D 4 1397 ? 147.61100 125.85100 138.17400 1.000 97.43472 2559 PHE E CA 1
ATOM 17792 C C . PHE D 4 1397 ? 146.73300 124.75100 137.59400 1.000 97.43472 2559 PHE E C 1
ATOM 17793 O O . PHE D 4 1397 ? 147.03600 124.17100 136.54900 1.000 97.43472 2559 PHE E O 1
ATOM 17801 N N . SER D 4 1398 ? 145.64000 124.46700 138.29300 1.000 94.69343 2560 SER E N 1
ATOM 17802 C CA . SER D 4 1398 ? 144.72000 123.42700 137.86100 1.000 94.69343 2560 SER E CA 1
ATOM 17803 C C . SER D 4 1398 ? 143.92700 123.89300 136.64900 1.000 94.69343 2560 SER E C 1
ATOM 17804 O O . SER D 4 1398 ? 143.51700 125.05300 136.57000 1.000 94.69343 2560 SER E O 1
ATOM 17807 N N . ASP D 4 1399 ? 143.72800 122.97100 135.69800 1.000 93.23527 2561 ASP E N 1
ATOM 17808 C CA . ASP D 4 1399 ? 142.97300 123.25000 134.47600 1.000 93.23527 2561 ASP E CA 1
ATOM 17809 C C . ASP D 4 1399 ? 141.56400 123.75600 134.77000 1.000 93.23527 2561 ASP E C 1
ATOM 17810 O O . ASP D 4 1399 ? 141.01600 124.55100 133.99100 1.000 93.23527 2561 ASP E O 1
ATOM 17815 N N . SER D 4 1400 ? 140.95900 123.28000 135.86100 1.000 91.74119 2562 SER E N 1
ATOM 17816 C CA . SER D 4 1400 ? 139.66300 123.78500 136.29900 1.000 91.74119 2562 SER E CA 1
ATOM 17817 C C . SER D 4 1400 ? 139.70300 125.29200 136.51100 1.000 91.74119 2562 SER E C 1
ATOM 17818 O O . SER D 4 1400 ? 138.83700 126.02200 136.01600 1.000 91.74119 2562 SER E O 1
ATOM 17821 N N . LYS D 4 1401 ? 140.69200 125.76800 137.27400 1.000 89.23191 2563 LYS E N 1
ATOM 17822 C CA . LYS D 4 1401 ? 140.81200 127.19700 137.54900 1.000 89.23191 2563 LYS E CA 1
ATOM 17823 C C . LYS D 4 1401 ? 141.00900 127.99400 136.26700 1.000 89.23191 2563 LYS E C 1
ATOM 17824 O O . LYS D 4 1401 ? 140.46200 129.09300 136.12600 1.000 89.23191 2563 LYS E O 1
ATOM 17830 N N . ILE D 4 1402 ? 141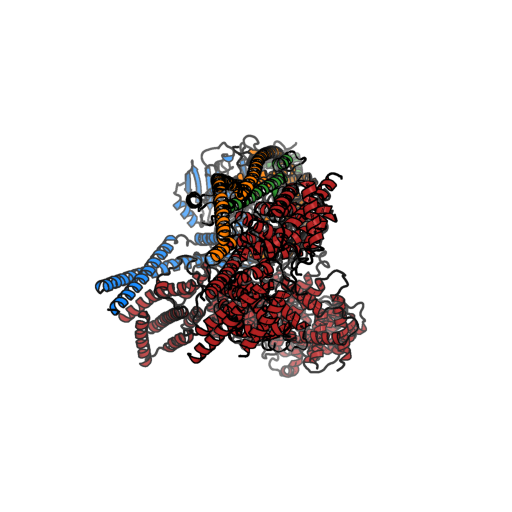.79700 127.45900 135.33100 1.000 87.23046 2564 ILE E N 1
ATOM 17831 C CA . ILE D 4 1402 ? 142.03800 128.14300 134.06100 1.000 87.23046 2564 ILE E CA 1
ATOM 17832 C C . ILE D 4 1402 ? 140.73500 128.31000 133.29400 1.000 87.23046 2564 ILE E C 1
ATOM 17833 O O . ILE D 4 1402 ? 140.35600 129.42300 132.91500 1.000 87.23046 2564 ILE E O 1
ATOM 17838 N N . GLN D 4 1403 ? 140.04600 127.19500 133.03200 1.000 84.06855 2565 GLN E N 1
ATOM 17839 C CA . GLN D 4 1403 ? 138.80600 127.25300 132.26300 1.000 84.06855 2565 GLN E CA 1
ATOM 17840 C C . GLN D 4 1403 ? 137.72200 128.04900 132.97900 1.000 84.06855 2565 GLN E C 1
ATOM 17841 O O . GLN D 4 1403 ? 136.87000 128.66400 132.32500 1.000 84.06855 2565 GLN E O 1
ATOM 17847 N N . LYS D 4 1404 ? 137.77300 128.11100 134.30900 1.000 81.94798 2566 LYS E N 1
ATOM 17848 C CA . LYS D 4 1404 ? 136.80300 128.91600 135.04200 1.000 81.94798 2566 LYS E CA 1
ATOM 17849 C C . LYS D 4 1404 ? 137.00100 130.40800 134.80400 1.000 81.94798 2566 LYS E C 1
ATOM 17850 O O . LYS D 4 1404 ? 136.02200 131.15800 134.74100 1.000 81.94798 2566 LYS E O 1
ATOM 17856 N N . TYR D 4 1405 ? 138.24900 130.86100 134.69400 1.000 79.52505 2567 TYR E N 1
ATOM 17857 C CA . TYR D 4 1405 ? 138.51900 132.28500 134.52500 1.000 79.52505 2567 TYR E CA 1
ATOM 17858 C C . TYR D 4 1405 ? 138.03000 132.77000 133.16400 1.000 79.52505 2567 TYR E C 1
ATOM 17859 O O . TYR D 4 1405 ? 138.15600 132.07400 132.15400 1.000 79.52505 2567 TYR E O 1
ATOM 17868 N N . SER D 4 1406 ? 137.46800 133.97200 133.14600 1.000 80.13286 2568 SER E N 1
ATOM 17869 C CA . SER D 4 1406 ? 136.98900 134.64300 131.95000 1.000 80.13286 2568 SER E CA 1
ATOM 17870 C C . SER D 4 1406 ? 137.50200 136.07600 131.93600 1.000 80.13286 2568 SER E C 1
ATOM 17871 O O . SER D 4 1406 ? 137.75800 136.64500 133.00100 1.000 80.13286 2568 SER E O 1
ATOM 17874 N N . PRO D 4 1407 ? 137.68800 136.67400 130.75400 1.000 75.35755 2569 PRO E N 1
ATOM 17875 C CA . PRO D 4 1407 ? 138.24400 138.03200 130.69300 1.000 75.35755 2569 PRO E CA 1
ATOM 17876 C C . PRO D 4 1407 ? 137.32600 139.04800 131.35200 1.000 75.35755 2569 PRO E C 1
ATOM 17877 O O . PRO D 4 1407 ? 136.11000 139.03300 131.15100 1.000 75.35755 2569 PRO E O 1
ATOM 17881 N N . SER D 4 1408 ? 137.93600 139.91800 132.16400 1.000 85.48470 2570 SER E N 1
ATOM 17882 C CA . SER D 4 1408 ? 137.25100 141.00400 132.86700 1.000 85.48470 2570 SER E CA 1
ATOM 17883 C C . SER D 4 1408 ? 136.14700 140.48600 133.78300 1.000 85.48470 2570 SER E C 1
ATOM 17884 O O . SER D 4 1408 ? 135.06100 141.06400 133.85800 1.000 85.48470 2570 SER E O 1
ATOM 17887 N N . GLU D 4 1409 ? 136.40700 139.36100 134.45300 1.000 90.04592 2571 GLU E N 1
ATOM 17888 C CA . GLU D 4 1409 ? 135.44800 138.85800 135.42900 1.000 90.04592 2571 GLU E CA 1
ATOM 17889 C C . GLU D 4 1409 ? 135.30400 139.81800 136.60300 1.000 90.04592 2571 GLU E C 1
ATOM 17890 O O . GLU D 4 1409 ? 134.19500 140.24300 136.94400 1.000 90.04592 2571 GLU E O 1
ATOM 17896 N N . SER D 4 1410 ? 136.42500 140.19200 137.21500 1.000 99.62907 2572 SER E N 1
ATOM 17897 C CA . SER D 4 1410 ? 136.48400 141.18800 138.27700 1.000 99.62907 2572 SER E CA 1
ATOM 17898 C C . SER D 4 1410 ? 137.92300 141.66700 138.37900 1.000 99.62907 2572 SER E C 1
ATOM 17899 O O . SER D 4 1410 ? 138.86000 140.91700 138.09800 1.000 99.62907 2572 SER E O 1
ATOM 17902 N N . ALA D 4 1411 ? 138.08400 142.92800 138.77200 1.000 101.98117 2573 ALA E N 1
ATOM 17903 C CA . ALA D 4 1411 ? 139.41600 143.51200 138.87300 1.000 101.98117 2573 ALA E CA 1
ATOM 17904 C C . ALA D 4 1411 ? 140.24800 142.92700 140.01300 1.000 101.98117 2573 ALA E C 1
ATOM 17905 O O . ALA D 4 1411 ? 141.44500 142.67700 139.83600 1.000 101.98117 2573 ALA E O 1
ATOM 17907 N N . LYS D 4 1412 ? 139.65200 142.69600 141.18100 1.000 94.16041 2574 LYS E N 1
ATOM 17908 C CA . LYS D 4 1412 ? 140.42800 142.40100 142.38500 1.000 94.16041 2574 LYS E CA 1
ATOM 17909 C C . LYS D 4 1412 ? 140.46800 140.92000 142.77900 1.000 94.16041 2574 LYS E C 1
ATOM 17910 O O . LYS D 4 1412 ? 141.20100 140.56300 143.70700 1.000 94.16041 2574 LYS E O 1
ATOM 17916 N N . VAL D 4 1413 ? 139.74900 140.04000 142.08200 1.000 93.50403 2575 VAL E N 1
ATOM 17917 C CA . VAL D 4 1413 ? 139.67900 138.64100 142.51000 1.000 93.50403 2575 VAL E CA 1
ATOM 17918 C C . VAL D 4 1413 ? 141.02700 137.92300 142.37300 1.000 93.50403 2575 VAL E C 1
ATOM 17919 O O . VAL D 4 1413 ? 141.47500 137.25100 143.30700 1.000 93.50403 2575 VAL E O 1
ATOM 17923 N N . TYR D 4 1414 ? 141.69300 138.04300 141.22600 1.000 87.41651 2576 TYR E N 1
ATOM 17924 C CA . TYR D 4 1414 ? 142.99800 137.39900 141.02900 1.000 87.41651 2576 TYR E CA 1
ATOM 17925 C C . TYR D 4 1414 ? 144.15200 138.36500 141.29600 1.000 87.41651 2576 TYR E C 1
ATOM 17926 O O . TYR D 4 1414 ? 144.83100 138.84800 140.39200 1.000 87.41651 2576 TYR E O 1
ATOM 17935 N N . ASP D 4 1415 ? 144.34900 138.66500 142.57500 1.000 88.27261 2577 ASP E N 1
ATOM 17936 C CA . ASP D 4 1415 ? 145.40500 139.57000 143.00400 1.000 88.27261 2577 ASP E CA 1
ATOM 17937 C C . ASP D 4 1415 ? 146.55700 138.85300 143.70300 1.000 88.27261 2577 ASP E C 1
ATOM 17938 O O . ASP D 4 1415 ? 147.41000 139.51300 144.30000 1.000 88.27261 2577 ASP E O 1
ATOM 17943 N N . LYS D 4 1416 ? 146.59200 137.52400 143.66600 1.000 84.45507 2578 LYS E N 1
ATOM 17944 C CA . LYS D 4 1416 ? 147.60600 136.77300 144.39600 1.000 84.45507 2578 LYS E CA 1
ATOM 17945 C C . LYS D 4 1416 ? 148.90900 136.68700 143.60700 1.000 84.45507 2578 LYS E C 1
ATOM 17946 O O . LYS D 4 1416 ? 148.90700 136.45300 142.39600 1.000 84.45507 2578 LYS E O 1
ATOM 17952 N N . ALA D 4 1417 ? 150.02600 136.86100 144.31500 1.000 87.78398 2579 ALA E N 1
ATOM 17953 C CA . ALA D 4 1417 ? 151.35600 136.70900 143.73000 1.000 87.78398 2579 ALA E CA 1
ATOM 17954 C C . ALA D 4 1417 ? 151.63400 135.27300 143.30800 1.000 87.78398 2579 ALA E C 1
ATOM 17955 O O . ALA D 4 1417 ? 151.46200 134.33600 144.09200 1.000 87.78398 2579 ALA E O 1
ATOM 17957 N N . ILE D 4 1418 ? 152.06100 135.10700 142.05800 1.000 91.00132 2580 ILE E N 1
ATOM 17958 C CA . ILE D 4 1418 ? 152.31700 133.78600 141.49200 1.000 91.00132 2580 ILE E CA 1
ATOM 17959 C C . ILE D 4 1418 ? 153.57500 133.17200 142.10100 1.000 91.00132 2580 ILE E C 1
ATOM 17960 O O . ILE D 4 1418 ? 154.66800 133.74700 142.04400 1.000 91.00132 2580 ILE E O 1
ATOM 17965 N N . ASN D 4 1419 ? 153.40900 132.02300 142.75100 1.000 93.63247 2581 ASN E N 1
ATOM 17966 C CA . ASN D 4 1419 ? 154.54100 131.24600 143.23900 1.000 93.63247 2581 ASN E CA 1
ATOM 17967 C C . ASN D 4 1419 ? 155.28100 130.59600 142.07500 1.000 93.63247 2581 ASN E C 1
ATOM 17968 O O . ASN D 4 1419 ? 154.66300 130.10400 141.12800 1.000 93.63247 2581 ASN E O 1
ATOM 17973 N N . ARG D 4 1420 ? 156.61000 130.57400 142.14800 1.000 89.14457 2582 ARG E N 1
ATOM 17974 C CA . ARG D 4 1420 ? 157.42400 129.99500 141.08500 1.000 89.14457 2582 ARG E CA 1
ATOM 17975 C C . ARG D 4 1420 ? 158.22000 128.81100 141.60300 1.000 89.14457 2582 ARG E C 1
ATOM 17976 O O . ARG D 4 1420 ? 158.98600 128.94600 142.56300 1.000 89.14457 2582 ARG E O 1
ATOM 17984 N N . LYS D 4 1421 ? 158.05100 127.66300 140.95300 1.000 97.43118 2583 LYS E N 1
ATOM 17985 C CA . LYS D 4 1421 ? 158.88000 126.51000 141.26300 1.000 97.43118 2583 LYS E CA 1
ATOM 17986 C C . LYS D 4 1421 ? 160.27700 126.74500 140.70200 1.000 97.43118 2583 LYS E C 1
ATOM 17987 O O . LYS D 4 1421 ? 160.44100 127.23300 139.58100 1.000 97.43118 2583 LYS E O 1
ATOM 17993 N N . THR D 4 1422 ? 161.28400 126.39900 141.49400 1.000 105.80379 2584 THR E N 1
ATOM 17994 C CA . THR D 4 1422 ? 162.67000 126.61200 141.10300 1.000 105.80379 2584 THR E CA 1
ATOM 17995 C C . THR D 4 1422 ? 163.11200 125.65400 139.99800 1.000 105.80379 2584 THR E C 1
ATOM 17996 O O . THR D 4 1422 ? 162.78900 124.46300 140.01800 1.000 105.80379 2584 THR E O 1
ATOM 18000 N N . GLY D 4 1423 ? 163.86500 126.18700 139.03900 1.000 111.45570 2585 GLY E N 1
ATOM 18001 C CA . GLY D 4 1423 ? 164.49700 125.39700 137.98800 1.000 111.45570 2585 GLY E CA 1
ATOM 18002 C C . GLY D 4 1423 ? 163.59400 124.58000 137.09000 1.000 111.45570 2585 GLY E C 1
ATOM 18003 O O . GLY D 4 1423 ? 163.94900 123.45300 136.72400 1.000 111.45570 2585 GLY E O 1
ATOM 18004 N N . VAL D 4 1424 ? 162.43500 125.12100 136.71700 1.000 111.19758 2586 VAL E N 1
ATOM 18005 C CA . VAL D 4 1424 ? 161.52100 124.44700 135.80100 1.000 111.19758 2586 VAL E CA 1
ATOM 18006 C C . VAL D 4 1424 ? 161.64300 125.01500 134.38400 1.000 111.19758 2586 VAL E C 1
ATOM 18007 O O . VAL D 4 1424 ? 160.87100 124.65300 133.49300 1.000 111.19758 2586 VAL E O 1
ATOM 18011 N N . HIS D 4 1425 ? 162.64800 125.85300 134.13800 1.000 120.26514 2587 HIS E N 1
ATOM 18012 C CA . HIS D 4 1425 ? 162.75800 126.46300 132.82200 1.000 120.26514 2587 HIS E CA 1
ATOM 18013 C C . HIS D 4 1425 ? 163.20900 125.43000 131.80200 1.000 120.26514 2587 HIS E C 1
ATOM 18014 O O . HIS D 4 1425 ? 164.40600 125.18700 131.62100 1.000 120.26514 2587 HIS E O 1
ATOM 18021 N N . PHE D 4 1426 ? 162.23600 124.81700 131.13100 1.000 124.78189 2588 PHE E N 1
ATOM 18022 C CA . PHE D 4 1426 ? 162.48900 123.83800 130.08500 1.000 124.78189 2588 PHE E CA 1
ATOM 18023 C C . PHE D 4 1426 ? 162.06300 124.35800 128.72500 1.000 124.78189 2588 PHE E C 1
ATOM 18024 O O . PHE D 4 1426 ? 162.32600 123.69300 127.71500 1.000 124.78189 2588 PHE E O 1
ATOM 18032 N N . HIS D 4 1427 ? 161.37000 125.49700 128.69600 1.000 110.66121 2589 HIS E N 1
ATOM 18033 C CA . HIS D 4 1427 ? 160.96300 126.15200 127.45400 1.000 110.66121 2589 HIS E CA 1
ATOM 18034 C C . HIS D 4 1427 ? 162.10200 126.34400 126.46300 1.000 110.66121 2589 HIS E C 1
ATOM 18035 O O . HIS D 4 1427 ? 161.90500 125.99400 125.29100 1.000 110.66121 2589 HIS E O 1
ATOM 18042 N N . PRO D 4 1428 ? 163.28200 126.97300 126.82300 1.000 125.22441 2590 PRO E N 1
ATOM 18043 C CA . PRO D 4 1428 ? 164.35600 127.12200 125.82600 1.000 125.22441 2590 PRO E CA 1
ATOM 18044 C C . PRO D 4 1428 ? 164.73600 125.81700 125.14300 1.000 125.22441 2590 PRO E C 1
ATOM 18045 O O . PRO D 4 1428 ? 164.68600 125.72700 123.91200 1.000 125.22441 2590 PRO E O 1
ATOM 18049 N N . LYS D 4 1429 ? 165.10400 124.81400 125.94500 1.000 123.08092 2591 LYS E N 1
ATOM 18050 C CA . LYS D 4 1429 ? 165.49600 123.51400 125.40800 1.000 123.08092 2591 LYS E CA 1
ATOM 18051 C C . LYS D 4 1429 ? 164.40100 122.88800 124.55300 1.000 123.08092 2591 LYS E C 1
ATOM 18052 O O . LYS D 4 1429 ? 164.66900 122.40700 123.44600 1.000 123.08092 2591 LYS E O 1
ATOM 18058 N N . GLN D 4 1430 ? 163.17000 122.84400 125.07200 1.000 121.03772 2592 GLN E N 1
ATOM 18059 C CA . GLN D 4 1430 ? 162.07100 122.20800 124.34900 1.000 121.03772 2592 GLN E CA 1
ATOM 18060 C C . GLN D 4 1430 ? 161.78800 122.90000 123.02200 1.000 121.03772 2592 GLN E C 1
ATOM 18061 O O . GLN D 4 1430 ? 161.61900 122.24100 121.98600 1.000 121.03772 2592 GLN E O 1
ATOM 18067 N N . THR D 4 1431 ? 161.74100 124.22900 123.02900 1.000 117.78209 2593 THR E N 1
ATOM 18068 C CA . THR D 4 1431 ? 161.43100 124.95100 121.80700 1.000 117.78209 2593 THR E CA 1
ATOM 18069 C C . THR D 4 1431 ? 162.55400 124.82100 120.79100 1.000 117.78209 2593 THR E C 1
ATOM 18070 O O . THR D 4 1431 ? 162.29100 124.71100 119.59000 1.000 117.78209 2593 THR E O 1
ATOM 18074 N N . LEU D 4 1432 ? 163.81100 124.83500 121.24400 1.000 124.67103 2594 LEU E N 1
ATOM 18075 C CA . LEU D 4 1432 ? 164.91500 124.60200 120.31600 1.000 124.67103 2594 LEU E CA 1
ATOM 18076 C C . LEU D 4 1432 ? 164.87100 123.18900 119.74900 1.000 124.67103 2594 LEU E C 1
ATOM 18077 O O . LEU D 4 1432 ? 165.21200 122.98200 118.58200 1.000 124.67103 2594 LEU E O 1
ATOM 18082 N N . ASP D 4 1433 ? 164.47300 122.20400 120.56300 1.000 123.87279 2595 ASP E N 1
ATOM 18083 C CA . ASP D 4 1433 ? 164.31800 120.83600 120.06700 1.000 123.87279 2595 ASP E CA 1
ATOM 18084 C C . ASP D 4 1433 ? 163.25800 120.77800 118.96900 1.000 123.87279 2595 ASP E C 1
ATOM 18085 O O . ASP D 4 1433 ? 163.47600 120.18200 117.90300 1.000 123.87279 2595 ASP E O 1
ATOM 18090 N N . PHE D 4 1434 ? 162.12200 121.43800 119.18600 1.000 113.58515 2596 PHE E N 1
ATOM 18091 C CA . PHE D 4 1434 ? 161.08100 121.38200 118.17100 1.000 113.58515 2596 PHE E CA 1
ATOM 18092 C C . PHE D 4 1434 ? 161.39700 122.25800 116.96400 1.000 113.58515 2596 PHE E C 1
ATOM 18093 O O . PHE D 4 1434 ? 160.85300 122.01100 115.88400 1.000 113.58515 2596 PHE E O 1
ATOM 18101 N N . LEU D 4 1435 ? 162.25200 123.27500 117.11700 1.000 115.36191 2597 LEU E N 1
ATOM 18102 C CA . LEU D 4 1435 ? 162.71900 124.00400 115.94100 1.000 115.36191 2597 LEU E CA 1
ATOM 18103 C C . LEU D 4 1435 ? 163.73500 123.17400 115.17600 1.000 115.36191 2597 LEU E C 1
ATOM 18104 O O . LEU D 4 1435 ? 163.80000 123.25400 113.94500 1.000 115.36191 2597 LEU E O 1
ATOM 18109 N N . ARG D 4 1436 ? 164.52600 122.36900 115.89000 1.000 118.61886 2598 ARG E N 1
ATOM 18110 C CA . ARG D 4 1436 ? 165.50400 121.50800 115.24200 1.000 118.61886 2598 ARG E CA 1
ATOM 18111 C C . ARG D 4 1436 ? 164.78000 120.42100 114.47700 1.000 118.61886 2598 ARG E C 1
ATOM 18112 O O . ARG D 4 1436 ? 165.31100 119.87800 113.50000 1.000 118.61886 2598 ARG E O 1
ATOM 18120 N N . SER D 4 1437 ? 163.56300 120.10300 114.92100 1.000 122.39084 2599 SER E N 1
ATOM 18121 C CA . SER D 4 1437 ? 162.73700 119.14300 114.20500 1.000 122.39084 2599 SER E CA 1
ATOM 18122 C C . SER D 4 1437 ? 162.41000 119.65100 112.80400 1.000 122.39084 2599 SER E C 1
ATOM 18123 O O . SER D 4 1437 ? 162.41500 118.87700 111.84000 1.000 122.39084 2599 SER E O 1
ATOM 18126 N N . ASP D 4 1438 ? 162.13700 120.95200 112.66600 1.000 121.65864 2600 ASP E N 1
ATOM 18127 C CA . ASP D 4 1438 ? 161.82000 121.50500 111.35400 1.000 121.65864 2600 ASP E CA 1
ATOM 18128 C C . ASP D 4 1438 ? 163.03700 122.22400 110.78300 1.000 121.65864 2600 ASP E C 1
ATOM 18129 O O . ASP D 4 1438 ? 163.71300 121.68800 109.89900 1.000 121.65864 2600 ASP E O 1
ATOM 18134 N N . MET D 4 1439 ? 163.31200 123.42900 111.29400 1.000 121.42444 2601 MET E N 1
ATOM 18135 C CA . MET D 4 1439 ? 164.44000 124.27300 110.87400 1.000 121.42444 2601 MET E CA 1
ATOM 18136 C C . MET D 4 1439 ? 164.42600 124.54200 109.36300 1.000 121.42444 2601 MET E C 1
ATOM 18137 O O . MET D 4 1439 ? 165.47500 124.56600 108.71200 1.000 121.42444 2601 MET E O 1
ATOM 18142 N N . ALA D 4 1440 ? 163.22400 124.75800 108.81100 1.000 124.95218 2602 ALA E N 1
ATOM 18143 C CA . ALA D 4 1440 ? 163.01000 125.06800 107.38600 1.000 124.95218 2602 ALA E CA 1
ATOM 18144 C C . ALA D 4 1440 ? 163.65600 124.03300 106.46700 1.000 124.95218 2602 ALA E C 1
ATOM 18145 O O . ALA D 4 1440 ? 164.27500 124.37000 105.45500 1.000 124.95218 2602 ALA E O 1
ATOM 18147 N N . ASN D 4 1441 ? 163.51500 122.76200 106.82100 1.000 127.45362 2603 ASN E N 1
ATOM 18148 C CA . ASN D 4 1441 ? 164.13200 121.66600 106.07800 1.000 127.45362 2603 ASN E CA 1
ATOM 18149 C C . ASN D 4 1441 ? 163.05100 120.83900 105.38800 1.000 127.45362 2603 ASN E C 1
ATOM 18150 O O . ASN D 4 1441 ? 162.39000 120.01200 106.02300 1.000 127.45362 2603 ASN E O 1
ATOM 18155 N N . SER D 4 1442 ? 162.87200 121.06500 104.09000 1.000 138.57123 2604 SER E N 1
ATOM 18156 C CA . SER D 4 1442 ? 161.93300 120.30400 103.27700 1.000 138.57123 2604 SER E CA 1
ATOM 18157 C C . SER D 4 1442 ? 162.73100 119.62100 102.17800 1.000 138.57123 2604 SER E C 1
ATOM 18158 O O . SER D 4 1442 ? 163.46400 120.28300 101.43600 1.000 138.57123 2604 SER E O 1
ATOM 18161 N N . LYS D 4 1443 ? 162.59500 118.29900 102.08100 1.000 140.51608 2605 LYS E N 1
ATOM 18162 C CA . LYS D 4 1443 ? 163.36600 117.53300 101.11300 1.000 140.51608 2605 LYS E CA 1
ATOM 18163 C C . LYS D 4 1443 ? 162.57200 116.33700 100.60000 1.000 140.51608 2605 LYS E C 1
ATOM 18164 O O . LYS D 4 1443 ? 161.58800 115.90300 101.20100 1.000 140.51608 2605 LYS E O 1
ATOM 18170 N N . ILE D 4 1444 ? 162.99000 115.85400 99.43300 1.000 132.56497 2606 ILE E N 1
ATOM 18171 C CA . ILE D 4 1444 ? 162.44300 114.68500 98.74900 1.000 132.56497 2606 ILE E CA 1
ATOM 18172 C C . ILE D 4 1444 ? 163.05400 113.39000 99.28700 1.000 132.56497 2606 ILE E C 1
ATOM 18173 O O . ILE D 4 1444 ? 163.38900 112.48200 98.51700 1.000 132.56497 2606 ILE E O 1
ATOM 18178 N N . THR D 4 1445 ? 163.16500 113.27000 100.61500 1.000 133.09230 2607 THR E N 1
ATOM 18179 C CA . THR D 4 1445 ? 163.80500 112.13000 101.26400 1.000 133.09230 2607 THR E CA 1
ATOM 18180 C C . THR D 4 1445 ? 162.88700 111.51300 102.31000 1.000 133.09230 2607 THR E C 1
ATOM 18181 O O . THR D 4 1445 ? 162.00400 112.17400 102.85200 1.000 133.09230 2607 THR E O 1
ATOM 18185 N N . GLU D 4 1446 ? 163.07200 110.20800 102.53100 1.000 131.38195 2608 GLU E N 1
ATOM 18186 C CA . GLU D 4 1446 ? 162.22500 109.44700 103.44900 1.000 131.38195 2608 GLU E CA 1
ATOM 18187 C C . GLU D 4 1446 ? 162.28700 109.95900 104.88900 1.000 131.38195 2608 GLU E C 1
ATOM 18188 O O . GLU D 4 1446 ? 161.26400 109.97100 105.58800 1.000 131.38195 2608 GLU E O 1
ATOM 18194 N N . GLU D 4 1447 ? 163.46600 110.40400 105.34200 1.000 130.06927 2609 GLU E N 1
ATOM 18195 C CA . GLU D 4 1447 ? 163.63900 110.80900 106.74000 1.000 130.06927 2609 GLU E CA 1
ATOM 18196 C C . GLU D 4 1447 ? 162.73300 111.97000 107.15000 1.000 130.06927 2609 GLU E C 1
ATOM 18197 O O . GLU D 4 1447 ? 162.16600 111.95800 108.25400 1.000 130.06927 2609 GLU E O 1
ATOM 18203 N N . VAL D 4 1448 ? 162.58400 112.98100 106.28800 1.000 128.71422 2610 VAL E N 1
ATOM 18204 C CA . VAL D 4 1448 ? 161.69900 114.09500 106.62200 1.000 128.71422 2610 VAL E CA 1
ATOM 18205 C C . VAL D 4 1448 ? 160.24800 113.62300 106.69700 1.000 128.71422 2610 VAL E C 1
ATOM 18206 O O . VAL D 4 1448 ? 159.48100 114.09800 107.53900 1.000 128.71422 2610 VAL E O 1
ATOM 18210 N N . LYS D 4 1449 ? 159.83900 112.70700 105.80600 1.000 125.18818 2611 LYS E N 1
ATOM 18211 C CA . LYS D 4 1449 ? 158.47800 112.17600 105.85200 1.000 125.18818 2611 LYS E CA 1
ATOM 18212 C C . LYS D 4 1449 ? 158.22100 111.45800 107.16900 1.000 125.18818 2611 LYS E C 1
ATOM 18213 O O . LYS D 4 1449 ? 157.13700 111.57900 107.75500 1.000 125.18818 2611 LYS E O 1
ATOM 18219 N N . ARG D 4 1450 ? 159.23400 110.74800 107.67200 1.000 123.28101 2612 ARG E N 1
ATOM 18220 C CA . ARG D 4 1450 ? 159.11600 110.06300 108.95400 1.000 123.28101 2612 ARG E CA 1
ATOM 18221 C C . ARG D 4 1450 ? 158.95900 111.08600 110.07000 1.000 123.28101 2612 ARG E C 1
ATOM 18222 O O . ARG D 4 1450 ? 158.11800 110.93000 110.96300 1.000 123.28101 2612 ARG E O 1
ATOM 18230 N N . SER D 4 1451 ? 159.84600 112.08200 110.08900 1.000 122.79321 2613 SER E N 1
ATOM 18231 C CA . SER D 4 1451 ? 159.75200 113.15700 111.07100 1.000 122.79321 2613 SER E CA 1
ATOM 18232 C C . SER D 4 1451 ? 158.38000 113.83200 111.05400 1.000 122.79321 2613 SER E C 1
ATOM 18233 O O . SER D 4 1451 ? 157.81800 114.12900 112.11100 1.000 122.79321 2613 SER E O 1
ATOM 18236 N N . ILE D 4 1452 ? 157.82600 114.07300 109.86000 1.000 117.54022 2614 ILE E N 1
ATOM 18237 C CA . ILE D 4 1452 ? 156.50200 114.68800 109.73400 1.000 117.54022 2614 ILE E CA 1
ATOM 18238 C C . ILE D 4 1452 ? 155.39400 113.79200 110.29000 1.000 117.54022 2614 ILE E C 1
ATOM 18239 O O . ILE D 4 1452 ? 154.48200 114.27500 110.97600 1.000 117.54022 2614 ILE E O 1
ATOM 18244 N N . VAL D 4 1453 ? 155.43000 112.48600 109.99600 1.000 120.87117 2615 VAL E N 1
ATOM 18245 C CA . VAL D 4 1453 ? 154.39900 111.59700 110.54900 1.000 120.87117 2615 VAL E CA 1
ATOM 18246 C C . VAL D 4 1453 ? 154.50500 111.53800 112.07400 1.000 120.87117 2615 VAL E C 1
ATOM 18247 O O . VAL D 4 1453 ? 153.48600 111.47700 112.78100 1.000 120.87117 2615 VAL E O 1
ATOM 18251 N N . LYS D 4 1454 ? 155.73600 111.51600 112.60200 1.000 116.57513 2616 LYS E N 1
ATOM 18252 C CA . LYS D 4 1454 ? 155.91900 111.57100 114.04900 1.000 116.57513 2616 LYS E CA 1
ATOM 18253 C C . LYS D 4 1454 ? 155.37700 112.88000 114.60300 1.000 116.57513 2616 LYS E C 1
ATOM 18254 O O . LYS D 4 1454 ? 154.80700 112.90800 115.69800 1.000 116.57513 2616 LYS E O 1
ATOM 18260 N N . GLN D 4 1455 ? 155.58700 113.97900 113.87200 1.000 118.20746 2617 GLN E N 1
ATOM 18261 C CA . GLN D 4 1455 ? 155.04100 115.27700 114.25300 1.000 118.20746 2617 GLN E CA 1
ATOM 18262 C C . GLN D 4 1455 ? 153.51900 115.23400 114.32400 1.000 118.20746 2617 GLN E C 1
ATOM 18263 O O . GLN D 4 1455 ? 152.90900 115.83500 115.21100 1.000 118.20746 2617 GLN E O 1
ATOM 18269 N N . TYR D 4 1456 ? 152.89500 114.49600 113.40700 1.000 118.25526 2618 TYR E N 1
ATOM 18270 C CA . TYR D 4 1456 ? 151.44000 114.35800 113.41100 1.000 118.25526 2618 TYR E CA 1
ATOM 18271 C C . TYR D 4 1456 ? 150.94600 113.54200 114.60000 1.000 118.25526 2618 TYR E C 1
ATOM 18272 O O . TYR D 4 1456 ? 149.93900 113.89500 115.23700 1.000 118.25526 2618 TYR E O 1
ATOM 18281 N N . LEU D 4 1457 ? 151.62400 112.43300 114.89800 1.000 119.41171 2619 LEU E N 1
ATOM 18282 C CA . LEU D 4 1457 ? 151.24300 111.63300 116.05900 1.000 119.41171 2619 LEU E CA 1
ATOM 18283 C C . LEU D 4 1457 ? 151.44300 112.44000 117.33400 1.000 119.41171 2619 LEU E C 1
ATOM 18284 O O . LEU D 4 1457 ? 150.62500 112.38200 118.26400 1.000 119.41171 2619 LEU E O 1
ATOM 18289 N N . ASP D 4 1458 ? 152.52300 113.21900 117.37400 1.000 119.61740 2620 ASP E N 1
ATOM 18290 C CA . ASP D 4 1458 ? 152.78500 114.10000 118.50200 1.000 119.61740 2620 ASP E CA 1
ATOM 18291 C C . ASP D 4 1458 ? 151.67600 115.13800 118.62300 1.000 119.61740 2620 ASP E C 1
ATOM 18292 O O . ASP D 4 1458 ? 151.29100 115.50600 119.73100 1.000 119.61740 2620 ASP E O 1
ATOM 18297 N N . PHE D 4 1459 ? 151.17900 115.64100 117.48800 1.000 119.63358 2621 PHE E N 1
ATOM 18298 C CA . PHE D 4 1459 ? 150.07000 116.59500 117.48500 1.000 119.63358 2621 PHE E CA 1
ATOM 18299 C C . PHE D 4 1459 ? 148.83000 115.99500 118.11400 1.000 119.63358 2621 PHE E C 1
ATOM 18300 O O . PHE D 4 1459 ? 148.10800 116.67200 118.85600 1.000 119.63358 2621 PHE E O 1
ATOM 18308 N N . LYS D 4 1460 ? 148.54200 114.73700 117.77600 1.000 117.29812 2622 LYS E N 1
ATOM 18309 C CA . LYS D 4 1460 ? 147.41300 114.06000 118.40200 1.000 117.29812 2622 LYS E CA 1
ATOM 18310 C C . LYS D 4 1460 ? 147.63400 113.96700 119.90600 1.000 117.29812 2622 LYS E C 1
ATOM 18311 O O . LYS D 4 1460 ? 146.71100 114.20400 120.69700 1.000 117.29812 2622 LYS E O 1
ATOM 18317 N N . LEU D 4 1461 ? 148.87600 113.68100 120.31400 1.000 116.87343 2623 LEU E N 1
ATOM 18318 C CA . LEU D 4 1461 ? 149.19200 113.61200 121.73900 1.000 116.87343 2623 LEU E CA 1
ATOM 18319 C C . LEU D 4 1461 ? 148.99700 114.96600 122.41700 1.000 116.87343 2623 LEU E C 1
ATOM 18320 O O . LEU D 4 1461 ? 148.45300 115.04200 123.52600 1.000 116.87343 2623 LEU E O 1
ATOM 18325 N N . LEU D 4 1462 ? 149.42000 116.04200 121.74800 1.000 115.38237 2624 LEU E N 1
ATOM 18326 C CA . LEU D 4 1462 ? 149.28600 117.39700 122.27700 1.000 115.38237 2624 LEU E CA 1
ATOM 18327 C C . LEU D 4 1462 ? 147.82300 117.75400 122.46900 1.000 115.38237 2624 LEU E C 1
ATOM 18328 O O . LEU D 4 1462 ? 147.42400 118.23000 123.53600 1.000 115.38237 2624 LEU E O 1
ATOM 18333 N N . MET D 4 1463 ? 147.01600 117.58300 121.42000 1.000 114.07292 2625 MET E N 1
ATOM 18334 C CA . MET D 4 1463 ? 145.57600 117.77400 121.54500 1.000 114.07292 2625 MET E CA 1
ATOM 18335 C C . MET D 4 1463 ? 144.95700 116.85300 122.59600 1.000 114.07292 2625 MET E C 1
ATOM 18336 O O . MET D 4 1463 ? 143.85300 117.13200 123.07400 1.000 114.07292 2625 MET E O 1
ATOM 18341 N N . GLU D 4 1464 ? 145.64500 115.77100 122.97000 1.000 115.34390 2626 GLU E N 1
ATOM 18342 C CA . GLU D 4 1464 ? 145.17600 114.86400 124.00700 1.000 115.34390 2626 GLU E CA 1
ATOM 18343 C C . GLU D 4 1464 ? 145.67900 115.22000 125.40200 1.000 115.34390 2626 GLU E C 1
ATOM 18344 O O . GLU D 4 1464 ? 145.24100 114.57400 126.36100 1.000 115.34390 2626 GLU E O 1
ATOM 18350 N N . HIS D 4 1465 ? 146.63800 116.15000 125.52200 1.000 113.22492 2627 HIS E N 1
ATOM 18351 C CA . HIS D 4 1465 ? 147.16100 116.58900 126.82300 1.000 113.22492 2627 HIS E CA 1
ATOM 18352 C C . HIS D 4 1465 ? 146.06000 116.91300 127.82100 1.000 113.22492 2627 HIS E C 1
ATOM 18353 O O . HIS D 4 1465 ? 145.12700 117.66000 127.51900 1.000 113.22492 2627 HIS E O 1
ATOM 18360 N N . LEU D 4 1466 ? 146.18100 116.33800 129.01100 1.000 99.36537 2628 LEU E N 1
ATOM 18361 C CA . LEU D 4 1466 ? 145.24900 116.57600 130.10100 1.000 99.36537 2628 LEU E CA 1
ATOM 18362 C C . LEU D 4 1466 ? 145.97200 116.49400 131.43900 1.000 99.36537 2628 LEU E C 1
ATOM 18363 O O . LEU D 4 1466 ? 146.06000 117.47900 132.16900 1.000 99.36537 2628 LEU E O 1
#

InterPro domains:
  IPR003395 RecF/RecN/SMC, N-terminal [PF02463] (3-1208)
  IPR010935 SMCs flexible hinge [PF06470] (515-629)
  IPR010935 SMCs flexible hinge [SM00968] (513-629)
  IPR024704 Structural maintenance of chromosomes protein [PIRSF005719] (2-1210)
  IPR027417 P-loop containing nucleoside triphosphate hydrolase [G3DSA:3.40.50.300] (3-221)
  IPR027417 P-loop containing nucleoside triphosphate hydrolase [G3DSA:3.40.50.300] (966-1225)
  IPR027417 P-loop containing nucleoside triphosphate hydrolase [SSF52540] (7-1203)
  IPR028468 Smc1, ATP-binding cassette domain [cd03275] (4-148)
  IPR028468 Smc1, ATP-binding cassette domain [cd03275] (1117-1220)
  IPR036277 SMCs flexible hinge superfamily [SSF75553] (474-678)

Radius of gyration: 51.78 Å; Cα contacts (8 Å, |Δi|>4): 2771; chains: 4; bounding box: 105×125×157 Å

Solvent-accessible surface area: 109922 Å² total; per-residue (Å²): 46,43,1,65,44,0,18,1,34,22,2,26,23,4,90,34,173,25,112,0,2,36,6,67,97,8,0,0,4,2,1,5,20,20,1,16,22,15,15,4,8,6,2,2,0,2,0,6,17,30,140,43,85,53,2,56,12,178,85,44,134,48,2,14,5,7,32,45,17,62,118,94,54,50,116,138,1,56,0,16,5,34,7,15,44,150,68,109,75,88,70,40,2,6,17,11,5,44,39,48,74,36,69,26,42,20,66,120,141,114,36,136,88,137,107,5,22,90,45,1,49,163,53,17,5,42,51,146,12,90,20,7,13,1,35,63,56,16,7,76,55,26,3,68,72,103,52,123,94,9,8,56,26,4,29,52,7,16,141,0,27,113,37,28,133,80,15,62,133,47,78,140,87,22,72,102,5,21,84,51,2,21,101,21,29,30,98,56,45,60,42,29,37,103,115,150,145,118,81,186,78,92,50,96,117,31,28,97,94,16,56,50,2,24,121,113,1,124,158,13,76,113,28,18,79,105,23,54,132,75,16,64,84,100,3,58,51,3,22,93,32,2,28,81,55,0,52,119,30,2,58,58,4,8,142,44,63,6,1,19,7,67,5,0,24,40,35,62,79,38,10,7,86,41,10,0,38,8,22,2,4,1,37,11,47,27,7,54,44,16,97,42,20,51,19,5,21,30,10,15,0,0,0,0,2,12,7,0,4,16,48,78,72,99,7,24,3,1,2,1,0,33,3,8,38,19,1,3,28,11,25,0,18,47,4,0,58,25,1,106,142,42,7,81,108,81,8,2,0,8,0,8,0,45,25,40,28,0,11,21,58,0,54,0,0,0,0,0,19,11,54,111,25,70,11,30,25,0,70,26,8,8,11,58,0,96,110,30,84,138,28,59,5,38,20,3,28,0,69,3,0,57,24,1,68,70,19,71,127,14,86,65,8,22,49,80,4,0,0,0,0,0,25,16,16,3,17,20,30,25,5,9,66,0,11,5,5,4,10,10,13,56,31,15,134,77,184,106,73,74,63,53,29,9,28,14,36,5,26,36,106,124,69,77,64,0,30,0,28,2,28,4,19,4,79,130,85,95,4,63,84,122,79,119,84,4,22,9,70,7,24,8,15,54,152,77,79,44,10,53,26,43,191,138,122,37,96,96,98,81,4,23,52,27,6,32,53,3,38,4,10,95,49,26,87,22,13,18,8,65,68,45,119,13,55,89,26,3,52,24,97,60,72,118,19,22,111,30,17,68,30,21,24,41,0,64,26,1,58,90,52,36,118,70,3,77,59,42,18,125,84,1,87,39,52,33,103,104,2,76,67,15,15,111,92,9,74,116,56,22,136,56,4,60,100,48,49,103,61,37,50,79,41,66,102,58,21,70,43,79,16,3,1,31,23,12,9,52,42,88,45,70,93,83,14,157,106,186,141,58,98,70,24,74,92,68,12,131,119,69,4,15,2,2,8,84,48,57,115,133,67,85,44,147,42,61,138,81,7,101,110,51,29,112,77,2,47,69,46,21,131,122,60,61,108,6,5,21,63,1,94,80,27,58,90,82,28,29,104,68,53,92,103,7,67,110,66,23,94,48,9,57,129,0,66,137,6,3,74,89,6,48,106,67,10,63,117,119,35,90,97,24,24,62,98,16,30,135,99,4,26,110,33,1,37,82,2,3,91,117,5,14,112,15,6,90,3,49,14,45,42,76,184,50,152,49,66,1,1,9,13,75,0,2,21,57,19,97,156,37,3,88,16,90,27,90,32,18,25,15,1,22,21,0,2,7,1,1,0,12,3,2,0,6,2,79,30,66,72,15,4,1,1,3,7,11,9,7,8,49,23,2,13,36,57,21,17,45,29,7,1,69,5,4,103,94,7,8,96,132,7,3,0,11,2,1,0,25,63,34,37,7,5,95,14,32,73,46,16,0,0,1,14,30,36,48,30,0,0,22,14,45,51,19,89,40,127,74,0,82,34,10,14,92,97,37,71,76,156,34,192,210,18,109,20,7,50,0,80,38,0,12,74,130,32,175,150,16,61,112,83,75,1,84,107,46,8,117,5,49,54,14,10,57,98,4,55,100,80,112,187,22,54,20,53,25,7,0,12,3,4,2,0,1,1,44,2,4,31,54,24,0,85,26,8,35,61,60,0,68,89,10,40,93,76,3,130,86,34,20,105,36,81,124,134,108,54,48,35,94,41,71,134,40,19,37,63,100,90,83,131,103,149,22,72,116,45,13,105,23,10,49,173,23,26,90,163,114,51,62,107,54,14,31,1,62,104,53,1,184,152,23,52,40,111,100,1,2,30,54,2,41,5,9,0,17,6,5,69,80,53,6,10,77,18,73,48,156,97,72,70,49,62,3,57,2,46,47,20,97,154,22,152,174,200,187,74,24,56,84,75,25,126,121,0,13,46,38,12,58,90,21,25,97,128,53,110,175,197,92,37,20,132,85,50,2,90,99,23,12,66,40,2,58,186,52,2,38,135,20,8,55,113,52,108,59,83,34,24,40,71,28,15,52,56,19,8,121,2,1,66,76,0,20,79,42,146,56,189,145,131,141,92,45,36,23,96,52,17,38,17,8,3,12,0,0,20,5,0,2,33,27,14,48,26,7,109,110,65,86,42,22,13,29,16,30,43,0,2,48,87,4,1,39,3,1,73,46,9,2,84,63,16,5,0,24,112,54,4,118,112,72,205,128,156,18,15,69,105,4,26,88,50,7,18,63,0,7,40,12,4,11,73,8,0,92,79,21,78,16,32,36,56,1,1,14,63,1,8,38,5,2,10,27,3,8,18,6,33,83,2,42,99,2,10,78,11,4,12,94,2,2,15,14,1,3,47,102,33,120,130,11,51,88,26,2,14,67,53,14,11,89,11,7,70,142,12,47,81,48,194,201,34,31,85,51,40,143,59,124,101,105,1,9,15,20,0,1,1,10,0,27,8,5,8,6,15,4,120,32,85,118,104,44,15,54,75,8,10,75,45,1,50,169,27,0,68,54,9,1,34,52,14,2,138,81,2,0,42,148,90,56,121,63,68,18,81,69,22,0,55,34,9,1,60,1,0,10,27,0,39,38,44,0,60,34,7,1,0,31,14,0,3,39,6,1,3,138,33,0,31,148,36,6,67,67,130,96,35,88,90,29,10,6,42,9,0,1,48,6,0,2,33,3,0,9,72,28,49,88,56,22,58,95,49,148,165,152,117,67,46,117,39,38,81,21,4,12,42,40,2,49,116,37,45,159,100,79,85,47,14,68,42,3,15,46,0,13,8,2,13,35,20,77,29,22,35,71,99,63,125,158,133,125,138,106,50,90,26,22,85,139,88,82,39,59,16,97,125,32,58,142,186,98,155,124,36,78,116,94,64,0,15,100,20,11,112,130,6,13,61,128,26,115,32,47,120,14,21,76,94,19,2,63,39,0,32,151,14,8,33,52,121,21,77,47,3,8,15,34,0,0,102,10,1,4,70,3,2,33,55,10,44,86,12,21,81,78,120,51,0,39,135,9,13,58,10,6,5,80,0,71,31,60,47,0,6,30,2,4,1,46,3,9,0,93,9,8,53,74,82,80,141,95,7,131,120,17,34,104,44,6,19,63,8,4,45,0,75,9,90,48,1,8,74,72,0,1,80,11,2,34,62,9,17,89,110,34,74,138,30,87,78,25,32,69,4,2,26,78,3,5,41,25,0,84,43,41,87,31,0,36,139,21,0,18,70,1,0,56,96,43,7,6,55,47,33,95,178,108,90,166,127,34,17,75,139,24,6,99,36,1,2,54,1,2,43,43,10,137,114,69,21,47,101,43,11,44,61,3,3,87,31,7,29,136,63,77,120,103,86,68,172,86,34,5,54,118,7,0,36,36,5,0,58,50,0,11,95,77,3,76,167,67,158,161,135,43,42,83,32,24,4,4,0,15,2,0,17,5,1,1,88,23,89,41,70,5,1,26,119,21,3,112,48,0,28,68,58,1,54,106,64,74,90,61,127,42,26,59,95,4,3,19,22,0,1,71,2,6,54,61,0,4,35,80,24,147,181,35,67,124,107,24,20,60,57,6,17,92,7,2,11,122,10,4,82,146,50,43,92,94,6,7,31,61,1,2,20,3,2,2,16,10,2,87,139,54,32,115,59,45,152,71,2,46,57,13,2,61,133,8,47,24,40,3,44,136,27,36,60,104,28,106,119,56,91,137,75,88,51,25,134,98,55,66,94,62,10,31,78,7,0,20,3,4,2,3,6,18,42,64,3,38,7,32,94,131,50,14,60,59,115,82,75,75,76,8,59,70,88,10,16,96,12,4,25,64,2,5,148,58,111,63,73,93,5,37,16,33,0,2,18,0,2,2,29,6,2,26,62,36,47,53,11,3,86,76,110,79,0,54,77,14,1,40,88,19,5,40,118,187,52,111,13,42,86,15,13,41,28,0,0,102,11,0,33,41,10,2,90,63,13,29,72,119,14,48,107,50,10,169,74,24,136,152,70,13,173,126,44,54,9,44,100,37,39,39,117,86,17,6,38,6,14,11,0,1,56,56,1,8,124,54,0,0,99,6,2,58,38,97,85,41,54,0,12,83,40,0,3,20,0,0,1,36,0,18,80,22,15,10,6,7,8,1,72,1,2,9,36,2,11,0,0,12,10,5,97,73,87,56,9,86,27,49,0,20,54,10,4,60,27,15,35,98,57,36,70,28,12,5,31,5,54,7,23,33,0,4,75,43,1,27,87,3,41,108,41,55,149,90,13,88,11,17,45,8,2,69,44,14,38,70,62,87,126,50,22,34,37,9,8,65,24,2,12,80,58,10,20,45,114,44,173,34,86,55,64,29,18,39,26,5,4,39,1,3,10,42,3,33,16,127,36,19,15,6,0,0,15,3,1,25,47,0,33,37,19,18,9,37,36,2,13,57,36,19,72,44,49,137,157,107,161,85,114,18,15,69,64,4,19,8,15,2,23,1,10,27,1,32,33,18,5,42,85,34,5,54,28,67,71,80,57,10,56,152,4,48,50,80,79,55,77,166,80,40,73,133,78,18,118,86,115,131,46,24,134,114,4,63,128,61,4,94,70,44,39,162,52,21,78,82,70,76,107,177,53,124,135,24,92,130,52,53,64,158,29,33,107,41,9,97,108,16,28,101,77,134

Foldseek 3Di:
DAWFWKWKDQFAQAHDTDTFHGADLEEEEEEDPPLDDQCVLVLVLPLLDDDVVVSVDPQQQVGGPPVVVPDGDDFKIKMKTWDDDPDPDIKIKIWMDGDRDIWIDIPRDTDDDVVVCVVVVVVPPLSVLPLFEAHAPVLLVLQVDDLVVVLVSLCSNLVLPVLPVVQVVLVVQLVVLVVQLVVLVVVLVVCVVVVVVPHVVVNVVSVVSNVVSVVSNVVSPVVSVVSQVVSQVRSVVLVVQLQVQLQVQLCVLVVARPKGKGWAAPPVVRRSVGGIHIFIDDRDDDGDGSVPDDSQVSSSSSVSSSVSSCVSPPDAEHEAECSVPPHDLVSLLSNLVVCVVQSPPGHRYYYYYDPCSNNVSRFKYKYKGWDDDSDTRIDIDIGGHPPDDD/DAFQWKWWDFFAFAHGFDTFHGDDQFEAAEEEDDPQDPVVVLVLVLVFQAPVVPPDDLVVLVNRGHPADDDGDFKIKMKTWDAPPVCLQPDDDGIWMWMWIGGSPDTWIQTPNDTDDVVVVQVSSVSSPDDRHDCFLPADAPRLLCLQVPDFQVVVVVLLVLLVCDVVVVVVVVVVVVLVVVVVVLVVVVVVLVVLVVVLVVLVVLVVLVVVLVVLLLVLLLLVLQVLVVLVVVVVVVVSVVSVVVNVPPCSPHDPCRVVPDDDPSVVSVVSNVVSVVVNVVSPPRDPPSVVVNVVSVVVSVVVVVVSVVVVVVSVVVVVVVVVVVVVSVVSSVVLLVQLFVLLQVQLCQLPVFWGKGKDWDDPVTRGIAIWIDGPVHPPDTDHGPPDFLQVSLSSSLSSSVSSCVSPHDAEHEEEASCVRDDDSSLLSVLVVSQVPRVPYYYYYYHLAQNNVPHRDFYKYWHAPSSHIHIHTDDPVVVSCNSPVDDDPD/DDDLLVQLVCQLPPVPPCDPVCLAPSDDLVPVVVCLVVPPPDDPVVSVSSVNSSVSSVVVNVVVVVVVVVVVVVVVPDDDDPVVPDDDDDPCVVPDPDDDPVVLVVVLVVVVVVCVPPVPQWDKLCVVCVDDDDVVSVVVVVSVVVCVVVQQKDWDDDDPDDIITIGGGDPSVD/DVQPCDVLVVLVVLLVVQCVVPPCPDRFQVSLLVNLVCLPPVVLPNLPDDDQVSLVVVLVRLLVLLVCQLVVPDVVVVVVVLRSLNSNLSSLLNNLSSVQRHLDDDPPSDDCSNVLSSLSNLQCCCVPPQQVVPAVVPPDVSNVSSLVSSLSNLLSVLNVLLRDPDDVVSVVSQLVSLLPPQQGAPNLSSVVSSLSNNLSSLQPDPPCLVVSLCVCVVCPVSGDPDPPRQFDPDPVVGAGRVLVSVLLNLLRQQDQPVCSLVVSVVVSLVSLLVSVVVLLVQAQDDDPPDHCLVVVVRSLVRLLSPPFFLQRPCSVVSVVSLVVCLLVPLPDDPDDDRSNLSSLVSLLVVLQSLVLCVVVPPCVVLVVLLVVSLVVLVVVCVVPNSSVSVSSSVLSVQLVVLVCVCVVVVVPVVVSVVVVVVSVVVSVVPDPDDGVNNRVSRVVVVVVPPPSPCSVVSLVSLLVQCPDDDDSSNLSSLQSVLSSCLSPVPPCPDVSVVVSLVDQCPDDDVSSVLSSLLSLLSSCLVDVPPCVVCVVVLVVCCPPPDPSSVVSSLVSLLSNCPPDPPDPCVLVSVLVLLVCCPVDDVSVVVSLVSVCVVQQALPPPPPCVVLVVSLVNVLSNVLVVVPPDCPSVLVSVLCNQVVCPDPPVSSRVNRLLVNLVVLLVVLVVCVDVLSSVLSSLVVNLSSCVSPVVSCLPCLVVLPPLLQDDDDDDSSLSSNLSNLSNCLSHVLVHDPDDPVVVVVLLVSLVVQCVDDDQPSVLSNVLSNQSVCVRPNPVCQVVLVVLVVLVVVLVVVVVVCVPPVPDCVCVVCVVSNLSSLLNNLSCLQRHPQQDDPSVPDDGPPVLVVLVVSLLVQCDHDDPSSNLSSLNSVLSNCLRPVCCLVDPSVLVVLVCQLDDPDPDPSSLLSSLVSLLVSLVVLVVCVVVVVVPCVVCVVPDDDPDPDPCSPLSNLVSCVSCVVSLLVQCQDQDDSSNVSSLSNVVSCVVVPSDPPQVSPLSLQLQCQDPDDVRNVSSLVSVVVVCVVPPCRLLVCPVSNLVSNVSSVVSNVCASRQSSCVSQVPDPVSNLVSLCCLVVVPQQDDQDDLVSLVNSLSRLLSHDDFWQPPLLSLLQVLVVSLVPRLVVLLVVVVVHVVPCVRNLLSSVSSLLSNVLSCVQQVDDPVVSVPDDPCPDDCPGGDTGDGDPPSPCSVVVNVVVCVLCVPDDDPDPVNVVSVVVSSVVSVVSVVDD

Sequence (2280 aa):
GFLKLIEIENFKSYKGRQIIGPFQRFTAIIGPNGSGKSNLMDAISFVLGEKTSNLRVKTLRDLIHGAPVGKPAANRAFVSMVYSEEGAEDRTFARVIVGGSSEYKINNKVVQLHEYSEELEKLGILIKARNFLVFQGAVESIAMKNPKERTALFEEISRSGELAQEYDKRKKEMVKAEEDTQFNYHRKKNIAAERKEAVRDKFQETSDEFEAARKRAKKAKQAFEQIKKERFDRFNACFESVATNIDEIYKALSRNSSAQAFLGPENPEEPYLDGINYNCVAPGKRFRPMDNLSGGEKTVAALALLFAIHSYKPAPFFVLDQIDAALDNTNIGKVANYIKEQSTCNFQAIVISLKEEFYTKAESLIGVYPEQGDCVISKVLTFDLTKYPDMYIKQVIIQGFRSYRDQTIVDPFSSKHNVIVGRNGSGKSNFFYAIQFVLSDEFSHLRPEQRLALLHEGTGPRVISAFVEIIFDNSDNRLPIDKEEVSLRRVIGAKKDQYFLDKKMVTKNDVMNLLESAGFSRSNPYYIVKQGKINQMATAPDSQRLKLLREVAGTRVYDERKEESISLMKETEGKREKINELLKYIEERLHTLEEEKEELAQYQKWDKMRRALEYTIYNQELNETRAKKKEECMKKIRELGSLPQEAFEKYQTLSLKQLFRKLEQCNTELKKYSHVNKKALDQFVNFSEQKEKLIKRQEELDRGYKSIMELMNVLELRKYEAIQLTFKQVSKNFSEVFQKLVPGGKATLVMKKGQFTGVGIRVSFTGKQGEMREMQQLSGGQKSLVALALIFAIQKCDPAPFYLFDQIDQALDAQHRKAVSDMIMELAVHAQFITTTFRPELLESADKFYGVKFRNKVSHIDVITAEMAKDFVEDDTTHGKRGPLAKIWLAAHWDKKLTKAHVFECNLESSVESIISPKVKMALRTSGHLLLGVVRIYHRKAKYLLADCNEAFIKIKMAFRPGILQENDFGDFGMDDREIMKRTQQMLHGLQRALAKTGAESISLLELCRNTNRKQAAAKFYSFLVLKKQQAIELTQEEPYSDIIATPGPRFHIMMDSSTFKRFTASIENILDNLEDMLLLGKHQLNELGSESAKIKAMGIMDKLSTDKTVKVLNILEKNIQDGSKLSERLWRDLIMERVTKSADACLTTINIMTSPNMPKAVYIEDVIERVIQYTKFHLQNTLYPQYDPVYRQRVIVMLYNKVCDIVSSLSELLEIQLLTDTTILQVSSMGITPFFVENVSELQLCAIKLVTAVFSRYEKHRQLILEEIFTSLARLPTSKRSLRNFRLPMYIQMVTALVLQLIQCVVHLPDVVITNSYETAMRTAQNFLSIFLKKCGSKQGEEDYRPLFENFVQDLLSTVNKPEWPAAELLLSLLGRLLVHQFSNKSTEMALRVASLDYLGTVAARLRKDAVTSKMDEIQQLQKALLDYLDENTETDPSLVFSRKFYIAQWFRDTTLETEKKEIETTGQIMHRAENRKKFLRSDTVDYDDACLIVRYLASMRPFAQSFDIYLTQILRVLGENAIAVRTKAMKCLSEVVAVDPSILARLDMQRGVHGRLMDNSTSVREAAVELLGRFVLCRPQLAEQYYDMLIERILDTGISVRKRVIKILRDICIEQPTFPKITEMCVKMIRRVNDEEGIKKLVNETFQKLWFTPTPHNDKEAMTRKILNITDVVAACRDTGYDWFEQLLQNLLKSEEDSSYKPVKKACTQLVDNLVEHILKYEENSGRLVACITTLFLFSKIRPQLMVKHAMTMQPYLTTKCSTQNDFMVICNVAKILELVVPLMEHPSETFLATIEEDLMKLIIKYGMTVVQHCVSCLGAVVNKVTQNFKFVWACFNRYYGAISKLKSQHQEDPNNTSLLTNKPALLRSLFTVGALCRHFDFDLEDFKGNSKVNIKDKVLELLMYFTKHSDEEVQTKAIIGLGFAFIQHPSLMFEQEVKNLYNNILSDKNSSVNLKIQVLKNLQTYLQEEDTRMQQADRDWKKVAKQEDLKEMGDVSSGMSSSIMQLYLKQVLEAFFHTQSSVRHFALNVIALTLNQGLIHPVQCVPYLIAMGTDPEPAMRNKADQQLVEIDKKYAGFIHMKAVAGMKMSYQVQQAINSALCSHLYSMIRGNRQHRRAFLISLLNLFDDTAKTDVTMLLYIADNLACFPYQTQEEPLFIMHHIDITLSVSGSNLLQSFKESLIEFANVSQGILLLLMLKQHLKNLCGFSDSKIQKYSPSESAKVYDKAINRKTGVHFHPKQTLDFLRSDMANSKITEEVKRSIVKQYLDFKLLMEHL

Organism: Homo sapiens (NCBI:txid9606)

Nearest PDB structures (foldseek):
  6wge-assembly1_B  TM=1.002E+00  e=5.326E-91  Homo sapiens
  6wg3-assembly1_B  TM=9.944E-01  e=1.143E-75  Homo sapiens
  7w1m-assembly1_B  TM=9.892E-01  e=2.533E-75  Homo sapiens
  7qen-assembly1_A  TM=7.818E-01  e=2.805E-29  Saccharomyces cerevisiae
  6qj1-assembly1_A  TM=6.365E-01  e=1.301E-26  Thermochaetoides thermophila

GO terms:
  GO:0008278 cohesin complex (C, IDA)
  GO:0030893 meiotic cohesin complex (C, IDA)
  GO:0005515 protein binding (F, IPI)
  GO:0000794 condensed nuclear chromosome (C, TAS)
  GO:0000775 chromosome, centromeric region (C, TAS)
  GO:0005654 nucleoplasm (C, TAS)
  GO:0005694 chromosome (C, TAS)
  GO:0005829 cytosol (C, TAS)
  GO:0000776 kinetochore (C, IDA)
  GO:0007062 sister chromatid cohesion (P, IMP)
  GO:0005654 nucleoplasm (C, IDA)
  GO:0005829 cytosol (C, IDA)
  GO:0097431 mitotic spindle pole (C, IDA)
  GO:0005634 nucleus (C, IDA)
  GO:0016363 nuclear matrix (C, IDA)
  GO:0003682 chromatin binding (F, IDA)
  GO:0009314 response to radiation (P, IEP)
  GO:0072423 response to DNA damage checkpoint signaling (P, IDA)
  GO:0008278 cohesin complex (C, TAS)
  GO:0006281 DNA repair (P, TAS)

B-factor: mean 80.54, std 44.02, range [20.76, 278.02]